Protein 6E9M (pdb70)

Radius of gyration: 12.19 Å; Cα contacts (8 Å, |Δi|>4): 195; chains: 1; bounding box: 35×24×21 Å

Nearest PDB structures (foldseek):
  6e9m-assembly1_A  TM=9.303E-01  e=1.962E-15  Wallemia ichthyophaga EXF-994
  6e98-assembly1_A  TM=4.974E-01  e=2.683E-02  Phanerochaete carnosa HHB-10118-sp
  6uji-assembly2_J  TM=1.851E-01  e=8.227E+00  Bacillus anthracis
  6e9m-assembly1_A  TM=9.319E-01  e=1.995E-15  Wallemia ichthyophaga EXF-994
  7s7s-assembly1_A  TM=5.056E-01  e=4.079E-02  Schizophyllum commune

Organism: Wallemia ichthyophaga (strain EXF-994 / CBS 113033) (NCBI:txid1299270)

Structure (mmCIF, N/CA/C/O backbone):
data_6E9M
#
_entry.id   6E9M
#
loop_
_atom_site.group_PDB
_atom_site.id
_atom_site.type_symbol
_atom_site.label_atom_id
_atom_site.label_alt_id
_atom_site.label_comp_id
_atom_site.label_asym_id
_atom_site.label_entity_id
_atom_site.label_seq_id
_atom_site.pdbx_PDB_ins_code
_atom_site.Cartn_x
_atom_site.Cartn_y
_atom_site.Cartn_z
_atom_site.occupancy
_atom_site.B_iso_or_equiv
_atom_site.auth_seq_id
_atom_site.auth_comp_id
_atom_site.auth_asym_id
_atom_site.auth_atom_id
_atom_site.pdbx_PDB_model_num
ATOM 1 N N . GLY A 1 1 ? 4.068 -13.782 -6.153 1.00 5.75 1 GLY A N 1
ATOM 2 C CA . GLY A 1 1 ? 5.139 -12.862 -5.704 1.00 5.18 1 GLY A CA 1
ATOM 3 C C . GLY A 1 1 ? 5.619 -11.954 -6.819 1.00 4.19 1 GLY A C 1
ATOM 4 O O . GLY A 1 1 ? 6.479 -12.334 -7.614 1.00 4.26 1 GLY A O 1
ATOM 10 N N . SER A 1 2 ? 5.051 -10.761 -6.895 1.00 3.74 2 SER A N 1
ATOM 11 C CA . SER A 1 2 ? 5.451 -9.775 -7.885 1.00 3.26 2 SER A CA 1
ATOM 12 C C . SER A 1 2 ? 5.269 -8.365 -7.334 1.00 2.09 2 SER A C 1
ATOM 13 O O . SER A 1 2 ? 4.582 -8.167 -6.328 1.00 2.28 2 SER A O 1
ATOM 21 N N . GLY A 1 3 ? 5.894 -7.394 -7.984 1.00 1.60 3 GLY A N 1
ATOM 22 C CA . GLY A 1 3 ? 5.763 -6.017 -7.563 1.00 1.30 3 GLY A CA 1
ATOM 23 C C . GLY A 1 3 ? 6.828 -5.622 -6.564 1.00 1.09 3 GLY A C 1
ATOM 24 O O . GLY A 1 3 ? 7.845 -5.032 -6.931 1.00 1.32 3 GLY A O 1
ATOM 28 N N . TRP A 1 4 ? 6.596 -5.953 -5.304 1.00 0.81 4 TRP A N 1
ATOM 29 C CA . TRP A 1 4 ? 7.535 -5.632 -4.242 1.00 0.60 4 TRP A CA 1
ATOM 30 C C . TRP A 1 4 ? 7.997 -6.887 -3.524 1.00 0.62 4 TRP A C 1
ATOM 31 O O . TRP A 1 4 ? 7.225 -7.833 -3.339 1.00 0.74 4 TRP A O 1
ATOM 52 N N . GLU A 1 5 ? 9.261 -6.884 -3.118 1.00 0.66 5 GLU A N 1
ATOM 53 C CA . GLU A 1 5 ? 9.836 -8.002 -2.390 1.00 0.73 5 GLU A CA 1
ATOM 54 C C . GLU A 1 5 ? 9.186 -8.136 -1.021 1.00 0.67 5 GLU A C 1
ATOM 55 O O . GLU A 1 5 ? 9.409 -7.318 -0.127 1.00 0.78 5 GLU A O 1
ATOM 67 N N . SER A 1 6 ? 8.387 -9.177 -0.866 1.00 0.74 6 SER A N 1
ATOM 68 C CA . SER A 1 6 ? 7.670 -9.418 0.370 1.00 0.87 6 SER A CA 1
ATOM 69 C C . SER A 1 6 ? 8.258 -10.618 1.101 1.00 0.88 6 SER A C 1
ATOM 70 O O . SER A 1 6 ? 7.578 -11.270 1.890 1.00 0.90 6 SER A O 1
ATOM 78 N N . LYS A 1 7 ? 9.538 -10.884 0.847 1.00 0.95 7 LYS A N 1
ATOM 79 C CA . LYS A 1 7 ? 10.231 -12.031 1.435 1.00 1.09 7 LYS A CA 1
ATOM 80 C C . LYS A 1 7 ? 10.266 -11.940 2.958 1.00 1.03 7 LYS A C 1
ATOM 81 O O . LYS A 1 7 ? 10.461 -12.941 3.643 1.00 1.09 7 LYS A O 1
ATOM 100 N N . THR A 1 8 ? 10.075 -10.736 3.476 1.00 1.01 8 THR A N 1
ATOM 101 C CA . THR A 1 8 ? 10.039 -10.517 4.909 1.00 1.08 8 THR A CA 1
ATOM 102 C C . THR A 1 8 ? 8.783 -11.144 5.521 1.00 0.93 8 THR A C 1
ATOM 103 O O . THR A 1 8 ? 8.728 -11.418 6.721 1.00 1.03 8 THR A O 1
ATOM 114 N N . GLY A 1 9 ? 7.781 -11.379 4.676 1.00 0.79 9 GLY A N 1
ATOM 115 C CA . GLY A 1 9 ? 6.536 -11.976 5.126 1.00 0.79 9 GLY A CA 1
ATOM 116 C C . GLY A 1 9 ? 5.639 -10.986 5.838 1.00 0.69 9 GLY A C 1
ATOM 117 O O . GLY A 1 9 ? 4.600 -11.356 6.384 1.00 0.88 9 GLY A O 1
ATOM 121 N N . SER A 1 10 ? 6.036 -9.723 5.819 1.00 0.61 10 SER A N 1
ATOM 122 C CA . SER A 1 10 ? 5.318 -8.676 6.530 1.00 0.73 10 SER A CA 1
ATOM 123 C C . SER A 1 10 ? 3.979 -8.360 5.871 1.00 0.64 10 SER A C 1
ATOM 124 O O . SER A 1 10 ? 3.042 -7.921 6.535 1.00 0.73 10 SER A O 1
ATOM 132 N N . CYS A 1 11 ? 3.889 -8.586 4.571 1.00 0.52 11 CYS A N 1
ATOM 133 C CA . CYS A 1 11 ? 2.678 -8.253 3.836 1.00 0.44 11 CYS A CA 1
ATOM 134 C C . CYS A 1 11 ? 1.935 -9.522 3.434 1.00 0.41 11 CYS A C 1
ATOM 135 O O . CYS A 1 11 ? 2.554 -10.527 3.081 1.00 0.43 11 CYS A O 1
ATOM 142 N N . ASN A 1 12 ? 0.608 -9.472 3.502 1.00 0.46 12 ASN A N 1
ATOM 143 C CA . ASN A 1 12 ? -0.223 -10.631 3.189 1.00 0.53 12 ASN A CA 1
ATOM 144 C C . ASN A 1 12 ? -0.670 -10.641 1.728 1.00 0.47 12 ASN A C 1
ATOM 145 O O . ASN A 1 12 ? -1.077 -11.679 1.209 1.00 0.57 12 ASN A O 1
ATOM 156 N N . THR A 1 13 ? -0.624 -9.487 1.077 1.00 0.38 13 THR A N 1
ATOM 157 C CA . THR A 1 13 ? -1.098 -9.374 -0.298 1.00 0.37 13 THR A CA 1
ATOM 158 C C . THR A 1 13 ? 0.050 -9.187 -1.283 1.00 0.35 13 THR A C 1
ATOM 159 O O . THR A 1 13 ? -0.026 -9.621 -2.433 1.00 0.44 13 THR A O 1
ATOM 170 N N . GLY A 1 14 ? 1.110 -8.542 -0.827 1.00 0.29 14 GLY A N 1
ATOM 171 C CA . GLY A 1 14 ? 2.235 -8.264 -1.692 1.00 0.31 14 GLY A CA 1
ATOM 172 C C . GLY A 1 14 ? 2.202 -6.846 -2.226 1.00 0.30 14 GLY A C 1
ATOM 173 O O . GLY A 1 14 ? 3.067 -6.449 -3.009 1.00 0.43 14 GLY A O 1
ATOM 177 N N . LYS A 1 15 ? 1.203 -6.078 -1.801 1.00 0.24 15 LYS A N 1
ATOM 178 C CA . LYS A 1 15 ? 1.082 -4.689 -2.221 1.00 0.25 15 LYS A CA 1
ATOM 179 C C . LYS A 1 15 ? 1.722 -3.766 -1.195 1.00 0.24 15 LYS A C 1
ATOM 180 O O . LYS A 1 15 ? 1.069 -3.307 -0.256 1.00 0.25 15 LYS A O 1
ATOM 199 N N . LEU A 1 16 ? 3.007 -3.515 -1.375 1.00 0.26 16 LEU A N 1
ATOM 200 C CA . LEU A 1 16 ? 3.747 -2.628 -0.502 1.00 0.30 16 LEU A CA 1
ATOM 201 C C . LEU A 1 16 ? 3.754 -1.220 -1.076 1.00 0.33 16 LEU A C 1
ATOM 202 O O . LEU A 1 16 ? 4.082 -1.020 -2.241 1.00 0.55 16 LEU A O 1
ATOM 218 N N . ALA A 1 17 ? 3.381 -0.253 -0.265 1.00 0.27 17 ALA A N 1
ATOM 219 C CA . ALA A 1 17 ? 3.335 1.130 -0.706 1.00 0.27 17 ALA A CA 1
ATOM 220 C C . ALA A 1 17 ? 3.911 2.043 0.362 1.00 0.24 17 ALA A C 1
ATOM 221 O O . ALA A 1 17 ? 3.987 1.672 1.532 1.00 0.28 17 ALA A O 1
ATOM 228 N N . CYS A 1 18 ? 4.367 3.209 -0.053 1.00 0.26 18 CYS A N 1
ATOM 229 C CA . CYS A 1 18 ? 4.802 4.224 0.890 1.00 0.26 18 CYS A CA 1
ATOM 230 C C . CYS A 1 18 ? 3.634 5.137 1.218 1.00 0.24 18 CYS A C 1
ATOM 231 O O . CYS A 1 18 ? 3.342 6.077 0.476 1.00 0.32 18 CYS A O 1
ATOM 238 N N . CYS A 1 19 ? 2.978 4.872 2.333 1.00 0.21 19 CYS A N 1
ATOM 239 C CA . CYS A 1 19 ? 1.741 5.560 2.659 1.00 0.21 19 CYS A CA 1
ATOM 240 C C . CYS A 1 19 ? 1.927 6.482 3.852 1.00 0.23 19 CYS A C 1
ATOM 241 O O . CYS A 1 19 ? 2.829 6.287 4.670 1.00 0.30 19 CYS A O 1
ATOM 248 N N . ASP A 1 20 ? 1.079 7.495 3.933 1.00 0.23 20 ASP A N 1
ATOM 249 C CA . ASP A 1 20 ? 1.027 8.352 5.101 1.00 0.28 20 ASP A CA 1
ATOM 250 C C . ASP A 1 20 ? -0.112 7.879 5.979 1.00 0.28 20 ASP A C 1
ATOM 251 O O . ASP A 1 20 ? -1.232 7.725 5.503 1.00 0.34 20 ASP A O 1
ATOM 260 N N . THR A 1 21 ? 0.156 7.640 7.242 1.00 0.31 21 THR A N 1
ATOM 261 C CA . THR A 1 21 ? -0.889 7.203 8.145 1.00 0.36 21 THR A CA 1
ATOM 262 C C . THR A 1 21 ? -1.523 8.400 8.848 1.00 0.42 21 THR A C 1
ATOM 263 O O . THR A 1 21 ? -2.419 8.254 9.679 1.00 0.52 21 THR A O 1
ATOM 274 N N . ASN A 1 22 ? -1.052 9.589 8.493 1.00 0.43 22 ASN A N 1
ATOM 275 C CA . ASN A 1 22 ? -1.587 10.831 9.024 1.00 0.56 22 ASN A CA 1
ATOM 276 C C . ASN A 1 22 ? -2.428 11.503 7.955 1.00 0.50 22 ASN A C 1
ATOM 277 O O . ASN A 1 22 ? -3.325 12.295 8.248 1.00 0.63 22 ASN A O 1
ATOM 288 N N . LYS A 1 23 ? -2.115 11.185 6.709 1.00 0.40 23 LYS A N 1
ATOM 289 C CA . LYS A 1 23 ? -2.869 11.674 5.576 1.00 0.39 23 LYS A CA 1
ATOM 290 C C . LYS A 1 23 ? -3.784 10.593 5.057 1.00 0.32 23 LYS A C 1
ATOM 291 O O . LYS A 1 23 ? -3.388 9.442 4.907 1.00 0.39 23 LYS A O 1
ATOM 310 N N . LYS A 1 24 ? -5.000 10.974 4.769 1.00 0.49 24 LYS A N 1
ATOM 311 C CA . LYS A 1 24 ? -5.998 10.016 4.339 1.00 0.49 24 LYS A CA 1
ATOM 312 C C . LYS A 1 24 ? -6.871 10.567 3.220 1.00 0.45 24 LYS A C 1
ATOM 313 O O . LYS A 1 24 ? -6.885 11.770 2.962 1.00 0.48 24 LYS A O 1
ATOM 332 N N . VAL A 1 25 ? -7.583 9.670 2.555 1.00 0.46 25 VAL A N 1
ATOM 333 C CA . VAL A 1 25 ? -8.378 10.018 1.387 1.00 0.50 25 VAL A CA 1
ATOM 334 C C . VAL A 1 25 ? -9.853 9.741 1.655 1.00 0.56 25 VAL A C 1
ATOM 335 O O . VAL A 1 25 ? -10.193 8.826 2.407 1.00 0.57 25 VAL A O 1
ATOM 348 N N . GLN A 1 26 ? -10.723 10.539 1.044 1.00 0.66 26 GLN A N 1
ATOM 349 C CA . GLN A 1 26 ? -12.158 10.384 1.212 1.00 0.78 26 GLN A CA 1
ATOM 350 C C . GLN A 1 26 ? -12.712 9.327 0.266 1.00 0.75 26 GLN A C 1
ATOM 351 O O . GLN A 1 26 ? -13.790 8.785 0.496 1.00 0.87 26 GLN A O 1
ATOM 365 N N . LYS A 1 27 ? -11.984 9.050 -0.803 1.00 0.96 27 LYS A N 1
ATOM 366 C CA . LYS A 1 27 ? -12.380 8.008 -1.736 1.00 1.06 27 LYS A CA 1
ATOM 367 C C . LYS A 1 27 ? -11.689 6.707 -1.361 1.00 0.94 27 LYS A C 1
ATOM 368 O O . LYS A 1 27 ? -10.503 6.703 -1.039 1.00 1.56 27 LYS A O 1
ATOM 387 N N . SER A 1 28 ? -12.432 5.609 -1.384 1.00 0.83 28 SER A N 1
ATOM 388 C CA . SER A 1 28 ? -11.911 4.334 -0.921 1.00 1.35 28 SER A CA 1
ATOM 389 C C . SER A 1 28 ? -12.669 3.160 -1.535 1.00 1.17 28 SER A C 1
ATOM 390 O O . SER A 1 28 ? -13.740 2.780 -1.056 1.00 1.46 28 SER A O 1
ATOM 398 N N . THR A 1 29 ? -12.130 2.598 -2.603 1.00 1.02 29 THR A N 1
ATOM 399 C CA . THR A 1 29 ? -12.721 1.412 -3.196 1.00 1.07 29 THR A CA 1
ATOM 400 C C . THR A 1 29 ? -11.727 0.257 -3.243 1.00 1.17 29 THR A C 1
ATOM 401 O O . THR A 1 29 ? -11.873 -0.725 -2.513 1.00 2.00 29 THR A O 1
ATOM 412 N N . GLY A 1 30 ? -10.715 0.389 -4.080 1.00 0.96 30 GLY A N 1
ATOM 413 C CA . GLY A 1 30 ? -9.765 -0.690 -4.271 1.00 1.02 30 GLY A CA 1
ATOM 414 C C . GLY A 1 30 ? -10.393 -1.836 -5.036 1.00 1.05 30 GLY A C 1
ATOM 415 O O . GLY A 1 30 ? -10.809 -2.835 -4.450 1.00 1.39 30 GLY A O 1
ATOM 419 N N . GLU A 1 31 ? -10.504 -1.667 -6.343 1.00 1.00 31 GLU A N 1
ATOM 420 C CA . GLU A 1 31 ? -11.190 -2.638 -7.180 1.00 1.18 31 GLU A CA 1
ATOM 421 C C . GLU A 1 31 ? -10.220 -3.518 -7.968 1.00 0.94 31 GLU A C 1
ATOM 422 O O . GLU A 1 31 ? -10.608 -4.119 -8.971 1.00 1.04 31 GLU A O 1
ATOM 434 N N . GLU A 1 32 ? -8.967 -3.615 -7.527 1.00 0.85 32 GLU A N 1
ATOM 435 C CA . GLU A 1 32 ? -7.998 -4.423 -8.253 1.00 1.01 32 GLU A CA 1
ATOM 436 C C . GLU A 1 32 ? -8.071 -5.865 -7.784 1.00 1.08 32 GLU A C 1
ATOM 437 O O . GLU A 1 32 ? -8.356 -6.773 -8.565 1.00 1.36 32 GLU A O 1
ATOM 449 N N . SER A 1 33 ? -7.804 -6.065 -6.510 1.00 1.06 33 SER A N 1
ATOM 450 C CA . SER A 1 33 ? -7.981 -7.361 -5.885 1.00 1.37 33 SER A CA 1
ATOM 451 C C . SER A 1 33 ? -9.379 -7.440 -5.282 1.00 1.43 33 SER A C 1
ATOM 452 O O . SER A 1 33 ? -10.000 -8.503 -5.229 1.00 1.79 33 SER A O 1
ATOM 460 N N . GLY A 1 34 ? -9.867 -6.287 -4.854 1.00 1.39 34 GLY A N 1
ATOM 461 C CA . GLY A 1 34 ? -11.164 -6.195 -4.225 1.00 1.87 34 GLY A CA 1
ATOM 462 C C . GLY A 1 34 ? -12.256 -5.801 -5.193 1.00 2.00 34 GLY A C 1
ATOM 463 O O . GLY A 1 34 ? -13.051 -4.915 -4.884 1.00 2.54 34 GLY A O 1
ATOM 467 N N . LEU A 1 35 ? -12.264 -6.426 -6.380 1.00 1.81 35 LEU A N 1
ATOM 468 C CA . LEU A 1 35 ? -13.283 -6.156 -7.403 1.00 2.31 35 LEU A CA 1
ATOM 469 C C . LEU A 1 35 ? -14.653 -6.008 -6.756 1.00 2.77 35 LEU A C 1
ATOM 470 O O . LEU A 1 35 ? -15.338 -5.002 -6.940 1.00 3.49 35 LEU A O 1
ATOM 486 N N . LEU A 1 36 ? -15.036 -7.009 -5.982 1.00 2.50 36 LEU A N 1
ATOM 487 C CA . LEU A 1 36 ? -16.216 -6.914 -5.147 1.00 3.01 36 LEU A CA 1
ATOM 488 C C . LEU A 1 36 ? -15.791 -6.815 -3.688 1.00 2.81 36 LEU A C 1
ATOM 489 O O . LEU A 1 36 ? -15.499 -7.818 -3.041 1.00 2.34 36 LEU A O 1
ATOM 505 N N . HIS A 1 37 ? -15.738 -5.597 -3.182 1.00 3.51 37 HIS A N 1
ATOM 506 C CA . HIS A 1 37 ? -15.305 -5.352 -1.811 1.00 3.61 37 HIS A CA 1
ATOM 507 C C . HIS A 1 37 ? -16.461 -4.858 -0.950 1.00 3.25 37 HIS A C 1
ATOM 508 O O . HIS A 1 37 ? -16.479 -5.063 0.262 1.00 2.95 37 HIS A O 1
ATOM 523 N N . THR A 1 38 ? -17.432 -4.226 -1.596 1.00 3.58 38 THR A N 1
ATOM 524 C CA . THR A 1 38 ? -18.492 -3.508 -0.900 1.00 3.68 38 THR A CA 1
ATOM 525 C C . THR A 1 38 ? -19.365 -4.436 -0.053 1.00 3.15 38 THR A C 1
ATOM 526 O O . THR A 1 38 ? -19.944 -4.015 0.948 1.00 3.20 38 THR A O 1
ATOM 537 N N . GLY A 1 39 ? -19.443 -5.699 -0.437 1.00 2.92 39 GLY A N 1
ATOM 538 C CA . GLY A 1 39 ? -20.272 -6.632 0.298 1.00 3.07 39 GLY A CA 1
ATOM 539 C C . GLY A 1 39 ? -19.491 -7.430 1.318 1.00 2.65 39 GLY A C 1
ATOM 540 O O . GLY A 1 39 ? -20.029 -8.344 1.946 1.00 3.27 39 GLY A O 1
ATOM 544 N N . ASP A 1 40 ? -18.229 -7.083 1.493 1.00 2.12 40 ASP A N 1
ATOM 545 C CA . ASP A 1 40 ? -17.381 -7.779 2.448 1.00 2.43 40 ASP A CA 1
ATOM 546 C C . ASP A 1 40 ? -16.869 -6.816 3.502 1.00 2.44 40 ASP A C 1
ATOM 547 O O . ASP A 1 40 ? -17.013 -7.052 4.703 1.00 3.10 40 ASP A O 1
ATOM 556 N N . VAL A 1 41 ? -16.305 -5.709 3.047 1.00 1.88 41 VAL A N 1
ATOM 557 C CA . VAL A 1 41 ? -15.710 -4.733 3.947 1.00 1.83 41 VAL A CA 1
ATOM 558 C C . VAL A 1 41 ? -16.092 -3.312 3.569 1.00 1.57 41 VAL A C 1
ATOM 559 O O . VAL A 1 41 ? -16.006 -2.914 2.407 1.00 1.47 41 VAL A O 1
ATOM 572 N N . LEU A 1 42 ? -16.531 -2.563 4.561 1.00 1.77 42 LEU A N 1
ATOM 573 C CA . LEU A 1 42 ? -16.879 -1.177 4.388 1.00 1.81 42 LEU A CA 1
ATOM 574 C C . LEU A 1 42 ? -15.990 -0.301 5.260 1.00 1.47 42 LEU A C 1
ATOM 575 O O . LEU A 1 42 ? -15.956 0.922 5.112 1.00 1.56 42 LEU A O 1
ATOM 591 N N . ASP A 1 43 ? -15.256 -0.947 6.157 1.00 1.24 43 ASP A N 1
ATOM 592 C CA . ASP A 1 43 ? -14.405 -0.254 7.117 1.00 1.03 43 ASP A CA 1
ATOM 593 C C . ASP A 1 43 ? -13.036 0.052 6.520 1.00 0.78 43 ASP A C 1
ATOM 594 O O . ASP A 1 43 ? -12.166 0.586 7.209 1.00 0.77 43 ASP A O 1
ATOM 603 N N . GLN A 1 44 ? -12.851 -0.323 5.252 1.00 0.64 44 GLN A N 1
ATOM 604 C CA . GLN A 1 44 ? -11.590 -0.127 4.548 1.00 0.45 44 GLN A CA 1
ATOM 605 C C . GLN A 1 44 ? -11.021 1.261 4.794 1.00 0.42 44 GLN A C 1
ATOM 606 O O . GLN A 1 44 ? -11.718 2.270 4.666 1.00 0.57 44 GLN A O 1
ATOM 620 N N . VAL A 1 45 ? -9.751 1.293 5.129 1.00 0.33 45 VAL A N 1
ATOM 621 C CA . VAL A 1 45 ? -9.063 2.530 5.438 1.00 0.36 45 VAL A CA 1
ATOM 622 C C . VAL A 1 45 ? -8.258 2.978 4.241 1.00 0.27 45 VAL A C 1
ATOM 623 O O . VAL A 1 45 ? -7.423 2.236 3.731 1.00 0.33 45 VAL A O 1
ATOM 636 N N . ALA A 1 46 ? -8.532 4.179 3.790 1.00 0.24 46 ALA A N 1
ATOM 637 C CA . ALA A 1 46 ? -7.848 4.739 2.644 1.00 0.21 46 ALA A CA 1
ATOM 638 C C . ALA A 1 46 ? -6.930 5.866 3.068 1.00 0.20 46 ALA A C 1
ATOM 639 O O . ALA A 1 46 ? -7.375 6.991 3.308 1.00 0.30 46 ALA A O 1
ATOM 646 N N . ILE A 1 47 ? -5.654 5.561 3.170 1.00 0.21 47 ILE A N 1
ATOM 647 C CA . ILE A 1 47 ? -4.673 6.567 3.503 1.00 0.21 47 ILE A CA 1
ATOM 648 C C . ILE A 1 47 ? -3.942 7.032 2.258 1.00 0.20 47 ILE A C 1
ATOM 649 O O . ILE A 1 47 ? -3.783 6.275 1.296 1.00 0.21 47 ILE A O 1
ATOM 665 N N . GLN A 1 48 ? -3.521 8.285 2.280 1.00 0.24 48 GLN A N 1
ATOM 666 C CA . GLN A 1 48 ? -2.875 8.904 1.134 1.00 0.25 48 GLN A CA 1
ATOM 667 C C . GLN A 1 48 ? -1.484 8.312 0.978 1.00 0.22 48 GLN A C 1
ATOM 668 O O . GLN A 1 48 ? -0.693 8.298 1.922 1.00 0.36 48 GLN A O 1
ATOM 682 N N . CYS A 1 49 ? -1.199 7.822 -0.207 1.00 0.26 49 CYS A N 1
ATOM 683 C CA . CYS A 1 49 ? 0.022 7.090 -0.455 1.00 0.25 49 CYS A CA 1
ATOM 684 C C . CYS A 1 49 ? 0.773 7.703 -1.626 1.00 0.28 49 CYS A C 1
ATOM 685 O O . CYS A 1 49 ? 0.186 8.406 -2.451 1.00 0.32 49 CYS A O 1
ATOM 692 N N . THR A 1 50 ? 2.063 7.440 -1.693 1.00 0.28 50 THR A N 1
ATOM 693 C CA . THR A 1 50 ? 2.906 8.011 -2.728 1.00 0.36 50 THR A CA 1
ATOM 694 C C . THR A 1 50 ? 4.186 7.200 -2.867 1.00 0.38 50 THR A C 1
ATOM 695 O O . THR A 1 50 ? 4.881 6.938 -1.883 1.00 0.45 50 THR A O 1
ATOM 706 N N . GLN A 1 51 ? 4.496 6.780 -4.081 1.00 0.39 51 GLN A N 1
ATOM 707 C CA . GLN A 1 51 ? 5.655 5.937 -4.286 1.00 0.42 51 GLN A CA 1
ATOM 708 C C . GLN A 1 51 ? 6.692 6.635 -5.157 1.00 0.42 51 GLN A C 1
ATOM 709 O O . GLN A 1 51 ? 6.509 6.807 -6.361 1.00 0.58 51 GLN A O 1
ATOM 723 N N . ILE A 1 52 ? 7.776 7.042 -4.514 1.00 0.43 52 ILE A N 1
ATOM 724 C CA . ILE A 1 52 ? 8.894 7.702 -5.180 1.00 0.50 52 ILE A CA 1
ATOM 725 C C . ILE A 1 52 ? 9.552 6.732 -6.166 1.00 0.56 52 ILE A C 1
ATOM 726 O O . ILE A 1 52 ? 9.812 5.588 -5.805 1.00 0.65 52 ILE A O 1
ATOM 742 N N . PRO A 1 53 ? 9.846 7.204 -7.410 1.00 0.66 53 PRO A N 1
ATOM 743 C CA . PRO A 1 53 ? 10.283 6.369 -8.542 1.00 0.80 53 PRO A CA 1
ATOM 744 C C . PRO A 1 53 ? 11.112 5.151 -8.140 1.00 0.82 53 PRO A C 1
ATOM 745 O O . PRO A 1 53 ? 12.312 5.245 -7.870 1.00 0.87 53 PRO A O 1
ATOM 756 N N . LEU A 1 54 ? 10.433 4.013 -8.128 1.00 0.90 54 LEU A N 1
ATOM 757 C CA . LEU A 1 54 ? 10.960 2.764 -7.607 1.00 0.96 54 LEU A CA 1
ATOM 758 C C . LEU A 1 54 ? 11.963 2.101 -8.544 1.00 0.90 54 LEU A C 1
ATOM 759 O O . LEU A 1 54 ? 11.832 2.159 -9.770 1.00 1.03 54 LEU A O 1
ATOM 775 N N . LEU A 1 55 ? 12.988 1.514 -7.952 1.00 0.88 55 LEU A N 1
ATOM 776 C CA . LEU A 1 55 ? 13.879 0.616 -8.668 1.00 0.96 55 LEU A CA 1
ATOM 777 C C . LEU A 1 55 ? 13.370 -0.814 -8.530 1.00 0.93 55 LEU A C 1
ATOM 778 O O . LEU A 1 55 ? 12.813 -1.188 -7.495 1.00 0.85 55 LEU A O 1
ATOM 794 N N . ILE A 1 56 ? 13.549 -1.607 -9.576 1.00 1.10 56 ILE A N 1
ATOM 795 C CA . ILE A 1 56 ? 13.082 -2.987 -9.578 1.00 1.16 56 ILE A CA 1
ATOM 796 C C . ILE A 1 56 ? 13.916 -3.841 -8.632 1.00 1.07 56 ILE A C 1
ATOM 797 O O . ILE A 1 56 ? 15.144 -3.732 -8.598 1.00 1.14 56 ILE A O 1
ATOM 813 N N . GLY A 1 57 ? 13.234 -4.675 -7.864 1.00 1.03 57 GLY A N 1
ATOM 814 C CA . GLY A 1 57 ? 13.900 -5.554 -6.920 1.00 1.00 57 GLY A CA 1
ATOM 815 C C . GLY A 1 57 ? 14.202 -4.877 -5.596 1.00 0.86 57 GLY A C 1
ATOM 816 O O . GLY A 1 57 ? 14.618 -5.527 -4.638 1.00 0.90 57 GLY A O 1
ATOM 820 N N . ILE A 1 58 ? 13.974 -3.575 -5.540 1.00 0.77 58 ILE A N 1
ATOM 821 C CA . ILE A 1 58 ? 14.313 -2.781 -4.369 1.00 0.66 58 ILE A CA 1
ATOM 822 C C . ILE A 1 58 ? 13.240 -2.885 -3.283 1.00 0.61 58 ILE A C 1
ATOM 823 O O . ILE A 1 58 ? 12.102 -3.284 -3.541 1.00 0.69 58 ILE A O 1
ATOM 839 N N . ALA A 1 59 ? 13.641 -2.550 -2.064 1.00 0.57 59 ALA A N 1
ATOM 840 C CA . ALA A 1 59 ? 12.773 -2.605 -0.904 1.00 0.59 59 ALA A CA 1
ATOM 841 C C . ALA A 1 59 ? 12.040 -1.278 -0.698 1.00 0.49 59 ALA A C 1
ATOM 842 O O . ALA A 1 59 ? 12.650 -0.212 -0.670 1.00 0.50 59 ALA A O 1
ATOM 849 N N . ILE A 1 60 ? 10.722 -1.383 -0.531 1.00 0.46 60 ILE A N 1
ATOM 850 C CA . ILE A 1 60 ? 9.822 -0.232 -0.366 1.00 0.42 60 ILE A CA 1
ATOM 851 C C . ILE A 1 60 ? 10.264 0.695 0.771 1.00 0.40 60 ILE A C 1
ATOM 852 O O . ILE A 1 60 ? 10.148 1.912 0.662 1.00 0.39 60 ILE A O 1
ATOM 868 N N . GLU A 1 61 ? 10.785 0.114 1.843 1.00 0.49 61 GLU A N 1
ATOM 869 C CA . GLU A 1 61 ? 11.125 0.877 3.035 1.00 0.60 61 GLU A CA 1
ATOM 870 C C . GLU A 1 61 ? 12.442 1.632 2.858 1.00 0.58 61 GLU A C 1
ATOM 871 O O . GLU A 1 61 ? 12.693 2.625 3.537 1.00 0.71 61 GLU A O 1
ATOM 883 N N . ASP A 1 62 ? 13.267 1.167 1.928 1.00 0.54 62 ASP A N 1
ATOM 884 C CA . ASP A 1 62 ? 14.565 1.789 1.674 1.00 0.60 62 ASP A CA 1
ATOM 885 C C . ASP A 1 62 ? 14.487 2.721 0.468 1.00 0.51 62 ASP A C 1
ATOM 886 O O . ASP A 1 62 ? 15.243 3.686 0.361 1.00 0.65 62 ASP A O 1
ATOM 895 N N . GLU A 1 63 ? 13.556 2.428 -0.428 1.00 0.40 63 GLU A N 1
ATOM 896 C CA . GLU A 1 63 ? 13.379 3.208 -1.645 1.00 0.40 63 GLU A CA 1
ATOM 897 C C . GLU A 1 63 ? 12.847 4.602 -1.332 1.00 0.34 63 GLU A C 1
ATOM 898 O O . GLU A 1 63 ? 13.200 5.579 -1.992 1.00 0.42 63 GLU A O 1
ATOM 910 N N . CYS A 1 64 ? 12.002 4.695 -0.322 1.00 0.29 64 CYS A N 1
ATOM 911 C CA . CYS A 1 64 ? 11.340 5.944 -0.022 1.00 0.32 64 CYS A CA 1
ATOM 912 C C . CYS A 1 64 ? 11.535 6.325 1.440 1.00 0.40 64 CYS A C 1
ATOM 913 O O . CYS A 1 64 ? 11.755 5.464 2.294 1.00 0.60 64 CYS A O 1
ATOM 920 N N . LYS A 1 65 ? 11.459 7.618 1.727 1.00 0.43 65 LYS A N 1
ATOM 921 C CA . LYS A 1 65 ? 11.536 8.099 3.098 1.00 0.51 65 LYS A CA 1
ATOM 922 C C . LYS A 1 65 ? 10.126 8.369 3.631 1.00 0.45 65 LYS A C 1
ATOM 923 O O . LYS A 1 65 ? 9.792 9.476 4.055 1.00 0.60 65 LYS A O 1
ATOM 942 N N . ASN A 1 66 ? 9.298 7.342 3.572 1.00 0.35 66 ASN A N 1
ATOM 943 C CA . ASN A 1 66 ? 7.948 7.387 4.122 1.00 0.30 66 ASN A CA 1
ATOM 944 C C . ASN A 1 66 ? 7.670 6.079 4.838 1.00 0.29 66 ASN A C 1
ATOM 945 O O . ASN A 1 66 ? 8.579 5.269 5.016 1.00 0.41 66 ASN A O 1
ATOM 956 N N . THR A 1 67 ? 6.429 5.855 5.234 1.00 0.28 67 THR A N 1
ATOM 957 C CA . THR A 1 67 ? 6.096 4.651 5.959 1.00 0.27 67 THR A CA 1
ATOM 958 C C . THR A 1 67 ? 5.716 3.536 4.998 1.00 0.25 67 THR A C 1
ATOM 959 O O . THR A 1 67 ? 4.850 3.704 4.139 1.00 0.26 67 THR A O 1
ATOM 970 N N . PRO A 1 68 ? 6.382 2.388 5.125 1.00 0.28 68 PRO A N 1
ATOM 971 C CA . PRO A 1 68 ? 6.097 1.224 4.311 1.00 0.30 68 PRO A CA 1
ATOM 972 C C . PRO A 1 68 ? 4.864 0.488 4.820 1.00 0.25 68 PRO A C 1
ATOM 973 O O . PRO A 1 68 ? 4.807 0.057 5.976 1.00 0.28 68 PRO A O 1
ATOM 984 N N . THR A 1 69 ? 3.869 0.375 3.966 1.00 0.23 69 THR A N 1
ATOM 985 C CA . THR A 1 69 ? 2.616 -0.249 4.332 1.00 0.21 69 THR A CA 1
ATOM 986 C C . THR A 1 69 ? 2.309 -1.456 3.445 1.00 0.23 69 THR A C 1
ATOM 987 O O . THR A 1 69 ? 2.837 -1.579 2.338 1.00 0.29 69 THR A O 1
ATOM 998 N N . CYS A 1 70 ? 1.469 -2.349 3.951 1.00 0.23 70 CYS A N 1
ATOM 999 C CA . CYS A 1 70 ? 0.925 -3.446 3.161 1.00 0.27 70 CYS A CA 1
ATOM 1000 C C . CYS A 1 70 ? -0.556 -3.189 2.898 1.00 0.22 70 CYS A C 1
ATOM 1001 O O . CYS A 1 70 ? -1.385 -3.323 3.802 1.00 0.27 70 CYS A O 1
ATOM 1008 N N . CYS A 1 71 ? -0.882 -2.782 1.679 1.00 0.21 71 CYS A N 1
ATOM 1009 C CA . CYS A 1 71 ? -2.263 -2.470 1.327 1.00 0.19 71 CYS A CA 1
ATOM 1010 C C . CYS A 1 71 ? -2.963 -3.735 0.868 1.00 0.21 71 CYS A C 1
ATOM 1011 O O . CYS A 1 71 ? -2.382 -4.547 0.149 1.00 0.28 71 CYS A O 1
ATOM 1018 N N . GLU A 1 72 ? -4.207 -3.901 1.276 1.00 0.22 72 GLU A N 1
ATOM 1019 C CA . GLU A 1 72 ? -5.011 -5.003 0.815 1.00 0.24 72 GLU A CA 1
ATOM 1020 C C . GLU A 1 72 ? -5.387 -4.769 -0.650 1.00 0.25 72 GLU A C 1
ATOM 1021 O O . GLU A 1 72 ? -5.515 -5.705 -1.441 1.00 0.37 72 GLU A O 1
ATOM 1033 N N . ASP A 1 73 ? -5.520 -3.496 -0.997 1.00 0.21 73 ASP A N 1
ATOM 1034 C CA . ASP A 1 73 ? -5.704 -3.062 -2.376 1.00 0.24 73 ASP A CA 1
ATOM 1035 C C . ASP A 1 73 ? -5.237 -1.620 -2.477 1.00 0.22 73 ASP A C 1
ATOM 1036 O O . ASP A 1 73 ? -5.054 -0.969 -1.453 1.00 0.19 73 ASP A O 1
ATOM 1045 N N . VAL A 1 74 ? -5.009 -1.122 -3.681 1.00 0.28 74 VAL A N 1
ATOM 1046 C CA . VAL A 1 74 ? -4.607 0.271 -3.846 1.00 0.30 74 VAL A CA 1
ATOM 1047 C C . VAL A 1 74 ? -5.363 0.898 -5.013 1.00 0.43 74 VAL A C 1
ATOM 1048 O O . VAL A 1 74 ? -5.572 0.258 -6.045 1.00 0.68 74 VAL A O 1
ATOM 1061 N N . GLU A 1 75 ? -5.792 2.135 -4.832 1.00 0.33 75 GLU A N 1
ATOM 1062 C CA . GLU A 1 75 ? -6.542 2.851 -5.850 1.00 0.46 75 GLU A CA 1
ATOM 1063 C C . GLU A 1 75 ? -5.618 3.807 -6.603 1.00 0.50 75 GLU A C 1
ATOM 1064 O O . GLU A 1 75 ? -4.550 4.177 -6.097 1.00 0.45 75 GLU A O 1
ATOM 1076 N N . ASP A 1 76 ? -6.034 4.196 -7.808 1.00 0.61 76 ASP A N 1
ATOM 1077 C CA . ASP A 1 76 ? -5.245 5.078 -8.670 1.00 0.65 76 ASP A CA 1
ATOM 1078 C C . ASP A 1 76 ? -3.922 4.418 -9.023 1.00 0.67 76 ASP A C 1
ATOM 1079 O O . ASP A 1 76 ? -3.826 3.190 -9.070 1.00 0.69 76 ASP A O 1
ATOM 1088 N N . ASP A 1 77 ? -2.900 5.224 -9.263 1.00 0.70 77 ASP A N 1
ATOM 1089 C CA . ASP A 1 77 ? -1.563 4.699 -9.537 1.00 0.77 77 ASP A CA 1
ATOM 1090 C C . ASP A 1 77 ? -0.867 4.302 -8.240 1.00 0.67 77 ASP A C 1
ATOM 1091 O O . ASP A 1 77 ? 0.350 4.123 -8.201 1.00 0.81 77 ASP A O 1
ATOM 1100 N N . GLY A 1 78 ? -1.654 4.159 -7.183 1.00 0.51 78 GLY A N 1
ATOM 1101 C CA . GLY A 1 78 ? -1.118 3.779 -5.897 1.00 0.44 78 GLY A CA 1
ATOM 1102 C C . GLY A 1 78 ? -1.181 4.910 -4.891 1.00 0.33 78 GLY A C 1
ATOM 1103 O O . GLY A 1 78 ? -0.443 4.921 -3.910 1.00 0.35 78 GLY A O 1
ATOM 1107 N N . LEU A 1 79 ? -2.069 5.864 -5.140 1.00 0.27 79 LEU A N 1
ATOM 1108 C CA . LEU A 1 79 ? -2.209 7.032 -4.282 1.00 0.22 79 LEU A CA 1
ATOM 1109 C C . LEU A 1 79 ? -3.106 6.749 -3.086 1.00 0.19 79 LEU A C 1
ATOM 1110 O O . LEU A 1 79 ? -3.049 7.452 -2.081 1.00 0.22 79 LEU A O 1
ATOM 1126 N N . VAL A 1 80 ? -3.952 5.742 -3.197 1.00 0.19 80 VAL A N 1
ATOM 1127 C CA . VAL A 1 80 ? -4.910 5.451 -2.141 1.00 0.20 80 VAL A CA 1
ATOM 1128 C C . VAL A 1 80 ? -4.818 3.992 -1.729 1.00 0.20 80 VAL A C 1
ATOM 1129 O O . VAL A 1 80 ? -5.303 3.112 -2.433 1.00 0.27 80 VAL A O 1
ATOM 1142 N N . GLY A 1 81 ? -4.198 3.736 -0.594 1.00 0.18 81 GLY A N 1
ATOM 1143 C CA . GLY A 1 81 ? -4.018 2.370 -0.160 1.00 0.21 81 GLY A CA 1
ATOM 1144 C C . GLY A 1 81 ? -5.146 1.898 0.728 1.00 0.20 81 GLY A C 1
ATOM 1145 O O . GLY A 1 81 ? -5.430 2.508 1.757 1.00 0.26 81 GLY A O 1
ATOM 1149 N N . ILE A 1 82 ? -5.780 0.807 0.327 1.00 0.18 82 ILE A N 1
ATOM 1150 C CA . ILE A 1 82 ? -6.895 0.246 1.063 1.00 0.17 82 ILE A CA 1
ATOM 1151 C C . ILE A 1 82 ? -6.379 -0.687 2.136 1.00 0.17 82 ILE A C 1
ATOM 1152 O O . ILE A 1 82 ? -5.699 -1.673 1.836 1.00 0.19 82 ILE A O 1
ATOM 1168 N N . ASN A 1 83 ? -6.672 -0.347 3.380 1.00 0.18 83 ASN A N 1
ATOM 1169 C CA . ASN A 1 83 ? -6.350 -1.207 4.514 1.00 0.21 83 ASN A CA 1
ATOM 1170 C C . ASN A 1 83 ? -4.852 -1.451 4.597 1.00 0.22 83 ASN A C 1
ATOM 1171 O O . ASN A 1 83 ? -4.403 -2.570 4.847 1.00 0.29 83 ASN A O 1
ATOM 1182 N N . CYS A 1 84 ? -4.082 -0.400 4.372 1.00 0.22 84 CYS A N 1
ATOM 1183 C CA . CYS A 1 84 ? -2.638 -0.512 4.400 1.00 0.23 84 CYS A CA 1
ATOM 1184 C C . CYS A 1 84 ? -2.130 -0.468 5.830 1.00 0.25 84 CYS A C 1
ATOM 1185 O O . CYS A 1 84 ?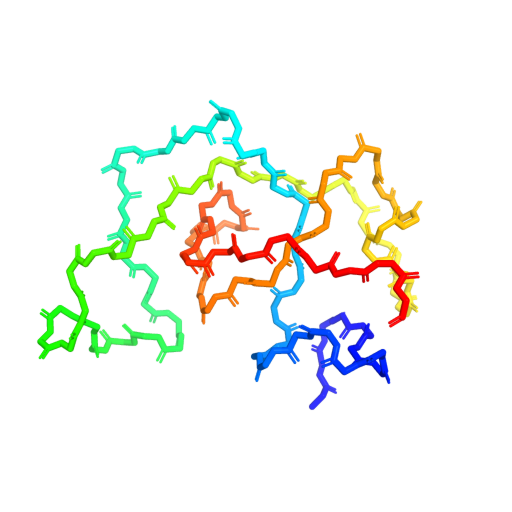 -2.192 0.568 6.495 1.00 0.33 84 CYS A O 1
ATOM 1192 N N . THR A 1 85 ? -1.646 -1.597 6.300 1.00 0.25 85 THR A N 1
ATOM 1193 C CA . THR A 1 85 ? -1.072 -1.685 7.625 1.00 0.28 85 THR A CA 1
ATOM 1194 C C . THR A 1 85 ? 0.438 -1.489 7.545 1.00 0.24 85 THR A C 1
ATOM 1195 O O . THR A 1 85 ? 1.101 -2.100 6.703 1.00 0.23 85 THR A O 1
ATOM 1206 N N . PRO A 1 86 ? 0.994 -0.599 8.383 1.00 0.26 86 PRO A N 1
ATOM 1207 C CA . PRO A 1 86 ? 2.435 -0.345 8.425 1.00 0.28 86 PRO A CA 1
ATOM 1208 C C . PRO A 1 86 ? 3.211 -1.602 8.790 1.00 0.33 86 PRO A C 1
ATOM 1209 O O . PRO A 1 86 ? 3.151 -2.079 9.923 1.00 0.39 86 PRO A O 1
ATOM 1220 N N . ILE A 1 87 ? 3.930 -2.133 7.816 1.00 0.37 87 ILE A N 1
ATOM 1221 C CA . ILE A 1 87 ? 4.647 -3.378 7.982 1.00 0.47 87 ILE A CA 1
ATOM 1222 C C . ILE A 1 87 ? 5.896 -3.187 8.834 1.00 0.57 87 ILE A C 1
ATOM 1223 O O . ILE A 1 87 ? 6.576 -2.163 8.732 1.00 0.56 87 ILE A O 1
ATOM 1239 N N . PRO A 1 88 ? 6.202 -4.168 9.698 1.00 0.73 88 PRO A N 1
ATOM 1240 C CA . PRO A 1 88 ? 7.347 -4.111 10.602 1.00 0.86 88 PRO A CA 1
ATOM 1241 C C . PRO A 1 88 ? 8.674 -4.201 9.863 1.00 0.92 88 PRO A C 1
ATOM 1242 O O . PRO A 1 88 ? 8.761 -4.771 8.774 1.00 0.96 88 PRO A O 1
ATOM 1253 N N . LEU A 1 89 ? 9.709 -3.659 10.479 1.00 1.01 89 LEU A N 1
ATOM 1254 C CA . LEU A 1 89 ? 11.037 -3.642 9.885 1.00 1.13 89 LEU A CA 1
ATOM 1255 C C . LEU A 1 89 ? 11.823 -4.870 10.309 1.00 1.31 89 LEU A C 1
ATOM 1256 O O . LEU A 1 89 ? 13.056 -4.861 10.320 1.00 1.45 89 LEU A O 1
ATOM 1272 N N . ILE A 1 90 ? 11.110 -5.925 10.660 1.00 1.37 90 ILE A N 1
ATOM 1273 C CA . ILE A 1 90 ? 11.739 -7.108 11.204 1.00 1.60 90 ILE A CA 1
ATOM 1274 C C . ILE A 1 90 ? 11.384 -8.349 10.387 1.00 1.73 90 ILE A C 1
ATOM 1275 O O . ILE A 1 90 ? 10.289 -8.918 1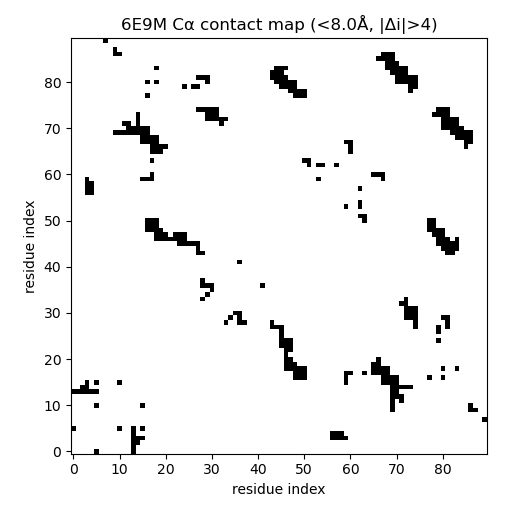0.579 1.00 2.31 90 ILE A O 1
ATOM 1292 N N . GLY A 1 1 ? 7.415 -13.220 -7.192 1.00 5.75 1 GLY A N 2
ATOM 1293 C CA . GLY A 1 1 ? 7.538 -11.935 -6.470 1.00 5.18 1 GLY A CA 2
ATOM 1294 C C . GLY A 1 1 ? 6.272 -11.112 -6.564 1.00 4.19 1 GLY A C 2
ATOM 1295 O O . GLY A 1 1 ? 5.629 -11.065 -7.612 1.00 4.26 1 GLY A O 2
ATOM 1301 N N . SER A 1 2 ? 5.911 -10.464 -5.468 1.00 3.74 2 SER A N 2
ATOM 1302 C CA . SER A 1 2 ? 4.718 -9.633 -5.422 1.00 3.26 2 SER A CA 2
ATOM 1303 C C . SER A 1 2 ? 5.054 -8.191 -5.801 1.00 2.09 2 SER A C 2
ATOM 1304 O O . SER A 1 2 ? 4.515 -7.244 -5.226 1.00 2.28 2 SER A O 2
ATOM 1312 N N . GLY A 1 3 ? 5.953 -8.024 -6.767 1.00 1.60 3 GLY A N 2
ATOM 1313 C CA . GLY A 1 3 ? 6.383 -6.695 -7.160 1.00 1.30 3 GLY A CA 2
ATOM 1314 C C . GLY A 1 3 ? 7.380 -6.116 -6.178 1.00 1.09 3 GLY A C 2
ATOM 1315 O O . GLY A 1 3 ? 8.535 -5.858 -6.525 1.00 1.32 3 GLY A O 2
ATOM 1319 N N . TRP A 1 4 ? 6.932 -5.927 -4.949 1.00 0.81 4 TRP A N 2
ATOM 1320 C CA . TRP A 1 4 ? 7.795 -5.459 -3.882 1.00 0.60 4 TRP A CA 2
ATOM 1321 C C . TRP A 1 4 ? 8.385 -6.636 -3.132 1.00 0.62 4 TRP A C 2
ATOM 1322 O O . TRP A 1 4 ? 7.707 -7.637 -2.898 1.00 0.74 4 TRP A O 2
ATOM 1343 N N . GLU A 1 5 ? 9.654 -6.509 -2.781 1.00 0.66 5 GLU A N 2
ATOM 1344 C CA . GLU A 1 5 ? 10.371 -7.546 -2.073 1.00 0.73 5 GLU A CA 2
ATOM 1345 C C . GLU A 1 5 ? 9.698 -7.858 -0.739 1.00 0.67 5 GLU A C 2
ATOM 1346 O O . GLU A 1 5 ? 9.761 -7.067 0.205 1.00 0.78 5 GLU A O 2
ATOM 1358 N N . SER A 1 6 ? 9.082 -9.027 -0.668 1.00 0.74 6 SER A N 2
ATOM 1359 C CA . SER A 1 6 ? 8.310 -9.437 0.493 1.00 0.87 6 SER A CA 2
ATOM 1360 C C . SER A 1 6 ? 9.171 -10.207 1.492 1.00 0.88 6 SER A C 2
ATOM 1361 O O . SER A 1 6 ? 8.667 -11.034 2.250 1.00 0.90 6 SER A O 2
ATOM 1369 N N . LYS A 1 7 ? 10.470 -9.917 1.490 1.00 0.95 7 LYS A N 2
ATOM 1370 C CA . LYS A 1 7 ? 11.436 -10.630 2.329 1.00 1.09 7 LYS A CA 2
ATOM 1371 C C . LYS A 1 7 ? 11.066 -10.572 3.813 1.00 1.03 7 LYS A C 2
ATOM 1372 O O . LYS A 1 7 ? 11.434 -11.458 4.582 1.00 1.09 7 LYS A O 2
ATOM 1391 N N . THR A 1 8 ? 10.333 -9.540 4.210 1.00 1.01 8 THR A N 2
ATOM 1392 C CA . THR A 1 8 ? 9.930 -9.388 5.600 1.00 1.08 8 THR A CA 2
ATOM 1393 C C . THR A 1 8 ? 8.771 -10.319 5.953 1.00 0.93 8 THR A C 2
ATOM 1394 O O . THR A 1 8 ? 8.643 -10.770 7.091 1.00 1.03 8 THR A O 2
ATOM 1405 N N . GLY A 1 9 ? 7.939 -10.613 4.957 1.00 0.79 9 GLY A N 2
ATOM 1406 C CA . GLY A 1 9 ? 6.785 -11.471 5.168 1.00 0.79 9 GLY A CA 2
ATOM 1407 C C . GLY A 1 9 ? 5.677 -10.761 5.917 1.00 0.69 9 GLY A C 2
ATOM 1408 O O . GLY A 1 9 ? 4.743 -11.389 6.403 1.00 0.88 9 GLY A O 2
ATOM 1412 N N . SER A 1 10 ? 5.780 -9.444 5.984 1.00 0.61 10 SER A N 2
ATOM 1413 C CA . SER A 1 10 ? 4.865 -8.632 6.771 1.00 0.73 10 SER A CA 2
ATOM 1414 C C . SER A 1 10 ? 3.521 -8.441 6.080 1.00 0.64 10 SER A C 2
ATOM 1415 O O . SER A 1 10 ? 2.503 -8.208 6.734 1.00 0.73 10 SER A O 2
ATOM 1423 N N . CYS A 1 11 ? 3.522 -8.544 4.765 1.00 0.52 11 CYS A N 2
ATOM 1424 C CA . CYS A 1 11 ? 2.333 -8.242 3.987 1.00 0.44 11 CYS A CA 2
ATOM 1425 C C . CYS A 1 11 ? 1.642 -9.521 3.530 1.00 0.41 11 CYS A C 2
ATOM 1426 O O . CYS A 1 11 ? 2.298 -10.502 3.181 1.00 0.43 11 CYS A O 2
ATOM 1433 N N . ASN A 1 12 ? 0.314 -9.491 3.527 1.00 0.46 12 ASN A N 2
ATOM 1434 C CA . ASN A 1 12 ? -0.483 -10.660 3.169 1.00 0.53 12 ASN A CA 2
ATOM 1435 C C . ASN A 1 12 ? -0.799 -10.685 1.676 1.00 0.47 12 ASN A C 2
ATOM 1436 O O . ASN A 1 12 ? -0.966 -11.754 1.090 1.00 0.57 12 ASN A O 2
ATOM 1447 N N . THR A 1 13 ? -0.885 -9.511 1.065 1.00 0.38 13 THR A N 2
ATOM 1448 C CA . THR A 1 13 ? -1.230 -9.408 -0.346 1.00 0.37 13 THR A CA 2
ATOM 1449 C C . THR A 1 13 ? 0.003 -9.177 -1.210 1.00 0.35 13 THR A C 2
ATOM 1450 O O . THR A 1 13 ? 0.063 -9.609 -2.360 1.00 0.44 13 THR A O 2
ATOM 1461 N N . GLY A 1 14 ? 0.988 -8.496 -0.645 1.00 0.29 14 GLY A N 2
ATOM 1462 C CA . GLY A 1 14 ? 2.201 -8.202 -1.377 1.00 0.31 14 GLY A CA 2
ATOM 1463 C C . GLY A 1 14 ? 2.230 -6.774 -1.883 1.00 0.30 14 GLY A C 2
ATOM 1464 O O . GLY A 1 14 ? 3.218 -6.337 -2.474 1.00 0.43 14 GLY A O 2
ATOM 1468 N N . LYS A 1 15 ? 1.150 -6.043 -1.643 1.00 0.24 15 LYS A N 2
ATOM 1469 C CA . LYS A 1 15 ? 1.064 -4.653 -2.070 1.00 0.25 15 LYS A CA 2
ATOM 1470 C C . LYS A 1 15 ? 1.666 -3.734 -1.014 1.00 0.24 15 LYS A C 2
ATOM 1471 O O . LYS A 1 15 ? 0.971 -3.260 -0.115 1.00 0.25 15 LYS A O 2
ATOM 1490 N N . LEU A 1 16 ? 2.965 -3.501 -1.123 1.00 0.26 16 LEU A N 2
ATOM 1491 C CA . LEU A 1 16 ? 3.667 -2.620 -0.210 1.00 0.30 16 LEU A CA 2
ATOM 1492 C C . LEU A 1 16 ? 3.704 -1.204 -0.760 1.00 0.33 16 LEU A C 2
ATOM 1493 O O . LEU A 1 16 ? 4.374 -0.934 -1.752 1.00 0.55 16 LEU A O 2
ATOM 1509 N N . ALA A 1 17 ? 2.982 -0.304 -0.125 1.00 0.27 17 ALA A N 2
ATOM 1510 C CA . ALA A 1 17 ? 2.997 1.088 -0.532 1.00 0.27 17 ALA A CA 2
ATOM 1511 C C . ALA A 1 17 ? 3.575 1.956 0.568 1.00 0.24 17 ALA A C 2
ATOM 1512 O O . ALA A 1 17 ? 3.470 1.635 1.753 1.00 0.28 17 ALA A O 2
ATOM 1519 N N . CYS A 1 18 ? 4.214 3.035 0.166 1.00 0.26 18 CYS A N 2
ATOM 1520 C CA . CYS A 1 18 ? 4.679 4.034 1.105 1.00 0.26 18 CYS A CA 2
ATOM 1521 C C . CYS A 1 18 ? 3.565 5.031 1.364 1.00 0.24 18 CYS A C 2
ATOM 1522 O O . CYS A 1 18 ? 3.246 5.859 0.508 1.00 0.32 18 CYS A O 2
ATOM 1529 N N . CYS A 1 19 ? 2.962 4.936 2.533 1.00 0.21 19 CYS A N 2
ATOM 1530 C CA . CYS A 1 19 ? 1.778 5.717 2.833 1.00 0.21 19 CYS A CA 2
ATOM 1531 C C . CYS A 1 19 ? 1.976 6.576 4.068 1.00 0.23 19 CYS A C 2
ATOM 1532 O O . CYS A 1 19 ? 2.796 6.264 4.935 1.00 0.30 19 CYS A O 2
ATOM 1539 N N . ASP A 1 20 ? 1.228 7.666 4.130 1.00 0.23 20 ASP A N 2
ATOM 1540 C CA . ASP A 1 20 ? 1.203 8.510 5.311 1.00 0.28 20 ASP A CA 2
ATOM 1541 C C . ASP A 1 20 ? -0.031 8.191 6.123 1.00 0.28 20 ASP A C 2
ATOM 1542 O O . ASP A 1 20 ? -1.152 8.432 5.681 1.00 0.34 20 ASP A O 2
ATOM 1551 N N . THR A 1 21 ? 0.173 7.664 7.309 1.00 0.31 21 THR A N 2
ATOM 1552 C CA . THR A 1 21 ? -0.932 7.269 8.164 1.00 0.36 21 THR A CA 2
ATOM 1553 C C . THR A 1 21 ? -1.605 8.490 8.786 1.00 0.42 21 THR A C 2
ATOM 1554 O O . THR A 1 21 ? -2.652 8.384 9.421 1.00 0.52 21 THR A O 2
ATOM 1565 N N . ASN A 1 22 ? -1.005 9.658 8.575 1.00 0.43 22 ASN A N 2
ATOM 1566 C CA . ASN A 1 22 ? -1.566 10.907 9.064 1.00 0.56 22 ASN A CA 2
ATOM 1567 C C . ASN A 1 22 ? -2.323 11.582 7.939 1.00 0.50 22 ASN A C 2
ATOM 1568 O O . ASN A 1 22 ? -2.995 12.595 8.131 1.00 0.63 22 ASN A O 2
ATOM 1579 N N . LYS A 1 23 ? -2.206 10.995 6.761 1.00 0.40 23 LYS A N 2
ATOM 1580 C CA . LYS A 1 23 ? -2.872 11.491 5.577 1.00 0.39 23 LYS A CA 2
ATOM 1581 C C . LYS A 1 23 ? -3.948 10.519 5.151 1.00 0.32 23 LYS A C 2
ATOM 1582 O O . LYS A 1 23 ? -3.679 9.514 4.499 1.00 0.39 23 LYS A O 2
ATOM 1601 N N . LYS A 1 24 ? -5.164 10.830 5.528 1.00 0.49 24 LYS A N 2
ATOM 1602 C CA . LYS A 1 24 ? -6.281 9.947 5.297 1.00 0.49 24 LYS A CA 2
ATOM 1603 C C . LYS A 1 24 ? -7.058 10.373 4.067 1.00 0.45 24 LYS A C 2
ATOM 1604 O O . LYS A 1 24 ? -7.006 11.533 3.655 1.00 0.48 24 LYS A O 2
ATOM 1623 N N . VAL A 1 25 ? -7.784 9.434 3.499 1.00 0.46 25 VAL A N 2
ATOM 1624 C CA . VAL A 1 25 ? -8.637 9.706 2.359 1.00 0.50 25 VAL A CA 2
ATOM 1625 C C . VAL A 1 25 ? -10.072 9.366 2.732 1.00 0.56 25 VAL A C 2
ATOM 1626 O O . VAL A 1 25 ? -10.320 8.422 3.482 1.00 0.57 25 VAL A O 2
ATOM 1639 N N . GLN A 1 26 ? -11.011 10.131 2.211 1.00 0.66 26 GLN A N 2
ATOM 1640 C CA . GLN A 1 26 ? -12.409 9.981 2.572 1.00 0.78 26 GLN A CA 2
ATOM 1641 C C . GLN A 1 26 ? -13.148 9.092 1.580 1.00 0.75 26 GLN A C 2
ATOM 1642 O O . GLN A 1 26 ? -14.348 9.251 1.356 1.00 0.87 26 GLN A O 2
ATOM 1656 N N . LYS A 1 27 ? -12.426 8.158 0.989 1.00 0.96 27 LYS A N 2
ATOM 1657 C CA . LYS A 1 27 ? -13.004 7.230 0.033 1.00 1.06 27 LYS A CA 2
ATOM 1658 C C . LYS A 1 27 ? -12.638 5.805 0.412 1.00 0.94 27 LYS A C 2
ATOM 1659 O O . LYS A 1 27 ? -11.710 5.584 1.186 1.00 1.56 27 LYS A O 2
ATOM 1678 N N . SER A 1 28 ? -13.381 4.847 -0.110 1.00 0.83 28 SER A N 2
ATOM 1679 C CA . SER A 1 28 ? -13.102 3.446 0.139 1.00 1.35 28 SER A CA 2
ATOM 1680 C C . SER A 1 28 ? -13.542 2.598 -1.047 1.00 1.17 28 SER A C 2
ATOM 1681 O O . SER A 1 28 ? -14.482 1.808 -0.951 1.00 1.46 28 SER A O 2
ATOM 1689 N N . THR A 1 29 ? -12.874 2.790 -2.168 1.00 1.02 29 THR A N 2
ATOM 1690 C CA . THR A 1 29 ? -13.159 2.030 -3.367 1.00 1.07 29 THR A CA 2
ATOM 1691 C C . THR A 1 29 ? -11.899 1.299 -3.824 1.00 1.17 29 THR A C 2
ATOM 1692 O O . THR A 1 29 ? -10.793 1.821 -3.684 1.00 2.00 29 THR A O 2
ATOM 1703 N N . GLY A 1 30 ? -12.059 0.093 -4.347 1.00 0.96 30 GLY A N 2
ATOM 1704 C CA . GLY A 1 30 ? -10.907 -0.690 -4.737 1.00 1.02 30 GLY A CA 2
ATOM 1705 C C . GLY A 1 30 ? -10.880 -0.998 -6.220 1.00 1.05 30 GLY A C 2
ATOM 1706 O O . GLY A 1 30 ? -11.926 -1.146 -6.849 1.00 1.39 30 GLY A O 2
ATOM 1710 N N . GLU A 1 31 ? -9.679 -1.108 -6.768 1.00 1.00 31 GLU A N 2
ATOM 1711 C CA . GLU A 1 31 ? -9.500 -1.439 -8.174 1.00 1.18 31 GLU A CA 2
ATOM 1712 C C . GLU A 1 31 ? -9.692 -2.933 -8.393 1.00 0.94 31 GLU A C 2
ATOM 1713 O O . GLU A 1 31 ? -10.250 -3.357 -9.404 1.00 1.04 31 GLU A O 2
ATOM 1725 N N . GLU A 1 32 ? -9.213 -3.728 -7.444 1.00 0.85 32 GLU A N 2
ATOM 1726 C CA . GLU A 1 32 ? -9.387 -5.169 -7.493 1.00 1.01 32 GLU A CA 2
ATOM 1727 C C . GLU A 1 32 ? -10.339 -5.620 -6.397 1.00 1.08 32 GLU A C 2
ATOM 1728 O O . GLU A 1 32 ? -11.227 -6.442 -6.624 1.00 1.36 32 GLU A O 2
ATOM 1740 N N . SER A 1 33 ? -10.161 -5.061 -5.207 1.00 1.06 33 SER A N 2
ATOM 1741 C CA . SER A 1 33 ? -11.030 -5.368 -4.080 1.00 1.37 33 SER A CA 2
ATOM 1742 C C . SER A 1 33 ? -12.447 -4.868 -4.360 1.00 1.43 33 SER A C 2
ATOM 1743 O O . SER A 1 33 ? -13.424 -5.410 -3.844 1.00 1.79 33 SER A O 2
ATOM 1751 N N . GLY A 1 34 ? -12.547 -3.854 -5.218 1.00 1.39 34 GLY A N 2
ATOM 1752 C CA . GLY A 1 34 ? -13.835 -3.279 -5.561 1.00 1.87 34 GLY A CA 2
ATOM 1753 C C . GLY A 1 34 ? -14.697 -4.214 -6.387 1.00 2.00 34 GLY A C 2
ATOM 1754 O O . GLY A 1 34 ? -15.896 -3.982 -6.542 1.00 2.54 34 GLY A O 2
ATOM 1758 N N . LEU A 1 35 ? -14.089 -5.258 -6.935 1.00 1.81 35 LEU A N 2
ATOM 1759 C CA . LEU A 1 35 ? -14.836 -6.276 -7.667 1.00 2.31 35 LEU A CA 2
ATOM 1760 C C . LEU A 1 35 ? -15.507 -7.223 -6.685 1.00 2.77 35 LEU A C 2
ATOM 1761 O O . LEU A 1 35 ? -16.570 -7.782 -6.956 1.00 3.49 35 LEU A O 2
ATOM 1777 N N . LEU A 1 36 ? -14.872 -7.392 -5.537 1.00 2.50 36 LEU A N 2
ATOM 1778 C CA . LEU A 1 36 ? -15.402 -8.203 -4.470 1.00 3.01 36 LEU A CA 2
ATOM 1779 C C . LEU A 1 36 ? -16.226 -7.337 -3.527 1.00 2.81 36 LEU A C 2
ATOM 1780 O O . LEU A 1 36 ? -16.245 -6.112 -3.652 1.00 2.34 36 LEU A O 2
ATOM 1796 N N . HIS A 1 37 ? -16.895 -7.968 -2.575 1.00 3.51 37 HIS A N 2
ATOM 1797 C CA . HIS A 1 37 ? -17.648 -7.240 -1.560 1.00 3.61 37 HIS A CA 2
ATOM 1798 C C . HIS A 1 37 ? -16.696 -6.706 -0.500 1.00 3.25 37 HIS A C 2
ATOM 1799 O O . HIS A 1 37 ? -17.095 -5.995 0.421 1.00 2.95 37 HIS A O 2
ATOM 1814 N N . THR A 1 38 ? -15.427 -7.055 -0.653 1.00 3.58 38 THR A N 2
ATOM 1815 C CA . THR A 1 38 ? -14.381 -6.604 0.244 1.00 3.68 38 THR A CA 2
ATOM 1816 C C . THR A 1 38 ? -14.083 -5.122 0.019 1.00 3.15 38 THR A C 2
ATOM 1817 O O . THR A 1 38 ? -13.688 -4.407 0.938 1.00 3.20 38 THR A O 2
ATOM 1828 N N . GLY A 1 39 ? -14.296 -4.670 -1.210 1.00 2.92 39 GLY A N 2
ATOM 1829 C CA . GLY A 1 39 ? -14.074 -3.276 -1.543 1.00 3.07 39 GLY A CA 2
ATOM 1830 C C . GLY A 1 39 ? -15.351 -2.469 -1.480 1.00 2.65 39 GLY A C 2
ATOM 1831 O O . GLY A 1 39 ? -15.383 -1.301 -1.869 1.00 3.27 39 GLY A O 2
ATOM 1835 N N . ASP A 1 40 ? -16.404 -3.102 -0.985 1.00 2.12 40 ASP A N 2
ATOM 1836 C CA . ASP A 1 40 ? -17.704 -2.458 -0.848 1.00 2.43 40 ASP A CA 2
ATOM 1837 C C . ASP A 1 40 ? -17.727 -1.589 0.396 1.00 2.44 40 ASP A C 2
ATOM 1838 O O . ASP A 1 40 ? -18.145 -0.431 0.365 1.00 3.10 40 ASP A O 2
ATOM 1847 N N . VAL A 1 41 ? -17.250 -2.174 1.482 1.00 1.88 41 VAL A N 2
ATOM 1848 C CA . VAL A 1 41 ? -17.291 -1.559 2.802 1.00 1.83 41 VAL A CA 2
ATOM 1849 C C . VAL A 1 41 ? -16.535 -0.239 2.877 1.00 1.57 41 VAL A C 2
ATOM 1850 O O . VAL A 1 41 ? -15.506 -0.044 2.228 1.00 1.47 41 VAL A O 2
ATOM 1863 N N . LEU A 1 42 ? -17.071 0.660 3.692 1.00 1.77 42 LEU A N 2
ATOM 1864 C CA . LEU A 1 42 ? -16.441 1.926 3.985 1.00 1.81 42 LEU A CA 2
ATOM 1865 C C . LEU A 1 42 ? -15.394 1.734 5.073 1.00 1.47 42 LEU A C 2
ATOM 1866 O O . LEU A 1 42 ? -14.622 2.641 5.380 1.00 1.56 42 LEU A O 2
ATOM 1882 N N . ASP A 1 43 ? -15.388 0.535 5.654 1.00 1.24 43 ASP A N 2
ATOM 1883 C CA . ASP A 1 43 ? -14.462 0.186 6.729 1.00 1.03 43 ASP A CA 2
ATOM 1884 C C . ASP A 1 43 ? -13.023 0.200 6.245 1.00 0.78 43 ASP A C 2
ATOM 1885 O O . ASP A 1 43 ? -12.101 0.390 7.040 1.00 0.77 43 ASP A O 2
ATOM 1894 N N . GLN A 1 44 ? -12.836 -0.032 4.948 1.00 0.64 44 GLN A N 2
ATOM 1895 C CA . GLN A 1 44 ? -11.509 -0.008 4.353 1.00 0.45 44 GLN A CA 2
ATOM 1896 C C . GLN A 1 44 ? -10.770 1.273 4.716 1.00 0.42 44 GLN A C 2
ATOM 1897 O O . GLN A 1 44 ? -11.299 2.380 4.577 1.00 0.57 44 GLN A O 2
ATOM 1911 N N . VAL A 1 45 ? -9.542 1.107 5.155 1.00 0.33 45 VAL A N 2
ATOM 1912 C CA . VAL A 1 45 ? -8.726 2.222 5.599 1.00 0.36 45 VAL A CA 2
ATOM 1913 C C . VAL A 1 45 ? -7.948 2.798 4.436 1.00 0.27 45 VAL A C 2
ATOM 1914 O O . VAL A 1 45 ? -6.982 2.205 3.962 1.00 0.33 45 VAL A O 2
ATOM 1927 N N . ALA A 1 46 ? -8.388 3.945 3.969 1.00 0.24 46 ALA A N 2
ATOM 1928 C CA . ALA A 1 46 ? -7.756 4.597 2.845 1.00 0.21 46 ALA A CA 2
ATOM 1929 C C . ALA A 1 46 ? -6.860 5.725 3.314 1.00 0.20 46 ALA A C 2
ATOM 1930 O O . ALA A 1 46 ? -7.326 6.698 3.914 1.00 0.30 46 ALA A O 2
ATOM 1937 N N . ILE A 1 47 ? -5.576 5.579 3.066 1.00 0.21 47 ILE A N 2
ATOM 1938 C CA . ILE A 1 47 ? -4.624 6.630 3.364 1.00 0.21 47 ILE A CA 2
ATOM 1939 C C . ILE A 1 47 ? -3.905 7.052 2.093 1.00 0.20 47 ILE A C 2
ATOM 1940 O O . ILE A 1 47 ? -3.834 6.291 1.125 1.00 0.21 47 ILE A O 2
ATOM 1956 N N . GLN A 1 48 ? -3.417 8.279 2.091 1.00 0.24 48 GLN A N 2
ATOM 1957 C CA . GLN A 1 48 ? -2.765 8.849 0.924 1.00 0.25 48 GLN A CA 2
ATOM 1958 C C . GLN A 1 48 ? -1.351 8.320 0.829 1.00 0.22 48 GLN A C 2
ATOM 1959 O O . GLN A 1 48 ? -0.541 8.452 1.754 1.00 0.36 48 GLN A O 2
ATOM 1973 N N . CYS A 1 49 ? -1.073 7.724 -0.304 1.00 0.26 49 CYS A N 2
ATOM 1974 C CA . CYS A 1 49 ? 0.151 6.996 -0.516 1.00 0.25 49 CYS A CA 2
ATOM 1975 C C . CYS A 1 49 ? 0.909 7.560 -1.705 1.00 0.28 49 CYS A C 2
ATOM 1976 O O . CYS A 1 49 ? 0.324 8.202 -2.579 1.00 0.32 49 CYS A O 2
ATOM 1983 N N . THR A 1 50 ? 2.205 7.325 -1.739 1.00 0.28 50 THR A N 2
ATOM 1984 C CA . THR A 1 50 ? 3.033 7.829 -2.816 1.00 0.36 50 THR A CA 2
ATOM 1985 C C . THR A 1 50 ? 4.344 7.061 -2.880 1.00 0.38 50 THR A C 2
ATOM 1986 O O . THR A 1 50 ? 4.934 6.727 -1.849 1.00 0.45 50 THR A O 2
ATOM 1997 N N . GLN A 1 51 ? 4.779 6.743 -4.084 1.00 0.39 51 GLN A N 2
ATOM 1998 C CA . GLN A 1 51 ? 6.033 6.043 -4.260 1.00 0.42 51 GLN A CA 2
ATOM 1999 C C . GLN A 1 51 ? 6.988 6.840 -5.131 1.00 0.42 51 GLN A C 2
ATOM 2000 O O . GLN A 1 51 ? 6.577 7.639 -5.975 1.00 0.58 51 GLN A O 2
ATOM 2014 N N . ILE A 1 52 ? 8.261 6.620 -4.896 1.00 0.43 52 ILE A N 2
ATOM 2015 C CA . ILE A 1 52 ? 9.325 7.234 -5.661 1.00 0.50 52 ILE A CA 2
ATOM 2016 C C . ILE A 1 52 ? 9.674 6.319 -6.838 1.00 0.56 52 ILE A C 2
ATOM 2017 O O . ILE A 1 52 ? 9.622 5.104 -6.692 1.00 0.65 52 ILE A O 2
ATOM 2033 N N . PRO A 1 53 ? 9.981 6.901 -8.023 1.00 0.66 53 PRO A N 2
ATOM 2034 C CA . PRO A 1 53 ? 10.292 6.158 -9.253 1.00 0.80 53 PRO A CA 2
ATOM 2035 C C . PRO A 1 53 ? 11.021 4.837 -8.997 1.00 0.82 53 PRO A C 2
ATOM 2036 O O . PRO A 1 53 ? 12.202 4.820 -8.654 1.00 0.87 53 PRO A O 2
ATOM 2047 N N . LEU A 1 54 ? 10.293 3.744 -9.209 1.00 0.90 54 LEU A N 2
ATOM 2048 C CA . LEU A 1 54 ? 10.701 2.420 -8.756 1.00 0.96 54 LEU A CA 2
ATOM 2049 C C . LEU A 1 54 ? 11.951 1.907 -9.458 1.00 0.90 54 LEU A C 2
ATOM 2050 O O . LEU A 1 54 ? 12.048 1.935 -10.690 1.00 1.03 54 LEU A O 2
ATOM 2066 N N . LEU A 1 55 ? 12.904 1.448 -8.667 1.00 0.88 55 LEU A N 2
ATOM 2067 C CA . LEU A 1 55 ? 14.020 0.676 -9.171 1.00 0.96 55 LEU A CA 2
ATOM 2068 C C . LEU A 1 55 ? 13.743 -0.802 -8.924 1.00 0.93 55 LEU A C 2
ATOM 2069 O O . LEU A 1 55 ? 13.506 -1.213 -7.789 1.00 0.85 55 LEU A O 2
ATOM 2085 N N . ILE A 1 56 ? 13.745 -1.599 -9.980 1.00 1.10 56 ILE A N 2
ATOM 2086 C CA . ILE A 1 56 ? 13.423 -3.012 -9.850 1.00 1.16 56 ILE A CA 2
ATOM 2087 C C . ILE A 1 56 ? 14.506 -3.739 -9.066 1.00 1.07 56 ILE A C 2
ATOM 2088 O O . ILE A 1 56 ? 15.702 -3.588 -9.340 1.00 1.14 56 ILE A O 2
ATOM 2104 N N . GLY A 1 57 ? 14.074 -4.531 -8.102 1.00 1.03 57 GLY A N 2
ATOM 2105 C CA . GLY A 1 57 ? 14.999 -5.226 -7.228 1.00 1.00 57 GLY A CA 2
ATOM 2106 C C . GLY A 1 57 ? 15.369 -4.396 -6.013 1.00 0.86 57 GLY A C 2
ATOM 2107 O O . GLY A 1 57 ? 16.341 -4.694 -5.316 1.00 0.90 57 GLY A O 2
ATOM 2111 N N . ILE A 1 58 ? 14.601 -3.342 -5.769 1.00 0.77 58 ILE A N 2
ATOM 2112 C CA . ILE A 1 58 ? 14.842 -2.459 -4.642 1.00 0.66 58 ILE A CA 2
ATOM 2113 C C . ILE A 1 58 ? 13.826 -2.676 -3.524 1.00 0.61 58 ILE A C 2
ATOM 2114 O O . ILE A 1 58 ? 12.713 -3.159 -3.743 1.00 0.69 58 ILE A O 2
ATOM 2130 N N . ALA A 1 59 ? 14.252 -2.326 -2.326 1.00 0.57 59 ALA A N 2
ATOM 2131 C CA . ALA A 1 59 ? 13.446 -2.453 -1.132 1.00 0.59 59 ALA A CA 2
ATOM 2132 C C . ALA A 1 59 ? 12.567 -1.224 -0.932 1.00 0.49 59 ALA A C 2
ATOM 2133 O O . ALA A 1 59 ? 13.026 -0.088 -1.066 1.00 0.50 59 ALA A O 2
ATOM 2140 N N . ILE A 1 60 ? 11.304 -1.478 -0.586 1.00 0.46 60 ILE A N 2
ATOM 2141 C CA . ILE A 1 60 ? 10.317 -0.429 -0.303 1.00 0.42 60 ILE A CA 2
ATOM 2142 C C . ILE A 1 60 ? 10.850 0.564 0.728 1.00 0.40 60 ILE A C 2
ATOM 2143 O O . ILE A 1 60 ? 10.553 1.757 0.680 1.00 0.39 60 ILE A O 2
ATOM 2159 N N . GLU A 1 61 ? 11.657 0.045 1.639 1.00 0.49 61 GLU A N 2
ATOM 2160 C CA . GLU A 1 61 ? 12.160 0.792 2.774 1.00 0.60 61 GLU A CA 2
ATOM 2161 C C . GLU A 1 61 ? 13.240 1.790 2.366 1.00 0.58 61 GLU A C 2
ATOM 2162 O O . GLU A 1 61 ? 13.418 2.820 3.013 1.00 0.71 61 GLU A O 2
ATOM 2174 N N . ASP A 1 62 ? 13.957 1.490 1.294 1.00 0.54 62 ASP A N 2
ATOM 2175 C CA . ASP A 1 62 ? 15.074 2.333 0.880 1.00 0.60 62 ASP A CA 2
ATOM 2176 C C . ASP A 1 62 ? 14.741 3.132 -0.368 1.00 0.51 62 ASP A C 2
ATOM 2177 O O . ASP A 1 62 ? 15.476 4.046 -0.739 1.00 0.65 62 ASP A O 2
ATOM 2186 N N . GLU A 1 63 ? 13.641 2.788 -1.017 1.00 0.40 63 GLU A N 2
ATOM 2187 C CA . GLU A 1 63 ? 13.228 3.488 -2.222 1.00 0.40 63 GLU A CA 2
ATOM 2188 C C . GLU A 1 63 ? 12.552 4.804 -1.866 1.00 0.34 63 GLU A C 2
ATOM 2189 O O . GLU A 1 63 ? 12.699 5.808 -2.562 1.00 0.42 63 GLU A O 2
ATOM 2201 N N . CYS A 1 64 ? 11.824 4.801 -0.767 1.00 0.29 64 CYS A N 2
ATOM 2202 C CA . CYS A 1 64 ? 11.038 5.955 -0.386 1.00 0.32 64 CYS A CA 2
ATOM 2203 C C . CYS A 1 64 ? 11.407 6.399 1.024 1.00 0.40 64 CYS A C 2
ATOM 2204 O O . CYS A 1 64 ? 12.155 5.710 1.720 1.00 0.60 64 CYS A O 2
ATOM 2211 N N . LYS A 1 65 ? 10.893 7.547 1.445 1.00 0.43 65 LYS A N 2
ATOM 2212 C CA . LYS A 1 65 ? 11.163 8.051 2.782 1.00 0.51 65 LYS A CA 2
ATOM 2213 C C . LYS A 1 65 ? 9.851 8.251 3.540 1.00 0.45 65 LYS A C 2
ATOM 2214 O O . LYS A 1 65 ? 9.597 9.311 4.113 1.00 0.60 65 LYS A O 2
ATOM 2233 N N . ASN A 1 66 ? 9.008 7.230 3.519 1.00 0.35 66 ASN A N 2
ATOM 2234 C CA . ASN A 1 66 ? 7.742 7.258 4.245 1.00 0.30 66 ASN A CA 2
ATOM 2235 C C . ASN A 1 66 ? 7.493 5.909 4.906 1.00 0.29 66 ASN A C 2
ATOM 2236 O O . ASN A 1 66 ? 8.394 5.073 4.956 1.00 0.41 66 ASN A O 2
ATOM 2247 N N . THR A 1 67 ? 6.287 5.692 5.418 1.00 0.28 67 THR A N 2
ATOM 2248 C CA . THR A 1 67 ? 5.986 4.465 6.128 1.00 0.27 67 THR A CA 2
ATOM 2249 C C . THR A 1 67 ? 5.606 3.334 5.176 1.00 0.25 67 THR A C 2
ATOM 2250 O O . THR A 1 67 ? 4.714 3.474 4.335 1.00 0.26 67 THR A O 2
ATOM 2261 N N . PRO A 1 68 ? 6.316 2.210 5.303 1.00 0.28 68 PRO A N 2
ATOM 2262 C CA . PRO A 1 68 ? 5.983 0.968 4.617 1.00 0.30 68 PRO A CA 2
ATOM 2263 C C . PRO A 1 68 ? 4.649 0.409 5.103 1.00 0.25 68 PRO A C 2
ATOM 2264 O O . PRO A 1 68 ? 4.466 0.175 6.300 1.00 0.28 68 PRO A O 2
ATOM 2275 N N . THR A 1 69 ? 3.716 0.198 4.191 1.00 0.23 69 THR A N 2
ATOM 2276 C CA . THR A 1 69 ? 2.424 -0.347 4.563 1.00 0.21 69 THR A CA 2
ATOM 2277 C C . THR A 1 69 ? 2.023 -1.495 3.638 1.00 0.23 69 THR A C 2
ATOM 2278 O O . THR A 1 69 ? 2.461 -1.560 2.488 1.00 0.29 69 THR A O 2
ATOM 2289 N N . CYS A 1 70 ? 1.211 -2.404 4.158 1.00 0.23 70 CYS A N 2
ATOM 2290 C CA . CYS A 1 70 ? 0.667 -3.501 3.371 1.00 0.27 70 CYS A CA 2
ATOM 2291 C C . CYS A 1 70 ? -0.786 -3.211 3.023 1.00 0.22 70 CYS A C 2
ATOM 2292 O O . CYS A 1 70 ? -1.655 -3.239 3.895 1.00 0.27 70 CYS A O 2
ATOM 2299 N N . CYS A 1 71 ? -1.042 -2.918 1.761 1.00 0.21 71 CYS A N 2
ATOM 2300 C CA . CYS A 1 71 ? -2.384 -2.582 1.312 1.00 0.19 71 CYS A CA 2
ATOM 2301 C C . CYS A 1 71 ? -3.080 -3.808 0.741 1.00 0.21 71 CYS A C 2
ATOM 2302 O O . CYS A 1 71 ? -2.496 -4.565 -0.034 1.00 0.28 71 CYS A O 2
ATOM 2309 N N . GLU A 1 72 ? -4.332 -3.996 1.126 1.00 0.22 72 GLU A N 2
ATOM 2310 C CA . GLU A 1 72 ? -5.134 -5.087 0.622 1.00 0.24 72 GLU A CA 2
ATOM 2311 C C . GLU A 1 72 ? -5.509 -4.814 -0.836 1.00 0.25 72 GLU A C 2
ATOM 2312 O O . GLU A 1 72 ? -5.665 -5.734 -1.643 1.00 0.37 72 GLU A O 2
ATOM 2324 N N . ASP A 1 73 ? -5.615 -3.534 -1.165 1.00 0.21 73 ASP A N 2
ATOM 2325 C CA . ASP A 1 73 ? -5.806 -3.083 -2.539 1.00 0.24 73 ASP A CA 2
ATOM 2326 C C . ASP A 1 73 ? -5.239 -1.677 -2.661 1.00 0.22 73 ASP A C 2
ATOM 2327 O O . ASP A 1 73 ? -5.059 -1.007 -1.647 1.00 0.19 73 ASP A O 2
ATOM 2336 N N . VAL A 1 74 ? -4.923 -1.230 -3.871 1.00 0.28 74 VAL A N 2
ATOM 2337 C CA . VAL A 1 74 ? -4.461 0.146 -4.061 1.00 0.30 74 VAL A CA 2
ATOM 2338 C C . VAL A 1 74 ? -5.087 0.752 -5.314 1.00 0.43 74 VAL A C 2
ATOM 2339 O O . VAL A 1 74 ? -5.190 0.094 -6.349 1.00 0.68 74 VAL A O 2
ATOM 2352 N N . GLU A 1 75 ? -5.513 2.003 -5.202 1.00 0.33 75 GLU A N 2
ATOM 2353 C CA . GLU A 1 75 ? -6.146 2.714 -6.304 1.00 0.46 75 GLU A CA 2
ATOM 2354 C C . GLU A 1 75 ? -5.178 3.727 -6.919 1.00 0.50 75 GLU A C 2
ATOM 2355 O O . GLU A 1 75 ? -4.216 4.154 -6.265 1.00 0.45 75 GLU A O 2
ATOM 2367 N N . ASP A 1 76 ? -5.436 4.095 -8.176 1.00 0.61 76 ASP A N 2
ATOM 2368 C CA . ASP A 1 76 ? -4.647 5.101 -8.893 1.00 0.65 76 ASP A CA 2
ATOM 2369 C C . ASP A 1 76 ? -3.239 4.573 -9.143 1.00 0.67 76 ASP A C 2
ATOM 2370 O O . ASP A 1 76 ? -3.041 3.365 -9.276 1.00 0.69 76 ASP A O 2
ATOM 2379 N N . ASP A 1 77 ? -2.262 5.467 -9.196 1.00 0.70 77 ASP A N 2
ATOM 2380 C CA . ASP A 1 77 ? -0.858 5.069 -9.283 1.00 0.77 77 ASP A CA 2
ATOM 2381 C C . ASP A 1 77 ? -0.372 4.584 -7.913 1.00 0.67 77 ASP A C 2
ATOM 2382 O O . ASP A 1 77 ? 0.825 4.457 -7.654 1.00 0.81 77 ASP A O 2
ATOM 2391 N N . GLY A 1 78 ? -1.323 4.296 -7.039 1.00 0.51 78 GLY A N 2
ATOM 2392 C CA . GLY A 1 78 ? -1.001 3.896 -5.695 1.00 0.44 78 GLY A CA 2
ATOM 2393 C C . GLY A 1 78 ? -1.128 5.048 -4.728 1.00 0.33 78 GLY A C 2
ATOM 2394 O O . GLY A 1 78 ? -0.500 5.054 -3.676 1.00 0.35 78 GLY A O 2
ATOM 2398 N N . LEU A 1 79 ? -1.930 6.041 -5.100 1.00 0.27 79 LEU A N 2
ATOM 2399 C CA . LEU A 1 79 ? -2.098 7.233 -4.276 1.00 0.22 79 LEU A CA 2
ATOM 2400 C C . LEU A 1 79 ? -3.091 6.983 -3.156 1.00 0.19 79 LEU A C 2
ATOM 2401 O O . LEU A 1 79 ? -3.054 7.641 -2.121 1.00 0.22 79 LEU A O 2
ATOM 2417 N N . VAL A 1 80 ? -3.991 6.045 -3.369 1.00 0.19 80 VAL A N 2
ATOM 2418 C CA . VAL A 1 80 ? -4.996 5.730 -2.372 1.00 0.20 80 VAL A CA 2
ATOM 2419 C C . VAL A 1 80 ? -4.978 4.242 -2.084 1.00 0.20 80 VAL A C 2
ATOM 2420 O O . VAL A 1 80 ? -5.421 3.436 -2.902 1.00 0.27 80 VAL A O 2
ATOM 2433 N N . GLY A 1 81 ? -4.435 3.878 -0.938 1.00 0.18 81 GLY A N 2
ATOM 2434 C CA . GLY A 1 81 ? -4.334 2.483 -0.592 1.00 0.21 81 GLY A CA 2
ATOM 2435 C C . GLY A 1 81 ? -5.480 2.031 0.279 1.00 0.20 81 GLY A C 2
ATOM 2436 O O . GLY A 1 81 ? -5.964 2.785 1.123 1.00 0.26 81 GLY A O 2
ATOM 2440 N N . ILE A 1 82 ? -5.921 0.805 0.067 1.00 0.18 82 ILE A N 2
ATOM 2441 C CA . ILE A 1 82 ? -7.004 0.239 0.838 1.00 0.17 82 ILE A CA 2
ATOM 2442 C C . ILE A 1 82 ? -6.450 -0.691 1.895 1.00 0.17 82 ILE A C 2
ATOM 2443 O O . ILE A 1 82 ? -5.787 -1.684 1.576 1.00 0.19 82 ILE A O 2
ATOM 2459 N N . ASN A 1 83 ? -6.693 -0.338 3.146 1.00 0.18 83 ASN A N 2
ATOM 2460 C CA . ASN A 1 83 ? -6.328 -1.182 4.273 1.00 0.21 83 ASN A CA 2
ATOM 2461 C C . ASN A 1 83 ? -4.822 -1.374 4.329 1.00 0.22 83 ASN A C 2
ATOM 2462 O O . ASN A 1 83 ? -4.324 -2.493 4.445 1.00 0.29 83 ASN A O 2
ATOM 2473 N N . CYS A 1 84 ? -4.107 -0.264 4.227 1.00 0.22 84 CYS A N 2
ATOM 2474 C CA . CYS A 1 84 ? -2.654 -0.278 4.253 1.00 0.23 84 CYS A CA 2
ATOM 2475 C C . CYS A 1 84 ? -2.142 -0.294 5.685 1.00 0.25 84 CYS A C 2
ATOM 2476 O O . CYS A 1 84 ? -1.967 0.753 6.308 1.00 0.33 84 CYS A O 2
ATOM 2483 N N . THR A 1 85 ? -1.913 -1.486 6.200 1.00 0.25 85 THR A N 2
ATOM 2484 C CA . THR A 1 85 ? -1.427 -1.650 7.556 1.00 0.28 85 THR A CA 2
ATOM 2485 C C . THR A 1 85 ? 0.078 -1.400 7.615 1.00 0.24 85 THR A C 2
ATOM 2486 O O . THR A 1 85 ? 0.836 -1.968 6.826 1.00 0.23 85 THR A O 2
ATOM 2497 N N . PRO A 1 86 ? 0.526 -0.528 8.532 1.00 0.26 86 PRO A N 2
ATOM 2498 C CA . PRO A 1 86 ? 1.949 -0.247 8.722 1.00 0.28 86 PRO A CA 2
ATOM 2499 C C . PRO A 1 86 ? 2.687 -1.491 9.194 1.00 0.33 86 PRO A C 2
ATOM 2500 O O . PRO A 1 86 ? 2.416 -2.014 10.278 1.00 0.39 86 PRO A O 2
ATOM 2511 N N . ILE A 1 87 ? 3.601 -1.972 8.371 1.00 0.37 87 ILE A N 2
ATOM 2512 C CA . ILE A 1 87 ? 4.271 -3.229 8.627 1.00 0.47 87 ILE A CA 2
ATOM 2513 C C . ILE A 1 87 ? 5.560 -3.031 9.414 1.00 0.57 87 ILE A C 2
ATOM 2514 O O . ILE A 1 87 ? 6.196 -1.977 9.333 1.00 0.56 87 ILE A O 2
ATOM 2530 N N . PRO A 1 88 ? 5.949 -4.046 10.206 1.00 0.73 88 PRO A N 2
ATOM 2531 C CA . PRO A 1 88 ? 7.189 -4.031 10.975 1.00 0.86 88 PRO A CA 2
ATOM 2532 C C . PRO A 1 88 ? 8.411 -4.168 10.080 1.00 0.92 88 PRO A C 2
ATOM 2533 O O . PRO A 1 88 ? 8.329 -4.697 8.970 1.00 0.96 88 PRO A O 2
ATOM 2544 N N . LEU A 1 89 ? 9.546 -3.716 10.582 1.00 1.01 89 LEU A N 2
ATOM 2545 C CA . LEU A 1 89 ? 10.786 -3.724 9.818 1.00 1.13 89 LEU A CA 2
ATOM 2546 C C . LEU A 1 89 ? 11.576 -4.994 10.098 1.00 1.31 89 LEU A C 2
ATOM 2547 O O . LEU A 1 89 ? 12.808 -4.997 10.057 1.00 1.45 89 LEU A O 2
ATOM 2563 N N . ILE A 1 90 ? 10.868 -6.069 10.392 1.00 1.37 90 ILE A N 2
ATOM 2564 C CA . ILE A 1 90 ? 11.503 -7.301 10.807 1.00 1.60 90 ILE A CA 2
ATOM 2565 C C . ILE A 1 90 ? 10.969 -8.490 10.018 1.00 1.73 90 ILE A C 2
ATOM 2566 O O . ILE A 1 90 ? 11.783 -9.192 9.382 1.00 2.31 90 ILE A O 2
ATOM 2583 N N . GLY A 1 1 ? 1.851 -7.510 -11.896 1.00 5.75 1 GLY A N 3
ATOM 2584 C CA . GLY A 1 1 ? 3.259 -7.558 -12.355 1.00 5.18 1 GLY A CA 3
ATOM 2585 C C . GLY A 1 1 ? 4.208 -7.893 -11.225 1.00 4.19 1 GLY A C 3
ATOM 2586 O O . GLY A 1 1 ? 3.994 -8.860 -10.494 1.00 4.26 1 GLY A O 3
ATOM 2592 N N . SER A 1 2 ? 5.254 -7.095 -11.074 1.00 3.74 2 SER A N 3
ATOM 2593 C CA . SER A 1 2 ? 6.231 -7.309 -10.024 1.00 3.26 2 SER A CA 3
ATOM 2594 C C . SER A 1 2 ? 5.703 -6.803 -8.685 1.00 2.09 2 SER A C 3
ATOM 2595 O O . SER A 1 2 ? 5.398 -5.617 -8.535 1.00 2.28 2 SER A O 3
ATOM 2603 N N . GLY A 1 3 ? 5.581 -7.708 -7.726 1.00 1.60 3 GLY A N 3
ATOM 2604 C CA . GLY A 1 3 ? 5.107 -7.338 -6.411 1.00 1.30 3 GLY A CA 3
ATOM 2605 C C . GLY A 1 3 ? 6.233 -6.862 -5.518 1.00 1.09 3 GLY A C 3
ATOM 2606 O O . GLY A 1 3 ? 7.410 -7.050 -5.841 1.00 1.32 3 GLY A O 3
ATOM 2610 N N . TRP A 1 4 ? 5.883 -6.246 -4.401 1.00 0.81 4 TRP A N 3
ATOM 2611 C CA . TRP A 1 4 ? 6.879 -5.751 -3.467 1.00 0.60 4 TRP A CA 3
ATOM 2612 C C . TRP A 1 4 ? 7.369 -6.865 -2.562 1.00 0.62 4 TRP A C 3
ATOM 2613 O O . TRP A 1 4 ? 6.639 -7.819 -2.285 1.00 0.74 4 TRP A O 3
ATOM 2634 N N . GLU A 1 5 ? 8.610 -6.726 -2.107 1.00 0.66 5 GLU A N 3
ATOM 2635 C CA . GLU A 1 5 ? 9.263 -7.752 -1.312 1.00 0.73 5 GLU A CA 3
ATOM 2636 C C . GLU A 1 5 ? 8.493 -8.027 -0.027 1.00 0.67 5 GLU A C 3
ATOM 2637 O O . GLU A 1 5 ? 8.516 -7.228 0.909 1.00 0.78 5 GLU A O 3
ATOM 2649 N N . SER A 1 6 ? 7.817 -9.163 0.006 1.00 0.74 6 SER A N 3
ATOM 2650 C CA . SER A 1 6 ? 7.055 -9.573 1.172 1.00 0.87 6 SER A CA 3
ATOM 2651 C C . SER A 1 6 ? 7.670 -10.816 1.808 1.00 0.88 6 SER A C 3
ATOM 2652 O O . SER A 1 6 ? 7.054 -11.457 2.660 1.00 0.90 6 SER A O 3
ATOM 2660 N N . LYS A 1 7 ? 8.895 -11.137 1.398 1.00 0.95 7 LYS A N 3
ATOM 2661 C CA . LYS A 1 7 ? 9.559 -12.377 1.806 1.00 1.09 7 LYS A CA 3
ATOM 2662 C C . LYS A 1 7 ? 9.788 -12.454 3.311 1.00 1.03 7 LYS A C 3
ATOM 2663 O O . LYS A 1 7 ? 10.001 -13.539 3.848 1.00 1.09 7 LYS A O 3
ATOM 2682 N N . THR A 1 8 ? 9.754 -11.321 3.995 1.00 1.01 8 THR A N 3
ATOM 2683 C CA . THR A 1 8 ? 9.961 -11.327 5.431 1.00 1.08 8 THR A CA 3
ATOM 2684 C C . THR A 1 8 ? 8.665 -11.698 6.161 1.00 0.93 8 THR A C 3
ATOM 2685 O O . THR A 1 8 ? 8.666 -11.946 7.367 1.00 1.03 8 THR A O 3
ATOM 2696 N N . GLY A 1 9 ? 7.562 -11.753 5.416 1.00 0.79 9 GLY A N 3
ATOM 2697 C CA . GLY A 1 9 ? 6.290 -12.156 5.993 1.00 0.79 9 GLY A CA 3
ATOM 2698 C C . GLY A 1 9 ? 5.508 -10.990 6.563 1.00 0.69 9 GLY A C 3
ATOM 2699 O O . GLY A 1 9 ? 4.556 -11.183 7.322 1.00 0.88 9 GLY A O 3
ATOM 2703 N N . SER A 1 10 ? 5.896 -9.779 6.193 1.00 0.61 10 SER A N 3
ATOM 2704 C CA . SER A 1 10 ? 5.252 -8.581 6.712 1.00 0.73 10 SER A CA 3
ATOM 2705 C C . SER A 1 10 ? 3.929 -8.309 6.006 1.00 0.64 10 SER A C 3
ATOM 2706 O O . SER A 1 10 ? 3.005 -7.745 6.592 1.00 0.73 10 SER A O 3
ATOM 2714 N N . CYS A 1 11 ? 3.837 -8.716 4.752 1.00 0.52 11 CYS A N 3
ATOM 2715 C CA . CYS A 1 11 ? 2.636 -8.476 3.972 1.00 0.44 11 CYS A CA 3
ATOM 2716 C C . CYS A 1 11 ? 2.144 -9.768 3.332 1.00 0.41 11 CYS A C 3
ATOM 2717 O O . CYS A 1 11 ? 2.939 -10.592 2.873 1.00 0.43 11 CYS A O 3
ATOM 2724 N N . ASN A 1 12 ? 0.828 -9.931 3.297 1.00 0.46 12 ASN A N 3
ATOM 2725 C CA . ASN A 1 12 ? 0.217 -11.139 2.756 1.00 0.53 12 ASN A CA 3
ATOM 2726 C C . ASN A 1 12 ? -0.119 -10.991 1.276 1.00 0.47 12 ASN A C 3
ATOM 2727 O O . ASN A 1 12 ? -0.217 -11.981 0.555 1.00 0.57 12 ASN A O 3
ATOM 2738 N N . THR A 1 13 ? -0.303 -9.758 0.823 1.00 0.38 13 THR A N 3
ATOM 2739 C CA . THR A 1 13 ? -0.746 -9.517 -0.543 1.00 0.37 13 THR A CA 3
ATOM 2740 C C . THR A 1 13 ? 0.415 -9.196 -1.474 1.00 0.35 13 THR A C 3
ATOM 2741 O O . THR A 1 13 ? 0.378 -9.518 -2.662 1.00 0.44 13 THR A O 3
ATOM 2752 N N . GLY A 1 14 ? 1.450 -8.573 -0.934 1.00 0.29 14 GLY A N 3
ATOM 2753 C CA . GLY A 1 14 ? 2.571 -8.162 -1.754 1.00 0.31 14 GLY A CA 3
ATOM 2754 C C . GLY A 1 14 ? 2.442 -6.720 -2.197 1.00 0.30 14 GLY A C 3
ATOM 2755 O O . GLY A 1 14 ? 3.306 -6.194 -2.902 1.00 0.43 14 GLY A O 3
ATOM 2759 N N . LYS A 1 15 ? 1.357 -6.081 -1.781 1.00 0.24 15 LYS A N 3
ATOM 2760 C CA . LYS A 1 15 ? 1.118 -4.682 -2.107 1.00 0.25 15 LYS A CA 3
ATOM 2761 C C . LYS A 1 15 ? 1.665 -3.780 -1.006 1.00 0.24 15 LYS A C 3
ATOM 2762 O O . LYS A 1 15 ? 0.953 -3.437 -0.062 1.00 0.25 15 LYS A O 3
ATOM 2781 N N . LEU A 1 16 ? 2.931 -3.409 -1.124 1.00 0.26 16 LEU A N 3
ATOM 2782 C CA . LEU A 1 16 ? 3.556 -2.527 -0.161 1.00 0.30 16 LEU A CA 3
ATOM 2783 C C . LEU A 1 16 ? 3.660 -1.116 -0.719 1.00 0.33 16 LEU A C 3
ATOM 2784 O O . LEU A 1 16 ? 4.553 -0.816 -1.512 1.00 0.55 16 LEU A O 3
ATOM 2800 N N . ALA A 1 17 ? 2.744 -0.257 -0.317 1.00 0.27 17 ALA A N 3
ATOM 2801 C CA . ALA A 1 17 ? 2.762 1.121 -0.772 1.00 0.27 17 ALA A CA 3
ATOM 2802 C C . ALA A 1 17 ? 3.401 2.019 0.270 1.00 0.24 17 ALA A C 3
ATOM 2803 O O . ALA A 1 17 ? 3.371 1.727 1.471 1.00 0.28 17 ALA A O 3
ATOM 2810 N N . CYS A 1 18 ? 4.006 3.093 -0.204 1.00 0.26 18 CYS A N 3
ATOM 2811 C CA . CYS A 1 18 ? 4.574 4.095 0.668 1.00 0.26 18 CYS A CA 3
ATOM 2812 C C . CYS A 1 18 ? 3.477 5.060 1.081 1.00 0.24 18 CYS A C 3
ATOM 2813 O O . CYS A 1 18 ? 3.101 5.948 0.314 1.00 0.32 18 CYS A O 3
ATOM 2820 N N . CYS A 1 19 ? 2.955 4.886 2.282 1.00 0.21 19 CYS A N 3
ATOM 2821 C CA . CYS A 1 19 ? 1.762 5.604 2.686 1.00 0.21 19 CYS A CA 3
ATOM 2822 C C . CYS A 1 19 ? 1.973 6.358 3.984 1.00 0.23 19 CYS A C 3
ATOM 2823 O O . CYS A 1 19 ? 2.772 5.957 4.832 1.00 0.30 19 CYS A O 3
ATOM 2830 N N . ASP A 1 20 ? 1.255 7.462 4.125 1.00 0.23 20 ASP A N 3
ATOM 2831 C CA . ASP A 1 20 ? 1.235 8.197 5.372 1.00 0.28 20 ASP A CA 3
ATOM 2832 C C . ASP A 1 20 ? 0.061 7.702 6.196 1.00 0.28 20 ASP A C 3
ATOM 2833 O O . ASP A 1 20 ? -1.053 7.620 5.689 1.00 0.34 20 ASP A O 3
ATOM 2842 N N . THR A 1 21 ? 0.297 7.373 7.447 1.00 0.31 21 THR A N 3
ATOM 2843 C CA . THR A 1 21 ? -0.756 6.825 8.282 1.00 0.36 21 THR A CA 3
ATOM 2844 C C . THR A 1 21 ? -1.580 7.928 8.936 1.00 0.42 21 THR A C 3
ATOM 2845 O O . THR A 1 21 ? -2.572 7.657 9.616 1.00 0.52 21 THR A O 3
ATOM 2856 N N . ASN A 1 22 ? -1.177 9.173 8.720 1.00 0.43 22 ASN A N 3
ATOM 2857 C CA . ASN A 1 22 ? -1.879 10.310 9.285 1.00 0.56 22 ASN A CA 3
ATOM 2858 C C . ASN A 1 22 ? -2.659 11.027 8.193 1.00 0.50 22 ASN A C 3
ATOM 2859 O O . ASN A 1 22 ? -3.781 11.485 8.409 1.00 0.63 22 ASN A O 3
ATOM 2870 N N . LYS A 1 23 ? -2.050 11.123 7.017 1.00 0.40 23 LYS A N 3
ATOM 2871 C CA . LYS A 1 23 ? -2.723 11.643 5.844 1.00 0.39 23 LYS A CA 3
ATOM 2872 C C . LYS A 1 23 ? -3.700 10.624 5.310 1.00 0.32 23 LYS A C 3
ATOM 2873 O O . LYS A 1 23 ? -3.380 9.451 5.127 1.00 0.39 23 LYS A O 3
ATOM 2892 N N . LYS A 1 24 ? -4.884 11.100 5.046 1.00 0.49 24 LYS A N 3
ATOM 2893 C CA . LYS A 1 24 ? -5.997 10.237 4.700 1.00 0.49 24 LYS A CA 3
ATOM 2894 C C . LYS A 1 24 ? -6.596 10.638 3.361 1.00 0.45 24 LYS A C 3
ATOM 2895 O O . LYS A 1 24 ? -6.464 11.785 2.932 1.00 0.48 24 LYS A O 3
ATOM 2914 N N . VAL A 1 25 ? -7.264 9.697 2.712 1.00 0.46 25 VAL A N 3
ATOM 2915 C CA . VAL A 1 25 ? -7.961 9.980 1.466 1.00 0.50 25 VAL A CA 3
ATOM 2916 C C . VAL A 1 25 ? -9.446 9.684 1.639 1.00 0.56 25 VAL A C 3
ATOM 2917 O O . VAL A 1 25 ? -9.823 8.748 2.344 1.00 0.57 25 VAL A O 3
ATOM 2930 N N . GLN A 1 26 ? -10.282 10.488 0.999 1.00 0.66 26 GLN A N 3
ATOM 2931 C CA . GLN A 1 26 ? -11.724 10.307 1.061 1.00 0.78 26 GLN A CA 3
ATOM 2932 C C . GLN A 1 26 ? -12.167 9.225 0.087 1.00 0.75 26 GLN A C 3
ATOM 2933 O O . GLN A 1 26 ? -13.257 8.669 0.204 1.00 0.87 26 GLN A O 3
ATOM 2947 N N . LYS A 1 27 ? -11.308 8.946 -0.877 1.00 0.96 27 LYS A N 3
ATOM 2948 C CA . LYS A 1 27 ? -11.580 7.945 -1.891 1.00 1.06 27 LYS A CA 3
ATOM 2949 C C . LYS A 1 27 ? -11.304 6.550 -1.345 1.00 0.94 27 LYS A C 3
ATOM 2950 O O . LYS A 1 27 ? -10.182 6.243 -0.957 1.00 1.56 27 LYS A O 3
ATOM 2969 N N . SER A 1 28 ? -12.329 5.719 -1.310 1.00 0.83 28 SER A N 3
ATOM 2970 C CA . SER A 1 28 ? -12.193 4.360 -0.816 1.00 1.35 28 SER A CA 3
ATOM 2971 C C . SER A 1 28 ? -13.092 3.434 -1.623 1.00 1.17 28 SER A C 3
ATOM 2972 O O . SER A 1 28 ? -14.315 3.568 -1.598 1.00 1.46 28 SER A O 3
ATOM 2980 N N . THR A 1 29 ? -12.483 2.530 -2.377 1.00 1.02 29 THR A N 3
ATOM 2981 C CA . THR A 1 29 ? -13.233 1.586 -3.194 1.00 1.07 29 THR A CA 3
ATOM 2982 C C . THR A 1 29 ? -12.437 0.299 -3.390 1.00 1.17 29 THR A C 3
ATOM 2983 O O . THR A 1 29 ? -12.668 -0.693 -2.697 1.00 2.00 29 THR A O 3
ATOM 2994 N N . GLY A 1 30 ? -11.494 0.325 -4.316 1.00 0.96 30 GLY A N 3
ATOM 2995 C CA . GLY A 1 30 ? -10.677 -0.845 -4.578 1.00 1.02 30 GLY A CA 3
ATOM 2996 C C . GLY A 1 30 ? -11.172 -1.636 -5.772 1.00 1.05 30 GLY A C 3
ATOM 2997 O O . GLY A 1 30 ? -12.380 -1.766 -5.979 1.00 1.39 30 GLY A O 3
ATOM 3001 N N . GLU A 1 31 ? -10.248 -2.155 -6.569 1.00 1.00 31 GLU A N 3
ATOM 3002 C CA . GLU A 1 31 ? -10.611 -2.940 -7.743 1.00 1.18 31 GLU A CA 3
ATOM 3003 C C . GLU A 1 31 ? -10.581 -4.430 -7.437 1.00 0.94 31 GLU A C 3
ATOM 3004 O O . GLU A 1 31 ? -11.517 -5.157 -7.768 1.00 1.04 31 GLU A O 3
ATOM 3016 N N . GLU A 1 32 ? -9.513 -4.885 -6.797 1.00 0.85 32 GLU A N 3
ATOM 3017 C CA . GLU A 1 32 ? -9.384 -6.292 -6.460 1.00 1.01 32 GLU A CA 3
ATOM 3018 C C . GLU A 1 32 ? -10.149 -6.581 -5.180 1.00 1.08 32 GLU A C 3
ATOM 3019 O O . GLU A 1 32 ? -10.826 -7.601 -5.060 1.00 1.36 32 GLU A O 3
ATOM 3031 N N . SER A 1 33 ? -10.066 -5.657 -4.237 1.00 1.06 33 SER A N 3
ATOM 3032 C CA . SER A 1 33 ? -10.869 -5.745 -3.029 1.00 1.37 33 SER A CA 3
ATOM 3033 C C . SER A 1 33 ? -12.333 -5.475 -3.373 1.00 1.43 33 SER A C 3
ATOM 3034 O O . SER A 1 33 ? -13.243 -6.005 -2.737 1.00 1.79 33 SER A O 3
ATOM 3042 N N . GLY A 1 34 ? -12.545 -4.680 -4.420 1.00 1.39 34 GLY A N 3
ATOM 3043 C CA . GLY A 1 34 ? -13.890 -4.336 -4.845 1.00 1.87 34 GLY A CA 3
ATOM 3044 C C . GLY A 1 34 ? -14.612 -5.501 -5.495 1.00 2.00 34 GLY A C 3
ATOM 3045 O O . GLY A 1 34 ? -15.821 -5.439 -5.726 1.00 2.54 34 GLY A O 3
ATOM 3049 N N . LEU A 1 35 ? -13.871 -6.561 -5.789 1.00 1.81 35 LEU A N 3
ATOM 3050 C CA . LEU A 1 35 ? -14.446 -7.762 -6.360 1.00 2.31 35 LEU A CA 3
ATOM 3051 C C . LEU A 1 35 ? -15.083 -8.607 -5.257 1.00 2.77 35 LEU A C 3
ATOM 3052 O O . LEU A 1 35 ? -15.955 -9.441 -5.509 1.00 3.49 35 LEU A O 3
ATOM 3068 N N . LEU A 1 36 ? -14.639 -8.375 -4.031 1.00 2.50 36 LEU A N 3
ATOM 3069 C CA . LEU A 1 36 ? -15.169 -9.071 -2.871 1.00 3.01 36 LEU A CA 3
ATOM 3070 C C . LEU A 1 36 ? -15.967 -8.088 -2.008 1.00 2.81 36 LEU A C 3
ATOM 3071 O O . LEU A 1 36 ? -16.040 -6.901 -2.331 1.00 2.34 36 LEU A O 3
ATOM 3087 N N . HIS A 1 37 ? -16.563 -8.562 -0.919 1.00 3.51 37 HIS A N 3
ATOM 3088 C CA . HIS A 1 37 ? -17.295 -7.678 -0.012 1.00 3.61 37 HIS A CA 3
ATOM 3089 C C . HIS A 1 37 ? -16.327 -6.768 0.749 1.00 3.25 37 HIS A C 3
ATOM 3090 O O . HIS A 1 37 ? -16.739 -5.789 1.368 1.00 2.95 37 HIS A O 3
ATOM 3105 N N . THR A 1 38 ? -15.041 -7.080 0.679 1.00 3.58 38 THR A N 3
ATOM 3106 C CA . THR A 1 38 ? -14.029 -6.292 1.364 1.00 3.68 38 THR A CA 3
ATOM 3107 C C . THR A 1 38 ? -13.993 -4.859 0.840 1.00 3.15 38 THR A C 3
ATOM 3108 O O . THR A 1 38 ? -13.732 -3.923 1.590 1.00 3.20 38 THR A O 3
ATOM 3119 N N . GLY A 1 39 ? -14.283 -4.696 -0.443 1.00 2.92 39 GLY A N 3
ATOM 3120 C CA . GLY A 1 39 ? -14.303 -3.373 -1.042 1.00 3.07 39 GLY A CA 3
ATOM 3121 C C . GLY A 1 39 ? -15.684 -2.753 -1.020 1.00 2.65 39 GLY A C 3
ATOM 3122 O O . GLY A 1 39 ? -15.923 -1.722 -1.650 1.00 3.27 39 GLY A O 3
ATOM 3126 N N . ASP A 1 40 ? -16.595 -3.385 -0.292 1.00 2.12 40 ASP A N 3
ATOM 3127 C CA . ASP A 1 40 ? -17.964 -2.894 -0.169 1.00 2.43 40 ASP A CA 3
ATOM 3128 C C . ASP A 1 40 ? -18.038 -1.846 0.925 1.00 2.44 40 ASP A C 3
ATOM 3129 O O . ASP A 1 40 ? -18.751 -0.851 0.818 1.00 3.10 40 ASP A O 3
ATOM 3138 N N . VAL A 1 41 ? -17.278 -2.091 1.973 1.00 1.88 41 VAL A N 3
ATOM 3139 C CA . VAL A 1 41 ? -17.249 -1.215 3.133 1.00 1.83 41 VAL A CA 3
ATOM 3140 C C . VAL A 1 41 ? -16.434 0.044 2.875 1.00 1.57 41 VAL A C 3
ATOM 3141 O O . VAL A 1 41 ? -15.455 0.031 2.129 1.00 1.47 41 VAL A O 3
ATOM 3154 N N . LEU A 1 42 ? -16.860 1.137 3.489 1.00 1.77 42 LEU A N 3
ATOM 3155 C CA . LEU A 1 42 ? -16.091 2.361 3.507 1.00 1.81 42 LEU A CA 3
ATOM 3156 C C . LEU A 1 42 ? -15.167 2.353 4.713 1.00 1.47 42 LEU A C 3
ATOM 3157 O O . LEU A 1 42 ? -14.417 3.299 4.952 1.00 1.56 42 LEU A O 3
ATOM 3173 N N . ASP A 1 43 ? -15.241 1.260 5.468 1.00 1.24 43 ASP A N 3
ATOM 3174 C CA . ASP A 1 43 ? -14.399 1.059 6.638 1.00 1.03 43 ASP A CA 3
ATOM 3175 C C . ASP A 1 43 ? -12.942 0.910 6.230 1.00 0.78 43 ASP A C 3
ATOM 3176 O O . ASP A 1 43 ? -12.039 1.195 7.021 1.00 0.77 43 ASP A O 3
ATOM 3185 N N . GLN A 1 44 ? -12.726 0.451 4.994 1.00 0.64 44 GLN A N 3
ATOM 3186 C CA . GLN A 1 44 ? -11.383 0.322 4.442 1.00 0.45 44 GLN A CA 3
ATOM 3187 C C . GLN A 1 44 ? -10.573 1.579 4.718 1.00 0.42 44 GLN A C 3
ATOM 3188 O O . GLN A 1 44 ? -11.033 2.696 4.480 1.00 0.57 44 GLN A O 3
ATOM 3202 N N . VAL A 1 45 ? -9.371 1.385 5.207 1.00 0.33 45 VAL A N 3
ATOM 3203 C CA . VAL A 1 45 ? -8.525 2.499 5.597 1.00 0.36 45 VAL A CA 3
ATOM 3204 C C . VAL A 1 45 ? -7.783 3.047 4.396 1.00 0.27 45 VAL A C 3
ATOM 3205 O O . VAL A 1 45 ? -6.829 2.442 3.908 1.00 0.33 45 VAL A O 3
ATOM 3218 N N . ALA A 1 46 ? -8.249 4.182 3.917 1.00 0.24 46 ALA A N 3
ATOM 3219 C CA . ALA A 1 46 ? -7.649 4.841 2.778 1.00 0.21 46 ALA A CA 3
ATOM 3220 C C . ALA A 1 46 ? -6.699 5.929 3.235 1.00 0.20 46 ALA A C 3
ATOM 3221 O O . ALA A 1 46 ? -7.120 7.022 3.622 1.00 0.30 46 ALA A O 3
ATOM 3228 N N . ILE A 1 47 ? -5.422 5.620 3.211 1.00 0.21 47 ILE A N 3
ATOM 3229 C CA . ILE A 1 47 ? -4.413 6.598 3.547 1.00 0.21 47 ILE A CA 3
ATOM 3230 C C . ILE A 1 47 ? -3.692 7.052 2.293 1.00 0.20 47 ILE A C 3
ATOM 3231 O O . ILE A 1 47 ? -3.632 6.326 1.301 1.00 0.21 47 ILE A O 3
ATOM 3247 N N . GLN A 1 48 ? -3.183 8.271 2.334 1.00 0.24 48 GLN A N 3
ATOM 3248 C CA . GLN A 1 48 ? -2.568 8.879 1.171 1.00 0.25 48 GLN A CA 3
ATOM 3249 C C . GLN A 1 48 ? -1.189 8.306 0.954 1.00 0.22 48 GLN A C 3
ATOM 3250 O O . GLN A 1 48 ? -0.299 8.417 1.802 1.00 0.36 48 GLN A O 3
ATOM 3264 N N . CYS A 1 49 ? -1.040 7.689 -0.192 1.00 0.26 49 CYS A N 3
ATOM 3265 C CA . CYS A 1 49 ? 0.167 6.995 -0.542 1.00 0.25 49 CYS A CA 3
ATOM 3266 C C . CYS A 1 49 ? 0.853 7.686 -1.707 1.00 0.28 49 CYS A C 3
ATOM 3267 O O . CYS A 1 49 ? 0.237 8.478 -2.422 1.00 0.32 49 CYS A O 3
ATOM 3274 N N . THR A 1 50 ? 2.132 7.409 -1.873 1.00 0.28 50 THR A N 3
ATOM 3275 C CA . THR A 1 50 ? 2.895 7.967 -2.971 1.00 0.36 50 THR A CA 3
ATOM 3276 C C . THR A 1 50 ? 4.174 7.166 -3.156 1.00 0.38 50 THR A C 3
ATOM 3277 O O . THR A 1 50 ? 4.829 6.797 -2.180 1.00 0.45 50 THR A O 3
ATOM 3288 N N . GLN A 1 51 ? 4.526 6.869 -4.393 1.00 0.39 51 GLN A N 3
ATOM 3289 C CA . GLN A 1 51 ? 5.676 6.039 -4.645 1.00 0.42 51 GLN A CA 3
ATOM 3290 C C . GLN A 1 51 ? 6.732 6.801 -5.430 1.00 0.42 51 GLN A C 3
ATOM 3291 O O . GLN A 1 51 ? 6.564 7.090 -6.614 1.00 0.58 51 GLN A O 3
ATOM 3305 N N . ILE A 1 52 ? 7.804 7.145 -4.736 1.00 0.43 52 ILE A N 3
ATOM 3306 C CA . ILE A 1 52 ? 8.955 7.803 -5.338 1.00 0.50 52 ILE A CA 3
ATOM 3307 C C . ILE A 1 52 ? 9.514 6.943 -6.476 1.00 0.56 52 ILE A C 3
ATOM 3308 O O . ILE A 1 52 ? 9.544 5.716 -6.355 1.00 0.65 52 ILE A O 3
ATOM 3324 N N . PRO A 1 53 ? 9.922 7.584 -7.600 1.00 0.66 53 PRO A N 3
ATOM 3325 C CA . PRO A 1 53 ? 10.471 6.910 -8.783 1.00 0.80 53 PRO A CA 3
ATOM 3326 C C . PRO A 1 53 ? 11.304 5.682 -8.440 1.00 0.82 53 PRO A C 3
ATOM 3327 O O . PRO A 1 53 ? 12.324 5.777 -7.757 1.00 0.87 53 PRO A O 3
ATOM 3338 N N . LEU A 1 54 ? 10.858 4.537 -8.932 1.00 0.90 54 LEU A N 3
ATOM 3339 C CA . LEU A 1 54 ? 11.393 3.252 -8.519 1.00 0.96 54 LEU A CA 3
ATOM 3340 C C . LEU A 1 54 ? 12.825 3.026 -8.985 1.00 0.90 54 LEU A C 3
ATOM 3341 O O . LEU A 1 54 ? 13.185 3.329 -10.127 1.00 1.03 54 LEU A O 3
ATOM 3357 N N . LEU A 1 55 ? 13.631 2.502 -8.078 1.00 0.88 55 LEU A N 3
ATOM 3358 C CA . LEU A 1 55 ? 14.936 1.976 -8.403 1.00 0.96 55 LEU A CA 3
ATOM 3359 C C . LEU A 1 55 ? 14.827 0.461 -8.439 1.00 0.93 55 LEU A C 3
ATOM 3360 O O . LEU A 1 55 ? 14.661 -0.180 -7.401 1.00 0.85 55 LEU A O 3
ATOM 3376 N N . ILE A 1 56 ? 14.910 -0.104 -9.634 1.00 1.10 56 ILE A N 3
ATOM 3377 C CA . ILE A 1 56 ? 14.615 -1.517 -9.832 1.00 1.16 56 ILE A CA 3
ATOM 3378 C C . ILE A 1 56 ? 15.470 -2.395 -8.931 1.00 1.07 56 ILE A C 3
ATOM 3379 O O . ILE A 1 56 ? 16.700 -2.293 -8.918 1.00 1.14 56 ILE A O 3
ATOM 3395 N N . GLY A 1 57 ? 14.805 -3.250 -8.185 1.00 1.03 57 GLY A N 3
ATOM 3396 C CA . GLY A 1 57 ? 15.493 -4.172 -7.309 1.00 1.00 57 GLY A CA 3
ATOM 3397 C C . GLY A 1 57 ? 15.519 -3.712 -5.863 1.00 0.86 57 GLY A C 3
ATOM 3398 O O . GLY A 1 57 ? 16.000 -4.436 -4.991 1.00 0.90 57 GLY A O 3
ATOM 3402 N N . ILE A 1 58 ? 15.012 -2.516 -5.597 1.00 0.77 58 ILE A N 3
ATOM 3403 C CA . ILE A 1 58 ? 15.011 -1.985 -4.241 1.00 0.66 58 ILE A CA 3
ATOM 3404 C C . ILE A 1 58 ? 13.668 -2.186 -3.550 1.00 0.61 58 ILE A C 3
ATOM 3405 O O . ILE A 1 58 ? 12.614 -2.241 -4.186 1.00 0.69 58 ILE A O 3
ATOM 3421 N N . ALA A 1 59 ? 13.741 -2.301 -2.235 1.00 0.57 59 ALA A N 3
ATOM 3422 C CA . ALA A 1 59 ? 12.590 -2.570 -1.397 1.00 0.59 59 ALA A CA 3
ATOM 3423 C C . ALA A 1 59 ? 11.890 -1.283 -0.965 1.00 0.49 59 ALA A C 3
ATOM 3424 O O . ALA A 1 59 ? 12.549 -0.269 -0.738 1.00 0.50 59 ALA A O 3
ATOM 3431 N N . ILE A 1 60 ? 10.565 -1.341 -0.853 1.00 0.46 60 ILE A N 3
ATOM 3432 C CA . ILE A 1 60 ? 9.724 -0.181 -0.515 1.00 0.42 60 ILE A CA 3
ATOM 3433 C C . ILE A 1 60 ? 10.339 0.710 0.577 1.00 0.40 60 ILE A C 3
ATOM 3434 O O . ILE A 1 60 ? 10.419 1.932 0.421 1.00 0.39 60 ILE A O 3
ATOM 3450 N N . GLU A 1 61 ? 10.820 0.085 1.646 1.00 0.49 61 GLU A N 3
ATOM 3451 C CA . GLU A 1 61 ? 11.217 0.810 2.846 1.00 0.60 61 GLU A CA 3
ATOM 3452 C C . GLU A 1 61 ? 12.495 1.626 2.650 1.00 0.58 61 GLU A C 3
ATOM 3453 O O . GLU A 1 61 ? 12.733 2.591 3.372 1.00 0.71 61 GLU A O 3
ATOM 3465 N N . ASP A 1 62 ? 13.315 1.248 1.685 1.00 0.54 62 ASP A N 3
ATOM 3466 C CA . ASP A 1 62 ? 14.511 2.022 1.375 1.00 0.60 62 ASP A CA 3
ATOM 3467 C C . ASP A 1 62 ? 14.315 2.776 0.067 1.00 0.51 62 ASP A C 3
ATOM 3468 O O . ASP A 1 62 ? 15.133 3.610 -0.322 1.00 0.65 62 ASP A O 3
ATOM 3477 N N . GLU A 1 63 ? 13.213 2.482 -0.602 1.00 0.40 63 GLU A N 3
ATOM 3478 C CA . GLU A 1 63 ? 12.854 3.176 -1.823 1.00 0.40 63 GLU A CA 3
ATOM 3479 C C . GLU A 1 63 ? 12.350 4.572 -1.492 1.00 0.34 63 GLU A C 3
ATOM 3480 O O . GLU A 1 63 ? 12.660 5.548 -2.178 1.00 0.42 63 GLU A O 3
ATOM 3492 N N . CYS A 1 64 ? 11.593 4.662 -0.412 1.00 0.29 64 CYS A N 3
ATOM 3493 C CA . CYS A 1 64 ? 10.938 5.902 -0.048 1.00 0.32 64 CYS A CA 3
ATOM 3494 C C . CYS A 1 64 ? 11.162 6.209 1.431 1.00 0.40 64 CYS A C 3
ATOM 3495 O O . CYS A 1 64 ? 11.531 5.324 2.203 1.00 0.60 64 CYS A O 3
ATOM 3502 N N . LYS A 1 65 ? 10.931 7.459 1.828 1.00 0.43 65 LYS A N 3
ATOM 3503 C CA . LYS A 1 65 ? 11.158 7.873 3.211 1.00 0.51 65 LYS A CA 3
ATOM 3504 C C . LYS A 1 65 ? 9.845 8.117 3.955 1.00 0.45 65 LYS A C 3
ATOM 3505 O O . LYS A 1 65 ? 9.764 9.002 4.808 1.00 0.60 65 LYS A O 3
ATOM 3524 N N . ASN A 1 66 ? 8.817 7.346 3.627 1.00 0.35 66 ASN A N 3
ATOM 3525 C CA . ASN A 1 66 ? 7.565 7.395 4.378 1.00 0.30 66 ASN A CA 3
ATOM 3526 C C . ASN A 1 66 ? 7.349 6.052 5.061 1.00 0.29 66 ASN A C 3
ATOM 3527 O O . ASN A 1 66 ? 8.287 5.262 5.179 1.00 0.41 66 ASN A O 3
ATOM 3538 N N . THR A 1 67 ? 6.134 5.780 5.499 1.00 0.28 67 THR A N 3
ATOM 3539 C CA . THR A 1 67 ? 5.849 4.525 6.165 1.00 0.27 67 THR A CA 3
ATOM 3540 C C . THR A 1 67 ? 5.497 3.434 5.154 1.00 0.25 67 THR A C 3
ATOM 3541 O O . THR A 1 67 ? 4.684 3.639 4.249 1.00 0.26 67 THR A O 3
ATOM 3552 N N . PRO A 1 68 ? 6.129 2.264 5.293 1.00 0.28 68 PRO A N 3
ATOM 3553 C CA . PRO A 1 68 ? 5.839 1.109 4.463 1.00 0.30 68 PRO A CA 3
ATOM 3554 C C . PRO A 1 68 ? 4.583 0.409 4.952 1.00 0.25 68 PRO A C 3
ATOM 3555 O O . PRO A 1 68 ? 4.468 0.086 6.134 1.00 0.28 68 PRO A O 3
ATOM 3566 N N . THR A 1 69 ? 3.631 0.193 4.066 1.00 0.23 69 THR A N 3
ATOM 3567 C CA . THR A 1 69 ? 2.364 -0.375 4.476 1.00 0.21 69 THR A CA 3
ATOM 3568 C C . THR A 1 69 ? 1.952 -1.538 3.578 1.00 0.23 69 THR A C 3
ATOM 3569 O O . THR A 1 69 ? 2.241 -1.543 2.383 1.00 0.29 69 THR A O 3
ATOM 3580 N N . CYS A 1 70 ? 1.299 -2.527 4.171 1.00 0.23 70 CYS A N 3
ATOM 3581 C CA . CYS A 1 70 ? 0.734 -3.635 3.417 1.00 0.27 70 CYS A CA 3
ATOM 3582 C C . CYS A 1 70 ? -0.730 -3.348 3.117 1.00 0.22 70 CYS A C 3
ATOM 3583 O O . CYS A 1 70 ? -1.565 -3.300 4.027 1.00 0.27 70 CYS A O 3
ATOM 3590 N N . CYS A 1 71 ? -1.031 -3.128 1.850 1.00 0.21 71 CYS A N 3
ATOM 3591 C CA . CYS A 1 71 ? -2.379 -2.784 1.433 1.00 0.19 71 CYS A CA 3
ATOM 3592 C C . CYS A 1 71 ? -3.127 -4.016 0.951 1.00 0.21 71 CYS A C 3
ATOM 3593 O O . CYS A 1 71 ? -2.550 -4.914 0.335 1.00 0.28 71 CYS A O 3
ATOM 3600 N N . GLU A 1 72 ? -4.417 -4.048 1.243 1.00 0.22 72 GLU A N 3
ATOM 3601 C CA . GLU A 1 72 ? -5.286 -5.100 0.777 1.00 0.24 72 GLU A CA 3
ATOM 3602 C C . GLU A 1 72 ? -5.724 -4.796 -0.658 1.00 0.25 72 GLU A C 3
ATOM 3603 O O . GLU A 1 72 ? -6.089 -5.690 -1.423 1.00 0.37 72 GLU A O 3
ATOM 3615 N N . ASP A 1 73 ? -5.638 -3.521 -1.013 1.00 0.21 73 ASP A N 3
ATOM 3616 C CA . ASP A 1 73 ? -5.881 -3.051 -2.375 1.00 0.24 73 ASP A CA 3
ATOM 3617 C C . ASP A 1 73 ? -5.263 -1.668 -2.512 1.00 0.22 73 ASP A C 3
ATOM 3618 O O . ASP A 1 73 ? -5.092 -0.982 -1.510 1.00 0.19 73 ASP A O 3
ATOM 3627 N N . VAL A 1 74 ? -4.878 -1.270 -3.715 1.00 0.28 74 VAL A N 3
ATOM 3628 C CA . VAL A 1 74 ? -4.401 0.094 -3.926 1.00 0.30 74 VAL A CA 3
ATOM 3629 C C . VAL A 1 74 ? -5.022 0.668 -5.186 1.00 0.43 74 VAL A C 3
ATOM 3630 O O . VAL A 1 74 ? -4.970 0.053 -6.251 1.00 0.68 74 VAL A O 3
ATOM 3643 N N . GLU A 1 75 ? -5.599 1.845 -5.055 1.00 0.33 75 GLU A N 3
ATOM 3644 C CA . GLU A 1 75 ? -6.258 2.516 -6.162 1.00 0.46 75 GLU A CA 3
ATOM 3645 C C . GLU A 1 75 ? -5.311 3.483 -6.848 1.00 0.50 75 GLU A C 3
ATOM 3646 O O . GLU A 1 75 ? -4.225 3.784 -6.337 1.00 0.45 75 GLU A O 3
ATOM 3658 N N . ASP A 1 76 ? -5.750 3.978 -7.997 1.00 0.61 76 ASP A N 3
ATOM 3659 C CA . ASP A 1 76 ? -5.000 4.965 -8.771 1.00 0.65 76 ASP A CA 3
ATOM 3660 C C . ASP A 1 76 ? -3.603 4.458 -9.109 1.00 0.67 76 ASP A C 3
ATOM 3661 O O . ASP A 1 76 ? -3.392 3.259 -9.282 1.00 0.69 76 ASP A O 3
ATOM 3670 N N . ASP A 1 77 ? -2.649 5.370 -9.210 1.00 0.70 77 ASP A N 3
ATOM 3671 C CA . ASP A 1 77 ? -1.255 4.998 -9.439 1.00 0.77 77 ASP A CA 3
ATOM 3672 C C . ASP A 1 77 ? -0.600 4.567 -8.120 1.00 0.67 77 ASP A C 3
ATOM 3673 O O . ASP A 1 77 ? 0.621 4.602 -7.962 1.00 0.81 77 ASP A O 3
ATOM 3682 N N . GLY A 1 78 ? -1.429 4.147 -7.173 1.00 0.51 78 GLY A N 3
ATOM 3683 C CA . GLY A 1 78 ? -0.932 3.738 -5.880 1.00 0.44 78 GLY A CA 3
ATOM 3684 C C . GLY A 1 78 ? -0.915 4.880 -4.885 1.00 0.33 78 GLY A C 3
ATOM 3685 O O . GLY A 1 78 ? -0.151 4.860 -3.923 1.00 0.35 78 GLY A O 3
ATOM 3689 N N . LEU A 1 79 ? -1.747 5.887 -5.127 1.00 0.27 79 LEU A N 3
ATOM 3690 C CA . LEU A 1 79 ? -1.814 7.045 -4.241 1.00 0.22 79 LEU A CA 3
ATOM 3691 C C . LEU A 1 79 ? -2.859 6.846 -3.159 1.00 0.19 79 LEU A C 3
ATOM 3692 O O . LEU A 1 79 ? -2.852 7.533 -2.142 1.00 0.22 79 LEU A O 3
ATOM 3708 N N . VAL A 1 80 ? -3.772 5.922 -3.391 1.00 0.19 80 VAL A N 3
ATOM 3709 C CA . VAL A 1 80 ? -4.833 5.662 -2.440 1.00 0.20 80 VAL A CA 3
ATOM 3710 C C . VAL A 1 80 ? -4.858 4.190 -2.083 1.00 0.20 80 VAL A C 3
ATOM 3711 O O . VAL A 1 80 ? -5.343 3.361 -2.852 1.00 0.27 80 VAL A O 3
ATOM 3724 N N . GLY A 1 81 ? -4.312 3.867 -0.929 1.00 0.18 81 GLY A N 3
ATOM 3725 C CA . GLY A 1 81 ? -4.230 2.489 -0.520 1.00 0.21 81 GLY A CA 3
ATOM 3726 C C . GLY A 1 81 ? -5.380 2.081 0.370 1.00 0.20 81 GLY A C 3
ATOM 3727 O O . GLY A 1 81 ? -5.863 2.872 1.179 1.00 0.26 81 GLY A O 3
ATOM 3731 N N . ILE A 1 82 ? -5.812 0.845 0.215 1.00 0.18 82 ILE A N 3
ATOM 3732 C CA . ILE A 1 82 ? -6.905 0.305 0.995 1.00 0.17 82 ILE A CA 3
ATOM 3733 C C . ILE A 1 82 ? -6.364 -0.597 2.088 1.00 0.17 82 ILE A C 3
ATOM 3734 O O . ILE A 1 82 ? -5.684 -1.592 1.808 1.00 0.19 82 ILE A O 3
ATOM 3750 N N . ASN A 1 83 ? -6.639 -0.221 3.329 1.00 0.18 83 ASN A N 3
ATOM 3751 C CA . ASN A 1 83 ? -6.290 -1.040 4.484 1.00 0.21 83 ASN A CA 3
ATOM 3752 C C . ASN A 1 83 ? -4.782 -1.224 4.584 1.00 0.22 83 ASN A C 3
ATOM 3753 O O . ASN A 1 83 ? -4.294 -2.275 4.996 1.00 0.29 83 ASN A O 3
ATOM 3764 N N . CYS A 1 84 ? -4.052 -0.186 4.204 1.00 0.22 84 CYS A N 3
ATOM 3765 C CA . CYS A 1 84 ? -2.598 -0.218 4.223 1.00 0.23 84 CYS A CA 3
ATOM 3766 C C . CYS A 1 84 ? -2.073 -0.112 5.646 1.00 0.25 84 CYS A C 3
ATOM 3767 O O . CYS A 1 84 ? -1.942 0.980 6.193 1.00 0.33 84 CYS A O 3
ATOM 3774 N N . THR A 1 85 ? -1.787 -1.252 6.245 1.00 0.25 85 THR A N 3
ATOM 3775 C CA . THR A 1 85 ? -1.246 -1.285 7.588 1.00 0.28 85 THR A CA 3
ATOM 3776 C C . THR A 1 85 ? 0.269 -1.238 7.544 1.00 0.24 85 THR A C 3
ATOM 3777 O O . THR A 1 85 ? 0.911 -2.006 6.827 1.00 0.23 85 THR A O 3
ATOM 3788 N N . PRO A 1 86 ? 0.843 -0.309 8.304 1.00 0.26 86 PRO A N 3
ATOM 3789 C CA . PRO A 1 86 ? 2.273 -0.066 8.321 1.00 0.28 86 PRO A CA 3
ATOM 3790 C C . PRO A 1 86 ? 3.051 -1.195 8.979 1.00 0.33 86 PRO A C 3
ATOM 3791 O O . PRO A 1 86 ? 2.685 -1.686 10.048 1.00 0.39 86 PRO A O 3
ATOM 3802 N N . ILE A 1 87 ? 4.116 -1.599 8.317 1.00 0.37 87 ILE A N 3
ATOM 3803 C CA . ILE A 1 87 ? 4.909 -2.734 8.732 1.00 0.47 87 ILE A CA 3
ATOM 3804 C C . ILE A 1 87 ? 6.247 -2.292 9.314 1.00 0.57 87 ILE A C 3
ATOM 3805 O O . ILE A 1 87 ? 6.750 -1.212 8.987 1.00 0.56 87 ILE A O 3
ATOM 3821 N N . PRO A 1 88 ? 6.826 -3.111 10.205 1.00 0.73 88 PRO A N 3
ATOM 3822 C CA . PRO A 1 88 ? 8.173 -2.899 10.729 1.00 0.86 88 PRO A CA 3
ATOM 3823 C C . PRO A 1 88 ? 9.233 -3.188 9.675 1.00 0.92 88 PRO A C 3
ATOM 3824 O O . PRO A 1 88 ? 8.970 -3.862 8.679 1.00 0.96 88 PRO A O 3
ATOM 3835 N N . LEU A 1 89 ? 10.436 -2.692 9.911 1.00 1.01 89 LEU A N 3
ATOM 3836 C CA . LEU A 1 89 ? 11.545 -2.875 8.980 1.00 1.13 89 LEU A CA 3
ATOM 3837 C C . LEU A 1 89 ? 12.277 -4.180 9.268 1.00 1.31 89 LEU A C 3
ATOM 3838 O O . LEU A 1 89 ? 13.458 -4.326 8.950 1.00 1.45 89 LEU A O 3
ATOM 3854 N N . ILE A 1 90 ? 11.569 -5.119 9.876 1.00 1.37 90 ILE A N 3
ATOM 3855 C CA . ILE A 1 90 ? 12.162 -6.366 10.309 1.00 1.60 90 ILE A CA 3
ATOM 3856 C C . ILE A 1 90 ? 11.308 -7.560 9.878 1.00 1.73 90 ILE A C 3
ATOM 3857 O O . ILE A 1 90 ? 11.691 -8.232 8.899 1.00 2.31 90 ILE A O 3
ATOM 3874 N N . GLY A 1 1 ? 1.032 -9.395 -11.123 1.00 5.75 1 GLY A N 4
ATOM 3875 C CA . GLY A 1 1 ? 1.942 -8.250 -10.889 1.00 5.18 1 GLY A CA 4
ATOM 3876 C C . GLY A 1 1 ? 2.581 -8.306 -9.519 1.00 4.19 1 GLY A C 4
ATOM 3877 O O . GLY A 1 1 ? 1.905 -8.123 -8.505 1.00 4.26 1 GLY A O 4
ATOM 3883 N N . SER A 1 2 ? 3.879 -8.569 -9.494 1.00 3.74 2 SER A N 4
ATOM 3884 C CA . SER A 1 2 ? 4.631 -8.658 -8.253 1.00 3.26 2 SER A CA 4
ATOM 3885 C C . SER A 1 2 ? 4.650 -7.314 -7.533 1.00 2.09 2 SER A C 4
ATOM 3886 O O . SER A 1 2 ? 4.755 -6.258 -8.165 1.00 2.28 2 SER A O 4
ATOM 3894 N N . GLY A 1 3 ? 4.535 -7.358 -6.215 1.00 1.60 3 GLY A N 4
ATOM 3895 C CA . GLY A 1 3 ? 4.538 -6.145 -5.433 1.00 1.30 3 GLY A CA 4
ATOM 3896 C C . GLY A 1 3 ? 5.904 -5.850 -4.859 1.00 1.09 3 GLY A C 4
ATOM 3897 O O . GLY A 1 3 ? 6.840 -5.533 -5.593 1.00 1.32 3 GLY A O 4
ATOM 3901 N N . TRP A 1 4 ? 6.033 -5.974 -3.550 1.00 0.81 4 TRP A N 4
ATOM 3902 C CA . TRP A 1 4 ? 7.291 -5.685 -2.879 1.00 0.60 4 TRP A CA 4
ATOM 3903 C C . TRP A 1 4 ? 7.676 -6.819 -1.942 1.00 0.62 4 TRP A C 4
ATOM 3904 O O . TRP A 1 4 ? 6.984 -7.840 -1.878 1.00 0.74 4 TRP A O 4
ATOM 3925 N N . GLU A 1 5 ? 8.769 -6.628 -1.209 1.00 0.66 5 GLU A N 4
ATOM 3926 C CA . GLU A 1 5 ? 9.262 -7.638 -0.284 1.00 0.73 5 GLU A CA 4
ATOM 3927 C C . GLU A 1 5 ? 8.219 -7.970 0.775 1.00 0.67 5 GLU A C 4
ATOM 3928 O O . GLU A 1 5 ? 7.960 -7.183 1.686 1.00 0.78 5 GLU A O 4
ATOM 3940 N N . SER A 1 6 ? 7.624 -9.143 0.642 1.00 0.74 6 SER A N 4
ATOM 3941 C CA . SER A 1 6 ? 6.642 -9.617 1.596 1.00 0.87 6 SER A CA 4
ATOM 3942 C C . SER A 1 6 ? 7.175 -10.822 2.367 1.00 0.88 6 SER A C 4
ATOM 3943 O O . SER A 1 6 ? 6.482 -11.388 3.212 1.00 0.90 6 SER A O 4
ATOM 3951 N N . LYS A 1 7 ? 8.423 -11.190 2.084 1.00 0.95 7 LYS A N 4
ATOM 3952 C CA . LYS A 1 7 ? 9.035 -12.380 2.678 1.00 1.09 7 LYS A CA 4
ATOM 3953 C C . LYS A 1 7 ? 9.197 -12.239 4.190 1.00 1.03 7 LYS A C 4
ATOM 3954 O O . LYS A 1 7 ? 9.405 -13.223 4.894 1.00 1.09 7 LYS A O 4
ATOM 3973 N N . THR A 1 8 ? 9.092 -11.016 4.686 1.00 1.01 8 THR A N 4
ATOM 3974 C CA . THR A 1 8 ? 9.254 -10.751 6.105 1.00 1.08 8 THR A CA 4
ATOM 3975 C C . THR A 1 8 ? 7.929 -10.933 6.849 1.00 0.93 8 THR A C 4
ATOM 3976 O O . THR A 1 8 ? 7.836 -10.671 8.047 1.00 1.03 8 THR A O 4
ATOM 3987 N N . GLY A 1 9 ? 6.903 -11.389 6.131 1.00 0.79 9 GLY A N 4
ATOM 3988 C CA . GLY A 1 9 ? 5.567 -11.432 6.699 1.00 0.79 9 GLY A CA 4
ATOM 3989 C C . GLY A 1 9 ? 4.958 -10.049 6.707 1.00 0.69 9 GLY A C 4
ATOM 3990 O O . GLY A 1 9 ? 3.972 -9.777 7.396 1.00 0.88 9 GLY A O 4
ATOM 3994 N N . SER A 1 10 ? 5.574 -9.175 5.923 1.00 0.61 10 SER A N 4
ATOM 3995 C CA . SER A 1 10 ? 5.219 -7.772 5.868 1.00 0.73 10 SER A CA 4
ATOM 3996 C C . SER A 1 10 ? 3.886 -7.552 5.169 1.00 0.64 10 SER A C 4
ATOM 3997 O O . SER A 1 10 ? 3.156 -6.614 5.484 1.00 0.73 10 SER A O 4
ATOM 4005 N N . CYS A 1 11 ? 3.559 -8.423 4.233 1.00 0.52 11 CYS A N 4
ATOM 4006 C CA . CYS A 1 11 ? 2.315 -8.290 3.497 1.00 0.44 11 CYS A CA 4
ATOM 4007 C C . CYS A 1 11 ? 1.865 -9.635 2.941 1.00 0.41 11 CYS A C 4
ATOM 4008 O O . CYS A 1 11 ? 2.689 -10.456 2.546 1.00 0.43 11 CYS A O 4
ATOM 4015 N N . ASN A 1 12 ? 0.554 -9.861 2.930 1.00 0.46 12 ASN A N 4
ATOM 4016 C CA . ASN A 1 12 ? -0.003 -11.107 2.403 1.00 0.53 12 ASN A CA 4
ATOM 4017 C C . ASN A 1 12 ? -0.334 -10.951 0.930 1.00 0.47 12 ASN A C 4
ATOM 4018 O O . ASN A 1 12 ? -0.277 -11.907 0.159 1.00 0.57 12 ASN A O 4
ATOM 4029 N N . THR A 1 13 ? -0.685 -9.734 0.550 1.00 0.38 13 THR A N 4
ATOM 4030 C CA . THR A 1 13 ? -1.101 -9.443 -0.811 1.00 0.37 13 THR A CA 4
ATOM 4031 C C . THR A 1 13 ? 0.081 -9.001 -1.664 1.00 0.35 13 THR A C 4
ATOM 4032 O O . THR A 1 13 ? 0.001 -8.977 -2.889 1.00 0.44 13 THR A O 4
ATOM 4043 N N . GLY A 1 14 ? 1.175 -8.646 -1.002 1.00 0.29 14 GLY A N 4
ATOM 4044 C CA . GLY A 1 14 ? 2.374 -8.240 -1.708 1.00 0.31 14 GLY A CA 4
ATOM 4045 C C . GLY A 1 14 ? 2.374 -6.764 -2.049 1.00 0.30 14 GLY A C 4
ATOM 4046 O O . GLY A 1 14 ? 3.386 -6.221 -2.491 1.00 0.43 14 GLY A O 4
ATOM 4050 N N . LYS A 1 15 ? 1.244 -6.107 -1.822 1.00 0.24 15 LYS A N 4
ATOM 4051 C CA . LYS A 1 15 ? 1.100 -4.704 -2.171 1.00 0.25 15 LYS A CA 4
ATOM 4052 C C . LYS A 1 15 ? 1.565 -3.809 -1.034 1.00 0.24 15 LYS A C 4
ATOM 4053 O O . LYS A 1 15 ? 0.784 -3.438 -0.161 1.00 0.25 15 LYS A O 4
ATOM 4072 N N . LEU A 1 16 ? 2.844 -3.481 -1.039 1.00 0.26 16 LEU A N 4
ATOM 4073 C CA . LEU A 1 16 ? 3.373 -2.513 -0.105 1.00 0.30 16 LEU A CA 4
ATOM 4074 C C . LEU A 1 16 ? 3.286 -1.127 -0.716 1.00 0.33 16 LEU A C 4
ATOM 4075 O O . LEU A 1 16 ? 3.487 -0.960 -1.921 1.00 0.55 16 LEU A O 4
ATOM 4091 N N . ALA A 1 17 ? 2.969 -0.142 0.097 1.00 0.27 17 ALA A N 4
ATOM 4092 C CA . ALA A 1 17 ? 2.916 1.228 -0.373 1.00 0.27 17 ALA A CA 4
ATOM 4093 C C . ALA A 1 17 ? 3.476 2.175 0.672 1.00 0.24 17 ALA A C 4
ATOM 4094 O O . ALA A 1 17 ? 3.354 1.935 1.878 1.00 0.28 17 ALA A O 4
ATOM 4101 N N . CYS A 1 18 ? 4.125 3.230 0.202 1.00 0.26 18 CYS A N 4
ATOM 4102 C CA . CYS A 1 18 ? 4.608 4.282 1.078 1.00 0.26 18 CYS A CA 4
ATOM 4103 C C . CYS A 1 18 ? 3.448 5.199 1.420 1.00 0.24 18 CYS A C 4
ATOM 4104 O O . CYS A 1 18 ? 3.051 6.036 0.608 1.00 0.32 18 CYS A O 4
ATOM 4111 N N . CYS A 1 19 ? 2.902 5.034 2.608 1.00 0.21 19 CYS A N 4
ATOM 4112 C CA . CYS A 1 19 ? 1.663 5.701 2.957 1.00 0.21 19 CYS A CA 4
ATOM 4113 C C . CYS A 1 19 ? 1.817 6.525 4.217 1.00 0.23 19 CYS A C 4
ATOM 4114 O O . CYS A 1 19 ? 2.573 6.165 5.121 1.00 0.30 19 CYS A O 4
ATOM 4121 N N . ASP A 1 20 ? 1.098 7.631 4.267 1.00 0.23 20 ASP A N 4
ATOM 4122 C CA . ASP A 1 20 ? 1.061 8.454 5.457 1.00 0.28 20 ASP A CA 4
ATOM 4123 C C . ASP A 1 20 ? -0.133 8.062 6.287 1.00 0.28 20 ASP A C 4
ATOM 4124 O O . ASP A 1 20 ? -1.269 8.191 5.851 1.00 0.34 20 ASP A O 4
ATOM 4133 N N . THR A 1 21 ? 0.121 7.584 7.481 1.00 0.31 21 THR A N 4
ATOM 4134 C CA . THR A 1 21 ? -0.941 7.124 8.355 1.00 0.36 21 THR A CA 4
ATOM 4135 C C . THR A 1 21 ? -1.626 8.302 9.037 1.00 0.42 21 THR A C 4
ATOM 4136 O O . THR A 1 21 ? -2.569 8.131 9.811 1.00 0.52 21 THR A O 4
ATOM 4147 N N . ASN A 1 22 ? -1.146 9.501 8.732 1.00 0.43 22 ASN A N 4
ATOM 4148 C CA . ASN A 1 22 ? -1.705 10.718 9.285 1.00 0.56 22 ASN A CA 4
ATOM 4149 C C . ASN A 1 22 ? -2.545 11.414 8.230 1.00 0.50 22 ASN A C 4
ATOM 4150 O O . ASN A 1 22 ? -3.383 12.261 8.537 1.00 0.63 22 ASN A O 4
ATOM 4161 N N . LYS A 1 23 ? -2.323 11.030 6.981 1.00 0.40 23 LYS A N 4
ATOM 4162 C CA . LYS A 1 23 ? -3.010 11.632 5.854 1.00 0.39 23 LYS A CA 4
ATOM 4163 C C . LYS A 1 23 ? -3.809 10.590 5.105 1.00 0.32 23 LYS A C 4
ATOM 4164 O O . LYS A 1 23 ? -3.340 9.484 4.863 1.00 0.39 23 LYS A O 4
ATOM 4183 N N . LYS A 1 24 ? -5.007 10.949 4.719 1.00 0.49 24 LYS A N 4
ATOM 4184 C CA . LYS A 1 24 ? -5.928 9.975 4.184 1.00 0.49 24 LYS A CA 4
ATOM 4185 C C . LYS A 1 24 ? -6.730 10.509 3.006 1.00 0.45 24 LYS A C 4
ATOM 4186 O O . LYS A 1 24 ? -6.833 11.719 2.797 1.00 0.48 24 LYS A O 4
ATOM 4205 N N . VAL A 1 25 ? -7.314 9.582 2.259 1.00 0.46 25 VAL A N 4
ATOM 4206 C CA . VAL A 1 25 ? -8.011 9.903 1.022 1.00 0.50 25 VAL A CA 4
ATOM 4207 C C . VAL A 1 25 ? -9.507 9.674 1.177 1.00 0.56 25 VAL A C 4
ATOM 4208 O O . VAL A 1 25 ? -9.936 8.812 1.942 1.00 0.57 25 VAL A O 4
ATOM 4221 N N . GLN A 1 26 ? -10.292 10.442 0.433 1.00 0.66 26 GLN A N 4
ATOM 4222 C CA . GLN A 1 26 ? -11.743 10.347 0.474 1.00 0.78 26 GLN A CA 4
ATOM 4223 C C . GLN A 1 26 ? -12.261 9.123 -0.279 1.00 0.75 26 GLN A C 4
ATOM 4224 O O . GLN A 1 26 ? -13.460 8.855 -0.287 1.00 0.87 26 GLN A O 4
ATOM 4238 N N . LYS A 1 27 ? -11.363 8.394 -0.920 1.00 0.96 27 LYS A N 4
ATOM 4239 C CA . LYS A 1 27 ? -11.754 7.260 -1.740 1.00 1.06 27 LYS A CA 4
ATOM 4240 C C . LYS A 1 27 ? -11.442 5.951 -1.036 1.00 0.94 27 LYS A C 4
ATOM 4241 O O . LYS A 1 27 ? -10.295 5.673 -0.717 1.00 1.56 27 LYS A O 4
ATOM 4260 N N . SER A 1 28 ? -12.471 5.158 -0.788 1.00 0.83 28 SER A N 4
ATOM 4261 C CA . SER A 1 28 ? -12.295 3.857 -0.159 1.00 1.35 28 SER A CA 4
ATOM 4262 C C . SER A 1 28 ? -12.381 2.747 -1.202 1.00 1.17 28 SER A C 4
ATOM 4263 O O . SER A 1 28 ? -12.413 1.563 -0.867 1.00 1.46 28 SER A O 4
ATOM 4271 N N . THR A 1 29 ? -12.412 3.143 -2.464 1.00 1.02 29 THR A N 4
ATOM 4272 C CA . THR A 1 29 ? -12.502 2.202 -3.563 1.00 1.07 29 THR A CA 4
ATOM 4273 C C . THR A 1 29 ? -11.117 1.729 -3.999 1.00 1.17 29 THR A C 4
ATOM 4274 O O . THR A 1 29 ? -10.107 2.340 -3.655 1.00 2.00 29 THR A O 4
ATOM 4285 N N . GLY A 1 30 ? -11.084 0.652 -4.767 1.00 0.96 30 GLY A N 4
ATOM 4286 C CA . GLY A 1 30 ? -9.829 0.069 -5.196 1.00 1.02 30 GLY A CA 4
ATOM 4287 C C . GLY A 1 30 ? -9.987 -0.659 -6.512 1.00 1.05 30 GLY A C 4
ATOM 4288 O O . GLY A 1 30 ? -11.065 -0.624 -7.105 1.00 1.39 30 GLY A O 4
ATOM 4292 N N . GLU A 1 31 ? -8.938 -1.331 -6.962 1.00 1.00 31 GLU A N 4
ATOM 4293 C CA . GLU A 1 31 ? -8.963 -1.988 -8.263 1.00 1.18 31 GLU A CA 4
ATOM 4294 C C . GLU A 1 31 ? -9.216 -3.488 -8.131 1.00 0.94 31 GLU A C 4
ATOM 4295 O O . GLU A 1 31 ? -9.709 -4.122 -9.061 1.00 1.04 31 GLU A O 4
ATOM 4307 N N . GLU A 1 32 ? -8.890 -4.051 -6.977 1.00 0.85 32 GLU A N 4
ATOM 4308 C CA . GLU A 1 32 ? -9.047 -5.482 -6.757 1.00 1.01 32 GLU A CA 4
ATOM 4309 C C . GLU A 1 32 ? -10.307 -5.781 -5.957 1.00 1.08 32 GLU A C 4
ATOM 4310 O O . GLU A 1 32 ? -11.276 -6.333 -6.481 1.00 1.36 32 GLU A O 4
ATOM 4322 N N . SER A 1 33 ? -10.297 -5.399 -4.696 1.00 1.06 33 SER A N 4
ATOM 4323 C CA . SER A 1 33 ? -11.423 -5.646 -3.816 1.00 1.37 33 SER A CA 4
ATOM 4324 C C . SER A 1 33 ? -12.386 -4.466 -3.875 1.00 1.43 33 SER A C 4
ATOM 4325 O O . SER A 1 33 ? -13.592 -4.618 -3.683 1.00 1.79 33 SER A O 4
ATOM 4333 N N . GLY A 1 34 ? -11.836 -3.293 -4.175 1.00 1.39 34 GLY A N 4
ATOM 4334 C CA . GLY A 1 34 ? -12.624 -2.075 -4.226 1.00 1.87 34 GLY A CA 4
ATOM 4335 C C . GLY A 1 34 ? -13.692 -2.091 -5.304 1.00 2.00 34 GLY A C 4
ATOM 4336 O O . GLY A 1 34 ? -14.727 -1.441 -5.164 1.00 2.54 34 GLY A O 4
ATOM 4340 N N . LEU A 1 35 ? -13.441 -2.818 -6.385 1.00 1.81 35 LEU A N 4
ATOM 4341 C CA . LEU A 1 35 ? -14.419 -2.942 -7.462 1.00 2.31 35 LEU A CA 4
ATOM 4342 C C . LEU A 1 35 ? -15.509 -3.932 -7.075 1.00 2.77 35 LEU A C 4
ATOM 4343 O O . LEU A 1 35 ? -16.617 -3.898 -7.612 1.00 3.49 35 LEU A O 4
ATOM 4359 N N . LEU A 1 36 ? -15.181 -4.808 -6.137 1.00 2.50 36 LEU A N 4
ATOM 4360 C CA . LEU A 1 36 ? -16.111 -5.797 -5.635 1.00 3.01 36 LEU A CA 4
ATOM 4361 C C . LEU A 1 36 ? -16.985 -5.201 -4.536 1.00 2.81 36 LEU A C 4
ATOM 4362 O O . LEU A 1 36 ? -16.757 -4.076 -4.085 1.00 2.34 36 LEU A O 4
ATOM 4378 N N . HIS A 1 37 ? -17.972 -5.968 -4.092 1.00 3.51 37 HIS A N 4
ATOM 4379 C CA . HIS A 1 37 ? -18.836 -5.545 -2.997 1.00 3.61 37 HIS A CA 4
ATOM 4380 C C . HIS A 1 37 ? -18.110 -5.698 -1.668 1.00 3.25 37 HIS A C 4
ATOM 4381 O O . HIS A 1 37 ? -18.565 -5.212 -0.632 1.00 2.95 37 HIS A O 4
ATOM 4396 N N . THR A 1 38 ? -16.973 -6.377 -1.709 1.00 3.58 38 THR A N 4
ATOM 4397 C CA . THR A 1 38 ? -16.122 -6.531 -0.542 1.00 3.68 38 THR A CA 4
ATOM 4398 C C . THR A 1 38 ? -15.422 -5.215 -0.218 1.00 3.15 38 THR A C 4
ATOM 4399 O O . THR A 1 38 ? -15.059 -4.956 0.929 1.00 3.20 38 THR A O 4
ATOM 4410 N N . GLY A 1 39 ? -15.254 -4.381 -1.236 1.00 2.92 39 GLY A N 4
ATOM 4411 C CA . GLY A 1 39 ? -14.650 -3.078 -1.046 1.00 3.07 39 GLY A CA 4
ATOM 4412 C C . GLY A 1 39 ? -15.692 -1.992 -0.899 1.00 2.65 39 GLY A C 4
ATOM 4413 O O . GLY A 1 39 ? -15.390 -0.802 -0.998 1.00 3.27 39 GLY A O 4
ATOM 4417 N N . ASP A 1 40 ? -16.931 -2.413 -0.679 1.00 2.12 40 ASP A N 4
ATOM 4418 C CA . ASP A 1 40 ? -18.039 -1.489 -0.468 1.00 2.43 40 ASP A CA 4
ATOM 4419 C C . ASP A 1 40 ? -17.921 -0.858 0.902 1.00 2.44 40 ASP A C 4
ATOM 4420 O O . ASP A 1 40 ? -18.258 0.308 1.106 1.00 3.10 40 ASP A O 4
ATOM 4429 N N . VAL A 1 41 ? -17.451 -1.665 1.832 1.00 1.88 41 VAL A N 4
ATOM 4430 C CA . VAL A 1 41 ? -17.297 -1.255 3.217 1.00 1.83 41 VAL A CA 4
ATOM 4431 C C . VAL A 1 41 ? -16.328 -0.090 3.374 1.00 1.57 41 VAL A C 4
ATOM 4432 O O . VAL A 1 41 ? -15.231 -0.086 2.813 1.00 1.47 41 VAL A O 4
ATOM 4445 N N . LEU A 1 42 ? -16.744 0.890 4.161 1.00 1.77 42 LEU A N 4
ATOM 4446 C CA . LEU A 1 42 ? -15.906 2.026 4.486 1.00 1.81 42 LEU A CA 4
ATOM 4447 C C . LEU A 1 42 ? -15.060 1.706 5.709 1.00 1.47 42 LEU A C 4
ATOM 4448 O O . LEU A 1 42 ? -14.317 2.549 6.212 1.00 1.56 42 LEU A O 4
ATOM 4464 N N . ASP A 1 43 ? -15.203 0.475 6.191 1.00 1.24 43 ASP A N 4
ATOM 4465 C CA . ASP A 1 43 ? -14.366 -0.043 7.265 1.00 1.03 43 ASP A CA 4
ATOM 4466 C C . ASP A 1 43 ? -12.913 -0.054 6.814 1.00 0.78 43 ASP A C 4
ATOM 4467 O O . ASP A 1 43 ? -11.995 0.156 7.612 1.00 0.77 43 ASP A O 4
ATOM 4476 N N . GLN A 1 44 ? -12.724 -0.311 5.522 1.00 0.64 44 GLN A N 4
ATOM 4477 C CA . GLN A 1 44 ? -11.417 -0.225 4.894 1.00 0.45 44 GLN A CA 4
ATOM 4478 C C . GLN A 1 44 ? -10.783 1.130 5.166 1.00 0.42 44 GLN A C 4
ATOM 4479 O O . GLN A 1 44 ? -11.465 2.153 5.186 1.00 0.57 44 GLN A O 4
ATOM 4493 N N . VAL A 1 45 ? -9.482 1.131 5.355 1.00 0.33 45 VAL A N 4
ATOM 4494 C CA . VAL A 1 45 ? -8.769 2.353 5.660 1.00 0.36 45 VAL A CA 4
ATOM 4495 C C . VAL A 1 45 ? -8.029 2.861 4.434 1.00 0.27 45 VAL A C 4
ATOM 4496 O O . VAL A 1 45 ? -7.178 2.174 3.874 1.00 0.33 45 VAL A O 4
ATOM 4509 N N . ALA A 1 46 ? -8.398 4.048 4.002 1.00 0.24 46 ALA A N 4
ATOM 4510 C CA . ALA A 1 46 ? -7.788 4.661 2.837 1.00 0.21 46 ALA A CA 4
ATOM 4511 C C . ALA A 1 46 ? -6.885 5.808 3.233 1.00 0.20 46 ALA A C 4
ATOM 4512 O O . ALA A 1 46 ? -7.350 6.919 3.499 1.00 0.30 46 ALA A O 4
ATOM 4519 N N . ILE A 1 47 ? -5.595 5.543 3.270 1.00 0.21 47 ILE A N 4
ATOM 4520 C CA . ILE A 1 47 ? -4.630 6.577 3.561 1.00 0.21 47 ILE A CA 4
ATOM 4521 C C . ILE A 1 47 ? -3.888 6.976 2.295 1.00 0.20 47 ILE A C 4
ATOM 4522 O O . ILE A 1 47 ? -3.818 6.207 1.336 1.00 0.21 47 ILE A O 4
ATOM 4538 N N . GLN A 1 48 ? -3.371 8.195 2.285 1.00 0.24 48 GLN A N 4
ATOM 4539 C CA . GLN A 1 48 ? -2.721 8.743 1.107 1.00 0.25 48 GLN A CA 4
ATOM 4540 C C . GLN A 1 48 ? -1.333 8.163 0.963 1.00 0.22 48 GLN A C 4
ATOM 4541 O O . GLN A 1 48 ? -0.509 8.226 1.882 1.00 0.36 48 GLN A O 4
ATOM 4555 N N . CYS A 1 49 ? -1.086 7.612 -0.201 1.00 0.26 49 CYS A N 4
ATOM 4556 C CA . CYS A 1 49 ? 0.141 6.916 -0.476 1.00 0.25 49 CYS A CA 4
ATOM 4557 C C . CYS A 1 49 ? 0.825 7.512 -1.696 1.00 0.28 49 CYS A C 4
ATOM 4558 O O . CYS A 1 49 ? 0.205 8.242 -2.470 1.00 0.32 49 CYS A O 4
ATOM 4565 N N . THR A 1 50 ? 2.101 7.213 -1.856 1.00 0.28 50 THR A N 4
ATOM 4566 C CA . THR A 1 50 ? 2.861 7.692 -2.995 1.00 0.36 50 THR A CA 4
ATOM 4567 C C . THR A 1 50 ? 4.102 6.828 -3.189 1.00 0.38 50 THR A C 4
ATOM 4568 O O . THR A 1 50 ? 4.706 6.368 -2.219 1.00 0.45 50 THR A O 4
ATOM 4579 N N . GLN A 1 51 ? 4.466 6.576 -4.437 1.00 0.39 51 GLN A N 4
ATOM 4580 C CA . GLN A 1 51 ? 5.636 5.770 -4.722 1.00 0.42 51 GLN A CA 4
ATOM 4581 C C . GLN A 1 51 ? 6.646 6.571 -5.541 1.00 0.42 51 GLN A C 4
ATOM 4582 O O . GLN A 1 51 ? 6.358 7.009 -6.656 1.00 0.58 51 GLN A O 4
ATOM 4596 N N . ILE A 1 52 ? 7.818 6.768 -4.960 1.00 0.43 52 ILE A N 4
ATOM 4597 C CA . ILE A 1 52 ? 8.896 7.512 -5.598 1.00 0.50 52 ILE A CA 4
ATOM 4598 C C . ILE A 1 52 ? 9.700 6.574 -6.503 1.00 0.56 52 ILE A C 4
ATOM 4599 O O . ILE A 1 52 ? 9.992 5.450 -6.097 1.00 0.65 52 ILE A O 4
ATOM 4615 N N . PRO A 1 53 ? 10.069 7.037 -7.729 1.00 0.66 53 PRO A N 4
ATOM 4616 C CA . PRO A 1 53 ? 10.702 6.227 -8.781 1.00 0.80 53 PRO A CA 4
ATOM 4617 C C . PRO A 1 53 ? 11.611 5.127 -8.247 1.00 0.82 53 PRO A C 4
ATOM 4618 O O . PRO A 1 53 ? 12.627 5.393 -7.603 1.00 0.87 53 PRO A O 4
ATOM 4629 N N . LEU A 1 54 ? 11.229 3.893 -8.546 1.00 0.90 54 LEU A N 4
ATOM 4630 C CA . LEU A 1 54 ? 11.829 2.719 -7.950 1.00 0.96 54 LEU A CA 4
ATOM 4631 C C . LEU A 1 54 ? 12.822 2.038 -8.884 1.00 0.90 54 LEU A C 4
ATOM 4632 O O . LEU A 1 54 ? 12.634 2.010 -10.104 1.00 1.03 54 LEU A O 4
ATOM 4648 N N . LEU A 1 55 ? 13.898 1.534 -8.309 1.00 0.88 55 LEU A N 4
ATOM 4649 C CA . LEU A 1 55 ? 14.782 0.623 -9.011 1.00 0.96 55 LEU A CA 4
ATOM 4650 C C . LEU A 1 55 ? 14.341 -0.807 -8.724 1.00 0.93 55 LEU A C 4
ATOM 4651 O O . LEU A 1 55 ? 14.080 -1.159 -7.575 1.00 0.85 55 LEU A O 4
ATOM 4667 N N . ILE A 1 56 ? 14.240 -1.623 -9.766 1.00 1.10 56 ILE A N 4
ATOM 4668 C CA . ILE A 1 56 ? 13.753 -2.988 -9.610 1.00 1.16 56 ILE A CA 4
ATOM 4669 C C . ILE A 1 56 ? 14.704 -3.796 -8.740 1.00 1.07 56 ILE A C 4
ATOM 4670 O O . ILE A 1 56 ? 15.924 -3.739 -8.910 1.00 1.14 56 ILE A O 4
ATOM 4686 N N . GLY A 1 57 ? 14.138 -4.544 -7.815 1.00 1.03 57 GLY A N 4
ATOM 4687 C CA . GLY A 1 57 ? 14.938 -5.337 -6.907 1.00 1.00 57 GLY A CA 4
ATOM 4688 C C . GLY A 1 57 ? 15.282 -4.584 -5.639 1.00 0.86 57 GLY A C 4
ATOM 4689 O O . GLY A 1 57 ? 16.147 -5.007 -4.874 1.00 0.90 57 GLY A O 4
ATOM 4693 N N . ILE A 1 58 ? 14.624 -3.454 -5.424 1.00 0.77 58 ILE A N 4
ATOM 4694 C CA . ILE A 1 58 ? 14.864 -2.645 -4.243 1.00 0.66 58 ILE A CA 4
ATOM 4695 C C . ILE A 1 58 ? 13.695 -2.698 -3.274 1.00 0.61 58 ILE A C 4
ATOM 4696 O O . ILE A 1 58 ? 12.540 -2.849 -3.665 1.00 0.69 58 ILE A O 4
ATOM 4712 N N . ALA A 1 59 ? 14.039 -2.595 -2.008 1.00 0.57 59 ALA A N 4
ATOM 4713 C CA . ALA A 1 59 ? 13.076 -2.554 -0.925 1.00 0.59 59 ALA A CA 4
ATOM 4714 C C . ALA A 1 59 ? 12.373 -1.203 -0.902 1.00 0.49 59 ALA A C 4
ATOM 4715 O O . ALA A 1 59 ? 13.019 -0.157 -0.892 1.00 0.50 59 ALA A O 4
ATOM 4722 N N . ILE A 1 60 ? 11.045 -1.238 -0.886 1.00 0.46 60 ILE A N 4
ATOM 4723 C CA . ILE A 1 60 ? 10.226 -0.026 -0.930 1.00 0.42 60 ILE A CA 4
ATOM 4724 C C . ILE A 1 60 ? 10.555 0.926 0.216 1.00 0.40 60 ILE A C 4
ATOM 4725 O O . ILE A 1 60 ? 10.499 2.142 0.055 1.00 0.39 60 ILE A O 4
ATOM 4741 N N . GLU A 1 61 ? 10.922 0.368 1.361 1.00 0.49 61 GLU A N 4
ATOM 4742 C CA . GLU A 1 61 ? 11.199 1.168 2.543 1.00 0.60 61 GLU A CA 4
ATOM 4743 C C . GLU A 1 61 ? 12.586 1.796 2.443 1.00 0.58 61 GLU A C 4
ATOM 4744 O O . GLU A 1 61 ? 12.959 2.656 3.240 1.00 0.71 61 GLU A O 4
ATOM 4756 N N . ASP A 1 62 ? 13.339 1.352 1.450 1.00 0.54 62 ASP A N 4
ATOM 4757 C CA . ASP A 1 62 ? 14.653 1.903 1.165 1.00 0.60 62 ASP A CA 4
ATOM 4758 C C . ASP A 1 62 ? 14.536 2.898 0.024 1.00 0.51 62 ASP A C 4
ATOM 4759 O O . ASP A 1 62 ? 15.218 3.922 -0.012 1.00 0.65 62 ASP A O 4
ATOM 4768 N N . GLU A 1 63 ? 13.642 2.573 -0.901 1.00 0.40 63 GLU A N 4
ATOM 4769 C CA . GLU A 1 63 ? 13.386 3.391 -2.069 1.00 0.40 63 GLU A CA 4
ATOM 4770 C C . GLU A 1 63 ? 12.713 4.703 -1.669 1.00 0.34 63 GLU A C 4
ATOM 4771 O O . GLU A 1 63 ? 13.026 5.765 -2.205 1.00 0.42 63 GLU A O 4
ATOM 4783 N N . CYS A 1 64 ? 11.798 4.627 -0.714 1.00 0.29 64 CYS A N 4
ATOM 4784 C CA . CYS A 1 64 ? 11.088 5.811 -0.260 1.00 0.32 64 CYS A CA 4
ATOM 4785 C C . CYS A 1 64 ? 11.348 6.044 1.225 1.00 0.40 64 CYS A C 4
ATOM 4786 O O . CYS A 1 64 ? 11.518 5.096 1.991 1.00 0.60 64 CYS A O 4
ATOM 4793 N N . LYS A 1 65 ? 11.382 7.307 1.634 1.00 0.43 65 LYS A N 4
ATOM 4794 C CA . LYS A 1 65 ? 11.623 7.645 3.030 1.00 0.51 65 LYS A CA 4
ATOM 4795 C C . LYS A 1 65 ? 10.311 7.953 3.748 1.00 0.45 65 LYS A C 4
ATOM 4796 O O . LYS A 1 65 ? 10.186 8.963 4.440 1.00 0.60 65 LYS A O 4
ATOM 4815 N N . ASN A 1 66 ? 9.335 7.075 3.571 1.00 0.35 66 ASN A N 4
ATOM 4816 C CA . ASN A 1 66 ? 8.050 7.202 4.249 1.00 0.30 66 ASN A CA 4
ATOM 4817 C C . ASN A 1 66 ? 7.715 5.896 4.950 1.00 0.29 66 ASN A C 4
ATOM 4818 O O . ASN A 1 66 ? 8.540 4.983 4.991 1.00 0.41 66 ASN A O 4
ATOM 4829 N N . THR A 1 67 ? 6.509 5.798 5.489 1.00 0.28 67 THR A N 4
ATOM 4830 C CA . THR A 1 67 ? 6.114 4.613 6.218 1.00 0.27 67 THR A CA 4
ATOM 4831 C C . THR A 1 67 ? 5.632 3.526 5.265 1.00 0.25 67 THR A C 4
ATOM 4832 O O . THR A 1 67 ? 4.780 3.763 4.406 1.00 0.26 67 THR A O 4
ATOM 4843 N N . PRO A 1 68 ? 6.198 2.323 5.401 1.00 0.28 68 PRO A N 4
ATOM 4844 C CA . PRO A 1 68 ? 5.824 1.179 4.590 1.00 0.30 68 PRO A CA 4
ATOM 4845 C C . PRO A 1 68 ? 4.573 0.502 5.133 1.00 0.25 68 PRO A C 4
ATOM 4846 O O . PRO A 1 68 ? 4.461 0.245 6.335 1.00 0.28 68 PRO A O 4
ATOM 4857 N N . THR A 1 69 ? 3.624 0.234 4.258 1.00 0.23 69 THR A N 4
ATOM 4858 C CA . THR A 1 69 ? 2.376 -0.371 4.672 1.00 0.21 69 THR A CA 4
ATOM 4859 C C . THR A 1 69 ? 1.999 -1.526 3.748 1.00 0.23 69 THR A C 4
ATOM 4860 O O . THR A 1 69 ? 2.414 -1.560 2.589 1.00 0.29 69 THR A O 4
ATOM 4871 N N . CYS A 1 70 ? 1.241 -2.477 4.272 1.00 0.23 70 CYS A N 4
ATOM 4872 C CA . CYS A 1 70 ? 0.701 -3.563 3.466 1.00 0.27 70 CYS A CA 4
ATOM 4873 C C . CYS A 1 70 ? -0.748 -3.268 3.108 1.00 0.22 70 CYS A C 4
ATOM 4874 O O . CYS A 1 70 ? -1.620 -3.276 3.976 1.00 0.27 70 CYS A O 4
ATOM 4881 N N . CYS A 1 71 ? -1.002 -3.007 1.837 1.00 0.21 71 CYS A N 4
ATOM 4882 C CA . CYS A 1 71 ? -2.333 -2.639 1.387 1.00 0.19 71 CYS A CA 4
ATOM 4883 C C . CYS A 1 71 ? -3.034 -3.827 0.750 1.00 0.21 71 CYS A C 4
ATOM 4884 O O . CYS A 1 71 ? -2.433 -4.595 -0.006 1.00 0.28 71 CYS A O 4
ATOM 4891 N N . GLU A 1 72 ? -4.308 -3.977 1.068 1.00 0.22 72 GLU A N 4
ATOM 4892 C CA . GLU A 1 72 ? -5.121 -5.025 0.498 1.00 0.24 72 GLU A CA 4
ATOM 4893 C C . GLU A 1 72 ? -5.544 -4.641 -0.920 1.00 0.25 72 GLU A C 4
ATOM 4894 O O . GLU A 1 72 ? -5.757 -5.501 -1.777 1.00 0.37 72 GLU A O 4
ATOM 4906 N N . ASP A 1 73 ? -5.626 -3.340 -1.164 1.00 0.21 73 ASP A N 4
ATOM 4907 C CA . ASP A 1 73 ? -5.961 -2.811 -2.482 1.00 0.24 73 ASP A CA 4
ATOM 4908 C C . ASP A 1 73 ? -5.371 -1.412 -2.606 1.00 0.22 73 ASP A C 4
ATOM 4909 O O . ASP A 1 73 ? -5.175 -0.743 -1.596 1.00 0.19 73 ASP A O 4
ATOM 4918 N N . VAL A 1 74 ? -5.047 -0.982 -3.820 1.00 0.28 74 VAL A N 4
ATOM 4919 C CA . VAL A 1 74 ? -4.545 0.374 -4.034 1.00 0.30 74 VAL A CA 4
ATOM 4920 C C . VAL A 1 74 ? -5.137 0.950 -5.319 1.00 0.43 74 VAL A C 4
ATOM 4921 O O . VAL A 1 74 ? -5.139 0.286 -6.358 1.00 0.68 74 VAL A O 4
ATOM 4934 N N . GLU A 1 75 ? -5.637 2.175 -5.242 1.00 0.33 75 GLU A N 4
ATOM 4935 C CA . GLU A 1 75 ? -6.257 2.834 -6.388 1.00 0.46 75 GLU A CA 4
ATOM 4936 C C . GLU A 1 75 ? -5.285 3.843 -7.008 1.00 0.50 75 GLU A C 4
ATOM 4937 O O . GLU A 1 75 ? -4.321 4.264 -6.356 1.00 0.45 75 GLU A O 4
ATOM 4949 N N .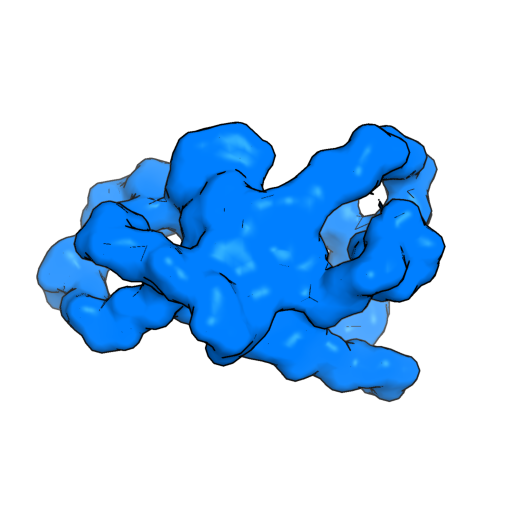 ASP A 1 76 ? -5.544 4.221 -8.266 1.00 0.61 76 ASP A N 4
ATOM 4950 C CA . ASP A 1 76 ? -4.641 5.081 -9.037 1.00 0.65 76 ASP A CA 4
ATOM 4951 C C . ASP A 1 76 ? -3.276 4.421 -9.176 1.00 0.67 76 ASP A C 4
ATOM 4952 O O . ASP A 1 76 ? -3.171 3.194 -9.126 1.00 0.69 76 ASP A O 4
ATOM 4961 N N . ASP A 1 77 ? -2.234 5.219 -9.353 1.00 0.70 77 ASP A N 4
ATOM 4962 C CA . ASP A 1 77 ? -0.869 4.696 -9.421 1.00 0.77 77 ASP A CA 4
ATOM 4963 C C . ASP A 1 77 ? -0.332 4.403 -8.021 1.00 0.67 77 ASP A C 4
ATOM 4964 O O . ASP A 1 77 ? 0.879 4.401 -7.793 1.00 0.81 77 ASP A O 4
ATOM 4973 N N . GLY A 1 78 ? -1.241 4.177 -7.083 1.00 0.51 78 GLY A N 4
ATOM 4974 C CA . GLY A 1 78 ? -0.849 3.846 -5.730 1.00 0.44 78 GLY A CA 4
ATOM 4975 C C . GLY A 1 78 ? -0.982 5.019 -4.781 1.00 0.33 78 GLY A C 4
ATOM 4976 O O . GLY A 1 78 ? -0.321 5.064 -3.749 1.00 0.35 78 GLY A O 4
ATOM 4980 N N . LEU A 1 79 ? -1.826 5.980 -5.140 1.00 0.27 79 LEU A N 4
ATOM 4981 C CA . LEU A 1 79 ? -2.055 7.151 -4.307 1.00 0.22 79 LEU A CA 4
ATOM 4982 C C . LEU A 1 79 ? -2.987 6.831 -3.151 1.00 0.19 79 LEU A C 4
ATOM 4983 O O . LEU A 1 79 ? -2.942 7.477 -2.108 1.00 0.22 79 LEU A O 4
ATOM 4999 N N . VAL A 1 80 ? -3.853 5.855 -3.350 1.00 0.19 80 VAL A N 4
ATOM 5000 C CA . VAL A 1 80 ? -4.867 5.533 -2.361 1.00 0.20 80 VAL A CA 4
ATOM 5001 C C . VAL A 1 80 ? -4.792 4.070 -1.973 1.00 0.20 80 VAL A C 4
ATOM 5002 O O . VAL A 1 80 ? -5.155 3.198 -2.760 1.00 0.27 80 VAL A O 4
ATOM 5015 N N . GLY A 1 81 ? -4.315 3.805 -0.771 1.00 0.18 81 GLY A N 4
ATOM 5016 C CA . GLY A 1 81 ? -4.194 2.439 -0.326 1.00 0.21 81 GLY A CA 4
ATOM 5017 C C . GLY A 1 81 ? -5.320 2.038 0.599 1.00 0.20 81 GLY A C 4
ATOM 5018 O O . GLY A 1 81 ? -5.735 2.813 1.462 1.00 0.26 81 GLY A O 4
ATOM 5022 N N . ILE A 1 82 ? -5.812 0.826 0.411 1.00 0.18 82 ILE A N 4
ATOM 5023 C CA . ILE A 1 82 ? -6.902 0.296 1.204 1.00 0.17 82 ILE A CA 4
ATOM 5024 C C . ILE A 1 82 ? -6.376 -0.714 2.206 1.00 0.17 82 ILE A C 4
ATOM 5025 O O . ILE A 1 82 ? -5.711 -1.684 1.828 1.00 0.19 82 ILE A O 4
ATOM 5041 N N . ASN A 1 83 ? -6.659 -0.468 3.481 1.00 0.18 83 ASN A N 4
ATOM 5042 C CA . ASN A 1 83 ? -6.307 -1.403 4.543 1.00 0.21 83 ASN A CA 4
ATOM 5043 C C . ASN A 1 83 ? -4.800 -1.576 4.629 1.00 0.22 83 ASN A C 4
ATOM 5044 O O . ASN A 1 83 ? -4.294 -2.685 4.788 1.00 0.29 83 ASN A O 4
ATOM 5055 N N . CYS A 1 84 ? -4.094 -0.461 4.523 1.00 0.22 84 CYS A N 4
ATOM 5056 C CA . CYS A 1 84 ? -2.642 -0.464 4.543 1.00 0.23 84 CYS A CA 4
ATOM 5057 C C . CYS A 1 84 ? -2.114 -0.489 5.973 1.00 0.25 84 CYS A C 4
ATOM 5058 O O . CYS A 1 84 ? -2.022 0.548 6.631 1.00 0.33 84 CYS A O 4
ATOM 5065 N N . THR A 1 85 ? -1.785 -1.676 6.454 1.00 0.25 85 THR A N 4
ATOM 5066 C CA . THR A 1 85 ? -1.229 -1.833 7.788 1.00 0.28 85 THR A CA 4
ATOM 5067 C C . THR A 1 85 ? 0.259 -1.476 7.795 1.00 0.24 85 THR A C 4
ATOM 5068 O O . THR A 1 85 ? 1.034 -2.019 7.005 1.00 0.23 85 THR A O 4
ATOM 5079 N N . PRO A 1 86 ? 0.668 -0.542 8.669 1.00 0.26 86 PRO A N 4
ATOM 5080 C CA . PRO A 1 86 ? 2.065 -0.118 8.789 1.00 0.28 86 PRO A CA 4
ATOM 5081 C C . PRO A 1 86 ? 2.953 -1.230 9.329 1.00 0.33 86 PRO A C 4
ATOM 5082 O O . PRO A 1 86 ? 2.653 -1.831 10.361 1.00 0.39 86 PRO A O 4
ATOM 5093 N N . ILE A 1 87 ? 4.038 -1.507 8.625 1.00 0.37 87 ILE A N 4
ATOM 5094 C CA . ILE A 1 87 ? 4.957 -2.553 9.013 1.00 0.47 87 ILE A CA 4
ATOM 5095 C C . ILE A 1 87 ? 6.253 -1.964 9.561 1.00 0.57 87 ILE A C 4
ATOM 5096 O O . ILE A 1 87 ? 6.721 -0.927 9.085 1.00 0.56 87 ILE A O 4
ATOM 5112 N N . PRO A 1 88 ? 6.838 -2.605 10.585 1.00 0.73 88 PRO A N 4
ATOM 5113 C CA . PRO A 1 88 ? 8.085 -2.160 11.204 1.00 0.86 88 PRO A CA 4
ATOM 5114 C C . PRO A 1 88 ? 9.291 -2.383 10.302 1.00 0.92 88 PRO A C 4
ATOM 5115 O O . PRO A 1 88 ? 9.280 -3.252 9.426 1.00 0.96 88 PRO A O 4
ATOM 5126 N N . LEU A 1 89 ? 10.334 -1.606 10.542 1.00 1.01 89 LEU A N 4
ATOM 5127 C CA . LEU A 1 89 ? 11.581 -1.732 9.800 1.00 1.13 89 LEU A CA 4
ATOM 5128 C C . LEU A 1 89 ? 12.500 -2.715 10.508 1.00 1.31 89 LEU A C 4
ATOM 5129 O O . LEU A 1 89 ? 13.697 -2.786 10.232 1.00 1.45 89 LEU A O 4
ATOM 5145 N N . ILE A 1 90 ? 11.917 -3.477 11.414 1.00 1.37 90 ILE A N 4
ATOM 5146 C CA . ILE A 1 90 ? 12.671 -4.367 12.273 1.00 1.60 90 ILE A CA 4
ATOM 5147 C C . ILE A 1 90 ? 12.117 -5.788 12.205 1.00 1.73 90 ILE A C 4
ATOM 5148 O O . ILE A 1 90 ? 11.191 -6.120 12.974 1.00 2.31 90 ILE A O 4
ATOM 5165 N N . GLY A 1 1 ? 5.459 -11.410 -4.115 1.00 5.75 1 GLY A N 5
ATOM 5166 C CA . GLY A 1 1 ? 4.684 -10.160 -3.942 1.00 5.18 1 GLY A CA 5
ATOM 5167 C C . GLY A 1 1 ? 4.393 -9.498 -5.268 1.00 4.19 1 GLY A C 5
ATOM 5168 O O . GLY A 1 1 ? 4.688 -10.065 -6.320 1.00 4.26 1 GLY A O 5
ATOM 5174 N N . SER A 1 2 ? 3.828 -8.299 -5.228 1.00 3.74 2 SER A N 5
ATOM 5175 C CA . SER A 1 2 ? 3.515 -7.568 -6.445 1.00 3.26 2 SER A CA 5
ATOM 5176 C C . SER A 1 2 ? 4.635 -6.586 -6.783 1.00 2.09 2 SER A C 5
ATOM 5177 O O . SER A 1 2 ? 4.505 -5.379 -6.576 1.00 2.28 2 SER A O 5
ATOM 5185 N N . GLY A 1 3 ? 5.749 -7.112 -7.276 1.00 1.60 3 GLY A N 5
ATOM 5186 C CA . GLY A 1 3 ? 6.872 -6.269 -7.649 1.00 1.30 3 GLY A CA 5
ATOM 5187 C C . GLY A 1 3 ? 7.785 -5.972 -6.478 1.00 1.09 3 GLY A C 5
ATOM 5188 O O . GLY A 1 3 ? 9.009 -5.943 -6.623 1.00 1.32 3 GLY A O 5
ATOM 5192 N N . TRP A 1 4 ? 7.187 -5.750 -5.319 1.00 0.81 4 TRP A N 5
ATOM 5193 C CA . TRP A 1 4 ? 7.939 -5.494 -4.104 1.00 0.60 4 TRP A CA 5
ATOM 5194 C C . TRP A 1 4 ? 8.288 -6.802 -3.412 1.00 0.62 4 TRP A C 5
ATOM 5195 O O . TRP A 1 4 ? 7.475 -7.730 -3.378 1.00 0.74 4 TRP A O 5
ATOM 5216 N N . GLU A 1 5 ? 9.501 -6.883 -2.885 1.00 0.66 5 GLU A N 5
ATOM 5217 C CA . GLU A 1 5 ? 9.916 -8.043 -2.119 1.00 0.73 5 GLU A CA 5
ATOM 5218 C C . GLU A 1 5 ? 9.089 -8.162 -0.846 1.00 0.67 5 GLU A C 5
ATOM 5219 O O . GLU A 1 5 ? 9.242 -7.375 0.084 1.00 0.78 5 GLU A O 5
ATOM 5231 N N . SER A 1 6 ? 8.218 -9.156 -0.812 1.00 0.74 6 SER A N 5
ATOM 5232 C CA . SER A 1 6 ? 7.382 -9.409 0.348 1.00 0.87 6 SER A CA 5
ATOM 5233 C C . SER A 1 6 ? 8.026 -10.483 1.220 1.00 0.88 6 SER A C 5
ATOM 5234 O O . SER A 1 6 ? 7.351 -11.210 1.946 1.00 0.90 6 SER A O 5
ATOM 5242 N N . LYS A 1 7 ? 9.345 -10.566 1.136 1.00 0.95 7 LYS A N 5
ATOM 5243 C CA . LYS A 1 7 ? 10.108 -11.584 1.843 1.00 1.09 7 LYS A CA 5
ATOM 5244 C C . LYS A 1 7 ? 10.268 -11.240 3.322 1.00 1.03 7 LYS A C 5
ATOM 5245 O O . LYS A 1 7 ? 10.809 -12.029 4.092 1.00 1.09 7 LYS A O 5
ATOM 5264 N N . THR A 1 8 ? 9.800 -10.060 3.711 1.00 1.01 8 THR A N 5
ATOM 5265 C CA . THR A 1 8 ? 9.931 -9.603 5.086 1.00 1.08 8 THR A CA 5
ATOM 5266 C C . THR A 1 8 ? 9.078 -10.447 6.038 1.00 0.93 8 THR A C 5
ATOM 5267 O O . THR A 1 8 ? 9.433 -10.649 7.201 1.00 1.03 8 THR A O 5
ATOM 5278 N N . GLY A 1 9 ? 7.961 -10.957 5.524 1.00 0.79 9 GLY A N 5
ATOM 5279 C CA . GLY A 1 9 ? 7.085 -11.786 6.328 1.00 0.79 9 GLY A CA 5
ATOM 5280 C C . GLY A 1 9 ? 6.054 -10.974 7.083 1.00 0.69 9 GLY A C 5
ATOM 5281 O O . GLY A 1 9 ? 5.439 -11.465 8.029 1.00 0.88 9 GLY A O 5
ATOM 5285 N N . SER A 1 10 ? 5.865 -9.731 6.664 1.00 0.61 10 SER A N 5
ATOM 5286 C CA . SER A 1 10 ? 4.967 -8.820 7.357 1.00 0.73 10 SER A CA 5
ATOM 5287 C C . SER A 1 10 ? 3.630 -8.675 6.629 1.00 0.64 10 SER A C 5
ATOM 5288 O O . SER A 1 10 ? 2.648 -8.219 7.212 1.00 0.73 10 SER A O 5
ATOM 5296 N N . CYS A 1 11 ? 3.584 -9.072 5.364 1.00 0.52 11 CYS A N 5
ATOM 5297 C CA . CYS A 1 11 ? 2.415 -8.801 4.538 1.00 0.44 11 CYS A CA 5
ATOM 5298 C C . CYS A 1 11 ? 1.944 -10.055 3.808 1.00 0.41 11 CYS A C 5
ATOM 5299 O O . CYS A 1 11 ? 2.757 -10.865 3.363 1.00 0.43 11 CYS A O 5
ATOM 5306 N N . ASN A 1 12 ? 0.627 -10.214 3.706 1.00 0.46 12 ASN A N 5
ATOM 5307 C CA . ASN A 1 12 ? 0.038 -11.354 3.004 1.00 0.53 12 ASN A CA 5
ATOM 5308 C C . ASN A 1 12 ? -0.294 -11.027 1.551 1.00 0.47 12 ASN A C 5
ATOM 5309 O O . ASN A 1 12 ? -0.309 -11.912 0.700 1.00 0.57 12 ASN A O 5
ATOM 5320 N N . THR A 1 13 ? -0.576 -9.762 1.269 1.00 0.38 13 THR A N 5
ATOM 5321 C CA . THR A 1 13 ? -1.083 -9.378 -0.042 1.00 0.37 13 THR A CA 5
ATOM 5322 C C . THR A 1 13 ? 0.035 -9.104 -1.042 1.00 0.35 13 THR A C 5
ATOM 5323 O O . THR A 1 13 ? -0.117 -9.336 -2.241 1.00 0.44 13 THR A O 5
ATOM 5334 N N . GLY A 1 14 ? 1.164 -8.623 -0.545 1.00 0.29 14 GLY A N 5
ATOM 5335 C CA . GLY A 1 14 ? 2.282 -8.328 -1.414 1.00 0.31 14 GLY A CA 5
ATOM 5336 C C . GLY A 1 14 ? 2.206 -6.936 -2.013 1.00 0.30 14 GLY A C 5
ATOM 5337 O O . GLY A 1 14 ? 3.029 -6.575 -2.857 1.00 0.43 14 GLY A O 5
ATOM 5341 N N . LYS A 1 15 ? 1.220 -6.153 -1.583 1.00 0.24 15 LYS A N 5
ATOM 5342 C CA . LYS A 1 15 ? 1.089 -4.771 -2.033 1.00 0.25 15 LYS A CA 5
ATOM 5343 C C . LYS A 1 15 ? 1.769 -3.834 -1.046 1.00 0.24 15 LYS A C 5
ATOM 5344 O O . LYS A 1 15 ? 1.137 -3.334 -0.118 1.00 0.25 15 LYS A O 5
ATOM 5363 N N . LEU A 1 16 ? 3.052 -3.600 -1.246 1.00 0.26 16 LEU A N 5
ATOM 5364 C CA . LEU A 1 16 ? 3.810 -2.729 -0.370 1.00 0.30 16 LEU A CA 5
ATOM 5365 C C . LEU A 1 16 ? 3.840 -1.315 -0.929 1.00 0.33 16 LEU A C 5
ATOM 5366 O O . LEU A 1 16 ? 4.246 -1.095 -2.066 1.00 0.55 16 LEU A O 5
ATOM 5382 N N . ALA A 1 17 ? 3.390 -0.365 -0.136 1.00 0.27 17 ALA A N 5
ATOM 5383 C CA . ALA A 1 17 ? 3.409 1.030 -0.532 1.00 0.27 17 ALA A CA 5
ATOM 5384 C C . ALA A 1 17 ? 3.823 1.891 0.641 1.00 0.24 17 ALA A C 5
ATOM 5385 O O . ALA A 1 17 ? 3.480 1.603 1.785 1.00 0.28 17 ALA A O 5
ATOM 5392 N N . CYS A 1 18 ? 4.589 2.925 0.368 1.00 0.26 18 CYS A N 5
ATOM 5393 C CA . CYS A 1 18 ? 4.904 3.901 1.391 1.00 0.26 18 CYS A CA 5
ATOM 5394 C C . CYS A 1 18 ? 3.745 4.874 1.530 1.00 0.24 18 CYS A C 5
ATOM 5395 O O . CYS A 1 18 ? 3.384 5.562 0.576 1.00 0.32 18 CYS A O 5
ATOM 5402 N N . CYS A 1 19 ? 3.143 4.914 2.708 1.00 0.21 19 CYS A N 5
ATOM 5403 C CA . CYS A 1 19 ? 1.940 5.703 2.904 1.00 0.21 19 CYS A CA 5
ATOM 5404 C C . CYS A 1 19 ? 2.082 6.630 4.094 1.00 0.23 19 CYS A C 5
ATOM 5405 O O . CYS A 1 19 ? 2.972 6.458 4.931 1.00 0.30 19 CYS A O 5
ATOM 5412 N N . ASP A 1 20 ? 1.209 7.622 4.155 1.00 0.23 20 ASP A N 5
ATOM 5413 C CA . ASP A 1 20 ? 1.111 8.475 5.318 1.00 0.28 20 ASP A CA 5
ATOM 5414 C C . ASP A 1 20 ? -0.141 8.110 6.070 1.00 0.28 20 ASP A C 5
ATOM 5415 O O . ASP A 1 20 ? -1.251 8.430 5.651 1.00 0.34 20 ASP A O 5
ATOM 5424 N N . THR A 1 21 ? 0.042 7.436 7.181 1.00 0.31 21 THR A N 5
ATOM 5425 C CA . THR A 1 21 ? -1.068 6.901 7.942 1.00 0.36 21 THR A CA 5
ATOM 5426 C C . THR A 1 21 ? -1.781 8.002 8.721 1.00 0.42 21 THR A C 5
ATOM 5427 O O . THR A 1 21 ? -2.730 7.750 9.462 1.00 0.52 21 THR A O 5
ATOM 5438 N N . ASN A 1 22 ? -1.315 9.231 8.535 1.00 0.43 22 ASN A N 5
ATOM 5439 C CA . ASN A 1 22 ? -1.953 10.398 9.110 1.00 0.56 22 ASN A CA 5
ATOM 5440 C C . ASN A 1 22 ? -2.705 11.141 8.018 1.00 0.50 22 ASN A C 5
ATOM 5441 O O . ASN A 1 22 ? -3.389 12.132 8.271 1.00 0.63 22 ASN A O 5
ATOM 5452 N N . LYS A 1 23 ? -2.575 10.640 6.797 1.00 0.40 23 LYS A N 5
ATOM 5453 C CA . LYS A 1 23 ? -3.201 11.248 5.637 1.00 0.39 23 LYS A CA 5
ATOM 5454 C C . LYS A 1 23 ? -4.271 10.339 5.073 1.00 0.32 23 LYS A C 5
ATOM 5455 O O . LYS A 1 23 ? -3.979 9.369 4.381 1.00 0.39 23 LYS A O 5
ATOM 5474 N N . LYS A 1 24 ? -5.509 10.671 5.366 1.00 0.49 24 LYS A N 5
ATOM 5475 C CA . LYS A 1 24 ? -6.635 9.844 4.985 1.00 0.49 24 LYS A CA 5
ATOM 5476 C C . LYS A 1 24 ? -7.258 10.343 3.689 1.00 0.45 24 LYS A C 5
ATOM 5477 O O . LYS A 1 24 ? -7.066 11.493 3.296 1.00 0.48 24 LYS A O 5
ATOM 5496 N N . VAL A 1 25 ? -7.999 9.467 3.035 1.00 0.46 25 VAL A N 5
ATOM 5497 C CA . VAL A 1 25 ? -8.700 9.804 1.808 1.00 0.50 25 VAL A CA 5
ATOM 5498 C C . VAL A 1 25 ? -10.199 9.603 2.022 1.00 0.56 25 VAL A C 5
ATOM 5499 O O . VAL A 1 25 ? -10.611 8.753 2.812 1.00 0.57 25 VAL A O 5
ATOM 5512 N N . GLN A 1 26 ? -11.008 10.389 1.326 1.00 0.66 26 GLN A N 5
ATOM 5513 C CA . GLN A 1 26 ? -12.443 10.416 1.562 1.00 0.78 26 GLN A CA 5
ATOM 5514 C C . GLN A 1 26 ? -13.172 9.309 0.802 1.00 0.75 26 GLN A C 5
ATOM 5515 O O . GLN A 1 26 ? -14.351 9.060 1.044 1.00 0.87 26 GLN A O 5
ATOM 5529 N N . LYS A 1 27 ? -12.480 8.654 -0.121 1.00 0.96 27 LYS A N 5
ATOM 5530 C CA . LYS A 1 27 ? -13.087 7.584 -0.903 1.00 1.06 27 LYS A CA 5
ATOM 5531 C C . LYS A 1 27 ? -12.334 6.278 -0.696 1.00 0.94 27 LYS A C 5
ATOM 5532 O O . LYS A 1 27 ? -11.109 6.236 -0.802 1.00 1.56 27 LYS A O 5
ATOM 5551 N N . SER A 1 28 ? -13.073 5.220 -0.401 1.00 0.83 28 SER A N 5
ATOM 5552 C CA . SER A 1 28 ? -12.480 3.914 -0.152 1.00 1.35 28 SER A CA 5
ATOM 5553 C C . SER A 1 28 ? -12.616 3.004 -1.371 1.00 1.17 28 SER A C 5
ATOM 5554 O O . SER A 1 28 ? -12.763 1.787 -1.243 1.00 1.46 28 SER A O 5
ATOM 5562 N N . THR A 1 29 ? -12.577 3.598 -2.552 1.00 1.02 29 THR A N 5
ATOM 5563 C CA . THR A 1 29 ? -12.655 2.835 -3.784 1.00 1.07 29 THR A CA 5
ATOM 5564 C C . THR A 1 29 ? -11.270 2.354 -4.194 1.00 1.17 29 THR A C 5
ATOM 5565 O O . THR A 1 29 ? -10.269 3.005 -3.887 1.00 2.00 29 THR A O 5
ATOM 5576 N N . GLY A 1 30 ? -11.215 1.217 -4.868 1.00 0.96 30 GLY A N 5
ATOM 5577 C CA . GLY A 1 30 ? -9.942 0.654 -5.269 1.00 1.02 30 GLY A CA 5
ATOM 5578 C C . GLY A 1 30 ? -10.054 -0.161 -6.539 1.00 1.05 30 GLY A C 5
ATOM 5579 O O . GLY A 1 30 ? -11.119 -0.203 -7.162 1.00 1.39 30 GLY A O 5
ATOM 5583 N N . GLU A 1 31 ? -8.969 -0.818 -6.918 1.00 1.00 31 GLU A N 5
ATOM 5584 C CA . GLU A 1 31 ? -8.938 -1.579 -8.157 1.00 1.18 31 GLU A CA 5
ATOM 5585 C C . GLU A 1 31 ? -9.355 -3.026 -7.931 1.00 0.94 31 GLU A C 5
ATOM 5586 O O . GLU A 1 31 ? -10.232 -3.538 -8.626 1.00 1.04 31 GLU A O 5
ATOM 5598 N N . GLU A 1 32 ? -8.748 -3.685 -6.952 1.00 0.85 32 GLU A N 5
ATOM 5599 C CA . GLU A 1 32 ? -9.014 -5.095 -6.729 1.00 1.01 32 GLU A CA 5
ATOM 5600 C C . GLU A 1 32 ? -10.084 -5.318 -5.667 1.00 1.08 32 GLU A C 5
ATOM 5601 O O . GLU A 1 32 ? -10.569 -6.435 -5.514 1.00 1.36 32 GLU A O 5
ATOM 5613 N N . SER A 1 33 ? -10.447 -4.269 -4.929 1.00 1.06 33 SER A N 5
ATOM 5614 C CA . SER A 1 33 ? -11.604 -4.338 -4.026 1.00 1.37 33 SER A CA 5
ATOM 5615 C C . SER A 1 33 ? -12.845 -4.874 -4.747 1.00 1.43 33 SER A C 5
ATOM 5616 O O . SER A 1 33 ? -13.653 -5.594 -4.156 1.00 1.79 33 SER A O 5
ATOM 5624 N N . GLY A 1 34 ? -12.994 -4.518 -6.020 1.00 1.39 34 GLY A N 5
ATOM 5625 C CA . GLY A 1 34 ? -14.124 -4.994 -6.798 1.00 1.87 34 GLY A CA 5
ATOM 5626 C C . GLY A 1 34 ? -14.006 -6.465 -7.140 1.00 2.00 34 GLY A C 5
ATOM 5627 O O . GLY A 1 34 ? -14.992 -7.202 -7.106 1.00 2.54 34 GLY A O 5
ATOM 5631 N N . LEU A 1 35 ? -12.792 -6.885 -7.474 1.00 1.81 35 LEU A N 5
ATOM 5632 C CA . LEU A 1 35 ? -12.507 -8.275 -7.789 1.00 2.31 35 LEU A CA 5
ATOM 5633 C C . LEU A 1 35 ? -12.681 -9.134 -6.538 1.00 2.77 35 LEU A C 5
ATOM 5634 O O . LEU A 1 35 ? -13.397 -10.137 -6.548 1.00 3.49 35 LEU A O 5
ATOM 5650 N N . LEU A 1 36 ? -12.031 -8.711 -5.464 1.00 2.50 36 LEU A N 5
ATOM 5651 C CA . LEU A 1 36 ? -12.078 -9.408 -4.192 1.00 3.01 36 LEU A CA 5
ATOM 5652 C C . LEU A 1 36 ? -13.394 -9.136 -3.475 1.00 2.81 36 LEU A C 5
ATOM 5653 O O . LEU A 1 36 ? -14.250 -8.404 -3.973 1.00 2.34 36 LEU A O 5
ATOM 5669 N N . HIS A 1 37 ? -13.544 -9.723 -2.298 1.00 3.51 37 HIS A N 5
ATOM 5670 C CA . HIS A 1 37 ? -14.724 -9.494 -1.478 1.00 3.61 37 HIS A CA 5
ATOM 5671 C C . HIS A 1 37 ? -14.465 -8.333 -0.521 1.00 3.25 37 HIS A C 5
ATOM 5672 O O . HIS A 1 37 ? -15.319 -7.958 0.278 1.00 2.95 37 HIS A O 5
ATOM 5687 N N . THR A 1 38 ? -13.277 -7.761 -0.629 1.00 3.58 38 THR A N 5
ATOM 5688 C CA . THR A 1 38 ? -12.864 -6.676 0.244 1.00 3.68 38 THR A CA 5
ATOM 5689 C C . THR A 1 38 ? -13.714 -5.432 0.012 1.00 3.15 38 THR A C 5
ATOM 5690 O O . THR A 1 38 ? -14.024 -4.695 0.948 1.00 3.20 38 THR A O 5
ATOM 5701 N N . GLY A 1 39 ? -14.129 -5.236 -1.233 1.00 2.92 39 GLY A N 5
ATOM 5702 C CA . GLY A 1 39 ? -14.908 -4.064 -1.591 1.00 3.07 39 GLY A CA 5
ATOM 5703 C C . GLY A 1 39 ? -16.333 -4.112 -1.073 1.00 2.65 39 GLY A C 5
ATOM 5704 O O . GLY A 1 39 ? -17.098 -3.167 -1.270 1.00 3.27 39 GLY A O 5
ATOM 5708 N N . ASP A 1 40 ? -16.693 -5.215 -0.424 1.00 2.12 40 ASP A N 5
ATOM 5709 C CA . ASP A 1 40 ? -18.016 -5.360 0.177 1.00 2.43 40 ASP A CA 5
ATOM 5710 C C . ASP A 1 40 ? -18.193 -4.345 1.292 1.00 2.44 40 ASP A C 5
ATOM 5711 O O . ASP A 1 40 ? -19.230 -3.694 1.408 1.00 3.10 40 ASP A O 5
ATOM 5720 N N . VAL A 1 41 ? -17.156 -4.212 2.096 1.00 1.88 41 VAL A N 5
ATOM 5721 C CA . VAL A 1 41 ? -17.173 -3.301 3.227 1.00 1.83 41 VAL A CA 5
ATOM 5722 C C . VAL A 1 41 ? -16.714 -1.905 2.833 1.00 1.57 41 VAL A C 5
ATOM 5723 O O . VAL A 1 41 ? -15.825 -1.734 1.997 1.00 1.47 41 VAL A O 5
ATOM 5736 N N . LEU A 1 42 ? -17.340 -0.911 3.437 1.00 1.77 42 LEU A N 5
ATOM 5737 C CA . LEU A 1 42 ? -16.921 0.464 3.309 1.00 1.81 42 LEU A CA 5
ATOM 5738 C C . LEU A 1 42 ? -15.990 0.793 4.471 1.00 1.47 42 LEU A C 5
ATOM 5739 O O . LEU A 1 42 ? -15.423 1.884 4.564 1.00 1.56 42 LEU A O 5
ATOM 5755 N N . ASP A 1 43 ? -15.844 -0.193 5.352 1.00 1.24 43 ASP A N 5
ATOM 5756 C CA . ASP A 1 43 ? -14.988 -0.094 6.531 1.00 1.03 43 ASP A CA 5
ATOM 5757 C C . ASP A 1 43 ? -13.522 0.079 6.142 1.00 0.78 43 ASP A C 5
ATOM 5758 O O . ASP A 1 43 ? -12.719 0.571 6.937 1.00 0.77 43 ASP A O 5
ATOM 5767 N N . GLN A 1 44 ? -13.180 -0.338 4.921 1.00 0.64 44 GLN A N 5
ATOM 5768 C CA . GLN A 1 44 ? -11.819 -0.210 4.408 1.00 0.45 44 GLN A CA 5
ATOM 5769 C C . GLN A 1 44 ? -11.278 1.201 4.619 1.00 0.42 44 GLN A C 5
ATOM 5770 O O . GLN A 1 44 ? -11.961 2.193 4.344 1.00 0.57 44 GLN A O 5
ATOM 5784 N N . VAL A 1 45 ? -10.049 1.278 5.087 1.00 0.33 45 VAL A N 5
ATOM 5785 C CA . VAL A 1 45 ? -9.427 2.550 5.415 1.00 0.36 45 VAL A CA 5
ATOM 5786 C C . VAL A 1 45 ? -8.474 2.973 4.313 1.00 0.27 45 VAL A C 5
ATOM 5787 O O . VAL A 1 45 ? -7.475 2.310 4.050 1.00 0.33 45 VAL A O 5
ATOM 5800 N N . ALA A 1 46 ? -8.804 4.072 3.669 1.00 0.24 46 ALA A N 5
ATOM 5801 C CA . ALA A 1 46 ? -8.005 4.585 2.572 1.00 0.21 46 ALA A CA 5
ATOM 5802 C C . ALA A 1 46 ? -7.114 5.722 3.036 1.00 0.20 46 ALA A C 5
ATOM 5803 O O . ALA A 1 46 ? -7.600 6.753 3.506 1.00 0.30 46 ALA A O 5
ATOM 5810 N N . ILE A 1 47 ? -5.811 5.524 2.919 1.00 0.21 47 ILE A N 5
ATOM 5811 C CA . ILE A 1 47 ? -4.860 6.580 3.202 1.00 0.21 47 ILE A CA 5
ATOM 5812 C C . ILE A 1 47 ? -4.095 6.943 1.940 1.00 0.20 47 ILE A C 5
ATOM 5813 O O . ILE A 1 47 ? -3.964 6.131 1.019 1.00 0.21 47 ILE A O 5
ATOM 5829 N N . GLN A 1 48 ? -3.629 8.177 1.889 1.00 0.24 48 GLN A N 5
ATOM 5830 C CA . GLN A 1 48 ? -2.964 8.702 0.710 1.00 0.25 48 GLN A CA 5
ATOM 5831 C C . GLN A 1 48 ? -1.507 8.302 0.715 1.00 0.22 48 GLN A C 5
ATOM 5832 O O . GLN A 1 48 ? -0.697 8.804 1.500 1.00 0.36 48 GLN A O 5
ATOM 5846 N N . CYS A 1 49 ? -1.197 7.394 -0.180 1.00 0.26 49 CYS A N 5
ATOM 5847 C CA . CYS A 1 49 ? 0.117 6.818 -0.276 1.00 0.25 49 CYS A CA 5
ATOM 5848 C C . CYS A 1 49 ? 0.990 7.635 -1.208 1.00 0.28 49 CYS A C 5
ATOM 5849 O O . CYS A 1 49 ? 0.494 8.471 -1.965 1.00 0.32 49 CYS A O 5
ATOM 5856 N N . THR A 1 50 ? 2.286 7.391 -1.156 1.00 0.28 50 THR A N 5
ATOM 5857 C CA . THR A 1 50 ? 3.218 8.107 -1.998 1.00 0.36 50 THR A CA 5
ATOM 5858 C C . THR A 1 50 ? 4.524 7.344 -2.123 1.00 0.38 50 THR A C 5
ATOM 5859 O O . THR A 1 50 ? 5.238 7.107 -1.145 1.00 0.45 50 THR A O 5
ATOM 5870 N N . GLN A 1 51 ? 4.820 6.947 -3.340 1.00 0.39 51 GLN A N 5
ATOM 5871 C CA . GLN A 1 51 ? 5.959 6.109 -3.605 1.00 0.42 51 GLN A CA 5
ATOM 5872 C C . GLN A 1 51 ? 6.923 6.799 -4.551 1.00 0.42 51 GLN A C 5
ATOM 5873 O O . GLN A 1 51 ? 6.518 7.356 -5.572 1.00 0.58 51 GLN A O 5
ATOM 5887 N N . ILE A 1 52 ? 8.189 6.788 -4.187 1.00 0.43 52 ILE A N 5
ATOM 5888 C CA . ILE A 1 52 ? 9.238 7.254 -5.069 1.00 0.50 52 ILE A CA 5
ATOM 5889 C C . ILE A 1 52 ? 9.402 6.257 -6.217 1.00 0.56 52 ILE A C 5
ATOM 5890 O O . ILE A 1 52 ? 9.403 5.048 -5.982 1.00 0.65 52 ILE A O 5
ATOM 5906 N N . PRO A 1 53 ? 9.491 6.765 -7.466 1.00 0.66 53 PRO A N 5
ATOM 5907 C CA . PRO A 1 53 ? 9.595 5.946 -8.683 1.00 0.80 53 PRO A CA 5
ATOM 5908 C C . PRO A 1 53 ? 10.562 4.779 -8.525 1.00 0.82 53 PRO A C 5
ATOM 5909 O O . PRO A 1 53 ? 11.783 4.959 -8.514 1.00 0.87 53 PRO A O 5
ATOM 5920 N N . LEU A 1 54 ? 9.995 3.586 -8.425 1.00 0.90 54 LEU A N 5
ATOM 5921 C CA . LEU A 1 54 ? 10.739 2.395 -8.049 1.00 0.96 54 LEU A CA 5
ATOM 5922 C C . LEU A 1 54 ? 11.765 1.981 -9.099 1.00 0.90 54 LEU A C 5
ATOM 5923 O O . LEU A 1 54 ? 11.535 2.099 -10.306 1.00 1.03 54 LEU A O 5
ATOM 5939 N N . LEU A 1 55 ? 12.915 1.549 -8.612 1.00 0.88 55 LEU A N 5
ATOM 5940 C CA . LEU A 1 55 ? 13.910 0.885 -9.433 1.00 0.96 55 LEU A CA 5
ATOM 5941 C C . LEU A 1 55 ? 13.634 -0.613 -9.422 1.00 0.93 55 LEU A C 5
ATOM 5942 O O . LEU A 1 55 ? 13.067 -1.136 -8.459 1.00 0.85 55 LEU A O 5
ATOM 5958 N N . ILE A 1 56 ? 14.029 -1.309 -10.479 1.00 1.10 56 ILE A N 5
ATOM 5959 C CA . ILE A 1 56 ? 13.719 -2.726 -10.596 1.00 1.16 56 ILE A CA 5
ATOM 5960 C C . ILE A 1 56 ? 14.529 -3.536 -9.596 1.00 1.07 56 ILE A C 5
ATOM 5961 O O . ILE A 1 56 ? 15.759 -3.468 -9.569 1.00 1.14 56 ILE A O 5
ATOM 5977 N N . GLY A 1 57 ? 13.826 -4.300 -8.783 1.00 1.03 57 GLY A N 5
ATOM 5978 C CA . GLY A 1 57 ? 14.468 -5.136 -7.789 1.00 1.00 57 GLY A CA 5
ATOM 5979 C C . GLY A 1 57 ? 14.855 -4.374 -6.536 1.00 0.86 57 GLY A C 5
ATOM 5980 O O . GLY A 1 57 ? 15.676 -4.844 -5.749 1.00 0.90 57 GLY A O 5
ATOM 5984 N N . ILE A 1 58 ? 14.276 -3.199 -6.347 1.00 0.77 58 ILE A N 5
ATOM 5985 C CA . ILE A 1 58 ? 14.582 -2.389 -5.178 1.00 0.66 58 ILE A CA 5
ATOM 5986 C C . ILE A 1 58 ? 13.549 -2.583 -4.077 1.00 0.61 58 ILE A C 5
ATOM 5987 O O . ILE A 1 58 ? 12.377 -2.863 -4.331 1.00 0.69 58 ILE A O 5
ATOM 6003 N N . ALA A 1 59 ? 14.026 -2.445 -2.855 1.00 0.57 59 ALA A N 5
ATOM 6004 C CA . ALA A 1 59 ? 13.215 -2.596 -1.663 1.00 0.59 59 ALA A CA 5
ATOM 6005 C C . ALA A 1 59 ? 12.368 -1.355 -1.407 1.00 0.49 59 ALA A C 5
ATOM 6006 O O . ALA A 1 59 ? 12.808 -0.232 -1.641 1.00 0.50 59 ALA A O 5
ATOM 6013 N N . ILE A 1 60 ? 11.164 -1.578 -0.894 1.00 0.46 60 ILE A N 5
ATOM 6014 C CA . ILE A 1 60 ? 10.219 -0.505 -0.578 1.00 0.42 60 ILE A CA 5
ATOM 6015 C C . ILE A 1 60 ? 10.857 0.557 0.327 1.00 0.40 60 ILE A C 5
ATOM 6016 O O . ILE A 1 60 ? 10.715 1.758 0.093 1.00 0.39 60 ILE A O 5
ATOM 6032 N N . GLU A 1 61 ? 11.589 0.093 1.330 1.00 0.49 61 GLU A N 5
ATOM 6033 C CA . GLU A 1 61 ? 12.169 0.960 2.342 1.00 0.60 61 GLU A CA 5
ATOM 6034 C C . GLU A 1 61 ? 13.317 1.785 1.778 1.00 0.58 61 GLU A C 5
ATOM 6035 O O . GLU A 1 61 ? 13.444 2.973 2.066 1.00 0.71 61 GLU A O 5
ATOM 6047 N N . ASP A 1 62 ? 14.147 1.148 0.966 1.00 0.54 62 ASP A N 5
ATOM 6048 C CA . ASP A 1 62 ? 15.334 1.797 0.422 1.00 0.60 62 ASP A CA 5
ATOM 6049 C C . ASP A 1 62 ? 14.976 2.693 -0.753 1.00 0.51 62 ASP A C 5
ATOM 6050 O O . ASP A 1 62 ? 15.812 3.447 -1.251 1.00 0.65 62 ASP A O 5
ATOM 6059 N N . GLU A 1 63 ? 13.730 2.612 -1.194 1.00 0.40 63 GLU A N 5
ATOM 6060 C CA . GLU A 1 63 ? 13.278 3.409 -2.314 1.00 0.40 63 GLU A CA 5
ATOM 6061 C C . GLU A 1 63 ? 12.676 4.721 -1.835 1.00 0.34 63 GLU A C 5
ATOM 6062 O O . GLU A 1 63 ? 12.927 5.779 -2.409 1.00 0.42 63 GLU A O 5
ATOM 6074 N N . CYS A 1 64 ? 11.906 4.657 -0.762 1.00 0.29 64 CYS A N 5
ATOM 6075 C CA . CYS A 1 64 ? 11.150 5.811 -0.320 1.00 0.32 64 CYS A CA 5
ATOM 6076 C C . CYS A 1 64 ? 11.652 6.315 1.027 1.00 0.40 64 CYS A C 5
ATOM 6077 O O . CYS A 1 64 ? 12.497 5.685 1.663 1.00 0.60 64 CYS A O 5
ATOM 6084 N N . LYS A 1 65 ? 11.124 7.452 1.458 1.00 0.43 65 LYS A N 5
ATOM 6085 C CA . LYS A 1 65 ? 11.474 8.014 2.752 1.00 0.51 65 LYS A CA 5
ATOM 6086 C C . LYS A 1 65 ? 10.202 8.248 3.570 1.00 0.45 65 LYS A C 5
ATOM 6087 O O . LYS A 1 65 ? 9.972 9.337 4.098 1.00 0.60 65 LYS A O 5
ATOM 6106 N N . ASN A 1 66 ? 9.365 7.219 3.646 1.00 0.35 66 ASN A N 5
ATOM 6107 C CA . ASN A 1 66 ? 8.109 7.298 4.385 1.00 0.30 66 ASN A CA 5
ATOM 6108 C C . ASN A 1 66 ? 7.814 5.972 5.076 1.00 0.29 66 ASN A C 5
ATOM 6109 O O . ASN A 1 66 ? 8.667 5.086 5.113 1.00 0.41 66 ASN A O 5
ATOM 6120 N N . THR A 1 67 ? 6.610 5.839 5.618 1.00 0.28 67 THR A N 5
ATOM 6121 C CA . THR A 1 67 ? 6.232 4.639 6.346 1.00 0.27 67 THR A CA 5
ATOM 6122 C C . THR A 1 67 ? 5.850 3.514 5.391 1.00 0.25 67 THR A C 5
ATOM 6123 O O . THR A 1 67 ? 5.055 3.709 4.469 1.00 0.26 67 THR A O 5
ATOM 6134 N N . PRO A 1 68 ? 6.417 2.324 5.607 1.00 0.28 68 PRO A N 5
ATOM 6135 C CA . PRO A 1 68 ? 6.114 1.153 4.804 1.00 0.30 68 PRO A CA 5
ATOM 6136 C C . PRO A 1 68 ? 4.793 0.520 5.226 1.00 0.25 68 PRO A C 5
ATOM 6137 O O . PRO A 1 68 ? 4.615 0.127 6.380 1.00 0.28 68 PRO A O 5
ATOM 6148 N N . THR A 1 69 ? 3.858 0.450 4.298 1.00 0.23 69 THR A N 5
ATOM 6149 C CA . THR A 1 69 ? 2.559 -0.125 4.577 1.00 0.21 69 THR A CA 5
ATOM 6150 C C . THR A 1 69 ? 2.214 -1.162 3.518 1.00 0.23 69 THR A C 5
ATOM 6151 O O . THR A 1 69 ? 2.638 -1.047 2.370 1.00 0.29 69 THR A O 5
ATOM 6162 N N . CYS A 1 70 ? 1.472 -2.178 3.904 1.00 0.23 70 CYS A N 5
ATOM 6163 C CA . CYS A 1 70 ? 1.041 -3.194 2.963 1.00 0.27 70 CYS A CA 5
ATOM 6164 C C . CYS A 1 70 ? -0.467 -3.141 2.791 1.00 0.22 70 CYS A C 5
ATOM 6165 O O . CYS A 1 70 ? -1.231 -3.438 3.713 1.00 0.27 70 CYS A O 5
ATOM 6172 N N . CYS A 1 71 ? -0.878 -2.731 1.607 1.00 0.21 71 CYS A N 5
ATOM 6173 C CA . CYS A 1 71 ? -2.273 -2.462 1.316 1.00 0.19 71 CYS A CA 5
ATOM 6174 C C . CYS A 1 71 ? -2.992 -3.725 0.882 1.00 0.21 71 CYS A C 5
ATOM 6175 O O . CYS A 1 71 ? -2.389 -4.656 0.347 1.00 0.28 71 CYS A O 5
ATOM 6182 N N . GLU A 1 72 ? -4.287 -3.750 1.133 1.00 0.22 72 GLU A N 5
ATOM 6183 C CA . GLU A 1 72 ? -5.124 -4.857 0.760 1.00 0.24 72 GLU A CA 5
ATOM 6184 C C . GLU A 1 72 ? -5.714 -4.610 -0.634 1.00 0.25 72 GLU A C 5
ATOM 6185 O O . GLU A 1 72 ? -6.089 -5.540 -1.347 1.00 0.37 72 GLU A O 5
ATOM 6197 N N . ASP A 1 73 ? -5.753 -3.338 -1.008 1.00 0.21 73 ASP A N 5
ATOM 6198 C CA . ASP A 1 73 ? -6.090 -2.904 -2.362 1.00 0.24 73 ASP A CA 5
ATOM 6199 C C . ASP A 1 73 ? -5.536 -1.500 -2.550 1.00 0.22 73 ASP A C 5
ATOM 6200 O O . ASP A 1 73 ? -5.206 -0.845 -1.565 1.00 0.19 73 ASP A O 5
ATOM 6209 N N . VAL A 1 74 ? -5.382 -1.044 -3.785 1.00 0.28 74 VAL A N 5
ATOM 6210 C CA . VAL A 1 74 ? -4.921 0.322 -4.024 1.00 0.30 74 VAL A CA 5
ATOM 6211 C C . VAL A 1 74 ? -5.692 0.961 -5.182 1.00 0.43 74 VAL A C 5
ATOM 6212 O O . VAL A 1 74 ? -6.150 0.274 -6.093 1.00 0.68 74 VAL A O 5
ATOM 6225 N N . GLU A 1 75 ? -5.851 2.275 -5.104 1.00 0.33 75 GLU A N 5
ATOM 6226 C CA . GLU A 1 75 ? -6.535 3.066 -6.118 1.00 0.46 75 GLU A CA 5
ATOM 6227 C C . GLU A 1 75 ? -5.526 3.962 -6.844 1.00 0.50 75 GLU A C 5
ATOM 6228 O O . GLU A 1 75 ? -4.436 4.231 -6.320 1.00 0.45 75 GLU A O 5
ATOM 6240 N N . ASP A 1 76 ? -5.901 4.427 -8.037 1.00 0.61 76 ASP A N 5
ATOM 6241 C CA . ASP A 1 76 ? -5.022 5.234 -8.884 1.00 0.65 76 ASP A CA 5
ATOM 6242 C C . ASP A 1 76 ? -3.774 4.444 -9.236 1.00 0.67 76 ASP A C 5
ATOM 6243 O O . ASP A 1 76 ? -3.803 3.217 -9.280 1.00 0.69 76 ASP A O 5
ATOM 6252 N N . ASP A 1 77 ? -2.677 5.142 -9.475 1.00 0.70 77 ASP A N 5
ATOM 6253 C CA . ASP A 1 77 ? -1.394 4.487 -9.690 1.00 0.77 77 ASP A CA 5
ATOM 6254 C C . ASP A 1 77 ? -0.798 4.041 -8.359 1.00 0.67 77 ASP A C 5
ATOM 6255 O O . ASP A 1 77 ? 0.358 3.624 -8.290 1.00 0.81 77 ASP A O 5
ATOM 6264 N N . GLY A 1 78 ? -1.600 4.117 -7.305 1.00 0.51 78 GLY A N 5
ATOM 6265 C CA . GLY A 1 78 ? -1.135 3.739 -5.990 1.00 0.44 78 GLY A CA 5
ATOM 6266 C C . GLY A 1 78 ? -1.055 4.919 -5.042 1.00 0.33 78 GLY A C 5
ATOM 6267 O O . GLY A 1 78 ? -0.284 4.904 -4.082 1.00 0.35 78 GLY A O 5
ATOM 6271 N N . LEU A 1 79 ? -1.835 5.956 -5.322 1.00 0.27 79 LEU A N 5
ATOM 6272 C CA . LEU A 1 79 ? -1.843 7.156 -4.490 1.00 0.22 79 LEU A CA 5
ATOM 6273 C C . LEU A 1 79 ? -2.830 7.029 -3.342 1.00 0.19 79 LEU A C 5
ATOM 6274 O O . LEU A 1 79 ? -2.723 7.726 -2.340 1.00 0.22 79 LEU A O 5
ATOM 6290 N N . VAL A 1 80 ? -3.799 6.151 -3.499 1.00 0.19 80 VAL A N 5
ATOM 6291 C CA . VAL A 1 80 ? -4.800 5.929 -2.467 1.00 0.20 80 VAL A CA 5
ATOM 6292 C C . VAL A 1 80 ? -4.866 4.450 -2.144 1.00 0.20 80 VAL A C 5
ATOM 6293 O O . VAL A 1 80 ? -5.264 3.652 -2.981 1.00 0.27 80 VAL A O 5
ATOM 6306 N N . GLY A 1 81 ? -4.465 4.080 -0.944 1.00 0.18 81 GLY A N 5
ATOM 6307 C CA . GLY A 1 81 ? -4.380 2.677 -0.620 1.00 0.21 81 GLY A CA 5
ATOM 6308 C C . GLY A 1 81 ? -5.460 2.229 0.331 1.00 0.20 81 GLY A C 5
ATOM 6309 O O . GLY A 1 81 ? -5.838 2.955 1.251 1.00 0.26 81 GLY A O 5
ATOM 6313 N N . ILE A 1 82 ? -5.949 1.022 0.110 1.00 0.18 82 ILE A N 5
ATOM 6314 C CA . ILE A 1 82 ? -6.984 0.447 0.938 1.00 0.17 82 ILE A CA 5
ATOM 6315 C C . ILE A 1 82 ? -6.358 -0.431 2.001 1.00 0.17 82 ILE A C 5
ATOM 6316 O O . ILE A 1 82 ? -5.668 -1.408 1.690 1.00 0.19 82 ILE A O 5
ATOM 6332 N N . ASN A 1 83 ? -6.578 -0.052 3.247 1.00 0.18 83 ASN A N 5
ATOM 6333 C CA . ASN A 1 83 ? -6.147 -0.847 4.387 1.00 0.21 83 ASN A CA 5
ATOM 6334 C C . ASN A 1 83 ? -4.637 -1.027 4.380 1.00 0.22 83 ASN A C 5
ATOM 6335 O O . ASN A 1 83 ? -4.125 -2.118 4.625 1.00 0.29 83 ASN A O 5
ATOM 6346 N N . CYS A 1 84 ? -3.930 0.057 4.084 1.00 0.22 84 CYS A N 5
ATOM 6347 C CA . CYS A 1 84 ? -2.477 0.043 4.087 1.00 0.23 84 CYS A CA 5
ATOM 6348 C C . CYS A 1 84 ? -1.962 0.119 5.513 1.00 0.25 84 CYS A C 5
ATOM 6349 O O . CYS A 1 84 ? -1.713 1.197 6.048 1.00 0.33 84 CYS A O 5
ATOM 6356 N N . THR A 1 85 ? -1.827 -1.037 6.126 1.00 0.25 85 THR A N 5
ATOM 6357 C CA . THR A 1 85 ? -1.376 -1.124 7.498 1.00 0.28 85 THR A CA 5
ATOM 6358 C C . THR A 1 85 ? 0.145 -1.064 7.558 1.00 0.24 85 THR A C 5
ATOM 6359 O O . THR A 1 85 ? 0.836 -1.714 6.770 1.00 0.23 85 THR A O 5
ATOM 6370 N N . PRO A 1 86 ? 0.672 -0.250 8.481 1.00 0.26 86 PRO A N 5
ATOM 6371 C CA . PRO A 1 86 ? 2.093 -0.058 8.639 1.00 0.28 86 PRO A CA 5
ATOM 6372 C C . PRO A 1 86 ? 2.763 -1.293 9.213 1.00 0.33 86 PRO A C 5
ATOM 6373 O O . PRO A 1 86 ? 2.452 -1.733 10.323 1.00 0.39 86 PRO A O 5
ATOM 6384 N N . ILE A 1 87 ? 3.671 -1.851 8.442 1.00 0.37 87 ILE A N 5
ATOM 6385 C CA . ILE A 1 87 ? 4.292 -3.109 8.777 1.00 0.47 87 ILE A CA 5
ATOM 6386 C C . ILE A 1 87 ? 5.525 -2.913 9.645 1.00 0.57 87 ILE A C 5
ATOM 6387 O O . ILE A 1 87 ? 6.295 -1.968 9.448 1.00 0.56 87 ILE A O 5
ATOM 6403 N N . PRO A 1 88 ? 5.714 -3.796 10.634 1.00 0.73 88 PRO A N 5
ATOM 6404 C CA . PRO A 1 88 ? 6.877 -3.782 11.508 1.00 0.86 88 PRO A CA 5
ATOM 6405 C C . PRO A 1 88 ? 8.115 -4.309 10.804 1.00 0.92 88 PRO A C 5
ATOM 6406 O O . PRO A 1 88 ? 8.027 -5.144 9.902 1.00 0.96 88 PRO A O 5
ATOM 6417 N N . LEU A 1 89 ? 9.264 -3.831 11.237 1.00 1.01 89 LEU A N 5
ATOM 6418 C CA . LEU A 1 89 ? 10.535 -4.268 10.681 1.00 1.13 89 LEU A CA 5
ATOM 6419 C C . LEU A 1 89 ? 11.113 -5.381 11.541 1.00 1.31 89 LEU A C 5
ATOM 6420 O O . LEU A 1 89 ? 12.330 -5.562 11.623 1.00 1.45 89 LEU A O 5
ATOM 6436 N N . ILE A 1 90 ? 10.227 -6.119 12.188 1.00 1.37 90 ILE A N 5
ATOM 6437 C CA . ILE A 1 90 ? 10.625 -7.128 13.143 1.00 1.60 90 ILE A CA 5
ATOM 6438 C C . ILE A 1 90 ? 9.866 -8.429 12.902 1.00 1.73 90 ILE A C 5
ATOM 6439 O O . ILE A 1 90 ? 8.637 -8.454 13.102 1.00 2.31 90 ILE A O 5
ATOM 6456 N N . GLY A 1 1 ? 1.738 -7.382 -10.843 1.00 5.75 1 GLY A N 6
ATOM 6457 C CA . GLY A 1 1 ? 2.600 -6.514 -11.677 1.00 5.18 1 GLY A CA 6
ATOM 6458 C C . GLY A 1 1 ? 3.619 -5.764 -10.848 1.00 4.19 1 GLY A C 6
ATOM 6459 O O . GLY A 1 1 ? 4.755 -6.212 -10.698 1.00 4.26 1 GLY A O 6
ATOM 6465 N N . SER A 1 2 ? 3.220 -4.628 -10.297 1.00 3.74 2 SER A N 6
ATOM 6466 C CA . SER A 1 2 ? 4.108 -3.828 -9.465 1.00 3.26 2 SER A CA 6
ATOM 6467 C C . SER A 1 2 ? 4.121 -4.356 -8.029 1.00 2.09 2 SER A C 6
ATOM 6468 O O . SER A 1 2 ? 3.843 -3.621 -7.081 1.00 2.28 2 SER A O 6
ATOM 6476 N N . GLY A 1 3 ? 4.435 -5.635 -7.881 1.00 1.60 3 GLY A N 6
ATOM 6477 C CA . GLY A 1 3 ? 4.460 -6.244 -6.569 1.00 1.30 3 GLY A CA 6
ATOM 6478 C C . GLY A 1 3 ? 5.810 -6.101 -5.906 1.00 1.09 3 GLY A C 6
ATOM 6479 O O . GLY A 1 3 ? 6.846 -6.318 -6.537 1.00 1.32 3 GLY A O 6
ATOM 6483 N N . TRP A 1 4 ? 5.805 -5.733 -4.638 1.00 0.81 4 TRP A N 6
ATOM 6484 C CA . TRP A 1 4 ? 7.040 -5.548 -3.895 1.00 0.60 4 TRP A CA 6
ATOM 6485 C C . TRP A 1 4 ? 7.493 -6.848 -3.257 1.00 0.62 4 TRP A C 6
ATOM 6486 O O . TRP A 1 4 ? 6.782 -7.854 -3.291 1.00 0.74 4 TRP A O 6
ATOM 6507 N N . GLU A 1 5 ? 8.683 -6.821 -2.682 1.00 0.66 5 GLU A N 6
ATOM 6508 C CA . GLU A 1 5 ? 9.235 -7.989 -2.032 1.00 0.73 5 GLU A CA 6
ATOM 6509 C C . GLU A 1 5 ? 8.737 -8.084 -0.596 1.00 0.67 5 GLU A C 6
ATOM 6510 O O . GLU A 1 5 ? 9.137 -7.300 0.266 1.00 0.78 5 GLU A O 6
ATOM 6522 N N . SER A 1 6 ? 7.879 -9.063 -0.345 1.00 0.74 6 SER A N 6
ATOM 6523 C CA . SER A 1 6 ? 7.296 -9.272 0.974 1.00 0.87 6 SER A CA 6
ATOM 6524 C C . SER A 1 6 ? 8.269 -10.016 1.893 1.00 0.88 6 SER A C 6
ATOM 6525 O O . SER A 1 6 ? 7.854 -10.705 2.827 1.00 0.90 6 SER A O 6
ATOM 6533 N N . LYS A 1 7 ? 9.565 -9.849 1.622 1.00 0.95 7 LYS A N 6
ATOM 6534 C CA . LYS A 1 7 ? 10.635 -10.523 2.361 1.00 1.09 7 LYS A CA 6
ATOM 6535 C C . LYS A 1 7 ? 10.528 -10.292 3.865 1.00 1.03 7 LYS A C 6
ATOM 6536 O O . LYS A 1 7 ? 11.044 -11.075 4.659 1.00 1.09 7 LYS A O 6
ATOM 6555 N N . THR A 1 8 ? 9.853 -9.217 4.247 1.00 1.01 8 THR A N 6
ATOM 6556 C CA . THR A 1 8 ? 9.734 -8.855 5.645 1.00 1.08 8 THR A CA 6
ATOM 6557 C C . THR A 1 8 ? 8.770 -9.794 6.382 1.00 0.93 8 THR A C 6
ATOM 6558 O O . THR A 1 8 ? 8.731 -9.819 7.612 1.00 1.03 8 THR A O 6
ATOM 6569 N N . GLY A 1 9 ? 8.008 -10.583 5.617 1.00 0.79 9 GLY A N 6
ATOM 6570 C CA . GLY A 1 9 ? 7.109 -11.559 6.213 1.00 0.79 9 GLY A CA 6
ATOM 6571 C C . GLY A 1 9 ? 5.921 -10.912 6.891 1.00 0.69 9 GLY A C 6
ATOM 6572 O O . GLY A 1 9 ? 5.246 -11.533 7.708 1.00 0.88 9 GLY A O 6
ATOM 6576 N N . SER A 1 10 ? 5.675 -9.660 6.553 1.00 0.61 10 SER A N 6
ATOM 6577 C CA . SER A 1 10 ? 4.668 -8.864 7.232 1.00 0.73 10 SER A CA 6
ATOM 6578 C C . SER A 1 10 ? 3.388 -8.743 6.409 1.00 0.64 10 SER A C 6
ATOM 6579 O O . SER A 1 10 ? 2.371 -8.257 6.905 1.00 0.73 10 SER A O 6
ATOM 6587 N N . CYS A 1 11 ? 3.427 -9.178 5.154 1.00 0.52 11 CYS A N 6
ATOM 6588 C CA . CYS A 1 11 ? 2.308 -8.928 4.255 1.00 0.44 11 CYS A CA 6
ATOM 6589 C C . CYS A 1 11 ? 2.014 -10.141 3.380 1.00 0.41 11 CYS A C 6
ATOM 6590 O O . CYS A 1 11 ? 2.928 -10.816 2.905 1.00 0.43 11 CYS A O 6
ATOM 6597 N N . ASN A 1 12 ? 0.727 -10.405 3.176 1.00 0.46 12 ASN A N 6
ATOM 6598 C CA . ASN A 1 12 ? 0.280 -11.507 2.330 1.00 0.53 12 ASN A CA 6
ATOM 6599 C C . ASN A 1 12 ? -0.018 -11.046 0.907 1.00 0.47 12 ASN A C 6
ATOM 6600 O O . ASN A 1 12 ? 0.145 -11.805 -0.048 1.00 0.57 12 ASN A O 6
ATOM 6611 N N . THR A 1 13 ? -0.448 -9.801 0.775 1.00 0.38 13 THR A N 6
ATOM 6612 C CA . THR A 1 13 ? -0.980 -9.308 -0.488 1.00 0.37 13 THR A CA 6
ATOM 6613 C C . THR A 1 13 ? 0.115 -8.917 -1.474 1.00 0.35 13 THR A C 6
ATOM 6614 O O . THR A 1 13 ? -0.072 -9.004 -2.686 1.00 0.44 13 THR A O 6
ATOM 6625 N N . GLY A 1 14 ? 1.253 -8.481 -0.957 1.00 0.29 14 GLY A N 6
ATOM 6626 C CA . GLY A 1 14 ? 2.350 -8.085 -1.820 1.00 0.31 14 GLY A CA 6
ATOM 6627 C C . GLY A 1 14 ? 2.234 -6.643 -2.273 1.00 0.30 14 GLY A C 6
ATOM 6628 O O . GLY A 1 14 ? 3.127 -6.118 -2.943 1.00 0.43 14 GLY A O 6
ATOM 6632 N N . LYS A 1 15 ? 1.135 -5.996 -1.902 1.00 0.24 15 LYS A N 6
ATOM 6633 C CA . LYS A 1 15 ? 0.926 -4.601 -2.249 1.00 0.25 15 LYS A CA 6
ATOM 6634 C C . LYS A 1 15 ? 1.479 -3.705 -1.154 1.00 0.24 15 LYS A C 6
ATOM 6635 O O . LYS A 1 15 ? 0.771 -3.337 -0.220 1.00 0.25 15 LYS A O 6
ATOM 6654 N N . LEU A 1 16 ? 2.754 -3.382 -1.268 1.00 0.26 16 LEU A N 6
ATOM 6655 C CA . LEU A 1 16 ? 3.408 -2.499 -0.326 1.00 0.30 16 LEU A CA 6
ATOM 6656 C C . LEU A 1 16 ? 3.415 -1.080 -0.873 1.00 0.33 16 LEU A C 6
ATOM 6657 O O . LEU A 1 16 ? 3.622 -0.872 -2.068 1.00 0.55 16 LEU A O 6
ATOM 6673 N N . ALA A 1 17 ? 3.175 -0.115 -0.008 1.00 0.27 17 ALA A N 6
ATOM 6674 C CA . ALA A 1 17 ? 3.190 1.281 -0.404 1.00 0.27 17 ALA A CA 6
ATOM 6675 C C . ALA A 1 17 ? 3.657 2.154 0.750 1.00 0.24 17 ALA A C 6
ATOM 6676 O O . ALA A 1 17 ? 3.386 1.860 1.916 1.00 0.28 17 ALA A O 6
ATOM 6683 N N . CYS A 1 18 ? 4.384 3.208 0.426 1.00 0.26 18 CYS A N 6
ATOM 6684 C CA . CYS A 1 18 ? 4.843 4.156 1.427 1.00 0.26 18 CYS A CA 6
ATOM 6685 C C . CYS A 1 18 ? 3.808 5.259 1.602 1.00 0.24 18 CYS A C 6
ATOM 6686 O O . CYS A 1 18 ? 3.749 6.207 0.818 1.00 0.32 18 CYS A O 6
ATOM 6693 N N . CYS A 1 19 ? 2.999 5.136 2.643 1.00 0.21 19 CYS A N 6
ATOM 6694 C CA . CYS A 1 19 ? 1.786 5.932 2.759 1.00 0.21 19 CYS A CA 6
ATOM 6695 C C . CYS A 1 19 ? 1.848 6.901 3.935 1.00 0.23 19 CYS A C 6
ATOM 6696 O O . CYS A 1 19 ? 2.696 6.767 4.823 1.00 0.30 19 CYS A O 6
ATOM 6703 N N . ASP A 1 20 ? 0.941 7.874 3.933 1.00 0.23 20 ASP A N 6
ATOM 6704 C CA . ASP A 1 20 ? 0.807 8.807 5.041 1.00 0.28 20 ASP A CA 6
ATOM 6705 C C . ASP A 1 20 ? -0.382 8.415 5.891 1.00 0.28 20 ASP A C 6
ATOM 6706 O O . ASP A 1 20 ? -1.529 8.592 5.488 1.00 0.34 20 ASP A O 6
ATOM 6715 N N . THR A 1 21 ? -0.110 7.900 7.074 1.00 0.31 21 THR A N 6
ATOM 6716 C CA . THR A 1 21 ? -1.165 7.432 7.955 1.00 0.36 21 THR A CA 6
ATOM 6717 C C . THR A 1 21 ? -1.857 8.599 8.656 1.00 0.42 21 THR A C 6
ATOM 6718 O O . THR A 1 21 ? -2.780 8.404 9.448 1.00 0.52 21 THR A O 6
ATOM 6729 N N . ASN A 1 22 ? -1.412 9.812 8.352 1.00 0.43 22 ASN A N 6
ATOM 6730 C CA . ASN A 1 22 ? -2.038 11.013 8.877 1.00 0.56 22 ASN A CA 6
ATOM 6731 C C . ASN A 1 22 ? -2.929 11.617 7.810 1.00 0.50 22 ASN A C 6
ATOM 6732 O O . ASN A 1 22 ? -3.672 12.566 8.057 1.00 0.63 22 ASN A O 6
ATOM 6743 N N . LYS A 1 23 ? -2.845 11.050 6.616 1.00 0.40 23 LYS A N 6
ATOM 6744 C CA . LYS A 1 23 ? -3.592 11.534 5.474 1.00 0.39 23 LYS A CA 6
ATOM 6745 C C . LYS A 1 23 ? -4.623 10.512 5.049 1.00 0.32 23 LYS A C 6
ATOM 6746 O O . LYS A 1 23 ? -4.289 9.483 4.475 1.00 0.39 23 LYS A O 6
ATOM 6765 N N . LYS A 1 24 ? -5.874 10.811 5.325 1.00 0.49 24 LYS A N 6
ATOM 6766 C CA . LYS A 1 24 ? -6.952 9.881 5.074 1.00 0.49 24 LYS A CA 6
ATOM 6767 C C . LYS A 1 24 ? -7.680 10.233 3.784 1.00 0.45 24 LYS A C 6
ATOM 6768 O O . LYS A 1 24 ? -7.681 11.387 3.349 1.00 0.48 24 LYS A O 6
ATOM 6787 N N . VAL A 1 25 ? -8.299 9.232 3.187 1.00 0.46 25 VAL A N 6
ATOM 6788 C CA . VAL A 1 25 ? -9.039 9.403 1.947 1.00 0.50 25 VAL A CA 6
ATOM 6789 C C . VAL A 1 25 ? -10.492 8.998 2.154 1.00 0.56 25 VAL A C 6
ATOM 6790 O O . VAL A 1 25 ? -10.797 8.128 2.969 1.00 0.57 25 VAL A O 6
ATOM 6803 N N . GLN A 1 26 ? -11.380 9.624 1.402 1.00 0.66 26 GLN A N 6
ATOM 6804 C CA . GLN A 1 26 ? -12.808 9.373 1.492 1.00 0.78 26 GLN A CA 6
ATOM 6805 C C . GLN A 1 26 ? -13.208 8.108 0.733 1.00 0.75 26 GLN A C 6
ATOM 6806 O O . GLN A 1 26 ? -14.305 8.047 0.188 1.00 0.87 26 GLN A O 6
ATOM 6820 N N . LYS A 1 27 ? -12.288 7.127 0.723 1.00 0.96 27 LYS A N 6
ATOM 6821 C CA . LYS A 1 27 ? -12.478 5.768 0.162 1.00 1.06 27 LYS A CA 6
ATOM 6822 C C . LYS A 1 27 ? -13.435 5.695 -1.032 1.00 0.94 27 LYS A C 6
ATOM 6823 O O . LYS A 1 27 ? -14.652 5.856 -0.899 1.00 1.56 27 LYS A O 6
ATOM 6842 N N . SER A 1 28 ? -12.887 5.328 -2.179 1.00 0.83 28 SER A N 6
ATOM 6843 C CA . SER A 1 28 ? -13.661 5.284 -3.403 1.00 1.35 28 SER A CA 6
ATOM 6844 C C . SER A 1 28 ? -13.600 3.905 -4.042 1.00 1.17 28 SER A C 6
ATOM 6845 O O . SER A 1 28 ? -14.533 3.109 -3.935 1.00 1.46 28 SER A O 6
ATOM 6853 N N . THR A 1 29 ? -12.486 3.630 -4.678 1.00 1.02 29 THR A N 6
ATOM 6854 C CA . THR A 1 29 ? -12.311 2.403 -5.436 1.00 1.07 29 THR A CA 6
ATOM 6855 C C . THR A 1 29 ? -10.892 1.860 -5.288 1.00 1.17 29 THR A C 6
ATOM 6856 O O . THR A 1 29 ? -10.117 2.334 -4.453 1.00 2.00 29 THR A O 6
ATOM 6867 N N . GLY A 1 30 ? -10.571 0.868 -6.104 1.00 0.96 30 GLY A N 6
ATOM 6868 C CA . GLY A 1 30 ? -9.261 0.257 -6.095 1.00 1.02 30 GLY A CA 6
ATOM 6869 C C . GLY A 1 30 ? -9.125 -0.704 -7.252 1.00 1.05 30 GLY A C 6
ATOM 6870 O O . GLY A 1 30 ? -9.903 -0.634 -8.206 1.00 1.39 30 GLY A O 6
ATOM 6874 N N . GLU A 1 31 ? -8.173 -1.613 -7.185 1.00 1.00 31 GLU A N 6
ATOM 6875 C CA . GLU A 1 31 ? -8.002 -2.586 -8.251 1.00 1.18 31 GLU A CA 6
ATOM 6876 C C . GLU A 1 31 ? -8.638 -3.918 -7.872 1.00 0.94 31 GLU A C 6
ATOM 6877 O O . GLU A 1 31 ? -9.375 -4.509 -8.660 1.00 1.04 31 GLU A O 6
ATOM 6889 N N . GLU A 1 32 ? -8.378 -4.375 -6.657 1.00 0.85 32 GLU A N 6
ATOM 6890 C CA . GLU A 1 32 ? -8.916 -5.645 -6.193 1.00 1.01 32 GLU A CA 6
ATOM 6891 C C . GLU A 1 32 ? -10.304 -5.458 -5.588 1.00 1.08 32 GLU A C 6
ATOM 6892 O O . GLU A 1 32 ? -11.252 -6.161 -5.941 1.00 1.36 32 GLU A O 6
ATOM 6904 N N . SER A 1 33 ? -10.415 -4.497 -4.687 1.00 1.06 33 SER A N 6
ATOM 6905 C CA . SER A 1 33 ? -11.677 -4.193 -4.031 1.00 1.37 33 SER A CA 6
ATOM 6906 C C . SER A 1 33 ? -12.435 -3.126 -4.814 1.00 1.43 33 SER A C 6
ATOM 6907 O O . SER A 1 33 ? -13.483 -2.651 -4.384 1.00 1.79 33 SER A O 6
ATOM 6915 N N . GLY A 1 34 ? -11.879 -2.744 -5.959 1.00 1.39 34 GLY A N 6
ATOM 6916 C CA . GLY A 1 34 ? -12.484 -1.720 -6.789 1.00 1.87 34 GLY A CA 6
ATOM 6917 C C . GLY A 1 34 ? -13.942 -1.986 -7.097 1.00 2.00 34 GLY A C 6
ATOM 6918 O O . GLY A 1 34 ? -14.780 -1.097 -6.942 1.00 2.54 34 GLY A O 6
ATOM 6922 N N . LEU A 1 35 ? -14.250 -3.210 -7.506 1.00 1.81 35 LEU A N 6
ATOM 6923 C CA . LEU A 1 35 ? -15.616 -3.570 -7.863 1.00 2.31 35 LEU A CA 6
ATOM 6924 C C . LEU A 1 35 ? -16.497 -3.592 -6.620 1.00 2.77 35 LEU A C 6
ATOM 6925 O O . LEU A 1 35 ? -17.439 -2.810 -6.494 1.00 3.49 35 LEU A O 6
ATOM 6941 N N . LEU A 1 36 ? -16.164 -4.470 -5.687 1.00 2.50 36 LEU A N 6
ATOM 6942 C CA . LEU A 1 36 ? -16.886 -4.570 -4.440 1.00 3.01 36 LEU A CA 6
ATOM 6943 C C . LEU A 1 36 ? -16.026 -4.043 -3.303 1.00 2.81 36 LEU A C 6
ATOM 6944 O O . LEU A 1 36 ? -15.142 -4.743 -2.801 1.00 2.34 36 LEU A O 6
ATOM 6960 N N . HIS A 1 37 ? -16.282 -2.806 -2.903 1.00 3.51 37 HIS A N 6
ATOM 6961 C CA . HIS A 1 37 ? -15.481 -2.169 -1.869 1.00 3.61 37 HIS A CA 6
ATOM 6962 C C . HIS A 1 37 ? -16.264 -2.014 -0.568 1.00 3.25 37 HIS A C 6
ATOM 6963 O O . HIS A 1 37 ? -16.027 -2.751 0.386 1.00 2.95 37 HIS A O 6
ATOM 6978 N N . THR A 1 38 ? -17.237 -1.115 -0.550 1.00 3.58 38 THR A N 6
ATOM 6979 C CA . THR A 1 38 ? -17.979 -0.824 0.665 1.00 3.68 38 THR A CA 6
ATOM 6980 C C . THR A 1 38 ? -19.053 -1.874 0.910 1.00 3.15 38 THR A C 6
ATOM 6981 O O . THR A 1 38 ? -19.621 -1.962 2.001 1.00 3.20 38 THR A O 6
ATOM 6992 N N . GLY A 1 39 ? -19.331 -2.667 -0.116 1.00 2.92 39 GLY A N 6
ATOM 6993 C CA . GLY A 1 39 ? -20.251 -3.773 0.036 1.00 3.07 39 GLY A CA 6
ATOM 6994 C C . GLY A 1 39 ? -19.555 -4.989 0.594 1.00 2.65 39 GLY A C 6
ATOM 6995 O O . GLY A 1 39 ? -20.170 -5.834 1.244 1.00 3.27 39 GLY A O 6
ATOM 6999 N N . ASP A 1 40 ? -18.257 -5.058 0.357 1.00 2.12 40 ASP A N 6
ATOM 7000 C CA . ASP A 1 40 ? -17.447 -6.163 0.841 1.00 2.43 40 ASP A CA 6
ATOM 7001 C C . ASP A 1 40 ? -17.012 -5.899 2.269 1.00 2.44 40 ASP A C 6
ATOM 7002 O O . ASP A 1 40 ? -17.190 -6.735 3.152 1.00 3.10 40 ASP A O 6
ATOM 7011 N N . VAL A 1 41 ? -16.458 -4.717 2.484 1.00 1.88 41 VAL A N 6
ATOM 7012 C CA . VAL A 1 41 ? -16.008 -4.300 3.804 1.00 1.83 41 VAL A CA 6
ATOM 7013 C C . VAL A 1 41 ? -16.196 -2.801 3.990 1.00 1.57 41 VAL A C 6
ATOM 7014 O O . VAL A 1 41 ? -15.872 -2.008 3.111 1.00 1.47 41 VAL A O 6
ATOM 7027 N N . LEU A 1 42 ? -16.731 -2.418 5.134 1.00 1.77 42 LEU A N 6
ATOM 7028 C CA . LEU A 1 42 ? -16.978 -1.029 5.440 1.00 1.81 42 LEU A CA 6
ATOM 7029 C C . LEU A 1 42 ? -15.849 -0.470 6.305 1.00 1.47 42 LEU A C 6
ATOM 7030 O O . LEU A 1 42 ? -15.766 0.734 6.554 1.00 1.56 42 LEU A O 6
ATOM 7046 N N . ASP A 1 43 ? -14.967 -1.356 6.745 1.00 1.24 43 ASP A N 6
ATOM 7047 C CA . ASP A 1 43 ? -13.895 -0.983 7.660 1.00 1.03 43 ASP A CA 6
ATOM 7048 C C . ASP A 1 43 ? -12.637 -0.555 6.915 1.00 0.78 43 ASP A C 6
ATOM 7049 O O . ASP A 1 43 ? -11.633 -0.223 7.546 1.00 0.77 43 ASP A O 6
ATOM 7058 N N . GLN A 1 44 ? -12.688 -0.569 5.583 1.00 0.64 44 GLN A N 6
ATOM 7059 C CA . GLN A 1 44 ? -11.527 -0.218 4.773 1.00 0.45 44 GLN A CA 6
ATOM 7060 C C . GLN A 1 44 ? -10.941 1.118 5.194 1.00 0.42 44 GLN A C 6
ATOM 7061 O O . GLN A 1 44 ? -11.655 2.115 5.338 1.00 0.57 44 GLN A O 6
ATOM 7075 N N . VAL A 1 45 ? -9.641 1.124 5.377 1.00 0.33 45 VAL A N 6
ATOM 7076 C CA . VAL A 1 45 ? -8.919 2.329 5.745 1.00 0.36 45 VAL A CA 6
ATOM 7077 C C . VAL A 1 45 ? -8.144 2.848 4.548 1.00 0.27 45 VAL A C 6
ATOM 7078 O O . VAL A 1 45 ? -7.170 2.236 4.113 1.00 0.33 45 VAL A O 6
ATOM 7091 N N . ALA A 1 46 ? -8.601 3.961 4.011 1.00 0.24 46 ALA A N 6
ATOM 7092 C CA . ALA A 1 46 ? -7.976 4.565 2.853 1.00 0.21 46 ALA A CA 6
ATOM 7093 C C . ALA A 1 46 ? -7.124 5.751 3.267 1.00 0.20 46 ALA A C 6
ATOM 7094 O O . ALA A 1 46 ? -7.614 6.688 3.901 1.00 0.30 46 ALA A O 6
ATOM 7101 N N . ILE A 1 47 ? -5.849 5.696 2.924 1.00 0.21 47 ILE A N 6
ATOM 7102 C CA . ILE A 1 47 ? -4.924 6.778 3.222 1.00 0.21 47 ILE A CA 6
ATOM 7103 C C . ILE A 1 47 ? -4.166 7.196 1.970 1.00 0.20 47 ILE A C 6
ATOM 7104 O O . ILE A 1 47 ? -4.013 6.406 1.034 1.00 0.21 47 ILE A O 6
ATOM 7120 N N . GLN A 1 48 ? -3.726 8.450 1.951 1.00 0.24 48 GLN A N 6
ATOM 7121 C CA . GLN A 1 48 ? -2.927 8.966 0.844 1.00 0.25 48 GLN A CA 6
ATOM 7122 C C . GLN A 1 48 ? -1.553 8.332 0.874 1.00 0.22 48 GLN A C 6
ATOM 7123 O O . GLN A 1 48 ? -0.976 8.119 1.944 1.00 0.36 48 GLN A O 6
ATOM 7137 N N . CYS A 1 49 ? -1.031 8.031 -0.292 1.00 0.26 49 CYS A N 6
ATOM 7138 C CA . CYS A 1 49 ? 0.220 7.324 -0.387 1.00 0.25 49 CYS A CA 6
ATOM 7139 C C . CYS A 1 49 ? 1.090 7.926 -1.479 1.00 0.28 49 CYS A C 6
ATOM 7140 O O . CYS A 1 49 ? 0.604 8.685 -2.319 1.00 0.32 49 CYS A O 6
ATOM 7147 N N . THR A 1 50 ? 2.371 7.589 -1.465 1.00 0.28 50 THR A N 6
ATOM 7148 C CA . THR A 1 50 ? 3.301 8.122 -2.442 1.00 0.36 50 THR A CA 6
ATOM 7149 C C . THR A 1 50 ? 4.548 7.260 -2.520 1.00 0.38 50 THR A C 6
ATOM 7150 O O . THR A 1 50 ? 5.176 6.943 -1.509 1.00 0.45 50 THR A O 6
ATOM 7161 N N . GLN A 1 51 ? 4.890 6.860 -3.726 1.00 0.39 51 GLN A N 6
ATOM 7162 C CA . GLN A 1 51 ? 5.998 5.961 -3.932 1.00 0.42 51 GLN A CA 6
ATOM 7163 C C . GLN A 1 51 ? 7.046 6.588 -4.832 1.00 0.42 51 GLN A C 6
ATOM 7164 O O . GLN A 1 51 ? 6.742 7.060 -5.927 1.00 0.58 51 GLN A O 6
ATOM 7178 N N . ILE A 1 52 ? 8.273 6.613 -4.341 1.00 0.43 52 ILE A N 6
ATOM 7179 C CA . ILE A 1 52 ? 9.413 7.063 -5.121 1.00 0.50 52 ILE A CA 6
ATOM 7180 C C . ILE A 1 52 ? 9.631 6.124 -6.313 1.00 0.56 52 ILE A C 6
ATOM 7181 O O . ILE A 1 52 ? 9.467 4.909 -6.176 1.00 0.65 52 ILE A O 6
ATOM 7197 N N . PRO A 1 53 ? 9.958 6.700 -7.499 1.00 0.66 53 PRO A N 6
ATOM 7198 C CA . PRO A 1 53 ? 10.151 5.971 -8.760 1.00 0.80 53 PRO A CA 6
ATOM 7199 C C . PRO A 1 53 ? 10.760 4.587 -8.586 1.00 0.82 53 PRO A C 6
ATOM 7200 O O . PRO A 1 53 ? 11.867 4.440 -8.070 1.00 0.87 53 PRO A O 6
ATOM 7211 N N . LEU A 1 54 ? 10.021 3.586 -9.048 1.00 0.90 54 LEU A N 6
ATOM 7212 C CA . LEU A 1 54 ? 10.353 2.188 -8.817 1.00 0.96 54 LEU A CA 6
ATOM 7213 C C . LEU A 1 54 ? 11.653 1.782 -9.503 1.00 0.90 54 LEU A C 6
ATOM 7214 O O . LEU A 1 54 ? 11.778 1.882 -10.725 1.00 1.03 54 LEU A O 6
ATOM 7230 N N . LEU A 1 55 ? 12.620 1.345 -8.714 1.00 0.88 55 LEU A N 6
ATOM 7231 C CA . LEU A 1 55 ? 13.785 0.667 -9.245 1.00 0.96 55 LEU A CA 6
ATOM 7232 C C . LEU A 1 55 ? 13.605 -0.834 -9.074 1.00 0.93 55 LEU A C 6
ATOM 7233 O O . LEU A 1 55 ? 13.396 -1.322 -7.964 1.00 0.85 55 LEU A O 6
ATOM 7249 N N . ILE A 1 56 ? 13.672 -1.569 -10.172 1.00 1.10 56 ILE A N 6
ATOM 7250 C CA . ILE A 1 56 ? 13.416 -2.999 -10.134 1.00 1.16 56 ILE A CA 6
ATOM 7251 C C . ILE A 1 56 ? 14.576 -3.722 -9.472 1.00 1.07 56 ILE A C 6
ATOM 7252 O O . ILE A 1 56 ? 15.737 -3.522 -9.830 1.00 1.14 56 ILE A O 6
ATOM 7268 N N . GLY A 1 57 ? 14.254 -4.568 -8.519 1.00 1.03 57 GLY A N 6
ATOM 7269 C CA . GLY A 1 57 ? 15.274 -5.251 -7.756 1.00 1.00 57 GLY A CA 6
ATOM 7270 C C . GLY A 1 57 ? 15.571 -4.542 -6.452 1.00 0.86 57 GLY A C 6
ATOM 7271 O O . GLY A 1 57 ? 16.459 -4.948 -5.701 1.00 0.90 57 GLY A O 6
ATOM 7275 N N . ILE A 1 58 ? 14.830 -3.473 -6.188 1.00 0.77 58 ILE A N 6
ATOM 7276 C CA . ILE A 1 58 ? 15.009 -2.690 -4.978 1.00 0.66 58 ILE A CA 6
ATOM 7277 C C . ILE A 1 58 ? 13.925 -2.985 -3.950 1.00 0.61 58 ILE A C 6
ATOM 7278 O O . ILE A 1 58 ? 12.821 -3.419 -4.278 1.00 0.69 58 ILE A O 6
ATOM 7294 N N . ALA A 1 59 ? 14.286 -2.764 -2.703 1.00 0.57 59 ALA A N 6
ATOM 7295 C CA . ALA A 1 59 ? 13.383 -2.900 -1.582 1.00 0.59 59 ALA A CA 6
ATOM 7296 C C . ALA A 1 59 ? 12.688 -1.570 -1.314 1.00 0.49 59 ALA A C 6
ATOM 7297 O O . ALA A 1 59 ? 13.336 -0.529 -1.208 1.00 0.50 59 ALA A O 6
ATOM 7304 N N . ILE A 1 60 ? 11.365 -1.636 -1.191 1.00 0.46 60 ILE A N 6
ATOM 7305 C CA . ILE A 1 60 ? 10.515 -0.461 -0.968 1.00 0.42 60 ILE A CA 6
ATOM 7306 C C . ILE A 1 60 ? 11.015 0.396 0.194 1.00 0.40 60 ILE A C 6
ATOM 7307 O O . ILE A 1 60 ? 10.960 1.624 0.149 1.00 0.39 60 ILE A O 6
ATOM 7323 N N . GLU A 1 61 ? 11.499 -0.280 1.221 1.00 0.49 61 GLU A N 6
ATOM 7324 C CA . GLU A 1 61 ? 11.932 0.348 2.453 1.00 0.60 61 GLU A CA 6
ATOM 7325 C C . GLU A 1 61 ? 13.104 1.292 2.204 1.00 0.58 61 GLU A C 6
ATOM 7326 O O . GLU A 1 61 ? 13.220 2.341 2.838 1.00 0.71 61 GLU A O 6
ATOM 7338 N N . ASP A 1 62 ? 13.964 0.913 1.271 1.00 0.54 62 ASP A N 6
ATOM 7339 C CA . ASP A 1 62 ? 15.137 1.711 0.949 1.00 0.60 62 ASP A CA 6
ATOM 7340 C C . ASP A 1 62 ? 14.822 2.660 -0.199 1.00 0.51 62 ASP A C 6
ATOM 7341 O O . ASP A 1 62 ? 15.475 3.689 -0.370 1.00 0.65 62 ASP A O 6
ATOM 7350 N N . GLU A 1 63 ? 13.801 2.306 -0.971 1.00 0.40 63 GLU A N 6
ATOM 7351 C CA . GLU A 1 63 ? 13.379 3.099 -2.115 1.00 0.40 63 GLU A CA 6
ATOM 7352 C C . GLU A 1 63 ? 12.767 4.421 -1.666 1.00 0.34 63 GLU A C 6
ATOM 7353 O O . GLU A 1 63 ? 13.029 5.472 -2.250 1.00 0.42 63 GLU A O 6
ATOM 7365 N N . CYS A 1 64 ? 11.968 4.373 -0.615 1.00 0.29 64 CYS A N 6
ATOM 7366 C CA . CYS A 1 64 ? 11.231 5.545 -0.189 1.00 0.32 64 CYS A CA 6
ATOM 7367 C C . CYS A 1 64 ? 11.695 6.023 1.181 1.00 0.40 64 CYS A C 6
ATOM 7368 O O . CYS A 1 64 ? 12.427 5.323 1.883 1.00 0.60 64 CYS A O 6
ATOM 7375 N N . LYS A 1 65 ? 11.266 7.224 1.551 1.00 0.43 65 LYS A N 6
ATOM 7376 C CA . LYS A 1 65 ? 11.585 7.790 2.853 1.00 0.51 65 LYS A CA 6
ATOM 7377 C C . LYS A 1 65 ? 10.307 8.117 3.614 1.00 0.45 65 LYS A C 6
ATOM 7378 O O . LYS A 1 65 ? 10.194 9.164 4.255 1.00 0.60 65 LYS A O 6
ATOM 7397 N N . ASN A 1 66 ? 9.344 7.214 3.524 1.00 0.35 66 ASN A N 6
ATOM 7398 C CA . ASN A 1 66 ? 8.063 7.375 4.201 1.00 0.30 66 ASN A CA 6
ATOM 7399 C C . ASN A 1 66 ? 7.714 6.097 4.946 1.00 0.29 66 ASN A C 6
ATOM 7400 O O . ASN A 1 66 ? 8.551 5.202 5.062 1.00 0.41 66 ASN A O 6
ATOM 7411 N N . THR A 1 67 ? 6.490 6.000 5.444 1.00 0.28 67 THR A N 6
ATOM 7412 C CA . THR A 1 67 ? 6.096 4.852 6.235 1.00 0.27 67 THR A CA 6
ATOM 7413 C C . THR A 1 67 ? 5.678 3.693 5.339 1.00 0.25 67 THR A C 6
ATOM 7414 O O . THR A 1 67 ? 4.831 3.847 4.459 1.00 0.26 67 THR A O 6
ATOM 7425 N N . PRO A 1 68 ? 6.277 2.521 5.558 1.00 0.28 68 PRO A N 6
ATOM 7426 C CA . PRO A 1 68 ? 5.991 1.334 4.772 1.00 0.30 68 PRO A CA 6
ATOM 7427 C C . PRO A 1 68 ? 4.698 0.671 5.223 1.00 0.25 68 PRO A C 6
ATOM 7428 O O . PRO A 1 68 ? 4.553 0.282 6.382 1.00 0.28 68 PRO A O 6
ATOM 7439 N N . THR A 1 69 ? 3.747 0.572 4.319 1.00 0.23 69 THR A N 6
ATOM 7440 C CA . THR A 1 69 ? 2.474 -0.033 4.636 1.00 0.21 69 THR A CA 6
ATOM 7441 C C . THR A 1 69 ? 2.139 -1.105 3.609 1.00 0.23 69 THR A C 6
ATOM 7442 O O . THR A 1 69 ? 2.581 -1.032 2.464 1.00 0.29 69 THR A O 6
ATOM 7453 N N . CYS A 1 70 ? 1.388 -2.108 4.020 1.00 0.23 70 CYS A N 6
ATOM 7454 C CA . CYS A 1 70 ? 0.934 -3.135 3.098 1.00 0.27 70 CYS A CA 6
ATOM 7455 C C . CYS A 1 70 ? -0.573 -3.069 2.943 1.00 0.22 70 CYS A C 6
ATOM 7456 O O . CYS A 1 70 ? -1.322 -3.213 3.910 1.00 0.27 70 CYS A O 6
ATOM 7463 N N . CYS A 1 71 ? -0.999 -2.830 1.717 1.00 0.21 71 CYS A N 6
ATOM 7464 C CA . CYS A 1 71 ? -2.391 -2.558 1.409 1.00 0.19 71 CYS A CA 6
ATOM 7465 C C . CYS A 1 71 ? -3.101 -3.805 0.924 1.00 0.21 71 CYS A C 6
ATOM 7466 O O . CYS A 1 71 ? -2.503 -4.696 0.317 1.00 0.28 71 CYS A O 6
ATOM 7473 N N . GLU A 1 72 ? -4.384 -3.854 1.217 1.00 0.22 72 GLU A N 6
ATOM 7474 C CA . GLU A 1 72 ? -5.244 -4.921 0.762 1.00 0.24 72 GLU A CA 6
ATOM 7475 C C . GLU A 1 72 ? -5.753 -4.609 -0.640 1.00 0.25 72 GLU A C 6
ATOM 7476 O O . GLU A 1 72 ? -6.248 -5.483 -1.353 1.00 0.37 72 GLU A O 6
ATOM 7488 N N . ASP A 1 73 ? -5.621 -3.342 -1.014 1.00 0.21 73 ASP A N 6
ATOM 7489 C CA . ASP A 1 73 ? -5.929 -2.867 -2.359 1.00 0.24 73 ASP A CA 6
ATOM 7490 C C . ASP A 1 73 ? -5.379 -1.459 -2.505 1.00 0.22 73 ASP A C 6
ATOM 7491 O O . ASP A 1 73 ? -5.168 -0.782 -1.503 1.00 0.19 73 ASP A O 6
ATOM 7500 N N . VAL A 1 74 ? -5.109 -1.021 -3.728 1.00 0.28 74 VAL A N 6
ATOM 7501 C CA . VAL A 1 74 ? -4.604 0.332 -3.946 1.00 0.30 74 VAL A CA 6
ATOM 7502 C C . VAL A 1 74 ? -5.181 0.919 -5.231 1.00 0.43 74 VAL A C 6
ATOM 7503 O O . VAL A 1 74 ? -5.250 0.241 -6.257 1.00 0.68 74 VAL A O 6
ATOM 7516 N N . GLU A 1 75 ? -5.604 2.174 -5.162 1.00 0.33 75 GLU A N 6
ATOM 7517 C CA . GLU A 1 75 ? -6.145 2.884 -6.309 1.00 0.46 75 GLU A CA 6
ATOM 7518 C C . GLU A 1 75 ? -5.063 3.764 -6.938 1.00 0.50 75 GLU A C 6
ATOM 7519 O O . GLU A 1 75 ? -4.083 4.129 -6.273 1.00 0.45 75 GLU A O 6
ATOM 7531 N N . ASP A 1 76 ? -5.250 4.098 -8.216 1.00 0.61 76 ASP A N 6
ATOM 7532 C CA . ASP A 1 76 ? -4.279 4.870 -8.990 1.00 0.65 76 ASP A CA 6
ATOM 7533 C C . ASP A 1 76 ? -2.965 4.112 -9.076 1.00 0.67 76 ASP A C 6
ATOM 7534 O O . ASP A 1 76 ? -2.945 2.883 -9.021 1.00 0.69 76 ASP A O 6
ATOM 7543 N N . ASP A 1 77 ? -1.866 4.837 -9.207 1.00 0.70 77 ASP A N 6
ATOM 7544 C CA . ASP A 1 77 ? -0.547 4.219 -9.186 1.00 0.77 77 ASP A CA 6
ATOM 7545 C C . ASP A 1 77 ? -0.090 3.992 -7.750 1.00 0.67 77 ASP A C 6
ATOM 7546 O O . ASP A 1 77 ? 1.102 3.865 -7.475 1.00 0.81 77 ASP A O 6
ATOM 7555 N N . GLY A 1 78 ? -1.049 3.942 -6.836 1.00 0.51 78 GLY A N 6
ATOM 7556 C CA . GLY A 1 78 ? -0.735 3.707 -5.447 1.00 0.44 78 GLY A CA 6
ATOM 7557 C C . GLY A 1 78 ? -0.877 4.948 -4.594 1.00 0.33 78 GLY A C 6
ATOM 7558 O O . GLY A 1 78 ? -0.264 5.050 -3.539 1.00 0.35 78 GLY A O 6
ATOM 7562 N N . LEU A 1 79 ? -1.672 5.904 -5.057 1.00 0.27 79 LEU A N 6
ATOM 7563 C CA . LEU A 1 79 ? -1.882 7.144 -4.325 1.00 0.22 79 LEU A CA 6
ATOM 7564 C C . LEU A 1 79 ? -2.894 6.964 -3.203 1.00 0.19 79 LEU A C 6
ATOM 7565 O O . LEU A 1 79 ? -2.868 7.691 -2.215 1.00 0.22 79 LEU A O 6
ATOM 7581 N N . VAL A 1 80 ? -3.791 6.007 -3.367 1.00 0.19 80 VAL A N 6
ATOM 7582 C CA . VAL A 1 80 ? -4.820 5.750 -2.368 1.00 0.20 80 VAL A CA 6
ATOM 7583 C C . VAL A 1 80 ? -4.864 4.271 -2.040 1.00 0.20 80 VAL A C 6
ATOM 7584 O O . VAL A 1 80 ? -5.232 3.457 -2.882 1.00 0.27 80 VAL A O 6
ATOM 7597 N N . GLY A 1 81 ? -4.487 3.923 -0.826 1.00 0.18 81 GLY A N 6
ATOM 7598 C CA . GLY A 1 81 ? -4.429 2.529 -0.457 1.00 0.21 81 GLY A CA 6
ATOM 7599 C C . GLY A 1 81 ? -5.545 2.128 0.479 1.00 0.20 81 GLY A C 6
ATOM 7600 O O . GLY A 1 81 ? -5.956 2.902 1.343 1.00 0.26 81 GLY A O 6
ATOM 7604 N N . ILE A 1 82 ? -6.035 0.913 0.294 1.00 0.18 82 ILE A N 6
ATOM 7605 C CA . ILE A 1 82 ? -7.070 0.355 1.137 1.00 0.17 82 ILE A CA 6
ATOM 7606 C C . ILE A 1 82 ? -6.447 -0.610 2.123 1.00 0.17 82 ILE A C 6
ATOM 7607 O O . ILE A 1 82 ? -5.794 -1.579 1.726 1.00 0.19 82 ILE A O 6
ATOM 7623 N N . ASN A 1 83 ? -6.628 -0.321 3.398 1.00 0.18 83 ASN A N 6
ATOM 7624 C CA . ASN A 1 83 ? -6.173 -1.200 4.467 1.00 0.21 83 ASN A CA 6
ATOM 7625 C C . ASN A 1 83 ? -4.662 -1.351 4.428 1.00 0.22 83 ASN A C 6
ATOM 7626 O O . ASN A 1 83 ? -4.131 -2.460 4.478 1.00 0.29 83 ASN A O 6
ATOM 7637 N N . CYS A 1 84 ? -3.978 -0.224 4.319 1.00 0.22 84 CYS A N 6
ATOM 7638 C CA . CYS A 1 84 ? -2.526 -0.207 4.299 1.00 0.23 84 CYS A CA 6
ATOM 7639 C C . CYS A 1 84 ? -1.981 -0.184 5.718 1.00 0.25 84 CYS A C 6
ATOM 7640 O O . CYS A 1 84 ? -1.844 0.877 6.329 1.00 0.33 84 CYS A O 6
ATOM 7647 N N . THR A 1 85 ? -1.688 -1.358 6.244 1.00 0.25 85 THR A N 6
ATOM 7648 C CA . THR A 1 85 ? -1.173 -1.479 7.595 1.00 0.28 85 THR A CA 6
ATOM 7649 C C . THR A 1 85 ? 0.330 -1.219 7.614 1.00 0.24 85 THR A C 6
ATOM 7650 O O . THR A 1 85 ? 1.073 -1.809 6.828 1.00 0.23 85 THR A O 6
ATOM 7661 N N . PRO A 1 86 ? 0.789 -0.307 8.488 1.00 0.26 86 PRO A N 6
ATOM 7662 C CA . PRO A 1 86 ? 2.213 0.007 8.633 1.00 0.28 86 PRO A CA 6
ATOM 7663 C C . PRO A 1 86 ? 3.003 -1.194 9.135 1.00 0.33 86 PRO A C 6
ATOM 7664 O O . PRO A 1 86 ? 2.816 -1.651 10.262 1.00 0.39 86 PRO A O 6
ATOM 7675 N N . ILE A 1 87 ? 3.877 -1.699 8.287 1.00 0.37 87 ILE A N 6
ATOM 7676 C CA . ILE A 1 87 ? 4.636 -2.891 8.584 1.00 0.47 87 ILE A CA 6
ATOM 7677 C C . ILE A 1 87 ? 5.945 -2.549 9.286 1.00 0.57 87 ILE A C 6
ATOM 7678 O O . ILE A 1 87 ? 6.531 -1.490 9.044 1.00 0.56 87 ILE A O 6
ATOM 7694 N N . PRO A 1 88 ? 6.399 -3.429 10.189 1.00 0.73 88 PRO A N 6
ATOM 7695 C CA . PRO A 1 88 ? 7.652 -3.253 10.918 1.00 0.86 88 PRO A CA 6
ATOM 7696 C C . PRO A 1 88 ? 8.869 -3.499 10.039 1.00 0.92 88 PRO A C 6
ATOM 7697 O O . PRO A 1 88 ? 8.841 -4.335 9.136 1.00 0.96 88 PRO A O 6
ATOM 7708 N N . LEU A 1 89 ? 9.942 -2.786 10.332 1.00 1.01 89 LEU A N 6
ATOM 7709 C CA . LEU A 1 89 ? 11.191 -2.919 9.588 1.00 1.13 89 LEU A CA 6
ATOM 7710 C C . LEU A 1 89 ? 12.035 -4.050 10.156 1.00 1.31 89 LEU A C 6
ATOM 7711 O O . LEU A 1 89 ? 13.252 -4.094 9.961 1.00 1.45 89 LEU A O 6
ATOM 7727 N N . ILE A 1 90 ? 11.392 -4.962 10.858 1.00 1.37 90 ILE A N 6
ATOM 7728 C CA . ILE A 1 90 ? 12.106 -6.003 11.565 1.00 1.60 90 ILE A CA 6
ATOM 7729 C C . ILE A 1 90 ? 11.656 -7.388 11.106 1.00 1.73 90 ILE A C 6
ATOM 7730 O O . ILE A 1 90 ? 12.257 -7.905 10.139 1.00 2.31 90 ILE A O 6
ATOM 7747 N N . GLY A 1 1 ? 0.154 -1.708 -9.308 1.00 5.75 1 GLY A N 7
ATOM 7748 C CA . GLY A 1 1 ? 1.009 -1.652 -8.099 1.00 5.18 1 GLY A CA 7
ATOM 7749 C C . GLY A 1 1 ? 1.448 -3.032 -7.662 1.00 4.19 1 GLY A C 7
ATOM 7750 O O . GLY A 1 1 ? 1.492 -3.953 -8.479 1.00 4.26 1 GLY A O 7
ATOM 7756 N N . SER A 1 2 ? 1.766 -3.172 -6.376 1.00 3.74 2 SER A N 7
ATOM 7757 C CA . SER A 1 2 ? 2.177 -4.452 -5.801 1.00 3.26 2 SER A CA 7
ATOM 7758 C C . SER A 1 2 ? 3.533 -4.891 -6.359 1.00 2.09 2 SER A C 7
ATOM 7759 O O . SER A 1 2 ? 4.203 -4.134 -7.069 1.00 2.28 2 SER A O 7
ATOM 7767 N N . GLY A 1 3 ? 3.937 -6.109 -6.023 1.00 1.60 3 GLY A N 7
ATOM 7768 C CA . GLY A 1 3 ? 5.202 -6.634 -6.495 1.00 1.30 3 GLY A CA 7
ATOM 7769 C C . GLY A 1 3 ? 6.366 -6.162 -5.654 1.00 1.09 3 GLY A C 7
ATOM 7770 O O . GLY A 1 3 ? 7.495 -6.069 -6.133 1.00 1.32 3 GLY A O 7
ATOM 7774 N N . TRP A 1 4 ? 6.090 -5.860 -4.395 1.00 0.81 4 TRP A N 7
ATOM 7775 C CA . TRP A 1 4 ? 7.114 -5.367 -3.488 1.00 0.60 4 TRP A CA 7
ATOM 7776 C C . TRP A 1 4 ? 7.675 -6.488 -2.630 1.00 0.62 4 TRP A C 7
ATOM 7777 O O . TRP A 1 4 ? 7.086 -7.568 -2.526 1.00 0.74 4 TRP A O 7
ATOM 7798 N N . GLU A 1 5 ? 8.818 -6.217 -2.018 1.00 0.66 5 GLU A N 7
ATOM 7799 C CA . GLU A 1 5 ? 9.526 -7.202 -1.222 1.00 0.73 5 GLU A CA 7
ATOM 7800 C C . GLU A 1 5 ? 8.785 -7.492 0.076 1.00 0.67 5 GLU A C 7
ATOM 7801 O O . GLU A 1 5 ? 8.768 -6.672 0.996 1.00 0.78 5 GLU A O 7
ATOM 7813 N N . SER A 1 6 ? 8.183 -8.664 0.139 1.00 0.74 6 SER A N 7
ATOM 7814 C CA . SER A 1 6 ? 7.535 -9.135 1.347 1.00 0.87 6 SER A CA 7
ATOM 7815 C C . SER A 1 6 ? 8.322 -10.315 1.905 1.00 0.88 6 SER A C 7
ATOM 7816 O O . SER A 1 6 ? 7.782 -11.175 2.600 1.00 0.90 6 SER A O 7
ATOM 7824 N N . LYS A 1 7 ? 9.609 -10.332 1.582 1.00 0.95 7 LYS A N 7
ATOM 7825 C CA . LYS A 1 7 ? 10.513 -11.411 1.961 1.00 1.09 7 LYS A CA 7
ATOM 7826 C C . LYS A 1 7 ? 10.503 -11.647 3.470 1.00 1.03 7 LYS A C 7
ATOM 7827 O O . LYS A 1 7 ? 10.632 -12.781 3.929 1.00 1.09 7 LYS A O 7
ATOM 7846 N N . THR A 1 8 ? 10.332 -10.581 4.237 1.00 1.01 8 THR A N 7
ATOM 7847 C CA . THR A 1 8 ? 10.353 -10.689 5.685 1.00 1.08 8 THR A CA 7
ATOM 7848 C C . THR A 1 8 ? 8.976 -11.080 6.239 1.00 0.93 8 THR A C 7
ATOM 7849 O O . THR A 1 8 ? 8.783 -11.158 7.455 1.00 1.03 8 THR A O 7
ATOM 7860 N N . GLY A 1 9 ? 8.021 -11.333 5.347 1.00 0.79 9 GLY A N 7
ATOM 7861 C CA . GLY A 1 9 ? 6.702 -11.757 5.783 1.00 0.79 9 GLY A CA 7
ATOM 7862 C C . GLY A 1 9 ? 5.833 -10.596 6.218 1.00 0.69 9 GLY A C 7
ATOM 7863 O O . GLY A 1 9 ? 4.849 -10.783 6.934 1.00 0.88 9 GLY A O 7
ATOM 7867 N N . SER A 1 10 ? 6.207 -9.396 5.804 1.00 0.61 10 SER A N 7
ATOM 7868 C CA . SER A 1 10 ? 5.540 -8.187 6.257 1.00 0.73 10 SER A CA 7
ATOM 7869 C C . SER A 1 10 ? 4.128 -8.044 5.692 1.00 0.64 10 SER A C 7
ATOM 7870 O O . SER A 1 10 ? 3.237 -7.516 6.357 1.00 0.73 10 SER A O 7
ATOM 7878 N N . CYS A 1 11 ? 3.914 -8.538 4.489 1.00 0.52 11 CYS A N 7
ATOM 7879 C CA . CYS A 1 11 ? 2.638 -8.333 3.816 1.00 0.44 11 CYS A CA 7
ATOM 7880 C C . CYS A 1 11 ? 2.070 -9.646 3.291 1.00 0.41 11 CYS A C 7
ATOM 7881 O O . CYS A 1 11 ? 2.806 -10.524 2.850 1.00 0.43 11 CYS A O 7
ATOM 7888 N N . ASN A 1 12 ? 0.751 -9.772 3.348 1.00 0.46 12 ASN A N 7
ATOM 7889 C CA . ASN A 1 12 ? 0.078 -10.989 2.907 1.00 0.53 12 ASN A CA 7
ATOM 7890 C C . ASN A 1 12 ? -0.313 -10.905 1.432 1.00 0.47 12 ASN A C 7
ATOM 7891 O O . ASN A 1 12 ? -0.455 -11.927 0.762 1.00 0.57 12 ASN A O 7
ATOM 7902 N N . THR A 1 13 ? -0.481 -9.691 0.928 1.00 0.38 13 THR A N 7
ATOM 7903 C CA . THR A 1 13 ? -0.913 -9.495 -0.450 1.00 0.37 13 THR A CA 7
ATOM 7904 C C . THR A 1 13 ? 0.269 -9.208 -1.366 1.00 0.35 13 THR A C 7
ATOM 7905 O O . THR A 1 13 ? 0.256 -9.554 -2.548 1.00 0.44 13 THR A O 7
ATOM 7916 N N . GLY A 1 14 ? 1.293 -8.578 -0.810 1.00 0.29 14 GLY A N 7
ATOM 7917 C CA . GLY A 1 14 ? 2.433 -8.172 -1.603 1.00 0.31 14 GLY A CA 7
ATOM 7918 C C . GLY A 1 14 ? 2.328 -6.721 -2.018 1.00 0.30 14 GLY A C 7
ATOM 7919 O O . GLY A 1 14 ? 3.212 -6.188 -2.692 1.00 0.43 14 GLY A O 7
ATOM 7923 N N . LYS A 1 15 ? 1.243 -6.079 -1.599 1.00 0.24 15 LYS A N 7
ATOM 7924 C CA . LYS A 1 15 ? 1.011 -4.679 -1.917 1.00 0.25 15 LYS A CA 7
ATOM 7925 C C . LYS A 1 15 ? 1.578 -3.786 -0.824 1.00 0.24 15 LYS A C 7
ATOM 7926 O O . LYS A 1 15 ? 0.884 -3.443 0.130 1.00 0.25 15 LYS A O 7
ATOM 7945 N N . LEU A 1 16 ? 2.840 -3.425 -0.956 1.00 0.26 16 LEU A N 7
ATOM 7946 C CA . LEU A 1 16 ? 3.460 -2.502 -0.029 1.00 0.30 16 LEU A CA 7
ATOM 7947 C C . LEU A 1 16 ? 3.428 -1.099 -0.606 1.00 0.33 16 LEU A C 7
ATOM 7948 O O . LEU A 1 16 ? 3.413 -0.926 -1.822 1.00 0.55 16 LEU A O 7
ATOM 7964 N N . ALA A 1 17 ? 3.394 -0.103 0.254 1.00 0.27 17 ALA A N 7
ATOM 7965 C CA . ALA A 1 17 ? 3.406 1.276 -0.196 1.00 0.27 17 ALA A CA 7
ATOM 7966 C C . ALA A 1 17 ? 3.843 2.207 0.924 1.00 0.24 17 ALA A C 7
ATOM 7967 O O . ALA A 1 17 ? 3.552 1.961 2.100 1.00 0.28 17 ALA A O 7
ATOM 7974 N N . CYS A 1 18 ? 4.568 3.253 0.556 1.00 0.26 18 CYS A N 7
ATOM 7975 C CA . CYS A 1 18 ? 4.933 4.299 1.501 1.00 0.26 18 CYS A CA 7
ATOM 7976 C C . CYS A 1 18 ? 3.768 5.253 1.692 1.00 0.24 18 CYS A C 7
ATOM 7977 O O . CYS A 1 18 ? 3.569 6.179 0.904 1.00 0.32 18 CYS A O 7
ATOM 7984 N N . CYS A 1 19 ? 3.012 5.041 2.751 1.00 0.21 19 CYS A N 7
ATOM 7985 C CA . CYS A 1 19 ? 1.776 5.774 2.954 1.00 0.21 19 CYS A CA 7
ATOM 7986 C C . CYS A 1 19 ? 1.885 6.693 4.158 1.00 0.23 19 CYS A C 7
ATOM 7987 O O . CYS A 1 19 ? 2.753 6.509 5.014 1.00 0.30 19 CYS A O 7
ATOM 7994 N N . ASP A 1 20 ? 1.009 7.685 4.220 1.00 0.23 20 ASP A N 7
ATOM 7995 C CA . ASP A 1 20 ? 0.931 8.547 5.385 1.00 0.28 20 ASP A CA 7
ATOM 7996 C C . ASP A 1 20 ? -0.329 8.241 6.162 1.00 0.28 20 ASP A C 7
ATOM 7997 O O . ASP A 1 20 ? -1.433 8.434 5.665 1.00 0.34 20 ASP A O 7
ATOM 8006 N N . THR A 1 21 ? -0.162 7.768 7.382 1.00 0.31 21 THR A N 7
ATOM 8007 C CA . THR A 1 21 ? -1.286 7.357 8.198 1.00 0.36 21 THR A CA 7
ATOM 8008 C C . THR A 1 21 ? -2.022 8.564 8.773 1.00 0.42 21 THR A C 7
ATOM 8009 O O . THR A 1 21 ? -3.098 8.434 9.354 1.00 0.52 21 THR A O 7
ATOM 8020 N N . ASN A 1 22 ? -1.436 9.740 8.597 1.00 0.43 22 ASN A N 7
ATOM 8021 C CA . ASN A 1 22 ? -2.064 10.985 9.015 1.00 0.56 22 ASN A CA 7
ATOM 8022 C C . ASN A 1 22 ? -2.818 11.567 7.840 1.00 0.50 22 ASN A C 7
ATOM 8023 O O . ASN A 1 22 ? -3.670 12.443 7.981 1.00 0.63 22 ASN A O 7
ATOM 8034 N N . LYS A 1 23 ? -2.483 11.047 6.678 1.00 0.40 23 LYS A N 7
ATOM 8035 C CA . LYS A 1 23 ? -3.069 11.479 5.426 1.00 0.39 23 LYS A CA 7
ATOM 8036 C C . LYS A 1 23 ? -4.111 10.483 4.949 1.00 0.32 23 LYS A C 7
ATOM 8037 O O . LYS A 1 23 ? -3.786 9.372 4.552 1.00 0.39 23 LYS A O 7
ATOM 8056 N N . LYS A 1 24 ? -5.365 10.885 4.992 1.00 0.49 24 LYS A N 7
ATOM 8057 C CA . LYS A 1 24 ? -6.455 10.015 4.601 1.00 0.49 24 LYS A CA 7
ATOM 8058 C C . LYS A 1 24 ? -6.975 10.380 3.214 1.00 0.45 24 LYS A C 7
ATOM 8059 O O . LYS A 1 24 ? -6.688 11.462 2.699 1.00 0.48 24 LYS A O 7
ATOM 8078 N N . VAL A 1 25 ? -7.727 9.466 2.618 1.00 0.46 25 VAL A N 7
ATOM 8079 C CA . VAL A 1 25 ? -8.379 9.703 1.333 1.00 0.50 25 VAL A CA 7
ATOM 8080 C C . VAL A 1 25 ? -9.893 9.659 1.528 1.00 0.56 25 VAL A C 7
ATOM 8081 O O . VAL A 1 25 ? -10.391 8.964 2.412 1.00 0.57 25 VAL A O 7
ATOM 8094 N N . GLN A 1 26 ? -10.614 10.411 0.710 1.00 0.66 26 GLN A N 7
ATOM 8095 C CA . GLN A 1 26 ? -12.046 10.602 0.891 1.00 0.78 26 GLN A CA 7
ATOM 8096 C C . GLN A 1 26 ? -12.866 9.467 0.281 1.00 0.75 26 GLN A C 7
ATOM 8097 O O . GLN A 1 26 ? -14.045 9.305 0.598 1.00 0.87 26 GLN A O 7
ATOM 8111 N N . LYS A 1 27 ? -12.250 8.688 -0.595 1.00 0.96 27 LYS A N 7
ATOM 8112 C CA . LYS A 1 27 ? -12.931 7.563 -1.221 1.00 1.06 27 LYS A CA 7
ATOM 8113 C C . LYS A 1 27 ? -12.300 6.250 -0.776 1.00 0.94 27 LYS A C 7
ATOM 8114 O O . LYS A 1 27 ? -11.147 6.226 -0.351 1.00 1.56 27 LYS A O 7
ATOM 8133 N N . SER A 1 28 ? -13.061 5.169 -0.859 1.00 0.83 28 SER A N 7
ATOM 8134 C CA . SER A 1 28 ? -12.580 3.864 -0.432 1.00 1.35 28 SER A CA 7
ATOM 8135 C C . SER A 1 28 ? -12.625 2.852 -1.575 1.00 1.17 28 SER A C 7
ATOM 8136 O O . SER A 1 28 ? -12.490 1.646 -1.356 1.00 1.46 28 SER A O 7
ATOM 8144 N N . THR A 1 29 ? -12.825 3.343 -2.792 1.00 1.02 29 THR A N 7
ATOM 8145 C CA . THR A 1 29 ? -12.862 2.481 -3.963 1.00 1.07 29 THR A CA 7
ATOM 8146 C C . THR A 1 29 ? -11.463 1.983 -4.315 1.00 1.17 29 THR A C 7
ATOM 8147 O O . THR A 1 29 ? -10.482 2.718 -4.178 1.00 2.00 29 THR A O 7
ATOM 8158 N N . GLY A 1 30 ? -11.372 0.738 -4.758 1.00 0.96 30 GLY A N 7
ATOM 8159 C CA . GLY A 1 30 ? -10.084 0.164 -5.081 1.00 1.02 30 GLY A CA 7
ATOM 8160 C C . GLY A 1 30 ? -10.104 -0.638 -6.368 1.00 1.05 30 GLY A C 7
ATOM 8161 O O . GLY A 1 30 ? -11.169 -1.005 -6.870 1.00 1.39 30 GLY A O 7
ATOM 8165 N N . GLU A 1 31 ? -8.920 -0.932 -6.881 1.00 1.00 31 GLU A N 7
ATOM 8166 C CA . GLU A 1 31 ? -8.775 -1.616 -8.158 1.00 1.18 31 GLU A CA 7
ATOM 8167 C C . GLU A 1 31 ? -8.943 -3.123 -8.005 1.00 0.94 31 GLU A C 7
ATOM 8168 O O . GLU A 1 31 ? -9.656 -3.759 -8.782 1.00 1.04 31 GLU A O 7
ATOM 8180 N N . GLU A 1 32 ? -8.290 -3.689 -7.002 1.00 0.85 32 GLU A N 7
ATOM 8181 C CA . GLU A 1 32 ? -8.330 -5.125 -6.779 1.00 1.01 32 GLU A CA 7
ATOM 8182 C C . GLU A 1 32 ? -9.392 -5.496 -5.755 1.00 1.08 32 GLU A C 7
ATOM 8183 O O . GLU A 1 32 ? -9.982 -6.575 -5.828 1.00 1.36 32 GLU A O 7
ATOM 8195 N N . SER A 1 33 ? -9.637 -4.598 -4.808 1.00 1.06 33 SER A N 7
ATOM 8196 C CA . SER A 1 33 ? -10.627 -4.831 -3.761 1.00 1.37 33 SER A CA 7
ATOM 8197 C C . SER A 1 33 ? -12.029 -4.983 -4.347 1.00 1.43 33 SER A C 7
ATOM 8198 O O . SER A 1 33 ? -12.905 -5.586 -3.732 1.00 1.79 33 SER A O 7
ATOM 8206 N N . GLY A 1 34 ? -12.232 -4.436 -5.541 1.00 1.39 34 GLY A N 7
ATOM 8207 C CA . GLY A 1 34 ? -13.499 -4.596 -6.224 1.00 1.87 34 GLY A CA 7
ATOM 8208 C C . GLY A 1 34 ? -13.824 -6.055 -6.478 1.00 2.00 34 GLY A C 7
ATOM 8209 O O . GLY A 1 34 ? -14.957 -6.493 -6.279 1.00 2.54 34 GLY A O 7
ATOM 8213 N N . LEU A 1 35 ? -12.815 -6.812 -6.891 1.00 1.81 35 LEU A N 7
ATOM 8214 C CA . LEU A 1 35 ? -12.992 -8.226 -7.198 1.00 2.31 35 LEU A CA 7
ATOM 8215 C C . LEU A 1 35 ? -12.743 -9.077 -5.957 1.00 2.77 35 LEU A C 7
ATOM 8216 O O . LEU A 1 35 ? -13.315 -10.157 -5.803 1.00 3.49 35 LEU A O 7
ATOM 8232 N N . LEU A 1 36 ? -11.885 -8.583 -5.076 1.00 2.50 36 LEU A N 7
ATOM 8233 C CA . LEU A 1 36 ? -11.531 -9.298 -3.857 1.00 3.01 36 LEU A CA 7
ATOM 8234 C C . LEU A 1 36 ? -12.714 -9.317 -2.892 1.00 2.81 36 LEU A C 7
ATOM 8235 O O . LEU A 1 36 ? -13.307 -8.280 -2.605 1.00 2.34 36 LEU A O 7
ATOM 8251 N N . HIS A 1 37 ? -13.043 -10.500 -2.385 1.00 3.51 37 HIS A N 7
ATOM 8252 C CA . HIS A 1 37 ? -14.214 -10.670 -1.527 1.00 3.61 37 HIS A CA 7
ATOM 8253 C C . HIS A 1 37 ? -13.994 -10.016 -0.163 1.00 3.25 37 HIS A C 7
ATOM 8254 O O . HIS A 1 37 ? -14.949 -9.645 0.516 1.00 2.95 37 HIS A O 7
ATOM 8269 N N . THR A 1 38 ? -12.738 -9.880 0.232 1.00 3.58 38 THR A N 7
ATOM 8270 C CA . THR A 1 38 ? -12.402 -9.210 1.482 1.00 3.68 38 THR A CA 7
ATOM 8271 C C . THR A 1 38 ? -12.430 -7.695 1.294 1.00 3.15 38 THR A C 7
ATOM 8272 O O . THR A 1 38 ? -12.564 -6.938 2.253 1.00 3.20 38 THR A O 7
ATOM 8283 N N . GLY A 1 39 ? -12.340 -7.264 0.043 1.00 2.92 39 GLY A N 7
ATOM 8284 C CA . GLY A 1 39 ? -12.424 -5.851 -0.266 1.00 3.07 39 GLY A CA 7
ATOM 8285 C C . GLY A 1 39 ? -13.843 -5.447 -0.595 1.00 2.65 39 GLY A C 7
ATOM 8286 O O . GLY A 1 39 ? -14.091 -4.364 -1.127 1.00 3.27 39 GLY A O 7
ATOM 8290 N N . ASP A 1 40 ? -14.775 -6.335 -0.274 1.00 2.12 40 ASP A N 7
ATOM 8291 C CA . ASP A 1 40 ? -16.191 -6.114 -0.537 1.00 2.43 40 ASP A CA 7
ATOM 8292 C C . ASP A 1 40 ? -16.750 -5.097 0.446 1.00 2.44 40 ASP A C 7
ATOM 8293 O O . ASP A 1 40 ? -17.718 -4.394 0.159 1.00 3.10 40 ASP A O 7
ATOM 8302 N N . VAL A 1 41 ? -16.123 -5.040 1.613 1.00 1.88 41 VAL A N 7
ATOM 8303 C CA . VAL A 1 41 ? -16.513 -4.108 2.667 1.00 1.83 41 VAL A CA 7
ATOM 8304 C C . VAL A 1 41 ? -16.381 -2.655 2.225 1.00 1.57 41 VAL A C 7
ATOM 8305 O O . VAL A 1 41 ? -15.535 -2.314 1.402 1.00 1.47 41 VAL A O 7
ATOM 8318 N N . LEU A 1 42 ? -17.232 -1.804 2.780 1.00 1.77 42 LEU A N 7
ATOM 8319 C CA . LEU A 1 42 ? -17.198 -0.386 2.500 1.00 1.81 42 LEU A CA 7
ATOM 8320 C C . LEU A 1 42 ? -16.470 0.363 3.611 1.00 1.47 42 LEU A C 7
ATOM 8321 O O . LEU A 1 42 ? -16.213 1.561 3.504 1.00 1.56 42 LEU A O 7
ATOM 8337 N N . ASP A 1 43 ? -16.144 -0.355 4.678 1.00 1.24 43 ASP A N 7
ATOM 8338 C CA . ASP A 1 43 ? -15.495 0.249 5.836 1.00 1.03 43 ASP A CA 7
ATOM 8339 C C . ASP A 1 43 ? -13.980 0.279 5.669 1.00 0.78 43 ASP A C 7
ATOM 8340 O O . ASP A 1 43 ? -13.264 0.718 6.572 1.00 0.77 43 ASP A O 7
ATOM 8349 N N . GLN A 1 44 ? -13.499 -0.214 4.525 1.00 0.64 44 GLN A N 7
ATOM 8350 C CA . GLN A 1 44 ? -12.081 -0.133 4.175 1.00 0.45 44 GLN A CA 7
ATOM 8351 C C . GLN A 1 44 ? -11.535 1.268 4.441 1.00 0.42 44 GLN A C 7
ATOM 8352 O O . GLN A 1 44 ? -12.198 2.269 4.166 1.00 0.57 44 GLN A O 7
ATOM 8366 N N . VAL A 1 45 ? -10.324 1.334 4.962 1.00 0.33 45 VAL A N 7
ATOM 8367 C CA . VAL A 1 45 ? -9.703 2.606 5.294 1.00 0.36 45 VAL A CA 7
ATOM 8368 C C . VAL A 1 45 ? -8.634 2.948 4.271 1.00 0.27 45 VAL A C 7
ATOM 8369 O O . VAL A 1 45 ? -7.647 2.231 4.126 1.00 0.33 45 VAL A O 7
ATOM 8382 N N . ALA A 1 46 ? -8.849 4.032 3.558 1.00 0.24 46 ALA A N 7
ATOM 8383 C CA . ALA A 1 46 ? -7.928 4.460 2.523 1.00 0.21 46 ALA A CA 7
ATOM 8384 C C . ALA A 1 46 ? -7.116 5.662 2.975 1.00 0.20 46 ALA A C 7
ATOM 8385 O O . ALA A 1 46 ? -7.668 6.727 3.258 1.00 0.30 46 ALA A O 7
ATOM 8392 N N . ILE A 1 47 ? -5.807 5.483 3.055 1.00 0.21 47 ILE A N 7
ATOM 8393 C CA . ILE A 1 47 ? -4.914 6.580 3.378 1.00 0.21 47 ILE A CA 7
ATOM 8394 C C . ILE A 1 47 ? -4.154 7.022 2.138 1.00 0.20 47 ILE A C 7
ATOM 8395 O O . ILE A 1 47 ? -3.905 6.227 1.225 1.00 0.21 47 ILE A O 7
ATOM 8411 N N . GLN A 1 48 ? -3.810 8.301 2.103 1.00 0.24 48 GLN A N 7
ATOM 8412 C CA . GLN A 1 48 ? -3.158 8.891 0.953 1.00 0.25 48 GLN A CA 7
ATOM 8413 C C . GLN A 1 48 ? -1.698 8.484 0.940 1.00 0.22 48 GLN A C 7
ATOM 8414 O O . GLN A 1 48 ? -0.927 8.835 1.835 1.00 0.36 48 GLN A O 7
ATOM 8428 N N . CYS A 1 49 ? -1.331 7.747 -0.081 1.00 0.26 49 CYS A N 7
ATOM 8429 C CA . CYS A 1 49 ? -0.023 7.145 -0.161 1.00 0.25 49 CYS A CA 7
ATOM 8430 C C . CYS A 1 49 ? 0.803 7.822 -1.247 1.00 0.28 49 CYS A C 7
ATOM 8431 O O . CYS A 1 49 ? 0.272 8.612 -2.033 1.00 0.32 49 CYS A O 7
ATOM 8438 N N . THR A 1 50 ? 2.093 7.522 -1.290 1.00 0.28 50 THR A N 7
ATOM 8439 C CA . THR A 1 50 ? 2.975 8.104 -2.288 1.00 0.36 50 THR A CA 7
ATOM 8440 C C . THR A 1 50 ? 4.237 7.271 -2.445 1.00 0.38 50 THR A C 7
ATOM 8441 O O . THR A 1 50 ? 4.917 6.937 -1.472 1.00 0.45 50 THR A O 7
ATOM 8452 N N . GLN A 1 51 ? 4.535 6.918 -3.681 1.00 0.39 51 GLN A N 7
ATOM 8453 C CA . GLN A 1 51 ? 5.664 6.071 -3.962 1.00 0.42 51 GLN A CA 7
ATOM 8454 C C . GLN A 1 51 ? 6.648 6.763 -4.888 1.00 0.42 51 GLN A C 7
ATOM 8455 O O . GLN A 1 51 ? 6.331 7.060 -6.042 1.00 0.58 51 GLN A O 7
ATOM 8469 N N . ILE A 1 52 ? 7.829 7.040 -4.357 1.00 0.43 52 ILE A N 7
ATOM 8470 C CA . ILE A 1 52 ? 8.930 7.566 -5.147 1.00 0.50 52 ILE A CA 7
ATOM 8471 C C . ILE A 1 52 ? 9.212 6.624 -6.319 1.00 0.56 52 ILE A C 7
ATOM 8472 O O . ILE A 1 52 ? 9.256 5.409 -6.124 1.00 0.65 52 ILE A O 7
ATOM 8488 N N . PRO A 1 53 ? 9.366 7.186 -7.545 1.00 0.66 53 PRO A N 7
ATOM 8489 C CA . PRO A 1 53 ? 9.558 6.429 -8.793 1.00 0.80 53 PRO A CA 7
ATOM 8490 C C . PRO A 1 53 ? 10.446 5.205 -8.616 1.00 0.82 53 PRO A C 7
ATOM 8491 O O . PRO A 1 53 ? 11.670 5.315 -8.551 1.00 0.87 53 PRO A O 7
ATOM 8502 N N . LEU A 1 54 ? 9.809 4.045 -8.552 1.00 0.90 54 LEU A N 7
ATOM 8503 C CA . LEU A 1 54 ? 10.486 2.808 -8.217 1.00 0.96 54 LEU A CA 7
ATOM 8504 C C . LEU A 1 54 ? 11.452 2.365 -9.306 1.00 0.90 54 LEU A C 7
ATOM 8505 O O . LEU A 1 54 ? 11.147 2.432 -10.502 1.00 1.03 54 LEU A O 7
ATOM 8521 N N . LEU A 1 55 ? 12.632 1.959 -8.878 1.00 0.88 55 LEU A N 7
ATOM 8522 C CA . LEU A 1 55 ? 13.604 1.341 -9.754 1.00 0.96 55 LEU A CA 7
ATOM 8523 C C . LEU A 1 55 ? 13.456 -0.170 -9.685 1.00 0.93 55 LEU A C 7
ATOM 8524 O O . LEU A 1 55 ? 13.319 -0.735 -8.599 1.00 0.85 55 LEU A O 7
ATOM 8540 N N . ILE A 1 56 ? 13.471 -0.824 -10.834 1.00 1.10 56 ILE A N 7
ATOM 8541 C CA . ILE A 1 56 ? 13.278 -2.262 -10.875 1.00 1.16 56 ILE A CA 7
ATOM 8542 C C . ILE A 1 56 ? 14.446 -2.970 -10.209 1.00 1.07 56 ILE A C 7
ATOM 8543 O O . ILE A 1 56 ? 15.613 -2.696 -10.504 1.00 1.14 56 ILE A O 7
ATOM 8559 N N . GLY A 1 57 ? 14.116 -3.867 -9.304 1.00 1.03 57 GLY A N 7
ATOM 8560 C CA . GLY A 1 57 ? 15.119 -4.561 -8.531 1.00 1.00 57 GLY A CA 7
ATOM 8561 C C . GLY A 1 57 ? 15.275 -3.965 -7.144 1.00 0.86 57 GLY A C 7
ATOM 8562 O O . GLY A 1 57 ? 15.848 -4.590 -6.252 1.00 0.90 57 GLY A O 7
ATOM 8566 N N . ILE A 1 58 ? 14.751 -2.761 -6.958 1.00 0.77 58 ILE A N 7
ATOM 8567 C CA . ILE A 1 58 ? 14.887 -2.056 -5.692 1.00 0.66 58 ILE A CA 7
ATOM 8568 C C . ILE A 1 58 ? 13.743 -2.383 -4.741 1.00 0.61 58 ILE A C 7
ATOM 8569 O O . ILE A 1 58 ? 12.635 -2.728 -5.158 1.00 0.69 58 ILE A O 7
ATOM 8585 N N . ALA A 1 59 ? 14.048 -2.275 -3.462 1.00 0.57 59 ALA A N 7
ATOM 8586 C CA . ALA A 1 59 ? 13.110 -2.562 -2.397 1.00 0.59 59 ALA A CA 7
ATOM 8587 C C . ALA A 1 59 ? 12.319 -1.324 -2.003 1.00 0.49 59 ALA A C 7
ATOM 8588 O O . ALA A 1 59 ? 12.840 -0.211 -2.031 1.00 0.50 59 ALA A O 7
ATOM 8595 N N . ILE A 1 60 ? 11.070 -1.541 -1.616 1.00 0.46 60 ILE A N 7
ATOM 8596 C CA . ILE A 1 60 ? 10.207 -0.485 -1.078 1.00 0.42 60 ILE A CA 7
ATOM 8597 C C . ILE A 1 60 ? 10.925 0.289 0.031 1.00 0.40 60 ILE A C 7
ATOM 8598 O O . ILE A 1 60 ? 10.923 1.519 0.054 1.00 0.39 60 ILE A O 7
ATOM 8614 N N . GLU A 1 61 ? 11.587 -0.454 0.907 1.00 0.49 61 GLU A N 7
ATOM 8615 C CA . GLU A 1 61 ? 12.256 0.101 2.073 1.00 0.60 61 GLU A CA 7
ATOM 8616 C C . GLU A 1 61 ? 13.473 0.938 1.689 1.00 0.58 61 GLU A C 7
ATOM 8617 O O . GLU A 1 61 ? 13.980 1.723 2.493 1.00 0.71 61 GLU A O 7
ATOM 8629 N N . ASP A 1 62 ? 13.942 0.764 0.463 1.00 0.54 62 ASP A N 7
ATOM 8630 C CA . ASP A 1 62 ? 15.129 1.467 -0.007 1.00 0.60 62 ASP A CA 7
ATOM 8631 C C . ASP A 1 62 ? 14.775 2.507 -1.058 1.00 0.51 62 ASP A C 7
ATOM 8632 O O . ASP A 1 62 ? 15.606 3.336 -1.431 1.00 0.65 62 ASP A O 7
ATOM 8641 N N . GLU A 1 63 ? 13.543 2.461 -1.533 1.00 0.40 63 GLU A N 7
ATOM 8642 C CA . GLU A 1 63 ? 13.100 3.361 -2.581 1.00 0.40 63 GLU A CA 7
ATOM 8643 C C . GLU A 1 63 ? 12.442 4.594 -1.984 1.00 0.34 63 GLU A C 7
ATOM 8644 O O . GLU A 1 63 ? 12.624 5.711 -2.468 1.00 0.42 63 GLU A O 7
ATOM 8656 N N . CYS A 1 64 ? 11.688 4.388 -0.928 1.00 0.29 64 CYS A N 7
ATOM 8657 C CA . CYS A 1 64 ? 10.896 5.452 -0.356 1.00 0.32 64 CYS A CA 7
ATOM 8658 C C . CYS A 1 64 ? 11.107 5.513 1.152 1.00 0.40 64 CYS A C 7
ATOM 8659 O O . CYS A 1 64 ? 11.333 4.485 1.792 1.00 0.60 64 CYS A O 7
ATOM 8666 N N . LYS A 1 65 ? 11.051 6.712 1.718 1.00 0.43 65 LYS A N 7
ATOM 8667 C CA . LYS A 1 65 ? 11.272 6.872 3.145 1.00 0.51 65 LYS A CA 7
ATOM 8668 C C . LYS A 1 65 ? 10.067 7.526 3.817 1.00 0.45 65 LYS A C 7
ATOM 8669 O O . LYS A 1 65 ? 10.139 8.645 4.327 1.00 0.60 65 LYS A O 7
ATOM 8688 N N . ASN A 1 66 ? 8.953 6.819 3.788 1.00 0.35 66 ASN A N 7
ATOM 8689 C CA . ASN A 1 66 ? 7.764 7.208 4.533 1.00 0.30 66 ASN A CA 7
ATOM 8690 C C . ASN A 1 66 ? 7.399 6.045 5.436 1.00 0.29 66 ASN A C 7
ATOM 8691 O O . ASN A 1 66 ? 8.267 5.239 5.770 1.00 0.41 66 ASN A O 7
ATOM 8702 N N . THR A 1 67 ? 6.146 5.927 5.831 1.00 0.28 67 THR A N 7
ATOM 8703 C CA . THR A 1 67 ? 5.743 4.754 6.572 1.00 0.27 67 THR A CA 7
ATOM 8704 C C . THR A 1 67 ? 5.366 3.633 5.611 1.00 0.25 67 THR A C 7
ATOM 8705 O O . THR A 1 67 ? 4.474 3.786 4.775 1.00 0.26 67 THR A O 7
ATOM 8716 N N . PRO A 1 68 ? 6.055 2.498 5.717 1.00 0.28 68 PRO A N 7
ATOM 8717 C CA . PRO A 1 68 ? 5.806 1.350 4.868 1.00 0.30 68 PRO A CA 7
ATOM 8718 C C . PRO A 1 68 ? 4.589 0.582 5.349 1.00 0.25 68 PRO A C 7
ATOM 8719 O O . PRO A 1 68 ? 4.455 0.285 6.539 1.00 0.28 68 PRO A O 7
ATOM 8730 N N . THR A 1 69 ? 3.685 0.291 4.441 1.00 0.23 69 THR A N 7
ATOM 8731 C CA . THR A 1 69 ? 2.444 -0.350 4.809 1.00 0.21 69 THR A CA 7
ATOM 8732 C C . THR A 1 69 ? 2.144 -1.540 3.905 1.00 0.23 69 THR A C 7
ATOM 8733 O O . THR A 1 69 ? 2.638 -1.614 2.779 1.00 0.29 69 THR A O 7
ATOM 8744 N N . CYS A 1 70 ? 1.365 -2.479 4.421 1.00 0.23 70 CYS A N 7
ATOM 8745 C CA . CYS A 1 70 ? 0.829 -3.566 3.617 1.00 0.27 70 CYS A CA 7
ATOM 8746 C C . CYS A 1 70 ? -0.635 -3.276 3.319 1.00 0.22 70 CYS A C 7
ATOM 8747 O O . CYS A 1 70 ? -1.482 -3.293 4.220 1.00 0.27 70 CYS A O 7
ATOM 8754 N N . CYS A 1 71 ? -0.924 -2.981 2.067 1.00 0.21 71 CYS A N 7
ATOM 8755 C CA . CYS A 1 71 ? -2.265 -2.606 1.665 1.00 0.19 71 CYS A CA 7
ATOM 8756 C C . CYS A 1 71 ? -3.029 -3.815 1.153 1.00 0.21 71 CYS A C 7
ATOM 8757 O O . CYS A 1 71 ? -2.462 -4.719 0.536 1.00 0.28 71 CYS A O 7
ATOM 8764 N N . GLU A 1 72 ? -4.320 -3.824 1.426 1.00 0.22 72 GLU A N 7
ATOM 8765 C CA . GLU A 1 72 ? -5.204 -4.855 0.944 1.00 0.24 72 GLU A CA 7
ATOM 8766 C C . GLU A 1 72 ? -5.565 -4.568 -0.515 1.00 0.25 72 GLU A C 7
ATOM 8767 O O . GLU A 1 72 ? -5.994 -5.453 -1.256 1.00 0.37 72 GLU A O 7
ATOM 8779 N N . ASP A 1 73 ? -5.354 -3.315 -0.914 1.00 0.21 73 ASP A N 7
ATOM 8780 C CA . ASP A 1 73 ? -5.530 -2.881 -2.296 1.00 0.24 73 ASP A CA 7
ATOM 8781 C C . ASP A 1 73 ? -4.976 -1.471 -2.452 1.00 0.22 73 ASP A C 7
ATOM 8782 O O . ASP A 1 73 ? -4.867 -0.747 -1.467 1.00 0.19 73 ASP A O 7
ATOM 8791 N N . VAL A 1 74 ? -4.601 -1.085 -3.668 1.00 0.28 74 VAL A N 7
ATOM 8792 C CA . VAL A 1 74 ? -4.095 0.265 -3.916 1.00 0.30 74 VAL A CA 7
ATOM 8793 C C . VAL A 1 74 ? -4.576 0.771 -5.276 1.00 0.43 74 VAL A C 7
ATOM 8794 O O . VAL A 1 74 ? -4.523 0.042 -6.270 1.00 0.68 74 VAL A O 7
ATOM 8807 N N . GLU A 1 75 ? -5.047 2.012 -5.313 1.00 0.33 75 GLU A N 7
ATOM 8808 C CA . GLU A 1 75 ? -5.545 2.622 -6.542 1.00 0.46 75 GLU A CA 7
ATOM 8809 C C . GLU A 1 75 ? -4.526 3.619 -7.103 1.00 0.50 75 GLU A C 7
ATOM 8810 O O . GLU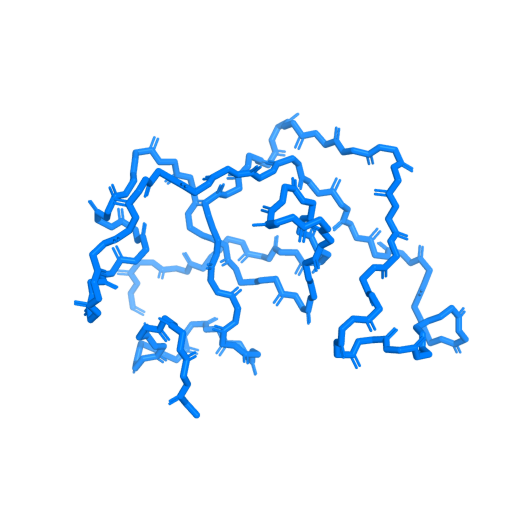 A 1 75 ? -3.656 4.106 -6.368 1.00 0.45 75 GLU A O 7
ATOM 8822 N N . ASP A 1 76 ? -4.641 3.909 -8.404 1.00 0.61 76 ASP A N 7
ATOM 8823 C CA . ASP A 1 76 ? -3.763 4.857 -9.095 1.00 0.65 76 ASP A CA 7
ATOM 8824 C C . ASP A 1 76 ? -2.342 4.301 -9.142 1.00 0.67 76 ASP A C 7
ATOM 8825 O O . ASP A 1 76 ? -2.151 3.084 -9.208 1.00 0.69 76 ASP A O 7
ATOM 8834 N N . ASP A 1 77 ? -1.351 5.176 -9.110 1.00 0.70 77 ASP A N 7
ATOM 8835 C CA . ASP A 1 77 ? 0.041 4.746 -9.011 1.00 0.77 77 ASP A CA 7
ATOM 8836 C C . ASP A 1 77 ? 0.374 4.348 -7.580 1.00 0.67 77 ASP A C 7
ATOM 8837 O O . ASP A 1 77 ? 1.538 4.151 -7.231 1.00 0.81 77 ASP A O 7
ATOM 8846 N N . GLY A 1 78 ? -0.656 4.219 -6.758 1.00 0.51 78 GLY A N 7
ATOM 8847 C CA . GLY A 1 78 ? -0.460 3.861 -5.376 1.00 0.44 78 GLY A CA 7
ATOM 8848 C C . GLY A 1 78 ? -0.732 5.019 -4.443 1.00 0.33 78 GLY A C 7
ATOM 8849 O O . GLY A 1 78 ? -0.208 5.061 -3.336 1.00 0.35 78 GLY A O 7
ATOM 8853 N N . LEU A 1 79 ? -1.539 5.971 -4.894 1.00 0.27 79 LEU A N 7
ATOM 8854 C CA . LEU A 1 79 ? -1.830 7.159 -4.096 1.00 0.22 79 LEU A CA 7
ATOM 8855 C C . LEU A 1 79 ? -2.935 6.888 -3.091 1.00 0.19 79 LEU A C 7
ATOM 8856 O O . LEU A 1 79 ? -3.049 7.576 -2.081 1.00 0.22 79 LEU A O 7
ATOM 8872 N N . VAL A 1 80 ? -3.757 5.900 -3.378 1.00 0.19 80 VAL A N 7
ATOM 8873 C CA . VAL A 1 80 ? -4.856 5.557 -2.493 1.00 0.20 80 VAL A CA 7
ATOM 8874 C C . VAL A 1 80 ? -4.740 4.106 -2.074 1.00 0.20 80 VAL A C 7
ATOM 8875 O O . VAL A 1 80 ? -4.984 3.201 -2.871 1.00 0.27 80 VAL A O 7
ATOM 8888 N N . GLY A 1 81 ? -4.347 3.887 -0.833 1.00 0.18 81 GLY A N 7
ATOM 8889 C CA . GLY A 1 81 ? -4.151 2.541 -0.359 1.00 0.21 81 GLY A CA 7
ATOM 8890 C C . GLY A 1 81 ? -5.248 2.109 0.581 1.00 0.20 81 GLY A C 7
ATOM 8891 O O . GLY A 1 81 ? -5.620 2.844 1.495 1.00 0.26 81 GLY A O 7
ATOM 8895 N N . ILE A 1 82 ? -5.757 0.912 0.363 1.00 0.18 82 ILE A N 7
ATOM 8896 C CA . ILE A 1 82 ? -6.846 0.389 1.157 1.00 0.17 82 ILE A CA 7
ATOM 8897 C C . ILE A 1 82 ? -6.307 -0.501 2.260 1.00 0.17 82 ILE A C 7
ATOM 8898 O O . ILE A 1 82 ? -5.606 -1.482 1.994 1.00 0.19 82 ILE A O 7
ATOM 8914 N N . ASN A 1 83 ? -6.615 -0.132 3.493 1.00 0.18 83 ASN A N 7
ATOM 8915 C CA . ASN A 1 83 ? -6.281 -0.943 4.658 1.00 0.21 83 ASN A CA 7
ATOM 8916 C C . ASN A 1 83 ? -4.775 -1.139 4.777 1.00 0.22 83 ASN A C 7
ATOM 8917 O O . ASN A 1 83 ? -4.302 -2.196 5.197 1.00 0.29 83 ASN A O 7
ATOM 8928 N N . CYS A 1 84 ? -4.031 -0.107 4.401 1.00 0.22 84 CYS A N 7
ATOM 8929 C CA . CYS A 1 84 ? -2.577 -0.141 4.459 1.00 0.23 84 CYS A CA 7
ATOM 8930 C C . CYS A 1 84 ? -2.096 -0.130 5.902 1.00 0.25 84 CYS A C 7
ATOM 8931 O O . CYS A 1 84 ? -1.972 0.924 6.523 1.00 0.33 84 CYS A O 7
ATOM 8938 N N . THR A 1 85 ? -1.837 -1.311 6.434 1.00 0.25 85 THR A N 7
ATOM 8939 C CA . THR A 1 85 ? -1.383 -1.444 7.803 1.00 0.28 85 THR A CA 7
ATOM 8940 C C . THR A 1 85 ? 0.138 -1.332 7.862 1.00 0.24 85 THR A C 7
ATOM 8941 O O . THR A 1 85 ? 0.844 -2.026 7.127 1.00 0.23 85 THR A O 7
ATOM 8952 N N . PRO A 1 86 ? 0.655 -0.429 8.715 1.00 0.26 86 PRO A N 7
ATOM 8953 C CA . PRO A 1 86 ? 2.096 -0.181 8.839 1.00 0.28 86 PRO A CA 7
ATOM 8954 C C . PRO A 1 86 ? 2.865 -1.431 9.237 1.00 0.33 86 PRO A C 7
ATOM 8955 O O . PRO A 1 86 ? 2.515 -2.109 10.205 1.00 0.39 86 PRO A O 7
ATOM 8966 N N . ILE A 1 87 ? 3.908 -1.733 8.487 1.00 0.37 87 ILE A N 7
ATOM 8967 C CA . ILE A 1 87 ? 4.717 -2.905 8.738 1.00 0.47 87 ILE A CA 7
ATOM 8968 C C . ILE A 1 87 ? 6.001 -2.530 9.466 1.00 0.57 87 ILE A C 7
ATOM 8969 O O . ILE A 1 87 ? 6.529 -1.431 9.279 1.00 0.56 87 ILE A O 7
ATOM 8985 N N . PRO A 1 88 ? 6.509 -3.430 10.321 1.00 0.73 88 PRO A N 7
ATOM 8986 C CA . PRO A 1 88 ? 7.745 -3.207 11.072 1.00 0.86 88 PRO A CA 7
ATOM 8987 C C . PRO A 1 88 ? 8.969 -3.177 10.165 1.00 0.92 88 PRO A C 7
ATOM 8988 O O . PRO A 1 88 ? 8.968 -3.759 9.076 1.00 0.96 88 PRO A O 7
ATOM 8999 N N . LEU A 1 89 ? 10.024 -2.522 10.637 1.00 1.01 89 LEU A N 7
ATOM 9000 C CA . LEU A 1 89 ? 11.266 -2.392 9.879 1.00 1.13 89 LEU A CA 7
ATOM 9001 C C . LEU A 1 89 ? 12.093 -3.661 9.973 1.00 1.31 89 LEU A C 7
ATOM 9002 O O . LEU A 1 89 ? 13.260 -3.695 9.582 1.00 1.45 89 LEU A O 7
ATOM 9018 N N . ILE A 1 90 ? 11.475 -4.695 10.496 1.00 1.37 90 ILE A N 7
ATOM 9019 C CA . ILE A 1 90 ? 12.144 -5.951 10.738 1.00 1.60 90 ILE A CA 7
ATOM 9020 C C . ILE A 1 90 ? 11.494 -7.066 9.930 1.00 1.73 90 ILE A C 7
ATOM 9021 O O . ILE A 1 90 ? 12.097 -7.497 8.927 1.00 2.31 90 ILE A O 7
ATOM 9038 N N . GLY A 1 1 ? 10.531 -4.986 -11.396 1.00 5.75 1 GLY A N 8
ATOM 9039 C CA . GLY A 1 1 ? 9.154 -5.115 -11.931 1.00 5.18 1 GLY A CA 8
ATOM 9040 C C . GLY A 1 1 ? 8.217 -4.079 -11.349 1.00 4.19 1 GLY A C 8
ATOM 9041 O O . GLY A 1 1 ? 8.631 -2.960 -11.035 1.00 4.26 1 GLY A O 8
ATOM 9047 N N . SER A 1 2 ? 6.954 -4.448 -11.201 1.00 3.74 2 SER A N 8
ATOM 9048 C CA . SER A 1 2 ? 5.954 -3.549 -10.649 1.00 3.26 2 SER A CA 8
ATOM 9049 C C . SER A 1 2 ? 5.565 -3.970 -9.233 1.00 2.09 2 SER A C 8
ATOM 9050 O O . SER A 1 2 ? 4.900 -3.225 -8.514 1.00 2.28 2 SER A O 8
ATOM 9058 N N . GLY A 1 3 ? 5.986 -5.168 -8.844 1.00 1.60 3 GLY A N 8
ATOM 9059 C CA . GLY A 1 3 ? 5.683 -5.675 -7.519 1.00 1.30 3 GLY A CA 8
ATOM 9060 C C . GLY A 1 3 ? 6.770 -5.342 -6.520 1.00 1.09 3 GLY A C 8
ATOM 9061 O O . GLY A 1 3 ? 7.702 -4.601 -6.837 1.00 1.32 3 GLY A O 8
ATOM 9065 N N . TRP A 1 4 ? 6.664 -5.893 -5.320 1.00 0.81 4 TRP A N 8
ATOM 9066 C CA . TRP A 1 4 ? 7.626 -5.609 -4.268 1.00 0.60 4 TRP A CA 8
ATOM 9067 C C . TRP A 1 4 ? 8.161 -6.880 -3.626 1.00 0.62 4 TRP A C 8
ATOM 9068 O O . TRP A 1 4 ? 7.518 -7.932 -3.654 1.00 0.74 4 TRP A O 8
ATOM 9089 N N . GLU A 1 5 ? 9.355 -6.759 -3.053 1.00 0.66 5 GLU A N 8
ATOM 9090 C CA . GLU A 1 5 ? 10.028 -7.869 -2.391 1.00 0.73 5 GLU A CA 8
ATOM 9091 C C . GLU A 1 5 ?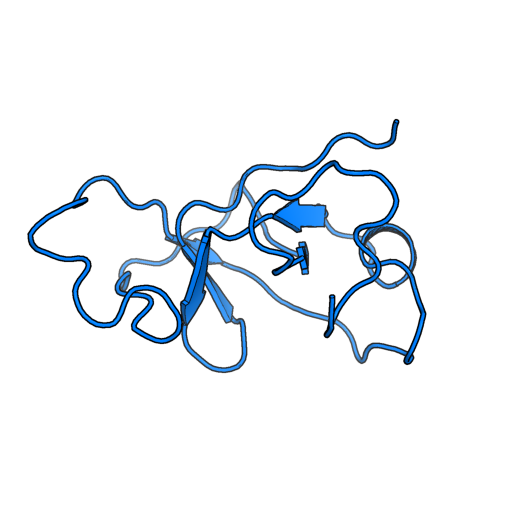 9.253 -8.318 -1.160 1.00 0.67 5 GLU A C 8
ATOM 9092 O O . GLU A 1 5 ? 9.150 -7.583 -0.176 1.00 0.78 5 GLU A O 8
ATOM 9104 N N . SER A 1 6 ? 8.729 -9.530 -1.218 1.00 0.74 6 SER A N 8
ATOM 9105 C CA . SER A 1 6 ? 7.968 -10.100 -0.115 1.00 0.87 6 SER A CA 8
ATOM 9106 C C . SER A 1 6 ? 8.899 -10.825 0.858 1.00 0.88 6 SER A C 8
ATOM 9107 O O . SER A 1 6 ? 8.489 -11.753 1.555 1.00 0.90 6 SER A O 8
ATOM 9115 N N . LYS A 1 7 ? 10.150 -10.380 0.891 1.00 0.95 7 LYS A N 8
ATOM 9116 C CA . LYS A 1 7 ? 11.194 -11.009 1.693 1.00 1.09 7 LYS A CA 8
ATOM 9117 C C . LYS A 1 7 ? 10.799 -11.149 3.159 1.00 1.03 7 LYS A C 8
ATOM 9118 O O . LYS A 1 7 ? 10.853 -12.241 3.724 1.00 1.09 7 LYS A O 8
ATOM 9137 N N . THR A 1 8 ? 10.383 -10.049 3.758 1.00 1.01 8 THR A N 8
ATOM 9138 C CA . THR A 1 8 ? 10.132 -10.017 5.187 1.00 1.08 8 THR A CA 8
ATOM 9139 C C . THR A 1 8 ? 8.904 -10.842 5.567 1.00 0.93 8 THR A C 8
ATOM 9140 O O . THR A 1 8 ? 8.784 -11.317 6.699 1.00 1.03 8 THR A O 8
ATOM 9151 N N . GLY A 1 9 ? 7.996 -11.023 4.610 1.00 0.79 9 GLY A N 8
ATOM 9152 C CA . GLY A 1 9 ? 6.776 -11.762 4.871 1.00 0.79 9 GLY A CA 8
ATOM 9153 C C . GLY A 1 9 ? 5.755 -10.918 5.599 1.00 0.69 9 GLY A C 8
ATOM 9154 O O . GLY A 1 9 ? 4.782 -11.430 6.152 1.00 0.88 9 GLY A O 8
ATOM 9158 N N . SER A 1 10 ? 5.979 -9.615 5.582 1.00 0.61 10 SER A N 8
ATOM 9159 C CA . SER A 1 10 ? 5.177 -8.677 6.344 1.00 0.73 10 SER A CA 8
ATOM 9160 C C . SER A 1 10 ? 3.801 -8.457 5.726 1.00 0.64 10 SER A C 8
ATOM 9161 O O . SER A 1 10 ? 2.825 -8.196 6.432 1.00 0.73 10 SER A O 8
ATOM 9169 N N . CYS A 1 11 ? 3.719 -8.570 4.415 1.00 0.52 11 CYS A N 8
ATOM 9170 C CA . CYS A 1 11 ? 2.477 -8.277 3.718 1.00 0.44 11 CYS A CA 8
ATOM 9171 C C . CYS A 1 11 ? 1.784 -9.557 3.266 1.00 0.41 11 CYS A C 8
ATOM 9172 O O . CYS A 1 11 ? 2.433 -10.516 2.849 1.00 0.43 11 CYS A O 8
ATOM 9179 N N . ASN A 1 12 ? 0.458 -9.557 3.352 1.00 0.46 12 ASN A N 8
ATOM 9180 C CA . ASN A 1 12 ? -0.340 -10.725 2.988 1.00 0.53 12 ASN A CA 8
ATOM 9181 C C . ASN A 1 12 ? -0.781 -10.677 1.527 1.00 0.47 12 ASN A C 8
ATOM 9182 O O . ASN A 1 12 ? -1.008 -11.715 0.905 1.00 0.57 12 ASN A O 8
ATOM 9193 N N . THR A 1 13 ? -0.908 -9.475 0.984 1.00 0.38 13 THR A N 8
ATOM 9194 C CA . THR A 1 13 ? -1.423 -9.300 -0.367 1.00 0.37 13 THR A CA 8
ATOM 9195 C C . THR A 1 13 ? -0.308 -9.072 -1.376 1.00 0.35 13 THR A C 8
ATOM 9196 O O . THR A 1 13 ? -0.426 -9.445 -2.542 1.00 0.44 13 THR A O 8
ATOM 9207 N N . GLY A 1 14 ? 0.772 -8.455 -0.924 1.00 0.29 14 GLY A N 8
ATOM 9208 C CA . GLY A 1 14 ? 1.876 -8.162 -1.811 1.00 0.31 14 GLY A CA 8
ATOM 9209 C C . GLY A 1 14 ? 1.894 -6.710 -2.245 1.00 0.30 14 GLY A C 8
ATOM 9210 O O . GLY A 1 14 ? 2.838 -6.264 -2.898 1.00 0.43 14 GLY A O 8
ATOM 9214 N N . LYS A 1 15 ? 0.860 -5.963 -1.877 1.00 0.24 15 LYS A N 8
ATOM 9215 C CA . LYS A 1 15 ? 0.788 -4.553 -2.235 1.00 0.25 15 LYS A CA 8
ATOM 9216 C C . LYS A 1 15 ? 1.475 -3.698 -1.176 1.00 0.24 15 LYS A C 8
ATOM 9217 O O . LYS A 1 15 ? 0.850 -3.253 -0.212 1.00 0.25 15 LYS A O 8
ATOM 9236 N N . LEU A 1 16 ? 2.772 -3.498 -1.359 1.00 0.26 16 LEU A N 8
ATOM 9237 C CA . LEU A 1 16 ? 3.556 -2.652 -0.478 1.00 0.30 16 LEU A CA 8
ATOM 9238 C C . LEU A 1 16 ? 3.610 -1.234 -1.024 1.00 0.33 16 LEU A C 8
ATOM 9239 O O . LEU A 1 16 ? 3.959 -1.021 -2.182 1.00 0.55 16 LEU A O 8
ATOM 9255 N N . ALA A 1 17 ? 3.253 -0.270 -0.201 1.00 0.27 17 ALA A N 8
ATOM 9256 C CA . ALA A 1 17 ? 3.311 1.123 -0.605 1.00 0.27 17 ALA A CA 8
ATOM 9257 C C . ALA A 1 17 ? 3.760 1.992 0.556 1.00 0.24 17 ALA A C 8
ATOM 9258 O O . ALA A 1 17 ? 3.583 1.629 1.722 1.00 0.28 17 ALA A O 8
ATOM 9265 N N . CYS A 1 18 ? 4.373 3.119 0.236 1.00 0.26 18 CYS A N 8
ATOM 9266 C CA . CYS A 1 18 ? 4.772 4.077 1.251 1.00 0.26 18 CYS A CA 8
ATOM 9267 C C . CYS A 1 18 ? 3.636 5.056 1.487 1.00 0.24 18 CYS A C 8
ATOM 9268 O O . CYS A 1 18 ? 3.481 6.033 0.754 1.00 0.32 18 CYS A O 8
ATOM 9275 N N . CYS A 1 19 ? 2.854 4.806 2.518 1.00 0.21 19 CYS A N 8
ATOM 9276 C CA . CYS A 1 19 ? 1.608 5.530 2.704 1.00 0.21 19 CYS A CA 8
ATOM 9277 C C . CYS A 1 19 ? 1.664 6.411 3.941 1.00 0.23 19 CYS A C 8
ATOM 9278 O O . CYS A 1 19 ? 2.410 6.131 4.881 1.00 0.30 19 CYS A O 8
ATOM 9285 N N . ASP A 1 20 ? 0.879 7.481 3.932 1.00 0.23 20 ASP A N 8
ATOM 9286 C CA . ASP A 1 20 ? 0.776 8.357 5.087 1.00 0.28 20 ASP A CA 8
ATOM 9287 C C . ASP A 1 20 ? -0.382 7.902 5.952 1.00 0.28 20 ASP A C 8
ATOM 9288 O O . ASP A 1 20 ? -1.523 7.897 5.500 1.00 0.34 20 ASP A O 8
ATOM 9297 N N . THR A 1 21 ? -0.107 7.534 7.186 1.00 0.31 21 THR A N 8
ATOM 9298 C CA . THR A 1 21 ? -1.148 7.033 8.064 1.00 0.36 21 THR A CA 8
ATOM 9299 C C . THR A 1 21 ? -1.966 8.171 8.679 1.00 0.42 21 THR A C 8
ATOM 9300 O O . THR A 1 21 ? -2.989 7.935 9.324 1.00 0.52 21 THR A O 8
ATOM 9311 N N . ASN A 1 22 ? -1.528 9.408 8.467 1.00 0.43 22 ASN A N 8
ATOM 9312 C CA . ASN A 1 22 ? -2.218 10.564 9.017 1.00 0.56 22 ASN A CA 8
ATOM 9313 C C . ASN A 1 22 ? -2.999 11.277 7.923 1.00 0.50 22 ASN A C 8
ATOM 9314 O O . ASN A 1 22 ? -3.876 12.096 8.201 1.00 0.63 22 ASN A O 8
ATOM 9325 N N . LYS A 1 23 ? -2.669 10.959 6.682 1.00 0.40 23 LYS A N 8
ATOM 9326 C CA . LYS A 1 23 ? -3.369 11.503 5.531 1.00 0.39 23 LYS A CA 8
ATOM 9327 C C . LYS A 1 23 ? -4.312 10.479 4.944 1.00 0.32 23 LYS A C 8
ATOM 9328 O O . LYS A 1 23 ? -3.932 9.350 4.655 1.00 0.39 23 LYS A O 8
ATOM 9347 N N . LYS A 1 24 ? -5.537 10.900 4.759 1.00 0.49 24 LYS A N 8
ATOM 9348 C CA . LYS A 1 24 ? -6.596 10.020 4.303 1.00 0.49 24 LYS A CA 8
ATOM 9349 C C . LYS A 1 24 ? -7.128 10.455 2.946 1.00 0.45 24 LYS A C 8
ATOM 9350 O O . LYS A 1 24 ? -6.922 11.593 2.520 1.00 0.48 24 LYS A O 8
ATOM 9369 N N . VAL A 1 25 ? -7.821 9.544 2.278 1.00 0.46 25 VAL A N 8
ATOM 9370 C CA . VAL A 1 25 ? -8.427 9.822 0.986 1.00 0.50 25 VAL A CA 8
ATOM 9371 C C . VAL A 1 25 ? -9.947 9.787 1.110 1.00 0.56 25 VAL A C 8
ATOM 9372 O O . VAL A 1 25 ? -10.500 9.054 1.931 1.00 0.57 25 VAL A O 8
ATOM 9385 N N . GLN A 1 26 ? -10.615 10.573 0.281 1.00 0.66 26 GLN A N 8
ATOM 9386 C CA . GLN A 1 26 ? -12.062 10.702 0.327 1.00 0.78 26 GLN A CA 8
ATOM 9387 C C . GLN A 1 26 ? -12.743 9.591 -0.468 1.00 0.75 26 GLN A C 8
ATOM 9388 O O . GLN A 1 26 ? -13.963 9.594 -0.633 1.00 0.87 26 GLN A O 8
ATOM 9402 N N . LYS A 1 27 ? -11.952 8.652 -0.966 1.00 0.96 27 LYS A N 8
ATOM 9403 C CA . LYS A 1 27 ? -12.478 7.529 -1.732 1.00 1.06 27 LYS A CA 8
ATOM 9404 C C . LYS A 1 27 ? -11.880 6.222 -1.228 1.00 0.94 27 LYS A C 8
ATOM 9405 O O . LYS A 1 27 ? -10.665 6.041 -1.250 1.00 1.56 27 LYS A O 8
ATOM 9424 N N . SER A 1 28 ? -12.737 5.327 -0.763 1.00 0.83 28 SER A N 8
ATOM 9425 C CA . SER A 1 28 ? -12.302 4.034 -0.256 1.00 1.35 28 SER A CA 8
ATOM 9426 C C . SER A 1 28 ? -13.053 2.911 -0.963 1.00 1.17 28 SER A C 8
ATOM 9427 O O . SER A 1 28 ? -14.028 2.372 -0.433 1.00 1.46 28 SER A O 8
ATOM 9435 N N . THR A 1 29 ? -12.615 2.568 -2.163 1.00 1.02 29 THR A N 8
ATOM 9436 C CA . THR A 1 29 ? -13.289 1.539 -2.934 1.00 1.07 29 THR A CA 8
ATOM 9437 C C . THR A 1 29 ? -12.367 0.360 -3.208 1.00 1.17 29 THR A C 8
ATOM 9438 O O . THR A 1 29 ? -12.678 -0.782 -2.867 1.00 2.00 29 THR A O 8
ATOM 9449 N N . GLY A 1 30 ? -11.222 0.657 -3.794 1.00 0.96 30 GLY A N 8
ATOM 9450 C CA . GLY A 1 30 ? -10.303 -0.377 -4.218 1.00 1.02 30 GLY A CA 8
ATOM 9451 C C . GLY A 1 30 ? -10.548 -0.793 -5.657 1.00 1.05 30 GLY A C 8
ATOM 9452 O O . GLY A 1 30 ? -11.649 -0.609 -6.180 1.00 1.39 30 GLY A O 8
ATOM 9456 N N . GLU A 1 31 ? -9.524 -1.320 -6.314 1.00 1.00 31 GLU A N 8
ATOM 9457 C CA . GLU A 1 31 ? -9.675 -1.837 -7.668 1.00 1.18 31 GLU A CA 8
ATOM 9458 C C . GLU A 1 31 ? -9.779 -3.355 -7.642 1.00 0.94 31 GLU A C 8
ATOM 9459 O O . GLU A 1 31 ? -10.697 -3.937 -8.214 1.00 1.04 31 GLU A O 8
ATOM 9471 N N . GLU A 1 32 ? -8.838 -3.986 -6.950 1.00 0.85 32 GLU A N 8
ATOM 9472 C CA . GLU A 1 32 ? -8.754 -5.427 -6.896 1.00 1.01 32 GLU A CA 8
ATOM 9473 C C . GLU A 1 32 ? -9.784 -5.970 -5.913 1.00 1.08 32 GLU A C 8
ATOM 9474 O O . GLU A 1 32 ? -10.716 -6.678 -6.291 1.00 1.36 32 GLU A O 8
ATOM 9486 N N . SER A 1 33 ? -9.627 -5.592 -4.658 1.00 1.06 33 SER A N 8
ATOM 9487 C CA . SER A 1 33 ? -10.564 -5.972 -3.619 1.00 1.37 33 SER A CA 8
ATOM 9488 C C . SER A 1 33 ? -11.853 -5.175 -3.791 1.00 1.43 33 SER A C 8
ATOM 9489 O O . SER A 1 33 ? -12.918 -5.571 -3.312 1.00 1.79 33 SER A O 8
ATOM 9497 N N . GLY A 1 34 ? -11.738 -4.050 -4.494 1.00 1.39 34 GLY A N 8
ATOM 9498 C CA . GLY A 1 34 ? -12.898 -3.245 -4.824 1.00 1.87 34 GLY A CA 8
ATOM 9499 C C . GLY A 1 34 ? -13.773 -3.899 -5.875 1.00 2.00 34 GLY A C 8
ATOM 9500 O O . GLY A 1 34 ? -14.948 -3.556 -6.013 1.00 2.54 34 GLY A O 8
ATOM 9504 N N . LEU A 1 35 ? -13.199 -4.825 -6.634 1.00 1.81 35 LEU A N 8
ATOM 9505 C CA . LEU A 1 35 ? -13.963 -5.614 -7.587 1.00 2.31 35 LEU A CA 8
ATOM 9506 C C . LEU A 1 35 ? -14.720 -6.698 -6.829 1.00 2.77 35 LEU A C 8
ATOM 9507 O O . LEU A 1 35 ? -15.855 -7.037 -7.158 1.00 3.49 35 LEU A O 8
ATOM 9523 N N . LEU A 1 36 ? -14.077 -7.221 -5.796 1.00 2.50 36 LEU A N 8
ATOM 9524 C CA . LEU A 1 36 ? -14.671 -8.223 -4.933 1.00 3.01 36 LEU A CA 8
ATOM 9525 C C . LEU A 1 36 ? -15.636 -7.569 -3.945 1.00 2.81 36 LEU A C 8
ATOM 9526 O O . LEU A 1 36 ? -15.820 -6.350 -3.954 1.00 2.34 36 LEU A O 8
ATOM 9542 N N . HIS A 1 37 ? -16.244 -8.377 -3.083 1.00 3.51 37 HIS A N 8
ATOM 9543 C CA . HIS A 1 37 ? -17.177 -7.858 -2.085 1.00 3.61 37 HIS A CA 8
ATOM 9544 C C . HIS A 1 37 ? -16.424 -7.255 -0.900 1.00 3.25 37 HIS A C 8
ATOM 9545 O O . HIS A 1 37 ? -17.020 -6.884 0.109 1.00 2.95 37 HIS A O 8
ATOM 9560 N N . THR A 1 38 ? -15.107 -7.187 -1.020 1.00 3.58 38 THR A N 8
ATOM 9561 C CA . THR A 1 38 ? -14.275 -6.535 -0.024 1.00 3.68 38 THR A CA 8
ATOM 9562 C C . THR A 1 38 ? -14.527 -5.029 -0.029 1.00 3.15 38 THR A C 8
ATOM 9563 O O . THR A 1 38 ? -14.577 -4.390 1.022 1.00 3.20 38 THR A O 8
ATOM 9574 N N . GLY A 1 39 ? -14.736 -4.486 -1.223 1.00 2.92 39 GLY A N 8
ATOM 9575 C CA . GLY A 1 39 ? -14.993 -3.063 -1.371 1.00 3.07 39 GLY A CA 8
ATOM 9576 C C . GLY A 1 39 ? -16.398 -2.670 -0.948 1.00 2.65 39 GLY A C 8
ATOM 9577 O O . GLY A 1 39 ? -16.862 -1.570 -1.252 1.00 3.27 39 GLY A O 8
ATOM 9581 N N . ASP A 1 40 ? -17.074 -3.577 -0.256 1.00 2.12 40 ASP A N 8
ATOM 9582 C CA . ASP A 1 40 ? -18.408 -3.322 0.270 1.00 2.43 40 ASP A CA 8
ATOM 9583 C C . ASP A 1 40 ? -18.340 -2.348 1.432 1.00 2.44 40 ASP A C 8
ATOM 9584 O O . ASP A 1 40 ? -19.059 -1.348 1.475 1.00 3.10 40 ASP A O 8
ATOM 9593 N N . VAL A 1 41 ? -17.459 -2.654 2.364 1.00 1.88 41 VAL A N 8
ATOM 9594 C CA . VAL A 1 41 ? -17.331 -1.876 3.587 1.00 1.83 41 VAL A CA 8
ATOM 9595 C C . VAL A 1 41 ? -16.635 -0.542 3.353 1.00 1.57 41 VAL A C 8
ATOM 9596 O O . VAL A 1 41 ? -15.692 -0.443 2.568 1.00 1.47 41 VAL A O 8
ATOM 9609 N N . LEU A 1 42 ? -17.122 0.484 4.036 1.00 1.77 42 LEU A N 8
ATOM 9610 C CA . LEU A 1 42 ? -16.473 1.779 4.049 1.00 1.81 42 LEU A CA 8
ATOM 9611 C C . LEU A 1 42 ? -15.451 1.795 5.182 1.00 1.47 42 LEU A C 8
ATOM 9612 O O . LEU A 1 42 ? -14.722 2.768 5.390 1.00 1.56 42 LEU A O 8
ATOM 9628 N N . ASP A 1 43 ? -15.421 0.683 5.910 1.00 1.24 43 ASP A N 8
ATOM 9629 C CA . ASP A 1 43 ? -14.465 0.466 6.988 1.00 1.03 43 ASP A CA 8
ATOM 9630 C C . ASP A 1 43 ? -13.040 0.504 6.463 1.00 0.78 43 ASP A C 8
ATOM 9631 O O . ASP A 1 43 ? -12.118 0.880 7.188 1.00 0.77 43 ASP A O 8
ATOM 9640 N N . GLN A 1 44 ? -12.867 0.101 5.204 1.00 0.64 44 GLN A N 8
ATOM 9641 C CA . GLN A 1 44 ? -11.559 0.135 4.561 1.00 0.45 44 GLN A CA 8
ATOM 9642 C C . GLN A 1 44 ? -10.893 1.479 4.790 1.00 0.42 44 GLN A C 8
ATOM 9643 O O . GLN A 1 44 ? -11.499 2.531 4.584 1.00 0.57 44 GLN A O 8
ATOM 9657 N N . VAL A 1 45 ? -9.649 1.439 5.208 1.00 0.33 45 VAL A N 8
ATOM 9658 C CA . VAL A 1 45 ? -8.916 2.655 5.499 1.00 0.36 45 VAL A CA 8
ATOM 9659 C C . VAL A 1 45 ? -8.090 3.087 4.301 1.00 0.27 45 VAL A C 8
ATOM 9660 O O . VAL A 1 45 ? -7.078 2.478 3.961 1.00 0.33 45 VAL A O 8
ATOM 9673 N N . ALA A 1 46 ? -8.563 4.123 3.639 1.00 0.24 46 ALA A N 8
ATOM 9674 C CA . ALA A 1 46 ? -7.891 4.658 2.478 1.00 0.21 46 ALA A CA 8
ATOM 9675 C C . ALA A 1 46 ? -7.022 5.834 2.871 1.00 0.20 46 ALA A C 8
ATOM 9676 O O . ALA A 1 46 ? -7.517 6.939 3.096 1.00 0.30 46 ALA A O 8
ATOM 9683 N N . ILE A 1 47 ? -5.733 5.588 2.975 1.00 0.21 47 ILE A N 8
ATOM 9684 C CA . ILE A 1 47 ? -4.794 6.643 3.293 1.00 0.21 47 ILE A CA 8
ATOM 9685 C C . ILE A 1 47 ? -4.033 7.062 2.051 1.00 0.20 47 ILE A C 8
ATOM 9686 O O . ILE A 1 47 ? -3.831 6.265 1.131 1.00 0.21 47 ILE A O 8
ATOM 9702 N N . GLN A 1 48 ? -3.641 8.326 2.018 1.00 0.24 48 GLN A N 8
ATOM 9703 C CA . GLN A 1 48 ? -2.963 8.879 0.859 1.00 0.25 48 GLN A CA 8
ATOM 9704 C C . GLN A 1 48 ? -1.536 8.370 0.831 1.00 0.22 48 GLN A C 8
ATOM 9705 O O . GLN A 1 48 ? -0.795 8.485 1.810 1.00 0.36 48 GLN A O 8
ATOM 9719 N N . CYS A 1 49 ? -1.165 7.800 -0.291 1.00 0.26 49 CYS A N 8
ATOM 9720 C CA . CYS A 1 49 ? 0.094 7.111 -0.408 1.00 0.25 49 CYS A CA 8
ATOM 9721 C C . CYS A 1 49 ? 0.984 7.797 -1.433 1.00 0.28 49 CYS A C 8
ATOM 9722 O O . CYS A 1 49 ? 0.502 8.554 -2.279 1.00 0.32 49 CYS A O 8
ATOM 9729 N N . THR A 1 50 ? 2.274 7.526 -1.359 1.00 0.28 50 THR A N 8
ATOM 9730 C CA . THR A 1 50 ? 3.243 8.194 -2.205 1.00 0.36 50 THR A CA 8
ATOM 9731 C C . THR A 1 50 ? 4.435 7.283 -2.470 1.00 0.38 50 THR A C 8
ATOM 9732 O O . THR A 1 50 ? 5.106 6.818 -1.544 1.00 0.45 50 THR A O 8
ATOM 9743 N N . GLN A 1 51 ? 4.687 7.009 -3.734 1.00 0.39 51 GLN A N 8
ATOM 9744 C CA . GLN A 1 51 ? 5.759 6.110 -4.096 1.00 0.42 51 GLN A CA 8
ATOM 9745 C C . GLN A 1 51 ? 6.794 6.831 -4.946 1.00 0.42 51 GLN A C 8
ATOM 9746 O O . GLN A 1 51 ? 6.534 7.218 -6.085 1.00 0.58 51 GLN A O 8
ATOM 9760 N N . ILE A 1 52 ? 7.962 7.021 -4.357 1.00 0.43 52 ILE A N 8
ATOM 9761 C CA . ILE A 1 52 ? 9.077 7.683 -5.014 1.00 0.50 52 ILE A CA 8
ATOM 9762 C C . ILE A 1 52 ? 9.652 6.779 -6.105 1.00 0.56 52 ILE A C 8
ATOM 9763 O O . ILE A 1 52 ? 9.866 5.593 -5.864 1.00 0.65 52 ILE A O 8
ATOM 9779 N N . PRO A 1 53 ? 9.902 7.352 -7.310 1.00 0.66 53 PRO A N 8
ATOM 9780 C CA . PRO A 1 53 ? 10.332 6.620 -8.513 1.00 0.80 53 PRO A CA 8
ATOM 9781 C C . PRO A 1 53 ? 11.238 5.429 -8.227 1.00 0.82 53 PRO A C 8
ATOM 9782 O O . PRO A 1 53 ? 12.246 5.545 -7.530 1.00 0.87 53 PRO A O 8
ATOM 9793 N N . LEU A 1 54 ? 10.878 4.302 -8.821 1.00 0.90 54 LEU A N 8
ATOM 9794 C CA . LEU A 1 54 ? 11.426 3.014 -8.451 1.00 0.96 54 LEU A CA 8
ATOM 9795 C C . LEU A 1 54 ? 12.752 2.722 -9.142 1.00 0.90 54 LEU A C 8
ATOM 9796 O O . LEU A 1 54 ? 12.900 2.928 -10.349 1.00 1.03 54 LEU A O 8
ATOM 9812 N N . LEU A 1 55 ? 13.718 2.269 -8.362 1.00 0.88 55 LEU A N 8
ATOM 9813 C CA . LEU A 1 55 ? 14.919 1.654 -8.892 1.00 0.96 55 LEU A CA 8
ATOM 9814 C C . LEU A 1 55 ? 14.734 0.140 -8.873 1.00 0.93 55 LEU A C 8
ATOM 9815 O O . LEU A 1 55 ? 14.284 -0.420 -7.873 1.00 0.85 55 LEU A O 8
ATOM 9831 N N . ILE A 1 56 ? 15.069 -0.519 -9.972 1.00 1.10 56 ILE A N 8
ATOM 9832 C CA . ILE A 1 56 ? 14.791 -1.941 -10.118 1.00 1.16 56 ILE A CA 8
ATOM 9833 C C . ILE A 1 56 ? 15.607 -2.758 -9.127 1.00 1.07 56 ILE A C 8
ATOM 9834 O O . ILE A 1 56 ? 16.816 -2.566 -8.985 1.00 1.14 56 ILE A O 8
ATOM 9850 N N . GLY A 1 57 ? 14.931 -3.670 -8.454 1.00 1.03 57 GLY A N 8
ATOM 9851 C CA . GLY A 1 57 ? 15.578 -4.535 -7.487 1.00 1.00 57 GLY A CA 8
ATOM 9852 C C . GLY A 1 57 ? 15.669 -3.918 -6.103 1.00 0.86 57 GLY A C 8
ATOM 9853 O O . GLY A 1 57 ? 16.260 -4.507 -5.196 1.00 0.90 57 GLY A O 8
ATOM 9857 N N . ILE A 1 58 ? 15.085 -2.740 -5.933 1.00 0.77 58 ILE A N 8
ATOM 9858 C CA . ILE A 1 58 ? 15.160 -2.040 -4.662 1.00 0.66 58 ILE A CA 8
ATOM 9859 C C . ILE A 1 58 ? 13.929 -2.294 -3.801 1.00 0.61 58 ILE A C 8
ATOM 9860 O O . ILE A 1 58 ? 12.838 -2.575 -4.298 1.00 0.69 58 ILE A O 8
ATOM 9876 N N . ALA A 1 59 ? 14.147 -2.210 -2.502 1.00 0.57 59 ALA A N 8
ATOM 9877 C CA . ALA A 1 59 ? 13.125 -2.451 -1.507 1.00 0.59 59 ALA A CA 8
ATOM 9878 C C . ALA A 1 59 ? 12.342 -1.178 -1.202 1.00 0.49 59 ALA A C 8
ATOM 9879 O O . ALA A 1 59 ? 12.899 -0.082 -1.152 1.00 0.50 59 ALA A O 8
ATOM 9886 N N . ILE A 1 60 ? 11.041 -1.358 -0.972 1.00 0.46 60 ILE A N 8
ATOM 9887 C CA . ILE A 1 60 ? 10.106 -0.263 -0.701 1.00 0.42 60 ILE A CA 8
ATOM 9888 C C . ILE A 1 60 ? 10.560 0.593 0.484 1.00 0.40 60 ILE A C 8
ATOM 9889 O O . ILE A 1 60 ? 10.334 1.800 0.508 1.00 0.39 60 ILE A O 8
ATOM 9905 N N . GLU A 1 61 ? 11.220 -0.034 1.450 1.00 0.49 61 GLU A N 8
ATOM 9906 C CA . GLU A 1 61 ? 11.590 0.648 2.683 1.00 0.60 61 GLU A CA 8
ATOM 9907 C C . GLU A 1 61 ? 12.940 1.349 2.553 1.00 0.58 61 GLU A C 8
ATOM 9908 O O . GLU A 1 61 ? 13.343 2.115 3.432 1.00 0.71 61 GLU A O 8
ATOM 9920 N N . ASP A 1 62 ? 13.625 1.090 1.452 1.00 0.54 62 ASP A N 8
ATOM 9921 C CA . ASP A 1 62 ? 14.909 1.722 1.181 1.00 0.60 62 ASP A CA 8
ATOM 9922 C C . ASP A 1 62 ? 14.737 2.789 0.110 1.00 0.51 62 ASP A C 8
ATOM 9923 O O . ASP A 1 62 ? 15.474 3.775 0.062 1.00 0.65 62 ASP A O 8
ATOM 9932 N N . GLU A 1 63 ? 13.732 2.587 -0.733 1.00 0.40 63 GLU A N 8
ATOM 9933 C CA . GLU A 1 63 ? 13.451 3.486 -1.839 1.00 0.40 63 GLU A CA 8
ATOM 9934 C C . GLU A 1 63 ? 12.855 4.800 -1.345 1.00 0.34 63 GLU A C 8
ATOM 9935 O O . GLU A 1 63 ? 13.199 5.875 -1.832 1.00 0.42 63 GLU A O 8
ATOM 9947 N N . CYS A 1 64 ? 11.969 4.714 -0.368 1.00 0.29 64 CYS A N 8
ATOM 9948 C CA . CYS A 1 64 ? 11.249 5.888 0.083 1.00 0.32 64 CYS A CA 8
ATOM 9949 C C . CYS A 1 64 ? 11.586 6.210 1.533 1.00 0.40 64 CYS A C 8
ATOM 9950 O O . CYS A 1 64 ? 11.954 5.327 2.307 1.00 0.60 64 CYS A O 8
ATOM 9957 N N . LYS A 1 65 ? 11.461 7.478 1.898 1.00 0.43 65 LYS A N 8
ATOM 9958 C CA . LYS A 1 65 ? 11.690 7.904 3.269 1.00 0.51 65 LYS A CA 8
ATOM 9959 C C . LYS A 1 65 ? 10.350 8.063 3.990 1.00 0.45 65 LYS A C 8
ATOM 9960 O O . LYS A 1 65 ? 10.182 8.917 4.861 1.00 0.60 65 LYS A O 8
ATOM 9979 N N . ASN A 1 66 ? 9.398 7.223 3.615 1.00 0.35 66 ASN A N 8
ATOM 9980 C CA . ASN A 1 66 ? 8.059 7.256 4.190 1.00 0.30 66 ASN A CA 8
ATOM 9981 C C . ASN A 1 66 ? 7.776 5.936 4.897 1.00 0.29 66 ASN A C 8
ATOM 9982 O O . ASN A 1 66 ? 8.702 5.166 5.153 1.00 0.41 66 ASN A O 8
ATOM 9993 N N . THR A 1 67 ? 6.517 5.665 5.220 1.00 0.28 67 THR A N 8
ATOM 9994 C CA . THR A 1 67 ? 6.187 4.467 5.960 1.00 0.27 67 THR A CA 8
ATOM 9995 C C . THR A 1 67 ? 5.808 3.314 5.040 1.00 0.25 67 THR A C 8
ATOM 9996 O O . THR A 1 67 ? 4.880 3.415 4.234 1.00 0.26 67 THR A O 8
ATOM 10007 N N . PRO A 1 68 ? 6.545 2.211 5.166 1.00 0.28 68 PRO A N 8
ATOM 10008 C CA . PRO A 1 68 ? 6.237 0.957 4.491 1.00 0.30 68 PRO A CA 8
ATOM 10009 C C . PRO A 1 68 ? 4.926 0.369 4.997 1.00 0.25 68 PRO A C 8
ATOM 10010 O O . PRO A 1 68 ? 4.803 0.038 6.177 1.00 0.28 68 PRO A O 8
ATOM 10021 N N . THR A 1 69 ? 3.941 0.243 4.127 1.00 0.23 69 THR A N 8
ATOM 10022 C CA . THR A 1 69 ? 2.661 -0.305 4.536 1.00 0.21 69 THR A CA 8
ATOM 10023 C C . THR A 1 69 ? 2.210 -1.426 3.601 1.00 0.23 69 THR A C 8
ATOM 10024 O O . THR A 1 69 ? 2.516 -1.415 2.407 1.00 0.29 69 THR A O 8
ATOM 10035 N N . CYS A 1 70 ? 1.513 -2.403 4.164 1.00 0.23 70 CYS A N 8
ATOM 10036 C CA . CYS A 1 70 ? 0.896 -3.465 3.381 1.00 0.27 70 CYS A CA 8
ATOM 10037 C C . CYS A 1 70 ? -0.578 -3.149 3.175 1.00 0.22 70 CYS A C 8
ATOM 10038 O O . CYS A 1 70 ? -1.365 -3.164 4.127 1.00 0.27 70 CYS A O 8
ATOM 10045 N N . CYS A 1 71 ? -0.944 -2.848 1.944 1.00 0.21 71 CYS A N 8
ATOM 10046 C CA . CYS A 1 71 ? -2.312 -2.481 1.617 1.00 0.19 71 CYS A CA 8
ATOM 10047 C C . CYS A 1 71 ? -3.078 -3.684 1.091 1.00 0.21 71 CYS A C 8
ATOM 10048 O O . CYS A 1 71 ? -2.578 -4.441 0.258 1.00 0.28 71 CYS A O 8
ATOM 10055 N N . GLU A 1 72 ? -4.300 -3.852 1.583 1.00 0.22 72 GLU A N 8
ATOM 10056 C CA . GLU A 1 72 ? -5.155 -4.934 1.167 1.00 0.24 72 GLU A CA 8
ATOM 10057 C C . GLU A 1 72 ? -5.656 -4.671 -0.253 1.00 0.25 72 GLU A C 8
ATOM 10058 O O . GLU A 1 72 ? -6.050 -5.588 -0.976 1.00 0.37 72 GLU A O 8
ATOM 10070 N N . ASP A 1 73 ? -5.604 -3.406 -0.651 1.00 0.21 73 ASP A N 8
ATOM 10071 C CA . ASP A 1 73 ? -5.878 -3.012 -2.027 1.00 0.24 73 ASP A CA 8
ATOM 10072 C C . ASP A 1 73 ? -5.342 -1.608 -2.259 1.00 0.22 73 ASP A C 8
ATOM 10073 O O . ASP A 1 73 ? -4.995 -0.917 -1.306 1.00 0.19 73 ASP A O 8
ATOM 10082 N N . VAL A 1 74 ? -5.254 -1.194 -3.516 1.00 0.28 74 VAL A N 8
ATOM 10083 C CA . VAL A 1 74 ? -4.807 0.150 -3.849 1.00 0.30 74 VAL A CA 8
ATOM 10084 C C . VAL A 1 74 ? -5.661 0.721 -4.979 1.00 0.43 74 VAL A C 8
ATOM 10085 O O . VAL A 1 74 ? -6.290 -0.028 -5.729 1.00 0.68 74 VAL A O 8
ATOM 10098 N N . GLU A 1 75 ? -5.698 2.040 -5.080 1.00 0.33 75 GLU A N 8
ATOM 10099 C CA . GLU A 1 75 ? -6.333 2.712 -6.205 1.00 0.46 75 GLU A CA 8
ATOM 10100 C C . GLU A 1 75 ? -5.359 3.681 -6.850 1.00 0.50 75 GLU A C 8
ATOM 10101 O O . GLU A 1 75 ? -4.323 4.023 -6.264 1.00 0.45 75 GLU A O 8
ATOM 10113 N N . ASP A 1 76 ? -5.701 4.119 -8.056 1.00 0.61 76 ASP A N 8
ATOM 10114 C CA . ASP A 1 76 ? -4.803 4.929 -8.884 1.00 0.65 76 ASP A CA 8
ATOM 10115 C C . ASP A 1 76 ? -3.504 4.168 -9.115 1.00 0.67 76 ASP A C 8
ATOM 10116 O O . ASP A 1 76 ? -3.505 2.937 -9.143 1.00 0.69 76 ASP A O 8
ATOM 10125 N N . ASP A 1 77 ? -2.403 4.876 -9.282 1.00 0.70 77 ASP A N 8
ATOM 10126 C CA . ASP A 1 77 ? -1.100 4.221 -9.389 1.00 0.77 77 ASP A CA 8
ATOM 10127 C C . ASP A 1 77 ? -0.542 3.883 -8.007 1.00 0.67 77 ASP A C 8
ATOM 10128 O O . ASP A 1 77 ? 0.665 3.715 -7.832 1.00 0.81 77 ASP A O 8
ATOM 10137 N N . GLY A 1 78 ? -1.431 3.774 -7.028 1.00 0.51 78 GLY A N 8
ATOM 10138 C CA . GLY A 1 78 ? -1.014 3.474 -5.676 1.00 0.44 78 GLY A CA 8
ATOM 10139 C C . GLY A 1 78 ? -0.992 4.707 -4.800 1.00 0.33 78 GLY A C 8
ATOM 10140 O O . GLY A 1 78 ? -0.288 4.746 -3.795 1.00 0.35 78 GLY A O 8
ATOM 10144 N N . LEU A 1 79 ? -1.742 5.728 -5.200 1.00 0.27 79 LEU A N 8
ATOM 10145 C CA . LEU A 1 79 ? -1.873 6.945 -4.414 1.00 0.22 79 LEU A CA 8
ATOM 10146 C C . LEU A 1 79 ? -2.857 6.734 -3.280 1.00 0.19 79 LEU A C 8
ATOM 10147 O O . LEU A 1 79 ? -2.849 7.453 -2.287 1.00 0.22 79 LEU A O 8
ATOM 10163 N N . VAL A 1 80 ? -3.724 5.758 -3.453 1.00 0.19 80 VAL A N 8
ATOM 10164 C CA . VAL A 1 80 ? -4.736 5.453 -2.467 1.00 0.20 80 VAL A CA 8
ATOM 10165 C C . VAL A 1 80 ? -4.594 4.009 -2.027 1.00 0.20 80 VAL A C 8
ATOM 10166 O O . VAL A 1 80 ? -4.702 3.096 -2.842 1.00 0.27 80 VAL A O 8
ATOM 10179 N N . GLY A 1 81 ? -4.317 3.805 -0.756 1.00 0.18 81 GLY A N 8
ATOM 10180 C CA . GLY A 1 81 ? -4.172 2.461 -0.253 1.00 0.21 81 GLY A CA 8
ATOM 10181 C C . GLY A 1 81 ? -5.308 2.076 0.662 1.00 0.20 81 GLY A C 8
ATOM 10182 O O . GLY A 1 81 ? -5.704 2.854 1.527 1.00 0.26 81 GLY A O 8
ATOM 10186 N N . ILE A 1 82 ? -5.835 0.880 0.465 1.00 0.18 82 ILE A N 8
ATOM 10187 C CA . ILE A 1 82 ? -6.919 0.368 1.278 1.00 0.17 82 ILE A CA 8
ATOM 10188 C C . ILE A 1 82 ? -6.375 -0.548 2.361 1.00 0.17 82 ILE A C 8
ATOM 10189 O O . ILE A 1 82 ? -5.698 -1.536 2.063 1.00 0.19 82 ILE A O 8
ATOM 10205 N N . ASN A 1 83 ? -6.656 -0.198 3.611 1.00 0.18 83 ASN A N 8
ATOM 10206 C CA . ASN A 1 83 ? -6.307 -1.042 4.752 1.00 0.21 83 ASN A CA 8
ATOM 10207 C C . ASN A 1 83 ? -4.809 -1.300 4.798 1.00 0.22 83 ASN A C 8
ATOM 10208 O O . ASN A 1 83 ? -4.357 -2.447 4.829 1.00 0.29 83 ASN A O 8
ATOM 10219 N N . CYS A 1 84 ? -4.050 -0.219 4.802 1.00 0.22 84 CYS A N 8
ATOM 10220 C CA . CYS A 1 84 ? -2.599 -0.300 4.772 1.00 0.23 84 CYS A CA 8
ATOM 10221 C C . CYS A 1 84 ? -2.026 -0.315 6.181 1.00 0.25 84 CYS A C 8
ATOM 10222 O O . CYS A 1 84 ? -2.086 0.682 6.903 1.00 0.33 84 CYS A O 8
ATOM 10229 N N . THR A 1 85 ? -1.481 -1.453 6.572 1.00 0.25 85 THR A N 8
ATOM 10230 C CA . THR A 1 85 ? -0.847 -1.585 7.870 1.00 0.28 85 THR A CA 8
ATOM 10231 C C . THR A 1 85 ? 0.659 -1.379 7.743 1.00 0.24 85 THR A C 8
ATOM 10232 O O . THR A 1 85 ? 1.299 -1.994 6.887 1.00 0.23 85 THR A O 8
ATOM 10243 N N . PRO A 1 86 ? 1.235 -0.495 8.572 1.00 0.26 86 PRO A N 8
ATOM 10244 C CA . PRO A 1 86 ? 2.679 -0.247 8.590 1.00 0.28 86 PRO A CA 8
ATOM 10245 C C . PRO A 1 86 ? 3.441 -1.502 8.983 1.00 0.33 86 PRO A C 8
ATOM 10246 O O . PRO A 1 86 ? 3.233 -2.053 10.064 1.00 0.39 86 PRO A O 8
ATOM 10257 N N . ILE A 1 87 ? 4.303 -1.964 8.098 1.00 0.37 87 ILE A N 8
ATOM 10258 C CA . ILE A 1 87 ? 4.983 -3.220 8.293 1.00 0.47 87 ILE A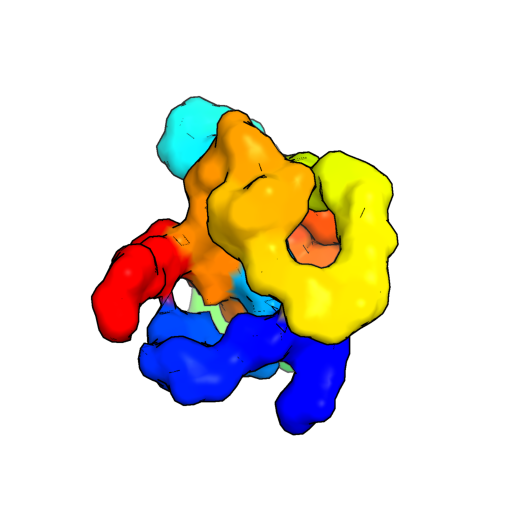 CA 8
ATOM 10259 C C . ILE A 1 87 ? 6.398 -3.019 8.821 1.00 0.57 87 ILE A C 8
ATOM 10260 O O . ILE A 1 87 ? 7.102 -2.096 8.405 1.00 0.56 87 ILE A O 8
ATOM 10276 N N . PRO A 1 88 ? 6.818 -3.877 9.763 1.00 0.73 88 PRO A N 8
ATOM 10277 C CA . PRO A 1 88 ? 8.151 -3.820 10.363 1.00 0.86 88 PRO A CA 8
ATOM 10278 C C . PRO A 1 88 ? 9.241 -4.259 9.392 1.00 0.92 88 PRO A C 8
ATOM 10279 O O . PRO A 1 88 ? 8.982 -4.978 8.426 1.00 0.96 88 PRO A O 8
ATOM 10290 N N . LEU A 1 89 ? 10.466 -3.849 9.683 1.00 1.01 89 LEU A N 8
ATOM 10291 C CA . LEU A 1 89 ? 11.616 -4.172 8.846 1.00 1.13 89 LEU A CA 8
ATOM 10292 C C . LEU A 1 89 ? 12.219 -5.505 9.263 1.00 1.31 89 LEU A C 8
ATOM 10293 O O . LEU A 1 89 ? 13.399 -5.764 9.034 1.00 1.45 89 LEU A O 8
ATOM 10309 N N . ILE A 1 90 ? 11.407 -6.344 9.878 1.00 1.37 90 ILE A N 8
ATOM 10310 C CA . ILE A 1 90 ? 11.881 -7.585 10.448 1.00 1.60 90 ILE A CA 8
ATOM 10311 C C . ILE A 1 90 ? 10.998 -8.755 10.020 1.00 1.73 90 ILE A C 8
ATOM 10312 O O . ILE A 1 90 ? 9.919 -8.951 10.616 1.00 2.31 90 ILE A O 8
ATOM 10329 N N . GLY A 1 1 ? 8.480 -11.119 -6.815 1.00 5.75 1 GLY A N 9
ATOM 10330 C CA . GLY A 1 1 ? 7.488 -10.938 -5.729 1.00 5.18 1 GLY A CA 9
ATOM 10331 C C . GLY A 1 1 ? 6.151 -10.474 -6.264 1.00 4.19 1 GLY A C 9
ATOM 10332 O O . GLY A 1 1 ? 6.056 -10.055 -7.420 1.00 4.26 1 GLY A O 9
ATOM 10338 N N . SER A 1 2 ? 5.117 -10.548 -5.436 1.00 3.74 2 SER A N 9
ATOM 10339 C CA . SER A 1 2 ? 3.782 -10.123 -5.838 1.00 3.26 2 SER A CA 9
ATOM 10340 C C . SER A 1 2 ? 3.682 -8.597 -5.839 1.00 2.09 2 SER A C 9
ATOM 10341 O O . SER A 1 2 ? 3.063 -8.001 -4.961 1.00 2.28 2 SER A O 9
ATOM 10349 N N . GLY A 1 3 ? 4.300 -7.971 -6.831 1.00 1.60 3 GLY A N 9
ATOM 10350 C CA . GLY A 1 3 ? 4.331 -6.524 -6.897 1.00 1.30 3 GLY A CA 9
ATOM 10351 C C . GLY A 1 3 ? 5.538 -5.968 -6.179 1.00 1.09 3 GLY A C 9
ATOM 10352 O O . GLY A 1 3 ? 6.421 -5.374 -6.797 1.00 1.32 3 GLY A O 9
ATOM 10356 N N . TRP A 1 4 ? 5.574 -6.163 -4.872 1.00 0.81 4 TRP A N 9
ATOM 10357 C CA . TRP A 1 4 ? 6.726 -5.792 -4.070 1.00 0.60 4 TRP A CA 9
ATOM 10358 C C . TRP A 1 4 ? 7.269 -7.006 -3.343 1.00 0.62 4 TRP A C 9
ATOM 10359 O O . TRP A 1 4 ? 6.518 -7.927 -3.007 1.00 0.74 4 TRP A O 9
ATOM 10380 N N . GLU A 1 5 ? 8.574 -7.005 -3.108 1.00 0.66 5 GLU A N 9
ATOM 10381 C CA . GLU A 1 5 ? 9.214 -8.089 -2.388 1.00 0.73 5 GLU A CA 9
ATOM 10382 C C . GLU A 1 5 ? 8.696 -8.141 -0.959 1.00 0.67 5 GLU A C 9
ATOM 10383 O O . GLU A 1 5 ? 8.974 -7.254 -0.153 1.00 0.78 5 GLU A O 9
ATOM 10395 N N . SER A 1 6 ? 7.928 -9.174 -0.661 1.00 0.74 6 SER A N 9
ATOM 10396 C CA . SER A 1 6 ? 7.325 -9.329 0.649 1.00 0.87 6 SER A CA 9
ATOM 10397 C C . SER A 1 6 ? 8.088 -10.361 1.471 1.00 0.88 6 SER A C 9
ATOM 10398 O O . SER A 1 6 ? 7.536 -10.981 2.382 1.00 0.90 6 SER A O 9
ATOM 10406 N N . LYS A 1 7 ? 9.369 -10.519 1.152 1.00 0.95 7 LYS A N 9
ATOM 10407 C CA . LYS A 1 7 ? 10.226 -11.494 1.822 1.00 1.09 7 LYS A CA 9
ATOM 10408 C C . LYS A 1 7 ? 10.410 -11.142 3.293 1.00 1.03 7 LYS A C 9
ATOM 10409 O O . LYS A 1 7 ? 10.844 -11.971 4.091 1.00 1.09 7 LYS A O 9
ATOM 10428 N N . THR A 1 8 ? 10.082 -9.903 3.643 1.00 1.01 8 THR A N 9
ATOM 10429 C CA . THR A 1 8 ? 10.130 -9.461 5.024 1.00 1.08 8 THR A CA 9
ATOM 10430 C C . THR A 1 8 ? 9.027 -10.139 5.849 1.00 0.93 8 THR A C 9
ATOM 10431 O O . THR A 1 8 ? 9.064 -10.138 7.080 1.00 1.03 8 THR A O 9
ATOM 10442 N N . GLY A 1 9 ? 8.061 -10.745 5.156 1.00 0.79 9 GLY A N 9
ATOM 10443 C CA . GLY A 1 9 ? 7.002 -11.477 5.827 1.00 0.79 9 GLY A CA 9
ATOM 10444 C C . GLY A 1 9 ? 5.988 -10.564 6.482 1.00 0.69 9 GLY A C 9
ATOM 10445 O O . GLY A 1 9 ? 5.203 -10.993 7.324 1.00 0.88 9 GLY A O 9
ATOM 10449 N N . SER A 1 10 ? 6.002 -9.304 6.086 1.00 0.61 10 SER A N 9
ATOM 10450 C CA . SER A 1 10 ? 5.187 -8.292 6.734 1.00 0.73 10 SER A CA 9
ATOM 10451 C C . SER A 1 10 ? 3.876 -8.051 5.986 1.00 0.64 10 SER A C 9
ATOM 10452 O O . SER A 1 10 ? 2.984 -7.374 6.496 1.00 0.73 10 SER A O 9
ATOM 10460 N N . CYS A 1 11 ? 3.750 -8.604 4.785 1.00 0.52 11 CYS A N 9
ATOM 10461 C CA . CYS A 1 11 ? 2.555 -8.374 3.984 1.00 0.44 11 CYS A CA 9
ATOM 10462 C C . CYS A 1 11 ? 2.117 -9.654 3.285 1.00 0.41 11 CYS A C 9
ATOM 10463 O O . CYS A 1 11 ? 2.950 -10.439 2.832 1.00 0.43 11 CYS A O 9
ATOM 10470 N N . ASN A 1 12 ? 0.805 -9.860 3.207 1.00 0.46 12 ASN A N 9
ATOM 10471 C CA . ASN A 1 12 ? 0.246 -11.061 2.587 1.00 0.53 12 ASN A CA 9
ATOM 10472 C C . ASN A 1 12 ? -0.081 -10.848 1.110 1.00 0.47 12 ASN A C 9
ATOM 10473 O O . ASN A 1 12 ? -0.016 -11.782 0.312 1.00 0.57 12 ASN A O 9
ATOM 10484 N N . THR A 1 13 ? -0.424 -9.620 0.749 1.00 0.38 13 THR A N 9
ATOM 10485 C CA . THR A 1 13 ? -0.926 -9.331 -0.588 1.00 0.37 13 THR A CA 9
ATOM 10486 C C . THR A 1 13 ? 0.194 -8.980 -1.558 1.00 0.35 13 THR A C 9
ATOM 10487 O O . THR A 1 13 ? 0.097 -9.241 -2.759 1.00 0.44 13 THR A O 9
ATOM 10498 N N . GLY A 1 14 ? 1.252 -8.384 -1.035 1.00 0.29 14 GLY A N 9
ATOM 10499 C CA . GLY A 1 14 ? 2.354 -7.973 -1.876 1.00 0.31 14 GLY A CA 9
ATOM 10500 C C . GLY A 1 14 ? 2.250 -6.516 -2.279 1.00 0.30 14 GLY A C 9
ATOM 10501 O O . GLY A 1 14 ? 3.172 -5.963 -2.879 1.00 0.43 14 GLY A O 9
ATOM 10505 N N . LYS A 1 15 ? 1.127 -5.888 -1.948 1.00 0.24 15 LYS A N 9
ATOM 10506 C CA . LYS A 1 15 ? 0.948 -4.475 -2.235 1.00 0.25 15 LYS A CA 9
ATOM 10507 C C . LYS A 1 15 ? 1.502 -3.638 -1.095 1.00 0.24 15 LYS A C 9
ATOM 10508 O O . LYS A 1 15 ? 0.794 -3.300 -0.145 1.00 0.25 15 LYS A O 9
ATOM 10527 N N . LEU A 1 16 ? 2.782 -3.329 -1.191 1.00 0.26 16 LEU A N 9
ATOM 10528 C CA . LEU A 1 16 ? 3.449 -2.488 -0.223 1.00 0.30 16 LEU A CA 9
ATOM 10529 C C . LEU A 1 16 ? 3.515 -1.062 -0.743 1.00 0.33 16 LEU A C 9
ATOM 10530 O O . LEU A 1 16 ? 4.038 -0.817 -1.828 1.00 0.55 16 LEU A O 9
ATOM 10546 N N . ALA A 1 17 ? 2.970 -0.125 0.009 1.00 0.27 17 ALA A N 9
ATOM 10547 C CA . ALA A 1 17 ? 2.977 1.265 -0.410 1.00 0.27 17 ALA A CA 9
ATOM 10548 C C . ALA A 1 17 ? 3.526 2.165 0.683 1.00 0.24 17 ALA A C 9
ATOM 10549 O O . ALA A 1 17 ? 3.362 1.891 1.875 1.00 0.28 17 ALA A O 9
ATOM 10556 N N . CYS A 1 18 ? 4.205 3.221 0.267 1.00 0.26 18 CYS A N 9
ATOM 10557 C CA . CYS A 1 18 ? 4.651 4.253 1.186 1.00 0.26 18 CYS A CA 9
ATOM 10558 C C . CYS A 1 18 ? 3.491 5.198 1.459 1.00 0.24 18 CYS A C 9
ATOM 10559 O O . CYS A 1 18 ? 3.092 5.967 0.583 1.00 0.32 18 CYS A O 9
ATOM 10566 N N . CYS A 1 19 ? 2.950 5.143 2.662 1.00 0.21 19 CYS A N 9
ATOM 10567 C CA . CYS A 1 19 ? 1.707 5.834 2.951 1.00 0.21 19 CYS A CA 9
ATOM 10568 C C . CYS A 1 19 ? 1.828 6.747 4.157 1.00 0.23 19 CYS A C 9
ATOM 10569 O O . CYS A 1 19 ? 2.651 6.524 5.047 1.00 0.30 19 CYS A O 9
ATOM 10576 N N . ASP A 1 20 ? 0.999 7.780 4.172 1.00 0.23 20 ASP A N 9
ATOM 10577 C CA . ASP A 1 20 ? 0.920 8.686 5.299 1.00 0.28 20 ASP A CA 9
ATOM 10578 C C . ASP A 1 20 ? -0.284 8.291 6.139 1.00 0.28 20 ASP A C 9
ATOM 10579 O O . ASP A 1 20 ? -1.422 8.414 5.691 1.00 0.34 20 ASP A O 9
ATOM 10588 N N . THR A 1 21 ? -0.042 7.814 7.344 1.00 0.31 21 THR A N 9
ATOM 10589 C CA . THR A 1 21 ? -1.098 7.198 8.131 1.00 0.36 21 THR A CA 9
ATOM 10590 C C . THR A 1 21 ? -2.050 8.214 8.771 1.00 0.42 21 THR A C 9
ATOM 10591 O O . THR A 1 21 ? -3.095 7.834 9.300 1.00 0.52 21 THR A O 9
ATOM 10602 N N . ASN A 1 22 ? -1.714 9.499 8.726 1.00 0.43 22 ASN A N 9
ATOM 10603 C CA . ASN A 1 22 ? -2.614 10.514 9.249 1.00 0.56 22 ASN A CA 9
ATOM 10604 C C . ASN A 1 22 ? -3.246 11.261 8.093 1.00 0.50 22 ASN A C 9
ATOM 10605 O O . ASN A 1 22 ? -4.104 12.125 8.269 1.00 0.63 22 ASN A O 9
ATOM 10616 N N . LYS A 1 23 ? -2.796 10.896 6.911 1.00 0.40 23 LYS A N 9
ATOM 10617 C CA . LYS A 1 23 ? -3.330 11.406 5.660 1.00 0.39 23 LYS A CA 9
ATOM 10618 C C . LYS A 1 23 ? -4.414 10.480 5.146 1.00 0.32 23 LYS A C 9
ATOM 10619 O O . LYS A 1 23 ? -4.123 9.413 4.619 1.00 0.39 23 LYS A O 9
ATOM 10638 N N . LYS A 1 24 ? -5.653 10.888 5.281 1.00 0.49 24 LYS A N 9
ATOM 10639 C CA . LYS A 1 24 ? -6.762 10.037 4.913 1.00 0.49 24 LYS A CA 9
ATOM 10640 C C . LYS A 1 24 ? -7.333 10.413 3.553 1.00 0.45 24 LYS A C 9
ATOM 10641 O O . LYS A 1 24 ? -7.086 11.505 3.034 1.00 0.48 24 LYS A O 9
ATOM 10660 N N . VAL A 1 25 ? -8.087 9.488 2.983 1.00 0.46 25 VAL A N 9
ATOM 10661 C CA . VAL A 1 25 ? -8.800 9.710 1.733 1.00 0.50 25 VAL A CA 9
ATOM 10662 C C . VAL A 1 25 ? -10.279 9.440 1.959 1.00 0.56 25 VAL A C 9
ATOM 10663 O O . VAL A 1 25 ? -10.647 8.526 2.700 1.00 0.57 25 VAL A O 9
ATOM 10676 N N . GLN A 1 26 ? -11.121 10.225 1.315 1.00 0.66 26 GLN A N 9
ATOM 10677 C CA . GLN A 1 26 ? -12.555 10.132 1.513 1.00 0.78 26 GLN A CA 9
ATOM 10678 C C . GLN A 1 26 ? -13.165 9.087 0.593 1.00 0.75 26 GLN A C 9
ATOM 10679 O O . GLN A 1 26 ? -14.153 8.440 0.939 1.00 0.87 26 GLN A O 9
ATOM 10693 N N . LYS A 1 27 ? -12.571 8.920 -0.577 1.00 0.96 27 LYS A N 9
ATOM 10694 C CA . LYS A 1 27 ? -13.047 7.933 -1.528 1.00 1.06 27 LYS A CA 9
ATOM 10695 C C . LYS A 1 27 ? -12.397 6.581 -1.261 1.00 0.94 27 LYS A C 9
ATOM 10696 O O . LYS A 1 27 ? -11.176 6.447 -1.316 1.00 1.56 27 LYS A O 9
ATOM 10715 N N . SER A 1 28 ? -13.218 5.589 -0.969 1.00 0.83 28 SER A N 9
ATOM 10716 C CA . SER A 1 28 ? -12.736 4.244 -0.713 1.00 1.35 28 SER A CA 9
ATOM 10717 C C . SER A 1 28 ? -12.774 3.433 -2.004 1.00 1.17 28 SER A C 9
ATOM 10718 O O . SER A 1 28 ? -13.393 2.370 -2.078 1.00 1.46 28 SER A O 9
ATOM 10726 N N . THR A 1 29 ? -12.125 3.964 -3.026 1.00 1.02 29 THR A N 9
ATOM 10727 C CA . THR A 1 29 ? -12.105 3.335 -4.331 1.00 1.07 29 THR A CA 9
ATOM 10728 C C . THR A 1 29 ? -10.894 2.420 -4.455 1.00 1.17 29 THR A C 9
ATOM 10729 O O . THR A 1 29 ? -9.781 2.805 -4.099 1.00 2.00 29 THR A O 9
ATOM 10740 N N . GLY A 1 30 ? -11.116 1.211 -4.941 1.00 0.96 30 GLY A N 9
ATOM 10741 C CA . GLY A 1 30 ? -10.031 0.269 -5.087 1.00 1.02 30 GLY A CA 9
ATOM 10742 C C . GLY A 1 30 ? -9.890 -0.237 -6.506 1.00 1.05 30 GLY A C 9
ATOM 10743 O O . GLY A 1 30 ? -10.797 -0.075 -7.328 1.00 1.39 30 GLY A O 9
ATOM 10747 N N . GLU A 1 31 ? -8.752 -0.848 -6.789 1.00 1.00 31 GLU A N 9
ATOM 10748 C CA . GLU A 1 31 ? -8.465 -1.389 -8.099 1.00 1.18 31 GLU A CA 9
ATOM 10749 C C . GLU A 1 31 ? -8.690 -2.900 -8.105 1.00 0.94 31 GLU A C 9
ATOM 10750 O O . GLU A 1 31 ? -9.353 -3.432 -8.992 1.00 1.04 31 GLU A O 9
ATOM 10762 N N . GLU A 1 32 ? -8.152 -3.587 -7.107 1.00 0.85 32 GLU A N 9
ATOM 10763 C CA . GLU A 1 32 ? -8.351 -5.024 -6.978 1.00 1.01 32 GLU A CA 9
ATOM 10764 C C . GLU A 1 32 ? -9.518 -5.315 -6.047 1.00 1.08 32 GLU A C 9
ATOM 10765 O O . GLU A 1 32 ? -10.267 -6.267 -6.259 1.00 1.36 32 GLU A O 9
ATOM 10777 N N . SER A 1 33 ? -9.682 -4.472 -5.032 1.00 1.06 33 SER A N 9
ATOM 10778 C CA . SER A 1 33 ? -10.751 -4.642 -4.050 1.00 1.37 33 SER A CA 9
ATOM 10779 C C . SER A 1 33 ? -12.135 -4.473 -4.680 1.00 1.43 33 SER A C 9
ATOM 10780 O O . SER A 1 33 ? -13.151 -4.704 -4.029 1.00 1.79 33 SER A O 9
ATOM 10788 N N . GLY A 1 34 ? -12.171 -4.069 -5.945 1.00 1.39 34 GLY A N 9
ATOM 10789 C CA . GLY A 1 34 ? -13.429 -3.969 -6.654 1.00 1.87 34 GLY A CA 9
ATOM 10790 C C . GLY A 1 34 ? -14.072 -5.328 -6.848 1.00 2.00 34 GLY A C 9
ATOM 10791 O O . GLY A 1 34 ? -15.232 -5.532 -6.495 1.00 2.54 34 GLY A O 9
ATOM 10795 N N . LEU A 1 35 ? -13.315 -6.259 -7.413 1.00 1.81 35 LEU A N 9
ATOM 10796 C CA . LEU A 1 35 ? -13.796 -7.621 -7.612 1.00 2.31 35 LEU A CA 9
ATOM 10797 C C . LEU A 1 35 ? -13.437 -8.505 -6.420 1.00 2.77 35 LEU A C 9
ATOM 10798 O O . LEU A 1 35 ? -14.065 -9.540 -6.188 1.00 3.49 35 LEU A O 9
ATOM 10814 N N . LEU A 1 36 ? -12.420 -8.095 -5.674 1.00 2.50 36 LEU A N 9
ATOM 10815 C CA . LEU A 1 36 ? -11.959 -8.844 -4.509 1.00 3.01 36 LEU A CA 9
ATOM 10816 C C . LEU A 1 36 ? -12.821 -8.498 -3.293 1.00 2.81 36 LEU A C 9
ATOM 10817 O O . LEU A 1 36 ? -13.315 -7.378 -3.171 1.00 2.34 36 LEU A O 9
ATOM 10833 N N . HIS A 1 37 ? -13.000 -9.464 -2.395 1.00 3.51 37 HIS A N 9
ATOM 10834 C CA . HIS A 1 37 ? -13.857 -9.284 -1.219 1.00 3.61 37 HIS A CA 9
ATOM 10835 C C . HIS A 1 37 ? -13.260 -8.315 -0.199 1.00 3.25 37 HIS A C 9
ATOM 10836 O O . HIS A 1 37 ? -13.836 -8.099 0.869 1.00 2.95 37 HIS A O 9
ATOM 10851 N N . THR A 1 38 ? -12.123 -7.724 -0.526 1.00 3.58 38 THR A N 9
ATOM 10852 C CA . THR A 1 38 ? -11.508 -6.726 0.333 1.00 3.68 38 THR A CA 9
ATOM 10853 C C . THR A 1 38 ? -12.206 -5.377 0.182 1.00 3.15 38 THR A C 9
ATOM 10854 O O . THR A 1 38 ? -11.984 -4.453 0.968 1.00 3.20 38 THR A O 9
ATOM 10865 N N . GLY A 1 39 ? -13.051 -5.271 -0.837 1.00 2.92 39 GLY A N 9
ATOM 10866 C CA . GLY A 1 39 ? -13.810 -4.059 -1.052 1.00 3.07 39 GLY A CA 9
ATOM 10867 C C . GLY A 1 39 ? -15.236 -4.175 -0.554 1.00 2.65 39 GLY A C 9
ATOM 10868 O O . GLY A 1 39 ? -16.015 -3.228 -0.658 1.00 3.27 39 GLY A O 9
ATOM 10872 N N . ASP A 1 40 ? -15.582 -5.343 -0.015 1.00 2.12 40 ASP A N 9
ATOM 10873 C CA . ASP A 1 40 ? -16.922 -5.567 0.522 1.00 2.43 40 ASP A CA 9
ATOM 10874 C C . ASP A 1 40 ? -17.155 -4.709 1.753 1.00 2.44 40 ASP A C 9
ATOM 10875 O O . ASP A 1 40 ? -18.282 -4.300 2.038 1.00 3.10 40 ASP A O 9
ATOM 10884 N N . VAL A 1 41 ? -16.085 -4.436 2.478 1.00 1.88 41 VAL A N 9
ATOM 10885 C CA . VAL A 1 41 ? -16.156 -3.565 3.634 1.00 1.83 41 VAL A CA 9
ATOM 10886 C C . VAL A 1 41 ? -16.116 -2.106 3.207 1.00 1.57 41 VAL A C 9
ATOM 10887 O O . VAL A 1 41 ? -15.373 -1.733 2.305 1.00 1.47 41 VAL A O 9
ATOM 10900 N N . LEU A 1 42 ? -16.934 -1.291 3.842 1.00 1.77 42 LEU A N 9
ATOM 10901 C CA . LEU A 1 42 ? -16.897 0.136 3.634 1.00 1.81 42 LEU A CA 9
ATOM 10902 C C . LEU A 1 42 ? -16.011 0.776 4.691 1.00 1.47 42 LEU A C 9
ATOM 10903 O O . LEU A 1 42 ? -15.824 1.990 4.725 1.00 1.56 42 LEU A O 9
ATOM 10919 N N . ASP A 1 43 ? -15.459 -0.076 5.547 1.00 1.24 43 ASP A N 9
ATOM 10920 C CA . ASP A 1 43 ? -14.581 0.355 6.629 1.00 1.03 43 ASP A CA 9
ATOM 10921 C C . ASP A 1 43 ? -13.127 0.385 6.189 1.00 0.78 43 ASP A C 9
ATOM 10922 O O . ASP A 1 43 ? -12.241 0.650 7.004 1.00 0.77 43 ASP A O 9
ATOM 10931 N N . GLN A 1 44 ? -12.883 0.062 4.915 1.00 0.64 44 GLN A N 9
ATOM 10932 C CA . GLN A 1 44 ? -11.539 0.116 4.339 1.00 0.45 44 GLN A CA 9
ATOM 10933 C C . GLN A 1 44 ? -10.807 1.373 4.786 1.00 0.42 44 GLN A C 9
ATOM 10934 O O . GLN A 1 44 ? -11.364 2.474 4.763 1.00 0.57 44 GLN A O 9
ATOM 10948 N N . VAL A 1 45 ? -9.568 1.202 5.177 1.00 0.33 45 VAL A N 9
ATOM 10949 C CA . VAL A 1 45 ? -8.750 2.315 5.623 1.00 0.36 45 VAL A CA 9
ATOM 10950 C C . VAL A 1 45 ? -8.010 2.907 4.443 1.00 0.27 45 VAL A C 9
ATOM 10951 O O . VAL A 1 45 ? -7.002 2.367 3.991 1.00 0.33 45 VAL A O 9
ATOM 10964 N N . ALA A 1 46 ? -8.540 4.001 3.933 1.00 0.24 46 ALA A N 9
ATOM 10965 C CA . ALA A 1 46 ? -7.976 4.653 2.775 1.00 0.21 46 ALA A CA 9
ATOM 10966 C C . ALA A 1 46 ? -7.124 5.834 3.194 1.00 0.20 46 ALA A C 9
ATOM 10967 O O . ALA A 1 46 ? -7.640 6.856 3.650 1.00 0.30 46 ALA A O 9
ATOM 10974 N N . ILE A 1 47 ? -5.823 5.679 3.061 1.00 0.21 47 ILE A N 9
ATOM 10975 C CA . ILE A 1 47 ? -4.892 6.749 3.362 1.00 0.21 47 ILE A CA 9
ATOM 10976 C C . ILE A 1 47 ? -4.110 7.126 2.114 1.00 0.20 47 ILE A C 9
ATOM 10977 O O . ILE A 1 47 ? -4.048 6.357 1.153 1.00 0.21 47 ILE A O 9
ATOM 10993 N N . GLN A 1 48 ? -3.551 8.327 2.121 1.00 0.24 48 GLN A N 9
ATOM 10994 C CA . GLN A 1 48 ? -2.768 8.806 0.997 1.00 0.25 48 GLN A CA 9
ATOM 10995 C C . GLN A 1 48 ? -1.402 8.194 1.000 1.00 0.22 48 GLN A C 9
ATOM 10996 O O . GLN A 1 48 ? -0.766 8.014 2.042 1.00 0.36 48 GLN A O 9
ATOM 11010 N N . CYS A 1 49 ? -0.961 7.905 -0.187 1.00 0.26 49 CYS A N 9
ATOM 11011 C CA . CYS A 1 49 ? 0.268 7.185 -0.393 1.00 0.25 49 CYS A CA 9
ATOM 11012 C C . CYS A 1 49 ? 1.011 7.761 -1.585 1.00 0.28 49 CYS A C 9
ATOM 11013 O O . CYS A 1 49 ? 0.445 8.522 -2.373 1.00 0.32 49 CYS A O 9
ATOM 11020 N N . THR A 1 50 ? 2.278 7.418 -1.701 1.00 0.28 50 THR A N 9
ATOM 11021 C CA . THR A 1 50 ? 3.096 7.889 -2.799 1.00 0.36 50 THR A CA 9
ATOM 11022 C C . THR A 1 50 ? 4.321 6.999 -2.948 1.00 0.38 50 THR A C 9
ATOM 11023 O O . THR A 1 50 ? 4.943 6.612 -1.957 1.00 0.45 50 THR A O 9
ATOM 11034 N N . GLN A 1 51 ? 4.648 6.643 -4.176 1.00 0.39 51 GLN A N 9
ATOM 11035 C CA . GLN A 1 51 ? 5.777 5.777 -4.418 1.00 0.42 51 GLN A CA 9
ATOM 11036 C C . GLN A 1 51 ? 6.801 6.473 -5.306 1.00 0.42 51 GLN A C 9
ATOM 11037 O O . GLN A 1 51 ? 6.550 6.733 -6.484 1.00 0.58 51 GLN A O 9
ATOM 11051 N N . ILE A 1 52 ? 7.939 6.809 -4.711 1.00 0.43 52 ILE A N 9
ATOM 11052 C CA . ILE A 1 52 ? 9.058 7.392 -5.438 1.00 0.50 52 ILE A CA 9
ATOM 11053 C C . ILE A 1 52 ? 9.581 6.387 -6.460 1.00 0.56 52 ILE A C 9
ATOM 11054 O O . ILE A 1 52 ? 9.837 5.239 -6.105 1.00 0.65 52 ILE A O 9
ATOM 11070 N N . PRO A 1 53 ? 9.767 6.836 -7.727 1.00 0.66 53 PRO A N 9
ATOM 11071 C CA . PRO A 1 53 ? 10.094 5.982 -8.881 1.00 0.80 53 PRO A CA 9
ATOM 11072 C C . PRO A 1 53 ? 10.952 4.774 -8.530 1.00 0.82 53 PRO A C 9
ATOM 11073 O O . PRO A 1 53 ? 12.163 4.886 -8.341 1.00 0.87 53 PRO A O 9
ATOM 11084 N N . LEU A 1 54 ? 10.299 3.621 -8.460 1.00 0.90 54 LEU A N 9
ATOM 11085 C CA . LEU A 1 54 ? 10.915 2.405 -7.960 1.00 0.96 54 LEU A CA 9
ATOM 11086 C C . LEU A 1 54 ? 11.973 1.852 -8.906 1.00 0.90 54 LEU A C 9
ATOM 11087 O O . LEU A 1 54 ? 11.787 1.814 -10.126 1.00 1.03 54 LEU A O 9
ATOM 11103 N N . LEU A 1 55 ? 13.095 1.457 -8.331 1.00 0.88 55 LEU A N 9
ATOM 11104 C CA . LEU A 1 55 ? 14.119 0.731 -9.052 1.00 0.96 55 LEU A CA 9
ATOM 11105 C C . LEU A 1 55 ? 13.899 -0.763 -8.871 1.00 0.93 55 LEU A C 9
ATOM 11106 O O . LEU A 1 55 ? 13.588 -1.222 -7.769 1.00 0.85 55 LEU A O 9
ATOM 11122 N N . ILE A 1 56 ? 14.050 -1.522 -9.942 1.00 1.10 56 ILE A N 9
ATOM 11123 C CA . ILE A 1 56 ? 13.880 -2.960 -9.866 1.00 1.16 56 ILE A CA 9
ATOM 11124 C C . ILE A 1 56 ? 15.048 -3.567 -9.107 1.00 1.07 56 ILE A C 9
ATOM 11125 O O . ILE A 1 56 ? 16.211 -3.257 -9.373 1.00 1.14 56 ILE A O 9
ATOM 11141 N N . GLY A 1 57 ? 14.728 -4.421 -8.161 1.00 1.03 57 GLY A N 9
ATOM 11142 C CA . GLY A 1 57 ? 15.739 -4.985 -7.295 1.00 1.00 57 GLY A CA 9
ATOM 11143 C C . GLY A 1 57 ? 15.787 -4.278 -5.956 1.00 0.86 57 GLY A C 9
ATOM 11144 O O . GLY A 1 57 ? 16.499 -4.703 -5.045 1.00 0.90 57 GLY A O 9
ATOM 11148 N N . ILE A 1 58 ? 15.029 -3.196 -5.834 1.00 0.77 58 ILE A N 9
ATOM 11149 C CA . ILE A 1 58 ? 14.978 -2.435 -4.600 1.00 0.66 58 ILE A CA 9
ATOM 11150 C C . ILE A 1 58 ? 13.662 -2.644 -3.860 1.00 0.61 58 ILE A C 9
ATOM 11151 O O . ILE A 1 58 ? 12.631 -2.965 -4.453 1.00 0.69 58 ILE A O 9
ATOM 11167 N N . ALA A 1 59 ? 13.739 -2.483 -2.551 1.00 0.57 59 ALA A N 9
ATOM 11168 C CA . ALA A 1 59 ? 12.612 -2.658 -1.658 1.00 0.59 59 ALA A CA 9
ATOM 11169 C C . ALA A 1 59 ? 11.866 -1.340 -1.437 1.00 0.49 59 ALA A C 9
ATOM 11170 O O . ALA A 1 59 ? 12.457 -0.265 -1.504 1.00 0.50 59 ALA A O 9
ATOM 11177 N N . ILE A 1 60 ? 10.575 -1.447 -1.139 1.00 0.46 60 ILE A N 9
ATOM 11178 C CA . ILE A 1 60 ? 9.699 -0.287 -0.927 1.00 0.42 60 ILE A CA 9
ATOM 11179 C C . ILE A 1 60 ? 10.222 0.636 0.179 1.00 0.40 60 ILE A C 9
ATOM 11180 O O . ILE A 1 60 ? 10.200 1.858 0.041 1.00 0.39 60 ILE A O 9
ATOM 11196 N N . GLU A 1 61 ? 10.725 0.042 1.255 1.00 0.49 61 GLU A N 9
ATOM 11197 C CA . GLU A 1 61 ? 11.097 0.803 2.440 1.00 0.60 61 GLU A CA 9
ATOM 11198 C C . GLU A 1 61 ? 12.508 1.370 2.323 1.00 0.58 61 GLU A C 9
ATOM 11199 O O . GLU A 1 61 ? 12.918 2.213 3.123 1.00 0.71 61 GLU A O 9
ATOM 11211 N N . ASP A 1 62 ? 13.239 0.913 1.321 1.00 0.54 62 ASP A N 9
ATOM 11212 C CA . ASP A 1 62 ? 14.557 1.454 1.028 1.00 0.60 62 ASP A CA 9
ATOM 11213 C C . ASP A 1 62 ? 14.437 2.519 -0.051 1.00 0.51 62 ASP A C 9
ATOM 11214 O O . ASP A 1 62 ? 15.147 3.523 -0.039 1.00 0.65 62 ASP A O 9
ATOM 11223 N N . GLU A 1 63 ? 13.499 2.294 -0.964 1.00 0.40 63 GLU A N 9
ATOM 11224 C CA . GLU A 1 63 ? 13.281 3.181 -2.096 1.00 0.40 63 GLU A CA 9
ATOM 11225 C C . GLU A 1 63 ? 12.743 4.529 -1.629 1.00 0.34 63 GLU A C 9
ATOM 11226 O O . GLU A 1 63 ? 13.153 5.583 -2.122 1.00 0.42 63 GLU A O 9
ATOM 11238 N N . CYS A 1 64 ? 11.845 4.497 -0.660 1.00 0.29 64 CYS A N 9
ATOM 11239 C CA . CYS A 1 64 ? 11.239 5.716 -0.164 1.00 0.32 64 CYS A CA 9
ATOM 11240 C C . CYS A 1 64 ? 11.589 5.910 1.308 1.00 0.40 64 CYS A C 9
ATOM 11241 O O . CYS A 1 64 ? 11.767 4.939 2.043 1.00 0.60 64 CYS A O 9
ATOM 11248 N N . LYS A 1 65 ? 11.702 7.159 1.739 1.00 0.43 65 LYS A N 9
ATOM 11249 C CA . LYS A 1 65 ? 11.969 7.451 3.139 1.00 0.51 65 LYS A CA 9
ATOM 11250 C C . LYS A 1 65 ? 10.666 7.831 3.843 1.00 0.45 65 LYS A C 9
ATOM 11251 O O . LYS A 1 65 ? 10.589 8.812 4.583 1.00 0.60 65 LYS A O 9
ATOM 11270 N N . ASN A 1 66 ? 9.635 7.042 3.581 1.00 0.35 66 ASN A N 9
ATOM 11271 C CA . ASN A 1 66 ? 8.331 7.229 4.205 1.00 0.30 66 ASN A CA 9
ATOM 11272 C C . ASN A 1 66 ? 7.949 5.957 4.942 1.00 0.29 66 ASN A C 9
ATOM 11273 O O . ASN A 1 66 ? 8.762 5.034 5.046 1.00 0.41 66 ASN A O 9
ATOM 11284 N N . THR A 1 67 ? 6.723 5.891 5.440 1.00 0.28 67 THR A N 9
ATOM 11285 C CA . THR A 1 67 ? 6.279 4.717 6.159 1.00 0.27 67 THR A CA 9
ATOM 11286 C C . THR A 1 67 ? 5.741 3.669 5.192 1.00 0.25 67 THR A C 9
ATOM 11287 O O . THR A 1 67 ? 4.863 3.947 4.375 1.00 0.26 67 THR A O 9
ATOM 11298 N N . PRO A 1 68 ? 6.277 2.450 5.279 1.00 0.28 68 PRO A N 9
ATOM 11299 C CA . PRO A 1 68 ? 5.856 1.338 4.446 1.00 0.30 68 PRO A CA 9
ATOM 11300 C C . PRO A 1 68 ? 4.617 0.664 5.017 1.00 0.25 68 PRO A C 9
ATOM 11301 O O . PRO A 1 68 ? 4.520 0.442 6.226 1.00 0.28 68 PRO A O 9
ATOM 11312 N N . THR A 1 69 ? 3.661 0.353 4.165 1.00 0.23 69 THR A N 9
ATOM 11313 C CA . THR A 1 69 ? 2.430 -0.259 4.620 1.00 0.21 69 THR A CA 9
ATOM 11314 C C . THR A 1 69 ? 2.046 -1.444 3.739 1.00 0.23 69 THR A C 9
ATOM 11315 O O . THR A 1 69 ? 2.394 -1.491 2.559 1.00 0.29 69 THR A O 9
ATOM 11326 N N . CYS A 1 70 ? 1.355 -2.408 4.332 1.00 0.23 70 CYS A N 9
ATOM 11327 C CA . CYS A 1 70 ? 0.776 -3.510 3.583 1.00 0.27 70 CYS A CA 9
ATOM 11328 C C . CYS A 1 70 ? -0.671 -3.178 3.268 1.00 0.22 70 CYS A C 9
ATOM 11329 O O . CYS A 1 70 ? -1.492 -3.025 4.175 1.00 0.27 70 CYS A O 9
ATOM 11336 N N . CYS A 1 71 ? -0.974 -3.034 1.994 1.00 0.21 71 CYS A N 9
ATOM 11337 C CA . CYS A 1 71 ? -2.308 -2.664 1.567 1.00 0.19 71 CYS A CA 9
ATOM 11338 C C . CYS A 1 71 ? -3.048 -3.862 1.017 1.00 0.21 71 CYS A C 9
ATOM 11339 O O . CYS A 1 71 ? -2.504 -4.657 0.250 1.00 0.28 71 CYS A O 9
ATOM 11346 N N . GLU A 1 72 ? -4.296 -3.982 1.428 1.00 0.22 72 GLU A N 9
ATOM 11347 C CA . GLU A 1 72 ? -5.180 -5.008 0.922 1.00 0.24 72 GLU A CA 9
ATOM 11348 C C . GLU A 1 72 ? -5.543 -4.709 -0.529 1.00 0.25 72 GLU A C 9
ATOM 11349 O O . GLU A 1 72 ? -5.984 -5.583 -1.274 1.00 0.37 72 GLU A O 9
ATOM 11361 N N . ASP A 1 73 ? -5.352 -3.451 -0.905 1.00 0.21 73 ASP A N 9
ATOM 11362 C CA . ASP A 1 73 ? -5.498 -2.998 -2.282 1.00 0.24 73 ASP A CA 9
ATOM 11363 C C . ASP A 1 73 ? -4.960 -1.579 -2.386 1.00 0.22 73 ASP A C 9
ATOM 11364 O O . ASP A 1 73 ? -4.800 -0.914 -1.369 1.00 0.19 73 ASP A O 9
ATOM 11373 N N . VAL A 1 74 ? -4.652 -1.121 -3.594 1.00 0.28 74 VAL A N 9
ATOM 11374 C CA . VAL A 1 74 ? -4.172 0.244 -3.794 1.00 0.30 74 VAL A CA 9
ATOM 11375 C C . VAL A 1 74 ? -4.691 0.780 -5.124 1.00 0.43 74 VAL A C 9
ATOM 11376 O O . VAL A 1 74 ? -4.690 0.068 -6.128 1.00 0.68 74 VAL A O 9
ATOM 11389 N N . GLU A 1 75 ? -5.144 2.025 -5.120 1.00 0.33 75 GLU A N 9
ATOM 11390 C CA . GLU A 1 75 ? -5.660 2.668 -6.320 1.00 0.46 75 GLU A CA 9
ATOM 11391 C C . GLU A 1 75 ? -4.602 3.596 -6.915 1.00 0.50 75 GLU A C 9
ATOM 11392 O O . GLU A 1 75 ? -3.655 3.998 -6.224 1.00 0.45 75 GLU A O 9
ATOM 11404 N N . ASP A 1 76 ? -4.776 3.933 -8.191 1.00 0.61 76 ASP A N 9
ATOM 11405 C CA . ASP A 1 76 ? -3.828 4.763 -8.934 1.00 0.65 76 ASP A CA 9
ATOM 11406 C C . ASP A 1 76 ? -2.481 4.048 -9.010 1.00 0.67 76 ASP A C 9
ATOM 11407 O O . ASP A 1 76 ? -2.422 2.819 -8.944 1.00 0.69 76 ASP A O 9
ATOM 11416 N N . ASP A 1 77 ? -1.401 4.802 -9.138 1.00 0.70 77 ASP A N 9
ATOM 11417 C CA . ASP A 1 77 ? -0.059 4.229 -9.076 1.00 0.77 77 ASP A CA 9
ATOM 11418 C C . ASP A 1 77 ? 0.359 3.992 -7.631 1.00 0.67 77 ASP A C 9
ATOM 11419 O O . ASP A 1 77 ? 1.548 3.940 -7.313 1.00 0.81 77 ASP A O 9
ATOM 11428 N N . GLY A 1 78 ? -0.625 3.857 -6.755 1.00 0.51 78 GLY A N 9
ATOM 11429 C CA . GLY A 1 78 ? -0.347 3.622 -5.360 1.00 0.44 78 GLY A CA 9
ATOM 11430 C C . GLY A 1 78 ? -0.585 4.849 -4.510 1.00 0.33 78 GLY A C 9
ATOM 11431 O O . GLY A 1 78 ? 0.005 4.992 -3.448 1.00 0.35 78 GLY A O 9
ATOM 11435 N N . LEU A 1 79 ? -1.427 5.750 -4.999 1.00 0.27 79 LEU A N 9
ATOM 11436 C CA . LEU A 1 79 ? -1.736 6.979 -4.281 1.00 0.22 79 LEU A CA 9
ATOM 11437 C C . LEU A 1 79 ? -2.736 6.728 -3.165 1.00 0.19 79 LEU A C 9
ATOM 11438 O O . LEU A 1 79 ? -2.706 7.388 -2.135 1.00 0.22 79 LEU A O 9
ATOM 11454 N N . VAL A 1 80 ? -3.634 5.787 -3.385 1.00 0.19 80 VAL A N 9
ATOM 11455 C CA . VAL A 1 80 ? -4.719 5.546 -2.443 1.00 0.20 80 VAL A CA 9
ATOM 11456 C C . VAL A 1 80 ? -4.702 4.102 -1.991 1.00 0.20 80 VAL A C 9
ATOM 11457 O O . VAL A 1 80 ? -5.028 3.202 -2.760 1.00 0.27 80 VAL A O 9
ATOM 11470 N N . GLY A 1 81 ? -4.314 3.880 -0.753 1.00 0.18 81 GLY A N 9
ATOM 11471 C CA . GLY A 1 81 ? -4.198 2.532 -0.265 1.00 0.21 81 GLY A CA 9
ATOM 11472 C C . GLY A 1 81 ? -5.418 2.089 0.506 1.00 0.20 81 GLY A C 9
ATOM 11473 O O . GLY A 1 81 ? -5.998 2.859 1.270 1.00 0.26 81 GLY A O 9
ATOM 11477 N N . ILE A 1 82 ? -5.808 0.845 0.293 1.00 0.18 82 ILE A N 9
ATOM 11478 C CA . ILE A 1 82 ? -6.931 0.258 0.984 1.00 0.17 82 ILE A CA 9
ATOM 11479 C C . ILE A 1 82 ? -6.428 -0.662 2.077 1.00 0.17 82 ILE A C 9
ATOM 11480 O O . ILE A 1 82 ? -5.737 -1.645 1.804 1.00 0.19 82 ILE A O 9
ATOM 11496 N N . ASN A 1 83 ? -6.750 -0.309 3.308 1.00 0.18 83 ASN A N 9
ATOM 11497 C CA . ASN A 1 83 ? -6.432 -1.145 4.463 1.00 0.21 83 ASN A CA 9
ATOM 11498 C C . ASN A 1 83 ? -4.924 -1.306 4.615 1.00 0.22 83 ASN A C 9
ATOM 11499 O O . ASN A 1 83 ? -4.423 -2.391 4.910 1.00 0.29 83 ASN A O 9
ATOM 11510 N N . CYS A 1 84 ? -4.209 -0.206 4.410 1.00 0.22 84 CYS A N 9
ATOM 11511 C CA . CYS A 1 84 ? -2.755 -0.202 4.501 1.00 0.23 84 CYS A CA 9
ATOM 11512 C C . CYS A 1 84 ? -2.298 -0.121 5.948 1.00 0.25 84 CYS A C 9
ATOM 11513 O O . CYS A 1 84 ? -2.475 0.901 6.610 1.00 0.33 84 CYS A O 9
ATOM 11520 N N . THR A 1 85 ? -1.721 -1.202 6.437 1.00 0.25 85 THR A N 9
ATOM 11521 C CA . THR A 1 85 ? -1.179 -1.237 7.783 1.00 0.28 85 THR A CA 9
ATOM 11522 C C . THR A 1 85 ? 0.342 -1.138 7.739 1.00 0.24 85 THR A C 9
ATOM 11523 O O . THR A 1 85 ? 0.997 -1.829 6.958 1.00 0.23 85 THR A O 9
ATOM 11534 N N . PRO A 1 86 ? 0.912 -0.255 8.570 1.00 0.26 86 PRO A N 9
ATOM 11535 C CA . PRO A 1 86 ? 2.332 0.017 8.578 1.00 0.28 86 PRO A CA 9
ATOM 11536 C C . PRO A 1 86 ? 3.143 -1.191 9.016 1.00 0.33 86 PRO A C 9
ATOM 11537 O O . PRO A 1 86 ? 2.856 -1.806 10.044 1.00 0.39 86 PRO A O 9
ATOM 11548 N N . ILE A 1 87 ? 4.141 -1.534 8.223 1.00 0.37 87 ILE A N 9
ATOM 11549 C CA . ILE A 1 87 ? 4.907 -2.737 8.437 1.00 0.47 87 ILE A CA 9
ATOM 11550 C C . ILE A 1 87 ? 6.289 -2.434 9.005 1.00 0.57 87 ILE A C 9
ATOM 11551 O O . ILE A 1 87 ? 6.881 -1.394 8.705 1.00 0.56 87 ILE A O 9
ATOM 11567 N N . PRO A 1 88 ? 6.804 -3.338 9.853 1.00 0.73 88 PRO A N 9
ATOM 11568 C CA . PRO A 1 88 ? 8.148 -3.234 10.417 1.00 0.86 88 PRO A CA 9
ATOM 11569 C C . PRO A 1 88 ? 9.223 -3.572 9.396 1.00 0.92 88 PRO A C 9
ATOM 11570 O O . PRO A 1 88 ? 8.950 -4.186 8.365 1.00 0.96 88 PRO A O 9
ATOM 11581 N N . LEU A 1 89 ? 10.448 -3.184 9.705 1.00 1.01 89 LEU A N 9
ATOM 11582 C CA . LEU A 1 89 ? 11.584 -3.446 8.833 1.00 1.13 89 LEU A CA 9
ATOM 11583 C C . LEU A 1 89 ? 12.300 -4.717 9.272 1.00 1.31 89 LEU A C 9
ATOM 11584 O O . LEU A 1 89 ? 13.473 -4.924 8.962 1.00 1.45 89 LEU A O 9
ATOM 11600 N N . ILE A 1 90 ? 11.584 -5.565 9.991 1.00 1.37 90 ILE A N 9
ATOM 11601 C CA . ILE A 1 90 ? 12.181 -6.727 10.620 1.00 1.60 90 ILE A CA 9
ATOM 11602 C C . ILE A 1 90 ? 11.371 -7.995 10.358 1.00 1.73 90 ILE A C 9
ATOM 11603 O O . ILE A 1 90 ? 11.844 -8.844 9.573 1.00 2.31 90 ILE A O 9
ATOM 11620 N N . GLY A 1 1 ? 10.757 -10.022 -8.449 1.00 5.75 1 GLY A N 10
ATOM 11621 C CA . GLY A 1 1 ? 9.296 -10.019 -8.216 1.00 5.18 1 GLY A CA 10
ATOM 11622 C C . GLY A 1 1 ? 8.582 -9.104 -9.182 1.00 4.19 1 GLY A C 10
ATOM 11623 O O . GLY A 1 1 ? 9.219 -8.461 -10.016 1.00 4.26 1 GLY A O 10
ATOM 11629 N N . SER A 1 2 ? 7.263 -9.039 -9.073 1.00 3.74 2 SER A N 10
ATOM 11630 C CA . SER A 1 2 ? 6.465 -8.207 -9.961 1.00 3.26 2 SER A CA 10
ATOM 11631 C C . SER A 1 2 ? 6.379 -6.777 -9.436 1.00 2.09 2 SER A C 10
ATOM 11632 O O . SER A 1 2 ? 6.092 -5.842 -10.187 1.00 2.28 2 SER A O 10
ATOM 11640 N N . GLY A 1 3 ? 6.635 -6.609 -8.147 1.00 1.60 3 GLY A N 10
ATOM 11641 C CA . GLY A 1 3 ? 6.581 -5.291 -7.553 1.00 1.30 3 GLY A CA 10
ATOM 11642 C C . GLY A 1 3 ? 7.547 -5.136 -6.402 1.00 1.09 3 GLY A C 10
ATOM 11643 O O . GLY A 1 3 ? 8.638 -4.585 -6.564 1.00 1.32 3 GLY A O 10
ATOM 11647 N N . TRP A 1 4 ? 7.156 -5.634 -5.239 1.00 0.81 4 TRP A N 10
ATOM 11648 C CA . TRP A 1 4 ? 7.957 -5.481 -4.039 1.00 0.60 4 TRP A CA 10
ATOM 11649 C C . TRP A 1 4 ? 8.349 -6.823 -3.449 1.00 0.62 4 TRP A C 10
ATOM 11650 O O . TRP A 1 4 ? 7.686 -7.837 -3.673 1.00 0.74 4 TRP A O 10
ATOM 11671 N N . GLU A 1 5 ? 9.438 -6.813 -2.694 1.00 0.66 5 GLU A N 10
ATOM 11672 C CA . GLU A 1 5 ? 9.944 -8.016 -2.064 1.00 0.73 5 GLU A CA 10
ATOM 11673 C C . GLU A 1 5 ? 9.167 -8.308 -0.789 1.00 0.67 5 GLU A C 10
ATOM 11674 O O . GLU A 1 5 ? 9.217 -7.537 0.171 1.00 0.78 5 GLU A O 10
ATOM 11686 N N . SER A 1 6 ? 8.459 -9.428 -0.778 1.00 0.74 6 SER A N 10
ATOM 11687 C CA . SER A 1 6 ? 7.653 -9.818 0.370 1.00 0.87 6 SER A CA 10
ATOM 11688 C C . SER A 1 6 ? 8.482 -10.626 1.368 1.00 0.88 6 SER A C 10
ATOM 11689 O O . SER A 1 6 ? 7.938 -11.383 2.172 1.00 0.90 6 SER A O 10
ATOM 11697 N N . LYS A 1 7 ? 9.800 -10.430 1.313 1.00 0.95 7 LYS A N 10
ATOM 11698 C CA . LYS A 1 7 ? 10.753 -11.116 2.187 1.00 1.09 7 LYS A CA 10
ATOM 11699 C C . LYS A 1 7 ? 10.318 -11.091 3.647 1.00 1.03 7 LYS A C 10
ATOM 11700 O O . LYS A 1 7 ? 10.311 -12.121 4.328 1.00 1.09 7 LYS A O 10
ATOM 11719 N N . THR A 1 8 ? 9.961 -9.911 4.117 1.00 1.01 8 THR A N 10
ATOM 11720 C CA . THR A 1 8 ? 9.656 -9.702 5.520 1.00 1.08 8 THR A CA 10
ATOM 11721 C C . THR A 1 8 ? 8.441 -10.528 5.974 1.00 0.93 8 THR A C 10
ATOM 11722 O O . THR A 1 8 ? 8.272 -10.799 7.162 1.00 1.03 8 THR A O 10
ATOM 11733 N N . GLY A 1 9 ? 7.604 -10.933 5.013 1.00 0.79 9 GLY A N 10
ATOM 11734 C CA . GLY A 1 9 ? 6.468 -11.793 5.313 1.00 0.79 9 GLY A CA 10
ATOM 11735 C C . GLY A 1 9 ? 5.356 -11.081 6.060 1.00 0.69 9 GLY A C 10
ATOM 11736 O O . GLY A 1 9 ? 4.474 -11.720 6.629 1.00 0.88 9 GLY A O 10
ATOM 11740 N N . SER A 1 10 ? 5.392 -9.761 6.047 1.00 0.61 10 SER A N 10
ATOM 11741 C CA . SER A 1 10 ? 4.445 -8.960 6.809 1.00 0.73 10 SER A CA 10
ATOM 11742 C C . SER A 1 10 ? 3.139 -8.725 6.043 1.00 0.64 10 SER A C 10
ATOM 11743 O O . SER A 1 10 ? 2.171 -8.211 6.603 1.00 0.73 10 SER A O 10
ATOM 11751 N N . CYS A 1 11 ? 3.103 -9.099 4.767 1.00 0.52 11 CYS A N 10
ATOM 11752 C CA . CYS A 1 11 ? 1.974 -8.731 3.919 1.00 0.44 11 CYS A CA 10
ATOM 11753 C C . CYS A 1 11 ? 1.455 -9.932 3.131 1.00 0.41 11 CYS A C 10
ATOM 11754 O O . CYS A 1 11 ? 2.238 -10.752 2.646 1.00 0.43 11 CYS A O 10
ATOM 11761 N N . ASN A 1 12 ? 0.134 -10.023 2.993 1.00 0.46 12 ASN A N 10
ATOM 11762 C CA . ASN A 1 12 ? -0.492 -11.175 2.348 1.00 0.53 12 ASN A CA 10
ATOM 11763 C C . ASN A 1 12 ? -0.715 -10.948 0.857 1.00 0.47 12 ASN A C 10
ATOM 11764 O O . ASN A 1 12 ? -0.692 -11.893 0.073 1.00 0.57 12 ASN A O 10
ATOM 11775 N N . THR A 1 13 ? -0.933 -9.704 0.464 1.00 0.38 13 THR A N 10
ATOM 11776 C CA . THR A 1 13 ? -1.268 -9.408 -0.919 1.00 0.37 13 THR A CA 10
ATOM 11777 C C . THR A 1 13 ? -0.024 -9.098 -1.736 1.00 0.35 13 THR A C 10
ATOM 11778 O O . THR A 1 13 ? 0.051 -9.408 -2.923 1.00 0.44 13 THR A O 10
ATOM 11789 N N . GLY A 1 14 ? 0.962 -8.510 -1.080 1.00 0.29 14 GLY A N 10
ATOM 11790 C CA . GLY A 1 14 ? 2.166 -8.108 -1.769 1.00 0.31 14 GLY A CA 10
ATOM 11791 C C . GLY A 1 14 ? 2.084 -6.681 -2.268 1.00 0.30 14 GLY A C 10
ATOM 11792 O O . GLY A 1 14 ? 2.994 -6.201 -2.942 1.00 0.43 14 GLY A O 10
ATOM 11796 N N . LYS A 1 15 ? 0.997 -5.997 -1.932 1.00 0.24 15 LYS A N 10
ATOM 11797 C CA . LYS A 1 15 ? 0.840 -4.601 -2.309 1.00 0.25 15 LYS A CA 10
ATOM 11798 C C . LYS A 1 15 ? 1.473 -3.705 -1.252 1.00 0.24 15 LYS A C 10
ATOM 11799 O O . LYS A 1 15 ? 0.816 -3.278 -0.308 1.00 0.25 15 LYS A O 10
ATOM 11818 N N . LEU A 1 16 ? 2.759 -3.444 -1.412 1.00 0.26 16 LEU A N 10
ATOM 11819 C CA . LEU A 1 16 ? 3.493 -2.589 -0.497 1.00 0.30 16 LEU A CA 10
ATOM 11820 C C . LEU A 1 16 ? 3.511 -1.162 -1.021 1.00 0.33 16 LEU A C 10
ATOM 11821 O O . LEU A 1 16 ? 3.743 -0.934 -2.208 1.00 0.55 16 LEU A O 10
ATOM 11837 N N . ALA A 1 17 ? 3.257 -0.210 -0.145 1.00 0.27 17 ALA A N 10
ATOM 11838 C CA . ALA A 1 17 ? 3.275 1.192 -0.521 1.00 0.27 17 ALA A CA 10
ATOM 11839 C C . ALA A 1 17 ? 3.710 2.049 0.658 1.00 0.24 17 ALA A C 10
ATOM 11840 O O . ALA A 1 17 ? 3.452 1.712 1.815 1.00 0.28 17 ALA A O 10
ATOM 11847 N N . CYS A 1 18 ? 4.408 3.132 0.367 1.00 0.26 18 CYS A N 10
ATOM 11848 C CA . CYS A 1 18 ? 4.818 4.070 1.396 1.00 0.26 18 CYS A CA 10
ATOM 11849 C C . CYS A 1 18 ? 3.742 5.122 1.599 1.00 0.24 18 CYS A C 10
ATOM 11850 O O . CYS A 1 18 ? 3.624 6.074 0.828 1.00 0.32 18 CYS A O 10
ATOM 11857 N N . CYS A 1 19 ? 2.959 4.945 2.644 1.00 0.21 19 CYS A N 10
ATOM 11858 C CA . CYS A 1 19 ? 1.745 5.718 2.816 1.00 0.21 19 CYS A CA 10
ATOM 11859 C C . CYS A 1 19 ? 1.863 6.688 3.980 1.00 0.23 19 CYS A C 10
ATOM 11860 O O . CYS A 1 19 ? 2.697 6.509 4.869 1.00 0.30 19 CYS A O 10
ATOM 11867 N N . ASP A 1 20 ? 1.025 7.718 3.966 1.00 0.23 20 ASP A N 10
ATOM 11868 C CA . ASP A 1 20 ? 0.945 8.648 5.076 1.00 0.28 20 ASP A CA 10
ATOM 11869 C C . ASP A 1 20 ? -0.233 8.282 5.945 1.00 0.28 20 ASP A C 10
ATOM 11870 O O . ASP A 1 20 ? -1.383 8.491 5.569 1.00 0.34 20 ASP A O 10
ATOM 11879 N N . THR A 1 21 ? 0.059 7.745 7.105 1.00 0.31 21 THR A N 10
ATOM 11880 C CA . THR A 1 21 ? -0.971 7.288 8.021 1.00 0.36 21 THR A CA 10
ATOM 11881 C C . THR A 1 21 ? -1.726 8.466 8.634 1.00 0.42 21 THR A C 10
ATOM 11882 O O . THR A 1 21 ? -2.801 8.299 9.215 1.00 0.52 21 THR A O 10
ATOM 11893 N N . ASN A 1 22 ? -1.172 9.660 8.466 1.00 0.43 22 ASN A N 10
ATOM 11894 C CA . ASN A 1 22 ? -1.738 10.859 9.056 1.00 0.56 22 ASN A CA 10
ATOM 11895 C C . ASN A 1 22 ? -2.624 11.557 8.043 1.00 0.50 22 ASN A C 10
ATOM 11896 O O . ASN A 1 22 ? -3.373 12.475 8.372 1.00 0.63 22 ASN A O 10
ATOM 11907 N N . LYS A 1 23 ? -2.535 11.099 6.807 1.00 0.40 23 LYS A N 10
ATOM 11908 C CA . LYS A 1 23 ? -3.331 11.641 5.727 1.00 0.39 23 LYS A CA 10
ATOM 11909 C C . LYS A 1 23 ? -4.285 10.593 5.209 1.00 0.32 23 LYS A C 10
ATOM 11910 O O . LYS A 1 23 ? -3.942 9.421 5.085 1.00 0.39 23 LYS A O 10
ATOM 11929 N N . LYS A 1 24 ? -5.480 11.027 4.905 1.00 0.49 24 LYS A N 10
ATOM 11930 C CA . LYS A 1 24 ? -6.547 10.116 4.546 1.00 0.49 24 LYS A CA 10
ATOM 11931 C C . LYS A 1 24 ? -7.136 10.471 3.188 1.00 0.45 24 LYS A C 10
ATOM 11932 O O . LYS A 1 24 ? -7.059 11.620 2.747 1.00 0.48 24 LYS A O 10
ATOM 11951 N N . VAL A 1 25 ? -7.720 9.478 2.536 1.00 0.46 25 VAL A N 10
ATOM 11952 C CA . VAL A 1 25 ? -8.399 9.680 1.264 1.00 0.50 25 VAL A CA 10
ATOM 11953 C C . VAL A 1 25 ? -9.889 9.429 1.449 1.00 0.56 25 VAL A C 10
ATOM 11954 O O . VAL A 1 25 ? -10.285 8.610 2.278 1.00 0.57 25 VAL A O 10
ATOM 11967 N N . GLN A 1 26 ? -10.713 10.120 0.679 1.00 0.66 26 GLN A N 10
ATOM 11968 C CA . GLN A 1 26 ? -12.152 9.943 0.748 1.00 0.78 26 GLN A CA 10
ATOM 11969 C C . GLN A 1 26 ? -12.620 8.928 -0.287 1.00 0.75 26 GLN A C 10
ATOM 11970 O O . GLN A 1 26 ? -13.792 8.902 -0.667 1.00 0.87 26 GLN A O 10
ATOM 11984 N N . LYS A 1 27 ? -11.698 8.093 -0.740 1.00 0.96 27 LYS A N 10
ATOM 11985 C CA . LYS A 1 27 ? -11.999 7.103 -1.758 1.00 1.06 27 LYS A CA 10
ATOM 11986 C C . LYS A 1 27 ? -11.584 5.716 -1.296 1.00 0.94 27 LYS A C 10
ATOM 11987 O O . LYS A 1 27 ? -10.482 5.523 -0.792 1.00 1.56 27 LYS A O 10
ATOM 12006 N N . SER A 1 28 ? -12.481 4.762 -1.466 1.00 0.83 28 SER A N 10
ATOM 12007 C CA . SER A 1 28 ? -12.237 3.386 -1.072 1.00 1.35 28 SER A CA 10
ATOM 12008 C C . SER A 1 28 ? -12.205 2.518 -2.323 1.00 1.17 28 SER A C 10
ATOM 12009 O O . SER A 1 28 ? -12.779 1.430 -2.374 1.00 1.46 28 SER A O 10
ATOM 12017 N N . THR A 1 29 ? -11.542 3.035 -3.337 1.00 1.02 29 THR A N 10
ATOM 12018 C CA . THR A 1 29 ? -11.487 2.398 -4.636 1.00 1.07 29 THR A CA 10
ATOM 12019 C C . THR A 1 29 ? -10.103 1.808 -4.916 1.00 1.17 29 THR A C 10
ATOM 12020 O O . THR A 1 29 ? -9.144 2.092 -4.198 1.00 2.00 29 THR A O 10
ATOM 12031 N N . GLY A 1 30 ? -10.006 0.994 -5.963 1.00 0.96 30 GLY A N 10
ATOM 12032 C CA . GLY A 1 30 ? -8.760 0.319 -6.274 1.00 1.02 30 GLY A CA 10
ATOM 12033 C C . GLY A 1 30 ? -8.928 -0.721 -7.365 1.00 1.05 30 GLY A C 10
ATOM 12034 O O . GLY A 1 30 ? -9.791 -0.581 -8.231 1.00 1.39 30 GLY A O 10
ATOM 12038 N N . GLU A 1 31 ? -8.129 -1.775 -7.311 1.00 1.00 31 GLU A N 10
ATOM 12039 C CA . GLU A 1 31 ? -8.159 -2.811 -8.337 1.00 1.18 31 GLU A CA 10
ATOM 12040 C C . GLU A 1 31 ? -9.226 -3.851 -8.028 1.00 0.94 31 GLU A C 10
ATOM 12041 O O . GLU A 1 31 ? -10.077 -4.157 -8.866 1.00 1.04 31 GLU A O 10
ATOM 12053 N N . GLU A 1 32 ? -9.191 -4.373 -6.815 1.00 0.85 32 GLU A N 10
ATOM 12054 C CA . GLU A 1 32 ? -10.137 -5.385 -6.389 1.00 1.01 32 GLU A CA 10
ATOM 12055 C C . GLU A 1 32 ? -11.167 -4.766 -5.462 1.00 1.08 32 GLU A C 10
ATOM 12056 O O . GLU A 1 32 ? -12.373 -4.966 -5.626 1.00 1.36 32 GLU A O 10
ATOM 12068 N N . SER A 1 33 ? -10.681 -3.988 -4.500 1.00 1.06 33 SER A N 10
ATOM 12069 C CA . SER A 1 33 ? -11.553 -3.286 -3.569 1.00 1.37 33 SER A CA 10
ATOM 12070 C C . SER A 1 33 ? -12.358 -2.225 -4.315 1.00 1.43 33 SER A C 10
ATOM 12071 O O . SER A 1 33 ? -13.408 -1.786 -3.852 1.00 1.79 33 SER A O 10
ATOM 12079 N N . GLY A 1 34 ? -11.869 -1.831 -5.488 1.00 1.39 34 GLY A N 10
ATOM 12080 C CA . GLY A 1 34 ? -12.608 -0.908 -6.329 1.00 1.87 34 GLY A CA 10
ATOM 12081 C C . GLY A 1 34 ? -13.989 -1.437 -6.653 1.00 2.00 34 GLY A C 10
ATOM 12082 O O . GLY A 1 34 ? -14.960 -0.683 -6.691 1.00 2.54 34 GLY A O 10
ATOM 12086 N N . LEU A 1 35 ? -14.073 -2.743 -6.859 1.00 1.81 35 LEU A N 10
ATOM 12087 C CA . LEU A 1 35 ? -15.347 -3.399 -7.091 1.00 2.31 35 LEU A CA 10
ATOM 12088 C C . LEU A 1 35 ? -16.034 -3.663 -5.758 1.00 2.77 35 LEU A C 10
ATOM 12089 O O . LEU A 1 35 ? -17.119 -3.149 -5.487 1.00 3.49 35 LEU A O 10
ATOM 12105 N N . LEU A 1 36 ? -15.379 -4.448 -4.914 1.00 2.50 36 LEU A N 10
ATOM 12106 C CA . LEU A 1 36 ? -15.924 -4.800 -3.628 1.00 3.01 36 LEU A CA 10
ATOM 12107 C C . LEU A 1 36 ? -15.145 -4.136 -2.499 1.00 2.81 36 LEU A C 10
ATOM 12108 O O . LEU A 1 36 ? -14.099 -4.634 -2.082 1.00 2.34 36 LEU A O 10
ATOM 12124 N N . HIS A 1 37 ? -15.648 -3.012 -2.008 1.00 3.51 37 HIS A N 10
ATOM 12125 C CA . HIS A 1 37 ? -15.050 -2.375 -0.842 1.00 3.61 37 HIS A CA 10
ATOM 12126 C C . HIS A 1 37 ? -15.990 -2.447 0.353 1.00 3.25 37 HIS A C 10
ATOM 12127 O O . HIS A 1 37 ? -15.773 -3.230 1.277 1.00 2.95 37 HIS A O 10
ATOM 12142 N N . THR A 1 38 ? -17.066 -1.683 0.297 1.00 3.58 38 THR A N 10
ATOM 12143 C CA . THR A 1 38 ? -18.018 -1.614 1.389 1.00 3.68 38 THR A CA 10
ATOM 12144 C C . THR A 1 38 ? -18.823 -2.905 1.477 1.00 3.15 38 THR A C 10
ATOM 12145 O O . THR A 1 38 ? -19.313 -3.280 2.544 1.00 3.20 38 THR A O 10
ATOM 12156 N N . GLY A 1 39 ? -18.926 -3.602 0.354 1.00 2.92 39 GLY A N 10
ATOM 12157 C CA . GLY A 1 39 ? -19.704 -4.822 0.307 1.00 3.07 39 GLY A CA 10
ATOM 12158 C C . GLY A 1 39 ? -18.983 -5.997 0.924 1.00 2.65 39 GLY A C 10
ATOM 12159 O O . GLY A 1 39 ? -19.536 -7.095 1.017 1.00 3.27 39 GLY A O 10
ATOM 12163 N N . ASP A 1 40 ? -17.751 -5.776 1.343 1.00 2.12 40 ASP A N 10
ATOM 12164 C CA . ASP A 1 40 ? -16.987 -6.806 2.021 1.00 2.43 40 ASP A CA 10
ATOM 12165 C C . ASP A 1 40 ? -16.646 -6.352 3.426 1.00 2.44 40 ASP A C 10
ATOM 12166 O O . ASP A 1 40 ? -16.898 -7.060 4.403 1.00 3.10 40 ASP A O 10
ATOM 12175 N N . VAL A 1 41 ? -16.102 -5.147 3.517 1.00 1.88 41 VAL A N 10
ATOM 12176 C CA . VAL A 1 41 ? -15.634 -4.606 4.787 1.00 1.83 41 VAL A CA 10
ATOM 12177 C C . VAL A 1 41 ? -15.741 -3.086 4.823 1.00 1.57 41 VAL A C 10
ATOM 12178 O O . VAL A 1 41 ? -15.285 -2.395 3.915 1.00 1.47 41 VAL A O 10
ATOM 12191 N N . LEU A 1 42 ? -16.340 -2.575 5.883 1.00 1.77 42 LEU A N 10
ATOM 12192 C CA . LEU A 1 42 ? -16.479 -1.138 6.067 1.00 1.81 42 LEU A CA 10
ATOM 12193 C C . LEU A 1 42 ? -15.307 -0.572 6.857 1.00 1.47 42 LEU A C 10
ATOM 12194 O O . LEU A 1 42 ? -15.132 0.645 6.947 1.00 1.56 42 LEU A O 10
ATOM 12210 N N . ASP A 1 43 ? -14.493 -1.458 7.410 1.00 1.24 43 ASP A N 10
ATOM 12211 C CA . ASP A 1 43 ? -13.400 -1.049 8.284 1.00 1.03 43 ASP A CA 10
ATOM 12212 C C . ASP A 1 43 ? -12.138 -0.716 7.496 1.00 0.78 43 ASP A C 10
ATOM 12213 O O . ASP A 1 43 ? -11.116 -0.365 8.087 1.00 0.77 43 ASP A O 10
ATOM 12222 N N . GLN A 1 44 ? -12.200 -0.831 6.168 1.00 0.64 44 GLN A N 10
ATOM 12223 C CA . GLN A 1 44 ? -11.066 -0.486 5.328 1.00 0.45 44 GLN A CA 10
ATOM 12224 C C . GLN A 1 44 ? -10.596 0.929 5.613 1.00 0.42 44 GLN A C 10
ATOM 12225 O O . GLN A 1 44 ? -11.399 1.823 5.888 1.00 0.57 44 GLN A O 10
ATOM 12239 N N . VAL A 1 45 ? -9.298 1.120 5.543 1.00 0.33 45 VAL A N 10
ATOM 12240 C CA . VAL A 1 45 ? -8.708 2.414 5.793 1.00 0.36 45 VAL A CA 10
ATOM 12241 C C . VAL A 1 45 ? -8.051 2.938 4.527 1.00 0.27 45 VAL A C 10
ATOM 12242 O O . VAL A 1 45 ? -7.228 2.265 3.912 1.00 0.33 45 VAL A O 10
ATOM 12255 N N . ALA A 1 46 ? -8.467 4.114 4.117 1.00 0.24 46 ALA A N 10
ATOM 12256 C CA . ALA A 1 46 ? -7.931 4.737 2.925 1.00 0.21 46 ALA A CA 10
ATOM 12257 C C . ALA A 1 46 ? -7.002 5.872 3.296 1.00 0.20 46 ALA A C 10
ATOM 12258 O O . ALA A 1 46 ? -7.449 6.970 3.634 1.00 0.30 46 ALA A O 10
ATOM 12265 N N . ILE A 1 47 ? -5.711 5.607 3.254 1.00 0.21 47 ILE A N 10
ATOM 12266 C CA . ILE A 1 47 ? -4.733 6.636 3.533 1.00 0.21 47 ILE A CA 10
ATOM 12267 C C . ILE A 1 47 ? -4.039 7.065 2.261 1.00 0.20 47 ILE A C 10
ATOM 12268 O O . ILE A 1 47 ? -3.848 6.269 1.337 1.00 0.21 47 ILE A O 10
ATOM 12284 N N . GLN A 1 48 ? -3.686 8.336 2.212 1.00 0.24 48 GLN A N 10
ATOM 12285 C CA . GLN A 1 48 ? -3.076 8.906 1.030 1.00 0.25 48 GLN A CA 10
ATOM 12286 C C . GLN A 1 48 ? -1.636 8.439 0.945 1.00 0.22 48 GLN A C 10
ATOM 12287 O O . GLN A 1 48 ? -0.821 8.715 1.830 1.00 0.36 48 GLN A O 10
ATOM 12301 N N . CYS A 1 49 ? -1.331 7.730 -0.114 1.00 0.26 49 CYS A N 10
ATOM 12302 C CA . CYS A 1 49 ? -0.060 7.060 -0.245 1.00 0.25 49 CYS A CA 10
ATOM 12303 C C . CYS A 1 49 ? 0.730 7.636 -1.406 1.00 0.28 49 CYS A C 10
ATOM 12304 O O . CYS A 1 49 ? 0.177 8.353 -2.238 1.00 0.32 49 CYS A O 10
ATOM 12311 N N . THR A 1 50 ? 2.023 7.349 -1.447 1.00 0.28 50 THR A N 10
ATOM 12312 C CA . THR A 1 50 ? 2.855 7.773 -2.558 1.00 0.36 50 THR A CA 10
ATOM 12313 C C . THR A 1 50 ? 4.150 6.976 -2.589 1.00 0.38 50 THR A C 10
ATOM 12314 O O . THR A 1 50 ? 4.812 6.795 -1.566 1.00 0.45 50 THR A O 10
ATOM 12325 N N . GLN A 1 51 ? 4.494 6.473 -3.757 1.00 0.39 51 GLN A N 10
ATOM 12326 C CA . GLN A 1 51 ? 5.674 5.656 -3.899 1.00 0.42 51 GLN A CA 10
ATOM 12327 C C . GLN A 1 51 ? 6.647 6.258 -4.901 1.00 0.42 51 GLN A C 10
ATOM 12328 O O . GLN A 1 51 ? 6.294 6.516 -6.052 1.00 0.58 51 GLN A O 10
ATOM 12342 N N . ILE A 1 52 ? 7.864 6.496 -4.439 1.00 0.43 52 ILE A N 10
ATOM 12343 C CA . ILE A 1 52 ? 8.947 6.935 -5.300 1.00 0.50 52 ILE A CA 10
ATOM 12344 C C . ILE A 1 52 ? 9.275 5.838 -6.314 1.00 0.56 52 ILE A C 10
ATOM 12345 O O . ILE A 1 52 ? 9.333 4.661 -5.951 1.00 0.65 52 ILE A O 10
ATOM 12361 N N . PRO A 1 53 ? 9.452 6.221 -7.600 1.00 0.66 53 PRO A N 10
ATOM 12362 C CA . PRO A 1 53 ? 9.746 5.294 -8.702 1.00 0.80 53 PRO A CA 10
ATOM 12363 C C . PRO A 1 53 ? 10.768 4.233 -8.317 1.00 0.82 53 PRO A C 10
ATOM 12364 O O . PRO A 1 53 ? 11.951 4.526 -8.110 1.00 0.87 53 PRO A O 10
ATOM 12375 N N . LEU A 1 54 ? 10.289 3.003 -8.240 1.00 0.90 54 LEU A N 10
ATOM 12376 C CA . LEU A 1 54 ? 11.046 1.899 -7.686 1.00 0.96 54 LEU A CA 10
ATOM 12377 C C . LEU A 1 54 ? 11.989 1.265 -8.698 1.00 0.90 54 LEU A C 10
ATOM 12378 O O . LEU A 1 54 ? 11.672 1.154 -9.885 1.00 1.03 54 LEU A O 10
ATOM 12394 N N . LEU A 1 55 ? 13.160 0.883 -8.222 1.00 0.88 55 LEU A N 10
ATOM 12395 C CA . LEU A 1 55 ? 14.051 0.025 -8.981 1.00 0.96 55 LEU A CA 10
ATOM 12396 C C . LEU A 1 55 ? 13.798 -1.422 -8.576 1.00 0.93 55 LEU A C 10
ATOM 12397 O O . LEU A 1 55 ? 13.718 -1.736 -7.387 1.00 0.85 55 LEU A O 10
ATOM 12413 N N . ILE A 1 56 ? 13.657 -2.299 -9.558 1.00 1.10 56 ILE A N 10
ATOM 12414 C CA . ILE A 1 56 ? 13.331 -3.692 -9.288 1.00 1.16 56 ILE A CA 10
ATOM 12415 C C . ILE A 1 56 ? 14.491 -4.371 -8.574 1.00 1.07 56 ILE A C 10
ATOM 12416 O O . ILE A 1 56 ? 15.647 -4.265 -8.989 1.00 1.14 56 ILE A O 10
ATOM 12432 N N . GLY A 1 57 ? 14.168 -5.070 -7.506 1.00 1.03 57 GLY A N 10
ATOM 12433 C CA . GLY A 1 57 ? 15.185 -5.688 -6.682 1.00 1.00 57 GLY A CA 10
ATOM 12434 C C . GLY A 1 57 ? 15.470 -4.882 -5.432 1.00 0.86 57 GLY A C 10
ATOM 12435 O O . GLY A 1 57 ? 16.238 -5.308 -4.567 1.00 0.90 57 GLY A O 10
ATOM 12439 N N . ILE A 1 58 ? 14.859 -3.708 -5.341 1.00 0.77 58 ILE A N 10
ATOM 12440 C CA . ILE A 1 58 ? 15.037 -2.846 -4.186 1.00 0.66 58 ILE A CA 10
ATOM 12441 C C . ILE A 1 58 ? 13.886 -2.988 -3.203 1.00 0.61 58 ILE A C 10
ATOM 12442 O O . ILE A 1 58 ? 12.753 -3.309 -3.572 1.00 0.69 58 ILE A O 10
ATOM 12458 N N . ALA A 1 59 ? 14.224 -2.765 -1.949 1.00 0.57 59 ALA A N 10
ATOM 12459 C CA . ALA A 1 59 ? 13.281 -2.793 -0.854 1.00 0.59 59 ALA A CA 10
ATOM 12460 C C . ALA A 1 59 ? 12.570 -1.451 -0.741 1.00 0.49 59 ALA A C 10
ATOM 12461 O O . ALA A 1 59 ? 13.205 -0.396 -0.737 1.00 0.50 59 ALA A O 10
ATOM 12468 N N . ILE A 1 60 ? 11.248 -1.519 -0.624 1.00 0.46 60 ILE A N 10
ATOM 12469 C CA . ILE A 1 60 ? 10.382 -0.338 -0.574 1.00 0.42 60 ILE A CA 10
ATOM 12470 C C . ILE A 1 60 ? 10.813 0.638 0.516 1.00 0.40 60 ILE A C 10
ATOM 12471 O O . ILE A 1 60 ? 10.735 1.856 0.354 1.00 0.39 60 ILE A O 10
ATOM 12487 N N . GLU A 1 61 ? 11.296 0.076 1.606 1.00 0.49 61 GLU A N 10
ATOM 12488 C CA . GLU A 1 61 ? 11.627 0.831 2.798 1.00 0.60 61 GLU A CA 10
ATOM 12489 C C . GLU A 1 61 ? 12.908 1.640 2.610 1.00 0.58 61 GLU A C 10
ATOM 12490 O O . GLU A 1 61 ? 13.171 2.581 3.359 1.00 0.71 61 GLU A O 10
ATOM 12502 N N . ASP A 1 62 ? 13.702 1.277 1.613 1.00 0.54 62 ASP A N 10
ATOM 12503 C CA . ASP A 1 62 ? 14.907 2.031 1.287 1.00 0.60 62 ASP A CA 10
ATOM 12504 C C . ASP A 1 62 ? 14.748 2.742 -0.047 1.00 0.51 62 ASP A C 10
ATOM 12505 O O . ASP A 1 62 ? 15.684 3.363 -0.555 1.00 0.65 62 ASP A O 10
ATOM 12514 N N . GLU A 1 63 ? 13.557 2.647 -0.618 1.00 0.40 63 GLU A N 10
ATOM 12515 C CA . GLU A 1 63 ? 13.274 3.288 -1.891 1.00 0.40 63 GLU A CA 10
ATOM 12516 C C . GLU A 1 63 ? 12.618 4.643 -1.666 1.00 0.34 63 GLU A C 10
ATOM 12517 O O . GLU A 1 63 ? 12.931 5.626 -2.335 1.00 0.42 63 GLU A O 10
ATOM 12529 N N . CYS A 1 64 ? 11.720 4.695 -0.699 1.00 0.29 64 CYS A N 10
ATOM 12530 C CA . CYS A 1 64 ? 10.928 5.887 -0.460 1.00 0.32 64 CYS A CA 10
ATOM 12531 C C . CYS A 1 64 ? 11.412 6.613 0.791 1.00 0.40 64 CYS A C 10
ATOM 12532 O O . CYS A 1 64 ? 12.399 6.209 1.408 1.00 0.60 64 CYS A O 10
ATOM 12539 N N . LYS A 1 65 ? 10.717 7.683 1.158 1.00 0.43 65 LYS A N 10
ATOM 12540 C CA . LYS A 1 65 ? 11.036 8.419 2.372 1.00 0.51 65 LYS A CA 10
ATOM 12541 C C . LYS A 1 65 ? 9.777 8.572 3.231 1.00 0.45 65 LYS A C 10
ATOM 12542 O O . LYS A 1 65 ? 9.565 9.597 3.882 1.00 0.60 65 LYS A O 10
ATOM 12561 N N . ASN A 1 66 ? 8.935 7.542 3.219 1.00 0.35 66 ASN A N 10
ATOM 12562 C CA . ASN A 1 66 ? 7.709 7.529 4.015 1.00 0.30 66 ASN A CA 10
ATOM 12563 C C . ASN A 1 66 ? 7.546 6.186 4.714 1.00 0.29 66 ASN A C 10
ATOM 12564 O O . ASN A 1 66 ? 8.462 5.363 4.696 1.00 0.41 66 ASN A O 10
ATOM 12575 N N . THR A 1 67 ? 6.386 5.959 5.321 1.00 0.28 67 THR A N 10
ATOM 12576 C CA . THR A 1 67 ? 6.167 4.760 6.105 1.00 0.27 67 THR A CA 10
ATOM 12577 C C . THR A 1 67 ? 5.822 3.561 5.230 1.00 0.25 67 THR A C 10
ATOM 12578 O O . THR A 1 67 ? 4.889 3.602 4.426 1.00 0.26 67 THR A O 10
ATOM 12589 N N . PRO A 1 68 ? 6.600 2.488 5.385 1.00 0.28 68 PRO A N 10
ATOM 12590 C CA . PRO A 1 68 ? 6.338 1.208 4.741 1.00 0.30 68 PRO A CA 10
ATOM 12591 C C . PRO A 1 68 ? 5.015 0.606 5.206 1.00 0.25 68 PRO A C 10
ATOM 12592 O O . PRO A 1 68 ? 4.853 0.277 6.387 1.00 0.28 68 PRO A O 10
ATOM 12603 N N . THR A 1 69 ? 4.065 0.470 4.295 1.00 0.23 69 THR A N 10
ATOM 12604 C CA . THR A 1 69 ? 2.793 -0.144 4.622 1.00 0.21 69 THR A CA 10
ATOM 12605 C C . THR A 1 69 ? 2.442 -1.179 3.563 1.00 0.23 69 THR A C 10
ATOM 12606 O O . THR A 1 69 ? 2.981 -1.152 2.456 1.00 0.29 69 THR A O 10
ATOM 12617 N N . CYS A 1 70 ? 1.561 -2.095 3.906 1.00 0.23 70 CYS A N 10
ATOM 12618 C CA . CYS A 1 70 ? 1.061 -3.059 2.945 1.00 0.27 70 CYS A CA 10
ATOM 12619 C C . CYS A 1 70 ? -0.446 -2.954 2.843 1.00 0.22 70 CYS A C 10
ATOM 12620 O O . CYS A 1 70 ? -1.164 -3.072 3.837 1.00 0.27 70 CYS A O 10
ATOM 12627 N N . CYS A 1 71 ? -0.908 -2.710 1.636 1.00 0.21 71 CYS A N 10
ATOM 12628 C CA . CYS A 1 71 ? -2.301 -2.421 1.377 1.00 0.19 71 CYS A CA 10
ATOM 12629 C C . CYS A 1 71 ? -3.007 -3.643 0.842 1.00 0.21 71 CYS A C 10
ATOM 12630 O O . CYS A 1 71 ? -2.446 -4.433 0.084 1.00 0.28 71 CYS A O 10
ATOM 12637 N N . GLU A 1 72 ? -4.241 -3.789 1.260 1.00 0.22 72 GLU A N 10
ATOM 12638 C CA . GLU A 1 72 ? -5.089 -4.853 0.790 1.00 0.24 72 GLU A CA 10
ATOM 12639 C C . GLU A 1 72 ? -5.610 -4.515 -0.605 1.00 0.25 72 GLU A C 10
ATOM 12640 O O . GLU A 1 72 ? -6.082 -5.383 -1.340 1.00 0.37 72 GLU A O 10
ATOM 12652 N N . ASP A 1 73 ? -5.508 -3.234 -0.950 1.00 0.21 73 ASP A N 10
ATOM 12653 C CA . ASP A 1 73 ? -5.794 -2.749 -2.295 1.00 0.24 73 ASP A CA 10
ATOM 12654 C C . ASP A 1 73 ? -5.230 -1.340 -2.442 1.00 0.22 73 ASP A C 10
ATOM 12655 O O . ASP A 1 73 ? -5.041 -0.656 -1.440 1.00 0.19 73 ASP A O 10
ATOM 12664 N N . VAL A 1 74 ? -4.937 -0.914 -3.668 1.00 0.28 74 VAL A N 10
ATOM 12665 C CA . VAL A 1 74 ? -4.430 0.440 -3.909 1.00 0.30 74 VAL A CA 10
ATOM 12666 C C . VAL A 1 74 ? -4.867 0.929 -5.287 1.00 0.43 74 VAL A C 10
ATOM 12667 O O . VAL A 1 74 ? -4.697 0.223 -6.283 1.00 0.68 74 VAL A O 10
ATOM 12680 N N . GLU A 1 75 ? -5.422 2.131 -5.344 1.00 0.33 75 GLU A N 10
ATOM 12681 C CA . GLU A 1 75 ? -5.815 2.727 -6.615 1.00 0.46 75 GLU A CA 10
ATOM 12682 C C . GLU A 1 75 ? -4.721 3.673 -7.108 1.00 0.50 75 GLU A C 10
ATOM 12683 O O . GLU A 1 75 ? -3.824 4.046 -6.340 1.00 0.45 75 GLU A O 10
ATOM 12695 N N . ASP A 1 76 ? -4.795 4.048 -8.388 1.00 0.61 76 ASP A N 10
ATOM 12696 C CA . ASP A 1 76 ? -3.784 4.895 -9.022 1.00 0.65 76 ASP A CA 10
ATOM 12697 C C . ASP A 1 76 ? -2.459 4.148 -9.074 1.00 0.67 76 ASP A C 10
ATOM 12698 O O . ASP A 1 76 ? -2.439 2.916 -9.073 1.00 0.69 76 ASP A O 10
ATOM 12707 N N . ASP A 1 77 ? -1.350 4.875 -9.112 1.00 0.70 77 ASP A N 10
ATOM 12708 C CA . ASP A 1 77 ? -0.032 4.248 -9.017 1.00 0.77 77 ASP A CA 10
ATOM 12709 C C . ASP A 1 77 ? 0.213 3.767 -7.583 1.00 0.67 77 ASP A C 10
ATOM 12710 O O . ASP A 1 77 ? 1.262 3.213 -7.261 1.00 0.81 77 ASP A O 10
ATOM 12719 N N . GLY A 1 78 ? -0.791 3.950 -6.737 1.00 0.51 78 GLY A N 10
ATOM 12720 C CA . GLY A 1 78 ? -0.669 3.585 -5.345 1.00 0.44 78 GLY A CA 10
ATOM 12721 C C . GLY A 1 78 ? -0.892 4.765 -4.420 1.00 0.33 78 GLY A C 10
ATOM 12722 O O . GLY A 1 78 ? -0.395 4.781 -3.302 1.00 0.35 78 GLY A O 10
ATOM 12726 N N . LEU A 1 79 ? -1.618 5.768 -4.902 1.00 0.27 79 LEU A N 10
ATOM 12727 C CA . LEU A 1 79 ? -1.891 6.968 -4.120 1.00 0.22 79 LEU A CA 10
ATOM 12728 C C . LEU A 1 79 ? -3.008 6.739 -3.108 1.00 0.19 79 LEU A C 10
ATOM 12729 O O . LEU A 1 79 ? -3.043 7.379 -2.063 1.00 0.22 79 LEU A O 10
ATOM 12745 N N . VAL A 1 80 ? -3.933 5.852 -3.427 1.00 0.19 80 VAL A N 10
ATOM 12746 C CA . VAL A 1 80 ? -5.053 5.586 -2.537 1.00 0.20 80 VAL A CA 10
ATOM 12747 C C . VAL A 1 80 ? -5.032 4.139 -2.088 1.00 0.20 80 VAL A C 10
ATOM 12748 O O . VAL A 1 80 ? -5.394 3.242 -2.847 1.00 0.27 80 VAL A O 10
ATOM 12761 N N . GLY A 1 81 ? -4.591 3.914 -0.862 1.00 0.18 81 GLY A N 10
ATOM 12762 C CA . GLY A 1 81 ? -4.444 2.564 -0.378 1.00 0.21 81 GLY A CA 10
ATOM 12763 C C . GLY A 1 81 ? -5.533 2.161 0.585 1.00 0.20 81 GLY A C 10
ATOM 12764 O O . GLY A 1 81 ? -5.910 2.925 1.474 1.00 0.26 81 GLY A O 10
ATOM 12768 N N . ILE A 1 82 ? -6.034 0.953 0.392 1.00 0.18 82 ILE A N 10
ATOM 12769 C CA . ILE A 1 82 ? -7.045 0.371 1.252 1.00 0.17 82 ILE A CA 10
ATOM 12770 C C . ILE A 1 82 ? -6.389 -0.576 2.242 1.00 0.17 82 ILE A C 10
ATOM 12771 O O . ILE A 1 82 ? -5.682 -1.503 1.840 1.00 0.19 82 ILE A O 10
ATOM 12787 N N . ASN A 1 83 ? -6.600 -0.320 3.530 1.00 0.18 83 ASN A N 10
ATOM 12788 C CA . ASN A 1 83 ? -6.113 -1.210 4.578 1.00 0.21 83 ASN A CA 10
ATOM 12789 C C . ASN A 1 83 ? -4.596 -1.329 4.529 1.00 0.22 83 ASN A C 10
ATOM 12790 O O . ASN A 1 83 ? -4.047 -2.429 4.553 1.00 0.29 83 ASN A O 10
ATOM 12801 N N . CYS A 1 84 ? -3.927 -0.191 4.439 1.00 0.22 84 CYS A N 10
ATOM 12802 C CA . CYS A 1 84 ? -2.475 -0.170 4.390 1.00 0.23 84 CYS A CA 10
ATOM 12803 C C . CYS A 1 84 ? -1.897 -0.213 5.793 1.00 0.25 84 CYS A C 10
ATOM 12804 O O . CYS A 1 84 ? -1.696 0.820 6.432 1.00 0.33 84 CYS A O 10
ATOM 12811 N N . THR A 1 85 ? -1.650 -1.416 6.270 1.00 0.25 85 THR A N 10
ATOM 12812 C CA . THR A 1 85 ? -1.099 -1.612 7.595 1.00 0.28 85 THR A CA 10
ATOM 12813 C C . THR A 1 85 ? 0.404 -1.361 7.583 1.00 0.24 85 THR A C 10
ATOM 12814 O O . THR A 1 85 ? 1.121 -1.913 6.743 1.00 0.23 85 THR A O 10
ATOM 12825 N N . PRO A 1 86 ? 0.897 -0.502 8.488 1.00 0.26 86 PRO A N 10
ATOM 12826 C CA . PRO A 1 86 ? 2.325 -0.230 8.621 1.00 0.28 86 PRO A CA 10
ATOM 12827 C C . PRO A 1 86 ? 3.069 -1.473 9.078 1.00 0.33 86 PRO A C 10
ATOM 12828 O O . PRO A 1 86 ? 2.930 -1.913 10.219 1.00 0.39 86 PRO A O 10
ATOM 12839 N N . ILE A 1 87 ? 3.846 -2.036 8.176 1.00 0.37 87 ILE A N 10
ATOM 12840 C CA . ILE A 1 87 ? 4.481 -3.311 8.408 1.00 0.47 87 ILE A CA 10
ATOM 12841 C C . ILE A 1 87 ? 5.758 -3.168 9.217 1.00 0.57 87 ILE A C 10
ATOM 12842 O O . ILE A 1 87 ? 6.460 -2.160 9.115 1.00 0.56 87 ILE A O 10
ATOM 12858 N N . PRO A 1 88 ? 6.057 -4.174 10.051 1.00 0.73 88 PRO A N 10
ATOM 12859 C CA . PRO A 1 88 ? 7.287 -4.227 10.830 1.00 0.86 88 PRO A CA 10
ATOM 12860 C C . PRO A 1 88 ? 8.478 -4.567 9.953 1.00 0.92 88 PRO A C 10
ATOM 12861 O O . PRO A 1 88 ? 8.356 -5.316 8.980 1.00 0.96 88 PRO A O 10
ATOM 12872 N N . LEU A 1 89 ? 9.623 -4.034 10.316 1.00 1.01 89 LEU A N 10
ATOM 12873 C CA . LEU A 1 89 ? 10.848 -4.239 9.559 1.00 1.13 89 LEU A CA 10
ATOM 12874 C C . LEU A 1 89 ? 11.604 -5.440 10.102 1.00 1.31 89 LEU A C 10
ATOM 12875 O O . LEU A 1 89 ? 12.837 -5.445 10.160 1.00 1.45 89 LEU A O 10
ATOM 12891 N N . ILE A 1 90 ? 10.865 -6.456 10.509 1.00 1.37 90 ILE A N 10
ATOM 12892 C CA . ILE A 1 90 ? 11.455 -7.598 11.169 1.00 1.60 90 ILE A CA 10
ATOM 12893 C C . ILE A 1 90 ? 10.956 -8.906 10.560 1.00 1.73 90 ILE A C 10
ATOM 12894 O O . ILE A 1 90 ? 11.800 -9.689 10.073 1.00 2.31 90 ILE A O 10
ATOM 12911 N N . GLY A 1 1 ? 5.227 -2.512 -10.777 1.00 5.75 1 GLY A N 11
ATOM 12912 C CA . GLY A 1 1 ? 4.015 -3.244 -10.332 1.00 5.18 1 GLY A CA 11
ATOM 12913 C C . GLY A 1 1 ? 3.965 -3.404 -8.828 1.00 4.19 1 GLY A C 11
ATOM 12914 O O . GLY A 1 1 ? 4.519 -2.584 -8.094 1.00 4.26 1 GLY A O 11
ATOM 12920 N N . SER A 1 2 ? 3.317 -4.464 -8.367 1.00 3.74 2 SER A N 11
ATOM 12921 C CA . SER A 1 2 ? 3.177 -4.711 -6.939 1.00 3.26 2 SER A CA 11
ATOM 12922 C C . SER A 1 2 ? 4.103 -5.846 -6.498 1.00 2.09 2 SER A C 11
ATOM 12923 O O . SER A 1 2 ? 3.791 -6.603 -5.578 1.00 2.28 2 SER A O 11
ATOM 12931 N N . GLY A 1 3 ? 5.243 -5.962 -7.160 1.00 1.60 3 GLY A N 11
ATOM 12932 C CA . GLY A 1 3 ? 6.206 -6.980 -6.800 1.00 1.30 3 GLY A CA 11
ATOM 12933 C C . GLY A 1 3 ? 7.245 -6.450 -5.837 1.00 1.09 3 GLY A C 11
ATOM 12934 O O . GLY A 1 3 ? 8.341 -6.062 -6.248 1.00 1.32 3 GLY A O 11
ATOM 12938 N N . TRP A 1 4 ? 6.900 -6.414 -4.561 1.00 0.81 4 TRP A N 11
ATOM 12939 C CA . TRP A 1 4 ? 7.803 -5.898 -3.544 1.00 0.60 4 TRP A CA 11
ATOM 12940 C C . TRP A 1 4 ? 8.453 -7.026 -2.753 1.00 0.62 4 TRP A C 11
ATOM 12941 O O . TRP A 1 4 ? 8.320 -8.199 -3.109 1.00 0.74 4 TRP A O 11
ATOM 12962 N N . GLU A 1 5 ? 9.177 -6.661 -1.701 1.00 0.66 5 GLU A N 11
ATOM 12963 C CA . GLU A 1 5 ? 9.861 -7.629 -0.852 1.00 0.73 5 GLU A CA 11
ATOM 12964 C C . GLU A 1 5 ? 8.877 -8.614 -0.217 1.00 0.67 5 GLU A C 11
ATOM 12965 O O . GLU A 1 5 ? 8.055 -8.252 0.629 1.00 0.78 5 GLU A O 11
ATOM 12977 N N . SER A 1 6 ? 8.961 -9.862 -0.641 1.00 0.74 6 SER A N 11
ATOM 12978 C CA . SER A 1 6 ? 8.064 -10.895 -0.153 1.00 0.87 6 SER A CA 11
ATOM 12979 C C . SER A 1 6 ? 8.733 -11.733 0.934 1.00 0.88 6 SER A C 11
ATOM 12980 O O . SER A 1 6 ? 8.057 -12.377 1.735 1.00 0.90 6 SER A O 11
ATOM 12988 N N . LYS A 1 7 ? 10.065 -11.695 0.975 1.00 0.95 7 LYS A N 11
ATOM 12989 C CA . LYS A 1 7 ? 10.829 -12.494 1.932 1.00 1.09 7 LYS A CA 11
ATOM 12990 C C . LYS A 1 7 ? 10.576 -12.029 3.363 1.00 1.03 7 LYS A C 11
ATOM 12991 O O . LYS A 1 7 ? 10.856 -12.748 4.320 1.00 1.09 7 LYS A O 11
ATOM 13010 N N . THR A 1 8 ? 10.041 -10.825 3.498 1.00 1.01 8 THR A N 11
ATOM 13011 C CA . THR A 1 8 ? 9.778 -10.254 4.803 1.00 1.08 8 THR A CA 11
ATOM 13012 C C . THR A 1 8 ? 8.583 -10.936 5.468 1.00 0.93 8 THR A C 11
ATOM 13013 O O . THR A 1 8 ? 8.521 -11.054 6.692 1.00 1.03 8 THR A O 11
ATOM 13024 N N . GLY A 1 9 ? 7.648 -11.408 4.642 1.00 0.79 9 GLY A N 11
ATOM 13025 C CA . GLY A 1 9 ? 6.477 -12.102 5.151 1.00 0.79 9 GLY A CA 11
ATOM 13026 C C . GLY A 1 9 ? 5.519 -11.169 5.859 1.00 0.69 9 GLY A C 11
ATOM 13027 O O . GLY A 1 9 ? 4.638 -11.609 6.599 1.00 0.88 9 GLY A O 11
ATOM 13031 N N . SER A 1 10 ? 5.682 -9.880 5.618 1.00 0.61 10 SER A N 11
ATOM 13032 C CA . SER A 1 10 ? 4.944 -8.861 6.340 1.00 0.73 10 SER A CA 11
ATOM 13033 C C . SER A 1 10 ? 3.586 -8.589 5.702 1.00 0.64 10 SER A C 11
ATOM 13034 O O . SER A 1 10 ? 2.688 -8.041 6.341 1.00 0.73 10 SER A O 11
ATOM 13042 N N . CYS A 1 11 ? 3.439 -8.974 4.446 1.00 0.52 11 CYS A N 11
ATOM 13043 C CA . CYS A 1 11 ? 2.219 -8.685 3.710 1.00 0.44 11 CYS A CA 11
ATOM 13044 C C . CYS A 1 11 ? 1.681 -9.941 3.025 1.00 0.41 11 CYS A C 11
ATOM 13045 O O . CYS A 1 11 ? 2.448 -10.784 2.554 1.00 0.43 11 CYS A O 11
ATOM 13052 N N . ASN A 1 12 ? 0.353 -10.060 2.980 1.00 0.46 12 ASN A N 11
ATOM 13053 C CA . ASN A 1 12 ? -0.301 -11.224 2.380 1.00 0.53 12 ASN A CA 11
ATOM 13054 C C . ASN A 1 12 ? -0.581 -10.980 0.909 1.00 0.47 12 ASN A C 11
ATOM 13055 O O . ASN A 1 12 ? -0.573 -11.903 0.098 1.00 0.57 12 ASN A O 11
ATOM 13066 N N . THR A 1 13 ? -0.830 -9.729 0.577 1.00 0.38 13 THR A N 11
ATOM 13067 C CA . THR A 1 13 ? -1.244 -9.365 -0.763 1.00 0.37 13 THR A CA 11
ATOM 13068 C C . THR A 1 13 ? -0.041 -9.048 -1.638 1.00 0.35 13 THR A C 11
ATOM 13069 O O . THR A 1 13 ? -0.060 -9.268 -2.848 1.00 0.44 13 THR A O 11
ATOM 13080 N N . GLY A 1 14 ? 1.008 -8.540 -1.008 1.00 0.29 14 GLY A N 11
ATOM 13081 C CA . GLY A 1 14 ? 2.208 -8.184 -1.730 1.00 0.31 14 GLY A CA 11
ATOM 13082 C C . GLY A 1 14 ? 2.232 -6.718 -2.096 1.00 0.30 14 GLY A C 11
ATOM 13083 O O . GLY A 1 14 ? 3.166 -6.245 -2.744 1.00 0.43 14 GLY A O 11
ATOM 13087 N N . LYS A 1 15 ? 1.206 -5.991 -1.674 1.00 0.24 15 LYS A N 11
ATOM 13088 C CA . LYS A 1 15 ? 1.122 -4.571 -1.969 1.00 0.25 15 LYS A CA 11
ATOM 13089 C C . LYS A 1 15 ? 1.761 -3.762 -0.851 1.00 0.24 15 LYS A C 11
ATOM 13090 O O . LYS A 1 15 ? 1.092 -3.350 0.097 1.00 0.25 15 LYS A O 11
ATOM 13109 N N . LEU A 1 16 ? 3.060 -3.552 -0.962 1.00 0.26 16 LEU A N 11
ATOM 13110 C CA . LEU A 1 16 ? 3.784 -2.737 -0.013 1.00 0.30 16 LEU A CA 11
ATOM 13111 C C . LEU A 1 16 ? 3.950 -1.331 -0.562 1.00 0.33 16 LEU A C 11
ATOM 13112 O O . LEU A 1 16 ? 4.810 -1.085 -1.403 1.00 0.55 16 LEU A O 11
ATOM 13128 N N . ALA A 1 17 ? 3.117 -0.419 -0.106 1.00 0.27 17 ALA A N 11
ATOM 13129 C CA . ALA A 1 17 ? 3.184 0.954 -0.569 1.00 0.27 17 ALA A CA 11
ATOM 13130 C C . ALA A 1 17 ? 3.633 1.869 0.552 1.00 0.24 17 ALA A C 11
ATOM 13131 O O . ALA A 1 17 ? 3.334 1.632 1.726 1.00 0.28 17 ALA A O 11
ATOM 13138 N N . CYS A 1 18 ? 4.384 2.892 0.192 1.00 0.26 18 CYS A N 11
ATOM 13139 C CA . CYS A 1 18 ? 4.749 3.927 1.139 1.00 0.26 18 CYS A CA 11
ATOM 13140 C C . CYS A 1 18 ? 3.597 4.910 1.292 1.00 0.24 18 CYS A C 11
ATOM 13141 O O . CYS A 1 18 ? 3.302 5.689 0.385 1.00 0.32 18 CYS A O 11
ATOM 13148 N N . CYS A 1 19 ? 2.939 4.855 2.439 1.00 0.21 19 CYS A N 11
ATOM 13149 C CA . CYS A 1 19 ? 1.724 5.621 2.650 1.00 0.21 19 CYS A CA 11
ATOM 13150 C C . CYS A 1 19 ? 1.813 6.465 3.913 1.00 0.23 19 CYS A C 11
ATOM 13151 O O . CYS A 1 19 ? 2.548 6.137 4.847 1.00 0.30 19 CYS A O 11
ATOM 13158 N N . ASP A 1 20 ? 1.062 7.557 3.923 1.00 0.23 20 ASP A N 11
ATOM 13159 C CA . ASP A 1 20 ? 0.995 8.439 5.075 1.00 0.28 20 ASP A CA 11
ATOM 13160 C C . ASP A 1 20 ? -0.200 8.083 5.924 1.00 0.28 20 ASP A C 11
ATOM 13161 O O . ASP A 1 20 ? -1.340 8.299 5.525 1.00 0.34 20 ASP A O 11
ATOM 13170 N N . THR A 1 21 ? 0.061 7.563 7.100 1.00 0.31 21 THR A N 11
ATOM 13171 C CA . THR A 1 21 ? -0.998 7.145 7.998 1.00 0.36 21 THR A CA 11
ATOM 13172 C C . THR A 1 21 ? -1.661 8.355 8.651 1.00 0.42 21 THR A C 11
ATOM 13173 O O . THR A 1 21 ? -2.728 8.250 9.257 1.00 0.52 21 THR A O 11
ATOM 13184 N N . ASN A 1 22 ? -1.040 9.515 8.485 1.00 0.43 22 ASN A N 11
ATOM 13185 C CA . ASN A 1 22 ? -1.530 10.740 9.090 1.00 0.56 22 ASN A CA 11
ATOM 13186 C C . ASN A 1 22 ? -2.415 11.467 8.099 1.00 0.50 22 ASN A C 11
ATOM 13187 O O . ASN A 1 22 ? -3.087 12.444 8.431 1.00 0.63 22 ASN A O 11
ATOM 13198 N N . LYS A 1 23 ? -2.411 10.968 6.877 1.00 0.40 23 LYS A N 11
ATOM 13199 C CA . LYS A 1 23 ? -3.200 11.542 5.811 1.00 0.39 23 LYS A CA 11
ATOM 13200 C C . LYS A 1 23 ? -4.183 10.534 5.274 1.00 0.32 23 LYS A C 11
ATOM 13201 O O . LYS A 1 23 ? -3.819 9.440 4.857 1.00 0.39 23 LYS A O 11
ATOM 13220 N N . LYS A 1 24 ? -5.426 10.934 5.277 1.00 0.49 24 LYS A N 11
ATOM 13221 C CA . LYS A 1 24 ? -6.526 10.036 4.988 1.00 0.49 24 LYS A CA 11
ATOM 13222 C C . LYS A 1 24 ? -7.209 10.411 3.683 1.00 0.45 24 LYS A C 11
ATOM 13223 O O . LYS A 1 24 ? -7.185 11.567 3.264 1.00 0.48 24 LYS A O 11
ATOM 13242 N N . VAL A 1 25 ? -7.825 9.427 3.058 1.00 0.46 25 VAL A N 11
ATOM 13243 C CA . VAL A 1 25 ? -8.599 9.641 1.848 1.00 0.50 25 VAL A CA 11
ATOM 13244 C C . VAL A 1 25 ? -10.062 9.327 2.137 1.00 0.56 25 VAL A C 11
ATOM 13245 O O . VAL A 1 25 ? -10.365 8.464 2.963 1.00 0.57 25 VAL A O 11
ATOM 13258 N N . GLN A 1 26 ? -10.962 10.015 1.459 1.00 0.66 26 GLN A N 11
ATOM 13259 C CA . GLN A 1 26 ? -12.382 9.880 1.715 1.00 0.78 26 GLN A CA 11
ATOM 13260 C C . GLN A 1 26 ? -13.032 8.934 0.713 1.00 0.75 26 GLN A C 11
ATOM 13261 O O . GLN A 1 26 ? -14.208 9.079 0.377 1.00 0.87 26 GLN A O 11
ATOM 13275 N N . LYS A 1 27 ? -12.262 7.971 0.229 1.00 0.96 27 LYS A N 11
ATOM 13276 C CA . LYS A 1 27 ? -12.752 7.041 -0.775 1.00 1.06 27 LYS A CA 11
ATOM 13277 C C . LYS A 1 27 ? -12.457 5.604 -0.370 1.00 0.94 27 LYS A C 11
ATOM 13278 O O . LYS A 1 27 ? -11.301 5.221 -0.216 1.00 1.56 27 LYS A O 11
ATOM 13297 N N . SER A 1 28 ? -13.503 4.816 -0.201 1.00 0.83 28 SER A N 11
ATOM 13298 C CA . SER A 1 28 ? -13.355 3.409 0.132 1.00 1.35 28 SER A CA 11
ATOM 13299 C C . SER A 1 28 ? -13.814 2.544 -1.035 1.00 1.17 28 SER A C 11
ATOM 13300 O O . SER A 1 28 ? -14.676 1.676 -0.887 1.00 1.46 28 SER A O 11
ATOM 13308 N N . THR A 1 29 ? -13.245 2.806 -2.199 1.00 1.02 29 THR A N 11
ATOM 13309 C CA . THR A 1 29 ? -13.607 2.090 -3.404 1.00 1.07 29 THR A CA 11
ATOM 13310 C C . THR A 1 29 ? -12.603 0.982 -3.725 1.00 1.17 29 THR A C 11
ATOM 13311 O O . THR A 1 29 ? -12.715 -0.131 -3.208 1.00 2.00 29 THR A O 11
ATOM 13322 N N . GLY A 1 30 ? -11.620 1.290 -4.558 1.00 0.96 30 GLY A N 11
ATOM 13323 C CA . GLY A 1 30 ? -10.637 0.296 -4.949 1.00 1.02 30 GLY A CA 11
ATOM 13324 C C . GLY A 1 30 ? -11.145 -0.590 -6.070 1.00 1.05 30 GLY A C 11
ATOM 13325 O O . GLY A 1 30 ? -12.357 -0.754 -6.240 1.00 1.39 30 GLY A O 11
ATOM 13329 N N . GLU A 1 31 ? -10.232 -1.164 -6.840 1.00 1.00 31 GLU A N 11
ATOM 13330 C CA . GLU A 1 31 ? -10.617 -2.020 -7.953 1.00 1.18 31 GLU A CA 11
ATOM 13331 C C . GLU A 1 31 ? -10.559 -3.488 -7.555 1.00 0.94 31 GLU A C 11
ATOM 13332 O O . GLU A 1 31 ? -11.522 -4.233 -7.751 1.00 1.04 31 GLU A O 11
ATOM 13344 N N . GLU A 1 32 ? -9.442 -3.906 -6.973 1.00 0.85 32 GLU A N 11
ATOM 13345 C CA . GLU A 1 32 ? -9.257 -5.305 -6.634 1.00 1.01 32 GLU A CA 11
ATOM 13346 C C . GLU A 1 32 ? -10.037 -5.656 -5.372 1.00 1.08 32 GLU A C 11
ATOM 13347 O O . GLU A 1 32 ? -10.420 -6.808 -5.173 1.00 1.36 32 GLU A O 11
ATOM 13359 N N . SER A 1 33 ? -10.278 -4.654 -4.528 1.00 1.06 33 SER A N 11
ATOM 13360 C CA . SER A 1 33 ? -11.232 -4.792 -3.426 1.00 1.37 33 SER A CA 11
ATOM 13361 C C . SER A 1 33 ? -12.586 -5.304 -3.925 1.00 1.43 33 SER A C 11
ATOM 13362 O O . SER A 1 33 ? -13.270 -6.045 -3.228 1.00 1.79 33 SER A O 11
ATOM 13370 N N . GLY A 1 34 ? -12.968 -4.904 -5.135 1.00 1.39 34 GLY A N 11
ATOM 13371 C CA . GLY A 1 34 ? -14.250 -5.312 -5.681 1.00 1.87 34 GLY A CA 11
ATOM 13372 C C . GLY A 1 34 ? -14.222 -6.721 -6.237 1.00 2.00 34 GLY A C 11
ATOM 13373 O O . GLY A 1 34 ? -15.236 -7.420 -6.243 1.00 2.54 34 GLY A O 11
ATOM 13377 N N . LEU A 1 35 ? -13.052 -7.142 -6.700 1.00 1.81 35 LEU A N 11
ATOM 13378 C CA . LEU A 1 35 ? -12.889 -8.469 -7.278 1.00 2.31 35 LEU A CA 11
ATOM 13379 C C . LEU A 1 35 ? -12.870 -9.531 -6.189 1.00 2.77 35 LEU A C 11
ATOM 13380 O O . LEU A 1 35 ? -13.239 -10.683 -6.418 1.00 3.49 35 LEU A O 11
ATOM 13396 N N . LEU A 1 36 ? -12.439 -9.133 -5.006 1.00 2.50 36 LEU A N 11
ATOM 13397 C CA . LEU A 1 36 ? -12.342 -10.039 -3.878 1.00 3.01 36 LEU A CA 11
ATOM 13398 C C . LEU A 1 36 ? -13.399 -9.673 -2.835 1.00 2.81 36 LEU A C 11
ATOM 13399 O O . LEU A 1 36 ? -14.028 -8.620 -2.926 1.00 2.34 36 LEU A O 11
ATOM 13415 N N . HIS A 1 37 ? -13.597 -10.538 -1.846 1.00 3.51 37 HIS A N 11
ATOM 13416 C CA . HIS A 1 37 ? -14.568 -10.276 -0.782 1.00 3.61 37 HIS A CA 11
ATOM 13417 C C . HIS A 1 37 ? -13.978 -9.351 0.276 1.00 3.25 37 HIS A C 11
ATOM 13418 O O . HIS A 1 37 ? -14.573 -9.132 1.331 1.00 2.95 37 HIS A O 11
ATOM 13433 N N . THR A 1 38 ? -12.791 -8.838 0.004 1.00 3.58 38 THR A N 11
ATOM 13434 C CA . THR A 1 38 ? -12.129 -7.912 0.903 1.00 3.68 38 THR A CA 11
ATOM 13435 C C . THR A 1 38 ? -12.805 -6.544 0.882 1.00 3.15 38 THR A C 11
ATOM 13436 O O . THR A 1 38 ? -12.853 -5.849 1.891 1.00 3.20 38 THR A O 11
ATOM 13447 N N . GLY A 1 39 ? -13.360 -6.182 -0.267 1.00 2.92 39 GLY A N 11
ATOM 13448 C CA . GLY A 1 39 ? -14.041 -4.907 -0.397 1.00 3.07 39 GLY A CA 11
ATOM 13449 C C . GLY A 1 39 ? -15.455 -4.951 0.147 1.00 2.65 39 GLY A C 11
ATOM 13450 O O . GLY A 1 39 ? -16.257 -4.047 -0.098 1.00 3.27 39 GLY A O 11
ATOM 13454 N N . ASP A 1 40 ? -15.760 -6.011 0.881 1.00 2.12 40 ASP A N 11
ATOM 13455 C CA . ASP A 1 40 ? -17.078 -6.190 1.476 1.00 2.43 40 ASP A CA 11
ATOM 13456 C C . ASP A 1 40 ? -17.197 -5.414 2.778 1.00 2.44 40 ASP A C 11
ATOM 13457 O O . ASP A 1 40 ? -18.297 -5.142 3.255 1.00 3.10 40 ASP A O 11
ATOM 13466 N N . VAL A 1 41 ? -16.058 -5.078 3.354 1.00 1.88 41 VAL A N 11
ATOM 13467 C CA . VAL A 1 41 ? -16.021 -4.263 4.562 1.00 1.83 41 VAL A CA 11
ATOM 13468 C C . VAL A 1 41 ? -15.972 -2.780 4.220 1.00 1.57 41 VAL A C 11
ATOM 13469 O O . VAL A 1 41 ? -15.341 -2.375 3.245 1.00 1.47 41 VAL A O 11
ATOM 13482 N N . LEU A 1 42 ? -16.654 -1.975 5.017 1.00 1.77 42 LEU A N 11
ATOM 13483 C CA . LEU A 1 42 ? -16.651 -0.541 4.846 1.00 1.81 42 LEU A CA 11
ATOM 13484 C C . LEU A 1 42 ? -15.598 0.103 5.739 1.00 1.47 42 LEU A C 11
ATOM 13485 O O . LEU A 1 42 ? -15.350 1.305 5.658 1.00 1.56 42 LEU A O 11
ATOM 13501 N N . ASP A 1 43 ? -14.975 -0.708 6.587 1.00 1.24 43 ASP A N 11
ATOM 13502 C CA . ASP A 1 43 ? -13.973 -0.206 7.521 1.00 1.03 43 ASP A CA 11
ATOM 13503 C C . ASP A 1 43 ? -12.607 -0.083 6.859 1.00 0.78 43 ASP A C 11
ATOM 13504 O O . ASP A 1 43 ? -11.656 0.376 7.494 1.00 0.77 43 ASP A O 11
ATOM 13513 N N . GLN A 1 44 ? -12.507 -0.512 5.595 1.00 0.64 44 GLN A N 11
ATOM 13514 C CA . GLN A 1 44 ? -11.281 -0.337 4.821 1.00 0.45 44 GLN A CA 11
ATOM 13515 C C . GLN A 1 44 ? -10.746 1.077 4.986 1.00 0.42 44 GLN A C 11
ATOM 13516 O O . GLN A 1 44 ? -11.479 2.056 4.835 1.00 0.57 44 GLN A O 11
ATOM 13530 N N . VAL A 1 45 ? -9.470 1.176 5.275 1.00 0.33 45 VAL A N 11
ATOM 13531 C CA . VAL A 1 45 ? -8.857 2.454 5.565 1.00 0.36 45 VAL A CA 11
ATOM 13532 C C . VAL A 1 45 ? -8.097 2.972 4.359 1.00 0.27 45 VAL A C 11
ATOM 13533 O O . VAL A 1 45 ? -7.204 2.313 3.834 1.00 0.33 45 VAL A O 11
ATOM 13546 N N . ALA A 1 46 ? -8.494 4.137 3.903 1.00 0.24 46 ALA A N 11
ATOM 13547 C CA . ALA A 1 46 ? -7.853 4.767 2.768 1.00 0.21 46 ALA A CA 11
ATOM 13548 C C . ALA A 1 46 ? -6.932 5.886 3.224 1.00 0.20 46 ALA A C 11
ATOM 13549 O O . ALA A 1 46 ? -7.380 6.862 3.829 1.00 0.30 46 ALA A O 11
ATOM 13556 N N . ILE A 1 47 ? -5.648 5.731 2.956 1.00 0.21 47 ILE A N 11
ATOM 13557 C CA . ILE A 1 47 ? -4.672 6.766 3.258 1.00 0.21 47 ILE A CA 11
ATOM 13558 C C . ILE A 1 47 ? -3.905 7.138 2.001 1.00 0.20 47 ILE A C 11
ATOM 13559 O O . ILE A 1 47 ? -3.894 6.381 1.026 1.00 0.21 47 ILE A O 11
ATOM 13575 N N . GLN A 1 48 ? -3.297 8.316 2.013 1.00 0.24 48 GLN A N 11
ATOM 13576 C CA . GLN A 1 48 ? -2.528 8.784 0.866 1.00 0.25 48 GLN A CA 11
ATOM 13577 C C . GLN A 1 48 ? -1.236 8.019 0.743 1.00 0.22 48 GLN A C 11
ATOM 13578 O O . GLN A 1 48 ? -0.486 7.865 1.705 1.00 0.36 48 GLN A O 11
ATOM 13592 N N . CYS A 1 49 ? -0.991 7.561 -0.459 1.00 0.26 49 CYS A N 11
ATOM 13593 C CA . CYS A 1 49 ? 0.165 6.751 -0.749 1.00 0.25 49 CYS A CA 11
ATOM 13594 C C . CYS A 1 49 ? 0.965 7.371 -1.880 1.00 0.28 49 CYS A C 11
ATOM 13595 O O . CYS A 1 49 ? 0.404 8.048 -2.744 1.00 0.32 49 CYS A O 11
ATOM 13602 N N . THR A 1 50 ? 2.270 7.170 -1.857 1.00 0.28 50 THR A N 11
ATOM 13603 C CA . THR A 1 50 ? 3.141 7.725 -2.878 1.00 0.36 50 THR A CA 11
ATOM 13604 C C . THR A 1 50 ? 4.474 6.993 -2.893 1.00 0.38 50 THR A C 11
ATOM 13605 O O . THR A 1 50 ? 5.074 6.741 -1.846 1.00 0.45 50 THR A O 11
ATOM 13616 N N . GLN A 1 51 ? 4.915 6.625 -4.082 1.00 0.39 51 GLN A N 11
ATOM 13617 C CA . GLN A 1 51 ? 6.132 5.869 -4.225 1.00 0.42 51 GLN A CA 11
ATOM 13618 C C . GLN A 1 51 ? 7.130 6.606 -5.102 1.00 0.42 51 GLN A C 11
ATOM 13619 O O . GLN A 1 51 ? 6.878 6.857 -6.287 1.00 0.58 51 GLN A O 11
ATOM 13633 N N . ILE A 1 52 ? 8.248 6.975 -4.495 1.00 0.43 52 ILE A N 11
ATOM 13634 C CA . ILE A 1 52 ? 9.370 7.567 -5.207 1.00 0.50 52 ILE A CA 11
ATOM 13635 C C . ILE A 1 52 ? 9.840 6.598 -6.298 1.00 0.56 52 ILE A C 11
ATOM 13636 O O . ILE A 1 52 ? 9.870 5.393 -6.061 1.00 0.65 52 ILE A O 11
ATOM 13652 N N . PRO A 1 53 ? 10.186 7.117 -7.507 1.00 0.66 53 PRO A N 11
ATOM 13653 C CA . PRO A 1 53 ? 10.528 6.309 -8.688 1.00 0.80 53 PRO A CA 11
ATOM 13654 C C . PRO A 1 53 ? 11.251 5.005 -8.367 1.00 0.82 53 PRO A C 11
ATOM 13655 O O . PRO A 1 53 ? 12.280 4.990 -7.682 1.00 0.87 53 PRO A O 11
ATOM 13666 N N . LEU A 1 54 ? 10.700 3.925 -8.910 1.00 0.90 54 LEU A N 11
ATOM 13667 C CA . LEU A 1 54 ? 11.097 2.565 -8.573 1.00 0.96 54 LEU A CA 11
ATOM 13668 C C . LEU A 1 54 ? 12.567 2.300 -8.870 1.00 0.90 54 LEU A C 11
ATOM 13669 O O . LEU A 1 54 ? 13.087 2.684 -9.922 1.00 1.03 54 LEU A O 11
ATOM 13685 N N . LEU A 1 55 ? 13.222 1.643 -7.932 1.00 0.88 55 LEU A N 11
ATOM 13686 C CA . LEU A 1 55 ? 14.592 1.207 -8.095 1.00 0.96 55 LEU A CA 11
ATOM 13687 C C . LEU A 1 55 ? 14.632 -0.312 -8.215 1.00 0.93 55 LEU A C 11
ATOM 13688 O O . LEU A 1 55 ? 14.012 -1.022 -7.422 1.00 0.85 55 LEU A O 11
ATOM 13704 N N . ILE A 1 56 ? 15.355 -0.806 -9.209 1.00 1.10 56 ILE A N 11
ATOM 13705 C CA . ILE A 1 56 ? 15.411 -2.236 -9.469 1.00 1.16 56 ILE A CA 11
ATOM 13706 C C . ILE A 1 56 ? 16.154 -2.958 -8.353 1.00 1.07 56 ILE A C 11
ATOM 13707 O O . ILE A 1 56 ? 17.236 -2.538 -7.935 1.00 1.14 56 ILE A O 11
ATOM 13723 N N . GLY A 1 57 ? 15.557 -4.043 -7.881 1.00 1.03 57 GLY A N 11
ATOM 13724 C CA . GLY A 1 57 ? 16.152 -4.838 -6.824 1.00 1.00 57 GLY A CA 11
ATOM 13725 C C . GLY A 1 57 ? 16.246 -4.094 -5.506 1.00 0.86 57 GLY A C 11
ATOM 13726 O O . GLY A 1 57 ? 17.093 -4.409 -4.671 1.00 0.90 57 GLY A O 11
ATOM 13730 N N . ILE A 1 58 ? 15.382 -3.109 -5.314 1.00 0.77 58 ILE A N 11
ATOM 13731 C CA . ILE A 1 58 ? 15.406 -2.309 -4.105 1.00 0.66 58 ILE A CA 11
ATOM 13732 C C . ILE A 1 58 ? 14.163 -2.519 -3.249 1.00 0.61 58 ILE A C 11
ATOM 13733 O O . ILE A 1 58 ? 13.078 -2.836 -3.745 1.00 0.69 58 ILE A O 11
ATOM 13749 N N . ALA A 1 59 ? 14.364 -2.351 -1.956 1.00 0.57 59 ALA A N 11
ATOM 13750 C CA . ALA A 1 59 ? 13.331 -2.528 -0.951 1.00 0.59 59 ALA A CA 11
ATOM 13751 C C . ALA A 1 59 ? 12.432 -1.302 -0.854 1.00 0.49 59 ALA A C 11
ATOM 13752 O O . ALA A 1 59 ? 12.892 -0.171 -0.988 1.00 0.50 59 ALA A O 11
ATOM 13759 N N . ILE A 1 60 ? 11.156 -1.544 -0.575 1.00 0.46 60 ILE A N 11
ATOM 13760 C CA . ILE A 1 60 ? 10.151 -0.482 -0.460 1.00 0.42 60 ILE A CA 11
ATOM 13761 C C . ILE A 1 60 ? 10.547 0.555 0.594 1.00 0.40 60 ILE A C 11
ATOM 13762 O O . ILE A 1 60 ? 10.428 1.759 0.370 1.00 0.39 60 ILE A O 11
ATOM 13778 N N . GLU A 1 61 ? 11.058 0.081 1.723 1.00 0.49 61 GLU A N 11
ATOM 13779 C CA . GLU A 1 61 ? 11.336 0.951 2.856 1.00 0.60 61 GLU A CA 11
ATOM 13780 C C . GLU A 1 61 ? 12.684 1.654 2.710 1.00 0.58 61 GLU A C 11
ATOM 13781 O O . GLU A 1 61 ? 13.041 2.510 3.523 1.00 0.71 61 GLU A O 11
ATOM 13793 N N . ASP A 1 62 ? 13.424 1.299 1.670 1.00 0.54 62 ASP A N 11
ATOM 13794 C CA . ASP A 1 62 ? 14.682 1.970 1.370 1.00 0.60 62 ASP A CA 11
ATOM 13795 C C . ASP A 1 62 ? 14.513 2.869 0.151 1.00 0.51 62 ASP A C 11
ATOM 13796 O O . ASP A 1 62 ? 15.182 3.894 0.018 1.00 0.65 62 ASP A O 11
ATOM 13805 N N . GLU A 1 63 ? 13.588 2.480 -0.719 1.00 0.40 63 GLU A N 11
ATOM 13806 C CA . GLU A 1 63 ? 13.311 3.210 -1.946 1.00 0.40 63 GLU A CA 11
ATOM 13807 C C . GLU A 1 63 ? 12.670 4.559 -1.651 1.00 0.34 63 GLU A C 11
ATOM 13808 O O . GLU A 1 63 ? 12.959 5.558 -2.315 1.00 0.42 63 GLU A O 11
ATOM 13820 N N . CYS A 1 64 ? 11.808 4.586 -0.652 1.00 0.29 64 CYS A N 11
ATOM 13821 C CA . CYS A 1 64 ? 11.088 5.798 -0.310 1.00 0.32 64 CYS A CA 11
ATOM 13822 C C . CYS A 1 64 ? 11.540 6.305 1.057 1.00 0.40 64 CYS A C 11
ATOM 13823 O O . CYS A 1 64 ? 12.384 5.685 1.707 1.00 0.60 64 CYS A O 11
ATOM 13830 N N . LYS A 1 65 ? 10.990 7.433 1.487 1.00 0.43 65 LYS A N 11
ATOM 13831 C CA . LYS A 1 65 ? 11.307 7.981 2.798 1.00 0.51 65 LYS A CA 11
ATOM 13832 C C . LYS A 1 65 ? 10.035 8.257 3.590 1.00 0.45 65 LYS A C 11
ATOM 13833 O O . LYS A 1 65 ? 9.996 9.149 4.440 1.00 0.60 65 LYS A O 11
ATOM 13852 N N . ASN A 1 66 ? 9.003 7.478 3.306 1.00 0.35 66 ASN A N 11
ATOM 13853 C CA . ASN A 1 66 ? 7.732 7.592 4.009 1.00 0.30 66 ASN A CA 11
ATOM 13854 C C . ASN A 1 66 ? 7.587 6.427 4.984 1.00 0.29 66 ASN A C 11
ATOM 13855 O O . ASN A 1 66 ? 8.553 6.026 5.632 1.00 0.41 66 ASN A O 11
ATOM 13866 N N . THR A 1 67 ? 6.384 5.889 5.088 1.00 0.28 67 THR A N 11
ATOM 13867 C CA . THR A 1 67 ? 6.133 4.734 5.928 1.00 0.27 67 THR A CA 11
ATOM 13868 C C . THR A 1 67 ? 5.688 3.544 5.081 1.00 0.25 67 THR A C 11
ATOM 13869 O O . THR A 1 67 ? 4.792 3.666 4.244 1.00 0.26 67 THR A O 11
ATOM 13880 N N . PRO A 1 68 ? 6.319 2.383 5.284 1.00 0.28 68 PRO A N 11
ATOM 13881 C CA . PRO A 1 68 ? 5.998 1.171 4.542 1.00 0.30 68 PRO A CA 11
ATOM 13882 C C . PRO A 1 68 ? 4.735 0.511 5.076 1.00 0.25 68 PRO A C 11
ATOM 13883 O O . PRO A 1 68 ? 4.638 0.191 6.264 1.00 0.28 68 PRO A O 11
ATOM 13894 N N . THR A 1 69 ? 3.756 0.324 4.209 1.00 0.23 69 THR A N 11
ATOM 13895 C CA . THR A 1 69 ? 2.493 -0.249 4.625 1.00 0.21 69 THR A CA 11
ATOM 13896 C C . THR A 1 69 ? 2.083 -1.396 3.705 1.00 0.23 69 THR A C 11
ATOM 13897 O O . THR A 1 69 ? 2.398 -1.397 2.516 1.00 0.29 69 THR A O 11
ATOM 13908 N N . CYS A 1 70 ? 1.402 -2.378 4.271 1.00 0.23 70 CYS A N 11
ATOM 13909 C CA . CYS A 1 70 ? 0.845 -3.476 3.496 1.00 0.27 70 CYS A CA 11
ATOM 13910 C C . CYS A 1 70 ? -0.619 -3.188 3.185 1.00 0.22 70 CYS A C 11
ATOM 13911 O O . CYS A 1 70 ? -1.475 -3.249 4.071 1.00 0.27 70 CYS A O 11
ATOM 13918 N N . CYS A 1 71 ? -0.899 -2.852 1.938 1.00 0.21 71 CYS A N 11
ATOM 13919 C CA . CYS A 1 71 ? -2.246 -2.496 1.523 1.00 0.19 71 CYS A CA 11
ATOM 13920 C C . CYS A 1 71 ? -2.978 -3.710 0.973 1.00 0.21 71 CYS A C 11
ATOM 13921 O O . CYS A 1 71 ? -2.397 -4.546 0.284 1.00 0.28 71 CYS A O 11
ATOM 13928 N N . GLU A 1 72 ? -4.259 -3.792 1.286 1.00 0.22 72 GLU A N 11
ATOM 13929 C CA . GLU A 1 72 ? -5.108 -4.858 0.814 1.00 0.24 72 GLU A CA 11
ATOM 13930 C C . GLU A 1 72 ? -5.531 -4.581 -0.631 1.00 0.25 72 GLU A C 11
ATOM 13931 O O . GLU A 1 72 ? -5.810 -5.498 -1.404 1.00 0.37 72 GLU A O 11
ATOM 13943 N N . ASP A 1 73 ? -5.543 -3.302 -0.984 1.00 0.21 73 ASP A N 11
ATOM 13944 C CA . ASP A 1 73 ? -5.826 -2.855 -2.345 1.00 0.24 73 ASP A CA 11
ATOM 13945 C C . ASP A 1 73 ? -5.283 -1.440 -2.507 1.00 0.22 73 ASP A C 11
ATOM 13946 O O . ASP A 1 73 ? -5.035 -0.769 -1.509 1.00 0.19 73 ASP A O 11
ATOM 13955 N N . VAL A 1 74 ? -5.066 -0.992 -3.739 1.00 0.28 74 VAL A N 11
ATOM 13956 C CA . VAL A 1 74 ? -4.633 0.387 -3.981 1.00 0.30 74 VAL A CA 11
ATOM 13957 C C . VAL A 1 74 ? -5.318 0.931 -5.232 1.00 0.43 74 VAL A C 11
ATOM 13958 O O . VAL A 1 74 ? -5.349 0.268 -6.269 1.00 0.68 74 VAL A O 11
ATOM 13971 N N . GLU A 1 75 ? -5.857 2.134 -5.135 1.00 0.33 75 GLU A N 11
ATOM 13972 C CA . GLU A 1 75 ? -6.580 2.736 -6.246 1.00 0.46 75 GLU A CA 11
ATOM 13973 C C . GLU A 1 75 ? -5.737 3.832 -6.901 1.00 0.50 75 GLU A C 11
ATOM 13974 O O . GLU A 1 75 ? -4.749 4.298 -6.316 1.00 0.45 75 GLU A O 11
ATOM 13986 N N . ASP A 1 76 ? -6.129 4.226 -8.117 1.00 0.61 76 ASP A N 11
ATOM 13987 C CA . ASP A 1 76 ? -5.409 5.233 -8.895 1.00 0.65 76 ASP A CA 11
ATOM 13988 C C . ASP A 1 76 ? -4.044 4.692 -9.290 1.00 0.67 76 ASP A C 11
ATOM 13989 O O . ASP A 1 76 ? -3.866 3.479 -9.408 1.00 0.69 76 ASP A O 11
ATOM 13998 N N . ASP A 1 77 ? -3.082 5.579 -9.491 1.00 0.70 77 ASP A N 11
ATOM 13999 C CA . ASP A 1 77 ? -1.706 5.170 -9.778 1.00 0.77 77 ASP A CA 11
ATOM 14000 C C . ASP A 1 77 ? -1.087 4.481 -8.558 1.00 0.67 77 ASP A C 11
ATOM 14001 O O . ASP A 1 77 ? 0.004 3.911 -8.626 1.00 0.81 77 ASP A O 11
ATOM 14010 N N . GLY A 1 78 ? -1.816 4.507 -7.454 1.00 0.51 78 GLY A N 11
ATOM 14011 C CA . GLY A 1 78 ? -1.311 3.973 -6.211 1.00 0.44 78 GLY A CA 11
ATOM 14012 C C . GLY A 1 78 ? -1.270 5.037 -5.137 1.00 0.33 78 GLY A C 11
ATOM 14013 O O . GLY A 1 78 ? -0.508 4.939 -4.180 1.00 0.35 78 GLY A O 11
ATOM 14017 N N . LEU A 1 79 ? -2.097 6.062 -5.309 1.00 0.27 79 LEU A N 11
ATOM 14018 C CA . LEU A 1 79 ? -2.101 7.205 -4.407 1.00 0.22 79 LEU A CA 11
ATOM 14019 C C . LEU A 1 79 ? -3.105 7.017 -3.275 1.00 0.19 79 LEU A C 11
ATOM 14020 O O . LEU A 1 79 ? -3.089 7.760 -2.294 1.00 0.22 79 LEU A O 11
ATOM 14036 N N . VAL A 1 80 ? -3.986 6.038 -3.421 1.00 0.19 80 VAL A N 11
ATOM 14037 C CA . VAL A 1 80 ? -4.980 5.744 -2.397 1.00 0.20 80 VAL A CA 11
ATOM 14038 C C . VAL A 1 80 ? -4.921 4.275 -2.018 1.00 0.20 80 VAL A C 11
ATOM 14039 O O . VAL A 1 80 ? -5.319 3.408 -2.799 1.00 0.27 80 VAL A O 11
ATOM 14052 N N . GLY A 1 81 ? -4.414 3.998 -0.832 1.00 0.18 81 GLY A N 11
ATOM 14053 C CA . GLY A 1 81 ? -4.282 2.630 -0.393 1.00 0.21 81 GLY A CA 11
ATOM 14054 C C . GLY A 1 81 ? -5.423 2.198 0.498 1.00 0.20 81 GLY A C 11
ATOM 14055 O O . GLY A 1 81 ? -5.937 2.990 1.287 1.00 0.26 81 GLY A O 11
ATOM 14059 N N . ILE A 1 82 ? -5.824 0.944 0.362 1.00 0.18 82 ILE A N 11
ATOM 14060 C CA . ILE A 1 82 ? -6.891 0.380 1.166 1.00 0.17 82 ILE A CA 11
ATOM 14061 C C . ILE A 1 82 ? -6.315 -0.547 2.221 1.00 0.17 82 ILE A C 11
ATOM 14062 O O . ILE A 1 82 ? -5.575 -1.480 1.897 1.00 0.19 82 ILE A O 11
ATOM 14078 N N . ASN A 1 83 ? -6.640 -0.269 3.479 1.00 0.18 83 ASN A N 11
ATOM 14079 C CA . ASN A 1 83 ? -6.242 -1.125 4.589 1.00 0.21 83 ASN A CA 11
ATOM 14080 C C . ASN A 1 83 ? -4.733 -1.281 4.635 1.00 0.22 83 ASN A C 11
ATOM 14081 O O . ASN A 1 83 ? -4.208 -2.381 4.796 1.00 0.29 83 ASN A O 11
ATOM 14092 N N . CYS A 1 84 ? -4.045 -0.160 4.490 1.00 0.22 84 CYS A N 11
ATOM 14093 C CA . CYS A 1 84 ? -2.592 -0.151 4.469 1.00 0.23 84 CYS A CA 11
ATOM 14094 C C . CYS A 1 84 ? -2.036 -0.169 5.883 1.00 0.25 84 CYS A C 11
ATOM 14095 O O . CYS A 1 84 ? -1.863 0.873 6.513 1.00 0.33 84 CYS A O 11
ATOM 14102 N N . THR A 1 85 ? -1.775 -1.362 6.379 1.00 0.25 85 THR A N 11
ATOM 14103 C CA . THR A 1 85 ? -1.242 -1.528 7.716 1.00 0.28 85 THR A CA 11
ATOM 14104 C C . THR A 1 85 ? 0.278 -1.367 7.707 1.00 0.24 85 THR A C 11
ATOM 14105 O O . THR A 1 85 ? 0.975 -2.056 6.960 1.00 0.23 85 THR A O 11
ATOM 14116 N N . PRO A 1 86 ? 0.806 -0.434 8.518 1.00 0.26 86 PRO A N 11
ATOM 14117 C CA . PRO A 1 86 ? 2.242 -0.153 8.586 1.00 0.28 86 PRO A CA 11
ATOM 14118 C C . PRO A 1 86 ? 3.031 -1.343 9.108 1.00 0.33 86 PRO A C 11
ATOM 14119 O O . PRO A 1 86 ? 2.681 -1.942 10.130 1.00 0.39 86 PRO A O 11
ATOM 14130 N N . ILE A 1 87 ? 4.087 -1.689 8.398 1.00 0.37 87 ILE A N 11
ATOM 14131 C CA . ILE A 1 87 ? 4.905 -2.815 8.758 1.00 0.47 87 ILE A CA 11
ATOM 14132 C C . ILE A 1 87 ? 6.200 -2.352 9.414 1.00 0.57 87 ILE A C 11
ATOM 14133 O O . ILE A 1 87 ? 6.814 -1.376 8.974 1.00 0.56 87 ILE A O 11
ATOM 14149 N N . PRO A 1 88 ? 6.611 -3.025 10.496 1.00 0.73 88 PRO A N 11
ATOM 14150 C CA . PRO A 1 88 ? 7.818 -2.688 11.240 1.00 0.86 88 PRO A CA 11
ATOM 14151 C C . PRO A 1 88 ? 9.084 -3.149 10.537 1.00 0.92 88 PRO A C 11
ATOM 14152 O O . PRO A 1 88 ? 9.068 -4.089 9.739 1.00 0.96 88 PRO A O 11
ATOM 14163 N N . LEU A 1 89 ? 10.182 -2.490 10.857 1.00 1.01 89 LEU A N 11
ATOM 14164 C CA . LEU A 1 89 ? 11.480 -2.833 10.298 1.00 1.13 89 LEU A CA 11
ATOM 14165 C C . LEU A 1 89 ? 12.257 -3.696 11.281 1.00 1.31 89 LEU A C 11
ATOM 14166 O O . LEU A 1 89 ? 13.484 -3.787 11.221 1.00 1.45 89 LEU A O 11
ATOM 14182 N N . ILE A 1 90 ? 11.532 -4.333 12.182 1.00 1.37 90 ILE A N 11
ATOM 14183 C CA . ILE A 1 90 ? 12.146 -5.058 13.276 1.00 1.60 90 ILE A CA 11
ATOM 14184 C C . ILE A 1 90 ? 11.691 -6.513 13.287 1.00 1.73 90 ILE A C 11
ATOM 14185 O O . ILE A 1 90 ? 10.486 -6.768 13.479 1.00 2.31 90 ILE A O 11
ATOM 14202 N N . GLY A 1 1 ? 9.648 -7.714 -10.548 1.00 5.75 1 GLY A N 12
ATOM 14203 C CA . GLY A 1 1 ? 8.502 -6.910 -11.039 1.00 5.18 1 GLY A CA 12
ATOM 14204 C C . GLY A 1 1 ? 7.177 -7.520 -10.637 1.00 4.19 1 GLY A C 12
ATOM 14205 O O . GLY A 1 1 ? 7.147 -8.619 -10.081 1.00 4.26 1 GLY A O 12
ATOM 14211 N N . SER A 1 2 ? 6.086 -6.807 -10.921 1.00 3.74 2 SER A N 12
ATOM 14212 C CA . SER A 1 2 ? 4.738 -7.262 -10.585 1.00 3.26 2 SER A CA 12
ATOM 14213 C C . SER A 1 2 ? 4.596 -7.438 -9.073 1.00 2.09 2 SER A C 12
ATOM 14214 O O . SER A 1 2 ? 4.760 -8.538 -8.537 1.00 2.28 2 SER A O 12
ATOM 14222 N N . GLY A 1 3 ? 4.297 -6.344 -8.391 1.00 1.60 3 GLY A N 12
ATOM 14223 C CA . GLY A 1 3 ? 4.205 -6.373 -6.948 1.00 1.30 3 GLY A CA 12
ATOM 14224 C C . GLY A 1 3 ? 5.485 -5.882 -6.310 1.00 1.09 3 GLY A C 12
ATOM 14225 O O . GLY A 1 3 ? 6.369 -5.376 -7.002 1.00 1.32 3 GLY A O 12
ATOM 14229 N N . TRP A 1 4 ? 5.593 -6.024 -5.001 1.00 0.81 4 TRP A N 12
ATOM 14230 C CA . TRP A 1 4 ? 6.792 -5.601 -4.293 1.00 0.60 4 TRP A CA 12
ATOM 14231 C C . TRP A 1 4 ? 7.479 -6.770 -3.617 1.00 0.62 4 TRP A C 12
ATOM 14232 O O . TRP A 1 4 ? 6.927 -7.869 -3.524 1.00 0.74 4 TRP A O 12
ATOM 14253 N N . GLU A 1 5 ? 8.688 -6.511 -3.146 1.00 0.66 5 GLU A N 12
ATOM 14254 C CA . GLU A 1 5 ? 9.462 -7.495 -2.417 1.00 0.73 5 GLU A CA 12
ATOM 14255 C C . GLU A 1 5 ? 8.789 -7.810 -1.087 1.00 0.67 5 GLU A C 12
ATOM 14256 O O . GLU A 1 5 ? 8.627 -6.930 -0.240 1.00 0.78 5 GLU A O 12
ATOM 14268 N N . SER A 1 6 ? 8.387 -9.055 -0.915 1.00 0.74 6 SER A N 12
ATOM 14269 C CA . SER A 1 6 ? 7.792 -9.497 0.333 1.00 0.87 6 SER A CA 12
ATOM 14270 C C . SER A 1 6 ? 8.788 -10.387 1.066 1.00 0.88 6 SER A C 12
ATOM 14271 O O . SER A 1 6 ? 8.415 -11.262 1.849 1.00 0.90 6 SER A O 12
ATOM 14279 N N . LYS A 1 7 ? 10.065 -10.146 0.793 1.00 0.95 7 LYS A N 12
ATOM 14280 C CA . LYS A 1 7 ? 11.149 -10.917 1.381 1.00 1.09 7 LYS A CA 12
ATOM 14281 C C . LYS A 1 7 ? 11.145 -10.790 2.900 1.00 1.03 7 LYS A C 12
ATOM 14282 O O . LYS A 1 7 ? 11.406 -11.753 3.620 1.00 1.09 7 LYS A O 12
ATOM 14301 N N . THR A 1 8 ? 10.840 -9.598 3.373 1.00 1.01 8 THR A N 12
ATOM 14302 C CA . THR A 1 8 ? 10.754 -9.332 4.802 1.00 1.08 8 THR A CA 12
ATOM 14303 C C . THR A 1 8 ? 9.596 -10.113 5.435 1.00 0.93 8 THR A C 12
ATOM 14304 O O . THR A 1 8 ? 9.587 -10.369 6.637 1.00 1.03 8 THR A O 12
ATOM 14315 N N . GLY A 1 9 ? 8.626 -10.500 4.604 1.00 0.79 9 GLY A N 12
ATOM 14316 C CA . GLY A 1 9 ? 7.512 -11.309 5.071 1.00 0.79 9 GLY A CA 12
ATOM 14317 C C . GLY A 1 9 ? 6.517 -10.522 5.899 1.00 0.69 9 GLY A C 12
ATOM 14318 O O . GLY A 1 9 ? 5.690 -11.099 6.599 1.00 0.88 9 GLY A O 12
ATOM 14322 N N . SER A 1 10 ? 6.592 -9.204 5.817 1.00 0.61 10 SER A N 12
ATOM 14323 C CA . SER A 1 10 ? 5.755 -8.344 6.637 1.00 0.73 10 SER A CA 12
ATOM 14324 C C . SER A 1 10 ? 4.361 -8.157 6.034 1.00 0.64 10 SER A C 12
ATOM 14325 O O . SER A 1 10 ? 3.423 -7.770 6.731 1.00 0.73 10 SER A O 12
ATOM 14333 N N . CYS A 1 11 ? 4.218 -8.442 4.747 1.00 0.52 11 CYS A N 12
ATOM 14334 C CA . CYS A 1 11 ? 2.948 -8.215 4.070 1.00 0.44 11 CYS A CA 12
ATOM 14335 C C . CYS A 1 11 ? 2.356 -9.533 3.581 1.00 0.41 11 CYS A C 12
ATOM 14336 O O . CYS A 1 11 ? 3.077 -10.416 3.118 1.00 0.43 11 CYS A O 12
ATOM 14343 N N . ASN A 1 12 ? 1.037 -9.657 3.687 1.00 0.46 12 ASN A N 12
ATOM 14344 C CA . ASN A 1 12 ? 0.346 -10.879 3.284 1.00 0.53 12 ASN A CA 12
ATOM 14345 C C . ASN A 1 12 ? -0.144 -10.804 1.840 1.00 0.47 12 ASN A C 12
ATOM 14346 O O . ASN A 1 12 ? -0.296 -11.827 1.176 1.00 0.57 12 ASN A O 12
ATOM 14357 N N . THR A 1 13 ? -0.384 -9.598 1.353 1.00 0.38 13 THR A N 12
ATOM 14358 C CA . THR A 1 13 ? -0.978 -9.420 0.038 1.00 0.37 13 THR A CA 12
ATOM 14359 C C . THR A 1 13 ? 0.075 -9.206 -1.040 1.00 0.35 13 THR A C 12
ATOM 14360 O O . THR A 1 13 ? -0.113 -9.589 -2.195 1.00 0.44 13 THR A O 12
ATOM 14371 N N . GLY A 1 14 ? 1.186 -8.600 -0.654 1.00 0.29 14 GLY A N 12
ATOM 14372 C CA . GLY A 1 14 ? 2.216 -8.270 -1.614 1.00 0.31 14 GLY A CA 12
ATOM 14373 C C . GLY A 1 14 ? 2.034 -6.873 -2.165 1.00 0.30 14 GLY A C 12
ATOM 14374 O O . GLY A 1 14 ? 2.843 -6.399 -2.966 1.00 0.43 14 GLY A O 12
ATOM 14378 N N . LYS A 1 15 ? 0.972 -6.205 -1.721 1.00 0.24 15 LYS A N 12
ATOM 14379 C CA . LYS A 1 15 ? 0.699 -4.844 -2.145 1.00 0.25 15 LYS A CA 12
ATOM 14380 C C . LYS A 1 15 ? 1.325 -3.876 -1.159 1.00 0.24 15 LYS A C 12
ATOM 14381 O O . LYS A 1 15 ? 0.693 -3.457 -0.188 1.00 0.25 15 LYS A O 12
ATOM 14400 N N . LEU A 1 16 ? 2.577 -3.539 -1.398 1.00 0.26 16 LEU A N 12
ATOM 14401 C CA . LEU A 1 16 ? 3.287 -2.619 -0.542 1.00 0.30 16 LEU A CA 12
ATOM 14402 C C . LEU A 1 16 ? 3.245 -1.218 -1.114 1.00 0.33 16 LEU A C 12
ATOM 14403 O O . LEU A 1 16 ? 3.356 -1.018 -2.322 1.00 0.55 16 LEU A O 12
ATOM 14419 N N . ALA A 1 17 ? 3.068 -0.261 -0.242 1.00 0.27 17 ALA A N 12
ATOM 14420 C CA . ALA A 1 17 ? 3.092 1.133 -0.616 1.00 0.27 17 ALA A CA 12
ATOM 14421 C C . ALA A 1 17 ? 3.652 1.923 0.547 1.00 0.24 17 ALA A C 12
ATOM 14422 O O . ALA A 1 17 ? 3.651 1.434 1.675 1.00 0.28 17 ALA A O 12
ATOM 14429 N N . CYS A 1 18 ? 4.194 3.093 0.284 1.00 0.26 18 CYS A N 12
ATOM 14430 C CA . CYS A 1 18 ? 4.636 3.954 1.364 1.00 0.26 18 CYS A CA 12
ATOM 14431 C C . CYS A 1 18 ? 3.593 5.025 1.624 1.00 0.24 18 CYS A C 12
ATOM 14432 O O . CYS A 1 18 ? 3.560 6.060 0.952 1.00 0.32 18 CYS A O 12
ATOM 14439 N N . CYS A 1 19 ? 2.756 4.780 2.616 1.00 0.21 19 CYS A N 12
ATOM 14440 C CA . CYS A 1 19 ? 1.569 5.587 2.824 1.00 0.21 19 CYS A CA 12
ATOM 14441 C C . CYS A 1 19 ? 1.693 6.430 4.081 1.00 0.23 19 CYS A C 12
ATOM 14442 O O . CYS A 1 19 ? 2.463 6.108 4.989 1.00 0.30 19 CYS A O 12
ATOM 14449 N N . ASP A 1 20 ? 0.941 7.518 4.125 1.00 0.23 20 ASP A N 12
ATOM 14450 C CA . ASP A 1 20 ? 0.893 8.359 5.303 1.00 0.28 20 ASP A CA 12
ATOM 14451 C C . ASP A 1 20 ? -0.353 8.038 6.094 1.00 0.28 20 ASP A C 12
ATOM 14452 O O . ASP A 1 20 ? -1.464 8.347 5.675 1.00 0.34 20 ASP A O 12
ATOM 14461 N N . THR A 1 21 ? -0.161 7.420 7.239 1.00 0.31 21 THR A N 12
ATOM 14462 C CA . THR A 1 21 ? -1.267 6.969 8.065 1.00 0.36 21 THR A CA 12
ATOM 14463 C C . THR A 1 21 ? -1.980 8.144 8.725 1.00 0.42 21 THR A C 12
ATOM 14464 O O . THR A 1 21 ? -3.040 7.983 9.331 1.00 0.52 21 THR A O 12
ATOM 14475 N N . ASN A 1 22 ? -1.400 9.327 8.586 1.00 0.43 22 ASN A N 12
ATOM 14476 C CA . ASN A 1 22 ? -1.972 10.531 9.154 1.00 0.56 22 ASN A CA 12
ATOM 14477 C C . ASN A 1 22 ? -2.688 11.306 8.065 1.00 0.50 22 ASN A C 12
ATOM 14478 O O . ASN A 1 22 ? -3.362 12.302 8.323 1.00 0.63 22 ASN A O 12
ATOM 14489 N N . LYS A 1 23 ? -2.531 10.826 6.843 1.00 0.40 23 LYS A N 12
ATOM 14490 C CA . LYS A 1 23 ? -3.124 11.454 5.685 1.00 0.39 23 LYS A CA 12
ATOM 14491 C C . LYS A 1 23 ? -4.119 10.516 5.048 1.00 0.32 23 LYS A C 12
ATOM 14492 O O . LYS A 1 23 ? -3.756 9.450 4.567 1.00 0.39 23 LYS A O 12
ATOM 14511 N N . LYS A 1 24 ? -5.370 10.915 5.024 1.00 0.49 24 LYS A N 12
ATOM 14512 C CA . LYS A 1 24 ? -6.412 10.016 4.597 1.00 0.49 24 LYS A CA 12
ATOM 14513 C C . LYS A 1 24 ? -7.301 10.621 3.524 1.00 0.45 24 LYS A C 12
ATOM 14514 O O . LYS A 1 24 ? -7.449 11.840 3.429 1.00 0.48 24 LYS A O 12
ATOM 14533 N N . VAL A 1 25 ? -7.870 9.749 2.708 1.00 0.46 25 VAL A N 12
ATOM 14534 C CA . VAL A 1 25 ? -8.658 10.156 1.560 1.00 0.50 25 VAL A CA 12
ATOM 14535 C C . VAL A 1 25 ? -10.145 10.091 1.886 1.00 0.56 25 VAL A C 12
ATOM 14536 O O . VAL A 1 25 ? -10.582 9.281 2.707 1.00 0.57 25 VAL A O 12
ATOM 14549 N N . GLN A 1 26 ? -10.911 10.952 1.238 1.00 0.66 26 GLN A N 12
ATOM 14550 C CA . GLN A 1 26 ? -12.348 11.022 1.430 1.00 0.78 26 GLN A CA 12
ATOM 14551 C C . GLN A 1 26 ? -13.056 10.114 0.427 1.00 0.75 26 GLN A C 12
ATOM 14552 O O . GLN A 1 26 ? -14.269 10.193 0.232 1.00 0.87 26 GLN A O 12
ATOM 14566 N N . LYS A 1 27 ? -12.269 9.259 -0.208 1.00 0.96 27 LYS A N 12
ATOM 14567 C CA . LYS A 1 27 ? -12.770 8.282 -1.161 1.00 1.06 27 LYS A CA 12
ATOM 14568 C C . LYS A 1 27 ? -12.178 6.923 -0.825 1.00 0.94 27 LYS A C 12
ATOM 14569 O O . LYS A 1 27 ? -11.018 6.839 -0.428 1.00 1.56 27 LYS A O 12
ATOM 14588 N N . SER A 1 28 ? -12.965 5.873 -0.974 1.00 0.83 28 SER A N 12
ATOM 14589 C CA . SER A 1 28 ? -12.506 4.534 -0.651 1.00 1.35 28 SER A CA 12
ATOM 14590 C C . SER A 1 28 ? -12.997 3.548 -1.701 1.00 1.17 28 SER A C 12
ATOM 14591 O O . SER A 1 28 ? -14.006 2.860 -1.523 1.00 1.46 28 SER A O 12
ATOM 14599 N N . THR A 1 29 ? -12.290 3.518 -2.813 1.00 1.02 29 THR A N 12
ATOM 14600 C CA . THR A 1 29 ? -12.620 2.630 -3.914 1.00 1.07 29 THR A CA 12
ATOM 14601 C C . THR A 1 29 ? -11.492 1.625 -4.128 1.00 1.17 29 THR A C 12
ATOM 14602 O O . THR A 1 29 ? -10.317 1.959 -3.974 1.00 2.00 29 THR A O 12
ATOM 14613 N N . GLY A 1 30 ? -11.848 0.396 -4.473 1.00 0.96 30 GLY A N 12
ATOM 14614 C CA . GLY A 1 30 ? -10.854 -0.636 -4.652 1.00 1.02 30 GLY A CA 12
ATOM 14615 C C . GLY A 1 30 ? -10.768 -1.106 -6.088 1.00 1.05 30 GLY A C 12
ATOM 14616 O O . GLY A 1 30 ? -11.762 -1.098 -6.813 1.00 1.39 30 GLY A O 12
ATOM 14620 N N . GLU A 1 31 ? -9.580 -1.517 -6.497 1.00 1.00 31 GLU A N 12
ATOM 14621 C CA . GLU A 1 31 ? -9.361 -2.016 -7.833 1.00 1.18 31 GLU A CA 12
ATOM 14622 C C . GLU A 1 31 ? -9.382 -3.540 -7.814 1.00 0.94 31 GLU A C 12
ATOM 14623 O O . GLU A 1 31 ? -10.119 -4.167 -8.570 1.00 1.04 31 GLU A O 12
ATOM 14635 N N . GLU A 1 32 ? -8.600 -4.124 -6.915 1.00 0.85 32 GLU A N 12
ATOM 14636 C CA . GLU A 1 32 ? -8.579 -5.567 -6.746 1.00 1.01 32 GLU A CA 12
ATOM 14637 C C . GLU A 1 32 ? -9.574 -5.977 -5.676 1.00 1.08 32 GLU A C 12
ATOM 14638 O O . GLU A 1 32 ? -10.139 -7.071 -5.717 1.00 1.36 32 GLU A O 12
ATOM 14650 N N . SER A 1 33 ? -9.795 -5.084 -4.720 1.00 1.06 33 SER A N 12
ATOM 14651 C CA . SER A 1 33 ? -10.814 -5.288 -3.702 1.00 1.37 33 SER A CA 12
ATOM 14652 C C . SER A 1 33 ? -12.200 -5.198 -4.340 1.00 1.43 33 SER A C 12
ATOM 14653 O O . SER A 1 33 ? -13.182 -5.700 -3.797 1.00 1.79 33 SER A O 12
ATOM 14661 N N . GLY A 1 34 ? -12.256 -4.572 -5.516 1.00 1.39 34 GLY A N 12
ATOM 14662 C CA . GLY A 1 34 ? -13.508 -4.419 -6.234 1.00 1.87 34 GLY A CA 12
ATOM 14663 C C . GLY A 1 34 ? -14.033 -5.733 -6.783 1.00 2.00 34 GLY A C 12
ATOM 14664 O O . GLY A 1 34 ? -15.228 -5.863 -7.057 1.00 2.54 34 GLY A O 12
ATOM 14668 N N . LEU A 1 35 ? -13.142 -6.708 -6.949 1.00 1.81 35 LEU A N 12
ATOM 14669 C CA . LEU A 1 35 ? -13.528 -8.028 -7.412 1.00 2.31 35 LEU A CA 12
ATOM 14670 C C . LEU A 1 35 ? -14.362 -8.723 -6.345 1.00 2.77 35 LEU A C 12
ATOM 14671 O O . LEU A 1 35 ? -15.285 -9.480 -6.647 1.00 3.49 35 LEU A O 12
ATOM 14687 N N . LEU A 1 36 ? -14.024 -8.455 -5.095 1.00 2.50 36 LEU A N 12
ATOM 14688 C CA . LEU A 1 36 ? -14.757 -8.980 -3.970 1.00 3.01 36 LEU A CA 12
ATOM 14689 C C . LEU A 1 36 ? -15.806 -7.970 -3.531 1.00 2.81 36 LEU A C 12
ATOM 14690 O O . LEU A 1 36 ? -15.858 -6.852 -4.044 1.00 2.34 36 LEU A O 12
ATOM 14706 N N . HIS A 1 37 ? -16.631 -8.354 -2.570 1.00 3.51 37 HIS A N 12
ATOM 14707 C CA . HIS A 1 37 ? -17.651 -7.456 -2.045 1.00 3.61 37 HIS A CA 12
ATOM 14708 C C . HIS A 1 37 ? -17.044 -6.505 -1.023 1.00 3.25 37 HIS A C 12
ATOM 14709 O O . HIS A 1 37 ? -17.742 -5.701 -0.407 1.00 2.95 37 HIS A O 12
ATOM 14724 N N . THR A 1 38 ? -15.730 -6.595 -0.865 1.00 3.58 38 THR A N 12
ATOM 14725 C CA . THR A 1 38 ? -15.003 -5.736 0.048 1.00 3.68 38 THR A CA 12
ATOM 14726 C C . THR A 1 38 ? -14.846 -4.334 -0.530 1.00 3.15 38 THR A C 12
ATOM 14727 O O . THR A 1 38 ? -14.697 -3.366 0.202 1.00 3.20 38 THR A O 12
ATOM 14738 N N . GLY A 1 39 ? -14.900 -4.231 -1.850 1.00 2.92 39 GLY A N 12
ATOM 14739 C CA . GLY A 1 39 ? -14.756 -2.941 -2.497 1.00 3.07 39 GLY A CA 12
ATOM 14740 C C . GLY A 1 39 ? -15.997 -2.081 -2.354 1.00 2.65 39 GLY A C 12
ATOM 14741 O O . GLY A 1 39 ? -15.964 -0.879 -2.631 1.00 3.27 39 GLY A O 12
ATOM 14745 N N . ASP A 1 40 ? -17.089 -2.697 -1.922 1.00 2.12 40 ASP A N 12
ATOM 14746 C CA . ASP A 1 40 ? -18.356 -1.994 -1.762 1.00 2.43 40 ASP A CA 12
ATOM 14747 C C . ASP A 1 40 ? -18.357 -1.141 -0.503 1.00 2.44 40 ASP A C 12
ATOM 14748 O O . ASP A 1 40 ? -18.942 -0.059 -0.479 1.00 3.10 40 ASP A O 12
ATOM 14757 N N . VAL A 1 41 ? -17.707 -1.629 0.544 1.00 1.88 41 VAL A N 12
ATOM 14758 C CA . VAL A 1 41 ? -17.667 -0.907 1.806 1.00 1.83 41 VAL A CA 12
ATOM 14759 C C . VAL A 1 41 ? -16.700 0.264 1.751 1.00 1.57 41 VAL A C 12
ATOM 14760 O O . VAL A 1 41 ? -15.582 0.150 1.249 1.00 1.47 41 VAL A O 12
ATOM 14773 N N . LEU A 1 42 ? -17.153 1.392 2.268 1.00 1.77 42 LEU A N 12
ATOM 14774 C CA . LEU A 1 42 ? -16.330 2.567 2.400 1.00 1.81 42 LEU A CA 12
ATOM 14775 C C . LEU A 1 42 ? -15.610 2.525 3.738 1.00 1.47 42 LEU A C 12
ATOM 14776 O O . LEU A 1 42 ? -14.849 3.429 4.085 1.00 1.56 42 LEU A O 12
ATOM 14792 N N . ASP A 1 43 ? -15.880 1.459 4.485 1.00 1.24 43 ASP A N 12
ATOM 14793 C CA . ASP A 1 43 ? -15.248 1.225 5.777 1.00 1.03 43 ASP A CA 12
ATOM 14794 C C . ASP A 1 43 ? -13.743 1.071 5.617 1.00 0.78 43 ASP A C 12
ATOM 14795 O O . ASP A 1 43 ? -12.977 1.430 6.514 1.00 0.77 43 ASP A O 12
ATOM 14804 N N . GLN A 1 44 ? -13.334 0.528 4.469 1.00 0.64 44 GLN A N 12
ATOM 14805 C CA . GLN A 1 44 ? -11.923 0.376 4.136 1.00 0.45 44 GLN A CA 12
ATOM 14806 C C . GLN A 1 44 ? -11.166 1.675 4.378 1.00 0.42 44 GLN A C 12
ATOM 14807 O O . GLN A 1 44 ? -11.623 2.757 4.000 1.00 0.57 44 GLN A O 12
ATOM 14821 N N . VAL A 1 45 ? -10.006 1.559 4.988 1.00 0.33 45 VAL A N 12
ATOM 14822 C CA . VAL A 1 45 ? -9.206 2.721 5.330 1.00 0.36 45 VAL A CA 12
ATOM 14823 C C . VAL A 1 45 ? -8.377 3.153 4.139 1.00 0.27 45 VAL A C 12
ATOM 14824 O O . VAL A 1 45 ? -7.473 2.444 3.706 1.00 0.33 45 VAL A O 12
ATOM 14837 N N . ALA A 1 46 ? -8.705 4.309 3.614 1.00 0.24 46 ALA A N 12
ATOM 14838 C CA . ALA A 1 46 ? -8.016 4.855 2.464 1.00 0.21 46 ALA A CA 12
ATOM 14839 C C . ALA A 1 46 ? -7.102 5.993 2.881 1.00 0.20 46 ALA A C 12
ATOM 14840 O O . ALA A 1 46 ? -7.563 7.090 3.195 1.00 0.30 46 ALA A O 12
ATOM 14847 N N . ILE A 1 47 ? -5.809 5.727 2.896 1.00 0.21 47 ILE A N 12
ATOM 14848 C CA . ILE A 1 47 ? -4.841 6.746 3.249 1.00 0.21 47 ILE A CA 12
ATOM 14849 C C . ILE A 1 47 ? -4.026 7.165 2.039 1.00 0.20 47 ILE A C 12
ATOM 14850 O O . ILE A 1 47 ? -3.854 6.393 1.091 1.00 0.21 47 ILE A O 12
ATOM 14866 N N . GLN A 1 48 ? -3.546 8.400 2.074 1.00 0.24 48 GLN A N 12
ATOM 14867 C CA . GLN A 1 48 ? -2.754 8.946 0.989 1.00 0.25 48 GLN A CA 12
ATOM 14868 C C . GLN A 1 48 ? -1.388 8.316 0.972 1.00 0.22 48 GLN A C 12
ATOM 14869 O O . GLN A 1 48 ? -0.780 8.063 2.014 1.00 0.36 48 GLN A O 12
ATOM 14883 N N . CYS A 1 49 ? -0.912 8.085 -0.221 1.00 0.26 49 CYS A N 12
ATOM 14884 C CA . CYS A 1 49 ? 0.280 7.299 -0.419 1.00 0.25 49 CYS A CA 12
ATOM 14885 C C . CYS A 1 49 ? 1.075 7.847 -1.594 1.00 0.28 49 CYS A C 12
ATOM 14886 O O . CYS A 1 49 ? 0.563 8.654 -2.373 1.00 0.32 49 CYS A O 12
ATOM 14893 N N . THR A 1 50 ? 2.322 7.424 -1.719 1.00 0.28 50 THR A N 12
ATOM 14894 C CA . THR A 1 50 ? 3.183 7.922 -2.774 1.00 0.36 50 THR A CA 12
ATOM 14895 C C . THR A 1 50 ? 4.341 6.962 -3.006 1.00 0.38 50 THR A C 12
ATOM 14896 O O . THR A 1 50 ? 4.731 6.217 -2.104 1.00 0.45 50 THR A O 12
ATOM 14907 N N . GLN A 1 51 ? 4.862 6.964 -4.219 1.00 0.39 51 GLN A N 12
ATOM 14908 C CA . GLN A 1 51 ? 5.983 6.119 -4.567 1.00 0.42 51 GLN A CA 12
ATOM 14909 C C . GLN A 1 51 ? 7.147 6.987 -5.031 1.00 0.42 51 GLN A C 12
ATOM 14910 O O . GLN A 1 51 ? 7.008 7.775 -5.969 1.00 0.58 51 GLN A O 12
ATOM 14924 N N . ILE A 1 52 ? 8.283 6.849 -4.366 1.00 0.43 52 ILE A N 12
ATOM 14925 C CA . ILE A 1 52 ? 9.459 7.637 -4.693 1.00 0.50 52 ILE A CA 12
ATOM 14926 C C . ILE A 1 52 ? 10.325 6.871 -5.687 1.00 0.56 52 ILE A C 12
ATOM 14927 O O . ILE A 1 52 ? 10.597 5.690 -5.489 1.00 0.65 52 ILE A O 12
ATOM 14943 N N . PRO A 1 53 ? 10.756 7.556 -6.772 1.00 0.66 53 PRO A N 12
ATOM 14944 C CA . PRO A 1 53 ? 11.504 6.964 -7.888 1.00 0.80 53 PRO A CA 12
ATOM 14945 C C . PRO A 1 53 ? 12.442 5.841 -7.463 1.00 0.82 53 PRO A C 12
ATOM 14946 O O . PRO A 1 53 ? 13.551 6.079 -6.972 1.00 0.87 53 PRO A O 12
ATOM 14957 N N . LEU A 1 54 ? 11.974 4.617 -7.658 1.00 0.90 54 LEU A N 12
ATOM 14958 C CA . LEU A 1 54 ? 12.668 3.433 -7.200 1.00 0.96 54 LEU A CA 12
ATOM 14959 C C . LEU A 1 54 ? 13.823 3.075 -8.122 1.00 0.90 54 LEU A C 12
ATOM 14960 O O . LEU A 1 54 ? 13.728 3.211 -9.343 1.00 1.03 54 LEU A O 12
ATOM 14976 N N . LEU A 1 55 ? 14.920 2.648 -7.526 1.00 0.88 55 LEU A N 12
ATOM 14977 C CA . LEU A 1 55 ? 16.030 2.103 -8.281 1.00 0.96 55 LEU A CA 12
ATOM 14978 C C . LEU A 1 55 ? 15.678 0.679 -8.682 1.00 0.93 55 LEU A C 12
ATOM 14979 O O . LEU A 1 55 ? 15.092 -0.058 -7.888 1.00 0.85 55 LEU A O 12
ATOM 14995 N N . ILE A 1 56 ? 16.004 0.298 -9.908 1.00 1.10 56 ILE A N 12
ATOM 14996 C CA . ILE A 1 56 ? 15.623 -1.014 -10.412 1.00 1.16 56 ILE A CA 12
ATOM 14997 C C . ILE A 1 56 ? 16.246 -2.111 -9.561 1.00 1.07 56 ILE A C 12
ATOM 14998 O O . ILE A 1 56 ? 17.452 -2.104 -9.297 1.00 1.14 56 ILE A O 12
ATOM 15014 N N . GLY A 1 57 ? 15.412 -3.038 -9.129 1.00 1.03 57 GLY A N 12
ATOM 15015 C CA . GLY A 1 57 ? 15.867 -4.121 -8.278 1.00 1.00 57 GLY A CA 12
ATOM 15016 C C . GLY A 1 57 ? 15.905 -3.738 -6.810 1.00 0.86 57 GLY A C 12
ATOM 15017 O O . GLY A 1 57 ? 16.323 -4.531 -5.966 1.00 0.90 57 GLY A O 12
ATOM 15021 N N . ILE A 1 58 ? 15.474 -2.524 -6.495 1.00 0.77 58 ILE A N 12
ATOM 15022 C CA . ILE A 1 58 ? 15.487 -2.052 -5.121 1.00 0.66 58 ILE A CA 12
ATOM 15023 C C . ILE A 1 58 ? 14.137 -2.252 -4.447 1.00 0.61 58 ILE A C 12
ATOM 15024 O O . ILE A 1 58 ? 13.090 -2.287 -5.093 1.00 0.69 58 ILE A O 12
ATOM 15040 N N . ALA A 1 59 ? 14.198 -2.396 -3.137 1.00 0.57 59 ALA A N 12
ATOM 15041 C CA . ALA A 1 59 ? 13.032 -2.638 -2.317 1.00 0.59 59 ALA A CA 12
ATOM 15042 C C . ALA A 1 59 ? 12.346 -1.335 -1.928 1.00 0.49 59 ALA A C 12
ATOM 15043 O O . ALA A 1 59 ? 12.995 -0.295 -1.818 1.00 0.50 59 ALA A O 12
ATOM 15050 N N . ILE A 1 60 ? 11.040 -1.411 -1.701 1.00 0.46 60 ILE A N 12
ATOM 15051 C CA . ILE A 1 60 ? 10.240 -0.263 -1.264 1.00 0.42 60 ILE A CA 12
ATOM 15052 C C . ILE A 1 60 ? 10.863 0.398 -0.029 1.00 0.40 60 ILE A C 12
ATOM 15053 O O . ILE A 1 60 ? 10.914 1.621 0.099 1.00 0.39 60 ILE A O 12
ATOM 15069 N N . GLU A 1 61 ? 11.376 -0.444 0.852 1.00 0.49 61 GLU A N 12
ATOM 15070 C CA . GLU A 1 61 ? 11.932 -0.022 2.124 1.00 0.60 61 GLU A CA 12
ATOM 15071 C C . GLU A 1 61 ? 13.169 0.861 1.938 1.00 0.58 61 GLU A C 12
ATOM 15072 O O . GLU A 1 61 ? 13.608 1.538 2.868 1.00 0.71 61 GLU A O 12
ATOM 15084 N N . ASP A 1 62 ? 13.737 0.843 0.738 1.00 0.54 62 ASP A N 12
ATOM 15085 C CA . ASP A 1 62 ? 14.942 1.612 0.456 1.00 0.60 62 ASP A CA 12
ATOM 15086 C C . ASP A 1 62 ? 14.673 2.765 -0.504 1.00 0.51 62 ASP A C 12
ATOM 15087 O O . ASP A 1 62 ? 15.548 3.601 -0.733 1.00 0.65 62 ASP A O 12
ATOM 15096 N N . GLU A 1 63 ? 13.476 2.819 -1.070 1.00 0.40 63 GLU A N 12
ATOM 15097 C CA . GLU A 1 63 ? 13.166 3.858 -2.043 1.00 0.40 63 GLU A CA 12
ATOM 15098 C C . GLU A 1 63 ? 12.489 5.056 -1.388 1.00 0.34 63 GLU A C 12
ATOM 15099 O O . GLU A 1 63 ? 12.718 6.200 -1.788 1.00 0.42 63 GLU A O 12
ATOM 15111 N N . CYS A 1 64 ? 11.689 4.805 -0.365 1.00 0.29 64 CYS A N 12
ATOM 15112 C CA . CYS A 1 64 ? 10.892 5.863 0.228 1.00 0.32 64 CYS A CA 12
ATOM 15113 C C . CYS A 1 64 ? 11.344 6.169 1.651 1.00 0.40 64 CYS A C 12
ATOM 15114 O O . CYS A 1 64 ? 11.952 5.331 2.319 1.00 0.60 64 CYS A O 12
ATOM 15121 N N . LYS A 1 65 ? 11.049 7.380 2.106 1.00 0.43 65 LYS A N 12
ATOM 15122 C CA . LYS A 1 65 ? 11.293 7.761 3.491 1.00 0.51 65 LYS A CA 12
ATOM 15123 C C . LYS A 1 65 ? 9.949 7.934 4.204 1.00 0.45 65 LYS A C 12
ATOM 15124 O O . LYS A 1 65 ? 9.813 8.685 5.168 1.00 0.60 65 LYS A O 12
ATOM 15143 N N . ASN A 1 66 ? 8.949 7.229 3.700 1.00 0.35 66 ASN A N 12
ATOM 15144 C CA . ASN A 1 66 ? 7.618 7.251 4.288 1.00 0.30 66 ASN A CA 12
ATOM 15145 C C . ASN A 1 66 ? 7.377 5.955 5.045 1.00 0.29 66 ASN A C 12
ATOM 15146 O O . ASN A 1 66 ? 8.312 5.181 5.255 1.00 0.41 66 ASN A O 12
ATOM 15157 N N . THR A 1 67 ? 6.140 5.705 5.444 1.00 0.28 67 THR A N 12
ATOM 15158 C CA . THR A 1 67 ? 5.839 4.535 6.239 1.00 0.27 67 THR A CA 12
ATOM 15159 C C . THR A 1 67 ? 5.524 3.333 5.361 1.00 0.25 67 THR A C 12
ATOM 15160 O O . THR A 1 67 ? 4.657 3.386 4.488 1.00 0.26 67 THR A O 12
ATOM 15171 N N . PRO A 1 68 ? 6.265 2.247 5.583 1.00 0.28 68 PRO A N 12
ATOM 15172 C CA . PRO A 1 68 ? 6.010 0.965 4.946 1.00 0.30 68 PRO A CA 12
ATOM 15173 C C . PRO A 1 68 ? 4.620 0.448 5.297 1.00 0.25 68 PRO A C 12
ATOM 15174 O O . PRO A 1 68 ? 4.337 0.141 6.454 1.00 0.28 68 PRO A O 12
ATOM 15185 N N . THR A 1 69 ? 3.751 0.365 4.311 1.00 0.23 69 THR A N 12
ATOM 15186 C CA . THR A 1 69 ? 2.400 -0.105 4.543 1.00 0.21 69 THR A CA 12
ATOM 15187 C C . THR A 1 69 ? 2.053 -1.282 3.628 1.00 0.23 69 THR A C 12
ATOM 15188 O O . THR A 1 69 ? 2.436 -1.309 2.456 1.00 0.29 69 THR A O 12
ATOM 15199 N N . CYS A 1 70 ? 1.356 -2.264 4.188 1.00 0.23 70 CYS A N 12
ATOM 15200 C CA . CYS A 1 70 ? 0.858 -3.405 3.427 1.00 0.27 70 CYS A CA 12
ATOM 15201 C C . CYS A 1 70 ? -0.634 -3.221 3.164 1.00 0.22 70 CYS A C 12
ATOM 15202 O O . CYS A 1 70 ? -1.457 -3.366 4.073 1.00 0.27 70 CYS A O 12
ATOM 15209 N N . CYS A 1 71 ? -0.978 -2.881 1.931 1.00 0.21 71 CYS A N 12
ATOM 15210 C CA . CYS A 1 71 ? -2.357 -2.564 1.579 1.00 0.19 71 CYS A CA 12
ATOM 15211 C C . CYS A 1 71 ? -3.104 -3.835 1.218 1.00 0.21 71 CYS A C 12
ATOM 15212 O O . CYS A 1 71 ? -2.533 -4.761 0.643 1.00 0.28 71 CYS A O 12
ATOM 15219 N N . GLU A 1 72 ? -4.381 -3.879 1.557 1.00 0.22 72 GLU A N 12
ATOM 15220 C CA . GLU A 1 72 ? -5.237 -4.957 1.129 1.00 0.24 72 GLU A CA 12
ATOM 15221 C C . GLU A 1 72 ? -5.597 -4.743 -0.341 1.00 0.25 72 GLU A C 12
ATOM 15222 O O . GLU A 1 72 ? -5.908 -5.686 -1.076 1.00 0.37 72 GLU A O 12
ATOM 15234 N N . ASP A 1 73 ? -5.523 -3.485 -0.755 1.00 0.21 73 ASP A N 12
ATOM 15235 C CA . ASP A 1 73 ? -5.702 -3.095 -2.145 1.00 0.24 73 ASP A CA 12
ATOM 15236 C C . ASP A 1 73 ? -5.151 -1.690 -2.326 1.00 0.22 73 ASP A C 12
ATOM 15237 O O . ASP A 1 73 ? -5.016 -0.961 -1.350 1.00 0.19 73 ASP A O 12
ATOM 15246 N N . VAL A 1 74 ? -4.804 -1.311 -3.548 1.00 0.28 74 VAL A N 12
ATOM 15247 C CA . VAL A 1 74 ? -4.315 0.042 -3.801 1.00 0.30 74 VAL A CA 12
ATOM 15248 C C . VAL A 1 74 ? -4.916 0.583 -5.093 1.00 0.43 74 VAL A C 12
ATOM 15249 O O . VAL A 1 74 ? -5.026 -0.137 -6.086 1.00 0.68 74 VAL A O 12
ATOM 15262 N N . GLU A 1 75 ? -5.310 1.847 -5.072 1.00 0.33 75 GLU A N 12
ATOM 15263 C CA . GLU A 1 75 ? -5.908 2.487 -6.235 1.00 0.46 75 GLU A CA 12
ATOM 15264 C C . GLU A 1 75 ? -4.917 3.461 -6.873 1.00 0.50 75 GLU A C 12
ATOM 15265 O O . GLU A 1 75 ? -4.001 3.953 -6.202 1.00 0.45 75 GLU A O 12
ATOM 15277 N N . ASP A 1 76 ? -5.105 3.718 -8.169 1.00 0.61 76 ASP A N 12
ATOM 15278 C CA . ASP A 1 76 ? -4.241 4.619 -8.937 1.00 0.65 76 ASP A CA 12
ATOM 15279 C C . ASP A 1 76 ? -2.845 4.013 -9.058 1.00 0.67 76 ASP A C 12
ATOM 15280 O O . ASP A 1 76 ? -2.693 2.789 -9.013 1.00 0.69 76 ASP A O 12
ATOM 15289 N N . ASP A 1 77 ? -1.831 4.857 -9.201 1.00 0.70 77 ASP A N 12
ATOM 15290 C CA . ASP A 1 77 ? -0.438 4.402 -9.178 1.00 0.77 77 ASP A CA 12
ATOM 15291 C C . ASP A 1 77 ? -0.042 3.957 -7.775 1.00 0.67 77 ASP A C 12
ATOM 15292 O O . ASP A 1 77 ? 1.095 3.548 -7.534 1.00 0.81 77 ASP A O 12
ATOM 15301 N N . GLY A 1 78 ? -0.989 4.039 -6.853 1.00 0.51 78 GLY A N 12
ATOM 15302 C CA . GLY A 1 78 ? -0.722 3.690 -5.480 1.00 0.44 78 GLY A CA 12
ATOM 15303 C C . GLY A 1 78 ? -0.850 4.882 -4.558 1.00 0.33 78 GLY A C 12
ATOM 15304 O O . GLY A 1 78 ? -0.252 4.913 -3.489 1.00 0.35 78 GLY A O 12
ATOM 15308 N N . LEU A 1 79 ? -1.620 5.880 -4.987 1.00 0.27 79 LEU A N 12
ATOM 15309 C CA . LEU A 1 79 ? -1.810 7.093 -4.197 1.00 0.22 79 LEU A CA 12
ATOM 15310 C C . LEU A 1 79 ? -2.827 6.865 -3.089 1.00 0.19 79 LEU A C 12
ATOM 15311 O O . LEU A 1 79 ? -2.826 7.559 -2.078 1.00 0.22 79 LEU A O 12
ATOM 15327 N N . VAL A 1 80 ? -3.707 5.901 -3.295 1.00 0.19 80 VAL A N 12
ATOM 15328 C CA . VAL A 1 80 ? -4.732 5.585 -2.317 1.00 0.20 80 VAL A CA 12
ATOM 15329 C C . VAL A 1 80 ? -4.640 4.119 -1.934 1.00 0.20 80 VAL A C 12
ATOM 15330 O O . VAL A 1 80 ? -4.957 3.241 -2.738 1.00 0.27 80 VAL A O 12
ATOM 15343 N N . GLY A 1 81 ? -4.187 3.855 -0.720 1.00 0.18 81 GLY A N 12
ATOM 15344 C CA . GLY A 1 81 ? -4.038 2.487 -0.279 1.00 0.21 81 GLY A CA 12
ATOM 15345 C C . GLY A 1 81 ? -5.164 2.066 0.631 1.00 0.20 81 GLY A C 12
ATOM 15346 O O . GLY A 1 81 ? -5.533 2.793 1.555 1.00 0.26 81 GLY A O 12
ATOM 15350 N N . ILE A 1 82 ? -5.711 0.892 0.368 1.00 0.18 82 ILE A N 12
ATOM 15351 C CA . ILE A 1 82 ? -6.842 0.385 1.116 1.00 0.17 82 ILE A CA 12
ATOM 15352 C C . ILE A 1 82 ? -6.366 -0.521 2.229 1.00 0.17 82 ILE A C 12
ATOM 15353 O O . ILE A 1 82 ? -5.719 -1.542 1.977 1.00 0.19 82 ILE A O 12
ATOM 15369 N N . ASN A 1 83 ? -6.669 -0.123 3.452 1.00 0.18 83 ASN A N 12
ATOM 15370 C CA . ASN A 1 83 ? -6.392 -0.942 4.627 1.00 0.21 83 ASN A CA 12
ATOM 15371 C C . ASN A 1 83 ? -4.913 -1.271 4.719 1.00 0.22 83 ASN A C 12
ATOM 15372 O O . ASN A 1 83 ? -4.532 -2.403 5.010 1.00 0.29 83 ASN A O 12
ATOM 15383 N N . CYS A 1 84 ? -4.089 -0.277 4.454 1.00 0.22 84 CYS A N 12
ATOM 15384 C CA . CYS A 1 84 ? -2.656 -0.448 4.501 1.00 0.23 84 CYS A CA 12
ATOM 15385 C C . CYS A 1 84 ? -2.169 -0.428 5.938 1.00 0.25 84 CYS A C 12
ATOM 15386 O O . CYS A 1 84 ? -2.120 0.621 6.584 1.00 0.33 84 CYS A O 12
ATOM 15393 N N . THR A 1 85 ? -1.834 -1.598 6.437 1.00 0.25 85 THR A N 12
ATOM 15394 C CA . THR A 1 85 ? -1.308 -1.732 7.777 1.00 0.28 85 THR A CA 12
ATOM 15395 C C . THR A 1 85 ? 0.188 -1.454 7.772 1.00 0.24 85 THR A C 12
ATOM 15396 O O . THR A 1 85 ? 0.924 -2.019 6.958 1.00 0.23 85 THR A O 12
ATOM 15407 N N . PRO A 1 86 ? 0.653 -0.555 8.653 1.00 0.26 86 PRO A N 12
ATOM 15408 C CA . PRO A 1 86 ? 2.073 -0.228 8.768 1.00 0.28 86 PRO A CA 12
ATOM 15409 C C . PRO A 1 86 ? 2.878 -1.454 9.162 1.00 0.33 86 PRO A C 12
ATOM 15410 O O . PRO A 1 86 ? 2.635 -2.060 10.208 1.00 0.39 86 PRO A O 12
ATOM 15421 N N . ILE A 1 87 ? 3.813 -1.831 8.314 1.00 0.37 87 ILE A N 12
ATOM 15422 C CA . ILE A 1 87 ? 4.563 -3.044 8.506 1.00 0.47 87 ILE A CA 12
ATOM 15423 C C . ILE A 1 87 ? 5.986 -2.753 8.950 1.00 0.57 87 ILE A C 12
ATOM 15424 O O . ILE A 1 87 ? 6.580 -1.748 8.563 1.00 0.56 87 ILE A O 12
ATOM 15440 N N . PRO A 1 88 ? 6.541 -3.642 9.777 1.00 0.73 88 PRO A N 12
ATOM 15441 C CA . PRO A 1 88 ? 7.865 -3.493 10.334 1.00 0.86 88 PRO A CA 12
ATOM 15442 C C . PRO A 1 88 ? 8.944 -4.062 9.421 1.00 0.92 88 PRO A C 12
ATOM 15443 O O . PRO A 1 88 ? 8.673 -4.906 8.562 1.00 0.96 88 PRO A O 12
ATOM 15454 N N . LEU A 1 89 ? 10.168 -3.609 9.630 1.00 1.01 89 LEU A N 12
ATOM 15455 C CA . LEU A 1 89 ? 11.284 -3.953 8.758 1.00 1.13 89 LEU A CA 12
ATOM 15456 C C . LEU A 1 89 ? 11.932 -5.261 9.193 1.00 1.31 89 LEU A C 12
ATOM 15457 O O . LEU A 1 89 ? 13.084 -5.541 8.858 1.00 1.45 89 LEU A O 12
ATOM 15473 N N . ILE A 1 90 ? 11.181 -6.064 9.928 1.00 1.37 90 ILE A N 12
ATOM 15474 C CA . ILE A 1 90 ? 11.707 -7.278 10.518 1.00 1.60 90 ILE A CA 12
ATOM 15475 C C . ILE A 1 90 ? 10.800 -8.470 10.232 1.00 1.73 90 ILE A C 12
ATOM 15476 O O . ILE A 1 90 ? 9.660 -8.501 10.744 1.00 2.31 90 ILE A O 12
ATOM 15493 N N . GLY A 1 1 ? 4.334 -11.283 -10.675 1.00 5.75 1 GLY A N 13
ATOM 15494 C CA . GLY A 1 1 ? 4.899 -11.399 -9.309 1.00 5.18 1 GLY A CA 13
ATOM 15495 C C . GLY A 1 1 ? 3.914 -10.953 -8.253 1.00 4.19 1 GLY A C 13
ATOM 15496 O O . GLY A 1 1 ? 2.712 -10.891 -8.511 1.00 4.26 1 GLY A O 13
ATOM 15502 N N . SER A 1 2 ? 4.419 -10.637 -7.072 1.00 3.74 2 SER A N 13
ATOM 15503 C CA . SER A 1 2 ? 3.581 -10.176 -5.977 1.00 3.26 2 SER A CA 13
ATOM 15504 C C . SER A 1 2 ? 3.466 -8.656 -5.993 1.00 2.09 2 SER A C 13
ATOM 15505 O O . SER A 1 2 ? 2.655 -8.074 -5.274 1.00 2.28 2 SER A O 13
ATOM 15513 N N . GLY A 1 3 ? 4.282 -8.024 -6.826 1.00 1.60 3 GLY A N 13
ATOM 15514 C CA . GLY A 1 3 ? 4.332 -6.577 -6.880 1.00 1.30 3 GLY A CA 13
ATOM 15515 C C . GLY A 1 3 ? 5.569 -6.063 -6.185 1.00 1.09 3 GLY A C 13
ATOM 15516 O O . GLY A 1 3 ? 6.536 -5.653 -6.829 1.00 1.32 3 GLY A O 13
ATOM 15520 N N . TRP A 1 4 ? 5.543 -6.102 -4.866 1.00 0.81 4 TRP A N 13
ATOM 15521 C CA . TRP A 1 4 ? 6.717 -5.797 -4.069 1.00 0.60 4 TRP A CA 13
ATOM 15522 C C . TRP A 1 4 ? 7.213 -7.057 -3.388 1.00 0.62 4 TRP A C 13
ATOM 15523 O O . TRP A 1 4 ? 6.527 -8.082 -3.393 1.00 0.74 4 TRP A O 13
ATOM 15544 N N . GLU A 1 5 ? 8.404 -6.988 -2.814 1.00 0.66 5 GLU A N 13
ATOM 15545 C CA . GLU A 1 5 ? 8.981 -8.143 -2.157 1.00 0.73 5 GLU A CA 13
ATOM 15546 C C . GLU A 1 5 ? 8.337 -8.368 -0.797 1.00 0.67 5 GLU A C 13
ATOM 15547 O O . GLU A 1 5 ? 8.576 -7.617 0.148 1.00 0.78 5 GLU A O 13
ATOM 15559 N N . SER A 1 6 ? 7.532 -9.412 -0.705 1.00 0.74 6 SER A N 13
ATOM 15560 C CA . SER A 1 6 ? 6.937 -9.806 0.559 1.00 0.87 6 SER A CA 13
ATOM 15561 C C . SER A 1 6 ? 7.796 -10.879 1.214 1.00 0.88 6 SER A C 13
ATOM 15562 O O . SER A 1 6 ? 7.382 -11.525 2.174 1.00 0.90 6 SER A O 13
ATOM 15570 N N . LYS A 1 7 ? 9.010 -11.042 0.687 1.00 0.95 7 LYS A N 13
ATOM 15571 C CA . LYS A 1 7 ? 9.959 -12.038 1.181 1.00 1.09 7 LYS A CA 13
ATOM 15572 C C . LYS A 1 7 ? 10.302 -11.797 2.647 1.00 1.03 7 LYS A C 13
ATOM 15573 O O . LYS A 1 7 ? 10.778 -12.694 3.340 1.00 1.09 7 LYS A O 13
ATOM 15592 N N . THR A 1 8 ? 10.057 -10.579 3.107 1.00 1.01 8 THR A N 13
ATOM 15593 C CA . THR A 1 8 ? 10.316 -10.214 4.484 1.00 1.08 8 THR A CA 13
ATOM 15594 C C . THR A 1 8 ? 9.258 -10.814 5.417 1.00 0.93 8 THR A C 13
ATOM 15595 O O . THR A 1 8 ? 9.455 -10.894 6.630 1.00 1.03 8 THR A O 13
ATOM 15606 N N . GLY A 1 9 ? 8.142 -11.246 4.835 1.00 0.79 9 GLY A N 13
ATOM 15607 C CA . GLY A 1 9 ? 7.043 -11.771 5.625 1.00 0.79 9 GLY A CA 13
ATOM 15608 C C . GLY A 1 9 ? 6.163 -10.663 6.161 1.00 0.69 9 GLY A C 13
ATOM 15609 O O . GLY A 1 9 ? 5.367 -10.873 7.078 1.00 0.88 9 GLY A O 13
ATOM 15613 N N . SER A 1 10 ? 6.310 -9.480 5.579 1.00 0.61 10 SER A N 13
ATOM 15614 C CA . SER A 1 10 ? 5.640 -8.286 6.065 1.00 0.73 10 SER A CA 13
ATOM 15615 C C . SER A 1 10 ? 4.242 -8.115 5.474 1.00 0.64 10 SER A C 13
ATOM 15616 O O . SER A 1 10 ? 3.353 -7.547 6.111 1.00 0.73 10 SER A O 13
ATOM 15624 N N . CYS A 1 11 ? 4.045 -8.606 4.267 1.00 0.52 11 CYS A N 13
ATOM 15625 C CA . CYS A 1 11 ? 2.782 -8.397 3.573 1.00 0.44 11 CYS A CA 13
ATOM 15626 C C . CYS A 1 11 ? 2.218 -9.704 3.049 1.00 0.41 11 CYS A C 13
ATOM 15627 O O . CYS A 1 11 ? 2.946 -10.577 2.574 1.00 0.43 11 CYS A O 13
ATOM 15634 N N . ASN A 1 12 ? 0.906 -9.815 3.152 1.00 0.46 12 ASN A N 13
ATOM 15635 C CA . ASN A 1 12 ? 0.180 -10.991 2.705 1.00 0.53 12 ASN A CA 13
ATOM 15636 C C . ASN A 1 12 ? -0.302 -10.843 1.265 1.00 0.47 12 ASN A C 13
ATOM 15637 O O . ASN A 1 12 ? -0.419 -11.827 0.542 1.00 0.57 12 ASN A O 13
ATOM 15648 N N . THR A 1 13 ? -0.584 -9.612 0.855 1.00 0.38 13 THR A N 13
ATOM 15649 C CA . THR A 1 13 ? -1.136 -9.357 -0.471 1.00 0.37 13 THR A CA 13
ATOM 15650 C C . THR A 1 13 ? -0.048 -9.040 -1.494 1.00 0.35 13 THR A C 13
ATOM 15651 O O . THR A 1 13 ? -0.193 -9.334 -2.681 1.00 0.44 13 THR A O 13
ATOM 15662 N N . GLY A 1 14 ? 1.039 -8.437 -1.031 1.00 0.29 14 GLY A N 13
ATOM 15663 C CA . GLY A 1 14 ? 2.138 -8.118 -1.918 1.00 0.31 14 GLY A CA 13
ATOM 15664 C C . GLY A 1 14 ? 2.156 -6.658 -2.322 1.00 0.30 14 GLY A C 13
ATOM 15665 O O . GLY A 1 14 ? 3.124 -6.185 -2.919 1.00 0.43 14 GLY A O 13
ATOM 15669 N N . LYS A 1 15 ? 1.094 -5.932 -1.990 1.00 0.24 15 LYS A N 13
ATOM 15670 C CA . LYS A 1 15 ? 1.015 -4.525 -2.339 1.00 0.25 15 LYS A CA 13
ATOM 15671 C C . LYS A 1 15 ? 1.618 -3.672 -1.235 1.00 0.24 15 LYS A C 13
ATOM 15672 O O . LYS A 1 15 ? 0.921 -3.237 -0.319 1.00 0.25 15 LYS A O 13
ATOM 15691 N N . LEU A 1 16 ? 2.916 -3.449 -1.317 1.00 0.26 16 LEU A N 13
ATOM 15692 C CA . LEU A 1 16 ? 3.597 -2.574 -0.385 1.00 0.30 16 LEU A CA 13
ATOM 15693 C C . LEU A 1 16 ? 3.598 -1.158 -0.933 1.00 0.33 16 LEU A C 13
ATOM 15694 O O . LEU A 1 16 ? 3.799 -0.950 -2.126 1.00 0.55 16 LEU A O 13
ATOM 15710 N N . ALA A 1 17 ? 3.354 -0.191 -0.078 1.00 0.27 17 ALA A N 13
ATOM 15711 C CA . ALA A 1 17 ? 3.302 1.191 -0.510 1.00 0.27 17 ALA A CA 13
ATOM 15712 C C . ALA A 1 17 ? 3.875 2.106 0.552 1.00 0.24 17 ALA A C 13
ATOM 15713 O O . ALA A 1 17 ? 3.965 1.737 1.720 1.00 0.28 17 ALA A O 13
ATOM 15720 N N . CYS A 1 18 ? 4.322 3.270 0.127 1.00 0.26 18 CYS A N 13
ATOM 15721 C CA . CYS A 1 18 ? 4.717 4.311 1.055 1.00 0.26 18 CYS A CA 13
ATOM 15722 C C . CYS A 1 18 ? 3.514 5.195 1.336 1.00 0.24 18 CYS A C 13
ATOM 15723 O O . CYS A 1 18 ? 3.148 6.037 0.514 1.00 0.32 18 CYS A O 13
ATOM 15730 N N . CYS A 1 19 ? 2.893 4.992 2.483 1.00 0.21 19 CYS A N 13
ATOM 15731 C CA . CYS A 1 19 ? 1.636 5.650 2.779 1.00 0.21 19 CYS A CA 13
ATOM 15732 C C . CYS A 1 19 ? 1.738 6.494 4.035 1.00 0.23 19 CYS A C 13
ATOM 15733 O O . CYS A 1 19 ? 2.404 6.121 5.003 1.00 0.30 19 CYS A O 13
ATOM 15740 N N . ASP A 1 20 ? 1.073 7.638 4.006 1.00 0.23 20 ASP A N 13
ATOM 15741 C CA . ASP A 1 20 ? 1.056 8.542 5.136 1.00 0.28 20 ASP A CA 13
ATOM 15742 C C . ASP A 1 20 ? -0.158 8.253 5.986 1.00 0.28 20 ASP A C 13
ATOM 15743 O O . ASP A 1 20 ? -1.282 8.550 5.596 1.00 0.34 20 ASP A O 13
ATOM 15752 N N . THR A 1 21 ? 0.076 7.674 7.143 1.00 0.31 21 THR A N 13
ATOM 15753 C CA . THR A 1 21 ? -0.999 7.269 8.034 1.00 0.36 21 THR A CA 13
ATOM 15754 C C . THR A 1 21 ? -1.630 8.477 8.725 1.00 0.42 21 THR A C 13
ATOM 15755 O O . THR A 1 21 ? -2.649 8.362 9.408 1.00 0.52 21 THR A O 13
ATOM 15766 N N . ASN A 1 22 ? -1.020 9.637 8.520 1.00 0.43 22 ASN A N 13
ATOM 15767 C CA . ASN A 1 22 ? -1.515 10.882 9.082 1.00 0.56 22 ASN A CA 13
ATOM 15768 C C . ASN A 1 22 ? -2.444 11.536 8.079 1.00 0.50 22 ASN A C 13
ATOM 15769 O O . ASN A 1 22 ? -3.279 12.376 8.418 1.00 0.63 22 ASN A O 13
ATOM 15780 N N . LYS A 1 23 ? -2.282 11.126 6.836 1.00 0.40 23 LYS A N 13
ATOM 15781 C CA . LYS A 1 23 ? -3.093 11.620 5.747 1.00 0.39 23 LYS A CA 13
ATOM 15782 C C . LYS A 1 23 ? -4.117 10.591 5.338 1.00 0.32 23 LYS A C 13
ATOM 15783 O O . LYS A 1 23 ? -3.820 9.409 5.182 1.00 0.39 23 LYS A O 13
ATOM 15802 N N . LYS A 1 24 ? -5.317 11.060 5.145 1.00 0.49 24 LYS A N 13
ATOM 15803 C CA . LYS A 1 24 ? -6.436 10.194 4.845 1.00 0.49 24 LYS A CA 13
ATOM 15804 C C . LYS A 1 24 ? -7.031 10.560 3.495 1.00 0.45 24 LYS A C 13
ATOM 15805 O O . LYS A 1 24 ? -6.868 11.687 3.025 1.00 0.48 24 LYS A O 13
ATOM 15824 N N . VAL A 1 25 ? -7.710 9.612 2.871 1.00 0.46 25 VAL A N 13
ATOM 15825 C CA . VAL A 1 25 ? -8.335 9.849 1.580 1.00 0.50 25 VAL A CA 13
ATOM 15826 C C . VAL A 1 25 ? -9.852 9.799 1.710 1.00 0.56 25 VAL A C 13
ATOM 15827 O O . VAL A 1 25 ? -10.393 9.082 2.552 1.00 0.57 25 VAL A O 13
ATOM 15840 N N . GLN A 1 26 ? -10.520 10.554 0.856 1.00 0.66 26 GLN A N 13
ATOM 15841 C CA . GLN A 1 26 ? -11.973 10.677 0.858 1.00 0.78 26 GLN A CA 13
ATOM 15842 C C . GLN A 1 26 ? -12.648 9.466 0.208 1.00 0.75 26 GLN A C 13
ATOM 15843 O O . GLN A 1 26 ? -13.726 9.586 -0.376 1.00 0.87 26 GLN A O 13
ATOM 15857 N N . LYS A 1 27 ? -12.019 8.305 0.308 1.00 0.96 27 LYS A N 13
ATOM 15858 C CA . LYS A 1 27 ? -12.491 7.122 -0.394 1.00 1.06 27 LYS A CA 13
ATOM 15859 C C . LYS A 1 27 ? -12.517 5.907 0.526 1.00 0.94 27 LYS A C 13
ATOM 15860 O O . LYS A 1 27 ? -11.861 5.890 1.566 1.00 1.56 27 LYS A O 13
ATOM 15879 N N . SER A 1 28 ? -13.291 4.906 0.138 1.00 0.83 28 SER A N 13
ATOM 15880 C CA . SER A 1 28 ? -13.365 3.649 0.869 1.00 1.35 28 SER A CA 13
ATOM 15881 C C . SER A 1 28 ? -13.626 2.515 -0.120 1.00 1.17 28 SER A C 13
ATOM 15882 O O . SER A 1 28 ? -14.142 1.451 0.229 1.00 1.46 28 SER A O 13
ATOM 15890 N N . THR A 1 29 ? -13.254 2.765 -1.366 1.00 1.02 29 THR A N 13
ATOM 15891 C CA . THR A 1 29 ? -13.499 1.831 -2.449 1.00 1.07 29 THR A CA 13
ATOM 15892 C C . THR A 1 29 ? -12.238 1.060 -2.823 1.00 1.17 29 THR A C 13
ATOM 15893 O O . THR A 1 29 ? -11.130 1.593 -2.762 1.00 2.00 29 THR A O 13
ATOM 15904 N N . GLY A 1 30 ? -12.417 -0.195 -3.201 1.00 0.96 30 GLY A N 13
ATOM 15905 C CA . GLY A 1 30 ? -11.315 -0.996 -3.687 1.00 1.02 30 GLY A CA 13
ATOM 15906 C C . GLY A 1 30 ? -11.555 -1.438 -5.112 1.00 1.05 30 GLY A C 13
ATOM 15907 O O . GLY A 1 30 ? -12.701 -1.505 -5.557 1.00 1.39 30 GLY A O 13
ATOM 15911 N N . GLU A 1 31 ? -10.487 -1.731 -5.838 1.00 1.00 31 GLU A N 13
ATOM 15912 C CA . GLU A 1 31 ? -10.604 -2.119 -7.236 1.00 1.18 31 GLU A CA 13
ATOM 15913 C C . GLU A 1 31 ? -10.490 -3.631 -7.399 1.00 0.94 31 GLU A C 13
ATOM 15914 O O . GLU A 1 31 ? -11.327 -4.260 -8.045 1.00 1.04 31 GLU A O 13
ATOM 15926 N N . GLU A 1 32 ? -9.456 -4.213 -6.807 1.00 0.85 32 GLU A N 13
ATOM 15927 C CA . GLU A 1 32 ? -9.239 -5.647 -6.895 1.00 1.01 32 GLU A CA 13
ATOM 15928 C C . GLU A 1 32 ? -9.814 -6.347 -5.675 1.00 1.08 32 GLU A C 13
ATOM 15929 O O . GLU A 1 32 ? -10.307 -7.473 -5.765 1.00 1.36 32 GLU A O 13
ATOM 15941 N N . SER A 1 33 ? -9.769 -5.663 -4.536 1.00 1.06 33 SER A N 13
ATOM 15942 C CA . SER A 1 33 ? -10.338 -6.189 -3.300 1.00 1.37 33 SER A CA 13
ATOM 15943 C C . SER A 1 33 ? -11.833 -6.462 -3.459 1.00 1.43 33 SER A C 13
ATOM 15944 O O . SER A 1 33 ? -12.389 -7.322 -2.782 1.00 1.79 33 SER A O 13
ATOM 15952 N N . GLY A 1 34 ? -12.470 -5.733 -4.373 1.00 1.39 34 GLY A N 13
ATOM 15953 C CA . GLY A 1 34 ? -13.883 -5.925 -4.634 1.00 1.87 34 GLY A CA 13
ATOM 15954 C C . GLY A 1 34 ? -14.183 -7.279 -5.251 1.00 2.00 34 GLY A C 13
ATOM 15955 O O . GLY A 1 34 ? -15.270 -7.826 -5.061 1.00 2.54 34 GLY A O 13
ATOM 15959 N N . LEU A 1 35 ? -13.224 -7.823 -5.990 1.00 1.81 35 LEU A N 13
ATOM 15960 C CA . LEU A 1 35 ? -13.385 -9.139 -6.601 1.00 2.31 35 LEU A CA 13
ATOM 15961 C C . LEU A 1 35 ? -13.022 -10.227 -5.603 1.00 2.77 35 LEU A C 13
ATOM 15962 O O . LEU A 1 35 ? -13.507 -11.355 -5.683 1.00 3.49 35 LEU A O 13
ATOM 15978 N N . LEU A 1 36 ? -12.165 -9.873 -4.663 1.00 2.50 36 LEU A N 13
ATOM 15979 C CA . LEU A 1 36 ? -11.772 -10.780 -3.602 1.00 3.01 36 LEU A CA 13
ATOM 15980 C C . LEU A 1 36 ? -12.781 -10.672 -2.459 1.00 2.81 36 LEU A C 13
ATOM 15981 O O . LEU A 1 36 ? -13.612 -9.764 -2.442 1.00 2.34 36 LEU A O 13
ATOM 15997 N N . HIS A 1 37 ? -12.726 -11.593 -1.509 1.00 3.51 37 HIS A N 13
ATOM 15998 C CA . HIS A 1 37 ? -13.684 -11.596 -0.410 1.00 3.61 37 HIS A CA 13
ATOM 15999 C C . HIS A 1 37 ? -13.203 -10.719 0.740 1.00 3.25 37 HIS A C 13
ATOM 16000 O O . HIS A 1 37 ? -13.827 -10.665 1.801 1.00 2.95 37 HIS A O 13
ATOM 16015 N N . THR A 1 38 ? -12.090 -10.033 0.522 1.00 3.58 38 THR A N 13
ATOM 16016 C CA . THR A 1 38 ? -11.564 -9.092 1.496 1.00 3.68 38 THR A CA 13
ATOM 16017 C C . THR A 1 38 ? -12.262 -7.744 1.381 1.00 3.15 38 THR A C 13
ATOM 16018 O O . THR A 1 38 ? -12.481 -7.064 2.381 1.00 3.20 38 THR A O 13
ATOM 16029 N N . GLY A 1 39 ? -12.648 -7.388 0.161 1.00 2.92 39 GLY A N 13
ATOM 16030 C CA . GLY A 1 39 ? -13.300 -6.111 -0.080 1.00 3.07 39 GLY A CA 13
ATOM 16031 C C . GLY A 1 39 ? -14.759 -6.114 0.331 1.00 2.65 39 GLY A C 13
ATOM 16032 O O . GLY A 1 39 ? -15.522 -5.224 -0.043 1.00 3.27 39 GLY A O 13
ATOM 16036 N N . ASP A 1 40 ? -15.148 -7.129 1.089 1.00 2.12 40 ASP A N 13
ATOM 16037 C CA . ASP A 1 40 ? -16.497 -7.217 1.627 1.00 2.43 40 ASP A CA 13
ATOM 16038 C C . ASP A 1 40 ? -16.674 -6.232 2.772 1.00 2.44 40 ASP A C 13
ATOM 16039 O O . ASP A 1 40 ? -17.788 -5.802 3.071 1.00 3.10 40 ASP A O 13
ATOM 16048 N N . VAL A 1 41 ? -15.565 -5.883 3.411 1.00 1.88 41 VAL A N 13
ATOM 16049 C CA . VAL A 1 41 ? -15.587 -4.930 4.513 1.00 1.83 41 VAL A CA 13
ATOM 16050 C C . VAL A 1 41 ? -15.827 -3.508 4.022 1.00 1.57 41 VAL A C 13
ATOM 16051 O O . VAL A 1 41 ? -15.317 -3.098 2.980 1.00 1.47 41 VAL A O 13
ATOM 16064 N N . LEU A 1 42 ? -16.618 -2.768 4.779 1.00 1.77 42 LEU A N 13
ATOM 16065 C CA . LEU A 1 42 ? -16.908 -1.388 4.475 1.00 1.81 42 LEU A CA 13
ATOM 16066 C C . LEU A 1 42 ? -16.003 -0.469 5.288 1.00 1.47 42 LEU A C 13
ATOM 16067 O O . LEU A 1 42 ? -16.008 0.748 5.113 1.00 1.56 42 LEU A O 13
ATOM 16083 N N . ASP A 1 43 ? -15.223 -1.069 6.180 1.00 1.24 43 ASP A N 13
ATOM 16084 C CA . ASP A 1 43 ? -14.368 -0.314 7.089 1.00 1.03 43 ASP A CA 13
ATOM 16085 C C . ASP A 1 43 ? -12.971 -0.108 6.514 1.00 0.78 43 ASP A C 13
ATOM 16086 O O . ASP A 1 43 ? -12.107 0.461 7.184 1.00 0.77 43 ASP A O 13
ATOM 16095 N N . GLN A 1 44 ? -12.746 -0.604 5.290 1.00 0.64 44 GLN A N 13
ATOM 16096 C CA . GLN A 1 44 ? -11.474 -0.408 4.593 1.00 0.45 44 GLN A CA 13
ATOM 16097 C C . GLN A 1 44 ? -10.965 1.016 4.771 1.00 0.42 44 GLN A C 13
ATOM 16098 O O . GLN A 1 44 ? -11.709 1.987 4.627 1.00 0.57 44 GLN A O 13
ATOM 16112 N N . VAL A 1 45 ? -9.695 1.124 5.079 1.00 0.33 45 VAL A N 13
ATOM 16113 C CA . VAL A 1 45 ? -9.079 2.401 5.337 1.00 0.36 45 VAL A CA 13
ATOM 16114 C C . VAL A 1 45 ? -8.337 2.861 4.099 1.00 0.27 45 VAL A C 13
ATOM 16115 O O . VAL A 1 45 ? -7.686 2.067 3.419 1.00 0.33 45 VAL A O 13
ATOM 16128 N N . ALA A 1 46 ? -8.485 4.123 3.787 1.00 0.24 46 ALA A N 13
ATOM 16129 C CA . ALA A 1 46 ? -7.803 4.712 2.652 1.00 0.21 46 ALA A CA 13
ATOM 16130 C C . ALA A 1 46 ? -6.888 5.837 3.104 1.00 0.20 46 ALA A C 13
ATOM 16131 O O . ALA A 1 46 ? -7.348 6.885 3.559 1.00 0.30 46 ALA A O 13
ATOM 16138 N N . ILE A 1 47 ? -5.593 5.603 2.995 1.00 0.21 47 ILE A N 13
ATOM 16139 C CA . ILE A 1 47 ? -4.608 6.612 3.337 1.00 0.21 47 ILE A CA 13
ATOM 16140 C C . ILE A 1 47 ? -3.835 7.036 2.100 1.00 0.20 47 ILE A C 13
ATOM 16141 O O . ILE A 1 47 ? -3.831 6.332 1.086 1.00 0.21 47 ILE A O 13
ATOM 16157 N N . GLN A 1 48 ? -3.208 8.199 2.182 1.00 0.24 48 GLN A N 13
ATOM 16158 C CA . GLN A 1 48 ? -2.524 8.784 1.039 1.00 0.25 48 GLN A CA 13
ATOM 16159 C C . GLN A 1 48 ? -1.167 8.149 0.862 1.00 0.22 48 GLN A C 13
ATOM 16160 O O . GLN A 1 48 ? -0.375 8.063 1.798 1.00 0.36 48 GLN A O 13
ATOM 16174 N N . CYS A 1 49 ? -0.914 7.724 -0.350 1.00 0.26 49 CYS A N 13
ATOM 16175 C CA . CYS A 1 49 ? 0.268 6.966 -0.664 1.00 0.25 49 CYS A CA 13
ATOM 16176 C C . CYS A 1 49 ? 0.996 7.579 -1.851 1.00 0.28 49 CYS A C 13
ATOM 16177 O O . CYS A 1 49 ? 0.394 8.270 -2.676 1.00 0.32 49 CYS A O 13
ATOM 16184 N N . THR A 1 50 ? 2.291 7.330 -1.923 1.00 0.28 50 THR A N 13
ATOM 16185 C CA . THR A 1 50 ? 3.127 7.893 -2.967 1.00 0.36 50 THR A CA 13
ATOM 16186 C C . THR A 1 50 ? 4.373 7.034 -3.139 1.00 0.38 50 THR A C 13
ATOM 16187 O O . THR A 1 50 ? 4.965 6.586 -2.155 1.00 0.45 50 THR A O 13
ATOM 16198 N N . GLN A 1 51 ? 4.751 6.763 -4.378 1.00 0.39 51 GLN A N 13
ATOM 16199 C CA . GLN A 1 51 ? 5.882 5.891 -4.626 1.00 0.42 51 GLN A CA 13
ATOM 16200 C C . GLN A 1 51 ? 6.967 6.606 -5.425 1.00 0.42 51 GLN A C 13
ATOM 16201 O O . GLN A 1 51 ? 6.767 6.981 -6.583 1.00 0.58 51 GLN A O 13
ATOM 16215 N N . ILE A 1 52 ? 8.106 6.797 -4.779 1.00 0.43 52 ILE A N 13
ATOM 16216 C CA . ILE A 1 52 ? 9.273 7.412 -5.398 1.00 0.50 52 ILE A CA 13
ATOM 16217 C C . ILE A 1 52 ? 9.981 6.383 -6.281 1.00 0.56 52 ILE A C 13
ATOM 16218 O O . ILE A 1 52 ? 10.192 5.256 -5.839 1.00 0.65 52 ILE A O 13
ATOM 16234 N N . PRO A 1 53 ? 10.361 6.770 -7.529 1.00 0.66 53 PRO A N 13
ATOM 16235 C CA . PRO A 1 53 ? 10.913 5.868 -8.553 1.00 0.80 53 PRO A CA 13
ATOM 16236 C C . PRO A 1 53 ? 11.768 4.746 -7.979 1.00 0.82 53 PRO A C 13
ATOM 16237 O O . PRO A 1 53 ? 12.817 4.984 -7.374 1.00 0.87 53 PRO A O 13
ATOM 16248 N N . LEU A 1 54 ? 11.302 3.526 -8.191 1.00 0.90 54 LEU A N 13
ATOM 16249 C CA . LEU A 1 54 ? 11.852 2.355 -7.544 1.00 0.96 54 LEU A CA 13
ATOM 16250 C C . LEU A 1 54 ? 12.799 1.592 -8.457 1.00 0.90 54 LEU A C 13
ATOM 16251 O O . LEU A 1 54 ? 12.579 1.495 -9.667 1.00 1.03 54 LEU A O 13
ATOM 16267 N N . LEU A 1 55 ? 13.869 1.081 -7.875 1.00 0.88 55 LEU A N 13
ATOM 16268 C CA . LEU A 1 55 ? 14.707 0.109 -8.549 1.00 0.96 55 LEU A CA 13
ATOM 16269 C C . LEU A 1 55 ? 14.049 -1.256 -8.423 1.00 0.93 55 LEU A C 13
ATOM 16270 O O . LEU A 1 55 ? 13.590 -1.627 -7.341 1.00 0.85 55 LEU A O 13
ATOM 16286 N N . ILE A 1 56 ? 13.975 -1.995 -9.516 1.00 1.10 56 ILE A N 13
ATOM 16287 C CA . ILE A 1 56 ? 13.322 -3.292 -9.487 1.00 1.16 56 ILE A CA 13
ATOM 16288 C C . ILE A 1 56 ? 14.126 -4.265 -8.643 1.00 1.07 56 ILE A C 13
ATOM 16289 O O . ILE A 1 56 ? 15.331 -4.434 -8.839 1.00 1.14 56 ILE A O 13
ATOM 16305 N N . GLY A 1 57 ? 13.448 -4.905 -7.713 1.00 1.03 57 GLY A N 13
ATOM 16306 C CA . GLY A 1 57 ? 14.111 -5.796 -6.789 1.00 1.00 57 GLY A CA 13
ATOM 16307 C C . GLY A 1 57 ? 14.540 -5.077 -5.527 1.00 0.86 57 GLY A C 13
ATOM 16308 O O . GLY A 1 57 ? 15.283 -5.623 -4.710 1.00 0.90 57 GLY A O 13
ATOM 16312 N N . ILE A 1 58 ? 14.089 -3.839 -5.382 1.00 0.77 58 ILE A N 13
ATOM 16313 C CA . ILE A 1 58 ? 14.366 -3.050 -4.197 1.00 0.66 58 ILE A CA 13
ATOM 16314 C C . ILE A 1 58 ? 13.185 -3.088 -3.234 1.00 0.61 58 ILE A C 13
ATOM 16315 O O . ILE A 1 58 ? 12.053 -3.385 -3.621 1.00 0.69 58 ILE A O 13
ATOM 16331 N N . ALA A 1 59 ? 13.481 -2.810 -1.978 1.00 0.57 59 ALA A N 13
ATOM 16332 C CA . ALA A 1 59 ? 12.496 -2.805 -0.917 1.00 0.59 59 ALA A CA 13
ATOM 16333 C C . ALA A 1 59 ? 11.845 -1.430 -0.784 1.00 0.49 59 ALA A C 13
ATOM 16334 O O . ALA A 1 59 ? 12.515 -0.401 -0.834 1.00 0.50 59 ALA A O 13
ATOM 16341 N N . ILE A 1 60 ? 10.527 -1.447 -0.592 1.00 0.46 60 ILE A N 13
ATOM 16342 C CA . ILE A 1 60 ? 9.704 -0.238 -0.453 1.00 0.42 60 ILE A CA 13
ATOM 16343 C C . ILE A 1 60 ? 10.241 0.702 0.631 1.00 0.40 60 ILE A C 13
ATOM 16344 O O . ILE A 1 60 ? 10.234 1.918 0.466 1.00 0.39 60 ILE A O 13
ATOM 16360 N N . GLU A 1 61 ? 10.724 0.126 1.723 1.00 0.49 61 GLU A N 13
ATOM 16361 C CA . GLU A 1 61 ? 11.156 0.900 2.875 1.00 0.60 61 GLU A CA 13
ATOM 16362 C C . GLU A 1 61 ? 12.547 1.489 2.664 1.00 0.58 61 GLU A C 13
ATOM 16363 O O . GLU A 1 61 ? 12.946 2.430 3.353 1.00 0.71 61 GLU A O 13
ATOM 16375 N N . ASP A 1 62 ? 13.279 0.944 1.704 1.00 0.54 62 ASP A N 13
ATOM 16376 C CA . ASP A 1 62 ? 14.623 1.421 1.409 1.00 0.60 62 ASP A CA 13
ATOM 16377 C C . ASP A 1 62 ? 14.613 2.293 0.164 1.00 0.51 62 ASP A C 13
ATOM 16378 O O . ASP A 1 62 ? 15.640 2.845 -0.231 1.00 0.65 62 ASP A O 13
ATOM 16387 N N . GLU A 1 63 ? 13.446 2.413 -0.453 1.00 0.40 63 GLU A N 13
ATOM 16388 C CA . GLU A 1 63 ? 13.315 3.188 -1.670 1.00 0.40 63 GLU A CA 13
ATOM 16389 C C . GLU A 1 63 ? 12.686 4.547 -1.380 1.00 0.34 63 GLU A C 13
ATOM 16390 O O . GLU A 1 63 ? 12.856 5.501 -2.141 1.00 0.42 63 GLU A O 13
ATOM 16402 N N . CYS A 1 64 ? 11.973 4.641 -0.274 1.00 0.29 64 CYS A N 13
ATOM 16403 C CA . CYS A 1 64 ? 11.298 5.874 0.076 1.00 0.32 64 CYS A CA 13
ATOM 16404 C C . CYS A 1 64 ? 11.509 6.190 1.553 1.00 0.40 64 CYS A C 13
ATOM 16405 O O . CYS A 1 64 ? 11.790 5.294 2.353 1.00 0.60 64 CYS A O 13
ATOM 16412 N N . LYS A 1 65 ? 11.383 7.461 1.913 1.00 0.43 65 LYS A N 13
ATOM 16413 C CA . LYS A 1 65 ? 11.579 7.887 3.293 1.00 0.51 65 LYS A CA 13
ATOM 16414 C C . LYS A 1 65 ? 10.245 8.181 3.965 1.00 0.45 65 LYS A C 13
ATOM 16415 O O . LYS A 1 65 ? 10.083 9.192 4.651 1.00 0.60 65 LYS A O 13
ATOM 16434 N N . ASN A 1 66 ? 9.293 7.290 3.753 1.00 0.35 66 ASN A N 13
ATOM 16435 C CA . ASN A 1 66 ? 7.966 7.411 4.346 1.00 0.30 66 ASN A CA 13
ATOM 16436 C C . ASN A 1 66 ? 7.638 6.151 5.131 1.00 0.29 66 ASN A C 13
ATOM 16437 O O . ASN A 1 66 ? 8.528 5.348 5.417 1.00 0.41 66 ASN A O 13
ATOM 16448 N N . THR A 1 67 ? 6.375 5.973 5.485 1.00 0.28 67 THR A N 13
ATOM 16449 C CA . THR A 1 67 ? 5.964 4.794 6.210 1.00 0.27 67 THR A CA 13
ATOM 16450 C C . THR A 1 67 ? 5.615 3.673 5.239 1.00 0.25 67 THR A C 13
ATOM 16451 O O . THR A 1 67 ? 4.841 3.867 4.300 1.00 0.26 67 THR A O 13
ATOM 16462 N N . PRO A 1 68 ? 6.202 2.495 5.449 1.00 0.28 68 PRO A N 13
ATOM 16463 C CA . PRO A 1 68 ? 5.938 1.329 4.627 1.00 0.30 68 PRO A CA 13
ATOM 16464 C C . PRO A 1 68 ? 4.654 0.638 5.061 1.00 0.25 68 PRO A C 13
ATOM 16465 O O . PRO A 1 68 ? 4.474 0.310 6.234 1.00 0.28 68 PRO A O 13
ATOM 16476 N N . THR A 1 69 ? 3.749 0.447 4.131 1.00 0.23 69 THR A N 13
ATOM 16477 C CA . THR A 1 69 ? 2.486 -0.186 4.430 1.00 0.21 69 THR A CA 13
ATOM 16478 C C . THR A 1 69 ? 2.242 -1.398 3.533 1.00 0.23 69 THR A C 13
ATOM 16479 O O . THR A 1 69 ? 2.772 -1.483 2.424 1.00 0.29 69 THR A O 13
ATOM 16490 N N . CYS A 1 70 ? 1.457 -2.338 4.035 1.00 0.23 70 CYS A N 13
ATOM 16491 C CA . CYS A 1 70 ? 0.985 -3.465 3.240 1.00 0.27 70 CYS A CA 13
ATOM 16492 C C . CYS A 1 70 ? -0.498 -3.282 2.939 1.00 0.22 70 CYS A C 13
ATOM 16493 O O . CYS A 1 70 ? -1.349 -3.496 3.806 1.00 0.27 70 CYS A O 13
ATOM 16500 N N . CYS A 1 71 ? -0.807 -2.865 1.718 1.00 0.21 71 CYS A N 13
ATOM 16501 C CA . CYS A 1 71 ? -2.183 -2.580 1.335 1.00 0.19 71 CYS A CA 13
ATOM 16502 C C . CYS A 1 71 ? -2.877 -3.857 0.902 1.00 0.21 71 CYS A C 13
ATOM 16503 O O . CYS A 1 71 ? -2.273 -4.717 0.254 1.00 0.28 71 CYS A O 13
ATOM 16510 N N . GLU A 1 72 ? -4.141 -3.976 1.259 1.00 0.22 72 GLU A N 13
ATOM 16511 C CA . GLU A 1 72 ? -4.974 -5.051 0.790 1.00 0.24 72 GLU A CA 13
ATOM 16512 C C . GLU A 1 72 ? -5.374 -4.763 -0.654 1.00 0.25 72 GLU A C 13
ATOM 16513 O O . GLU A 1 72 ? -5.611 -5.670 -1.452 1.00 0.37 72 GLU A O 13
ATOM 16525 N N . ASP A 1 73 ? -5.412 -3.475 -0.977 1.00 0.21 73 ASP A N 13
ATOM 16526 C CA . ASP A 1 73 ? -5.683 -3.011 -2.329 1.00 0.24 73 ASP A CA 13
ATOM 16527 C C . ASP A 1 73 ? -5.165 -1.586 -2.468 1.00 0.22 73 ASP A C 13
ATOM 16528 O O . ASP A 1 73 ? -4.897 -0.938 -1.461 1.00 0.19 73 ASP A O 13
ATOM 16537 N N . VAL A 1 74 ? -4.994 -1.101 -3.692 1.00 0.28 74 VAL A N 13
ATOM 16538 C CA . VAL A 1 74 ? -4.586 0.288 -3.904 1.00 0.30 74 VAL A CA 13
ATOM 16539 C C . VAL A 1 74 ? -5.344 0.875 -5.091 1.00 0.43 74 VAL A C 13
ATOM 16540 O O . VAL A 1 74 ? -5.461 0.239 -6.138 1.00 0.68 74 VAL A O 13
ATOM 16553 N N . GLU A 1 75 ? -5.851 2.085 -4.926 1.00 0.33 75 GLU A N 13
ATOM 16554 C CA . GLU A 1 75 ? -6.617 2.751 -5.972 1.00 0.46 75 GLU A CA 13
ATOM 16555 C C . GLU A 1 75 ? -5.772 3.865 -6.606 1.00 0.50 75 GLU A C 13
ATOM 16556 O O . GLU A 1 75 ? -4.727 4.241 -6.062 1.00 0.45 75 GLU A O 13
ATOM 16568 N N . ASP A 1 76 ? -6.223 4.366 -7.761 1.00 0.61 76 ASP A N 13
ATOM 16569 C CA . ASP A 1 76 ? -5.516 5.407 -8.517 1.00 0.65 76 ASP A CA 13
ATOM 16570 C C . ASP A 1 76 ? -4.209 4.841 -9.060 1.00 0.67 76 ASP A C 13
ATOM 16571 O O . ASP A 1 76 ? -4.108 3.639 -9.301 1.00 0.69 76 ASP A O 13
ATOM 16580 N N . ASP A 1 77 ? -3.210 5.691 -9.251 1.00 0.70 77 ASP A N 13
ATOM 16581 C CA . ASP A 1 77 ? -1.876 5.225 -9.630 1.00 0.77 77 ASP A CA 13
ATOM 16582 C C . ASP A 1 77 ? -1.126 4.695 -8.409 1.00 0.67 77 ASP A C 13
ATOM 16583 O O . ASP A 1 77 ? 0.104 4.639 -8.396 1.00 0.81 77 ASP A O 13
ATOM 16592 N N . GLY A 1 78 ? -1.874 4.300 -7.389 1.00 0.51 78 GLY A N 13
ATOM 16593 C CA . GLY A 1 78 ? -1.270 3.841 -6.159 1.00 0.44 78 GLY A CA 13
ATOM 16594 C C . GLY A 1 78 ? -1.229 4.929 -5.105 1.00 0.33 78 GLY A C 13
ATOM 16595 O O . GLY A 1 78 ? -0.409 4.889 -4.191 1.00 0.35 78 GLY A O 13
ATOM 16599 N N . LEU A 1 79 ? -2.116 5.910 -5.238 1.00 0.27 79 LEU A N 13
ATOM 16600 C CA . LEU A 1 79 ? -2.137 7.043 -4.319 1.00 0.22 79 LEU A CA 13
ATOM 16601 C C . LEU A 1 79 ? -3.040 6.768 -3.127 1.00 0.19 79 LEU A C 13
ATOM 16602 O O . LEU A 1 79 ? -2.968 7.457 -2.113 1.00 0.22 79 LEU A O 13
ATOM 16618 N N . VAL A 1 80 ? -3.903 5.778 -3.258 1.00 0.19 80 VAL A N 13
ATOM 16619 C CA . VAL A 1 80 ? -4.877 5.483 -2.221 1.00 0.20 80 VAL A CA 13
ATOM 16620 C C . VAL A 1 80 ? -4.799 4.020 -1.818 1.00 0.20 80 VAL A C 13
ATOM 16621 O O . VAL A 1 80 ? -5.267 3.144 -2.544 1.00 0.27 80 VAL A O 13
ATOM 16634 N N . GLY A 1 81 ? -4.198 3.756 -0.673 1.00 0.18 81 GLY A N 13
ATOM 16635 C CA . GLY A 1 81 ? -4.026 2.390 -0.237 1.00 0.21 81 GLY A CA 13
ATOM 16636 C C . GLY A 1 81 ? -5.137 1.935 0.680 1.00 0.20 81 GLY A C 13
ATOM 16637 O O . GLY A 1 81 ? -5.502 2.638 1.623 1.00 0.26 81 GLY A O 13
ATOM 16641 N N . ILE A 1 82 ? -5.665 0.751 0.404 1.00 0.18 82 ILE A N 13
ATOM 16642 C CA . ILE A 1 82 ? -6.769 0.194 1.165 1.00 0.17 82 ILE A CA 13
ATOM 16643 C C . ILE A 1 82 ? -6.251 -0.773 2.209 1.00 0.17 82 ILE A C 13
ATOM 16644 O O . ILE A 1 82 ? -5.495 -1.694 1.887 1.00 0.19 82 ILE A O 13
ATOM 16660 N N . ASN A 1 83 ? -6.652 -0.546 3.456 1.00 0.18 83 ASN A N 13
ATOM 16661 C CA . ASN A 1 83 ? -6.295 -1.435 4.563 1.00 0.21 83 ASN A CA 13
ATOM 16662 C C . ASN A 1 83 ? -4.794 -1.632 4.619 1.00 0.22 83 ASN A C 13
ATOM 16663 O O . ASN A 1 83 ? -4.299 -2.746 4.794 1.00 0.29 83 ASN A O 13
ATOM 16674 N N . CYS A 1 84 ? -4.071 -0.536 4.454 1.00 0.22 84 CYS A N 13
ATOM 16675 C CA . CYS A 1 84 ? -2.624 -0.589 4.422 1.00 0.23 84 CYS A CA 13
ATOM 16676 C C . CYS A 1 84 ? -2.067 -0.483 5.826 1.00 0.25 84 CYS A C 13
ATOM 16677 O O . CYS A 1 84 ? -2.029 0.599 6.413 1.00 0.33 84 CYS A O 13
ATOM 16684 N N . THR A 1 85 ? -1.651 -1.606 6.364 1.00 0.25 85 THR A N 13
ATOM 16685 C CA . THR A 1 85 ? -1.075 -1.639 7.692 1.00 0.28 85 THR A CA 13
ATOM 16686 C C . THR A 1 85 ? 0.398 -1.270 7.632 1.00 0.24 85 THR A C 13
ATOM 16687 O O . THR A 1 85 ? 1.147 -1.798 6.807 1.00 0.23 85 THR A O 13
ATOM 16698 N N . PRO A 1 86 ? 0.819 -0.339 8.495 1.00 0.26 86 PRO A N 13
ATOM 16699 C CA . PRO A 1 86 ? 2.176 0.143 8.528 1.00 0.28 86 PRO A CA 13
ATOM 16700 C C . PRO A 1 86 ? 3.123 -0.872 9.144 1.00 0.33 86 PRO A C 13
ATOM 16701 O O . PRO A 1 86 ? 3.081 -1.138 10.349 1.00 0.39 86 PRO A O 13
ATOM 16712 N N . ILE A 1 87 ? 3.969 -1.442 8.308 1.00 0.37 87 ILE A N 13
ATOM 16713 C CA . ILE A 1 87 ? 4.862 -2.495 8.723 1.00 0.47 87 ILE A CA 13
ATOM 16714 C C . ILE A 1 87 ? 6.124 -1.927 9.361 1.00 0.57 87 ILE A C 13
ATOM 16715 O O . ILE A 1 87 ? 6.685 -0.938 8.885 1.00 0.56 87 ILE A O 13
ATOM 16731 N N . PRO A 1 88 ? 6.569 -2.536 10.467 1.00 0.73 88 PRO A N 13
ATOM 16732 C CA . PRO A 1 88 ? 7.769 -2.116 11.188 1.00 0.86 88 PRO A CA 13
ATOM 16733 C C . PRO A 1 88 ? 9.043 -2.454 10.425 1.00 0.92 88 PRO A C 13
ATOM 16734 O O . PRO A 1 88 ? 9.059 -3.361 9.589 1.00 0.96 88 PRO A O 13
ATOM 16745 N N . LEU A 1 89 ? 10.111 -1.739 10.740 1.00 1.01 89 LEU A N 13
ATOM 16746 C CA . LEU A 1 89 ? 11.393 -1.921 10.070 1.00 1.13 89 LEU A CA 13
ATOM 16747 C C . LEU A 1 89 ? 12.245 -2.947 10.804 1.00 1.31 89 LEU A C 13
ATOM 16748 O O . LEU A 1 89 ? 13.474 -2.921 10.724 1.00 1.45 89 LEU A O 13
ATOM 16764 N N . ILE A 1 90 ? 11.595 -3.837 11.527 1.00 1.37 90 ILE A N 13
ATOM 16765 C CA . ILE A 1 90 ? 12.299 -4.795 12.350 1.00 1.60 90 ILE A CA 13
ATOM 16766 C C . ILE A 1 90 ? 11.899 -6.224 11.989 1.00 1.73 90 ILE A C 13
ATOM 16767 O O . ILE A 1 90 ? 10.763 -6.639 12.300 1.00 2.31 90 ILE A O 13
ATOM 16784 N N . GLY A 1 1 ? 0.312 -8.050 -10.644 1.00 5.75 1 GLY A N 14
ATOM 16785 C CA . GLY A 1 1 ? 1.482 -8.580 -11.380 1.00 5.18 1 GLY A CA 14
ATOM 16786 C C . GLY A 1 1 ? 2.660 -8.839 -10.467 1.00 4.19 1 GLY A C 14
ATOM 16787 O O . GLY A 1 1 ? 2.744 -9.887 -9.825 1.00 4.26 1 GLY A O 14
ATOM 16793 N N . SER A 1 2 ? 3.572 -7.883 -10.401 1.00 3.74 2 SER A N 14
ATOM 16794 C CA . SER A 1 2 ? 4.748 -8.009 -9.561 1.00 3.26 2 SER A CA 14
ATOM 16795 C C . SER A 1 2 ? 4.529 -7.316 -8.221 1.00 2.09 2 SER A C 14
ATOM 16796 O O . SER A 1 2 ? 4.141 -6.149 -8.170 1.00 2.28 2 SER A O 14
ATOM 16804 N N . GLY A 1 3 ? 4.757 -8.046 -7.141 1.00 1.60 3 GLY A N 14
ATOM 16805 C CA . GLY A 1 3 ? 4.618 -7.473 -5.820 1.00 1.30 3 GLY A CA 14
ATOM 16806 C C . GLY A 1 3 ? 5.953 -7.059 -5.241 1.00 1.09 3 GLY A C 14
ATOM 16807 O O . GLY A 1 3 ? 7.001 -7.328 -5.831 1.00 1.32 3 GLY A O 14
ATOM 16811 N N . TRP A 1 4 ? 5.919 -6.410 -4.088 1.00 0.81 4 TRP A N 14
ATOM 16812 C CA . TRP A 1 4 ? 7.136 -5.946 -3.433 1.00 0.60 4 TRP A CA 14
ATOM 16813 C C . TRP A 1 4 ? 7.786 -7.050 -2.611 1.00 0.62 4 TRP A C 14
ATOM 16814 O O . TRP A 1 4 ? 7.307 -8.184 -2.579 1.00 0.74 4 TRP A O 14
ATOM 16835 N N . GLU A 1 5 ? 8.872 -6.697 -1.937 1.00 0.66 5 GLU A N 14
ATOM 16836 C CA . GLU A 1 5 ? 9.599 -7.642 -1.107 1.00 0.73 5 GLU A CA 14
ATOM 16837 C C . GLU A 1 5 ? 8.865 -7.837 0.214 1.00 0.67 5 GLU A C 14
ATOM 16838 O O . GLU A 1 5 ? 8.853 -6.948 1.063 1.00 0.78 5 GLU A O 14
ATOM 16850 N N . SER A 1 6 ? 8.248 -8.995 0.375 1.00 0.74 6 SER A N 14
ATOM 16851 C CA . SER A 1 6 ? 7.521 -9.320 1.595 1.00 0.87 6 SER A CA 14
ATOM 16852 C C . SER A 1 6 ? 8.249 -10.431 2.349 1.00 0.88 6 SER A C 14
ATOM 16853 O O . SER A 1 6 ? 7.644 -11.203 3.093 1.00 0.90 6 SER A O 14
ATOM 16861 N N . LYS A 1 7 ? 9.561 -10.493 2.150 1.00 0.95 7 LYS A N 14
ATOM 16862 C CA . LYS A 1 7 ? 10.391 -11.581 2.664 1.00 1.09 7 LYS A CA 14
ATOM 16863 C C . LYS A 1 7 ? 10.311 -11.717 4.183 1.00 1.03 7 LYS A C 14
ATOM 16864 O O . LYS A 1 7 ? 10.546 -12.796 4.721 1.00 1.09 7 LYS A O 14
ATOM 16883 N N . THR A 1 8 ? 9.979 -10.639 4.877 1.00 1.01 8 THR A N 14
ATOM 16884 C CA . THR A 1 8 ? 9.930 -10.679 6.328 1.00 1.08 8 THR A CA 14
ATOM 16885 C C . THR A 1 8 ? 8.523 -11.043 6.819 1.00 0.93 8 THR A C 14
ATOM 16886 O O . THR A 1 8 ? 8.252 -11.045 8.023 1.00 1.03 8 THR A O 14
ATOM 16897 N N . GLY A 1 9 ? 7.631 -11.361 5.880 1.00 0.79 9 GLY A N 14
ATOM 16898 C CA . GLY A 1 9 ? 6.267 -11.704 6.242 1.00 0.79 9 GLY A CA 14
ATOM 16899 C C . GLY A 1 9 ? 5.435 -10.474 6.530 1.00 0.69 9 GLY A C 14
ATOM 16900 O O . GLY A 1 9 ? 4.381 -10.555 7.159 1.00 0.88 9 GLY A O 14
ATOM 16904 N N . SER A 1 10 ? 5.920 -9.330 6.070 1.00 0.61 10 SER A N 14
ATOM 16905 C CA . SER A 1 10 ? 5.326 -8.044 6.396 1.00 0.73 10 SER A CA 14
ATOM 16906 C C . SER A 1 10 ? 3.963 -7.847 5.747 1.00 0.64 10 SER A C 14
ATOM 16907 O O . SER A 1 10 ? 3.100 -7.163 6.296 1.00 0.73 10 SER A O 14
ATOM 16915 N N . CYS A 1 11 ? 3.763 -8.438 4.586 1.00 0.52 11 CYS A N 14
ATOM 16916 C CA . CYS A 1 11 ? 2.518 -8.236 3.867 1.00 0.44 11 CYS A CA 14
ATOM 16917 C C . CYS A 1 11 ? 1.932 -9.556 3.385 1.00 0.41 11 CYS A C 14
ATOM 16918 O O . CYS A 1 11 ? 2.655 -10.456 2.955 1.00 0.43 11 CYS A O 14
ATOM 16925 N N . ASN A 1 12 ? 0.611 -9.659 3.464 1.00 0.46 12 ASN A N 14
ATOM 16926 C CA . ASN A 1 12 ? -0.099 -10.856 3.025 1.00 0.53 12 ASN A CA 14
ATOM 16927 C C . ASN A 1 12 ? -0.559 -10.736 1.575 1.00 0.47 12 ASN A C 14
ATOM 16928 O O . ASN A 1 12 ? -0.676 -11.738 0.869 1.00 0.57 12 ASN A O 14
ATOM 16939 N N . THR A 1 13 ? -0.826 -9.513 1.136 1.00 0.38 13 THR A N 14
ATOM 16940 C CA . THR A 1 13 ? -1.410 -9.286 -0.178 1.00 0.37 13 THR A CA 14
ATOM 16941 C C . THR A 1 13 ? -0.358 -8.983 -1.241 1.00 0.35 13 THR A C 14
ATOM 16942 O O . THR A 1 13 ? -0.535 -9.320 -2.410 1.00 0.44 13 THR A O 14
ATOM 16953 N N . GLY A 1 14 ? 0.736 -8.350 -0.840 1.00 0.29 14 GLY A N 14
ATOM 16954 C CA . GLY A 1 14 ? 1.821 -8.098 -1.772 1.00 0.31 14 GLY A CA 14
ATOM 16955 C C . GLY A 1 14 ? 1.892 -6.654 -2.233 1.00 0.30 14 GLY A C 14
ATOM 16956 O O . GLY A 1 14 ? 2.929 -6.211 -2.733 1.00 0.43 14 GLY A O 14
ATOM 16960 N N . LYS A 1 15 ? 0.804 -5.908 -2.063 1.00 0.24 15 LYS A N 14
ATOM 16961 C CA . LYS A 1 15 ? 0.787 -4.507 -2.466 1.00 0.25 15 LYS A CA 14
ATOM 16962 C C . LYS A 1 15 ? 1.362 -3.629 -1.364 1.00 0.24 15 LYS A C 14
ATOM 16963 O O . LYS A 1 15 ? 0.640 -3.167 -0.487 1.00 0.25 15 LYS A O 14
ATOM 16982 N N . LEU A 1 16 ? 2.664 -3.422 -1.399 1.00 0.26 16 LEU A N 14
ATOM 16983 C CA . LEU A 1 16 ? 3.314 -2.523 -0.469 1.00 0.30 16 LEU A CA 14
ATOM 16984 C C . LEU A 1 16 ? 3.391 -1.127 -1.066 1.00 0.33 16 LEU A C 14
ATOM 16985 O O . LEU A 1 16 ? 3.685 -0.970 -2.249 1.00 0.55 16 LEU A O 14
ATOM 17001 N N . ALA A 1 17 ? 3.118 -0.121 -0.260 1.00 0.27 17 ALA A N 14
ATOM 17002 C CA . ALA A 1 17 ? 3.216 1.255 -0.714 1.00 0.27 17 ALA A CA 14
ATOM 17003 C C . ALA A 1 17 ? 3.687 2.153 0.417 1.00 0.24 17 ALA A C 14
ATOM 17004 O O . ALA A 1 17 ? 3.486 1.847 1.594 1.00 0.28 17 ALA A O 14
ATOM 17011 N N . CYS A 1 18 ? 4.351 3.239 0.057 1.00 0.26 18 CYS A N 14
ATOM 17012 C CA . CYS A 1 18 ? 4.798 4.218 1.036 1.00 0.26 18 CYS A CA 14
ATOM 17013 C C . CYS A 1 18 ? 3.691 5.235 1.280 1.00 0.24 18 CYS A C 14
ATOM 17014 O O . CYS A 1 18 ? 3.528 6.190 0.515 1.00 0.32 18 CYS A O 14
ATOM 17021 N N . CYS A 1 19 ? 2.945 5.038 2.358 1.00 0.21 19 CYS A N 14
ATOM 17022 C CA . CYS A 1 19 ? 1.697 5.762 2.564 1.00 0.21 19 CYS A CA 14
ATOM 17023 C C . CYS A 1 19 ? 1.759 6.641 3.810 1.00 0.23 19 CYS A C 14
ATOM 17024 O O . CYS A 1 19 ? 2.614 6.448 4.677 1.00 0.30 19 CYS A O 14
ATOM 17031 N N . ASP A 1 20 ? 0.847 7.608 3.891 1.00 0.23 20 ASP A N 14
ATOM 17032 C CA . ASP A 1 20 ? 0.710 8.445 5.073 1.00 0.28 20 ASP A CA 14
ATOM 17033 C C . ASP A 1 20 ? -0.437 7.944 5.932 1.00 0.28 20 ASP A C 14
ATOM 17034 O O . ASP A 1 20 ? -1.599 8.249 5.676 1.00 0.34 20 ASP A O 14
ATOM 17043 N N . THR A 1 21 ? -0.098 7.184 6.960 1.00 0.31 21 THR A N 14
ATOM 17044 C CA . THR A 1 21 ? -1.087 6.516 7.798 1.00 0.36 21 THR A CA 14
ATOM 17045 C C . THR A 1 21 ? -1.869 7.503 8.665 1.00 0.42 21 THR A C 14
ATOM 17046 O O . THR A 1 21 ? -2.855 7.139 9.305 1.00 0.52 21 THR A O 14
ATOM 17057 N N . ASN A 1 22 ? -1.449 8.755 8.657 1.00 0.43 22 ASN A N 14
ATOM 17058 C CA . ASN A 1 22 ? -2.044 9.767 9.511 1.00 0.56 22 ASN A CA 14
ATOM 17059 C C . ASN A 1 22 ? -2.958 10.629 8.678 1.00 0.50 22 ASN A C 14
ATOM 17060 O O . ASN A 1 22 ? -3.739 11.436 9.183 1.00 0.63 22 ASN A O 14
ATOM 17071 N N . LYS A 1 23 ? -2.838 10.422 7.390 1.00 0.40 23 LYS A N 14
ATOM 17072 C CA . LYS A 1 23 ? -3.583 11.160 6.402 1.00 0.39 23 LYS A CA 14
ATOM 17073 C C . LYS A 1 23 ? -4.482 10.221 5.598 1.00 0.32 23 LYS A C 14
ATOM 17074 O O . LYS A 1 23 ? -4.039 9.528 4.680 1.00 0.39 23 LYS A O 14
ATOM 17093 N N . LYS A 1 24 ? -5.748 10.197 5.978 1.00 0.49 24 LYS A N 14
ATOM 17094 C CA . LYS A 1 24 ? -6.742 9.354 5.338 1.00 0.49 24 LYS A CA 14
ATOM 17095 C C . LYS A 1 24 ? -7.337 10.041 4.117 1.00 0.45 24 LYS A C 14
ATOM 17096 O O . LYS A 1 24 ? -7.098 11.223 3.875 1.00 0.48 24 LYS A O 14
ATOM 17115 N N . VAL A 1 25 ? -8.103 9.282 3.351 1.00 0.46 25 VAL A N 14
ATOM 17116 C CA . VAL A 1 25 ? -8.799 9.799 2.184 1.00 0.50 25 VAL A CA 14
ATOM 17117 C C . VAL A 1 25 ? -10.301 9.600 2.367 1.00 0.56 25 VAL A C 14
ATOM 17118 O O . VAL A 1 25 ? -10.728 8.655 3.031 1.00 0.57 25 VAL A O 14
ATOM 17131 N N . GLN A 1 26 ? -11.092 10.482 1.773 1.00 0.66 26 GLN A N 14
ATOM 17132 C CA . GLN A 1 26 ? -12.541 10.510 1.978 1.00 0.78 26 GLN A CA 14
ATOM 17133 C C . GLN A 1 26 ? -13.275 9.379 1.251 1.00 0.75 26 GLN A C 14
ATOM 17134 O O . GLN A 1 26 ? -14.469 9.488 0.971 1.00 0.87 26 GLN A O 14
ATOM 17148 N N . LYS A 1 27 ? -12.585 8.290 0.961 1.00 0.96 27 LYS A N 14
ATOM 17149 C CA . LYS A 1 27 ? -13.170 7.223 0.164 1.00 1.06 27 LYS A CA 14
ATOM 17150 C C . LYS A 1 27 ? -12.847 5.853 0.741 1.00 0.94 27 LYS A C 14
ATOM 17151 O O . LYS A 1 27 ? -11.918 5.704 1.531 1.00 1.56 27 LYS A O 14
ATOM 17170 N N . SER A 1 28 ? -13.638 4.867 0.358 1.00 0.83 28 SER A N 14
ATOM 17171 C CA . SER A 1 28 ? -13.415 3.491 0.765 1.00 1.35 28 SER A CA 14
ATOM 17172 C C . SER A 1 28 ? -13.564 2.571 -0.440 1.00 1.17 28 SER A C 14
ATOM 17173 O O . SER A 1 28 ? -14.118 1.473 -0.350 1.00 1.46 28 SER A O 14
ATOM 17181 N N . THR A 1 29 ? -13.073 3.044 -1.575 1.00 1.02 29 THR A N 14
ATOM 17182 C CA . THR A 1 29 ? -13.173 2.320 -2.830 1.00 1.07 29 THR A CA 14
ATOM 17183 C C . THR A 1 29 ? -11.978 1.394 -3.030 1.00 1.17 29 THR A C 14
ATOM 17184 O O . THR A 1 29 ? -11.168 1.222 -2.127 1.00 2.00 29 THR A O 14
ATOM 17195 N N . GLY A 1 30 ? -11.885 0.787 -4.207 1.00 0.96 30 GLY A N 14
ATOM 17196 C CA . GLY A 1 30 ? -10.768 -0.086 -4.503 1.00 1.02 30 GLY A CA 14
ATOM 17197 C C . GLY A 1 30 ? -10.798 -0.579 -5.933 1.00 1.05 30 GLY A C 14
ATOM 17198 O O . GLY A 1 30 ? -11.871 -0.799 -6.494 1.00 1.39 30 GLY A O 14
ATOM 17202 N N . GLU A 1 31 ? -9.627 -0.768 -6.517 1.00 1.00 31 GLU A N 14
ATOM 17203 C CA . GLU A 1 31 ? -9.521 -1.208 -7.902 1.00 1.18 31 GLU A CA 14
ATOM 17204 C C . GLU A 1 31 ? -9.679 -2.719 -7.993 1.00 0.94 31 GLU A C 14
ATOM 17205 O O . GLU A 1 31 ? -10.486 -3.225 -8.772 1.00 1.04 31 GLU A O 14
ATOM 17217 N N . GLU A 1 32 ? -8.920 -3.430 -7.174 1.00 0.85 32 GLU A N 14
ATOM 17218 C CA . GLU A 1 32 ? -8.983 -4.877 -7.139 1.00 1.01 32 GLU A CA 14
ATOM 17219 C C . GLU A 1 32 ? -9.886 -5.330 -6.003 1.00 1.08 32 GLU A C 14
ATOM 17220 O O . GLU A 1 32 ? -10.647 -6.288 -6.140 1.00 1.36 32 GLU A O 14
ATOM 17232 N N . SER A 1 33 ? -9.810 -4.622 -4.882 1.00 1.06 33 SER A N 14
ATOM 17233 C CA . SER A 1 33 ? -10.675 -4.907 -3.748 1.00 1.37 33 SER A CA 14
ATOM 17234 C C . SER A 1 33 ? -12.123 -4.597 -4.112 1.00 1.43 33 SER A C 14
ATOM 17235 O O . SER A 1 33 ? -13.050 -5.228 -3.611 1.00 1.79 33 SER A O 14
ATOM 17243 N N . GLY A 1 34 ? -12.306 -3.638 -5.017 1.00 1.39 34 GLY A N 14
ATOM 17244 C CA . GLY A 1 34 ? -13.639 -3.269 -5.454 1.00 1.87 34 GLY A CA 14
ATOM 17245 C C . GLY A 1 34 ? -14.278 -4.339 -6.317 1.00 2.00 34 GLY A C 14
ATOM 17246 O O . GLY A 1 34 ? -15.492 -4.351 -6.515 1.00 2.54 34 GLY A O 14
ATOM 17250 N N . LEU A 1 35 ? -13.456 -5.239 -6.836 1.00 1.81 35 LEU A N 14
ATOM 17251 C CA . LEU A 1 35 ? -13.948 -6.357 -7.627 1.00 2.31 35 LEU A CA 14
ATOM 17252 C C . LEU A 1 35 ? -14.338 -7.505 -6.707 1.00 2.77 35 LEU A C 14
ATOM 17253 O O . LEU A 1 35 ? -15.258 -8.273 -6.996 1.00 3.49 35 LEU A O 14
ATOM 17269 N N . LEU A 1 36 ? -13.646 -7.593 -5.583 1.00 2.50 36 LEU A N 14
ATOM 17270 C CA . LEU A 1 36 ? -13.911 -8.616 -4.587 1.00 3.01 36 LEU A CA 14
ATOM 17271 C C . LEU A 1 36 ? -14.954 -8.101 -3.593 1.00 2.81 36 LEU A C 14
ATOM 17272 O O . LEU A 1 36 ? -15.345 -6.935 -3.648 1.00 2.34 36 LEU A O 14
ATOM 17288 N N . HIS A 1 37 ? -15.410 -8.962 -2.691 1.00 3.51 37 HIS A N 14
ATOM 17289 C CA . HIS A 1 37 ? -16.402 -8.566 -1.692 1.00 3.61 37 HIS A CA 14
ATOM 17290 C C . HIS A 1 37 ? -15.760 -7.705 -0.600 1.00 3.25 37 HIS A C 14
ATOM 17291 O O . HIS A 1 37 ? -16.449 -7.143 0.249 1.00 2.95 37 HIS A O 14
ATOM 17306 N N . THR A 1 38 ? -14.441 -7.591 -0.640 1.00 3.58 38 THR A N 14
ATOM 17307 C CA . THR A 1 38 ? -13.710 -6.793 0.331 1.00 3.68 38 THR A CA 14
ATOM 17308 C C . THR A 1 38 ? -13.989 -5.300 0.153 1.00 3.15 38 THR A C 14
ATOM 17309 O O . THR A 1 38 ? -13.850 -4.517 1.089 1.00 3.20 38 THR A O 14
ATOM 17320 N N . GLY A 1 39 ? -14.401 -4.917 -1.050 1.00 2.92 39 GLY A N 14
ATOM 17321 C CA . GLY A 1 39 ? -14.674 -3.521 -1.332 1.00 3.07 39 GLY A CA 14
ATOM 17322 C C . GLY A 1 39 ? -16.061 -3.091 -0.897 1.00 2.65 39 GLY A C 14
ATOM 17323 O O . GLY A 1 39 ? -16.410 -1.916 -0.993 1.00 3.27 39 GLY A O 14
ATOM 17327 N N . ASP A 1 40 ? -16.846 -4.044 -0.407 1.00 2.12 40 ASP A N 14
ATOM 17328 C CA . ASP A 1 40 ? -18.218 -3.774 0.021 1.00 2.43 40 ASP A CA 14
ATOM 17329 C C . ASP A 1 40 ? -18.243 -2.899 1.262 1.00 2.44 40 ASP A C 14
ATOM 17330 O O . ASP A 1 40 ? -19.174 -2.125 1.482 1.00 3.10 40 ASP A O 14
ATOM 17339 N N . VAL A 1 41 ? -17.203 -3.023 2.062 1.00 1.88 41 VAL A N 14
ATOM 17340 C CA . VAL A 1 41 ? -17.167 -2.394 3.370 1.00 1.83 41 VAL A CA 14
ATOM 17341 C C . VAL A 1 41 ? -16.618 -0.976 3.336 1.00 1.57 41 VAL A C 14
ATOM 17342 O O . VAL A 1 41 ? -15.759 -0.633 2.520 1.00 1.47 41 VAL A O 14
ATOM 17355 N N . LEU A 1 42 ? -17.141 -0.157 4.236 1.00 1.77 42 LEU A N 14
ATOM 17356 C CA . LEU A 1 42 ? -16.617 1.168 4.490 1.00 1.81 42 LEU A CA 14
ATOM 17357 C C . LEU A 1 42 ? -15.466 1.054 5.486 1.00 1.47 42 LEU A C 14
ATOM 17358 O O . LEU A 1 42 ? -14.746 2.015 5.750 1.00 1.56 42 LEU A O 14
ATOM 17374 N N . ASP A 1 43 ? -15.300 -0.158 6.021 1.00 1.24 43 ASP A N 14
ATOM 17375 C CA . ASP A 1 43 ? -14.235 -0.456 6.974 1.00 1.03 43 ASP A CA 14
ATOM 17376 C C . ASP A 1 43 ? -12.870 -0.218 6.354 1.00 0.78 43 ASP A C 14
ATOM 17377 O O . ASP A 1 43 ? -11.921 0.120 7.060 1.00 0.77 43 ASP A O 14
ATOM 17386 N N . GLN A 1 44 ? -12.768 -0.418 5.035 1.00 0.64 44 GLN A N 14
ATOM 17387 C CA . GLN A 1 44 ? -11.511 -0.194 4.331 1.00 0.45 44 GLN A CA 14
ATOM 17388 C C . GLN A 1 44 ? -10.946 1.174 4.665 1.00 0.42 44 GLN A C 14
ATOM 17389 O O . GLN A 1 44 ? -11.621 2.196 4.522 1.00 0.57 44 GLN A O 14
ATOM 17403 N N . VAL A 1 45 ? -9.703 1.183 5.080 1.00 0.33 45 VAL A N 14
ATOM 17404 C CA . VAL A 1 45 ? -9.036 2.414 5.467 1.00 0.36 45 VAL A CA 14
ATOM 17405 C C . VAL A 1 45 ? -8.159 2.908 4.335 1.00 0.27 45 VAL A C 14
ATOM 17406 O O . VAL A 1 45 ? -7.118 2.323 4.037 1.00 0.33 45 VAL A O 14
ATOM 17419 N N . ALA A 1 46 ? -8.601 3.974 3.699 1.00 0.24 46 ALA A N 14
ATOM 17420 C CA . ALA A 1 46 ? -7.872 4.564 2.595 1.00 0.21 46 ALA A CA 14
ATOM 17421 C C . ALA A 1 46 ? -7.002 5.702 3.087 1.00 0.20 46 ALA A C 14
ATOM 17422 O O . ALA A 1 46 ? -7.496 6.649 3.700 1.00 0.30 46 ALA A O 14
ATOM 17429 N N . ILE A 1 47 ? -5.711 5.598 2.837 1.00 0.21 47 ILE A N 14
ATOM 17430 C CA . ILE A 1 47 ? -4.784 6.654 3.196 1.00 0.21 47 ILE A CA 14
ATOM 17431 C C . ILE A 1 47 ? -4.028 7.136 1.971 1.00 0.20 47 ILE A C 14
ATOM 17432 O O . ILE A 1 47 ? -3.932 6.427 0.965 1.00 0.21 47 ILE A O 14
ATOM 17448 N N . GLN A 1 48 ? -3.516 8.352 2.059 1.00 0.24 48 GLN A N 14
ATOM 17449 C CA . GLN A 1 48 ? -2.771 8.956 0.967 1.00 0.25 48 GLN A CA 14
ATOM 17450 C C . GLN A 1 48 ? -1.427 8.266 0.839 1.00 0.22 48 GLN A C 14
ATOM 17451 O O . GLN A 1 48 ? -0.785 7.961 1.841 1.00 0.36 48 GLN A O 14
ATOM 17465 N N . CYS A 1 49 ? -1.004 8.019 -0.379 1.00 0.26 49 CYS A N 14
ATOM 17466 C CA . CYS A 1 49 ? 0.197 7.255 -0.605 1.00 0.25 49 CYS A CA 14
ATOM 17467 C C . CYS A 1 49 ? 0.976 7.796 -1.790 1.00 0.28 49 CYS A C 14
ATOM 17468 O O . CYS A 1 49 ? 0.420 8.471 -2.657 1.00 0.32 49 CYS A O 14
ATOM 17475 N N . THR A 1 50 ? 2.267 7.516 -1.799 1.00 0.28 50 THR A N 14
ATOM 17476 C CA . THR A 1 50 ? 3.137 7.912 -2.889 1.00 0.36 50 THR A CA 14
ATOM 17477 C C . THR A 1 50 ? 4.429 7.111 -2.833 1.00 0.38 50 THR A C 14
ATOM 17478 O O . THR A 1 50 ? 5.130 7.102 -1.818 1.00 0.45 50 THR A O 14
ATOM 17489 N N . GLN A 1 51 ? 4.727 6.404 -3.901 1.00 0.39 51 GLN A N 14
ATOM 17490 C CA . GLN A 1 51 ? 5.910 5.575 -3.938 1.00 0.42 51 GLN A CA 14
ATOM 17491 C C . GLN A 1 51 ? 6.827 6.002 -5.079 1.00 0.42 51 GLN A C 14
ATOM 17492 O O . GLN A 1 51 ? 6.450 5.936 -6.251 1.00 0.58 51 GLN A O 14
ATOM 17506 N N . ILE A 1 52 ? 8.011 6.478 -4.706 1.00 0.43 52 ILE A N 14
ATOM 17507 C CA . ILE A 1 52 ? 9.049 6.875 -5.657 1.00 0.50 52 ILE A CA 14
ATOM 17508 C C . ILE A 1 52 ? 9.317 5.741 -6.651 1.00 0.56 52 ILE A C 14
ATOM 17509 O O . ILE A 1 52 ? 9.425 4.594 -6.242 1.00 0.65 52 ILE A O 14
ATOM 17525 N N . PRO A 1 53 ? 9.428 6.070 -7.964 1.00 0.66 53 PRO A N 14
ATOM 17526 C CA . PRO A 1 53 ? 9.567 5.095 -9.060 1.00 0.80 53 PRO A CA 14
ATOM 17527 C C . PRO A 1 53 ? 10.350 3.840 -8.676 1.00 0.82 53 PRO A C 14
ATOM 17528 O O . PRO A 1 53 ? 11.576 3.870 -8.535 1.00 0.87 53 PRO A O 14
ATOM 17539 N N . LEU A 1 54 ? 9.613 2.740 -8.552 1.00 0.90 54 LEU A N 14
ATOM 17540 C CA . LEU A 1 54 ? 10.113 1.500 -7.968 1.00 0.96 54 LEU A CA 14
ATOM 17541 C C . LEU A 1 54 ? 11.320 0.918 -8.697 1.00 0.90 54 LEU A C 14
ATOM 17542 O O . LEU A 1 54 ? 11.424 0.967 -9.927 1.00 1.03 54 LEU A O 14
ATOM 17558 N N . LEU A 1 55 ? 12.244 0.399 -7.907 1.00 0.88 55 LEU A N 14
ATOM 17559 C CA . LEU A 1 55 ? 13.393 -0.328 -8.405 1.00 0.96 55 LEU A CA 14
ATOM 17560 C C . LEU A 1 55 ? 13.265 -1.798 -8.028 1.00 0.93 55 LEU A C 14
ATOM 17561 O O . LEU A 1 55 ? 13.260 -2.146 -6.846 1.00 0.85 55 LEU A O 14
ATOM 17577 N N . ILE A 1 56 ? 13.149 -2.663 -9.025 1.00 1.10 56 ILE A N 14
ATOM 17578 C CA . ILE A 1 56 ? 12.978 -4.084 -8.771 1.00 1.16 56 ILE A CA 14
ATOM 17579 C C . ILE A 1 56 ? 14.195 -4.666 -8.068 1.00 1.07 56 ILE A C 14
ATOM 17580 O O . ILE A 1 56 ? 15.338 -4.335 -8.384 1.00 1.14 56 ILE A O 14
ATOM 17596 N N . GLY A 1 57 ? 13.929 -5.528 -7.111 1.00 1.03 57 GLY A N 14
ATOM 17597 C CA . GLY A 1 57 ? 14.989 -6.144 -6.341 1.00 1.00 57 GLY A CA 14
ATOM 17598 C C . GLY A 1 57 ? 15.253 -5.436 -5.025 1.00 0.86 57 GLY A C 14
ATOM 17599 O O . GLY A 1 57 ? 15.776 -6.037 -4.089 1.00 0.90 57 GLY A O 14
ATOM 17603 N N . ILE A 1 58 ? 14.898 -4.160 -4.945 1.00 0.77 58 ILE A N 14
ATOM 17604 C CA . ILE A 1 58 ? 15.144 -3.376 -3.742 1.00 0.66 58 ILE A CA 14
ATOM 17605 C C . ILE A 1 58 ? 13.917 -3.322 -2.843 1.00 0.61 58 ILE A C 14
ATOM 17606 O O . ILE A 1 58 ? 12.777 -3.440 -3.294 1.00 0.69 58 ILE A O 14
ATOM 17622 N N . ALA A 1 59 ? 14.189 -3.167 -1.561 1.00 0.57 59 ALA A N 14
ATOM 17623 C CA . ALA A 1 59 ? 13.160 -3.065 -0.547 1.00 0.59 59 ALA A CA 14
ATOM 17624 C C . ALA A 1 59 ? 12.548 -1.674 -0.539 1.00 0.49 59 ALA A C 14
ATOM 17625 O O . ALA A 1 59 ? 13.251 -0.672 -0.382 1.00 0.50 59 ALA A O 14
ATOM 17632 N N . ILE A 1 60 ? 11.229 -1.639 -0.694 1.00 0.46 60 ILE A N 14
ATOM 17633 C CA . ILE A 1 60 ? 10.452 -0.402 -0.700 1.00 0.42 60 ILE A CA 14
ATOM 17634 C C . ILE A 1 60 ? 10.733 0.425 0.546 1.00 0.40 60 ILE A C 14
ATOM 17635 O O . ILE A 1 60 ? 10.730 1.657 0.517 1.00 0.39 60 ILE A O 14
ATOM 17651 N N . GLU A 1 61 ? 10.990 -0.288 1.628 1.00 0.49 61 GLU A N 14
ATOM 17652 C CA . GLU A 1 61 ? 11.154 0.287 2.943 1.00 0.60 61 GLU A CA 14
ATOM 17653 C C . GLU A 1 61 ? 12.332 1.256 2.985 1.00 0.58 61 GLU A C 14
ATOM 17654 O O . GLU A 1 61 ? 12.330 2.218 3.754 1.00 0.71 61 GLU A O 14
ATOM 17666 N N . ASP A 1 62 ? 13.329 0.996 2.153 1.00 0.54 62 ASP A N 14
ATOM 17667 C CA . ASP A 1 62 ? 14.505 1.855 2.073 1.00 0.60 62 ASP A CA 14
ATOM 17668 C C . ASP A 1 62 ? 14.480 2.673 0.789 1.00 0.51 62 ASP A C 14
ATOM 17669 O O . ASP A 1 62 ? 15.123 3.720 0.690 1.00 0.65 62 ASP A O 14
ATOM 17678 N N . GLU A 1 63 ? 13.709 2.200 -0.181 1.00 0.40 63 GLU A N 14
ATOM 17679 C CA . GLU A 1 63 ? 13.684 2.802 -1.503 1.00 0.40 63 GLU A CA 14
ATOM 17680 C C . GLU A 1 63 ? 13.079 4.196 -1.459 1.00 0.34 63 GLU A C 14
ATOM 17681 O O . GLU A 1 63 ? 13.567 5.123 -2.109 1.00 0.42 63 GLU A O 14
ATOM 17693 N N . CYS A 1 64 ? 12.022 4.342 -0.687 1.00 0.29 64 CYS A N 14
ATOM 17694 C CA . CYS A 1 64 ? 11.325 5.606 -0.599 1.00 0.32 64 CYS A CA 14
ATOM 17695 C C . CYS A 1 64 ? 11.656 6.284 0.722 1.00 0.40 64 CYS A C 14
ATOM 17696 O O . CYS A 1 64 ? 12.517 5.812 1.464 1.00 0.60 64 CYS A O 14
ATOM 17703 N N . LYS A 1 65 ? 10.992 7.395 1.011 1.00 0.43 65 LYS A N 14
ATOM 17704 C CA . LYS A 1 65 ? 11.243 8.124 2.247 1.00 0.51 65 LYS A CA 14
ATOM 17705 C C . LYS A 1 65 ? 9.934 8.472 2.946 1.00 0.45 65 LYS A C 14
ATOM 17706 O O . LYS A 1 65 ? 9.740 9.593 3.422 1.00 0.60 65 LYS A O 14
ATOM 17725 N N . ASN A 1 66 ? 9.038 7.495 2.984 1.00 0.35 66 ASN A N 14
ATOM 17726 C CA . ASN A 1 66 ? 7.783 7.599 3.723 1.00 0.30 66 ASN A CA 14
ATOM 17727 C C . ASN A 1 66 ? 7.538 6.283 4.445 1.00 0.29 66 ASN A C 14
ATOM 17728 O O . ASN A 1 66 ? 8.417 5.420 4.457 1.00 0.41 66 ASN A O 14
ATOM 17739 N N . THR A 1 67 ? 6.361 6.105 5.031 1.00 0.28 67 THR A N 14
ATOM 17740 C CA . THR A 1 67 ? 6.087 4.898 5.785 1.00 0.27 67 THR A CA 14
ATOM 17741 C C . THR A 1 67 ? 5.693 3.743 4.872 1.00 0.25 67 THR A C 14
ATOM 17742 O O . THR A 1 67 ? 4.732 3.831 4.107 1.00 0.26 67 THR A O 14
ATOM 17753 N N . PRO A 1 68 ? 6.452 2.653 4.952 1.00 0.28 68 PRO A N 14
ATOM 17754 C CA . PRO A 1 68 ? 6.144 1.415 4.257 1.00 0.30 68 PRO A CA 14
ATOM 17755 C C . PRO A 1 68 ? 4.888 0.767 4.825 1.00 0.25 68 PRO A C 14
ATOM 17756 O O . PRO A 1 68 ? 4.803 0.514 6.029 1.00 0.28 68 PRO A O 14
ATOM 17767 N N . THR A 1 69 ? 3.909 0.509 3.980 1.00 0.23 69 THR A N 14
ATOM 17768 C CA . THR A 1 69 ? 2.678 -0.105 4.436 1.00 0.21 69 THR A CA 14
ATOM 17769 C C . THR A 1 69 ? 2.271 -1.265 3.532 1.00 0.23 69 THR A C 14
ATOM 17770 O O . THR A 1 69 ? 2.585 -1.278 2.341 1.00 0.29 69 THR A O 14
ATOM 17781 N N . CYS A 1 70 ? 1.598 -2.246 4.114 1.00 0.23 70 CYS A N 14
ATOM 17782 C CA . CYS A 1 70 ? 1.015 -3.339 3.353 1.00 0.27 70 CYS A CA 14
ATOM 17783 C C . CYS A 1 70 ? -0.438 -3.023 3.045 1.00 0.22 70 CYS A C 14
ATOM 17784 O O . CYS A 1 70 ? -1.272 -2.961 3.950 1.00 0.27 70 CYS A O 14
ATOM 17791 N N . CYS A 1 71 ? -0.735 -2.801 1.779 1.00 0.21 71 CYS A N 14
ATOM 17792 C CA . CYS A 1 71 ? -2.080 -2.462 1.360 1.00 0.19 71 CYS A CA 14
ATOM 17793 C C . CYS A 1 71 ? -2.788 -3.689 0.817 1.00 0.21 71 CYS A C 14
ATOM 17794 O O . CYS A 1 71 ? -2.197 -4.508 0.110 1.00 0.28 71 CYS A O 14
ATOM 17801 N N . GLU A 1 72 ? -4.055 -3.814 1.166 1.00 0.22 72 GLU A N 14
ATOM 17802 C CA . GLU A 1 72 ? -4.878 -4.895 0.691 1.00 0.24 72 GLU A CA 14
ATOM 17803 C C . GLU A 1 72 ? -5.304 -4.614 -0.752 1.00 0.25 72 GLU A C 14
ATOM 17804 O O . GLU A 1 72 ? -5.586 -5.527 -1.529 1.00 0.37 72 GLU A O 14
ATOM 17816 N N . ASP A 1 73 ? -5.299 -3.332 -1.099 1.00 0.21 73 ASP A N 14
ATOM 17817 C CA . ASP A 1 73 ? -5.504 -2.882 -2.471 1.00 0.24 73 ASP A CA 14
ATOM 17818 C C . ASP A 1 73 ? -5.044 -1.436 -2.576 1.00 0.22 73 ASP A C 14
ATOM 17819 O O . ASP A 1 73 ? -4.829 -0.792 -1.554 1.00 0.19 73 ASP A O 14
ATOM 17828 N N . VAL A 1 74 ? -4.860 -0.928 -3.789 1.00 0.28 74 VAL A N 14
ATOM 17829 C CA . VAL A 1 74 ? -4.464 0.466 -3.969 1.00 0.30 74 VAL A CA 14
ATOM 17830 C C . VAL A 1 74 ? -5.167 1.065 -5.187 1.00 0.43 74 VAL A C 14
ATOM 17831 O O . VAL A 1 74 ? -5.260 0.426 -6.235 1.00 0.68 74 VAL A O 14
ATOM 17844 N N . GLU A 1 75 ? -5.664 2.283 -5.038 1.00 0.33 75 GLU A N 14
ATOM 17845 C CA . GLU A 1 75 ? -6.340 2.983 -6.120 1.00 0.46 75 GLU A CA 14
ATOM 17846 C C . GLU A 1 75 ? -5.387 3.997 -6.754 1.00 0.50 75 GLU A C 14
ATOM 17847 O O . GLU A 1 75 ? -4.362 4.352 -6.156 1.00 0.45 75 GLU A O 14
ATOM 17859 N N . ASP A 1 76 ? -5.725 4.452 -7.962 1.00 0.61 76 ASP A N 14
ATOM 17860 C CA . ASP A 1 76 ? -4.852 5.318 -8.759 1.00 0.65 76 ASP A CA 14
ATOM 17861 C C . ASP A 1 76 ? -3.563 4.580 -9.084 1.00 0.67 76 ASP A C 14
ATOM 17862 O O . ASP A 1 76 ? -3.542 3.348 -9.118 1.00 0.69 76 ASP A O 14
ATOM 17871 N N . ASP A 1 77 ? -2.489 5.318 -9.318 1.00 0.70 77 ASP A N 14
ATOM 17872 C CA . ASP A 1 77 ? -1.180 4.710 -9.532 1.00 0.77 77 ASP A CA 14
ATOM 17873 C C . ASP A 1 77 ? -0.572 4.298 -8.188 1.00 0.67 77 ASP A C 14
ATOM 17874 O O . ASP A 1 77 ? 0.577 3.863 -8.105 1.00 0.81 77 ASP A O 14
ATOM 17883 N N . GLY A 1 78 ? -1.378 4.409 -7.138 1.00 0.51 78 GLY A N 14
ATOM 17884 C CA . GLY A 1 78 ? -0.929 4.068 -5.808 1.00 0.44 78 GLY A CA 14
ATOM 17885 C C . GLY A 1 78 ? -1.027 5.234 -4.843 1.00 0.33 78 GLY A C 14
ATOM 17886 O O . GLY A 1 78 ? -0.331 5.271 -3.833 1.00 0.35 78 GLY A O 14
ATOM 17890 N N . LEU A 1 79 ? -1.889 6.191 -5.162 1.00 0.27 79 LEU A N 14
ATOM 17891 C CA . LEU A 1 79 ? -2.060 7.381 -4.341 1.00 0.22 79 LEU A CA 14
ATOM 17892 C C . LEU A 1 79 ? -3.020 7.135 -3.188 1.00 0.19 79 LEU A C 14
ATOM 17893 O O . LEU A 1 79 ? -2.987 7.843 -2.184 1.00 0.22 79 LEU A O 14
ATOM 17909 N N . VAL A 1 80 ? -3.891 6.156 -3.338 1.00 0.19 80 VAL A N 14
ATOM 17910 C CA . VAL A 1 80 ? -4.875 5.859 -2.310 1.00 0.20 80 VAL A CA 14
ATOM 17911 C C . VAL A 1 80 ? -4.844 4.380 -1.975 1.00 0.20 80 VAL A C 14
ATOM 17912 O O . VAL A 1 80 ? -5.289 3.549 -2.761 1.00 0.27 80 VAL A O 14
ATOM 17925 N N . GLY A 1 81 ? -4.306 4.057 -0.816 1.00 0.18 81 GLY A N 14
ATOM 17926 C CA . GLY A 1 81 ? -4.151 2.671 -0.444 1.00 0.21 81 GLY A CA 14
ATOM 17927 C C . GLY A 1 81 ? -5.267 2.187 0.448 1.00 0.20 81 GLY A C 14
ATOM 17928 O O . GLY A 1 81 ? -5.765 2.934 1.288 1.00 0.26 81 GLY A O 14
ATOM 17932 N N . ILE A 1 82 ? -5.658 0.938 0.264 1.00 0.18 82 ILE A N 14
ATOM 17933 C CA . ILE A 1 82 ? -6.725 0.342 1.039 1.00 0.17 82 ILE A CA 14
ATOM 17934 C C . ILE A 1 82 ? -6.146 -0.558 2.112 1.00 0.17 82 ILE A C 14
ATOM 17935 O O . ILE A 1 82 ? -5.431 -1.519 1.809 1.00 0.19 82 ILE A O 14
ATOM 17951 N N . ASN A 1 83 ? -6.434 -0.218 3.356 1.00 0.18 83 ASN A N 14
ATOM 17952 C CA . ASN A 1 83 ? -6.065 -1.054 4.493 1.00 0.21 83 ASN A CA 14
ATOM 17953 C C . ASN A 1 83 ? -4.552 -1.211 4.573 1.00 0.22 83 ASN A C 14
ATOM 17954 O O . ASN A 1 83 ? -4.032 -2.303 4.799 1.00 0.29 83 ASN A O 14
ATOM 17965 N N . CYS A 1 84 ? -3.855 -0.100 4.379 1.00 0.22 84 CYS A N 14
ATOM 17966 C CA . CYS A 1 84 ? -2.400 -0.092 4.375 1.00 0.23 84 CYS A CA 14
ATOM 17967 C C . CYS A 1 84 ? -1.851 -0.024 5.793 1.00 0.25 84 CYS A C 14
ATOM 17968 O O . CYS A 1 84 ? -1.789 1.046 6.397 1.00 0.33 84 CYS A O 14
ATOM 17975 N N . THR A 1 85 ? -1.461 -1.171 6.321 1.00 0.25 85 THR A N 14
ATOM 17976 C CA . THR A 1 85 ? -0.882 -1.242 7.651 1.00 0.28 85 THR A CA 14
ATOM 17977 C C . THR A 1 85 ? 0.632 -1.066 7.583 1.00 0.24 85 THR A C 14
ATOM 17978 O O . THR A 1 85 ? 1.305 -1.692 6.763 1.00 0.23 85 THR A O 14
ATOM 17989 N N . PRO A 1 86 ? 1.172 -0.194 8.441 1.00 0.26 86 PRO A N 14
ATOM 17990 C CA . PRO A 1 86 ? 2.581 0.125 8.459 1.00 0.28 86 PRO A CA 14
ATOM 17991 C C . PRO A 1 86 ? 3.429 -1.045 8.931 1.00 0.33 86 PRO A C 14
ATOM 17992 O O . PRO A 1 86 ? 3.187 -1.617 9.996 1.00 0.39 86 PRO A O 14
ATOM 18003 N N . ILE A 1 87 ? 4.412 -1.402 8.127 1.00 0.37 87 ILE A N 14
ATOM 18004 C CA . ILE A 1 87 ? 5.233 -2.563 8.386 1.00 0.47 87 ILE A CA 14
ATOM 18005 C C . ILE A 1 87 ? 6.617 -2.157 8.881 1.00 0.57 87 ILE A C 14
ATOM 18006 O O . ILE A 1 87 ? 7.094 -1.061 8.579 1.00 0.56 87 ILE A O 14
ATOM 18022 N N . PRO A 1 88 ? 7.268 -3.024 9.673 1.00 0.73 88 PRO A N 14
ATOM 18023 C CA . PRO A 1 88 ? 8.606 -2.772 10.209 1.00 0.86 88 PRO A CA 14
ATOM 18024 C C . PRO A 1 88 ? 9.684 -2.820 9.131 1.00 0.92 88 PRO A C 14
ATOM 18025 O O . PRO A 1 88 ? 9.541 -3.512 8.122 1.00 0.96 88 PRO A O 14
ATOM 18036 N N . LEU A 1 89 ? 10.773 -2.105 9.372 1.00 1.01 89 LEU A N 14
ATOM 18037 C CA . LEU A 1 89 ? 11.884 -2.031 8.426 1.00 1.13 89 LEU A CA 14
ATOM 18038 C C . LEU A 1 89 ? 12.833 -3.210 8.610 1.00 1.31 89 LEU A C 14
ATOM 18039 O O . LEU A 1 89 ? 14.007 -3.135 8.254 1.00 1.45 89 LEU A O 14
ATOM 18055 N N . ILE A 1 90 ? 12.324 -4.292 9.170 1.00 1.37 90 ILE A N 14
ATOM 18056 C CA . ILE A 1 90 ? 13.152 -5.425 9.522 1.00 1.60 90 ILE A CA 14
ATOM 18057 C C . ILE A 1 90 ? 12.587 -6.721 8.955 1.00 1.73 90 ILE A C 14
ATOM 18058 O O . ILE A 1 90 ? 11.437 -7.074 9.284 1.00 2.31 90 ILE A O 14
ATOM 18075 N N . GLY A 1 1 ? 8.169 -10.783 -5.337 1.00 5.75 1 GLY A N 15
ATOM 18076 C CA . GLY A 1 1 ? 6.832 -10.510 -4.759 1.00 5.18 1 GLY A CA 15
ATOM 18077 C C . GLY A 1 1 ? 5.812 -10.195 -5.832 1.00 4.19 1 GLY A C 15
ATOM 18078 O O . GLY A 1 1 ? 6.164 -10.087 -7.009 1.00 4.26 1 GLY A O 15
ATOM 18084 N N . SER A 1 2 ? 4.553 -10.054 -5.438 1.00 3.74 2 SER A N 15
ATOM 18085 C CA . SER A 1 2 ? 3.499 -9.694 -6.376 1.00 3.26 2 SER A CA 15
ATOM 18086 C C . SER A 1 2 ? 3.723 -8.274 -6.883 1.00 2.09 2 SER A C 15
ATOM 18087 O O . SER A 1 2 ? 3.785 -8.028 -8.088 1.00 2.28 2 SER A O 15
ATOM 18095 N N . GLY A 1 3 ? 3.850 -7.348 -5.947 1.00 1.60 3 GLY A N 15
ATOM 18096 C CA . GLY A 1 3 ? 4.215 -5.990 -6.282 1.00 1.30 3 GLY A CA 15
ATOM 18097 C C . GLY A 1 3 ? 5.555 -5.631 -5.684 1.00 1.09 3 GLY A C 15
ATOM 18098 O O . GLY A 1 3 ? 6.401 -5.021 -6.339 1.00 1.32 3 GLY A O 15
ATOM 18102 N N . TRP A 1 4 ? 5.744 -6.022 -4.430 1.00 0.81 4 TRP A N 15
ATOM 18103 C CA . TRP A 1 4 ? 6.992 -5.790 -3.720 1.00 0.60 4 TRP A CA 15
ATOM 18104 C C . TRP A 1 4 ? 7.399 -7.042 -2.954 1.00 0.62 4 TRP A C 15
ATOM 18105 O O . TRP A 1 4 ? 6.569 -7.922 -2.701 1.00 0.74 4 TRP A O 15
ATOM 18126 N N . GLU A 1 5 ? 8.673 -7.115 -2.587 1.00 0.66 5 GLU A N 15
ATOM 18127 C CA . GLU A 1 5 ? 9.194 -8.243 -1.829 1.00 0.73 5 GLU A CA 15
ATOM 18128 C C . GLU A 1 5 ? 8.568 -8.310 -0.442 1.00 0.67 5 GLU A C 15
ATOM 18129 O O . GLU A 1 5 ? 8.862 -7.490 0.428 1.00 0.78 5 GLU A O 15
ATOM 18141 N N . SER A 1 6 ? 7.719 -9.305 -0.240 1.00 0.74 6 SER A N 15
ATOM 18142 C CA . SER A 1 6 ? 7.011 -9.474 1.017 1.00 0.87 6 SER A CA 15
ATOM 18143 C C . SER A 1 6 ? 7.609 -10.629 1.816 1.00 0.88 6 SER A C 15
ATOM 18144 O O . SER A 1 6 ? 6.927 -11.246 2.633 1.00 0.90 6 SER A O 15
ATOM 18152 N N . LYS A 1 7 ? 8.892 -10.902 1.576 1.00 0.95 7 LYS A N 15
ATOM 18153 C CA . LYS A 1 7 ? 9.590 -12.028 2.207 1.00 1.09 7 LYS A CA 15
ATOM 18154 C C . LYS A 1 7 ? 9.588 -11.924 3.734 1.00 1.03 7 LYS A C 15
ATOM 18155 O O . LYS A 1 7 ? 9.876 -12.897 4.428 1.00 1.09 7 LYS A O 15
ATOM 18174 N N . THR A 1 8 ? 9.267 -10.745 4.248 1.00 1.01 8 THR A N 15
ATOM 18175 C CA . THR A 1 8 ? 9.217 -10.521 5.684 1.00 1.08 8 THR A CA 15
ATOM 18176 C C . THR A 1 8 ? 7.995 -11.195 6.299 1.00 0.93 8 THR A C 15
ATOM 18177 O O . THR A 1 8 ? 7.907 -11.364 7.516 1.00 1.03 8 THR A O 15
ATOM 18188 N N . GLY A 1 9 ? 7.047 -11.569 5.443 1.00 0.79 9 GLY A N 15
ATOM 18189 C CA . GLY A 1 9 ? 5.808 -12.156 5.909 1.00 0.79 9 GLY A CA 15
ATOM 18190 C C . GLY A 1 9 ? 4.915 -11.127 6.566 1.00 0.69 9 GLY A C 15
ATOM 18191 O O . GLY A 1 9 ? 3.884 -11.458 7.147 1.00 0.88 9 GLY A O 15
ATOM 18195 N N . SER A 1 10 ? 5.312 -9.866 6.460 1.00 0.61 10 SER A N 15
ATOM 18196 C CA . SER A 1 10 ? 4.599 -8.782 7.107 1.00 0.73 10 SER A CA 15
ATOM 18197 C C . SER A 1 10 ? 3.489 -8.252 6.204 1.00 0.64 10 SER A C 15
ATOM 18198 O O . SER A 1 10 ? 2.648 -7.463 6.634 1.00 0.73 10 SER A O 15
ATOM 18206 N N . CYS A 1 11 ? 3.475 -8.693 4.953 1.00 0.52 11 CYS A N 15
ATOM 18207 C CA . CYS A 1 11 ? 2.421 -8.288 4.041 1.00 0.44 11 CYS A CA 15
ATOM 18208 C C . CYS A 1 11 ? 1.716 -9.511 3.472 1.00 0.41 11 CYS A C 15
ATOM 18209 O O . CYS A 1 11 ? 2.348 -10.516 3.144 1.00 0.43 11 CYS A O 15
ATOM 18216 N N . ASN A 1 12 ? 0.399 -9.405 3.362 1.00 0.46 12 ASN A N 15
ATOM 18217 C CA . ASN A 1 12 ? -0.437 -10.499 2.887 1.00 0.53 12 ASN A CA 15
ATOM 18218 C C . ASN A 1 12 ? -0.714 -10.415 1.388 1.00 0.47 12 ASN A C 15
ATOM 18219 O O . ASN A 1 12 ? -0.858 -11.436 0.722 1.00 0.57 12 ASN A O 15
ATOM 18230 N N . THR A 1 13 ? -0.785 -9.203 0.860 1.00 0.38 13 THR A N 15
ATOM 18231 C CA . THR A 1 13 ? -1.173 -9.002 -0.532 1.00 0.37 13 THR A CA 15
ATOM 18232 C C . THR A 1 13 ? 0.024 -8.715 -1.429 1.00 0.35 13 THR A C 15
ATOM 18233 O O . THR A 1 13 ? -0.047 -8.876 -2.650 1.00 0.44 13 THR A O 15
ATOM 18244 N N . GLY A 1 14 ? 1.115 -8.276 -0.826 1.00 0.29 14 GLY A N 15
ATOM 18245 C CA . GLY A 1 14 ? 2.316 -7.995 -1.583 1.00 0.31 14 GLY A CA 15
ATOM 18246 C C . GLY A 1 14 ? 2.373 -6.566 -2.076 1.00 0.30 14 GLY A C 15
ATOM 18247 O O . GLY A 1 14 ? 3.288 -6.194 -2.810 1.00 0.43 14 GLY A O 15
ATOM 18251 N N . LYS A 1 15 ? 1.397 -5.760 -1.676 1.00 0.24 15 LYS A N 15
ATOM 18252 C CA . LYS A 1 15 ? 1.382 -4.353 -2.045 1.00 0.25 15 LYS A CA 15
ATOM 18253 C C . LYS A 1 15 ? 2.036 -3.512 -0.961 1.00 0.24 15 LYS A C 15
ATOM 18254 O O . LYS A 1 15 ? 1.369 -3.047 -0.037 1.00 0.25 15 LYS A O 15
ATOM 18273 N N . LEU A 1 16 ? 3.340 -3.336 -1.065 1.00 0.26 16 LEU A N 15
ATOM 18274 C CA . LEU A 1 16 ? 4.066 -2.497 -0.137 1.00 0.30 16 LEU A CA 15
ATOM 18275 C C . LEU A 1 16 ? 4.179 -1.091 -0.704 1.00 0.33 16 LEU A C 15
ATOM 18276 O O . LEU A 1 16 ? 4.883 -0.866 -1.683 1.00 0.55 16 LEU A O 15
ATOM 18292 N N . ALA A 1 17 ? 3.467 -0.152 -0.113 1.00 0.27 17 ALA A N 15
ATOM 18293 C CA . ALA A 1 17 ? 3.488 1.219 -0.595 1.00 0.27 17 ALA A CA 15
ATOM 18294 C C . ALA A 1 17 ? 3.890 2.177 0.511 1.00 0.24 17 ALA A C 15
ATOM 18295 O O . ALA A 1 17 ? 3.563 1.965 1.683 1.00 0.28 17 ALA A O 15
ATOM 18302 N N . CYS A 1 18 ? 4.630 3.212 0.140 1.00 0.26 18 CYS A N 15
ATOM 18303 C CA . CYS A 1 18 ? 4.999 4.260 1.078 1.00 0.26 18 CYS A CA 15
ATOM 18304 C C . CYS A 1 18 ? 3.832 5.222 1.249 1.00 0.24 18 CYS A C 15
ATOM 18305 O O . CYS A 1 18 ? 3.634 6.130 0.440 1.00 0.32 18 CYS A O 15
ATOM 18312 N N . CYS A 1 19 ? 3.069 5.033 2.310 1.00 0.21 19 CYS A N 15
ATOM 18313 C CA . CYS A 1 19 ? 1.809 5.739 2.466 1.00 0.21 19 CYS A CA 15
ATOM 18314 C C . CYS A 1 19 ? 1.858 6.714 3.633 1.00 0.23 19 CYS A C 15
ATOM 18315 O O . CYS A 1 19 ? 2.666 6.567 4.553 1.00 0.30 19 CYS A O 15
ATOM 18322 N N . ASP A 1 20 ? 0.988 7.712 3.576 1.00 0.23 20 ASP A N 15
ATOM 18323 C CA . ASP A 1 20 ? 0.825 8.669 4.652 1.00 0.28 20 ASP A CA 15
ATOM 18324 C C . ASP A 1 20 ? -0.268 8.186 5.593 1.00 0.28 20 ASP A C 15
ATOM 18325 O O . ASP A 1 20 ? -1.449 8.462 5.385 1.00 0.34 20 ASP A O 15
ATOM 18334 N N . THR A 1 21 ? 0.136 7.469 6.631 1.00 0.31 21 THR A N 15
ATOM 18335 C CA . THR A 1 21 ? -0.797 6.800 7.530 1.00 0.36 21 THR A CA 15
ATOM 18336 C C . THR A 1 21 ? -1.671 7.780 8.307 1.00 0.42 21 THR A C 15
ATOM 18337 O O . THR A 1 21 ? -2.708 7.404 8.854 1.00 0.52 21 THR A O 15
ATOM 18348 N N . ASN A 1 22 ? -1.279 9.043 8.315 1.00 0.43 22 ASN A N 15
ATOM 18349 C CA . ASN A 1 22 ? -1.918 10.029 9.162 1.00 0.56 22 ASN A CA 15
ATOM 18350 C C . ASN A 1 22 ? -2.771 10.926 8.300 1.00 0.50 22 ASN A C 15
ATOM 18351 O O . ASN A 1 22 ? -3.436 11.843 8.774 1.00 0.63 22 ASN A O 15
ATOM 18362 N N . LYS A 1 23 ? -2.752 10.618 7.022 1.00 0.40 23 LYS A N 15
ATOM 18363 C CA . LYS A 1 23 ? -3.464 11.373 6.029 1.00 0.39 23 LYS A CA 15
ATOM 18364 C C . LYS A 1 23 ? -4.401 10.447 5.259 1.00 0.32 23 LYS A C 15
ATOM 18365 O O . LYS A 1 23 ? -4.001 9.733 4.336 1.00 0.39 23 LYS A O 15
ATOM 18384 N N . LYS A 1 24 ? -5.657 10.477 5.664 1.00 0.49 24 LYS A N 15
ATOM 18385 C CA . LYS A 1 24 ? -6.664 9.547 5.184 1.00 0.49 24 LYS A CA 15
ATOM 18386 C C . LYS A 1 24 ? -7.350 10.082 3.930 1.00 0.45 24 LYS A C 15
ATOM 18387 O O . LYS A 1 24 ? -7.246 11.267 3.606 1.00 0.48 24 LYS A O 15
ATOM 18406 N N . VAL A 1 25 ? -8.050 9.199 3.233 1.00 0.46 25 VAL A N 15
ATOM 18407 C CA . VAL A 1 25 ? -8.743 9.553 1.999 1.00 0.50 25 VAL A CA 15
ATOM 18408 C C . VAL A 1 25 ? -10.246 9.349 2.160 1.00 0.56 25 VAL A C 15
ATOM 18409 O O . VAL A 1 25 ? -10.686 8.484 2.920 1.00 0.57 25 VAL A O 15
ATOM 18422 N N . GLN A 1 26 ? -11.021 10.154 1.443 1.00 0.66 26 GLN A N 15
ATOM 18423 C CA . GLN A 1 26 ? -12.465 10.003 1.403 1.00 0.78 26 GLN A CA 15
ATOM 18424 C C . GLN A 1 26 ? -12.829 8.899 0.423 1.00 0.75 26 GLN A C 15
ATOM 18425 O O . GLN A 1 26 ? -13.731 8.103 0.671 1.00 0.87 26 GLN A O 15
ATOM 18439 N N . LYS A 1 27 ? -12.118 8.869 -0.696 1.00 0.96 27 LYS A N 15
ATOM 18440 C CA . LYS A 1 27 ? -12.233 7.778 -1.652 1.00 1.06 27 LYS A CA 15
ATOM 18441 C C . LYS A 1 27 ? -11.637 6.517 -1.043 1.00 0.94 27 LYS A C 15
ATOM 18442 O O . LYS A 1 27 ? -10.473 6.508 -0.647 1.00 1.56 27 LYS A O 15
ATOM 18461 N N . SER A 1 28 ? -12.431 5.467 -0.927 1.00 0.83 28 SER A N 15
ATOM 18462 C CA . SER A 1 28 ? -11.965 4.248 -0.283 1.00 1.35 28 SER A CA 15
ATOM 18463 C C . SER A 1 28 ? -12.646 3.014 -0.860 1.00 1.17 28 SER A C 15
ATOM 18464 O O . SER A 1 28 ? -13.582 2.477 -0.269 1.00 1.46 28 SER A O 15
ATOM 18472 N N . THR A 1 29 ? -12.185 2.564 -2.016 1.00 1.02 29 THR A N 15
ATOM 18473 C CA . THR A 1 29 ? -12.710 1.344 -2.596 1.00 1.07 29 THR A CA 15
ATOM 18474 C C . THR A 1 29 ? -11.596 0.466 -3.147 1.00 1.17 29 THR A C 15
ATOM 18475 O O . THR A 1 29 ? -11.393 -0.656 -2.681 1.00 2.00 29 THR A O 15
ATOM 18486 N N . GLY A 1 30 ? -10.867 0.997 -4.111 1.00 0.96 30 GLY A N 15
ATOM 18487 C CA . GLY A 1 30 ? -9.803 0.242 -4.747 1.00 1.02 30 GLY A CA 15
ATOM 18488 C C . GLY A 1 30 ? -10.109 -0.058 -6.199 1.00 1.05 30 GLY A C 15
ATOM 18489 O O . GLY A 1 30 ? -11.250 0.094 -6.638 1.00 1.39 30 GLY A O 15
ATOM 18493 N N . GLU A 1 31 ? -9.095 -0.447 -6.957 1.00 1.00 31 GLU A N 15
ATOM 18494 C CA . GLU A 1 31 ? -9.289 -0.787 -8.360 1.00 1.18 31 GLU A CA 15
ATOM 18495 C C . GLU A 1 31 ? -9.332 -2.295 -8.588 1.00 0.94 31 GLU A C 15
ATOM 18496 O O . GLU A 1 31 ? -10.162 -2.785 -9.351 1.00 1.04 31 GLU A O 15
ATOM 18508 N N . GLU A 1 32 ? -8.446 -3.031 -7.929 1.00 0.85 32 GLU A N 15
ATOM 18509 C CA . GLU A 1 32 ? -8.342 -4.465 -8.165 1.00 1.01 32 GLU A CA 15
ATOM 18510 C C . GLU A 1 32 ? -9.384 -5.236 -7.370 1.00 1.08 32 GLU A C 15
ATOM 18511 O O . GLU A 1 32 ? -10.170 -5.998 -7.934 1.00 1.36 32 GLU A O 15
ATOM 18523 N N . SER A 1 33 ? -9.395 -5.033 -6.068 1.00 1.06 33 SER A N 15
ATOM 18524 C CA . SER A 1 33 ? -10.348 -5.706 -5.202 1.00 1.37 33 SER A CA 15
ATOM 18525 C C . SER A 1 33 ? -11.611 -4.867 -5.061 1.00 1.43 33 SER A C 15
ATOM 18526 O O . SER A 1 33 ? -12.709 -5.395 -4.887 1.00 1.79 33 SER A O 15
ATOM 18534 N N . GLY A 1 34 ? -11.444 -3.557 -5.166 1.00 1.39 34 GLY A N 15
ATOM 18535 C CA . GLY A 1 34 ? -12.555 -2.634 -5.014 1.00 1.87 34 GLY A CA 15
ATOM 18536 C C . GLY A 1 34 ? -13.445 -2.536 -6.243 1.00 2.00 34 GLY A C 15
ATOM 18537 O O . GLY A 1 34 ? -13.838 -1.438 -6.639 1.00 2.54 34 GLY A O 15
ATOM 18541 N N . LEU A 1 35 ? -13.751 -3.670 -6.861 1.00 1.81 35 LEU A N 15
ATOM 18542 C CA . LEU A 1 35 ? -14.671 -3.693 -7.993 1.00 2.31 35 LEU A CA 15
ATOM 18543 C C . LEU A 1 35 ? -16.040 -3.180 -7.560 1.00 2.77 35 LEU A C 15
ATOM 18544 O O . LEU A 1 35 ? -16.603 -2.274 -8.174 1.00 3.49 35 LEU A O 15
ATOM 18560 N N . LEU A 1 36 ? -16.562 -3.760 -6.490 1.00 2.50 36 LEU A N 15
ATOM 18561 C CA . LEU A 1 36 ? -17.784 -3.295 -5.879 1.00 3.01 36 LEU A CA 15
ATOM 18562 C C . LEU A 1 36 ? -17.452 -2.295 -4.780 1.00 2.81 36 LEU A C 15
ATOM 18563 O O . LEU A 1 36 ? -16.417 -2.402 -4.127 1.00 2.34 36 LEU A O 15
ATOM 18579 N N . HIS A 1 37 ? -18.325 -1.319 -4.581 1.00 3.51 37 HIS A N 15
ATOM 18580 C CA . HIS A 1 37 ? -18.064 -0.263 -3.614 1.00 3.61 37 HIS A CA 15
ATOM 18581 C C . HIS A 1 37 ? -18.824 -0.507 -2.318 1.00 3.25 37 HIS A C 15
ATOM 18582 O O . HIS A 1 37 ? -18.236 -0.902 -1.315 1.00 2.95 37 HIS A O 15
ATOM 18597 N N . THR A 1 38 ? -20.135 -0.329 -2.355 1.00 3.58 38 THR A N 15
ATOM 18598 C CA . THR A 1 38 ? -20.950 -0.436 -1.153 1.00 3.68 38 THR A CA 15
ATOM 18599 C C . THR A 1 38 ? -21.121 -1.897 -0.736 1.00 3.15 38 THR A C 15
ATOM 18600 O O . THR A 1 38 ? -21.424 -2.200 0.422 1.00 3.20 38 THR A O 15
ATOM 18611 N N . GLY A 1 39 ? -20.900 -2.802 -1.675 1.00 2.92 39 GLY A N 15
ATOM 18612 C CA . GLY A 1 39 ? -21.077 -4.210 -1.389 1.00 3.07 39 GLY A CA 15
ATOM 18613 C C . GLY A 1 39 ? -19.779 -4.913 -1.066 1.00 2.65 39 GLY A C 15
ATOM 18614 O O . GLY A 1 39 ? -19.767 -6.119 -0.809 1.00 3.27 39 GLY A O 15
ATOM 18618 N N . ASP A 1 40 ? -18.679 -4.179 -1.079 1.00 2.12 40 ASP A N 15
ATOM 18619 C CA . ASP A 1 40 ? -17.390 -4.779 -0.771 1.00 2.43 40 ASP A CA 15
ATOM 18620 C C . ASP A 1 40 ? -16.741 -4.099 0.421 1.00 2.44 40 ASP A C 15
ATOM 18621 O O . ASP A 1 40 ? -16.209 -4.762 1.313 1.00 3.10 40 ASP A O 15
ATOM 18630 N N . VAL A 1 41 ? -16.790 -2.776 0.444 1.00 1.88 41 VAL A N 15
ATOM 18631 C CA . VAL A 1 41 ? -16.144 -2.032 1.510 1.00 1.83 41 VAL A CA 15
ATOM 18632 C C . VAL A 1 41 ? -17.087 -1.881 2.699 1.00 1.57 41 VAL A C 15
ATOM 18633 O O . VAL A 1 41 ? -18.234 -1.449 2.564 1.00 1.47 41 VAL A O 15
ATOM 18646 N N . LEU A 1 42 ? -16.620 -2.318 3.848 1.00 1.77 42 LEU A N 15
ATOM 18647 C CA . LEU A 1 42 ? -17.358 -2.186 5.074 1.00 1.81 42 LEU A CA 15
ATOM 18648 C C . LEU A 1 42 ? -16.558 -1.395 6.097 1.00 1.47 42 LEU A C 15
ATOM 18649 O O . LEU A 1 42 ? -17.113 -0.616 6.873 1.00 1.56 42 LEU A O 15
ATOM 18665 N N . ASP A 1 43 ? -15.246 -1.593 6.084 1.00 1.24 43 ASP A N 15
ATOM 18666 C CA . ASP A 1 43 ? -14.380 -1.001 7.094 1.00 1.03 43 ASP A CA 15
ATOM 18667 C C . ASP A 1 43 ? -13.051 -0.540 6.505 1.00 0.78 43 ASP A C 15
ATOM 18668 O O . ASP A 1 43 ? -12.195 -0.047 7.240 1.00 0.77 43 ASP A O 15
ATOM 18677 N N . GLN A 1 44 ? -12.866 -0.706 5.192 1.00 0.64 44 GLN A N 15
ATOM 18678 C CA . GLN A 1 44 ? -11.594 -0.390 4.564 1.00 0.45 44 GLN A CA 15
ATOM 18679 C C . GLN A 1 44 ? -11.160 1.034 4.875 1.00 0.42 44 GLN A C 15
ATOM 18680 O O . GLN A 1 44 ? -11.939 1.978 4.761 1.00 0.57 44 GLN A O 15
ATOM 18694 N N . VAL A 1 45 ? -9.908 1.171 5.246 1.00 0.33 45 VAL A N 15
ATOM 18695 C CA . VAL A 1 45 ? -9.338 2.462 5.579 1.00 0.36 45 VAL A CA 15
ATOM 18696 C C . VAL A 1 45 ? -8.328 2.853 4.519 1.00 0.27 45 VAL A C 15
ATOM 18697 O O . VAL A 1 45 ? -7.372 2.124 4.255 1.00 0.33 45 VAL A O 15
ATOM 18710 N N . ALA A 1 46 ? -8.566 3.987 3.897 1.00 0.24 46 ALA A N 15
ATOM 18711 C CA . ALA A 1 46 ? -7.717 4.458 2.823 1.00 0.21 46 ALA A CA 15
ATOM 18712 C C . ALA A 1 46 ? -6.878 5.642 3.265 1.00 0.20 46 ALA A C 15
ATOM 18713 O O . ALA A 1 46 ? -7.379 6.581 3.887 1.00 0.30 46 ALA A O 15
ATOM 18720 N N . ILE A 1 47 ? -5.597 5.582 2.948 1.00 0.21 47 ILE A N 15
ATOM 18721 C CA . ILE A 1 47 ? -4.681 6.675 3.221 1.00 0.21 47 ILE A CA 15
ATOM 18722 C C . ILE A 1 47 ? -3.967 7.085 1.944 1.00 0.20 47 ILE A C 15
ATOM 18723 O O . ILE A 1 47 ? -3.831 6.283 1.015 1.00 0.21 47 ILE A O 15
ATOM 18739 N N . GLN A 1 48 ? -3.541 8.341 1.891 1.00 0.24 48 GLN A N 15
ATOM 18740 C CA . GLN A 1 48 ? -2.820 8.845 0.732 1.00 0.25 48 GLN A CA 15
ATOM 18741 C C . GLN A 1 48 ? -1.471 8.170 0.648 1.00 0.22 48 GLN A C 15
ATOM 18742 O O . GLN A 1 48 ? -0.814 7.953 1.662 1.00 0.36 48 GLN A O 15
ATOM 18756 N N . CYS A 1 49 ? -1.065 7.834 -0.551 1.00 0.26 49 CYS A N 15
ATOM 18757 C CA . CYS A 1 49 ? 0.166 7.102 -0.742 1.00 0.25 49 CYS A CA 15
ATOM 18758 C C . CYS A 1 49 ? 0.931 7.639 -1.937 1.00 0.28 49 CYS A C 15
ATOM 18759 O O . CYS A 1 49 ? 0.352 8.257 -2.833 1.00 0.32 49 CYS A O 15
ATOM 18766 N N . THR A 1 50 ? 2.232 7.415 -1.939 1.00 0.28 50 THR A N 15
ATOM 18767 C CA . THR A 1 50 ? 3.088 7.896 -3.004 1.00 0.36 50 THR A CA 15
ATOM 18768 C C . THR A 1 50 ? 4.399 7.130 -2.996 1.00 0.38 50 THR A C 15
ATOM 18769 O O . THR A 1 50 ? 4.946 6.820 -1.937 1.00 0.45 50 THR A O 15
ATOM 18780 N N . GLN A 1 51 ? 4.899 6.807 -4.170 1.00 0.39 51 GLN A N 15
ATOM 18781 C CA . GLN A 1 51 ? 6.105 6.032 -4.266 1.00 0.42 51 GLN A CA 15
ATOM 18782 C C . GLN A 1 51 ? 7.216 6.855 -4.894 1.00 0.42 51 GLN A C 15
ATOM 18783 O O . GLN A 1 51 ? 6.961 7.827 -5.607 1.00 0.58 51 GLN A O 15
ATOM 18797 N N . ILE A 1 52 ? 8.438 6.477 -4.584 1.00 0.43 52 ILE A N 15
ATOM 18798 C CA . ILE A 1 52 ? 9.619 7.094 -5.147 1.00 0.50 52 ILE A CA 15
ATOM 18799 C C . ILE A 1 52 ? 9.959 6.403 -6.468 1.00 0.56 52 ILE A C 15
ATOM 18800 O O . ILE A 1 52 ? 9.578 5.250 -6.652 1.00 0.65 52 ILE A O 15
ATOM 18816 N N . PRO A 1 53 ? 10.585 7.120 -7.434 1.00 0.66 53 PRO A N 15
ATOM 18817 C CA . PRO A 1 53 ? 11.111 6.521 -8.660 1.00 0.80 53 PRO A CA 15
ATOM 18818 C C . PRO A 1 53 ? 11.665 5.118 -8.415 1.00 0.82 53 PRO A C 15
ATOM 18819 O O . PRO A 1 53 ? 12.686 4.948 -7.741 1.00 0.87 53 PRO A O 15
ATOM 18830 N N . LEU A 1 54 ? 10.974 4.131 -8.977 1.00 0.90 54 LEU A N 15
ATOM 18831 C CA . LEU A 1 54 ? 11.191 2.726 -8.648 1.00 0.96 54 LEU A CA 15
ATOM 18832 C C . LEU A 1 54 ? 12.614 2.262 -8.935 1.00 0.90 54 LEU A C 15
ATOM 18833 O O . LEU A 1 54 ? 13.179 2.535 -9.998 1.00 1.03 54 LEU A O 15
ATOM 18849 N N . LEU A 1 55 ? 13.183 1.567 -7.966 1.00 0.88 55 LEU A N 15
ATOM 18850 C CA . LEU A 1 55 ? 14.473 0.929 -8.124 1.00 0.96 55 LEU A CA 15
ATOM 18851 C C . LEU A 1 55 ? 14.278 -0.578 -8.234 1.00 0.93 55 LEU A C 15
ATOM 18852 O O . LEU A 1 55 ? 13.669 -1.201 -7.361 1.00 0.85 55 LEU A O 15
ATOM 18868 N N . ILE A 1 56 ? 14.789 -1.157 -9.308 1.00 1.10 56 ILE A N 15
ATOM 18869 C CA . ILE A 1 56 ? 14.570 -2.570 -9.598 1.00 1.16 56 ILE A CA 15
ATOM 18870 C C . ILE A 1 56 ? 15.204 -3.448 -8.527 1.00 1.07 56 ILE A C 15
ATOM 18871 O O . ILE A 1 56 ? 16.370 -3.269 -8.170 1.00 1.14 56 ILE A O 15
ATOM 18887 N N . GLY A 1 57 ? 14.417 -4.387 -8.022 1.00 1.03 57 GLY A N 15
ATOM 18888 C CA . GLY A 1 57 ? 14.890 -5.310 -7.005 1.00 1.00 57 GLY A CA 15
ATOM 18889 C C . GLY A 1 57 ? 15.126 -4.648 -5.659 1.00 0.86 57 GLY A C 15
ATOM 18890 O O . GLY A 1 57 ? 15.784 -5.219 -4.788 1.00 0.90 57 GLY A O 15
ATOM 18894 N N . ILE A 1 58 ? 14.599 -3.446 -5.482 1.00 0.77 58 ILE A N 15
ATOM 18895 C CA . ILE A 1 58 ? 14.772 -2.727 -4.234 1.00 0.66 58 ILE A CA 15
ATOM 18896 C C . ILE A 1 58 ? 13.540 -2.840 -3.345 1.00 0.61 58 ILE A C 15
ATOM 18897 O O . ILE A 1 58 ? 12.419 -3.031 -3.815 1.00 0.69 58 ILE A O 15
ATOM 18913 N N . ALA A 1 59 ? 13.789 -2.734 -2.054 1.00 0.57 59 ALA A N 15
ATOM 18914 C CA . ALA A 1 59 ? 12.767 -2.846 -1.034 1.00 0.59 59 ALA A CA 15
ATOM 18915 C C . ALA A 1 59 ? 12.140 -1.485 -0.726 1.00 0.49 59 ALA A C 15
ATOM 18916 O O . ALA A 1 59 ? 12.805 -0.448 -0.749 1.00 0.50 59 ALA A O 15
ATOM 18923 N N . ILE A 1 60 ? 10.846 -1.534 -0.416 1.00 0.46 60 ILE A N 15
ATOM 18924 C CA . ILE A 1 60 ? 10.009 -0.357 -0.164 1.00 0.42 60 ILE A CA 15
ATOM 18925 C C . ILE A 1 60 ? 10.593 0.569 0.904 1.00 0.40 60 ILE A C 15
ATOM 18926 O O . ILE A 1 60 ? 10.460 1.787 0.813 1.00 0.39 60 ILE A O 15
ATOM 18942 N N . GLU A 1 61 ? 11.255 -0.008 1.899 1.00 0.49 61 GLU A N 15
ATOM 18943 C CA . GLU A 1 61 ? 11.715 0.763 3.045 1.00 0.60 61 GLU A CA 15
ATOM 18944 C C . GLU A 1 61 ? 13.093 1.365 2.801 1.00 0.58 61 GLU A C 15
ATOM 18945 O O . GLU A 1 61 ? 13.602 2.125 3.624 1.00 0.71 61 GLU A O 15
ATOM 18957 N N . ASP A 1 62 ? 13.690 1.028 1.669 1.00 0.54 62 ASP A N 15
ATOM 18958 C CA . ASP A 1 62 ? 14.990 1.571 1.311 1.00 0.60 62 ASP A CA 15
ATOM 18959 C C . ASP A 1 62 ? 14.851 2.535 0.143 1.00 0.51 62 ASP A C 15
ATOM 18960 O O . ASP A 1 62 ? 15.643 3.464 -0.012 1.00 0.65 62 ASP A O 15
ATOM 18969 N N . GLU A 1 63 ? 13.824 2.312 -0.672 1.00 0.40 63 GLU A N 15
ATOM 18970 C CA . GLU A 1 63 ? 13.578 3.134 -1.846 1.00 0.40 63 GLU A CA 15
ATOM 18971 C C . GLU A 1 63 ? 13.084 4.519 -1.447 1.00 0.34 63 GLU A C 15
ATOM 18972 O O . GLU A 1 63 ? 13.472 5.526 -2.041 1.00 0.42 63 GLU A O 15
ATOM 18984 N N . CYS A 1 64 ? 12.234 4.567 -0.434 1.00 0.29 64 CYS A N 15
ATOM 18985 C CA . CYS A 1 64 ? 11.614 5.817 -0.036 1.00 0.32 64 CYS A CA 15
ATOM 18986 C C . CYS A 1 64 ? 11.951 6.142 1.419 1.00 0.40 64 CYS A C 15
ATOM 18987 O O . CYS A 1 64 ? 12.495 5.305 2.138 1.00 0.60 64 CYS A O 15
ATOM 18994 N N . LYS A 1 65 ? 11.637 7.361 1.843 1.00 0.43 65 LYS A N 15
ATOM 18995 C CA . LYS A 1 65 ? 11.890 7.795 3.212 1.00 0.51 65 LYS A CA 15
ATOM 18996 C C . LYS A 1 65 ? 10.575 8.047 3.943 1.00 0.45 65 LYS A C 15
ATOM 18997 O O . LYS A 1 65 ? 10.509 8.850 4.875 1.00 0.60 65 LYS A O 15
ATOM 19016 N N . ASN A 1 66 ? 9.534 7.356 3.505 1.00 0.35 66 ASN A N 15
ATOM 19017 C CA . ASN A 1 66 ? 8.211 7.471 4.108 1.00 0.30 66 ASN A CA 15
ATOM 19018 C C . ASN A 1 66 ? 7.893 6.219 4.918 1.00 0.29 66 ASN A C 15
ATOM 19019 O O . ASN A 1 66 ? 8.797 5.471 5.293 1.00 0.41 66 ASN A O 15
ATOM 19030 N N . THR A 1 67 ? 6.617 5.995 5.197 1.00 0.28 67 THR A N 15
ATOM 19031 C CA . THR A 1 67 ? 6.214 4.826 5.950 1.00 0.27 67 THR A CA 15
ATOM 19032 C C . THR A 1 67 ? 5.772 3.711 5.009 1.00 0.25 67 THR A C 15
ATOM 19033 O O . THR A 1 67 ? 4.915 3.911 4.148 1.00 0.26 67 THR A O 15
ATOM 19044 N N . PRO A 1 68 ? 6.360 2.526 5.168 1.00 0.28 68 PRO A N 15
ATOM 19045 C CA . PRO A 1 68 ? 6.031 1.366 4.360 1.00 0.30 68 PRO A CA 15
ATOM 19046 C C . PRO A 1 68 ? 4.784 0.671 4.885 1.00 0.25 68 PRO A C 15
ATOM 19047 O O . PRO A 1 68 ? 4.671 0.389 6.079 1.00 0.28 68 PRO A O 15
ATOM 19058 N N . THR A 1 69 ? 3.835 0.417 4.007 1.00 0.23 69 THR A N 15
ATOM 19059 C CA . THR A 1 69 ? 2.593 -0.200 4.418 1.00 0.21 69 THR A CA 15
ATOM 19060 C C . THR A 1 69 ? 2.229 -1.359 3.496 1.00 0.23 69 THR A C 15
ATOM 19061 O O . THR A 1 69 ? 2.699 -1.429 2.361 1.00 0.29 69 THR A O 15
ATOM 19072 N N . CYS A 1 70 ? 1.414 -2.270 4.002 1.00 0.23 70 CYS A N 15
ATOM 19073 C CA . CYS A 1 70 ? 0.884 -3.363 3.202 1.00 0.27 70 CYS A CA 15
ATOM 19074 C C . CYS A 1 70 ? -0.584 -3.106 2.893 1.00 0.22 70 CYS A C 15
ATOM 19075 O O . CYS A 1 70 ? -1.447 -3.290 3.754 1.00 0.27 70 CYS A O 15
ATOM 19082 N N . CYS A 1 71 ? -0.861 -2.662 1.679 1.00 0.21 71 CYS A N 15
ATOM 19083 C CA . CYS A 1 71 ? -2.223 -2.352 1.270 1.00 0.19 71 CYS A CA 15
ATOM 19084 C C . CYS A 1 71 ? -2.908 -3.590 0.712 1.00 0.21 71 CYS A C 15
ATOM 19085 O O . CYS A 1 71 ? -2.338 -4.317 -0.101 1.00 0.28 71 CYS A O 15
ATOM 19092 N N . GLU A 1 72 ? -4.136 -3.821 1.155 1.00 0.22 72 GLU A N 15
ATOM 19093 C CA . GLU A 1 72 ? -4.914 -4.953 0.718 1.00 0.24 72 GLU A CA 15
ATOM 19094 C C . GLU A 1 72 ? -5.462 -4.703 -0.688 1.00 0.25 72 GLU A C 15
ATOM 19095 O O . GLU A 1 72 ? -5.752 -5.640 -1.435 1.00 0.37 72 GLU A O 15
ATOM 19107 N N . ASP A 1 73 ? -5.573 -3.429 -1.039 1.00 0.21 73 ASP A N 15
ATOM 19108 C CA . ASP A 1 73 ? -5.886 -3.013 -2.405 1.00 0.24 73 ASP A CA 15
ATOM 19109 C C . ASP A 1 73 ? -5.432 -1.579 -2.591 1.00 0.22 73 ASP A C 15
ATOM 19110 O O . ASP A 1 73 ? -5.060 -0.918 -1.621 1.00 0.19 73 ASP A O 15
ATOM 19119 N N . VAL A 1 74 ? -5.434 -1.105 -3.823 1.00 0.28 74 VAL A N 15
ATOM 19120 C CA . VAL A 1 74 ? -5.069 0.271 -4.104 1.00 0.30 74 VAL A CA 15
ATOM 19121 C C . VAL A 1 74 ? -6.042 0.890 -5.098 1.00 0.43 74 VAL A C 15
ATOM 19122 O O . VAL A 1 74 ? -6.570 0.203 -5.975 1.00 0.68 74 VAL A O 15
ATOM 19135 N N . GLU A 1 75 ? -6.297 2.176 -4.941 1.00 0.33 75 GLU A N 15
ATOM 19136 C CA . GLU A 1 75 ? -7.094 2.913 -5.899 1.00 0.46 75 GLU A CA 15
ATOM 19137 C C . GLU A 1 75 ? -6.190 3.914 -6.605 1.00 0.50 75 GLU A C 15
ATOM 19138 O O . GLU A 1 75 ? -5.197 4.372 -6.021 1.00 0.45 75 GLU A O 15
ATOM 19150 N N . ASP A 1 76 ? -6.512 4.233 -7.857 1.00 0.61 76 ASP A N 15
ATOM 19151 C CA . ASP A 1 76 ? -5.618 5.012 -8.712 1.00 0.65 76 ASP A CA 15
ATOM 19152 C C . ASP A 1 76 ? -4.332 4.222 -8.925 1.00 0.67 76 ASP A C 15
ATOM 19153 O O . ASP A 1 76 ? -4.329 2.997 -8.789 1.00 0.69 76 ASP A O 15
ATOM 19162 N N . ASP A 1 77 ? -3.237 4.894 -9.242 1.00 0.70 77 ASP A N 15
ATOM 19163 C CA . ASP A 1 77 ? -1.967 4.195 -9.422 1.00 0.77 77 ASP A CA 15
ATOM 19164 C C . ASP A 1 77 ? -1.280 3.960 -8.072 1.00 0.67 77 ASP A C 15
ATOM 19165 O O . ASP A 1 77 ? -0.064 3.778 -7.991 1.00 0.81 77 ASP A O 15
ATOM 19174 N N . GLY A 1 78 ? -2.071 3.956 -7.008 1.00 0.51 78 GLY A N 15
ATOM 19175 C CA . GLY A 1 78 ? -1.530 3.706 -5.689 1.00 0.44 78 GLY A CA 15
ATOM 19176 C C . GLY A 1 78 ? -1.409 4.963 -4.852 1.00 0.33 78 GLY A C 15
ATOM 19177 O O . GLY A 1 78 ? -0.627 5.008 -3.910 1.00 0.35 78 GLY A O 15
ATOM 19181 N N . LEU A 1 79 ? -2.177 5.990 -5.195 1.00 0.27 79 LEU A N 15
ATOM 19182 C CA . LEU A 1 79 ? -2.185 7.218 -4.406 1.00 0.22 79 LEU A CA 15
ATOM 19183 C C . LEU A 1 79 ? -3.160 7.086 -3.251 1.00 0.19 79 LEU A C 15
ATOM 19184 O O . LEU A 1 79 ? -3.118 7.856 -2.295 1.00 0.22 79 LEU A O 15
ATOM 19200 N N . VAL A 1 80 ? -4.042 6.109 -3.360 1.00 0.19 80 VAL A N 15
ATOM 19201 C CA . VAL A 1 80 ? -4.998 5.809 -2.314 1.00 0.20 80 VAL A CA 15
ATOM 19202 C C . VAL A 1 80 ? -4.947 4.321 -2.003 1.00 0.20 80 VAL A C 15
ATOM 19203 O O . VAL A 1 80 ? -5.329 3.494 -2.829 1.00 0.27 80 VAL A O 15
ATOM 19216 N N . GLY A 1 81 ? -4.450 3.979 -0.830 1.00 0.18 81 GLY A N 15
ATOM 19217 C CA . GLY A 1 81 ? -4.291 2.584 -0.487 1.00 0.21 81 GLY A CA 15
ATOM 19218 C C . GLY A 1 81 ? -5.383 2.091 0.434 1.00 0.20 81 GLY A C 15
ATOM 19219 O O . GLY A 1 81 ? -5.805 2.802 1.344 1.00 0.26 81 GLY A O 15
ATOM 19223 N N . ILE A 1 82 ? -5.838 0.872 0.197 1.00 0.18 82 ILE A N 15
ATOM 19224 C CA . ILE A 1 82 ? -6.880 0.269 1.001 1.00 0.17 82 ILE A CA 15
ATOM 19225 C C . ILE A 1 82 ? -6.268 -0.635 2.052 1.00 0.17 82 ILE A C 15
ATOM 19226 O O . ILE A 1 82 ? -5.562 -1.591 1.723 1.00 0.19 82 ILE A O 15
ATOM 19242 N N . ASN A 1 83 ? -6.524 -0.308 3.310 1.00 0.18 83 ASN A N 15
ATOM 19243 C CA . ASN A 1 83 ? -6.120 -1.151 4.431 1.00 0.21 83 ASN A CA 15
ATOM 19244 C C . ASN A 1 83 ? -4.609 -1.335 4.453 1.00 0.22 83 ASN A C 15
ATOM 19245 O O . ASN A 1 83 ? -4.102 -2.455 4.532 1.00 0.29 83 ASN A O 15
ATOM 19256 N N . CYS A 1 84 ? -3.900 -0.219 4.374 1.00 0.22 84 CYS A N 15
ATOM 19257 C CA . CYS A 1 84 ? -2.448 -0.233 4.339 1.00 0.23 84 CYS A CA 15
ATOM 19258 C C . CYS A 1 84 ? -1.871 -0.284 5.746 1.00 0.25 84 CYS A C 15
ATOM 19259 O O . CYS A 1 84 ? -1.647 0.747 6.379 1.00 0.33 84 CYS A O 15
ATOM 19266 N N . THR A 1 85 ? -1.641 -1.491 6.226 1.00 0.25 85 THR A N 15
ATOM 19267 C CA . THR A 1 85 ? -1.062 -1.697 7.543 1.00 0.28 85 THR A CA 15
ATOM 19268 C C . THR A 1 85 ? 0.432 -1.383 7.522 1.00 0.24 85 THR A C 15
ATOM 19269 O O . THR A 1 85 ? 1.167 -1.919 6.690 1.00 0.23 85 THR A O 15
ATOM 19280 N N . PRO A 1 86 ? 0.900 -0.500 8.419 1.00 0.26 86 PRO A N 15
ATOM 19281 C CA . PRO A 1 86 ? 2.310 -0.110 8.489 1.00 0.28 86 PRO A CA 15
ATOM 19282 C C . PRO A 1 86 ? 3.202 -1.279 8.893 1.00 0.33 86 PRO A C 15
ATOM 19283 O O . PRO A 1 86 ? 3.019 -1.884 9.955 1.00 0.39 86 PRO A O 15
ATOM 19294 N N . ILE A 1 87 ? 4.157 -1.597 8.036 1.00 0.37 87 ILE A N 15
ATOM 19295 C CA . ILE A 1 87 ? 5.039 -2.725 8.245 1.00 0.47 87 ILE A CA 15
ATOM 19296 C C . ILE A 1 87 ? 6.394 -2.264 8.778 1.00 0.57 87 ILE A C 15
ATOM 19297 O O . ILE A 1 87 ? 6.797 -1.120 8.560 1.00 0.56 87 ILE A O 15
ATOM 19313 N N . PRO A 1 88 ? 7.107 -3.146 9.497 1.00 0.73 88 PRO A N 15
ATOM 19314 C CA . PRO A 1 88 ? 8.417 -2.838 10.073 1.00 0.86 88 PRO A CA 15
ATOM 19315 C C . PRO A 1 88 ? 9.511 -2.706 9.017 1.00 0.92 88 PRO A C 15
ATOM 19316 O O . PRO A 1 88 ? 9.364 -3.168 7.883 1.00 0.96 88 PRO A O 15
ATOM 19327 N N . LEU A 1 89 ? 10.614 -2.087 9.414 1.00 1.01 89 LEU A N 15
ATOM 19328 C CA . LEU A 1 89 ? 11.747 -1.854 8.522 1.00 1.13 89 LEU A CA 15
ATOM 19329 C C . LEU A 1 89 ? 12.758 -2.989 8.634 1.00 1.31 89 LEU A C 15
ATOM 19330 O O . LEU A 1 89 ? 13.937 -2.817 8.323 1.00 1.45 89 LEU A O 15
ATOM 19346 N N . ILE A 1 90 ? 12.298 -4.142 9.085 1.00 1.37 90 ILE A N 15
ATOM 19347 C CA . ILE A 1 90 ? 13.187 -5.245 9.394 1.00 1.60 90 ILE A CA 15
ATOM 19348 C C . ILE A 1 90 ? 12.749 -6.532 8.700 1.00 1.73 90 ILE A C 15
ATOM 19349 O O . ILE A 1 90 ? 13.274 -6.825 7.606 1.00 2.31 90 ILE A O 15
ATOM 19366 N N . GLY A 1 1 ? 2.130 -4.786 -12.559 1.00 5.75 1 GLY A N 16
ATOM 19367 C CA . GLY A 1 1 ? 2.246 -3.969 -11.328 1.00 5.18 1 GLY A CA 16
ATOM 19368 C C . GLY A 1 1 ? 3.633 -4.051 -10.733 1.00 4.19 1 GLY A C 16
ATOM 19369 O O . GLY A 1 1 ? 4.468 -4.821 -11.207 1.00 4.26 1 GLY A O 16
ATOM 19375 N N . SER A 1 2 ? 3.880 -3.263 -9.700 1.00 3.74 2 SER A N 16
ATOM 19376 C CA . SER A 1 2 ? 5.177 -3.238 -9.050 1.00 3.26 2 SER A CA 16
ATOM 19377 C C . SER A 1 2 ? 5.318 -4.413 -8.090 1.00 2.09 2 SER A C 16
ATOM 19378 O O . SER A 1 2 ? 4.809 -4.377 -6.969 1.00 2.28 2 SER A O 16
ATOM 19386 N N . GLY A 1 3 ? 5.987 -5.463 -8.548 1.00 1.60 3 GLY A N 16
ATOM 19387 C CA . GLY A 1 3 ? 6.256 -6.598 -7.691 1.00 1.30 3 GLY A CA 16
ATOM 19388 C C . GLY A 1 3 ? 7.305 -6.268 -6.653 1.00 1.09 3 GLY A C 16
ATOM 19389 O O . GLY A 1 3 ? 8.495 -6.195 -6.965 1.00 1.32 3 GLY A O 16
ATOM 19393 N N . TRP A 1 4 ? 6.871 -6.060 -5.423 1.00 0.81 4 TRP A N 16
ATOM 19394 C CA . TRP A 1 4 ? 7.769 -5.642 -4.361 1.00 0.60 4 TRP A CA 16
ATOM 19395 C C . TRP A 1 4 ? 8.368 -6.823 -3.622 1.00 0.62 4 TRP A C 16
ATOM 19396 O O . TRP A 1 4 ? 8.123 -7.979 -3.966 1.00 0.74 4 TRP A O 16
ATOM 19417 N N . GLU A 1 5 ? 9.154 -6.512 -2.601 1.00 0.66 5 GLU A N 16
ATOM 19418 C CA . GLU A 1 5 ? 9.827 -7.525 -1.815 1.00 0.73 5 GLU A CA 16
ATOM 19419 C C . GLU A 1 5 ? 8.831 -8.415 -1.096 1.00 0.67 5 GLU A C 16
ATOM 19420 O O . GLU A 1 5 ? 8.174 -8.004 -0.137 1.00 0.78 5 GLU A O 16
ATOM 19432 N N . SER A 1 6 ? 8.731 -9.642 -1.570 1.00 0.74 6 SER A N 16
ATOM 19433 C CA . SER A 1 6 ? 7.844 -10.618 -0.978 1.00 0.87 6 SER A CA 16
ATOM 19434 C C . SER A 1 6 ? 8.650 -11.564 -0.096 1.00 0.88 6 SER A C 16
ATOM 19435 O O . SER A 1 6 ? 8.106 -12.240 0.775 1.00 0.90 6 SER A O 16
ATOM 19443 N N . LYS A 1 7 ? 9.968 -11.575 -0.305 1.00 0.95 7 LYS A N 16
ATOM 19444 C CA . LYS A 1 7 ? 10.859 -12.440 0.461 1.00 1.09 7 LYS A CA 16
ATOM 19445 C C . LYS A 1 7 ? 10.951 -11.973 1.911 1.00 1.03 7 LYS A C 16
ATOM 19446 O O . LYS A 1 7 ? 11.369 -12.720 2.787 1.00 1.09 7 LYS A O 16
ATOM 19465 N N . THR A 1 8 ? 10.555 -10.730 2.149 1.00 1.01 8 THR A N 16
ATOM 19466 C CA . THR A 1 8 ? 10.643 -10.141 3.474 1.00 1.08 8 THR A CA 16
ATOM 19467 C C . THR A 1 8 ? 9.587 -10.732 4.413 1.00 0.93 8 THR A C 16
ATOM 19468 O O . THR A 1 8 ? 9.773 -10.775 5.630 1.00 1.03 8 THR A O 16
ATOM 19479 N N . GLY A 1 9 ? 8.482 -11.195 3.832 1.00 0.79 9 GLY A N 16
ATOM 19480 C CA . GLY A 1 9 ? 7.447 -11.854 4.611 1.00 0.79 9 GLY A CA 16
ATOM 19481 C C . GLY A 1 9 ? 6.675 -10.891 5.488 1.00 0.69 9 GLY A C 16
ATOM 19482 O O . GLY A 1 9 ? 5.974 -11.305 6.410 1.00 0.88 9 GLY A O 16
ATOM 19486 N N . SER A 1 10 ? 6.795 -9.606 5.196 1.00 0.61 10 SER A N 16
ATOM 19487 C CA . SER A 1 10 ? 6.196 -8.578 6.027 1.00 0.73 10 SER A CA 16
ATOM 19488 C C . SER A 1 10 ? 4.755 -8.307 5.599 1.00 0.64 10 SER A C 16
ATOM 19489 O O . SER A 1 10 ? 3.908 -7.944 6.418 1.00 0.73 10 SER A O 16
ATOM 19497 N N . CYS A 1 11 ? 4.470 -8.515 4.323 1.00 0.52 11 CYS A N 16
ATOM 19498 C CA . CYS A 1 11 ? 3.137 -8.261 3.792 1.00 0.44 11 CYS A CA 16
ATOM 19499 C C . CYS A 1 11 ? 2.490 -9.559 3.314 1.00 0.41 11 CYS A C 16
ATOM 19500 O O . CYS A 1 11 ? 3.149 -10.413 2.724 1.00 0.43 11 CYS A O 16
ATOM 19507 N N . ASN A 1 12 ? 1.193 -9.691 3.564 1.00 0.46 12 ASN A N 16
ATOM 19508 C CA . ASN A 1 12 ? 0.460 -10.903 3.208 1.00 0.53 12 ASN A CA 16
ATOM 19509 C C . ASN A 1 12 ? -0.191 -10.795 1.833 1.00 0.47 12 ASN A C 16
ATOM 19510 O O . ASN A 1 12 ? -0.434 -11.805 1.176 1.00 0.57 12 ASN A O 16
ATOM 19521 N N . THR A 1 13 ? -0.481 -9.576 1.400 1.00 0.38 13 THR A N 16
ATOM 19522 C CA . THR A 1 13 ? -1.208 -9.367 0.154 1.00 0.37 13 THR A CA 16
ATOM 19523 C C . THR A 1 13 ? -0.262 -9.174 -1.024 1.00 0.35 13 THR A C 16
ATOM 19524 O O . THR A 1 13 ? -0.585 -9.526 -2.157 1.00 0.44 13 THR A O 16
ATOM 19535 N N . GLY A 1 14 ? 0.903 -8.613 -0.750 1.00 0.29 14 GLY A N 16
ATOM 19536 C CA . GLY A 1 14 ? 1.870 -8.366 -1.798 1.00 0.31 14 GLY A CA 16
ATOM 19537 C C . GLY A 1 14 ? 1.834 -6.930 -2.277 1.00 0.30 14 GLY A C 16
ATOM 19538 O O . GLY A 1 14 ? 2.651 -6.521 -3.104 1.00 0.43 14 GLY A O 16
ATOM 19542 N N . LYS A 1 15 ? 0.892 -6.158 -1.752 1.00 0.24 15 LYS A N 16
ATOM 19543 C CA . LYS A 1 15 ? 0.761 -4.758 -2.130 1.00 0.25 15 LYS A CA 16
ATOM 19544 C C . LYS A 1 15 ? 1.517 -3.865 -1.155 1.00 0.24 15 LYS A C 16
ATOM 19545 O O . LYS A 1 15 ? 0.969 -3.430 -0.142 1.00 0.25 15 LYS A O 16
ATOM 19564 N N . LEU A 1 16 ? 2.782 -3.613 -1.452 1.00 0.26 16 LEU A N 16
ATOM 19565 C CA . LEU A 1 16 ? 3.602 -2.755 -0.620 1.00 0.30 16 LEU A CA 16
ATOM 19566 C C . LEU A 1 16 ? 3.621 -1.337 -1.168 1.00 0.33 16 LEU A C 16
ATOM 19567 O O . LEU A 1 16 ? 4.139 -1.086 -2.254 1.00 0.55 16 LEU A O 16
ATOM 19583 N N . ALA A 1 17 ? 3.041 -0.413 -0.425 1.00 0.27 17 ALA A N 16
ATOM 19584 C CA . ALA A 1 17 ? 3.058 0.985 -0.813 1.00 0.27 17 ALA A CA 16
ATOM 19585 C C . ALA A 1 17 ? 3.563 1.842 0.330 1.00 0.24 17 ALA A C 16
ATOM 19586 O O . ALA A 1 17 ? 3.426 1.480 1.501 1.00 0.28 17 ALA A O 16
ATOM 19593 N N . CYS A 1 18 ? 4.178 2.960 -0.011 1.00 0.26 18 CYS A N 16
ATOM 19594 C CA . CYS A 1 18 ? 4.573 3.934 0.986 1.00 0.26 18 CYS A CA 16
ATOM 19595 C C . CYS A 1 18 ? 3.397 4.843 1.281 1.00 0.24 18 CYS A C 16
ATOM 19596 O O . CYS A 1 18 ? 3.069 5.728 0.490 1.00 0.32 18 CYS A O 16
ATOM 19603 N N . CYS A 1 19 ? 2.756 4.612 2.404 1.00 0.21 19 CYS A N 16
ATOM 19604 C CA . CYS A 1 19 ? 1.548 5.334 2.732 1.00 0.21 19 CYS A CA 16
ATOM 19605 C C . CYS A 1 19 ? 1.765 6.239 3.924 1.00 0.23 19 CYS A C 16
ATOM 19606 O O . CYS A 1 19 ? 2.484 5.894 4.865 1.00 0.30 19 CYS A O 16
ATOM 19613 N N . ASP A 1 20 ? 1.142 7.399 3.876 1.00 0.23 20 ASP A N 16
ATOM 19614 C CA . ASP A 1 20 ? 1.269 8.376 4.931 1.00 0.28 20 ASP A CA 16
ATOM 19615 C C . ASP A 1 20 ? 0.086 8.261 5.860 1.00 0.28 20 ASP A C 16
ATOM 19616 O O . ASP A 1 20 ? -1.029 8.625 5.501 1.00 0.34 20 ASP A O 16
ATOM 19625 N N . THR A 1 21 ? 0.331 7.765 7.052 1.00 0.31 21 THR A N 16
ATOM 19626 C CA . THR A 1 21 ? -0.730 7.575 8.026 1.00 0.36 21 THR A CA 16
ATOM 19627 C C . THR A 1 21 ? -1.129 8.916 8.632 1.00 0.42 21 THR A C 16
ATOM 19628 O O . THR A 1 21 ? -2.091 9.015 9.394 1.00 0.52 21 THR A O 16
ATOM 19639 N N . ASN A 1 22 ? -0.378 9.949 8.266 1.00 0.43 22 ASN A N 16
ATOM 19640 C CA . ASN A 1 22 ? -0.652 11.306 8.709 1.00 0.56 22 ASN A CA 16
ATOM 19641 C C . ASN A 1 22 ? -1.596 11.969 7.721 1.00 0.50 22 ASN A C 16
ATOM 19642 O O . ASN A 1 22 ? -2.108 13.063 7.956 1.00 0.63 22 ASN A O 16
ATOM 19653 N N . LYS A 1 23 ? -1.818 11.277 6.615 1.00 0.40 23 LYS A N 16
ATOM 19654 C CA . LYS A 1 23 ? -2.681 11.750 5.553 1.00 0.39 23 LYS A CA 16
ATOM 19655 C C . LYS A 1 23 ? -3.799 10.761 5.311 1.00 0.32 23 LYS A C 16
ATOM 19656 O O . LYS A 1 23 ? -3.603 9.551 5.377 1.00 0.39 23 LYS A O 16
ATOM 19675 N N . LYS A 1 24 ? -4.964 11.283 5.022 1.00 0.49 24 LYS A N 16
ATOM 19676 C CA . LYS A 1 24 ? -6.144 10.462 4.870 1.00 0.49 24 LYS A CA 16
ATOM 19677 C C . LYS A 1 24 ? -6.851 10.758 3.556 1.00 0.45 24 LYS A C 16
ATOM 19678 O O . LYS A 1 24 ? -6.663 11.817 2.954 1.00 0.48 24 LYS A O 16
ATOM 19697 N N . VAL A 1 25 ? -7.653 9.803 3.118 1.00 0.46 25 VAL A N 16
ATOM 19698 C CA . VAL A 1 25 ? -8.513 9.977 1.959 1.00 0.50 25 VAL A CA 16
ATOM 19699 C C . VAL A 1 25 ? -9.942 9.685 2.384 1.00 0.56 25 VAL A C 16
ATOM 19700 O O . VAL A 1 25 ? -10.163 8.873 3.283 1.00 0.57 25 VAL A O 16
ATOM 19713 N N . GLN A 1 26 ? -10.907 10.329 1.743 1.00 0.66 26 GLN A N 16
ATOM 19714 C CA . GLN A 1 26 ? -12.312 10.149 2.083 1.00 0.78 26 GLN A CA 16
ATOM 19715 C C . GLN A 1 26 ? -12.866 8.836 1.550 1.00 0.75 26 GLN A C 16
ATOM 19716 O O . GLN A 1 26 ? -14.062 8.731 1.296 1.00 0.87 26 GLN A O 16
ATOM 19730 N N . LYS A 1 27 ? -11.997 7.836 1.485 1.00 0.96 27 LYS A N 16
ATOM 19731 C CA . LYS A 1 27 ? -12.241 6.555 0.825 1.00 1.06 27 LYS A CA 16
ATOM 19732 C C . LYS A 1 27 ? -13.048 6.681 -0.472 1.00 0.94 27 LYS A C 16
ATOM 19733 O O . LYS A 1 27 ? -14.241 6.979 -0.475 1.00 1.56 27 LYS A O 16
ATOM 19752 N N . SER A 1 28 ? -12.404 6.352 -1.571 1.00 0.83 28 SER A N 16
ATOM 19753 C CA . SER A 1 28 ? -13.033 6.443 -2.869 1.00 1.35 28 SER A CA 16
ATOM 19754 C C . SER A 1 28 ? -13.480 5.067 -3.327 1.00 1.17 28 SER A C 16
ATOM 19755 O O . SER A 1 28 ? -14.642 4.687 -3.177 1.00 1.46 28 SER A O 16
ATOM 19763 N N . THR A 1 29 ? -12.530 4.330 -3.853 1.00 1.02 29 THR A N 16
ATOM 19764 C CA . THR A 1 29 ? -12.731 2.964 -4.299 1.00 1.07 29 THR A CA 16
ATOM 19765 C C . THR A 1 29 ? -11.382 2.267 -4.397 1.00 1.17 29 THR A C 16
ATOM 19766 O O . THR A 1 29 ? -10.363 2.817 -3.972 1.00 2.00 29 THR A O 16
ATOM 19777 N N . GLY A 1 30 ? -11.374 1.065 -4.940 1.00 0.96 30 GLY A N 16
ATOM 19778 C CA . GLY A 1 30 ? -10.134 0.351 -5.139 1.00 1.02 30 GLY A CA 16
ATOM 19779 C C . GLY A 1 30 ? -10.140 -0.397 -6.448 1.00 1.05 30 GLY A C 16
ATOM 19780 O O . GLY A 1 30 ? -10.961 -1.293 -6.647 1.00 1.39 30 GLY A O 16
ATOM 19784 N N . GLU A 1 31 ? -9.244 -0.028 -7.354 1.00 1.00 31 GLU A N 16
ATOM 19785 C CA . GLU A 1 31 ? -9.187 -0.668 -8.661 1.00 1.18 31 GLU A CA 16
ATOM 19786 C C . GLU A 1 31 ? -8.797 -2.134 -8.522 1.00 0.94 31 GLU A C 16
ATOM 19787 O O . GLU A 1 31 ? -9.233 -2.979 -9.304 1.00 1.04 31 GLU A O 16
ATOM 19799 N N . GLU A 1 32 ? -7.989 -2.435 -7.511 1.00 0.85 32 GLU A N 16
ATOM 19800 C CA . GLU A 1 32 ? -7.656 -3.814 -7.193 1.00 1.01 32 GLU A CA 16
ATOM 19801 C C . GLU A 1 32 ? -8.841 -4.484 -6.500 1.00 1.08 32 GLU A C 16
ATOM 19802 O O . GLU A 1 32 ? -9.187 -5.625 -6.804 1.00 1.36 32 GLU A O 16
ATOM 19814 N N . SER A 1 33 ? -9.470 -3.746 -5.585 1.00 1.06 33 SER A N 16
ATOM 19815 C CA . SER A 1 33 ? -10.665 -4.211 -4.874 1.00 1.37 33 SER A CA 16
ATOM 19816 C C . SER A 1 33 ? -11.772 -4.641 -5.836 1.00 1.43 33 SER A C 16
ATOM 19817 O O . SER A 1 33 ? -12.614 -5.469 -5.496 1.00 1.79 33 SER A O 16
ATOM 19825 N N . GLY A 1 34 ? -11.774 -4.055 -7.027 1.00 1.39 34 GLY A N 16
ATOM 19826 C CA . GLY A 1 34 ? -12.781 -4.380 -8.014 1.00 1.87 34 GLY A CA 16
ATOM 19827 C C . GLY A 1 34 ? -12.558 -5.737 -8.651 1.00 2.00 34 GLY A C 16
ATOM 19828 O O . GLY A 1 34 ? -13.506 -6.383 -9.093 1.00 2.54 34 GLY A O 16
ATOM 19832 N N . LEU A 1 35 ? -11.306 -6.164 -8.712 1.00 1.81 35 LEU A N 16
ATOM 19833 C CA . LEU A 1 35 ? -10.970 -7.467 -9.273 1.00 2.31 35 LEU A CA 16
ATOM 19834 C C . LEU A 1 35 ? -10.966 -8.527 -8.177 1.00 2.77 35 LEU A C 16
ATOM 19835 O O . LEU A 1 35 ? -11.237 -9.703 -8.422 1.00 3.49 35 LEU A O 16
ATOM 19851 N N . LEU A 1 36 ? -10.650 -8.095 -6.968 1.00 2.50 36 LEU A N 16
ATOM 19852 C CA . LEU A 1 36 ? -10.633 -8.969 -5.814 1.00 3.01 36 LEU A CA 16
ATOM 19853 C C . LEU A 1 36 ? -11.980 -8.933 -5.103 1.00 2.81 36 LEU A C 16
ATOM 19854 O O . LEU A 1 36 ? -12.901 -8.237 -5.529 1.00 2.34 36 LEU A O 16
ATOM 19870 N N . HIS A 1 37 ? -12.100 -9.696 -4.026 1.00 3.51 37 HIS A N 16
ATOM 19871 C CA . HIS A 1 37 ? -13.333 -9.724 -3.251 1.00 3.61 37 HIS A CA 16
ATOM 19872 C C . HIS A 1 37 ? -13.173 -8.939 -1.959 1.00 3.25 37 HIS A C 16
ATOM 19873 O O . HIS A 1 37 ? -14.098 -8.849 -1.155 1.00 2.95 37 HIS A O 16
ATOM 19888 N N . THR A 1 38 ? -11.999 -8.356 -1.777 1.00 3.58 38 THR A N 16
ATOM 19889 C CA . THR A 1 38 ? -11.702 -7.568 -0.593 1.00 3.68 38 THR A CA 16
ATOM 19890 C C . THR A 1 38 ? -12.428 -6.224 -0.618 1.00 3.15 38 THR A C 16
ATOM 19891 O O . THR A 1 38 ? -12.541 -5.547 0.406 1.00 3.20 38 THR A O 16
ATOM 19902 N N . GLY A 1 39 ? -12.948 -5.864 -1.789 1.00 2.92 39 GLY A N 16
ATOM 19903 C CA . GLY A 1 39 ? -13.671 -4.616 -1.941 1.00 3.07 39 GLY A CA 16
ATOM 19904 C C . GLY A 1 39 ? -15.124 -4.730 -1.533 1.00 2.65 39 GLY A C 16
ATOM 19905 O O . GLY A 1 39 ? -15.935 -3.858 -1.848 1.00 3.27 39 GLY A O 16
ATOM 19909 N N . ASP A 1 40 ? -15.456 -5.811 -0.846 1.00 2.12 40 ASP A N 16
ATOM 19910 C CA . ASP A 1 40 ? -16.821 -6.047 -0.396 1.00 2.43 40 ASP A CA 16
ATOM 19911 C C . ASP A 1 40 ? -17.144 -5.166 0.800 1.00 2.44 40 ASP A C 16
ATOM 19912 O O . ASP A 1 40 ? -18.231 -4.598 0.900 1.00 3.10 40 ASP A O 16
ATOM 19921 N N . VAL A 1 41 ? -16.177 -5.046 1.694 1.00 1.88 41 VAL A N 16
ATOM 19922 C CA . VAL A 1 41 ? -16.356 -4.282 2.923 1.00 1.83 41 VAL A CA 16
ATOM 19923 C C . VAL A 1 41 ? -16.194 -2.782 2.707 1.00 1.57 41 VAL A C 16
ATOM 19924 O O . VAL A 1 41 ? -15.354 -2.336 1.928 1.00 1.47 41 VAL A O 16
ATOM 19937 N N . LEU A 1 42 ? -17.017 -2.016 3.411 1.00 1.77 42 LEU A N 16
ATOM 19938 C CA . LEU A 1 42 ? -16.862 -0.580 3.501 1.00 1.81 42 LEU A CA 16
ATOM 19939 C C . LEU A 1 42 ? -15.917 -0.251 4.647 1.00 1.47 42 LEU A C 16
ATOM 19940 O O . LEU A 1 42 ? -15.504 0.894 4.835 1.00 1.56 42 LEU A O 16
ATOM 19956 N N . ASP A 1 43 ? -15.588 -1.292 5.408 1.00 1.24 43 ASP A N 16
ATOM 19957 C CA . ASP A 1 43 ? -14.715 -1.199 6.576 1.00 1.03 43 ASP A CA 16
ATOM 19958 C C . ASP A 1 43 ? -13.301 -0.771 6.187 1.00 0.78 43 ASP A C 16
ATOM 19959 O O . ASP A 1 43 ? -12.495 -0.400 7.044 1.00 0.77 43 ASP A O 16
ATOM 19968 N N . GLN A 1 44 ? -13.005 -0.838 4.893 1.00 0.64 44 GLN A N 16
ATOM 19969 C CA . GLN A 1 44 ? -11.716 -0.409 4.365 1.00 0.45 44 GLN A CA 16
ATOM 19970 C C . GLN A 1 44 ? -11.335 0.989 4.853 1.00 0.42 44 GLN A C 16
ATOM 19971 O O . GLN A 1 44 ? -12.189 1.859 5.028 1.00 0.57 44 GLN A O 16
ATOM 19985 N N . VAL A 1 45 ? -10.043 1.188 5.046 1.00 0.33 45 VAL A N 16
ATOM 19986 C CA . VAL A 1 45 ? -9.501 2.473 5.460 1.00 0.36 45 VAL A CA 16
ATOM 19987 C C . VAL A 1 45 ? -8.555 2.981 4.385 1.00 0.27 45 VAL A C 16
ATOM 19988 O O . VAL A 1 45 ? -7.646 2.266 3.964 1.00 0.33 45 VAL A O 16
ATOM 20001 N N . ALA A 1 46 ? -8.783 4.200 3.934 1.00 0.24 46 ALA A N 16
ATOM 20002 C CA . ALA A 1 46 ? -8.006 4.761 2.840 1.00 0.21 46 ALA A CA 16
ATOM 20003 C C . ALA A 1 46 ? -7.101 5.887 3.310 1.00 0.20 46 ALA A C 16
ATOM 20004 O O . ALA A 1 46 ? -7.574 6.942 3.743 1.00 0.30 46 ALA A O 16
ATOM 20011 N N . ILE A 1 47 ? -5.803 5.655 3.224 1.00 0.21 47 ILE A N 16
ATOM 20012 C CA . ILE A 1 47 ? -4.825 6.695 3.481 1.00 0.21 47 ILE A CA 16
ATOM 20013 C C . ILE A 1 47 ? -4.125 7.070 2.185 1.00 0.20 47 ILE A C 16
ATOM 20014 O O . ILE A 1 47 ? -4.210 6.343 1.192 1.00 0.21 47 ILE A O 16
ATOM 20030 N N . GLN A 1 48 ? -3.460 8.213 2.191 1.00 0.24 48 GLN A N 16
ATOM 20031 C CA . GLN A 1 48 ? -2.821 8.722 0.989 1.00 0.25 48 GLN A CA 16
ATOM 20032 C C . GLN A 1 48 ? -1.412 8.180 0.894 1.00 0.22 48 GLN A C 16
ATOM 20033 O O . GLN A 1 48 ? -0.619 8.278 1.835 1.00 0.36 48 GLN A O 16
ATOM 20047 N N . CYS A 1 49 ? -1.122 7.602 -0.249 1.00 0.26 49 CYS A N 16
ATOM 20048 C CA . CYS A 1 49 ? 0.115 6.898 -0.464 1.00 0.25 49 CYS A CA 16
ATOM 20049 C C . CYS A 1 49 ? 0.871 7.489 -1.644 1.00 0.28 49 CYS A C 16
ATOM 20050 O O . CYS A 1 49 ? 0.292 8.182 -2.479 1.00 0.32 49 CYS A O 16
ATOM 20057 N N . THR A 1 50 ? 2.162 7.217 -1.705 1.00 0.28 50 THR A N 16
ATOM 20058 C CA . THR A 1 50 ? 2.999 7.729 -2.772 1.00 0.36 50 THR A CA 16
ATOM 20059 C C . THR A 1 50 ? 4.279 6.904 -2.865 1.00 0.38 50 THR A C 16
ATOM 20060 O O . THR A 1 50 ? 4.812 6.458 -1.848 1.00 0.45 50 THR A O 16
ATOM 20071 N N . GLN A 1 51 ? 4.757 6.666 -4.074 1.00 0.39 51 GLN A N 16
ATOM 20072 C CA . GLN A 1 51 ? 5.949 5.864 -4.250 1.00 0.42 51 GLN A CA 16
ATOM 20073 C C . GLN A 1 51 ? 7.043 6.665 -4.949 1.00 0.42 51 GLN A C 16
ATOM 20074 O O . GLN A 1 51 ? 6.891 7.090 -6.096 1.00 0.58 51 GLN A O 16
ATOM 20088 N N . ILE A 1 52 ? 8.133 6.882 -4.227 1.00 0.43 52 ILE A N 16
ATOM 20089 C CA . ILE A 1 52 ? 9.303 7.576 -4.751 1.00 0.50 52 ILE A CA 16
ATOM 20090 C C . ILE A 1 52 ? 10.059 6.662 -5.719 1.00 0.56 52 ILE A C 16
ATOM 20091 O O . ILE A 1 52 ? 10.308 5.502 -5.395 1.00 0.65 52 ILE A O 16
ATOM 20107 N N . PRO A 1 53 ? 10.438 7.200 -6.906 1.00 0.66 53 PRO A N 16
ATOM 20108 C CA . PRO A 1 53 ? 11.031 6.443 -8.021 1.00 0.80 53 PRO A CA 16
ATOM 20109 C C . PRO A 1 53 ? 11.916 5.279 -7.583 1.00 0.82 53 PRO A C 16
ATOM 20110 O O . PRO A 1 53 ? 13.010 5.472 -7.043 1.00 0.87 53 PRO A O 16
ATOM 20121 N N . LEU A 1 54 ? 11.423 4.077 -7.851 1.00 0.90 54 LEU A N 16
ATOM 20122 C CA . LEU A 1 54 ? 12.010 2.851 -7.345 1.00 0.96 54 LEU A CA 16
ATOM 20123 C C . LEU A 1 54 ? 13.090 2.298 -8.265 1.00 0.90 54 LEU A C 16
ATOM 20124 O O . LEU A 1 54 ? 13.000 2.404 -9.492 1.00 1.03 54 LEU A O 16
ATOM 20140 N N . LEU A 1 55 ? 14.135 1.761 -7.657 1.00 0.88 55 LEU A N 16
ATOM 20141 C CA . LEU A 1 55 ? 15.130 0.986 -8.374 1.00 0.96 55 LEU A CA 16
ATOM 20142 C C . LEU A 1 55 ? 14.765 -0.495 -8.293 1.00 0.93 55 LEU A C 16
ATOM 20143 O O . LEU A 1 55 ? 14.249 -0.959 -7.274 1.00 0.85 55 LEU A O 16
ATOM 20159 N N . ILE A 1 56 ? 15.029 -1.234 -9.361 1.00 1.10 56 ILE A N 16
ATOM 20160 C CA . ILE A 1 56 ? 14.649 -2.640 -9.427 1.00 1.16 56 ILE A CA 16
ATOM 20161 C C . ILE A 1 56 ? 15.477 -3.467 -8.453 1.00 1.07 56 ILE A C 16
ATOM 20162 O O . ILE A 1 56 ? 16.708 -3.365 -8.420 1.00 1.14 56 ILE A O 16
ATOM 20178 N N . GLY A 1 57 ? 14.792 -4.281 -7.672 1.00 1.03 57 GLY A N 16
ATOM 20179 C CA . GLY A 1 57 ? 15.450 -5.104 -6.677 1.00 1.00 57 GLY A CA 16
ATOM 20180 C C . GLY A 1 57 ? 15.583 -4.402 -5.338 1.00 0.86 57 GLY A C 16
ATOM 20181 O O . GLY A 1 57 ? 16.113 -4.968 -4.381 1.00 0.90 57 GLY A O 16
ATOM 20185 N N . ILE A 1 58 ? 15.106 -3.169 -5.267 1.00 0.77 58 ILE A N 16
ATOM 20186 C CA . ILE A 1 58 ? 15.209 -2.381 -4.050 1.00 0.66 58 ILE A CA 16
ATOM 20187 C C . ILE A 1 58 ? 13.958 -2.517 -3.189 1.00 0.61 58 ILE A C 16
ATOM 20188 O O . ILE A 1 58 ? 12.867 -2.812 -3.678 1.00 0.69 58 ILE A O 16
ATOM 20204 N N . ALA A 1 59 ? 14.149 -2.310 -1.901 1.00 0.57 59 ALA A N 16
ATOM 20205 C CA . ALA A 1 59 ? 13.090 -2.425 -0.921 1.00 0.59 59 ALA A CA 16
ATOM 20206 C C . ALA A 1 59 ? 12.278 -1.137 -0.826 1.00 0.49 59 ALA A C 16
ATOM 20207 O O . ALA A 1 59 ? 12.829 -0.043 -0.715 1.00 0.50 59 ALA A O 16
ATOM 20214 N N . ILE A 1 60 ? 10.956 -1.307 -0.854 1.00 0.46 60 ILE A N 16
ATOM 20215 C CA . ILE A 1 60 ? 9.983 -0.213 -0.729 1.00 0.42 60 ILE A CA 16
ATOM 20216 C C . ILE A 1 60 ? 10.293 0.678 0.474 1.00 0.40 60 ILE A C 16
ATOM 20217 O O . ILE A 1 60 ? 10.184 1.898 0.404 1.00 0.39 60 ILE A O 16
ATOM 20233 N N . GLU A 1 61 ? 10.700 0.041 1.558 1.00 0.49 61 GLU A N 16
ATOM 20234 C CA . GLU A 1 61 ? 10.927 0.706 2.830 1.00 0.60 61 GLU A CA 16
ATOM 20235 C C . GLU A 1 61 ? 12.168 1.598 2.792 1.00 0.58 61 GLU A C 16
ATOM 20236 O O . GLU A 1 61 ? 12.205 2.652 3.426 1.00 0.71 61 GLU A O 16
ATOM 20248 N N . ASP A 1 62 ? 13.177 1.174 2.040 1.00 0.54 62 ASP A N 16
ATOM 20249 C CA . ASP A 1 62 ? 14.431 1.915 1.963 1.00 0.60 62 ASP A CA 16
ATOM 20250 C C . ASP A 1 62 ? 14.404 2.905 0.811 1.00 0.51 62 ASP A C 16
ATOM 20251 O O . ASP A 1 62 ? 15.139 3.894 0.808 1.00 0.65 62 ASP A O 16
ATOM 20260 N N . GLU A 1 63 ? 13.556 2.635 -0.170 1.00 0.40 63 GLU A N 16
ATOM 20261 C CA . GLU A 1 63 ? 13.488 3.461 -1.360 1.00 0.40 63 GLU A CA 16
ATOM 20262 C C . GLU A 1 63 ? 12.822 4.797 -1.063 1.00 0.34 63 GLU A C 16
ATOM 20263 O O . GLU A 1 63 ? 13.270 5.847 -1.531 1.00 0.42 63 GLU A O 16
ATOM 20275 N N . CYS A 1 64 ? 11.772 4.769 -0.265 1.00 0.29 64 CYS A N 16
ATOM 20276 C CA . CYS A 1 64 ? 11.008 5.971 0.002 1.00 0.32 64 CYS A CA 16
ATOM 20277 C C . CYS A 1 64 ? 11.268 6.475 1.418 1.00 0.40 64 CYS A C 16
ATOM 20278 O O . CYS A 1 64 ? 11.680 5.715 2.294 1.00 0.60 64 CYS A O 16
ATOM 20285 N N . LYS A 1 65 ? 11.040 7.764 1.634 1.00 0.43 65 LYS A N 16
ATOM 20286 C CA . LYS A 1 65 ? 11.188 8.355 2.955 1.00 0.51 65 LYS A CA 16
ATOM 20287 C C . LYS A 1 65 ? 9.810 8.452 3.589 1.00 0.45 65 LYS A C 16
ATOM 20288 O O . LYS A 1 65 ? 9.347 9.517 3.994 1.00 0.60 65 LYS A O 16
ATOM 20307 N N . ASN A 1 66 ? 9.164 7.306 3.651 1.00 0.35 66 ASN A N 16
ATOM 20308 C CA . ASN A 1 66 ? 7.777 7.199 4.063 1.00 0.30 66 ASN A CA 16
ATOM 20309 C C . ASN A 1 66 ? 7.618 5.984 4.959 1.00 0.29 66 ASN A C 16
ATOM 20310 O O . ASN A 1 66 ? 8.608 5.391 5.391 1.00 0.41 66 ASN A O 16
ATOM 20321 N N . THR A 1 67 ? 6.382 5.608 5.235 1.00 0.28 67 THR A N 16
ATOM 20322 C CA . THR A 1 67 ? 6.120 4.391 5.963 1.00 0.27 67 THR A CA 16
ATOM 20323 C C . THR A 1 67 ? 5.621 3.309 5.013 1.00 0.25 67 THR A C 16
ATOM 20324 O O . THR A 1 67 ? 4.661 3.515 4.267 1.00 0.26 67 THR A O 16
ATOM 20335 N N . PRO A 1 68 ? 6.280 2.148 5.025 1.00 0.28 68 PRO A N 16
ATOM 20336 C CA . PRO A 1 68 ? 5.916 1.033 4.171 1.00 0.30 68 PRO A CA 16
ATOM 20337 C C . PRO A 1 68 ? 4.703 0.301 4.719 1.00 0.25 68 PRO A C 16
ATOM 20338 O O . PRO A 1 68 ? 4.652 -0.049 5.901 1.00 0.28 68 PRO A O 16
ATOM 20349 N N . THR A 1 69 ? 3.714 0.089 3.877 1.00 0.23 69 THR A N 16
ATOM 20350 C CA . THR A 1 69 ? 2.482 -0.524 4.321 1.00 0.21 69 THR A CA 16
ATOM 20351 C C . THR A 1 69 ? 2.083 -1.689 3.426 1.00 0.23 69 THR A C 16
ATOM 20352 O O . THR A 1 69 ? 2.413 -1.722 2.240 1.00 0.29 69 THR A O 16
ATOM 20363 N N . CYS A 1 70 ? 1.395 -2.649 4.020 1.00 0.23 70 CYS A N 16
ATOM 20364 C CA . CYS A 1 70 ? 0.825 -3.766 3.286 1.00 0.27 70 CYS A CA 16
ATOM 20365 C C . CYS A 1 70 ? -0.651 -3.484 3.037 1.00 0.22 70 CYS A C 16
ATOM 20366 O O . CYS A 1 70 ? -1.486 -3.664 3.927 1.00 0.27 70 CYS A O 16
ATOM 20373 N N . CYS A 1 71 ? -0.966 -3.014 1.843 1.00 0.21 71 CYS A N 16
ATOM 20374 C CA . CYS A 1 71 ? -2.330 -2.641 1.512 1.00 0.19 71 CYS A CA 16
ATOM 20375 C C . CYS A 1 71 ? -3.108 -3.845 1.014 1.00 0.21 71 CYS A C 16
ATOM 20376 O O . CYS A 1 71 ? -2.576 -4.693 0.299 1.00 0.28 71 CYS A O 16
ATOM 20383 N N . GLU A 1 72 ? -4.366 -3.919 1.413 1.00 0.22 72 GLU A N 16
ATOM 20384 C CA . GLU A 1 72 ? -5.273 -4.928 0.912 1.00 0.24 72 GLU A CA 16
ATOM 20385 C C . GLU A 1 72 ? -5.478 -4.716 -0.580 1.00 0.25 72 GLU A C 16
ATOM 20386 O O . GLU A 1 72 ? -5.403 -5.653 -1.374 1.00 0.37 72 GLU A O 16
ATOM 20398 N N . ASP A 1 73 ? -5.693 -3.455 -0.936 1.00 0.21 73 ASP A N 16
ATOM 20399 C CA . ASP A 1 73 ? -5.877 -3.029 -2.321 1.00 0.24 73 ASP A CA 16
ATOM 20400 C C . ASP A 1 73 ? -5.404 -1.595 -2.456 1.00 0.22 73 ASP A C 16
ATOM 20401 O O . ASP A 1 73 ? -5.149 -0.938 -1.453 1.00 0.19 73 ASP A O 16
ATOM 20410 N N . VAL A 1 74 ? -5.260 -1.115 -3.683 1.00 0.28 74 VAL A N 16
ATOM 20411 C CA . VAL A 1 74 ? -4.866 0.272 -3.913 1.00 0.30 74 VAL A CA 16
ATOM 20412 C C . VAL A 1 74 ? -5.606 0.816 -5.135 1.00 0.43 74 VAL A C 16
ATOM 20413 O O . VAL A 1 74 ? -6.111 0.045 -5.956 1.00 0.68 74 VAL A O 16
ATOM 20426 N N . GLU A 1 75 ? -5.712 2.136 -5.226 1.00 0.33 75 GLU A N 16
ATOM 20427 C CA . GLU A 1 75 ? -6.311 2.786 -6.383 1.00 0.46 75 GLU A CA 16
ATOM 20428 C C . GLU A 1 75 ? -5.302 3.736 -7.029 1.00 0.50 75 GLU A C 16
ATOM 20429 O O . GLU A 1 75 ? -4.362 4.193 -6.367 1.00 0.45 75 GLU A O 16
ATOM 20441 N N . ASP A 1 76 ? -5.500 4.014 -8.319 1.00 0.61 76 ASP A N 16
ATOM 20442 C CA . ASP A 1 76 ? -4.596 4.867 -9.093 1.00 0.65 76 ASP A CA 16
ATOM 20443 C C . ASP A 1 76 ? -3.257 4.172 -9.262 1.00 0.67 76 ASP A C 16
ATOM 20444 O O . ASP A 1 76 ? -3.193 2.944 -9.308 1.00 0.69 76 ASP A O 16
ATOM 20453 N N . ASP A 1 77 ? -2.192 4.945 -9.364 1.00 0.70 77 ASP A N 16
ATOM 20454 C CA . ASP A 1 77 ? -0.847 4.382 -9.409 1.00 0.77 77 ASP A CA 16
ATOM 20455 C C . ASP A 1 77 ? -0.420 3.956 -8.007 1.00 0.67 77 ASP A C 16
ATOM 20456 O O . ASP A 1 77 ? 0.686 3.453 -7.800 1.00 0.81 77 ASP A O 16
ATOM 20465 N N . GLY A 1 78 ? -1.321 4.149 -7.052 1.00 0.51 78 GLY A N 16
ATOM 20466 C CA . GLY A 1 78 ? -1.049 3.781 -5.684 1.00 0.44 78 GLY A CA 16
ATOM 20467 C C . GLY A 1 78 ? -1.140 4.956 -4.732 1.00 0.33 78 GLY A C 16
ATOM 20468 O O . GLY A 1 78 ? -0.519 4.949 -3.674 1.00 0.35 78 GLY A O 16
ATOM 20472 N N . LEU A 1 79 ? -1.898 5.981 -5.114 1.00 0.27 79 LEU A N 16
ATOM 20473 C CA . LEU A 1 79 ? -2.053 7.165 -4.273 1.00 0.22 79 LEU A CA 16
ATOM 20474 C C . LEU A 1 79 ? -3.062 6.935 -3.154 1.00 0.19 79 LEU A C 16
ATOM 20475 O O . LEU A 1 79 ? -3.011 7.596 -2.121 1.00 0.22 79 LEU A O 16
ATOM 20491 N N . VAL A 1 80 ? -3.987 6.020 -3.368 1.00 0.19 80 VAL A N 16
ATOM 20492 C CA . VAL A 1 80 ? -5.027 5.758 -2.386 1.00 0.20 80 VAL A CA 16
ATOM 20493 C C . VAL A 1 80 ? -5.050 4.282 -2.033 1.00 0.20 80 VAL A C 16
ATOM 20494 O O . VAL A 1 80 ? -5.466 3.450 -2.839 1.00 0.27 80 VAL A O 16
ATOM 20507 N N . GLY A 1 81 ? -4.588 3.961 -0.836 1.00 0.18 81 GLY A N 16
ATOM 20508 C CA . GLY A 1 81 ? -4.459 2.575 -0.450 1.00 0.21 81 GLY A CA 16
ATOM 20509 C C . GLY A 1 81 ? -5.570 2.113 0.462 1.00 0.20 81 GLY A C 16
ATOM 20510 O O . GLY A 1 81 ? -6.059 2.869 1.305 1.00 0.26 81 GLY A O 16
ATOM 20514 N N . ILE A 1 82 ? -5.964 0.863 0.289 1.00 0.18 82 ILE A N 16
ATOM 20515 C CA . ILE A 1 82 ? -7.021 0.265 1.073 1.00 0.17 82 ILE A CA 16
ATOM 20516 C C . ILE A 1 82 ? -6.429 -0.600 2.172 1.00 0.17 82 ILE A C 16
ATOM 20517 O O . ILE A 1 82 ? -5.711 -1.563 1.895 1.00 0.19 82 ILE A O 16
ATOM 20533 N N . ASN A 1 83 ? -6.714 -0.229 3.414 1.00 0.18 83 ASN A N 16
ATOM 20534 C CA . ASN A 1 83 ? -6.319 -1.023 4.576 1.00 0.21 83 ASN A CA 16
ATOM 20535 C C . ASN A 1 83 ? -4.807 -1.204 4.630 1.00 0.22 83 ASN A C 16
ATOM 20536 O O . ASN A 1 83 ? -4.308 -2.298 4.886 1.00 0.29 83 ASN A O 16
ATOM 20547 N N . CYS A 1 84 ? -4.088 -0.123 4.381 1.00 0.22 84 CYS A N 16
ATOM 20548 C CA . CYS A 1 84 ? -2.635 -0.158 4.372 1.00 0.23 84 CYS A CA 16
ATOM 20549 C C . CYS A 1 84 ? -2.081 -0.151 5.791 1.00 0.25 84 CYS A C 16
ATOM 20550 O O . CYS A 1 84 ? -1.965 0.898 6.425 1.00 0.33 84 CYS A O 16
ATOM 20557 N N . THR A 1 85 ? -1.762 -1.335 6.289 1.00 0.25 85 THR A N 16
ATOM 20558 C CA . THR A 1 85 ? -1.183 -1.480 7.614 1.00 0.28 85 THR A CA 16
ATOM 20559 C C . THR A 1 85 ? 0.340 -1.375 7.539 1.00 0.24 85 THR A C 16
ATOM 20560 O O . THR A 1 85 ? 0.969 -2.028 6.704 1.00 0.23 85 THR A O 16
ATOM 20571 N N . PRO A 1 86 ? 0.946 -0.529 8.393 1.00 0.26 86 PRO A N 16
ATOM 20572 C CA . PRO A 1 86 ? 2.402 -0.344 8.437 1.00 0.28 86 PRO A CA 16
ATOM 20573 C C . PRO A 1 86 ? 3.133 -1.633 8.785 1.00 0.33 86 PRO A C 16
ATOM 20574 O O . PRO A 1 86 ? 3.005 -2.154 9.897 1.00 0.39 86 PRO A O 16
ATOM 20585 N N . ILE A 1 87 ? 3.896 -2.142 7.829 1.00 0.37 87 ILE A N 16
ATOM 20586 C CA . ILE A 1 87 ? 4.621 -3.380 8.005 1.00 0.47 87 ILE A CA 16
ATOM 20587 C C . ILE A 1 87 ? 5.927 -3.141 8.742 1.00 0.57 87 ILE A C 16
ATOM 20588 O O . ILE A 1 87 ? 6.620 -2.154 8.485 1.00 0.56 87 ILE A O 16
ATOM 20604 N N . PRO A 1 88 ? 6.278 -4.038 9.673 1.00 0.73 88 PRO A N 16
ATOM 20605 C CA . PRO A 1 88 ? 7.493 -3.927 10.464 1.00 0.86 88 PRO A CA 16
ATOM 20606 C C . PRO A 1 88 ? 8.727 -4.184 9.626 1.00 0.92 88 PRO A C 16
ATOM 20607 O O . PRO A 1 88 ? 8.728 -5.036 8.735 1.00 0.96 88 PRO A O 16
ATOM 20618 N N . LEU A 1 89 ? 9.775 -3.457 9.936 1.00 1.01 89 LEU A N 16
ATOM 20619 C CA . LEU A 1 89 ? 11.030 -3.570 9.222 1.00 1.13 89 LEU A CA 16
ATOM 20620 C C . LEU A 1 89 ? 11.920 -4.585 9.919 1.00 1.31 89 LEU A C 16
ATOM 20621 O O . LEU A 1 89 ? 13.147 -4.447 9.942 1.00 1.45 89 LEU A O 16
ATOM 20637 N N . ILE A 1 90 ? 11.293 -5.594 10.506 1.00 1.37 90 ILE A N 16
ATOM 20638 C CA . ILE A 1 90 ? 12.000 -6.561 11.317 1.00 1.60 90 ILE A CA 16
ATOM 20639 C C . ILE A 1 90 ? 11.549 -7.981 10.993 1.00 1.73 90 ILE A C 16
ATOM 20640 O O . ILE A 1 90 ? 10.383 -8.326 11.274 1.00 2.31 90 ILE A O 16
ATOM 20657 N N . GLY A 1 1 ? 2.828 0.367 -6.384 1.00 5.75 1 GLY A N 17
ATOM 20658 C CA . GLY A 1 1 ? 2.622 -0.195 -5.028 1.00 5.18 1 GLY A CA 17
ATOM 20659 C C . GLY A 1 1 ? 1.991 -1.571 -5.074 1.00 4.19 1 GLY A C 17
ATOM 20660 O O . GLY A 1 1 ? 1.043 -1.852 -4.341 1.00 4.26 1 GLY A O 17
ATOM 20666 N N . SER A 1 2 ? 2.514 -2.433 -5.932 1.00 3.74 2 SER A N 17
ATOM 20667 C CA . SER A 1 2 ? 1.959 -3.762 -6.109 1.00 3.26 2 SER A CA 17
ATOM 20668 C C . SER A 1 2 ? 3.038 -4.727 -6.588 1.00 2.09 2 SER A C 17
ATOM 20669 O O . SER A 1 2 ? 3.749 -4.442 -7.552 1.00 2.28 2 SER A O 17
ATOM 20677 N N . GLY A 1 3 ? 3.170 -5.854 -5.898 1.00 1.60 3 GLY A N 17
ATOM 20678 C CA . GLY A 1 3 ? 4.141 -6.858 -6.291 1.00 1.30 3 GLY A CA 17
ATOM 20679 C C . GLY A 1 3 ? 5.504 -6.614 -5.676 1.00 1.09 3 GLY A C 17
ATOM 20680 O O . GLY A 1 3 ? 6.527 -7.017 -6.228 1.00 1.32 3 GLY A O 17
ATOM 20684 N N . TRP A 1 4 ? 5.517 -5.962 -4.525 1.00 0.81 4 TRP A N 17
ATOM 20685 C CA . TRP A 1 4 ? 6.761 -5.631 -3.849 1.00 0.60 4 TRP A CA 17
ATOM 20686 C C . TRP A 1 4 ? 7.345 -6.835 -3.133 1.00 0.62 4 TRP A C 17
ATOM 20687 O O . TRP A 1 4 ? 6.649 -7.819 -2.870 1.00 0.74 4 TRP A O 17
ATOM 20708 N N . GLU A 1 5 ? 8.628 -6.740 -2.817 1.00 0.66 5 GLU A N 17
ATOM 20709 C CA . GLU A 1 5 ? 9.342 -7.817 -2.157 1.00 0.73 5 GLU A CA 17
ATOM 20710 C C . GLU A 1 5 ? 8.809 -8.021 -0.747 1.00 0.67 5 GLU A C 17
ATOM 20711 O O . GLU A 1 5 ? 9.018 -7.192 0.140 1.00 0.78 5 GLU A O 17
ATOM 20723 N N . SER A 1 6 ? 8.121 -9.133 -0.555 1.00 0.74 6 SER A N 17
ATOM 20724 C CA . SER A 1 6 ? 7.532 -9.472 0.729 1.00 0.87 6 SER A CA 17
ATOM 20725 C C . SER A 1 6 ? 8.481 -10.359 1.534 1.00 0.88 6 SER A C 17
ATOM 20726 O O . SER A 1 6 ? 8.048 -11.178 2.343 1.00 0.90 6 SER A O 17
ATOM 20734 N N . LYS A 1 7 ? 9.776 -10.196 1.270 1.00 0.95 7 LYS A N 17
ATOM 20735 C CA . LYS A 1 7 ? 10.843 -10.929 1.953 1.00 1.09 7 LYS A CA 17
ATOM 20736 C C . LYS A 1 7 ? 10.644 -10.974 3.472 1.00 1.03 7 LYS A C 17
ATOM 20737 O O . LYS A 1 7 ? 10.763 -12.031 4.093 1.00 1.09 7 LYS A O 17
ATOM 20756 N N . THR A 1 8 ? 10.336 -9.829 4.054 1.00 1.01 8 THR A N 17
ATOM 20757 C CA . THR A 1 8 ? 10.131 -9.720 5.494 1.00 1.08 8 THR A CA 17
ATOM 20758 C C . THR A 1 8 ? 8.943 -10.554 5.972 1.00 0.93 8 THR A C 17
ATOM 20759 O O . THR A 1 8 ? 8.876 -10.951 7.134 1.00 1.03 8 THR A O 17
ATOM 20770 N N . GLY A 1 9 ? 8.015 -10.826 5.062 1.00 0.79 9 GLY A N 17
ATOM 20771 C CA . GLY A 1 9 ? 6.805 -11.543 5.417 1.00 0.79 9 GLY A CA 17
ATOM 20772 C C . GLY A 1 9 ? 5.793 -10.637 6.084 1.00 0.69 9 GLY A C 17
ATOM 20773 O O . GLY A 1 9 ? 4.733 -11.085 6.525 1.00 0.88 9 GLY A O 17
ATOM 20777 N N . SER A 1 10 ? 6.121 -9.353 6.136 1.00 0.61 10 SER A N 17
ATOM 20778 C CA . SER A 1 10 ? 5.284 -8.365 6.798 1.00 0.73 10 SER A CA 17
ATOM 20779 C C . SER A 1 10 ? 3.992 -8.109 6.021 1.00 0.64 10 SER A C 17
ATOM 20780 O O . SER A 1 10 ? 3.059 -7.508 6.547 1.00 0.73 10 SER A O 17
ATOM 20788 N N . CYS A 1 11 ? 3.933 -8.562 4.776 1.00 0.52 11 CYS A N 17
ATOM 20789 C CA . CYS A 1 11 ? 2.743 -8.355 3.968 1.00 0.44 11 CYS A CA 17
ATOM 20790 C C . CYS A 1 11 ? 2.320 -9.655 3.299 1.00 0.41 11 CYS A C 17
ATOM 20791 O O . CYS A 1 11 ? 3.156 -10.445 2.864 1.00 0.43 11 CYS A O 17
ATOM 20798 N N . ASN A 1 12 ? 1.014 -9.866 3.242 1.00 0.46 12 ASN A N 17
ATOM 20799 C CA . ASN A 1 12 ? 0.439 -11.079 2.674 1.00 0.53 12 ASN A CA 17
ATOM 20800 C C . ASN A 1 12 ? 0.061 -10.913 1.204 1.00 0.47 12 ASN A C 17
ATOM 20801 O O . ASN A 1 12 ? 0.088 -11.874 0.437 1.00 0.57 12 ASN A O 17
ATOM 20812 N N . THR A 1 13 ? -0.300 -9.698 0.815 1.00 0.38 13 THR A N 17
ATOM 20813 C CA . THR A 1 13 ? -0.783 -9.443 -0.535 1.00 0.37 13 THR A CA 17
ATOM 20814 C C . THR A 1 13 ? 0.351 -9.098 -1.489 1.00 0.35 13 THR A C 17
ATOM 20815 O O . THR A 1 13 ? 0.279 -9.376 -2.685 1.00 0.44 13 THR A O 17
ATOM 20826 N N . GLY A 1 14 ? 1.397 -8.490 -0.954 1.00 0.29 14 GLY A N 17
ATOM 20827 C CA . GLY A 1 14 ? 2.498 -8.053 -1.784 1.00 0.31 14 GLY A CA 17
ATOM 20828 C C . GLY A 1 14 ? 2.297 -6.635 -2.273 1.00 0.30 14 GLY A C 17
ATOM 20829 O O . GLY A 1 14 ? 3.104 -6.108 -3.038 1.00 0.43 14 GLY A O 17
ATOM 20833 N N . LYS A 1 15 ? 1.216 -6.013 -1.829 1.00 0.24 15 LYS A N 17
ATOM 20834 C CA . LYS A 1 15 ? 0.937 -4.634 -2.183 1.00 0.25 15 LYS A CA 17
ATOM 20835 C C . LYS A 1 15 ? 1.437 -3.704 -1.094 1.00 0.24 15 LYS A C 17
ATOM 20836 O O . LYS A 1 15 ? 0.711 -3.362 -0.161 1.00 0.25 15 LYS A O 17
ATOM 20855 N N . LEU A 1 16 ? 2.694 -3.317 -1.214 1.00 0.26 16 LEU A N 17
ATOM 20856 C CA . LEU A 1 16 ? 3.307 -2.400 -0.284 1.00 0.30 16 LEU A CA 17
ATOM 20857 C C . LEU A 1 16 ? 3.269 -0.992 -0.851 1.00 0.33 16 LEU A C 17
ATOM 20858 O O . LEU A 1 16 ? 3.508 -0.791 -2.042 1.00 0.55 16 LEU A O 17
ATOM 20874 N N . ALA A 1 17 ? 2.957 -0.027 -0.011 1.00 0.27 17 ALA A N 17
ATOM 20875 C CA . ALA A 1 17 ? 2.986 1.364 -0.422 1.00 0.27 17 ALA A CA 17
ATOM 20876 C C . ALA A 1 17 ? 3.536 2.237 0.689 1.00 0.24 17 ALA A C 17
ATOM 20877 O O . ALA A 1 17 ? 3.338 1.958 1.874 1.00 0.28 17 ALA A O 17
ATOM 20884 N N . CYS A 1 18 ? 4.260 3.271 0.299 1.00 0.26 18 CYS A N 17
ATOM 20885 C CA . CYS A 1 18 ? 4.734 4.269 1.237 1.00 0.26 18 CYS A CA 17
ATOM 20886 C C . CYS A 1 18 ? 3.610 5.258 1.493 1.00 0.24 18 CYS A C 17
ATOM 20887 O O . CYS A 1 18 ? 3.325 6.116 0.657 1.00 0.32 18 CYS A O 17
ATOM 20894 N N . CYS A 1 19 ? 2.958 5.128 2.633 1.00 0.21 19 CYS A N 17
ATOM 20895 C CA . CYS A 1 19 ? 1.739 5.872 2.879 1.00 0.21 19 CYS A CA 17
ATOM 20896 C C . CYS A 1 19 ? 1.852 6.730 4.124 1.00 0.23 19 CYS A C 17
ATOM 20897 O O . CYS A 1 19 ? 2.664 6.461 5.012 1.00 0.30 19 CYS A O 17
ATOM 20904 N N . ASP A 1 20 ? 1.037 7.770 4.173 1.00 0.23 20 ASP A N 17
ATOM 20905 C CA . ASP A 1 20 ? 0.999 8.666 5.312 1.00 0.28 20 ASP A CA 17
ATOM 20906 C C . ASP A 1 20 ? -0.217 8.353 6.154 1.00 0.28 20 ASP A C 17
ATOM 20907 O O . ASP A 1 20 ? -1.344 8.475 5.690 1.00 0.34 20 ASP A O 17
ATOM 20916 N N . THR A 1 21 ? 0.012 7.953 7.389 1.00 0.31 21 THR A N 17
ATOM 20917 C CA . THR A 1 21 ? -1.067 7.505 8.254 1.00 0.36 21 THR A CA 17
ATOM 20918 C C . THR A 1 21 ? -1.805 8.686 8.880 1.00 0.42 21 THR A C 17
ATOM 20919 O O . THR A 1 21 ? -2.814 8.512 9.565 1.00 0.52 21 THR A O 17
ATOM 20930 N N . ASN A 1 22 ? -1.302 9.888 8.638 1.00 0.43 22 ASN A N 17
ATOM 20931 C CA . ASN A 1 22 ? -1.929 11.097 9.145 1.00 0.56 22 ASN A CA 17
ATOM 20932 C C . ASN A 1 22 ? -2.796 11.710 8.065 1.00 0.50 22 ASN A C 17
ATOM 20933 O O . ASN A 1 22 ? -3.691 12.510 8.332 1.00 0.63 22 ASN A O 17
ATOM 20944 N N . LYS A 1 23 ? -2.508 11.320 6.842 1.00 0.40 23 LYS A N 17
ATOM 20945 C CA . LYS A 1 23 ? -3.247 11.779 5.687 1.00 0.39 23 LYS A CA 17
ATOM 20946 C C . LYS A 1 23 ? -4.179 10.699 5.188 1.00 0.32 23 LYS A C 17
ATOM 20947 O O . LYS A 1 23 ? -3.821 9.528 5.101 1.00 0.39 23 LYS A O 17
ATOM 20966 N N . LYS A 1 24 ? -5.368 11.118 4.842 1.00 0.49 24 LYS A N 17
ATOM 20967 C CA . LYS A 1 24 ? -6.433 10.201 4.495 1.00 0.49 24 LYS A CA 17
ATOM 20968 C C . LYS A 1 24 ? -7.026 10.565 3.144 1.00 0.45 24 LYS A C 17
ATOM 20969 O O . LYS A 1 24 ? -6.952 11.717 2.715 1.00 0.48 24 LYS A O 17
ATOM 20988 N N . VAL A 1 25 ? -7.611 9.584 2.479 1.00 0.46 25 VAL A N 17
ATOM 20989 C CA . VAL A 1 25 ? -8.256 9.811 1.193 1.00 0.50 25 VAL A CA 17
ATOM 20990 C C . VAL A 1 25 ? -9.764 9.647 1.349 1.00 0.56 25 VAL A C 17
ATOM 20991 O O . VAL A 1 25 ? -10.228 8.812 2.125 1.00 0.57 25 VAL A O 17
ATOM 21004 N N . GLN A 1 26 ? -10.522 10.442 0.603 1.00 0.66 26 GLN A N 17
ATOM 21005 C CA . GLN A 1 26 ? -11.963 10.512 0.774 1.00 0.78 26 GLN A CA 17
ATOM 21006 C C . GLN A 1 26 ? -12.668 9.407 -0.000 1.00 0.75 26 GLN A C 17
ATOM 21007 O O . GLN A 1 26 ? -13.625 8.806 0.490 1.00 0.87 26 GLN A O 17
ATOM 21021 N N . LYS A 1 27 ? -12.199 9.141 -1.208 1.00 0.96 27 LYS A N 17
ATOM 21022 C CA . LYS A 1 27 ? -12.775 8.090 -2.031 1.00 1.06 27 LYS A CA 17
ATOM 21023 C C . LYS A 1 27 ? -11.985 6.801 -1.870 1.00 0.94 27 LYS A C 17
ATOM 21024 O O . LYS A 1 27 ? -10.766 6.785 -2.042 1.00 1.56 27 LYS A O 17
ATOM 21043 N N . SER A 1 28 ? -12.681 5.728 -1.533 1.00 0.83 28 SER A N 17
ATOM 21044 C CA . SER A 1 28 ? -12.037 4.451 -1.285 1.00 1.35 28 SER A CA 17
ATOM 21045 C C . SER A 1 28 ? -12.883 3.307 -1.826 1.00 1.17 28 SER A C 17
ATOM 21046 O O . SER A 1 28 ? -13.998 3.075 -1.356 1.00 1.46 28 SER A O 17
ATOM 21054 N N . THR A 1 29 ? -12.375 2.622 -2.832 1.00 1.02 29 THR A N 17
ATOM 21055 C CA . THR A 1 29 ? -13.041 1.440 -3.350 1.00 1.07 29 THR A CA 17
ATOM 21056 C C . THR A 1 29 ? -12.019 0.364 -3.691 1.00 1.17 29 THR A C 17
ATOM 21057 O O . THR A 1 29 ? -12.148 -0.790 -3.283 1.00 2.00 29 THR A O 17
ATOM 21068 N N . GLY A 1 30 ? -10.990 0.769 -4.412 1.00 0.96 30 GLY A N 17
ATOM 21069 C CA . GLY A 1 30 ? -9.945 -0.146 -4.810 1.00 1.02 30 GLY A CA 17
ATOM 21070 C C . GLY A 1 30 ? -10.145 -0.651 -6.220 1.00 1.05 30 GLY A C 17
ATOM 21071 O O . GLY A 1 30 ? -11.185 -0.404 -6.830 1.00 1.39 30 GLY A O 17
ATOM 21075 N N . GLU A 1 31 ? -9.155 -1.351 -6.748 1.00 1.00 31 GLU A N 17
ATOM 21076 C CA . GLU A 1 31 ? -9.263 -1.926 -8.077 1.00 1.18 31 GLU A CA 17
ATOM 21077 C C . GLU A 1 31 ? -9.590 -3.408 -7.970 1.00 0.94 31 GLU A C 17
ATOM 21078 O O . GLU A 1 31 ? -10.554 -3.889 -8.565 1.00 1.04 31 GLU A O 17
ATOM 21090 N N . GLU A 1 32 ? -8.804 -4.116 -7.169 1.00 0.85 32 GLU A N 17
ATOM 21091 C CA . GLU A 1 32 ? -8.995 -5.542 -6.975 1.00 1.01 32 GLU A CA 17
ATOM 21092 C C . GLU A 1 32 ? -10.049 -5.784 -5.908 1.00 1.08 32 GLU A C 17
ATOM 21093 O O . GLU A 1 32 ? -10.945 -6.613 -6.075 1.00 1.36 32 GLU A O 17
ATOM 21105 N N . SER A 1 33 ? -9.951 -5.041 -4.817 1.00 1.06 33 SER A N 17
ATOM 21106 C CA . SER A 1 33 ? -10.943 -5.126 -3.762 1.00 1.37 33 SER A CA 17
ATOM 21107 C C . SER A 1 33 ? -12.213 -4.404 -4.194 1.00 1.43 33 SER A C 17
ATOM 21108 O O . SER A 1 33 ? -13.309 -4.722 -3.733 1.00 1.79 33 SER A O 17
ATOM 21116 N N . GLY A 1 34 ? -12.048 -3.451 -5.107 1.00 1.39 34 GLY A N 17
ATOM 21117 C CA . GLY A 1 34 ? -13.162 -2.653 -5.579 1.00 1.87 34 GLY A CA 17
ATOM 21118 C C . GLY A 1 34 ? -14.139 -3.443 -6.422 1.00 2.00 34 GLY A C 17
ATOM 21119 O O . GLY A 1 34 ? -15.342 -3.186 -6.390 1.00 2.54 34 GLY A O 17
ATOM 21123 N N . LEU A 1 35 ? -13.625 -4.401 -7.183 1.00 1.81 35 LEU A N 17
ATOM 21124 C CA . LEU A 1 35 ? -14.464 -5.253 -7.999 1.00 2.31 35 LEU A CA 17
ATOM 21125 C C . LEU A 1 35 ? -15.190 -6.266 -7.117 1.00 2.77 35 LEU A C 17
ATOM 21126 O O . LEU A 1 35 ? -16.258 -6.771 -7.463 1.00 3.49 35 LEU A O 17
ATOM 21142 N N . LEU A 1 36 ? -14.604 -6.539 -5.964 1.00 2.50 36 LEU A N 17
ATOM 21143 C CA . LEU A 1 36 ? -15.172 -7.478 -5.016 1.00 3.01 36 LEU A CA 17
ATOM 21144 C C . LEU A 1 36 ? -16.075 -6.736 -4.029 1.00 2.81 36 LEU A C 17
ATOM 21145 O O . LEU A 1 36 ? -16.076 -5.505 -3.982 1.00 2.34 36 LEU A O 17
ATOM 21161 N N . HIS A 1 37 ? -16.843 -7.485 -3.244 1.00 3.51 37 HIS A N 17
ATOM 21162 C CA . HIS A 1 37 ? -17.721 -6.898 -2.227 1.00 3.61 37 HIS A CA 17
ATOM 21163 C C . HIS A 1 37 ? -16.924 -6.134 -1.168 1.00 3.25 37 HIS A C 17
ATOM 21164 O O . HIS A 1 37 ? -17.480 -5.345 -0.410 1.00 2.95 37 HIS A O 17
ATOM 21179 N N . THR A 1 38 ? -15.616 -6.362 -1.135 1.00 3.58 38 THR A N 17
ATOM 21180 C CA . THR A 1 38 ? -14.740 -5.688 -0.188 1.00 3.68 38 THR A CA 17
ATOM 21181 C C . THR A 1 38 ? -14.677 -4.185 -0.453 1.00 3.15 38 THR A C 17
ATOM 21182 O O . THR A 1 38 ? -14.327 -3.408 0.427 1.00 3.20 38 THR A O 17
ATOM 21193 N N . GLY A 1 39 ? -15.028 -3.783 -1.668 1.00 2.92 39 GLY A N 17
ATOM 21194 C CA . GLY A 1 39 ? -15.003 -2.378 -2.021 1.00 3.07 39 GLY A CA 17
ATOM 21195 C C . GLY A 1 39 ? -16.344 -1.709 -1.813 1.00 2.65 39 GLY A C 17
ATOM 21196 O O . GLY A 1 39 ? -16.553 -0.574 -2.239 1.00 3.27 39 GLY A O 17
ATOM 21200 N N . ASP A 1 40 ? -17.264 -2.417 -1.170 1.00 2.12 40 ASP A N 17
ATOM 21201 C CA . ASP A 1 40 ? -18.583 -1.870 -0.877 1.00 2.43 40 ASP A CA 17
ATOM 21202 C C . ASP A 1 40 ? -18.612 -1.257 0.512 1.00 2.44 40 ASP A C 17
ATOM 21203 O O . ASP A 1 40 ? -19.504 -0.472 0.842 1.00 3.10 40 ASP A O 17
ATOM 21212 N N . VAL A 1 41 ? -17.628 -1.612 1.322 1.00 1.88 41 VAL A N 17
ATOM 21213 C CA . VAL A 1 41 ? -17.541 -1.099 2.677 1.00 1.83 41 VAL A CA 17
ATOM 21214 C C . VAL A 1 41 ? -16.667 0.138 2.738 1.00 1.57 41 VAL A C 17
ATOM 21215 O O . VAL A 1 41 ? -15.605 0.195 2.127 1.00 1.47 41 VAL A O 17
ATOM 21228 N N . LEU A 1 42 ? -17.121 1.131 3.485 1.00 1.77 42 LEU A N 17
ATOM 21229 C CA . LEU A 1 42 ? -16.328 2.309 3.753 1.00 1.81 42 LEU A CA 17
ATOM 21230 C C . LEU A 1 42 ? -15.405 2.026 4.925 1.00 1.47 42 LEU A C 17
ATOM 21231 O O . LEU A 1 42 ? -14.640 2.885 5.363 1.00 1.56 42 LEU A O 17
ATOM 21247 N N . ASP A 1 43 ? -15.506 0.800 5.426 1.00 1.24 43 ASP A N 17
ATOM 21248 C CA . ASP A 1 43 ? -14.651 0.314 6.497 1.00 1.03 43 ASP A CA 17
ATOM 21249 C C . ASP A 1 43 ? -13.201 0.283 6.042 1.00 0.78 43 ASP A C 17
ATOM 21250 O O . ASP A 1 43 ? -12.285 0.415 6.857 1.00 0.77 43 ASP A O 17
ATOM 21259 N N . GLN A 1 44 ? -13.001 0.098 4.733 1.00 0.64 44 GLN A N 17
ATOM 21260 C CA . GLN A 1 44 ? -11.670 0.150 4.142 1.00 0.45 44 GLN A CA 17
ATOM 21261 C C . GLN A 1 44 ? -10.935 1.394 4.621 1.00 0.42 44 GLN A C 17
ATOM 21262 O O . GLN A 1 44 ? -11.498 2.490 4.651 1.00 0.57 44 GLN A O 17
ATOM 21276 N N . VAL A 1 45 ? -9.688 1.221 4.990 1.00 0.33 45 VAL A N 17
ATOM 21277 C CA . VAL A 1 45 ? -8.877 2.333 5.454 1.00 0.36 45 VAL A CA 17
ATOM 21278 C C . VAL A 1 45 ? -8.038 2.870 4.312 1.00 0.27 45 VAL A C 17
ATOM 21279 O O . VAL A 1 45 ? -7.063 2.245 3.897 1.00 0.33 45 VAL A O 17
ATOM 21292 N N . ALA A 1 46 ? -8.444 4.014 3.798 1.00 0.24 46 ALA A N 17
ATOM 21293 C CA . ALA A 1 46 ? -7.773 4.628 2.671 1.00 0.21 46 ALA A CA 17
ATOM 21294 C C . ALA A 1 46 ? -6.900 5.778 3.125 1.00 0.20 46 ALA A C 17
ATOM 21295 O O . ALA A 1 46 ? -7.381 6.888 3.371 1.00 0.30 46 ALA A O 17
ATOM 21302 N N . ILE A 1 47 ? -5.617 5.509 3.242 1.00 0.21 47 ILE A N 17
ATOM 21303 C CA . ILE A 1 47 ? -4.666 6.548 3.561 1.00 0.21 47 ILE A CA 17
ATOM 21304 C C . ILE A 1 47 ? -3.934 6.975 2.309 1.00 0.20 47 ILE A C 17
ATOM 21305 O O . ILE A 1 47 ? -3.789 6.199 1.362 1.00 0.21 47 ILE A O 17
ATOM 21321 N N . GLN A 1 48 ? -3.506 8.222 2.297 1.00 0.24 48 GLN A N 17
ATOM 21322 C CA . GLN A 1 48 ? -2.873 8.794 1.128 1.00 0.25 48 GLN A CA 17
ATOM 21323 C C . GLN A 1 48 ? -1.449 8.298 1.017 1.00 0.22 48 GLN A C 17
ATOM 21324 O O . GLN A 1 48 ? -0.656 8.406 1.955 1.00 0.36 48 GLN A O 17
ATOM 21338 N N . CYS A 1 49 ? -1.146 7.749 -0.136 1.00 0.26 49 CYS A N 17
ATOM 21339 C CA . CYS A 1 49 ? 0.118 7.102 -0.367 1.00 0.25 49 CYS A CA 17
ATOM 21340 C C . CYS A 1 49 ? 0.928 7.834 -1.429 1.00 0.28 49 CYS A C 17
ATOM 21341 O O . CYS A 1 49 ? 0.378 8.546 -2.272 1.00 0.32 49 CYS A O 17
ATOM 21348 N N . THR A 1 50 ? 2.237 7.650 -1.375 1.00 0.28 50 THR A N 17
ATOM 21349 C CA . THR A 1 50 ? 3.155 8.321 -2.278 1.00 0.36 50 THR A CA 17
ATOM 21350 C C . THR A 1 50 ? 4.482 7.573 -2.314 1.00 0.38 50 THR A C 17
ATOM 21351 O O . THR A 1 50 ? 5.199 7.492 -1.315 1.00 0.45 50 THR A O 17
ATOM 21362 N N . GLN A 1 51 ? 4.795 7.007 -3.462 1.00 0.39 51 GLN A N 17
ATOM 21363 C CA . GLN A 1 51 ? 5.954 6.153 -3.588 1.00 0.42 51 GLN A CA 17
ATOM 21364 C C . GLN A 1 51 ? 6.932 6.703 -4.629 1.00 0.42 51 GLN A C 17
ATOM 21365 O O . GLN A 1 51 ? 6.538 7.087 -5.733 1.00 0.58 51 GLN A O 17
ATOM 21379 N N . ILE A 1 52 ? 8.204 6.758 -4.244 1.00 0.43 52 ILE A N 17
ATOM 21380 C CA . ILE A 1 52 ? 9.278 7.267 -5.096 1.00 0.50 52 ILE A CA 17
ATOM 21381 C C . ILE A 1 52 ? 9.448 6.393 -6.345 1.00 0.56 52 ILE A C 17
ATOM 21382 O O . ILE A 1 52 ? 9.269 5.183 -6.272 1.00 0.65 52 ILE A O 17
ATOM 21398 N N . PRO A 1 53 ? 9.750 7.014 -7.513 1.00 0.66 53 PRO A N 17
ATOM 21399 C CA . PRO A 1 53 ? 10.006 6.315 -8.778 1.00 0.80 53 PRO A CA 17
ATOM 21400 C C . PRO A 1 53 ? 10.767 5.001 -8.601 1.00 0.82 53 PRO A C 17
ATOM 21401 O O . PRO A 1 53 ? 11.826 4.962 -7.965 1.00 0.87 53 PRO A O 17
ATOM 21412 N N . LEU A 1 54 ? 10.221 3.948 -9.204 1.00 0.90 54 LEU A N 17
ATOM 21413 C CA . LEU A 1 54 ? 10.690 2.582 -8.999 1.00 0.96 54 LEU A CA 17
ATOM 21414 C C . LEU A 1 54 ? 12.150 2.397 -9.389 1.00 0.90 54 LEU A C 17
ATOM 21415 O O . LEU A 1 54 ? 12.562 2.747 -10.499 1.00 1.03 54 LEU A O 17
ATOM 21431 N N . LEU A 1 55 ? 12.923 1.858 -8.462 1.00 0.88 55 LEU A N 17
ATOM 21432 C CA . LEU A 1 55 ? 14.276 1.426 -8.733 1.00 0.96 55 LEU A CA 17
ATOM 21433 C C . LEU A 1 55 ? 14.322 -0.095 -8.675 1.00 0.93 55 LEU A C 17
ATOM 21434 O O . LEU A 1 55 ? 14.249 -0.687 -7.597 1.00 0.85 55 LEU A O 17
ATOM 21450 N N . ILE A 1 56 ? 14.459 -0.726 -9.831 1.00 1.10 56 ILE A N 17
ATOM 21451 C CA . ILE A 1 56 ? 14.316 -2.171 -9.923 1.00 1.16 56 ILE A CA 17
ATOM 21452 C C . ILE A 1 56 ? 15.427 -2.882 -9.162 1.00 1.07 56 ILE A C 17
ATOM 21453 O O . ILE A 1 56 ? 16.602 -2.523 -9.263 1.00 1.14 56 ILE A O 17
ATOM 21469 N N . GLY A 1 57 ? 15.035 -3.884 -8.397 1.00 1.03 57 GLY A N 17
ATOM 21470 C CA . GLY A 1 57 ? 15.981 -4.636 -7.603 1.00 1.00 57 GLY A CA 17
ATOM 21471 C C . GLY A 1 57 ? 16.017 -4.165 -6.166 1.00 0.86 57 GLY A C 17
ATOM 21472 O O . GLY A 1 57 ? 16.577 -4.834 -5.297 1.00 0.90 57 GLY A O 17
ATOM 21476 N N . ILE A 1 58 ? 15.413 -3.014 -5.910 1.00 0.77 58 ILE A N 17
ATOM 21477 C CA . ILE A 1 58 ? 15.427 -2.426 -4.583 1.00 0.66 58 ILE A CA 17
ATOM 21478 C C . ILE A 1 58 ? 14.091 -2.602 -3.868 1.00 0.61 58 ILE A C 17
ATOM 21479 O O . ILE A 1 58 ? 13.036 -2.730 -4.489 1.00 0.69 58 ILE A O 17
ATOM 21495 N N . ALA A 1 59 ? 14.185 -2.640 -2.553 1.00 0.57 59 ALA A N 17
ATOM 21496 C CA . ALA A 1 59 ? 13.042 -2.784 -1.670 1.00 0.59 59 ALA A CA 17
ATOM 21497 C C . ALA A 1 59 ? 12.383 -1.431 -1.421 1.00 0.49 59 ALA A C 17
ATOM 21498 O O . ALA A 1 59 ? 13.062 -0.434 -1.185 1.00 0.50 59 ALA A O 17
ATOM 21505 N N . ILE A 1 60 ? 11.049 -1.428 -1.443 1.00 0.46 60 ILE A N 17
ATOM 21506 C CA . ILE A 1 60 ? 10.245 -0.208 -1.322 1.00 0.42 60 ILE A CA 17
ATOM 21507 C C . ILE A 1 60 ? 10.570 0.573 -0.057 1.00 0.40 60 ILE A C 17
ATOM 21508 O O . ILE A 1 60 ? 10.633 1.804 -0.070 1.00 0.39 60 ILE A O 17
ATOM 21524 N N . GLU A 1 61 ? 10.782 -0.153 1.025 1.00 0.49 61 GLU A N 17
ATOM 21525 C CA . GLU A 1 61 ? 10.975 0.441 2.331 1.00 0.60 61 GLU A CA 17
ATOM 21526 C C . GLU A 1 61 ? 12.346 1.102 2.431 1.00 0.58 61 GLU A C 17
ATOM 21527 O O . GLU A 1 61 ? 12.618 1.859 3.364 1.00 0.71 61 GLU A O 17
ATOM 21539 N N . ASP A 1 62 ? 13.203 0.811 1.463 1.00 0.54 62 ASP A N 17
ATOM 21540 C CA . ASP A 1 62 ? 14.508 1.452 1.374 1.00 0.60 62 ASP A CA 17
ATOM 21541 C C . ASP A 1 62 ? 14.533 2.391 0.173 1.00 0.51 62 ASP A C 17
ATOM 21542 O O . ASP A 1 62 ? 15.382 3.277 0.068 1.00 0.65 62 ASP A O 17
ATOM 21551 N N . GLU A 1 63 ? 13.582 2.194 -0.733 1.00 0.40 63 GLU A N 17
ATOM 21552 C CA . GLU A 1 63 ? 13.466 3.011 -1.928 1.00 0.40 63 GLU A CA 17
ATOM 21553 C C . GLU A 1 63 ? 12.889 4.375 -1.575 1.00 0.34 63 GLU A C 17
ATOM 21554 O O . GLU A 1 63 ? 13.349 5.408 -2.069 1.00 0.42 63 GLU A O 17
ATOM 21566 N N . CYS A 1 64 ? 11.900 4.377 -0.694 1.00 0.29 64 CYS A N 17
ATOM 21567 C CA . CYS A 1 64 ? 11.261 5.612 -0.275 1.00 0.32 64 CYS A CA 17
ATOM 21568 C C . CYS A 1 64 ? 11.647 5.937 1.164 1.00 0.40 64 CYS A C 17
ATOM 21569 O O . CYS A 1 64 ? 12.342 5.158 1.818 1.00 0.60 64 CYS A O 17
ATOM 21576 N N . LYS A 1 65 ? 11.208 7.089 1.652 1.00 0.43 65 LYS A N 17
ATOM 21577 C CA . LYS A 1 65 ? 11.558 7.532 2.995 1.00 0.51 65 LYS A CA 17
ATOM 21578 C C . LYS A 1 65 ? 10.312 7.813 3.826 1.00 0.45 65 LYS A C 17
ATOM 21579 O O . LYS A 1 65 ? 10.346 8.612 4.761 1.00 0.60 65 LYS A O 17
ATOM 21598 N N . ASN A 1 66 ? 9.213 7.163 3.481 1.00 0.35 66 ASN A N 17
ATOM 21599 C CA . ASN A 1 66 ? 7.977 7.305 4.243 1.00 0.30 66 ASN A CA 17
ATOM 21600 C C . ASN A 1 66 ? 7.634 5.992 4.927 1.00 0.29 66 ASN A C 17
ATOM 21601 O O . ASN A 1 66 ? 8.454 5.072 4.953 1.00 0.41 66 ASN A O 17
ATOM 21612 N N . THR A 1 67 ? 6.437 5.898 5.481 1.00 0.28 67 THR A N 17
ATOM 21613 C CA . THR A 1 67 ? 6.041 4.705 6.200 1.00 0.27 67 THR A CA 17
ATOM 21614 C C . THR A 1 67 ? 5.617 3.606 5.234 1.00 0.25 67 THR A C 17
ATOM 21615 O O . THR A 1 67 ? 4.772 3.818 4.363 1.00 0.26 67 THR A O 17
ATOM 21626 N N . PRO A 1 68 ? 6.213 2.421 5.377 1.00 0.28 68 PRO A N 17
ATOM 21627 C CA . PRO A 1 68 ? 5.882 1.269 4.559 1.00 0.30 68 PRO A CA 17
ATOM 21628 C C . PRO A 1 68 ? 4.636 0.574 5.084 1.00 0.25 68 PRO A C 17
ATOM 21629 O O . PRO A 1 68 ? 4.542 0.257 6.271 1.00 0.28 68 PRO A O 17
ATOM 21640 N N . THR A 1 69 ? 3.668 0.362 4.218 1.00 0.23 69 THR A N 17
ATOM 21641 C CA . THR A 1 69 ? 2.422 -0.244 4.635 1.00 0.21 69 THR A CA 17
ATOM 21642 C C . THR A 1 69 ? 2.046 -1.409 3.725 1.00 0.23 69 THR A C 17
ATOM 21643 O O . THR A 1 69 ? 2.388 -1.419 2.542 1.00 0.29 69 THR A O 17
ATOM 21654 N N . CYS A 1 70 ? 1.377 -2.402 4.294 1.00 0.23 70 CYS A N 17
ATOM 21655 C CA . CYS A 1 70 ? 0.832 -3.506 3.520 1.00 0.27 70 CYS A CA 17
ATOM 21656 C C . CYS A 1 70 ? -0.636 -3.241 3.234 1.00 0.22 70 CYS A C 17
ATOM 21657 O O . CYS A 1 70 ? -1.468 -3.251 4.145 1.00 0.27 70 CYS A O 17
ATOM 21664 N N . CYS A 1 71 ? -0.941 -2.982 1.981 1.00 0.21 71 CYS A N 17
ATOM 21665 C CA . CYS A 1 71 ? -2.297 -2.672 1.572 1.00 0.19 71 CYS A CA 17
ATOM 21666 C C . CYS A 1 71 ? -2.969 -3.914 1.015 1.00 0.21 71 CYS A C 17
ATOM 21667 O O . CYS A 1 71 ? -2.340 -4.722 0.329 1.00 0.28 71 CYS A O 17
ATOM 21674 N N . GLU A 1 72 ? -4.243 -4.072 1.332 1.00 0.22 72 GLU A N 17
ATOM 21675 C CA . GLU A 1 72 ? -5.029 -5.165 0.805 1.00 0.24 72 GLU A CA 17
ATOM 21676 C C . GLU A 1 72 ? -5.355 -4.893 -0.659 1.00 0.25 72 GLU A C 17
ATOM 21677 O O . GLU A 1 72 ? -5.575 -5.811 -1.449 1.00 0.37 72 GLU A O 17
ATOM 21689 N N . ASP A 1 73 ? -5.345 -3.616 -1.009 1.00 0.21 73 ASP A N 17
ATOM 21690 C CA . ASP A 1 73 ? -5.547 -3.178 -2.378 1.00 0.24 73 ASP A CA 17
ATOM 21691 C C . ASP A 1 73 ? -5.073 -1.743 -2.504 1.00 0.22 73 ASP A C 17
ATOM 21692 O O . ASP A 1 73 ? -4.868 -1.076 -1.495 1.00 0.19 73 ASP A O 17
ATOM 21701 N N . VAL A 1 74 ? -4.879 -1.271 -3.725 1.00 0.28 74 VAL A N 17
ATOM 21702 C CA . VAL A 1 74 ? -4.490 0.114 -3.944 1.00 0.30 74 VAL A CA 17
ATOM 21703 C C . VAL A 1 74 ? -5.256 0.677 -5.135 1.00 0.43 74 VAL A C 17
ATOM 21704 O O . VAL A 1 74 ? -5.448 -0.007 -6.140 1.00 0.68 74 VAL A O 17
ATOM 21717 N N . GLU A 1 75 ? -5.707 1.914 -5.001 1.00 0.33 75 GLU A N 17
ATOM 21718 C CA . GLU A 1 75 ? -6.494 2.574 -6.031 1.00 0.46 75 GLU A CA 17
ATOM 21719 C C . GLU A 1 75 ? -5.659 3.668 -6.704 1.00 0.50 75 GLU A C 17
ATOM 21720 O O . GLU A 1 75 ? -4.641 4.106 -6.151 1.00 0.45 75 GLU A O 17
ATOM 21732 N N . ASP A 1 76 ? -6.095 4.101 -7.890 1.00 0.61 76 ASP A N 17
ATOM 21733 C CA . ASP A 1 76 ? -5.357 5.076 -8.704 1.00 0.65 76 ASP A CA 17
ATOM 21734 C C . ASP A 1 76 ? -4.035 4.468 -9.157 1.00 0.67 76 ASP A C 17
ATOM 21735 O O . ASP A 1 76 ? -3.923 3.250 -9.292 1.00 0.69 76 ASP A O 17
ATOM 21744 N N . ASP A 1 77 ? -3.035 5.307 -9.383 1.00 0.70 77 ASP A N 17
ATOM 21745 C CA . ASP A 1 77 ? -1.690 4.831 -9.696 1.00 0.77 77 ASP A CA 17
ATOM 21746 C C . ASP A 1 77 ? -1.055 4.200 -8.455 1.00 0.67 77 ASP A C 17
ATOM 21747 O O . ASP A 1 77 ? 0.013 3.589 -8.516 1.00 0.81 77 ASP A O 17
ATOM 21756 N N . GLY A 1 78 ? -1.758 4.304 -7.337 1.00 0.51 78 GLY A N 17
ATOM 21757 C CA . GLY A 1 78 ? -1.234 3.829 -6.079 1.00 0.44 78 GLY A CA 17
ATOM 21758 C C . GLY A 1 78 ? -1.177 4.922 -5.032 1.00 0.33 78 GLY A C 17
ATOM 21759 O O . GLY A 1 78 ? -0.384 4.855 -4.092 1.00 0.35 78 GLY A O 17
ATOM 21763 N N . LEU A 1 79 ? -2.013 5.943 -5.200 1.00 0.27 79 LEU A N 17
ATOM 21764 C CA . LEU A 1 79 ? -2.057 7.059 -4.258 1.00 0.22 79 LEU A CA 17
ATOM 21765 C C . LEU A 1 79 ? -3.003 6.761 -3.110 1.00 0.19 79 LEU A C 17
ATOM 21766 O O . LEU A 1 79 ? -2.940 7.393 -2.060 1.00 0.22 79 LEU A O 17
ATOM 21782 N N . VAL A 1 80 ? -3.896 5.816 -3.325 1.00 0.19 80 VAL A N 17
ATOM 21783 C CA . VAL A 1 80 ? -4.925 5.512 -2.349 1.00 0.20 80 VAL A CA 17
ATOM 21784 C C . VAL A 1 80 ? -4.869 4.045 -1.971 1.00 0.20 80 VAL A C 17
ATOM 21785 O O . VAL A 1 80 ? -5.338 3.190 -2.717 1.00 0.27 80 VAL A O 17
ATOM 21798 N N . GLY A 1 81 ? -4.285 3.753 -0.827 1.00 0.18 81 GLY A N 17
ATOM 21799 C CA . GLY A 1 81 ? -4.167 2.379 -0.406 1.00 0.21 81 GLY A CA 17
ATOM 21800 C C . GLY A 1 81 ? -5.347 1.941 0.429 1.00 0.20 81 GLY A C 17
ATOM 21801 O O . GLY A 1 81 ? -5.832 2.692 1.273 1.00 0.26 81 GLY A O 17
ATOM 21805 N N . ILE A 1 82 ? -5.819 0.732 0.184 1.00 0.18 82 ILE A N 17
ATOM 21806 C CA . ILE A 1 82 ? -6.928 0.180 0.927 1.00 0.17 82 ILE A CA 17
ATOM 21807 C C . ILE A 1 82 ? -6.411 -0.739 2.014 1.00 0.17 82 ILE A C 17
ATOM 21808 O O . ILE A 1 82 ? -5.752 -1.744 1.730 1.00 0.19 82 ILE A O 17
ATOM 21824 N N . ASN A 1 83 ? -6.690 -0.365 3.252 1.00 0.18 83 ASN A N 17
ATOM 21825 C CA . ASN A 1 83 ? -6.356 -1.195 4.403 1.00 0.21 83 ASN A CA 17
ATOM 21826 C C . ASN A 1 83 ? -4.850 -1.384 4.507 1.00 0.22 83 ASN A C 17
ATOM 21827 O O . ASN A 1 83 ? -4.349 -2.505 4.579 1.00 0.29 83 ASN A O 17
ATOM 21838 N N . CYS A 1 84 ? -4.135 -0.270 4.501 1.00 0.22 84 CYS A N 17
ATOM 21839 C CA . CYS A 1 84 ? -2.683 -0.289 4.547 1.00 0.23 84 CYS A CA 17
ATOM 21840 C C . CYS A 1 84 ? -2.179 -0.261 5.984 1.00 0.25 84 CYS A C 17
ATOM 21841 O O . CYS A 1 84 ? -2.232 0.769 6.655 1.00 0.33 84 CYS A O 17
ATOM 21848 N N . THR A 1 85 ? -1.698 -1.401 6.449 1.00 0.25 85 THR A N 17
ATOM 21849 C CA . THR A 1 85 ? -1.148 -1.513 7.791 1.00 0.28 85 THR A CA 17
ATOM 21850 C C . THR A 1 85 ? 0.365 -1.303 7.764 1.00 0.24 85 THR A C 17
ATOM 21851 O O . THR A 1 85 ? 1.063 -1.917 6.955 1.00 0.23 85 THR A O 17
ATOM 21862 N N . PRO A 1 86 ? 0.887 -0.413 8.628 1.00 0.26 86 PRO A N 17
ATOM 21863 C CA . PRO A 1 86 ? 2.325 -0.131 8.710 1.00 0.28 86 PRO A CA 17
ATOM 21864 C C . PRO A 1 86 ? 3.119 -1.379 9.073 1.00 0.33 86 PRO A C 17
ATOM 21865 O O . PRO A 1 86 ? 2.911 -1.979 10.129 1.00 0.39 86 PRO A O 17
ATOM 21876 N N . ILE A 1 87 ? 4.018 -1.768 8.188 1.00 0.37 87 ILE A N 17
ATOM 21877 C CA . ILE A 1 87 ? 4.737 -3.011 8.326 1.00 0.47 87 ILE A CA 17
ATOM 21878 C C . ILE A 1 87 ? 6.117 -2.805 8.934 1.00 0.57 87 ILE A C 17
ATOM 21879 O O . ILE A 1 87 ? 6.765 -1.783 8.700 1.00 0.56 87 ILE A O 17
ATOM 21895 N N . PRO A 1 88 ? 6.572 -3.775 9.739 1.00 0.73 88 PRO A N 17
ATOM 21896 C CA . PRO A 1 88 ? 7.909 -3.771 10.321 1.00 0.86 88 PRO A CA 17
ATOM 21897 C C . PRO A 1 88 ? 8.969 -4.101 9.284 1.00 0.92 88 PRO A C 17
ATOM 21898 O O . PRO A 1 88 ? 8.712 -4.828 8.322 1.00 0.96 88 PRO A O 17
ATOM 21909 N N . LEU A 1 89 ? 10.164 -3.587 9.501 1.00 1.01 89 LEU A N 17
ATOM 21910 C CA . LEU A 1 89 ? 11.275 -3.812 8.589 1.00 1.13 89 LEU A CA 17
ATOM 21911 C C . LEU A 1 89 ? 12.046 -5.056 9.001 1.00 1.31 89 LEU A C 17
ATOM 21912 O O . LEU A 1 89 ? 13.198 -5.252 8.607 1.00 1.45 89 LEU A O 17
ATOM 21928 N N . ILE A 1 90 ? 11.398 -5.892 9.789 1.00 1.37 90 ILE A N 17
ATOM 21929 C CA . ILE A 1 90 ? 12.045 -7.043 10.378 1.00 1.60 90 ILE A CA 17
ATOM 21930 C C . ILE A 1 90 ? 11.317 -8.330 10.002 1.00 1.73 90 ILE A C 17
ATOM 21931 O O . ILE A 1 90 ? 10.195 -8.558 10.495 1.00 2.31 90 ILE A O 17
ATOM 21948 N N . GLY A 1 1 ? -0.784 -6.914 -7.960 1.00 5.75 1 GLY A N 18
ATOM 21949 C CA . GLY A 1 1 ? 0.130 -6.831 -6.797 1.00 5.18 1 GLY A CA 18
ATOM 21950 C C . GLY A 1 1 ? 1.113 -5.696 -6.945 1.00 4.19 1 GLY A C 18
ATOM 21951 O O . GLY A 1 1 ? 0.749 -4.614 -7.406 1.00 4.26 1 GLY A O 18
ATOM 21957 N N . SER A 1 2 ? 2.354 -5.930 -6.553 1.00 3.74 2 SER A N 18
ATOM 21958 C CA . SER A 1 2 ? 3.397 -4.934 -6.702 1.00 3.26 2 SER A CA 18
ATOM 21959 C C . SER A 1 2 ? 4.763 -5.608 -6.709 1.00 2.09 2 SER A C 18
ATOM 21960 O O . SER A 1 2 ? 4.940 -6.676 -6.112 1.00 2.28 2 SER A O 18
ATOM 21968 N N . GLY A 1 3 ? 5.716 -5.001 -7.403 1.00 1.60 3 GLY A N 18
ATOM 21969 C CA . GLY A 1 3 ? 7.048 -5.563 -7.494 1.00 1.30 3 GLY A CA 18
ATOM 21970 C C . GLY A 1 3 ? 7.882 -5.252 -6.270 1.00 1.09 3 GLY A C 18
ATOM 21971 O O . GLY A 1 3 ? 8.877 -4.532 -6.353 1.00 1.32 3 GLY A O 18
ATOM 21975 N N . TRP A 1 4 ? 7.466 -5.788 -5.131 1.00 0.81 4 TRP A N 18
ATOM 21976 C CA . TRP A 1 4 ? 8.154 -5.548 -3.875 1.00 0.60 4 TRP A CA 18
ATOM 21977 C C . TRP A 1 4 ? 8.453 -6.854 -3.164 1.00 0.62 4 TRP A C 18
ATOM 21978 O O . TRP A 1 4 ? 7.742 -7.848 -3.336 1.00 0.74 4 TRP A O 18
ATOM 21999 N N . GLU A 1 5 ? 9.511 -6.845 -2.372 1.00 0.66 5 GLU A N 18
ATOM 22000 C CA . GLU A 1 5 ? 9.916 -8.020 -1.625 1.00 0.73 5 GLU A CA 18
ATOM 22001 C C . GLU A 1 5 ? 8.957 -8.282 -0.468 1.00 0.67 5 GLU A C 18
ATOM 22002 O O . GLU A 1 5 ? 8.936 -7.540 0.515 1.00 0.78 5 GLU A O 18
ATOM 22014 N N . SER A 1 6 ? 8.156 -9.327 -0.612 1.00 0.74 6 SER A N 18
ATOM 22015 C CA . SER A 1 6 ? 7.262 -9.773 0.447 1.00 0.87 6 SER A CA 18
ATOM 22016 C C . SER A 1 6 ? 7.735 -11.120 0.982 1.00 0.88 6 SER A C 18
ATOM 22017 O O . SER A 1 6 ? 7.007 -11.818 1.689 1.00 0.90 6 SER A O 18
ATOM 22025 N N . LYS A 1 7 ? 8.973 -11.461 0.643 1.00 0.95 7 LYS A N 18
ATOM 22026 C CA . LYS A 1 7 ? 9.556 -12.758 0.970 1.00 1.09 7 LYS A CA 18
ATOM 22027 C C . LYS A 1 7 ? 9.656 -12.965 2.481 1.00 1.03 7 LYS A C 18
ATOM 22028 O O . LYS A 1 7 ? 9.508 -14.080 2.984 1.00 1.09 7 LYS A O 18
ATOM 22047 N N . THR A 1 8 ? 9.900 -11.886 3.195 1.00 1.01 8 THR A N 18
ATOM 22048 C CA . THR A 1 8 ? 9.978 -11.925 4.646 1.00 1.08 8 THR A CA 18
ATOM 22049 C C . THR A 1 8 ? 8.626 -12.273 5.268 1.00 0.93 8 THR A C 18
ATOM 22050 O O . THR A 1 8 ? 8.561 -12.802 6.377 1.00 1.03 8 THR A O 18
ATOM 22061 N N . GLY A 1 9 ? 7.553 -11.995 4.537 1.00 0.79 9 GLY A N 18
ATOM 22062 C CA . GLY A 1 9 ? 6.221 -12.246 5.049 1.00 0.79 9 GLY A CA 18
ATOM 22063 C C . GLY A 1 9 ? 5.582 -10.992 5.603 1.00 0.69 9 GLY A C 18
ATOM 22064 O O . GLY A 1 9 ? 4.595 -11.062 6.336 1.00 0.88 9 GLY A O 18
ATOM 22068 N N . SER A 1 10 ? 6.145 -9.843 5.251 1.00 0.61 10 SER A N 18
ATOM 22069 C CA . SER A 1 10 ? 5.673 -8.564 5.758 1.00 0.73 10 SER A CA 18
ATOM 22070 C C . SER A 1 10 ? 4.264 -8.240 5.267 1.00 0.64 10 SER A C 18
ATOM 22071 O O . SER A 1 10 ? 3.472 -7.619 5.980 1.00 0.73 10 SER A O 18
ATOM 22079 N N . CYS A 1 11 ? 3.938 -8.691 4.070 1.00 0.52 11 CYS A N 18
ATOM 22080 C CA . CYS A 1 11 ? 2.651 -8.366 3.475 1.00 0.44 11 CYS A CA 18
ATOM 22081 C C . CYS A 1 11 ? 1.913 -9.629 3.053 1.00 0.41 11 CYS A C 18
ATOM 22082 O O . CYS A 1 11 ? 2.520 -10.578 2.562 1.00 0.43 11 CYS A O 18
ATOM 22089 N N . ASN A 1 12 ? 0.598 -9.627 3.250 1.00 0.46 12 ASN A N 18
ATOM 22090 C CA . ASN A 1 12 ? -0.238 -10.774 2.911 1.00 0.53 12 ASN A CA 18
ATOM 22091 C C . ASN A 1 12 ? -0.823 -10.657 1.507 1.00 0.47 12 ASN A C 18
ATOM 22092 O O . ASN A 1 12 ? -1.096 -11.664 0.855 1.00 0.57 12 ASN A O 18
ATOM 22103 N N . THR A 1 13 ? -1.022 -9.430 1.048 1.00 0.38 13 THR A N 18
ATOM 22104 C CA . THR A 1 13 ? -1.675 -9.193 -0.231 1.00 0.37 13 THR A CA 18
ATOM 22105 C C . THR A 1 13 ? -0.675 -8.939 -1.354 1.00 0.35 13 THR A C 18
ATOM 22106 O O . THR A 1 13 ? -1.000 -9.085 -2.534 1.00 0.44 13 THR A O 18
ATOM 22117 N N . GLY A 1 14 ? 0.539 -8.555 -0.986 1.00 0.29 14 GLY A N 18
ATOM 22118 C CA . GLY A 1 14 ? 1.569 -8.312 -1.976 1.00 0.31 14 GLY A CA 18
ATOM 22119 C C . GLY A 1 14 ? 1.487 -6.920 -2.571 1.00 0.30 14 GLY A C 18
ATOM 22120 O O . GLY A 1 14 ? 1.968 -6.684 -3.678 1.00 0.43 14 GLY A O 18
ATOM 22124 N N . LYS A 1 15 ? 0.865 -6.000 -1.842 1.00 0.24 15 LYS A N 18
ATOM 22125 C CA . LYS A 1 15 ? 0.780 -4.609 -2.273 1.00 0.25 15 LYS A CA 18
ATOM 22126 C C . LYS A 1 15 ? 1.532 -3.712 -1.295 1.00 0.24 15 LYS A C 18
ATOM 22127 O O . LYS A 1 15 ? 0.970 -3.269 -0.295 1.00 0.25 15 LYS A O 18
ATOM 22146 N N . LEU A 1 16 ? 2.803 -3.461 -1.565 1.00 0.26 16 LEU A N 18
ATOM 22147 C CA . LEU A 1 16 ? 3.603 -2.618 -0.697 1.00 0.30 16 LEU A CA 18
ATOM 22148 C C . LEU A 1 16 ? 3.682 -1.200 -1.245 1.00 0.33 16 LEU A C 18
ATOM 22149 O O . LEU A 1 16 ? 3.971 -0.993 -2.422 1.00 0.55 16 LEU A O 18
ATOM 22165 N N . ALA A 1 17 ? 3.412 -0.229 -0.390 1.00 0.27 17 ALA A N 18
ATOM 22166 C CA . ALA A 1 17 ? 3.475 1.170 -0.777 1.00 0.27 17 ALA A CA 18
ATOM 22167 C C . ALA A 1 17 ? 3.857 2.034 0.416 1.00 0.24 17 ALA A C 18
ATOM 22168 O O . ALA A 1 17 ? 3.561 1.691 1.564 1.00 0.28 17 ALA A O 18
ATOM 22175 N N . CYS A 1 18 ? 4.550 3.131 0.146 1.00 0.26 18 CYS A N 18
ATOM 22176 C CA . CYS A 1 18 ? 4.901 4.090 1.181 1.00 0.26 18 CYS A CA 18
ATOM 22177 C C . CYS A 1 18 ? 3.773 5.092 1.376 1.00 0.24 18 CYS A C 18
ATOM 22178 O O . CYS A 1 18 ? 3.631 6.052 0.616 1.00 0.32 18 CYS A O 18
ATOM 22185 N N . CYS A 1 19 ? 2.982 4.868 2.407 1.00 0.21 19 CYS A N 18
ATOM 22186 C CA . CYS A 1 19 ? 1.759 5.622 2.617 1.00 0.21 19 CYS A CA 18
ATOM 22187 C C . CYS A 1 19 ? 1.880 6.460 3.880 1.00 0.23 19 CYS A C 18
ATOM 22188 O O . CYS A 1 19 ? 2.699 6.153 4.749 1.00 0.30 19 CYS A O 18
ATOM 22195 N N . ASP A 1 20 ? 1.082 7.515 3.989 1.00 0.23 20 ASP A N 18
ATOM 22196 C CA . ASP A 1 20 ? 1.058 8.298 5.214 1.00 0.28 20 ASP A CA 18
ATOM 22197 C C . ASP A 1 20 ? -0.137 7.876 6.041 1.00 0.28 20 ASP A C 18
ATOM 22198 O O . ASP A 1 20 ? -1.257 7.841 5.538 1.00 0.34 20 ASP A O 18
ATOM 22207 N N . THR A 1 21 ? 0.086 7.572 7.300 1.00 0.31 21 THR A N 18
ATOM 22208 C CA . THR A 1 21 ? -0.994 7.128 8.156 1.00 0.36 21 THR A CA 18
ATOM 22209 C C . THR A 1 21 ? -1.747 8.315 8.752 1.00 0.42 21 THR A C 18
ATOM 22210 O O . THR A 1 21 ? -2.723 8.143 9.479 1.00 0.52 21 THR A O 18
ATOM 22221 N N . ASN A 1 22 ? -1.293 9.522 8.432 1.00 0.43 22 ASN A N 18
ATOM 22222 C CA . ASN A 1 22 ? -1.962 10.732 8.875 1.00 0.56 22 ASN A CA 18
ATOM 22223 C C . ASN A 1 22 ? -2.691 11.356 7.701 1.00 0.50 22 ASN A C 18
ATOM 22224 O O . ASN A 1 22 ? -3.541 12.230 7.865 1.00 0.63 22 ASN A O 18
ATOM 22235 N N . LYS A 1 23 ? -2.348 10.887 6.511 1.00 0.40 23 LYS A N 18
ATOM 22236 C CA . LYS A 1 23 ? -2.994 11.332 5.291 1.00 0.39 23 LYS A CA 18
ATOM 22237 C C . LYS A 1 23 ? -4.068 10.346 4.892 1.00 0.32 23 LYS A C 18
ATOM 22238 O O . LYS A 1 23 ? -3.774 9.285 4.363 1.00 0.39 23 LYS A O 18
ATOM 22257 N N . LYS A 1 24 ? -5.305 10.689 5.166 1.00 0.49 24 LYS A N 18
ATOM 22258 C CA . LYS A 1 24 ? -6.424 9.861 4.771 1.00 0.49 24 LYS A CA 18
ATOM 22259 C C . LYS A 1 24 ? -7.004 10.362 3.458 1.00 0.45 24 LYS A C 18
ATOM 22260 O O . LYS A 1 24 ? -6.807 11.517 3.086 1.00 0.48 24 LYS A O 18
ATOM 22279 N N . VAL A 1 25 ? -7.713 9.491 2.763 1.00 0.46 25 VAL A N 18
ATOM 22280 C CA . VAL A 1 25 ? -8.339 9.849 1.495 1.00 0.50 25 VAL A CA 18
ATOM 22281 C C . VAL A 1 25 ? -9.855 9.792 1.647 1.00 0.56 25 VAL A C 18
ATOM 22282 O O . VAL A 1 25 ? -10.382 8.980 2.409 1.00 0.57 25 VAL A O 18
ATOM 22295 N N . GLN A 1 26 ? -10.548 10.659 0.923 1.00 0.66 26 GLN A N 18
ATOM 22296 C CA . GLN A 1 26 ? -11.995 10.765 1.020 1.00 0.78 26 GLN A CA 18
ATOM 22297 C C . GLN A 1 26 ? -12.681 9.624 0.282 1.00 0.75 26 GLN A C 18
ATOM 22298 O O . GLN A 1 26 ? -13.800 9.242 0.616 1.00 0.87 26 GLN A O 18
ATOM 22312 N N . LYS A 1 27 ? -12.017 9.095 -0.732 1.00 0.96 27 LYS A N 18
ATOM 22313 C CA . LYS A 1 27 ? -12.540 7.962 -1.470 1.00 1.06 27 LYS A CA 18
ATOM 22314 C C . LYS A 1 27 ? -11.996 6.673 -0.877 1.00 0.94 27 LYS A C 18
ATOM 22315 O O . LYS A 1 27 ? -10.795 6.543 -0.653 1.00 1.56 27 LYS A O 18
ATOM 22334 N N . SER A 1 28 ? -12.884 5.737 -0.591 1.00 0.83 28 SER A N 18
ATOM 22335 C CA . SER A 1 28 ? -12.492 4.472 0.007 1.00 1.35 28 SER A CA 18
ATOM 22336 C C . SER A 1 28 ? -13.148 3.309 -0.726 1.00 1.17 28 SER A C 18
ATOM 22337 O O . SER A 1 28 ? -13.468 2.278 -0.131 1.00 1.46 28 SER A O 18
ATOM 22345 N N . THR A 1 29 ? -13.350 3.495 -2.019 1.00 1.02 29 THR A N 18
ATOM 22346 C CA . THR A 1 29 ? -13.954 2.478 -2.860 1.00 1.07 29 THR A CA 18
ATOM 22347 C C . THR A 1 29 ? -12.952 1.366 -3.149 1.00 1.17 29 THR A C 18
ATOM 22348 O O . THR A 1 29 ? -13.220 0.188 -2.898 1.00 2.00 29 THR A O 18
ATOM 22359 N N . GLY A 1 30 ? -11.803 1.747 -3.675 1.00 0.96 30 GLY A N 18
ATOM 22360 C CA . GLY A 1 30 ? -10.752 0.788 -3.940 1.00 1.02 30 GLY A CA 18
ATOM 22361 C C . GLY A 1 30 ? -10.914 0.108 -5.282 1.00 1.05 30 GLY A C 18
ATOM 22362 O O . GLY A 1 30 ? -11.846 -0.674 -5.485 1.00 1.39 30 GLY A O 18
ATOM 22366 N N . GLU A 1 31 ? -10.007 0.403 -6.201 1.00 1.00 31 GLU A N 18
ATOM 22367 C CA . GLU A 1 31 ? -10.046 -0.198 -7.524 1.00 1.18 31 GLU A CA 18
ATOM 22368 C C . GLU A 1 31 ? -9.684 -1.676 -7.462 1.00 0.94 31 GLU A C 18
ATOM 22369 O O . GLU A 1 31 ? -10.389 -2.514 -8.023 1.00 1.04 31 GLU A O 18
ATOM 22381 N N . GLU A 1 32 ? -8.600 -2.003 -6.764 1.00 0.85 32 GLU A N 18
ATOM 22382 C CA . GLU A 1 32 ? -8.224 -3.397 -6.588 1.00 1.01 32 GLU A CA 18
ATOM 22383 C C . GLU A 1 32 ? -9.207 -4.079 -5.648 1.00 1.08 32 GLU A C 18
ATOM 22384 O O . GLU A 1 32 ? -9.499 -5.265 -5.789 1.00 1.36 32 GLU A O 18
ATOM 22396 N N . SER A 1 33 ? -9.726 -3.304 -4.702 1.00 1.06 33 SER A N 18
ATOM 22397 C CA . SER A 1 33 ? -10.768 -3.767 -3.795 1.00 1.37 33 SER A CA 18
ATOM 22398 C C . SER A 1 33 ? -11.948 -4.355 -4.566 1.00 1.43 33 SER A C 18
ATOM 22399 O O . SER A 1 33 ? -12.551 -5.333 -4.137 1.00 1.79 33 SER A O 18
ATOM 22407 N N . GLY A 1 34 ? -12.264 -3.755 -5.711 1.00 1.39 34 GLY A N 18
ATOM 22408 C CA . GLY A 1 34 ? -13.365 -4.238 -6.527 1.00 1.87 34 GLY A CA 18
ATOM 22409 C C . GLY A 1 34 ? -13.073 -5.592 -7.146 1.00 2.00 34 GLY A C 18
ATOM 22410 O O . GLY A 1 34 ? -13.990 -6.354 -7.458 1.00 2.54 34 GLY A O 18
ATOM 22414 N N . LEU A 1 35 ? -11.793 -5.891 -7.320 1.00 1.81 35 LEU A N 18
ATOM 22415 C CA . LEU A 1 35 ? -11.370 -7.176 -7.858 1.00 2.31 35 LEU A CA 18
ATOM 22416 C C . LEU A 1 35 ? -11.347 -8.217 -6.746 1.00 2.77 35 LEU A C 18
ATOM 22417 O O . LEU A 1 35 ? -11.549 -9.409 -6.980 1.00 3.49 35 LEU A O 18
ATOM 22433 N N . LEU A 1 36 ? -11.083 -7.749 -5.537 1.00 2.50 36 LEU A N 18
ATOM 22434 C CA . LEU A 1 36 ? -11.112 -8.580 -4.351 1.00 3.01 36 LEU A CA 18
ATOM 22435 C C . LEU A 1 36 ? -12.491 -8.521 -3.704 1.00 2.81 36 LEU A C 18
ATOM 22436 O O . LEU A 1 36 ? -13.409 -7.901 -4.240 1.00 2.34 36 LEU A O 18
ATOM 22452 N N . HIS A 1 37 ? -12.649 -9.186 -2.571 1.00 3.51 37 HIS A N 18
ATOM 22453 C CA . HIS A 1 37 ? -13.905 -9.138 -1.830 1.00 3.61 37 HIS A CA 18
ATOM 22454 C C . HIS A 1 37 ? -13.966 -7.881 -0.962 1.00 3.25 37 HIS A C 18
ATOM 22455 O O . HIS A 1 37 ? -15.021 -7.525 -0.441 1.00 2.95 37 HIS A O 18
ATOM 22470 N N . THR A 1 38 ? -12.836 -7.196 -0.838 1.00 3.58 38 THR A N 18
ATOM 22471 C CA . THR A 1 38 ? -12.729 -6.024 0.022 1.00 3.68 38 THR A CA 18
ATOM 22472 C C . THR A 1 38 ? -13.629 -4.886 -0.455 1.00 3.15 38 THR A C 18
ATOM 22473 O O . THR A 1 38 ? -14.073 -4.062 0.340 1.00 3.20 38 THR A O 18
ATOM 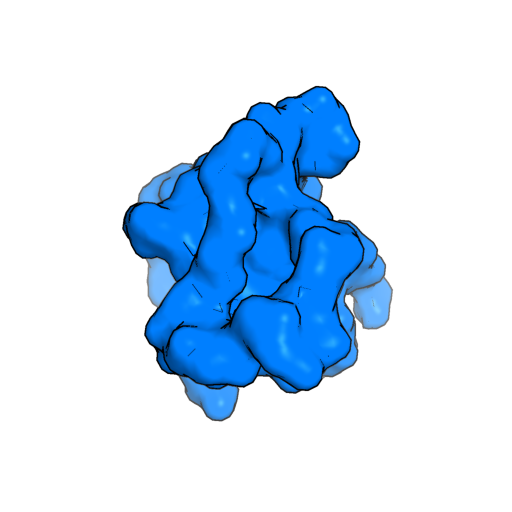22484 N N . GLY A 1 39 ? -13.915 -4.864 -1.752 1.00 2.92 39 GLY A N 18
ATOM 22485 C CA . GLY A 1 39 ? -14.750 -3.820 -2.323 1.00 3.07 39 GLY A CA 18
ATOM 22486 C C . GLY A 1 39 ? -16.182 -3.878 -1.831 1.00 2.65 39 GLY A C 18
ATOM 22487 O O . GLY A 1 39 ? -16.982 -2.990 -2.125 1.00 3.27 39 GLY A O 18
ATOM 22491 N N . ASP A 1 40 ? -16.506 -4.932 -1.094 1.00 2.12 40 ASP A N 18
ATOM 22492 C CA . ASP A 1 40 ? -17.822 -5.077 -0.492 1.00 2.43 40 ASP A CA 18
ATOM 22493 C C . ASP A 1 40 ? -18.027 -4.031 0.594 1.00 2.44 40 ASP A C 18
ATOM 22494 O O . ASP A 1 40 ? -19.142 -3.564 0.825 1.00 3.10 40 ASP A O 18
ATOM 22503 N N . VAL A 1 41 ? -16.937 -3.655 1.246 1.00 1.88 41 VAL A N 18
ATOM 22504 C CA . VAL A 1 41 ? -16.998 -2.720 2.357 1.00 1.83 41 VAL A CA 18
ATOM 22505 C C . VAL A 1 41 ? -16.390 -1.375 2.001 1.00 1.57 41 VAL A C 18
ATOM 22506 O O . VAL A 1 41 ? -15.404 -1.293 1.274 1.00 1.47 41 VAL A O 18
ATOM 22519 N N . LEU A 1 42 ? -16.994 -0.320 2.517 1.00 1.77 42 LEU A N 18
ATOM 22520 C CA . LEU A 1 42 ? -16.439 1.005 2.415 1.00 1.81 42 LEU A CA 18
ATOM 22521 C C . LEU A 1 42 ? -15.772 1.377 3.731 1.00 1.47 42 LEU A C 18
ATOM 22522 O O . LEU A 1 42 ? -15.357 2.517 3.942 1.00 1.56 42 LEU A O 18
ATOM 22538 N N . ASP A 1 43 ? -15.677 0.388 4.617 1.00 1.24 43 ASP A N 18
ATOM 22539 C CA . ASP A 1 43 ? -15.014 0.558 5.905 1.00 1.03 43 ASP A CA 18
ATOM 22540 C C . ASP A 1 43 ? -13.509 0.435 5.751 1.00 0.78 43 ASP A C 18
ATOM 22541 O O . ASP A 1 43 ? -12.759 0.663 6.703 1.00 0.77 43 ASP A O 18
ATOM 22550 N N . GLN A 1 44 ? -13.084 0.037 4.554 1.00 0.64 44 GLN A N 18
ATOM 22551 C CA . GLN A 1 44 ? -11.669 0.007 4.201 1.00 0.45 44 GLN A CA 18
ATOM 22552 C C . GLN A 1 44 ? -10.986 1.311 4.607 1.00 0.42 44 GLN A C 18
ATOM 22553 O O . GLN A 1 44 ? -11.539 2.399 4.425 1.00 0.57 44 GLN A O 18
ATOM 22567 N N . VAL A 1 45 ? -9.787 1.197 5.140 1.00 0.33 45 VAL A N 18
ATOM 22568 C CA . VAL A 1 45 ? -9.035 2.361 5.583 1.00 0.36 45 VAL A CA 18
ATOM 22569 C C . VAL A 1 45 ? -8.179 2.890 4.449 1.00 0.27 45 VAL A C 18
ATOM 22570 O O . VAL A 1 45 ? -7.167 2.293 4.086 1.00 0.33 45 VAL A O 18
ATOM 22583 N N . ALA A 1 46 ? -8.609 4.002 3.883 1.00 0.24 46 ALA A N 18
ATOM 22584 C CA . ALA A 1 46 ? -7.929 4.600 2.750 1.00 0.21 46 ALA A CA 18
ATOM 22585 C C . ALA A 1 46 ? -7.017 5.732 3.189 1.00 0.20 46 ALA A C 18
ATOM 22586 O O . ALA A 1 46 ? -7.482 6.790 3.620 1.00 0.30 46 ALA A O 18
ATOM 22593 N N . ILE A 1 47 ? -5.721 5.504 3.084 1.00 0.21 47 ILE A N 18
ATOM 22594 C CA . ILE A 1 47 ? -4.751 6.546 3.352 1.00 0.21 47 ILE A CA 18
ATOM 22595 C C . ILE A 1 47 ? -4.018 6.925 2.076 1.00 0.20 47 ILE A C 18
ATOM 22596 O O . ILE A 1 47 ? -3.841 6.103 1.173 1.00 0.21 47 ILE A O 18
ATOM 22612 N N . GLN A 1 48 ? -3.628 8.186 2.001 1.00 0.24 48 GLN A N 18
ATOM 22613 C CA . GLN A 1 48 ? -2.976 8.720 0.825 1.00 0.25 48 GLN A CA 18
ATOM 22614 C C . GLN A 1 48 ? -1.542 8.224 0.779 1.00 0.22 48 GLN A C 18
ATOM 22615 O O . GLN A 1 48 ? -0.817 8.274 1.777 1.00 0.36 48 GLN A O 18
ATOM 22629 N N . CYS A 1 49 ? -1.143 7.743 -0.376 1.00 0.26 49 CYS A N 18
ATOM 22630 C CA . CYS A 1 49 ? 0.126 7.073 -0.519 1.00 0.25 49 CYS A CA 18
ATOM 22631 C C . CYS A 1 49 ? 0.937 7.704 -1.640 1.00 0.28 49 CYS A C 18
ATOM 22632 O O . CYS A 1 49 ? 0.399 8.453 -2.456 1.00 0.32 49 CYS A O 18
ATOM 22639 N N . THR A 1 50 ? 2.229 7.416 -1.663 1.00 0.28 50 THR A N 18
ATOM 22640 C CA . THR A 1 50 ? 3.107 7.914 -2.707 1.00 0.36 50 THR A CA 18
ATOM 22641 C C . THR A 1 50 ? 4.378 7.086 -2.759 1.00 0.38 50 THR A C 18
ATOM 22642 O O . THR A 1 50 ? 5.033 6.860 -1.740 1.00 0.45 50 THR A O 18
ATOM 22653 N N . GLN A 1 51 ? 4.710 6.602 -3.939 1.00 0.39 51 GLN A N 18
ATOM 22654 C CA . GLN A 1 51 ? 5.853 5.737 -4.088 1.00 0.42 51 GLN A CA 18
ATOM 22655 C C . GLN A 1 51 ? 6.866 6.317 -5.060 1.00 0.42 51 GLN A C 18
ATOM 22656 O O . GLN A 1 51 ? 6.517 6.748 -6.160 1.00 0.58 51 GLN A O 18
ATOM 22670 N N . ILE A 1 52 ? 8.108 6.356 -4.620 1.00 0.43 52 ILE A N 18
ATOM 22671 C CA . ILE A 1 52 ? 9.224 6.723 -5.470 1.00 0.50 52 ILE A CA 18
ATOM 22672 C C . ILE A 1 52 ? 9.502 5.600 -6.470 1.00 0.56 52 ILE A C 18
ATOM 22673 O O . ILE A 1 52 ? 9.438 4.424 -6.106 1.00 0.65 52 ILE A O 18
ATOM 22689 N N . PRO A 1 53 ? 9.772 5.958 -7.747 1.00 0.66 53 PRO A N 18
ATOM 22690 C CA . PRO A 1 53 ? 10.035 5.001 -8.832 1.00 0.80 53 PRO A CA 18
ATOM 22691 C C . PRO A 1 53 ? 10.959 3.871 -8.397 1.00 0.82 53 PRO A C 18
ATOM 22692 O O . PRO A 1 53 ? 12.158 4.073 -8.198 1.00 0.87 53 PRO A O 18
ATOM 22703 N N . LEU A 1 54 ? 10.386 2.681 -8.276 1.00 0.90 54 LEU A N 18
ATOM 22704 C CA . LEU A 1 54 ? 11.061 1.555 -7.656 1.00 0.96 54 LEU A CA 18
ATOM 22705 C C . LEU A 1 54 ? 12.209 1.017 -8.498 1.00 0.90 54 LEU A C 18
ATOM 22706 O O . LEU A 1 54 ? 12.138 0.966 -9.730 1.00 1.03 54 LEU A O 18
ATOM 22722 N N . LEU A 1 55 ? 13.282 0.664 -7.814 1.00 0.88 55 LEU A N 18
ATOM 22723 C CA . LEU A 1 55 ? 14.358 -0.110 -8.399 1.00 0.96 55 LEU A CA 18
ATOM 22724 C C . LEU A 1 55 ? 14.100 -1.584 -8.122 1.00 0.93 55 LEU A C 18
ATOM 22725 O O . LEU A 1 55 ? 13.519 -1.933 -7.093 1.00 0.85 55 LEU A O 18
ATOM 22741 N N . ILE A 1 56 ? 14.508 -2.447 -9.037 1.00 1.10 56 ILE A N 18
ATOM 22742 C CA . ILE A 1 56 ? 14.266 -3.870 -8.892 1.00 1.16 56 ILE A CA 18
ATOM 22743 C C . ILE A 1 56 ? 15.152 -4.447 -7.796 1.00 1.07 56 ILE A C 18
ATOM 22744 O O . ILE A 1 56 ? 16.331 -4.099 -7.680 1.00 1.14 56 ILE A O 18
ATOM 22760 N N . GLY A 1 57 ? 14.567 -5.315 -6.993 1.00 1.03 57 GLY A N 18
ATOM 22761 C CA . GLY A 1 57 ? 15.277 -5.914 -5.880 1.00 1.00 57 GLY A CA 18
ATOM 22762 C C . GLY A 1 57 ? 15.425 -4.969 -4.703 1.00 0.86 57 GLY A C 18
ATOM 22763 O O . GLY A 1 57 ? 16.096 -5.293 -3.722 1.00 0.90 57 GLY A O 18
ATOM 22767 N N . ILE A 1 58 ? 14.802 -3.802 -4.791 1.00 0.77 58 ILE A N 18
ATOM 22768 C CA . ILE A 1 58 ? 14.917 -2.800 -3.742 1.00 0.66 58 ILE A CA 18
ATOM 22769 C C . ILE A 1 58 ? 13.781 -2.921 -2.732 1.00 0.61 58 ILE A C 18
ATOM 22770 O O . ILE A 1 58 ? 12.699 -3.424 -3.036 1.00 0.69 58 ILE A O 18
ATOM 22786 N N . ALA A 1 59 ? 14.065 -2.461 -1.527 1.00 0.57 59 ALA A N 18
ATOM 22787 C CA . ALA A 1 59 ? 13.132 -2.520 -0.420 1.00 0.59 59 ALA A CA 18
ATOM 22788 C C . ALA A 1 59 ? 12.254 -1.274 -0.378 1.00 0.49 59 ALA A C 18
ATOM 22789 O O . ALA A 1 59 ? 12.745 -0.154 -0.504 1.00 0.50 59 ALA A O 18
ATOM 22796 N N . ILE A 1 60 ? 10.957 -1.497 -0.179 1.00 0.46 60 ILE A N 18
ATOM 22797 C CA . ILE A 1 60 ? 9.951 -0.431 -0.085 1.00 0.42 60 ILE A CA 18
ATOM 22798 C C . ILE A 1 60 ? 10.364 0.650 0.914 1.00 0.40 60 ILE A C 18
ATOM 22799 O O . ILE A 1 60 ? 10.216 1.841 0.653 1.00 0.39 60 ILE A O 18
ATOM 22815 N N . GLU A 1 61 ? 10.909 0.216 2.037 1.00 0.49 61 GLU A N 18
ATOM 22816 C CA . GLU A 1 61 ? 11.258 1.103 3.131 1.00 0.60 61 GLU A CA 18
ATOM 22817 C C . GLU A 1 61 ? 12.514 1.910 2.824 1.00 0.58 61 GLU A C 18
ATOM 22818 O O . GLU A 1 61 ? 12.692 3.017 3.327 1.00 0.71 61 GLU A O 18
ATOM 22830 N N . ASP A 1 62 ? 13.381 1.354 1.992 1.00 0.54 62 ASP A N 18
ATOM 22831 C CA . ASP A 1 62 ? 14.657 1.989 1.698 1.00 0.60 62 ASP A CA 18
ATOM 22832 C C . ASP A 1 62 ? 14.572 2.797 0.410 1.00 0.51 62 ASP A C 18
ATOM 22833 O O . ASP A 1 62 ? 15.352 3.725 0.193 1.00 0.65 62 ASP A O 18
ATOM 22842 N N . GLU A 1 63 ? 13.609 2.448 -0.434 1.00 0.40 63 GLU A N 18
ATOM 22843 C CA . GLU A 1 63 ? 13.375 3.168 -1.678 1.00 0.40 63 GLU A CA 18
ATOM 22844 C C . GLU A 1 63 ? 12.849 4.562 -1.383 1.00 0.34 63 GLU A C 18
ATOM 22845 O O . GLU A 1 63 ? 13.185 5.534 -2.059 1.00 0.42 63 GLU A O 18
ATOM 22857 N N . CYS A 1 64 ? 12.028 4.653 -0.355 1.00 0.29 64 CYS A N 18
ATOM 22858 C CA . CYS A 1 64 ? 11.334 5.882 -0.048 1.00 0.32 64 CYS A CA 18
ATOM 22859 C C . CYS A 1 64 ? 11.733 6.385 1.336 1.00 0.40 64 CYS A C 18
ATOM 22860 O O . CYS A 1 64 ? 12.518 5.738 2.032 1.00 0.60 64 CYS A O 18
ATOM 22867 N N . LYS A 1 65 ? 11.213 7.541 1.728 1.00 0.43 65 LYS A N 18
ATOM 22868 C CA . LYS A 1 65 ? 11.445 8.057 3.068 1.00 0.51 65 LYS A CA 18
ATOM 22869 C C . LYS A 1 65 ? 10.108 8.354 3.748 1.00 0.45 65 LYS A C 18
ATOM 22870 O O . LYS A 1 65 ? 9.935 9.372 4.422 1.00 0.60 65 LYS A O 18
ATOM 22889 N N . ASN A 1 66 ? 9.161 7.453 3.540 1.00 0.35 66 ASN A N 18
ATOM 22890 C CA . ASN A 1 66 ? 7.849 7.533 4.171 1.00 0.30 66 ASN A CA 18
ATOM 22891 C C . ASN A 1 66 ? 7.561 6.218 4.880 1.00 0.29 66 ASN A C 18
ATOM 22892 O O . ASN A 1 66 ? 8.470 5.407 5.067 1.00 0.41 66 ASN A O 18
ATOM 22903 N N . THR A 1 67 ? 6.314 5.984 5.262 1.00 0.28 67 THR A N 18
ATOM 22904 C CA . THR A 1 67 ? 5.985 4.779 5.994 1.00 0.27 67 THR A CA 18
ATOM 22905 C C . THR A 1 67 ? 5.680 3.632 5.040 1.00 0.25 67 THR A C 18
ATOM 22906 O O . THR A 1 67 ? 4.829 3.747 4.161 1.00 0.26 67 THR A O 18
ATOM 22917 N N . PRO A 1 68 ? 6.376 2.509 5.212 1.00 0.28 68 PRO A N 18
ATOM 22918 C CA . PRO A 1 68 ? 6.178 1.331 4.389 1.00 0.30 68 PRO A CA 18
ATOM 22919 C C . PRO A 1 68 ? 4.961 0.553 4.859 1.00 0.25 68 PRO A C 18
ATOM 22920 O O . PRO A 1 68 ? 4.877 0.159 6.022 1.00 0.28 68 PRO A O 18
ATOM 22931 N N . THR A 1 69 ? 3.999 0.355 3.981 1.00 0.23 69 THR A N 18
ATOM 22932 C CA . THR A 1 69 ? 2.770 -0.292 4.384 1.00 0.21 69 THR A CA 18
ATOM 22933 C C . THR A 1 69 ? 2.398 -1.437 3.446 1.00 0.23 69 THR A C 18
ATOM 22934 O O . THR A 1 69 ? 2.767 -1.442 2.269 1.00 0.29 69 THR A O 18
ATOM 22945 N N . CYS A 1 70 ? 1.697 -2.414 3.997 1.00 0.23 70 CYS A N 18
ATOM 22946 C CA . CYS A 1 70 ? 1.099 -3.484 3.217 1.00 0.27 70 CYS A CA 18
ATOM 22947 C C . CYS A 1 70 ? -0.375 -3.178 3.000 1.00 0.22 70 CYS A C 18
ATOM 22948 O O . CYS A 1 70 ? -1.195 -3.343 3.909 1.00 0.27 70 CYS A O 18
ATOM 22955 N N . CYS A 1 71 ? -0.700 -2.696 1.815 1.00 0.21 71 CYS A N 18
ATOM 22956 C CA . CYS A 1 71 ? -2.073 -2.375 1.472 1.00 0.19 71 CYS A CA 18
ATOM 22957 C C . CYS A 1 71 ? -2.786 -3.610 0.979 1.00 0.21 71 CYS A C 18
ATOM 22958 O O . CYS A 1 71 ? -2.264 -4.377 0.172 1.00 0.28 71 CYS A O 18
ATOM 22965 N N . GLU A 1 72 ? -3.974 -3.807 1.505 1.00 0.22 72 GLU A N 18
ATOM 22966 C CA . GLU A 1 72 ? -4.833 -4.882 1.075 1.00 0.24 72 GLU A CA 18
ATOM 22967 C C . GLU A 1 72 ? -5.214 -4.682 -0.385 1.00 0.25 72 GLU A C 18
ATOM 22968 O O . GLU A 1 72 ? -5.217 -5.627 -1.174 1.00 0.37 72 GLU A O 18
ATOM 22980 N N . ASP A 1 73 ? -5.481 -3.428 -0.736 1.00 0.21 73 ASP A N 18
ATOM 22981 C CA . ASP A 1 73 ? -5.874 -3.041 -2.088 1.00 0.24 73 ASP A CA 18
ATOM 22982 C C . ASP A 1 73 ? -5.477 -1.600 -2.323 1.00 0.22 73 ASP A C 18
ATOM 22983 O O . ASP A 1 73 ? -5.120 -0.901 -1.381 1.00 0.19 73 ASP A O 18
ATOM 22992 N N . VAL A 1 74 ? -5.491 -1.157 -3.570 1.00 0.28 74 VAL A N 18
ATOM 22993 C CA . VAL A 1 74 ? -5.131 0.218 -3.879 1.00 0.30 74 VAL A CA 18
ATOM 22994 C C . VAL A 1 74 ? -6.138 0.835 -4.845 1.00 0.43 74 VAL A C 18
ATOM 22995 O O . VAL A 1 74 ? -6.893 0.127 -5.520 1.00 0.68 74 VAL A O 18
ATOM 23008 N N . GLU A 1 75 ? -6.153 2.153 -4.876 1.00 0.33 75 GLU A N 18
ATOM 23009 C CA . GLU A 1 75 ? -6.943 2.910 -5.825 1.00 0.46 75 GLU A CA 18
ATOM 23010 C C . GLU A 1 75 ? -6.024 3.936 -6.484 1.00 0.50 75 GLU A C 18
ATOM 23011 O O . GLU A 1 75 ? -4.996 4.301 -5.899 1.00 0.45 75 GLU A O 18
ATOM 23023 N N . ASP A 1 76 ? -6.371 4.371 -7.697 1.00 0.61 76 ASP A N 18
ATOM 23024 C CA . ASP A 1 76 ? -5.494 5.228 -8.498 1.00 0.65 76 ASP A CA 18
ATOM 23025 C C . ASP A 1 76 ? -4.260 4.441 -8.922 1.00 0.67 76 ASP A C 18
ATOM 23026 O O . ASP A 1 76 ? -4.303 3.211 -8.992 1.00 0.69 76 ASP A O 18
ATOM 23035 N N . ASP A 1 77 ? -3.168 5.135 -9.211 1.00 0.70 77 ASP A N 18
ATOM 23036 C CA . ASP A 1 77 ? -1.895 4.470 -9.499 1.00 0.77 77 ASP A CA 18
ATOM 23037 C C . ASP A 1 77 ? -1.291 3.902 -8.211 1.00 0.67 77 ASP A C 18
ATOM 23038 O O . ASP A 1 77 ? -0.270 3.214 -8.227 1.00 0.81 77 ASP A O 18
ATOM 23047 N N . GLY A 1 78 ? -1.962 4.158 -7.098 1.00 0.51 78 GLY A N 18
ATOM 23048 C CA . GLY A 1 78 ? -1.440 3.768 -5.807 1.00 0.44 78 GLY A CA 18
ATOM 23049 C C . GLY A 1 78 ? -1.269 4.960 -4.892 1.00 0.33 78 GLY A C 18
ATOM 23050 O O . GLY A 1 78 ? -0.461 4.936 -3.965 1.00 0.35 78 GLY A O 18
ATOM 23054 N N . LEU A 1 79 ? -2.016 6.022 -5.176 1.00 0.27 79 LEU A N 18
ATOM 23055 C CA . LEU A 1 79 ? -2.023 7.206 -4.323 1.00 0.22 79 LEU A CA 18
ATOM 23056 C C . LEU A 1 79 ? -3.031 7.032 -3.205 1.00 0.19 79 LEU A C 18
ATOM 23057 O O . LEU A 1 79 ? -3.029 7.770 -2.226 1.00 0.22 79 LEU A O 18
ATOM 23073 N N . VAL A 1 80 ? -3.906 6.064 -3.380 1.00 0.19 80 VAL A N 18
ATOM 23074 C CA . VAL A 1 80 ? -4.905 5.740 -2.385 1.00 0.20 80 VAL A CA 18
ATOM 23075 C C . VAL A 1 80 ? -4.763 4.279 -2.003 1.00 0.20 80 VAL A C 18
ATOM 23076 O O . VAL A 1 80 ? -4.984 3.392 -2.827 1.00 0.27 80 VAL A O 18
ATOM 23089 N N . GLY A 1 81 ? -4.361 4.024 -0.774 1.00 0.18 81 GLY A N 18
ATOM 23090 C CA . GLY A 1 81 ? -4.162 2.662 -0.349 1.00 0.21 81 GLY A CA 18
ATOM 23091 C C . GLY A 1 81 ? -5.245 2.193 0.589 1.00 0.20 81 GLY A C 18
ATOM 23092 O O . GLY A 1 81 ? -5.661 2.923 1.491 1.00 0.26 81 GLY A O 18
ATOM 23096 N N . ILE A 1 82 ? -5.704 0.976 0.368 1.00 0.18 82 ILE A N 18
ATOM 23097 C CA . ILE A 1 82 ? -6.759 0.389 1.163 1.00 0.17 82 ILE A CA 18
ATOM 23098 C C . ILE A 1 82 ? -6.177 -0.546 2.211 1.00 0.17 82 ILE A C 18
ATOM 23099 O O . ILE A 1 82 ? -5.470 -1.501 1.879 1.00 0.19 82 ILE A O 18
ATOM 23115 N N . ASN A 1 83 ? -6.458 -0.238 3.473 1.00 0.18 83 ASN A N 18
ATOM 23116 C CA . ASN A 1 83 ? -6.103 -1.109 4.588 1.00 0.21 83 ASN A CA 18
ATOM 23117 C C . ASN A 1 83 ? -4.601 -1.343 4.640 1.00 0.22 83 ASN A C 18
ATOM 23118 O O . ASN A 1 83 ? -4.133 -2.467 4.837 1.00 0.29 83 ASN A O 18
ATOM 23129 N N . CYS A 1 84 ? -3.852 -0.266 4.459 1.00 0.22 84 CYS A N 18
ATOM 23130 C CA . CYS A 1 84 ? -2.400 -0.326 4.458 1.00 0.23 84 CYS A CA 18
ATOM 23131 C C . CYS A 1 84 ? -1.860 -0.420 5.879 1.00 0.25 84 CYS A C 18
ATOM 23132 O O . CYS A 1 84 ? -1.868 0.558 6.627 1.00 0.33 84 CYS A O 18
ATOM 23139 N N . THR A 1 85 ? -1.413 -1.606 6.251 1.00 0.25 85 THR A N 18
ATOM 23140 C CA . THR A 1 85 ? -0.822 -1.821 7.559 1.00 0.28 85 THR A CA 18
ATOM 23141 C C . THR A 1 85 ? 0.681 -1.563 7.505 1.00 0.24 85 THR A C 18
ATOM 23142 O O . THR A 1 85 ? 1.382 -2.139 6.672 1.00 0.23 85 THR A O 18
ATOM 23153 N N . PRO A 1 86 ? 1.189 -0.678 8.376 1.00 0.26 86 PRO A N 18
ATOM 23154 C CA . PRO A 1 86 ? 2.613 -0.335 8.418 1.00 0.28 86 PRO A CA 18
ATOM 23155 C C . PRO A 1 86 ? 3.472 -1.541 8.770 1.00 0.33 86 PRO A C 18
ATOM 23156 O O . PRO A 1 86 ? 3.282 -2.168 9.812 1.00 0.39 86 PRO A O 18
ATOM 23167 N N . ILE A 1 87 ? 4.400 -1.873 7.890 1.00 0.37 87 ILE A N 18
ATOM 23168 C CA . ILE A 1 87 ? 5.278 -2.998 8.106 1.00 0.47 87 ILE A CA 18
ATOM 23169 C C . ILE A 1 87 ? 6.558 -2.545 8.792 1.00 0.57 87 ILE A C 18
ATOM 23170 O O . ILE A 1 87 ? 7.039 -1.436 8.550 1.00 0.56 87 ILE A O 18
ATOM 23186 N N . PRO A 1 88 ? 7.112 -3.387 9.673 1.00 0.73 88 PRO A N 18
ATOM 23187 C CA . PRO A 1 88 ? 8.339 -3.078 10.408 1.00 0.86 88 PRO A CA 18
ATOM 23188 C C . PRO A 1 88 ? 9.552 -3.008 9.492 1.00 0.92 88 PRO A C 18
ATOM 23189 O O . PRO A 1 88 ? 9.578 -3.636 8.430 1.00 0.96 88 PRO A O 18
ATOM 23200 N N . LEU A 1 89 ? 10.564 -2.262 9.921 1.00 1.01 89 LEU A N 18
ATOM 23201 C CA . LEU A 1 89 ? 11.799 -2.112 9.154 1.00 1.13 89 LEU A CA 18
ATOM 23202 C C . LEU A 1 89 ? 12.708 -3.319 9.349 1.00 1.31 89 LEU A C 18
ATOM 23203 O O . LEU A 1 89 ? 13.913 -3.255 9.109 1.00 1.45 89 LEU A O 18
ATOM 23219 N N . ILE A 1 90 ? 12.121 -4.415 9.788 1.00 1.37 90 ILE A N 18
ATOM 23220 C CA . ILE A 1 90 ? 12.867 -5.615 10.090 1.00 1.60 90 ILE A CA 18
ATOM 23221 C C . ILE A 1 90 ? 12.285 -6.812 9.342 1.00 1.73 90 ILE A C 18
ATOM 23222 O O . ILE A 1 90 ? 12.978 -7.345 8.453 1.00 2.31 90 ILE A O 18
ATOM 23239 N N . GLY A 1 1 ? 2.553 -4.556 -11.817 1.00 5.75 1 GLY A N 19
ATOM 23240 C CA . GLY A 1 1 ? 3.641 -5.481 -11.418 1.00 5.18 1 GLY A CA 19
ATOM 23241 C C . GLY A 1 1 ? 4.224 -5.113 -10.072 1.00 4.19 1 GLY A C 19
ATOM 23242 O O . GLY A 1 1 ? 3.521 -5.162 -9.060 1.00 4.26 1 GLY A O 19
ATOM 23248 N N . SER A 1 2 ? 5.503 -4.732 -10.070 1.00 3.74 2 SER A N 19
ATOM 23249 C CA . SER A 1 2 ? 6.211 -4.281 -8.867 1.00 3.26 2 SER A CA 19
ATOM 23250 C C . SER A 1 2 ? 5.960 -5.193 -7.665 1.00 2.09 2 SER A C 19
ATOM 23251 O O . SER A 1 2 ? 5.345 -4.786 -6.675 1.00 2.28 2 SER A O 19
ATOM 23259 N N . GLY A 1 3 ? 6.429 -6.429 -7.764 1.00 1.60 3 GLY A N 19
ATOM 23260 C CA . GLY A 1 3 ? 6.324 -7.353 -6.656 1.00 1.30 3 GLY A CA 19
ATOM 23261 C C . GLY A 1 3 ? 7.280 -6.984 -5.543 1.00 1.09 3 GLY A C 19
ATOM 23262 O O . GLY A 1 3 ? 8.495 -7.104 -5.698 1.00 1.32 3 GLY A O 19
ATOM 23266 N N . TRP A 1 4 ? 6.739 -6.510 -4.434 1.00 0.81 4 TRP A N 19
ATOM 23267 C CA . TRP A 1 4 ? 7.561 -6.034 -3.333 1.00 0.60 4 TRP A CA 19
ATOM 23268 C C . TRP A 1 4 ? 8.018 -7.171 -2.430 1.00 0.62 4 TRP A C 19
ATOM 23269 O O . TRP A 1 4 ? 7.483 -8.281 -2.477 1.00 0.74 4 TRP A O 19
ATOM 23290 N N . GLU A 1 5 ? 9.016 -6.871 -1.608 1.00 0.66 5 GLU A N 19
ATOM 23291 C CA . GLU A 1 5 ? 9.613 -7.854 -0.720 1.00 0.73 5 GLU A CA 19
ATOM 23292 C C . GLU A 1 5 ? 8.795 -8.010 0.553 1.00 0.67 5 GLU A C 19
ATOM 23293 O O . GLU A 1 5 ? 8.769 -7.122 1.402 1.00 0.78 5 GLU A O 19
ATOM 23305 N N . SER A 1 6 ? 8.138 -9.148 0.676 1.00 0.74 6 SER A N 19
ATOM 23306 C CA . SER A 1 6 ? 7.343 -9.455 1.851 1.00 0.87 6 SER A CA 19
ATOM 23307 C C . SER A 1 6 ? 8.080 -10.486 2.705 1.00 0.88 6 SER A C 19
ATOM 23308 O O . SER A 1 6 ? 7.468 -11.293 3.402 1.00 0.90 6 SER A O 19
ATOM 23316 N N . LYS A 1 7 ? 9.409 -10.458 2.616 1.00 0.95 7 LYS A N 19
ATOM 23317 C CA . LYS A 1 7 ? 10.272 -11.432 3.288 1.00 1.09 7 LYS A CA 19
ATOM 23318 C C . LYS A 1 7 ? 10.010 -11.517 4.793 1.00 1.03 7 LYS A C 19
ATOM 23319 O O . LYS A 1 7 ? 10.255 -12.550 5.411 1.00 1.09 7 LYS A O 19
ATOM 23338 N N . THR A 1 8 ? 9.507 -10.440 5.379 1.00 1.01 8 THR A N 19
ATOM 23339 C CA . THR A 1 8 ? 9.222 -10.423 6.805 1.00 1.08 8 THR A CA 19
ATOM 23340 C C . THR A 1 8 ? 7.912 -11.161 7.113 1.00 0.93 8 THR A C 19
ATOM 23341 O O . THR A 1 8 ? 7.636 -11.519 8.260 1.00 1.03 8 THR A O 19
ATOM 23352 N N . GLY A 1 9 ? 7.127 -11.424 6.071 1.00 0.79 9 GLY A N 19
ATOM 23353 C CA . GLY A 1 9 ? 5.769 -11.894 6.269 1.00 0.79 9 GLY A CA 19
ATOM 23354 C C . GLY A 1 9 ? 4.861 -10.713 6.509 1.00 0.69 9 GLY A C 19
ATOM 23355 O O . GLY A 1 9 ? 3.735 -10.845 6.984 1.00 0.88 9 GLY A O 19
ATOM 23359 N N . SER A 1 10 ? 5.386 -9.553 6.153 1.00 0.61 10 SER A N 19
ATOM 23360 C CA . SER A 1 10 ? 4.803 -8.274 6.496 1.00 0.73 10 SER A CA 19
ATOM 23361 C C . SER A 1 10 ? 3.501 -8.002 5.755 1.00 0.64 10 SER A C 19
ATOM 23362 O O . SER A 1 10 ? 2.616 -7.322 6.273 1.00 0.73 10 SER A O 19
ATOM 23370 N N . CYS A 1 11 ? 3.381 -8.528 4.553 1.00 0.52 11 CYS A N 19
ATOM 23371 C CA . CYS A 1 11 ? 2.209 -8.252 3.740 1.00 0.44 11 CYS A CA 19
ATOM 23372 C C . CYS A 1 11 ? 1.544 -9.540 3.275 1.00 0.41 11 CYS A C 19
ATOM 23373 O O . CYS A 1 11 ? 2.216 -10.526 2.981 1.00 0.43 11 CYS A O 19
ATOM 23380 N N . ASN A 1 12 ? 0.217 -9.524 3.222 1.00 0.46 12 ASN A N 19
ATOM 23381 C CA . ASN A 1 12 ? -0.547 -10.687 2.784 1.00 0.53 12 ASN A CA 19
ATOM 23382 C C . ASN A 1 12 ? -0.823 -10.640 1.283 1.00 0.47 12 ASN A C 19
ATOM 23383 O O . ASN A 1 12 ? -0.948 -11.681 0.637 1.00 0.57 12 ASN A O 19
ATOM 23394 N N . THR A 1 13 ? -0.914 -9.438 0.730 1.00 0.38 13 THR A N 19
ATOM 23395 C CA . THR A 1 13 ? -1.256 -9.271 -0.677 1.00 0.37 13 THR A CA 19
ATOM 23396 C C . THR A 1 13 ? -0.019 -9.075 -1.545 1.00 0.35 13 THR A C 19
ATOM 23397 O O . THR A 1 13 ? 0.007 -9.470 -2.709 1.00 0.44 13 THR A O 19
ATOM 23408 N N . GLY A 1 14 ? 1.005 -8.467 -0.967 1.00 0.29 14 GLY A N 19
ATOM 23409 C CA . GLY A 1 14 ? 2.193 -8.133 -1.724 1.00 0.31 14 GLY A CA 19
ATOM 23410 C C . GLY A 1 14 ? 2.173 -6.691 -2.184 1.00 0.30 14 GLY A C 19
ATOM 23411 O O . GLY A 1 14 ? 3.079 -6.235 -2.886 1.00 0.43 14 GLY A O 19
ATOM 23415 N N . LYS A 1 15 ? 1.132 -5.970 -1.784 1.00 0.24 15 LYS A N 19
ATOM 23416 C CA . LYS A 1 15 ? 1.000 -4.560 -2.117 1.00 0.25 15 LYS A CA 19
ATOM 23417 C C . LYS A 1 15 ? 1.633 -3.697 -1.032 1.00 0.24 15 LYS A C 19
ATOM 23418 O O . LYS A 1 15 ? 0.966 -3.292 -0.082 1.00 0.25 15 LYS A O 19
ATOM 23437 N N . LEU A 1 16 ? 2.920 -3.432 -1.168 1.00 0.26 16 LEU A N 19
ATOM 23438 C CA . LEU A 1 16 ? 3.617 -2.569 -0.237 1.00 0.30 16 LEU A CA 19
ATOM 23439 C C . LEU A 1 16 ? 3.677 -1.150 -0.784 1.00 0.33 16 LEU A C 19
ATOM 23440 O O . LEU A 1 16 ? 4.183 -0.919 -1.880 1.00 0.55 16 LEU A O 19
ATOM 23456 N N . ALA A 1 17 ? 3.146 -0.206 -0.033 1.00 0.27 17 ALA A N 19
ATOM 23457 C CA . ALA A 1 17 ? 3.125 1.181 -0.463 1.00 0.27 17 ALA A CA 19
ATOM 23458 C C . ALA A 1 17 ? 3.631 2.092 0.645 1.00 0.24 17 ALA A C 19
ATOM 23459 O O . ALA A 1 17 ? 3.440 1.809 1.830 1.00 0.28 17 ALA A O 19
ATOM 23466 N N . CYS A 1 18 ? 4.305 3.164 0.258 1.00 0.26 18 CYS A N 19
ATOM 23467 C CA . CYS A 1 18 ? 4.774 4.158 1.219 1.00 0.26 18 CYS A CA 19
ATOM 23468 C C . CYS A 1 18 ? 3.668 5.164 1.505 1.00 0.24 18 CYS A C 19
ATOM 23469 O O . CYS A 1 18 ? 3.477 6.120 0.753 1.00 0.32 18 CYS A O 19
ATOM 23476 N N . CYS A 1 19 ? 2.963 4.966 2.604 1.00 0.21 19 CYS A N 19
ATOM 23477 C CA . CYS A 1 19 ? 1.739 5.711 2.857 1.00 0.21 19 CYS A CA 19
ATOM 23478 C C . CYS A 1 19 ? 1.865 6.585 4.098 1.00 0.23 19 CYS A C 19
ATOM 23479 O O . CYS A 1 19 ? 2.709 6.335 4.962 1.00 0.30 19 CYS A O 19
ATOM 23486 N N . ASP A 1 20 ? 1.032 7.617 4.175 1.00 0.23 20 ASP A N 19
ATOM 23487 C CA . ASP A 1 20 ? 0.966 8.464 5.355 1.00 0.28 20 ASP A CA 19
ATOM 23488 C C . ASP A 1 20 ? -0.264 8.096 6.165 1.00 0.28 20 ASP A C 19
ATOM 23489 O O . ASP A 1 20 ? -1.395 8.315 5.730 1.00 0.34 20 ASP A O 19
ATOM 23498 N N . THR A 1 21 ? -0.042 7.546 7.343 1.00 0.31 21 THR A N 19
ATOM 23499 C CA . THR A 1 21 ? -1.118 6.994 8.150 1.00 0.36 21 THR A CA 19
ATOM 23500 C C . THR A 1 21 ? -1.967 8.081 8.811 1.00 0.42 21 THR A C 19
ATOM 23501 O O . THR A 1 21 ? -3.078 7.817 9.268 1.00 0.52 21 THR A O 19
ATOM 23512 N N . ASN A 1 22 ? -1.452 9.305 8.847 1.00 0.43 22 ASN A N 19
ATOM 23513 C CA . ASN A 1 22 ? -2.180 10.418 9.440 1.00 0.56 22 ASN A CA 19
ATOM 23514 C C . ASN A 1 22 ? -2.857 11.218 8.345 1.00 0.50 22 ASN A C 19
ATOM 23515 O O . ASN A 1 22 ? -3.551 12.205 8.597 1.00 0.63 22 ASN A O 19
ATOM 23526 N N . LYS A 1 23 ? -2.648 10.763 7.124 1.00 0.40 23 LYS A N 19
ATOM 23527 C CA . LYS A 1 23 ? -3.232 11.373 5.951 1.00 0.39 23 LYS A CA 19
ATOM 23528 C C . LYS A 1 23 ? -4.239 10.427 5.332 1.00 0.32 23 LYS A C 19
ATOM 23529 O O . LYS A 1 23 ? -3.880 9.486 4.635 1.00 0.39 23 LYS A O 19
ATOM 23548 N N . LYS A 1 24 ? -5.496 10.683 5.595 1.00 0.49 24 LYS A N 19
ATOM 23549 C CA . LYS A 1 24 ? -6.560 9.794 5.179 1.00 0.49 24 LYS A CA 19
ATOM 23550 C C . LYS A 1 24 ? -7.195 10.254 3.876 1.00 0.45 24 LYS A C 19
ATOM 23551 O O . LYS A 1 24 ? -7.054 11.410 3.468 1.00 0.48 24 LYS A O 19
ATOM 23570 N N . VAL A 1 25 ? -7.892 9.332 3.240 1.00 0.46 25 VAL A N 19
ATOM 23571 C CA . VAL A 1 25 ? -8.677 9.616 2.052 1.00 0.50 25 VAL A CA 19
ATOM 23572 C C . VAL A 1 25 ? -10.086 9.092 2.282 1.00 0.56 25 VAL A C 19
ATOM 23573 O O . VAL A 1 25 ? -10.270 8.039 2.892 1.00 0.57 25 VAL A O 19
ATOM 23586 N N . GLN A 1 26 ? -11.071 9.819 1.803 1.00 0.66 26 GLN A N 19
ATOM 23587 C CA . GLN A 1 26 ? -12.457 9.494 2.070 1.00 0.78 26 GLN A CA 19
ATOM 23588 C C . GLN A 1 26 ? -13.024 8.577 0.996 1.00 0.75 26 GLN A C 19
ATOM 23589 O O . GLN A 1 26 ? -13.990 7.853 1.232 1.00 0.87 26 GLN A O 19
ATOM 23603 N N . LYS A 1 27 ? -12.428 8.610 -0.183 1.00 0.96 27 LYS A N 19
ATOM 23604 C CA . LYS A 1 27 ? -12.885 7.779 -1.285 1.00 1.06 27 LYS A CA 19
ATOM 23605 C C . LYS A 1 27 ? -11.966 6.582 -1.493 1.00 0.94 27 LYS A C 19
ATOM 23606 O O . LYS A 1 27 ? -10.774 6.734 -1.757 1.00 1.56 27 LYS A O 19
ATOM 23625 N N . SER A 1 28 ? -12.535 5.397 -1.364 1.00 0.83 28 SER A N 19
ATOM 23626 C CA . SER A 1 28 ? -11.808 4.159 -1.581 1.00 1.35 28 SER A CA 19
ATOM 23627 C C . SER A 1 28 ? -12.553 3.299 -2.594 1.00 1.17 28 SER A C 19
ATOM 23628 O O . SER A 1 28 ? -13.716 2.948 -2.384 1.00 1.46 28 SER A O 19
ATOM 23636 N N . THR A 1 29 ? -11.894 2.979 -3.697 1.00 1.02 29 THR A N 19
ATOM 23637 C CA . THR A 1 29 ? -12.525 2.220 -4.759 1.00 1.07 29 THR A CA 19
ATOM 23638 C C . THR A 1 29 ? -12.360 0.728 -4.520 1.00 1.17 29 THR A C 19
ATOM 23639 O O . THR A 1 29 ? -13.344 -0.015 -4.470 1.00 2.00 29 THR A O 19
ATOM 23650 N N . GLY A 1 30 ? -11.125 0.301 -4.345 1.00 0.96 30 GLY A N 19
ATOM 23651 C CA . GLY A 1 30 ? -10.849 -1.109 -4.196 1.00 1.02 30 GLY A CA 19
ATOM 23652 C C . GLY A 1 30 ? -11.178 -1.867 -5.463 1.00 1.05 30 GLY A C 19
ATOM 23653 O O . GLY A 1 30 ? -12.147 -2.629 -5.510 1.00 1.39 30 GLY A O 19
ATOM 23657 N N . GLU A 1 31 ? -10.375 -1.653 -6.496 1.00 1.00 31 GLU A N 19
ATOM 23658 C CA . GLU A 1 31 ? -10.651 -2.228 -7.800 1.00 1.18 31 GLU A CA 19
ATOM 23659 C C . GLU A 1 31 ? -10.243 -3.696 -7.865 1.00 0.94 31 GLU A C 19
ATOM 23660 O O . GLU A 1 31 ? -10.824 -4.465 -8.624 1.00 1.04 31 GLU A O 19
ATOM 23672 N N . GLU A 1 32 ? -9.256 -4.094 -7.071 1.00 0.85 32 GLU A N 19
ATOM 23673 C CA . GLU A 1 32 ? -8.834 -5.484 -7.059 1.00 1.01 32 GLU A CA 19
ATOM 23674 C C . GLU A 1 32 ? -9.452 -6.217 -5.882 1.00 1.08 32 GLU A C 19
ATOM 23675 O O . GLU A 1 32 ? -9.849 -7.376 -6.000 1.00 1.36 32 GLU A O 19
ATOM 23687 N N . SER A 1 33 ? -9.551 -5.531 -4.753 1.00 1.06 33 SER A N 19
ATOM 23688 C CA . SER A 1 33 ? -10.213 -6.084 -3.584 1.00 1.37 33 SER A CA 19
ATOM 23689 C C . SER A 1 33 ? -11.693 -6.292 -3.879 1.00 1.43 33 SER A C 19
ATOM 23690 O O . SER A 1 33 ? -12.319 -7.212 -3.355 1.00 1.79 33 SER A O 19
ATOM 23698 N N . GLY A 1 34 ? -12.235 -5.433 -4.739 1.00 1.39 34 GLY A N 19
ATOM 23699 C CA . GLY A 1 34 ? -13.611 -5.566 -5.171 1.00 1.87 34 GLY A CA 19
ATOM 23700 C C . GLY A 1 34 ? -13.823 -6.784 -6.043 1.00 2.00 34 GLY A C 19
ATOM 23701 O O . GLY A 1 34 ? -14.899 -7.380 -6.035 1.00 2.54 34 GLY A O 19
ATOM 23705 N N . LEU A 1 35 ? -12.795 -7.152 -6.802 1.00 1.81 35 LEU A N 19
ATOM 23706 C CA . LEU A 1 35 ? -12.842 -8.362 -7.614 1.00 2.31 35 LEU A CA 19
ATOM 23707 C C . LEU A 1 35 ? -12.766 -9.585 -6.712 1.00 2.77 35 LEU A C 19
ATOM 23708 O O . LEU A 1 35 ? -13.376 -10.621 -6.985 1.00 3.49 35 LEU A O 19
ATOM 23724 N N . LEU A 1 36 ? -12.013 -9.445 -5.631 1.00 2.50 36 LEU A N 19
ATOM 23725 C CA . LEU A 1 36 ? -11.928 -10.460 -4.605 1.00 3.01 36 LEU A CA 19
ATOM 23726 C C . LEU A 1 36 ? -13.184 -10.428 -3.735 1.00 2.81 36 LEU A C 19
ATOM 23727 O O . LEU A 1 36 ? -14.090 -9.629 -3.975 1.00 2.34 36 LEU A O 19
ATOM 23743 N N . HIS A 1 37 ? -13.243 -11.283 -2.720 1.00 3.51 37 HIS A N 19
ATOM 23744 C CA . HIS A 1 37 ? -14.404 -11.307 -1.824 1.00 3.61 37 HIS A CA 19
ATOM 23745 C C . HIS A 1 37 ? -14.424 -10.072 -0.918 1.00 3.25 37 HIS A C 19
ATOM 23746 O O . HIS A 1 37 ? -15.350 -9.879 -0.132 1.00 2.95 37 HIS A O 19
ATOM 23761 N N . THR A 1 38 ? -13.408 -9.234 -1.053 1.00 3.58 38 THR A N 19
ATOM 23762 C CA . THR A 1 38 ? -13.264 -8.046 -0.228 1.00 3.68 38 THR A CA 19
ATOM 23763 C C . THR A 1 38 ? -14.143 -6.899 -0.746 1.00 3.15 38 THR A C 19
ATOM 23764 O O . THR A 1 38 ? -14.208 -5.829 -0.145 1.00 3.20 38 THR A O 19
ATOM 23775 N N . GLY A 1 39 ? -14.837 -7.133 -1.855 1.00 2.92 39 GLY A N 19
ATOM 23776 C CA . GLY A 1 39 ? -15.690 -6.104 -2.427 1.00 3.07 39 GLY A CA 19
ATOM 23777 C C . GLY A 1 39 ? -16.906 -5.812 -1.571 1.00 2.65 39 GLY A C 19
ATOM 23778 O O . GLY A 1 39 ? -17.578 -4.795 -1.755 1.00 3.27 39 GLY A O 19
ATOM 23782 N N . ASP A 1 40 ? -17.183 -6.706 -0.630 1.00 2.12 40 ASP A N 19
ATOM 23783 C CA . ASP A 1 40 ? -18.336 -6.571 0.251 1.00 2.43 40 ASP A CA 19
ATOM 23784 C C . ASP A 1 40 ? -18.097 -5.551 1.357 1.00 2.44 40 ASP A C 19
ATOM 23785 O O . ASP A 1 40 ? -19.034 -4.887 1.800 1.00 3.10 40 ASP A O 19
ATOM 23794 N N . VAL A 1 41 ? -16.855 -5.417 1.803 1.00 1.88 41 VAL A N 19
ATOM 23795 C CA . VAL A 1 41 ? -16.558 -4.544 2.933 1.00 1.83 41 VAL A CA 19
ATOM 23796 C C . VAL A 1 41 ? -16.349 -3.104 2.500 1.00 1.57 41 VAL A C 19
ATOM 23797 O O . VAL A 1 41 ? -15.671 -2.821 1.513 1.00 1.47 41 VAL A O 19
ATOM 23810 N N . LEU A 1 42 ? -16.950 -2.199 3.250 1.00 1.77 42 LEU A N 19
ATOM 23811 C CA . LEU A 1 42 ? -16.778 -0.780 3.040 1.00 1.81 42 LEU A CA 19
ATOM 23812 C C . LEU A 1 42 ? -15.948 -0.205 4.185 1.00 1.47 42 LEU A C 19
ATOM 23813 O O . LEU A 1 42 ? -15.608 0.978 4.206 1.00 1.56 42 LEU A O 19
ATOM 23829 N N . ASP A 1 43 ? -15.603 -1.080 5.128 1.00 1.24 43 ASP A N 19
ATOM 23830 C CA . ASP A 1 43 ? -14.839 -0.691 6.309 1.00 1.03 43 ASP A CA 19
ATOM 23831 C C . ASP A 1 43 ? -13.381 -0.425 5.949 1.00 0.78 43 ASP A C 19
ATOM 23832 O O . ASP A 1 43 ? -12.602 0.046 6.779 1.00 0.77 43 ASP A O 19
ATOM 23841 N N . GLN A 1 44 ? -13.022 -0.747 4.708 1.00 0.64 44 GLN A N 19
ATOM 23842 C CA . GLN A 1 44 ? -11.703 -0.428 4.171 1.00 0.45 44 GLN A CA 19
ATOM 23843 C C . GLN A 1 44 ? -11.283 0.996 4.529 1.00 0.42 44 GLN A C 19
ATOM 23844 O O . GLN A 1 44 ? -12.103 1.916 4.548 1.00 0.57 44 GLN A O 19
ATOM 23858 N N . VAL A 1 45 ? -10.004 1.164 4.790 1.00 0.33 45 VAL A N 19
ATOM 23859 C CA . VAL A 1 45 ? -9.456 2.454 5.184 1.00 0.36 45 VAL A CA 19
ATOM 23860 C C . VAL A 1 45 ? -8.460 2.934 4.146 1.00 0.27 45 VAL A C 19
ATOM 23861 O O . VAL A 1 45 ? -7.462 2.269 3.880 1.00 0.33 45 VAL A O 19
ATOM 23874 N N . ALA A 1 46 ? -8.746 4.076 3.558 1.00 0.24 46 ALA A N 19
ATOM 23875 C CA . ALA A 1 46 ? -7.879 4.646 2.548 1.00 0.21 46 ALA A CA 19
ATOM 23876 C C . ALA A 1 46 ? -7.012 5.745 3.136 1.00 0.20 46 ALA A C 19
ATOM 23877 O O . ALA A 1 46 ? -7.516 6.688 3.745 1.00 0.30 46 ALA A O 19
ATOM 23884 N N . ILE A 1 47 ? -5.708 5.611 2.971 1.00 0.21 47 ILE A N 19
ATOM 23885 C CA . ILE A 1 47 ? -4.788 6.664 3.356 1.00 0.21 47 ILE A CA 19
ATOM 23886 C C . ILE A 1 47 ? -4.015 7.160 2.144 1.00 0.20 47 ILE A C 19
ATOM 23887 O O . ILE A 1 47 ? -3.819 6.428 1.168 1.00 0.21 47 ILE A O 19
ATOM 23903 N N . GLN A 1 48 ? -3.610 8.416 2.210 1.00 0.24 48 GLN A N 19
ATOM 23904 C CA . GLN A 1 48 ? -2.872 9.059 1.138 1.00 0.25 48 GLN A CA 19
ATOM 23905 C C . GLN A 1 48 ? -1.471 8.470 1.094 1.00 0.22 48 GLN A C 19
ATOM 23906 O O . GLN A 1 48 ? -0.771 8.422 2.107 1.00 0.36 48 GLN A O 19
ATOM 23920 N N . CYS A 1 49 ? -1.074 8.023 -0.076 1.00 0.26 49 CYS A N 19
ATOM 23921 C CA . CYS A 1 49 ? 0.140 7.253 -0.224 1.00 0.25 49 CYS A CA 19
ATOM 23922 C C . CYS A 1 49 ? 0.958 7.771 -1.401 1.00 0.28 49 CYS A C 19
ATOM 23923 O O . CYS A 1 49 ? 0.475 8.590 -2.182 1.00 0.32 49 CYS A O 19
ATOM 23930 N N . THR A 1 50 ? 2.194 7.307 -1.517 1.00 0.28 50 THR A N 19
ATOM 23931 C CA . THR A 1 50 ? 3.055 7.699 -2.618 1.00 0.36 50 THR A CA 19
ATOM 23932 C C . THR A 1 50 ? 4.187 6.686 -2.793 1.00 0.38 50 THR A C 19
ATOM 23933 O O . THR A 1 50 ? 4.767 6.206 -1.818 1.00 0.45 50 THR A O 19
ATOM 23944 N N . GLN A 1 51 ? 4.475 6.333 -4.034 1.00 0.39 51 GLN A N 19
ATOM 23945 C CA . GLN A 1 51 ? 5.514 5.358 -4.319 1.00 0.42 51 GLN A CA 19
ATOM 23946 C C . GLN A 1 51 ? 6.584 5.978 -5.215 1.00 0.42 51 GLN A C 19
ATOM 23947 O O . GLN A 1 51 ? 6.275 6.638 -6.210 1.00 0.58 51 GLN A O 19
ATOM 23961 N N . ILE A 1 52 ? 7.834 5.773 -4.837 1.00 0.43 52 ILE A N 19
ATOM 23962 C CA . ILE A 1 52 ? 8.978 6.334 -5.541 1.00 0.50 52 ILE A CA 19
ATOM 23963 C C . ILE A 1 52 ? 9.316 5.488 -6.775 1.00 0.56 52 ILE A C 19
ATOM 23964 O O . ILE A 1 52 ? 9.109 4.283 -6.757 1.00 0.65 52 ILE A O 19
ATOM 23980 N N . PRO A 1 53 ? 9.776 6.124 -7.883 1.00 0.66 53 PRO A N 19
ATOM 23981 C CA . PRO A 1 53 ? 10.195 5.436 -9.112 1.00 0.80 53 PRO A CA 19
ATOM 23982 C C . PRO A 1 53 ? 10.920 4.115 -8.850 1.00 0.82 53 PRO A C 19
ATOM 23983 O O . PRO A 1 53 ? 11.911 4.072 -8.116 1.00 0.87 53 PRO A O 19
ATOM 23994 N N . LEU A 1 54 ? 10.423 3.059 -9.487 1.00 0.90 54 LEU A N 19
ATOM 23995 C CA . LEU A 1 54 ? 10.862 1.690 -9.232 1.00 0.96 54 LEU A CA 19
ATOM 23996 C C . LEU A 1 54 ? 12.351 1.478 -9.499 1.00 0.90 54 LEU A C 19
ATOM 23997 O O . LEU A 1 54 ? 12.849 1.747 -10.598 1.00 1.03 54 LEU A O 19
ATOM 24013 N N . LEU A 1 55 ? 13.046 1.003 -8.478 1.00 0.88 55 LEU A N 19
ATOM 24014 C CA . LEU A 1 55 ? 14.415 0.544 -8.609 1.00 0.96 55 LEU A CA 19
ATOM 24015 C C . LEU A 1 55 ? 14.451 -0.974 -8.484 1.00 0.93 55 LEU A C 19
ATOM 24016 O O . LEU A 1 55 ? 13.897 -1.540 -7.539 1.00 0.85 55 LEU A O 19
ATOM 24032 N N . ILE A 1 56 ? 15.098 -1.632 -9.433 1.00 1.10 56 ILE A N 19
ATOM 24033 C CA . ILE A 1 56 ? 15.130 -3.087 -9.467 1.00 1.16 56 ILE A CA 19
ATOM 24034 C C . ILE A 1 56 ? 15.968 -3.634 -8.319 1.00 1.07 56 ILE A C 19
ATOM 24035 O O . ILE A 1 56 ? 17.053 -3.130 -8.025 1.00 1.14 56 ILE A O 19
ATOM 24051 N N . GLY A 1 57 ? 15.442 -4.661 -7.675 1.00 1.03 57 GLY A N 19
ATOM 24052 C CA . GLY A 1 57 ? 16.126 -5.295 -6.564 1.00 1.00 57 GLY A CA 19
ATOM 24053 C C . GLY A 1 57 ? 16.095 -4.468 -5.294 1.00 0.86 57 GLY A C 19
ATOM 24054 O O . GLY A 1 57 ? 16.791 -4.781 -4.326 1.00 0.90 57 GLY A O 19
ATOM 24058 N N . ILE A 1 58 ? 15.285 -3.420 -5.282 1.00 0.77 58 ILE A N 19
ATOM 24059 C CA . ILE A 1 58 ? 15.234 -2.523 -4.144 1.00 0.66 58 ILE A CA 19
ATOM 24060 C C . ILE A 1 58 ? 13.967 -2.710 -3.315 1.00 0.61 58 ILE A C 19
ATOM 24061 O O . ILE A 1 58 ? 12.938 -3.175 -3.805 1.00 0.69 58 ILE A O 19
ATOM 24077 N N . ALA A 1 59 ? 14.088 -2.358 -2.043 1.00 0.57 59 ALA A N 19
ATOM 24078 C CA . ALA A 1 59 ? 13.028 -2.502 -1.064 1.00 0.59 59 ALA A CA 19
ATOM 24079 C C . ALA A 1 59 ? 12.160 -1.246 -1.000 1.00 0.49 59 ALA A C 19
ATOM 24080 O O . ALA A 1 59 ? 12.668 -0.138 -1.148 1.00 0.50 59 ALA A O 19
ATOM 24087 N N . ILE A 1 60 ? 10.865 -1.430 -0.748 1.00 0.46 60 ILE A N 19
ATOM 24088 C CA . ILE A 1 60 ? 9.907 -0.320 -0.644 1.00 0.42 60 ILE A CA 19
ATOM 24089 C C . ILE A 1 60 ? 10.383 0.731 0.364 1.00 0.40 60 ILE A C 19
ATOM 24090 O O . ILE A 1 60 ? 10.339 1.930 0.096 1.00 0.39 60 ILE A O 19
ATOM 24106 N N . GLU A 1 61 ? 10.881 0.265 1.503 1.00 0.49 61 GLU A N 19
ATOM 24107 C CA . GLU A 1 61 ? 11.283 1.147 2.587 1.00 0.60 61 GLU A CA 19
ATOM 24108 C C . GLU A 1 61 ? 12.596 1.856 2.265 1.00 0.58 61 GLU A C 19
ATOM 24109 O O . GLU A 1 61 ? 12.898 2.906 2.826 1.00 0.71 61 GLU A O 19
ATOM 24121 N N . ASP A 1 62 ? 13.366 1.274 1.359 1.00 0.54 62 ASP A N 19
ATOM 24122 C CA . ASP A 1 62 ? 14.659 1.829 0.978 1.00 0.60 62 ASP A CA 19
ATOM 24123 C C . ASP A 1 62 ? 14.484 2.782 -0.194 1.00 0.51 62 ASP A C 19
ATOM 24124 O O . ASP A 1 62 ? 15.169 3.798 -0.300 1.00 0.65 62 ASP A O 19
ATOM 24133 N N . GLU A 1 63 ? 13.540 2.440 -1.060 1.00 0.40 63 GLU A N 19
ATOM 24134 C CA . GLU A 1 63 ? 13.266 3.202 -2.266 1.00 0.40 63 GLU A CA 19
ATOM 24135 C C . GLU A 1 63 ? 12.680 4.562 -1.918 1.00 0.34 63 GLU A C 19
ATOM 24136 O O . GLU A 1 63 ? 12.958 5.565 -2.578 1.00 0.42 63 GLU A O 19
ATOM 24148 N N . CYS A 1 64 ? 11.883 4.592 -0.867 1.00 0.29 64 CYS A N 19
ATOM 24149 C CA . CYS A 1 64 ? 11.178 5.799 -0.486 1.00 0.32 64 CYS A CA 19
ATOM 24150 C C . CYS A 1 64 ? 11.548 6.202 0.938 1.00 0.40 64 CYS A C 19
ATOM 24151 O O . CYS A 1 64 ? 12.231 5.460 1.642 1.00 0.60 64 CYS A O 19
ATOM 24158 N N . LYS A 1 65 ? 11.101 7.378 1.363 1.00 0.43 65 LYS A N 19
ATOM 24159 C CA . LYS A 1 65 ? 11.416 7.871 2.698 1.00 0.51 65 LYS A CA 19
ATOM 24160 C C . LYS A 1 65 ? 10.152 8.122 3.511 1.00 0.45 65 LYS A C 19
ATOM 24161 O O . LYS A 1 65 ? 10.163 8.883 4.478 1.00 0.60 65 LYS A O 19
ATOM 24180 N N . ASN A 1 66 ? 9.064 7.481 3.115 1.00 0.35 66 ASN A N 19
ATOM 24181 C CA . ASN A 1 66 ? 7.824 7.539 3.880 1.00 0.30 66 ASN A CA 19
ATOM 24182 C C . ASN A 1 66 ? 7.633 6.233 4.636 1.00 0.29 66 ASN A C 19
ATOM 24183 O O . ASN A 1 66 ? 8.563 5.427 4.721 1.00 0.41 66 ASN A O 19
ATOM 24194 N N . THR A 1 67 ? 6.448 6.016 5.189 1.00 0.28 67 THR A N 19
ATOM 24195 C CA . THR A 1 67 ? 6.194 4.814 5.956 1.00 0.27 67 THR A CA 19
ATOM 24196 C C . THR A 1 67 ? 5.762 3.660 5.058 1.00 0.25 67 THR A C 19
ATOM 24197 O O . THR A 1 67 ? 4.765 3.742 4.340 1.00 0.26 67 THR A O 19
ATOM 24208 N N . PRO A 1 68 ? 6.536 2.578 5.099 1.00 0.28 68 PRO A N 19
ATOM 24209 C CA . PRO A 1 68 ? 6.216 1.339 4.407 1.00 0.30 68 PRO A CA 19
ATOM 24210 C C . PRO A 1 68 ? 4.979 0.678 5.003 1.00 0.25 68 PRO A C 19
ATOM 24211 O O . PRO A 1 68 ? 4.938 0.387 6.205 1.00 0.28 68 PRO A O 19
ATOM 24222 N N . THR A 1 69 ? 3.973 0.452 4.180 1.00 0.23 69 THR A N 19
ATOM 24223 C CA . THR A 1 69 ? 2.752 -0.182 4.640 1.00 0.21 69 THR A CA 19
ATOM 24224 C C . THR A 1 69 ? 2.335 -1.301 3.688 1.00 0.23 69 THR A C 19
ATOM 24225 O O . THR A 1 69 ? 2.709 -1.296 2.514 1.00 0.29 69 THR A O 19
ATOM 24236 N N . CYS A 1 70 ? 1.591 -2.266 4.205 1.00 0.23 70 CYS A N 19
ATOM 24237 C CA . CYS A 1 70 ? 0.979 -3.291 3.372 1.00 0.27 70 CYS A CA 19
ATOM 24238 C C . CYS A 1 70 ? -0.479 -2.943 3.131 1.00 0.22 70 CYS A C 19
ATOM 24239 O O . CYS A 1 70 ? -1.269 -2.869 4.074 1.00 0.27 70 CYS A O 19
ATOM 24246 N N . CYS A 1 71 ? -0.829 -2.715 1.881 1.00 0.21 71 CYS A N 19
ATOM 24247 C CA . CYS A 1 71 ? -2.192 -2.374 1.519 1.00 0.19 71 CYS A CA 19
ATOM 24248 C C . CYS A 1 71 ? -2.885 -3.588 0.931 1.00 0.21 71 CYS A C 19
ATOM 24249 O O . CYS A 1 71 ? -2.295 -4.348 0.168 1.00 0.28 71 CYS A O 19
ATOM 24256 N N . GLU A 1 72 ? -4.139 -3.770 1.297 1.00 0.22 72 GLU A N 19
ATOM 24257 C CA . GLU A 1 72 ? -4.921 -4.874 0.812 1.00 0.24 72 GLU A CA 19
ATOM 24258 C C . GLU A 1 72 ? -5.401 -4.581 -0.614 1.00 0.25 72 GLU A C 19
ATOM 24259 O O . GLU A 1 72 ? -5.719 -5.487 -1.385 1.00 0.37 72 GLU A O 19
ATOM 24271 N N . ASP A 1 73 ? -5.411 -3.298 -0.959 1.00 0.21 73 ASP A N 19
ATOM 24272 C CA . ASP A 1 73 ? -5.655 -2.846 -2.327 1.00 0.24 73 ASP A CA 19
ATOM 24273 C C . ASP A 1 73 ? -5.101 -1.436 -2.471 1.00 0.22 73 ASP A C 19
ATOM 24274 O O . ASP A 1 73 ? -4.884 -0.766 -1.467 1.00 0.19 73 ASP A O 19
ATOM 24283 N N . VAL A 1 74 ? -4.828 -0.999 -3.694 1.00 0.28 74 VAL A N 19
ATOM 24284 C CA . VAL A 1 74 ? -4.318 0.356 -3.924 1.00 0.30 74 VAL A CA 19
ATOM 24285 C C . VAL A 1 74 ? -4.794 0.883 -5.274 1.00 0.43 74 VAL A C 19
ATOM 24286 O O . VAL A 1 74 ? -4.645 0.209 -6.294 1.00 0.68 74 VAL A O 19
ATOM 24299 N N . GLU A 1 75 ? -5.352 2.086 -5.280 1.00 0.33 75 GLU A N 19
ATOM 24300 C CA . GLU A 1 75 ? -5.751 2.736 -6.525 1.00 0.46 75 GLU A CA 19
ATOM 24301 C C . GLU A 1 75 ? -4.621 3.601 -7.063 1.00 0.50 75 GLU A C 19
ATOM 24302 O O . GLU A 1 75 ? -3.659 3.902 -6.346 1.00 0.45 75 GLU A O 19
ATOM 24314 N N . ASP A 1 76 ? -4.757 4.006 -8.327 1.00 0.61 76 ASP A N 19
ATOM 24315 C CA . ASP A 1 76 ? -3.787 4.885 -8.977 1.00 0.65 76 ASP A CA 19
ATOM 24316 C C . ASP A 1 76 ? -2.437 4.193 -9.081 1.00 0.67 76 ASP A C 19
ATOM 24317 O O . ASP A 1 76 ? -2.368 2.969 -9.188 1.00 0.69 76 ASP A O 19
ATOM 24326 N N . ASP A 1 77 ? -1.367 4.969 -9.058 1.00 0.70 77 ASP A N 19
ATOM 24327 C CA . ASP A 1 77 ? -0.024 4.404 -8.995 1.00 0.77 77 ASP A CA 19
ATOM 24328 C C . ASP A 1 77 ? 0.309 4.002 -7.565 1.00 0.67 77 ASP A C 19
ATOM 24329 O O . ASP A 1 77 ? 1.427 3.579 -7.270 1.00 0.81 77 ASP A O 19
ATOM 24338 N N . GLY A 1 78 ? -0.672 4.127 -6.682 1.00 0.51 78 GLY A N 19
ATOM 24339 C CA . GLY A 1 78 ? -0.455 3.810 -5.291 1.00 0.44 78 GLY A CA 19
ATOM 24340 C C . GLY A 1 78 ? -0.663 5.002 -4.381 1.00 0.33 78 GLY A C 19
ATOM 24341 O O . GLY A 1 78 ? -0.106 5.052 -3.292 1.00 0.35 78 GLY A O 19
ATOM 24345 N N . LEU A 1 79 ? -1.451 5.976 -4.830 1.00 0.27 79 LEU A N 19
ATOM 24346 C CA . LEU A 1 79 ? -1.686 7.182 -4.040 1.00 0.22 79 LEU A CA 19
ATOM 24347 C C . LEU A 1 79 ? -2.813 6.983 -3.040 1.00 0.19 79 LEU A C 19
ATOM 24348 O O . LEU A 1 79 ? -2.922 7.723 -2.064 1.00 0.22 79 LEU A O 19
ATOM 24364 N N . VAL A 1 80 ? -3.667 6.009 -3.295 1.00 0.19 80 VAL A N 19
ATOM 24365 C CA . VAL A 1 80 ? -4.783 5.728 -2.405 1.00 0.20 80 VAL A CA 19
ATOM 24366 C C . VAL A 1 80 ? -4.806 4.251 -2.056 1.00 0.20 80 VAL A C 19
ATOM 24367 O O . VAL A 1 80 ? -5.212 3.419 -2.868 1.00 0.27 80 VAL A O 19
ATOM 24380 N N . GLY A 1 81 ? -4.350 3.929 -0.859 1.00 0.18 81 GLY A N 19
ATOM 24381 C CA . GLY A 1 81 ? -4.258 2.545 -0.459 1.00 0.21 81 GLY A CA 19
ATOM 24382 C C . GLY A 1 81 ? -5.376 2.123 0.466 1.00 0.20 81 GLY A C 19
ATOM 24383 O O . GLY A 1 81 ? -5.773 2.870 1.361 1.00 0.26 81 GLY A O 19
ATOM 24387 N N . ILE A 1 82 ? -5.873 0.920 0.242 1.00 0.18 82 ILE A N 19
ATOM 24388 C CA . ILE A 1 82 ? -6.926 0.344 1.053 1.00 0.17 82 ILE A CA 19
ATOM 24389 C C . ILE A 1 82 ? -6.324 -0.549 2.124 1.00 0.17 82 ILE A C 19
ATOM 24390 O O . ILE A 1 82 ? -5.595 -1.496 1.816 1.00 0.19 82 ILE A O 19
ATOM 24406 N N . ASN A 1 83 ? -6.608 -0.213 3.373 1.00 0.18 83 ASN A N 19
ATOM 24407 C CA . ASN A 1 83 ? -6.226 -1.042 4.510 1.00 0.21 83 ASN A CA 19
ATOM 24408 C C . ASN A 1 83 ? -4.715 -1.202 4.584 1.00 0.22 83 ASN A C 19
ATOM 24409 O O . ASN A 1 83 ? -4.198 -2.310 4.721 1.00 0.29 83 ASN A O 19
ATOM 24420 N N . CYS A 1 84 ? -4.016 -0.084 4.483 1.00 0.22 84 CYS A N 19
ATOM 24421 C CA . CYS A 1 84 ? -2.565 -0.082 4.543 1.00 0.23 84 CYS A CA 19
ATOM 24422 C C . CYS A 1 84 ? -2.090 -0.088 5.988 1.00 0.25 84 CYS A C 19
ATOM 24423 O O . CYS A 1 84 ? -2.281 0.880 6.725 1.00 0.33 84 CYS A O 19
ATOM 24430 N N . THR A 1 85 ? -1.497 -1.196 6.391 1.00 0.25 85 THR A N 19
ATOM 24431 C CA . THR A 1 85 ? -0.960 -1.337 7.731 1.00 0.28 85 THR A CA 19
ATOM 24432 C C . THR A 1 85 ? 0.564 -1.246 7.693 1.00 0.24 85 THR A C 19
ATOM 24433 O O . THR A 1 85 ? 1.210 -1.932 6.898 1.00 0.23 85 THR A O 19
ATOM 24444 N N . PRO A 1 86 ? 1.155 -0.371 8.527 1.00 0.26 86 PRO A N 19
ATOM 24445 C CA . PRO A 1 86 ? 2.607 -0.172 8.577 1.00 0.28 86 PRO A CA 19
ATOM 24446 C C . PRO A 1 86 ? 3.347 -1.449 8.940 1.00 0.33 86 PRO A C 19
ATOM 24447 O O . PRO A 1 86 ? 3.067 -2.079 9.959 1.00 0.39 86 PRO A O 19
ATOM 24458 N N . ILE A 1 87 ? 4.288 -1.822 8.093 1.00 0.37 87 ILE A N 19
ATOM 24459 C CA . ILE A 1 87 ? 5.023 -3.055 8.255 1.00 0.47 87 ILE A CA 19
ATOM 24460 C C . ILE A 1 87 ? 6.357 -2.812 8.961 1.00 0.57 87 ILE A C 19
ATOM 24461 O O . ILE A 1 87 ? 6.827 -1.674 9.037 1.00 0.56 87 ILE A O 19
ATOM 24477 N N . PRO A 1 88 ? 6.978 -3.873 9.500 1.00 0.73 88 PRO A N 19
ATOM 24478 C CA . PRO A 1 88 ? 8.240 -3.777 10.228 1.00 0.86 88 PRO A CA 19
ATOM 24479 C C . PRO A 1 88 ? 9.415 -3.500 9.305 1.00 0.92 88 PRO A C 19
ATOM 24480 O O . PRO A 1 88 ? 9.429 -3.925 8.148 1.00 0.96 88 PRO A O 19
ATOM 24491 N N . LEU A 1 89 ? 10.403 -2.805 9.832 1.00 1.01 89 LEU A N 19
ATOM 24492 C CA . LEU A 1 89 ? 11.589 -2.444 9.070 1.00 1.13 89 LEU A CA 19
ATOM 24493 C C . LEU A 1 89 ? 12.685 -3.476 9.287 1.00 1.31 89 LEU A C 19
ATOM 24494 O O . LEU A 1 89 ? 13.873 -3.143 9.307 1.00 1.45 89 LEU A O 19
ATOM 24510 N N . ILE A 1 90 ? 12.287 -4.725 9.463 1.00 1.37 90 ILE A N 19
ATOM 24511 C CA . ILE A 1 90 ? 13.221 -5.764 9.840 1.00 1.60 90 ILE A CA 19
ATOM 24512 C C . ILE A 1 90 ? 13.024 -7.023 9.000 1.00 1.73 90 ILE A C 19
ATOM 24513 O O . ILE A 1 90 ? 14.004 -7.473 8.370 1.00 2.31 90 ILE A O 19
ATOM 24530 N N . GLY A 1 1 ? 6.645 -12.168 -8.975 1.00 5.75 1 GLY A N 20
ATOM 24531 C CA . GLY A 1 1 ? 6.702 -10.734 -8.605 1.00 5.18 1 GLY A CA 20
ATOM 24532 C C . GLY A 1 1 ? 5.324 -10.109 -8.541 1.00 4.19 1 GLY A C 20
ATOM 24533 O O . GLY A 1 1 ? 4.467 -10.571 -7.789 1.00 4.26 1 GLY A O 20
ATOM 24539 N N . SER A 1 2 ? 5.118 -9.058 -9.337 1.00 3.74 2 SER A N 20
ATOM 24540 C CA . SER A 1 2 ? 3.845 -8.341 -9.386 1.00 3.26 2 SER A CA 20
ATOM 24541 C C . SER A 1 2 ? 3.514 -7.743 -8.020 1.00 2.09 2 SER A C 20
ATOM 24542 O O . SER A 1 2 ? 2.355 -7.709 -7.597 1.00 2.28 2 SER A O 20
ATOM 24550 N N . GLY A 1 3 ? 4.543 -7.273 -7.335 1.00 1.60 3 GLY A N 20
ATOM 24551 C CA . GLY A 1 3 ? 4.360 -6.666 -6.038 1.00 1.30 3 GLY A CA 20
ATOM 24552 C C . GLY A 1 3 ? 5.641 -6.058 -5.523 1.00 1.09 3 GLY A C 20
ATOM 24553 O O . GLY A 1 3 ? 6.229 -5.194 -6.177 1.00 1.32 3 GLY A O 20
ATOM 24557 N N . TRP A 1 4 ? 6.079 -6.512 -4.362 1.00 0.81 4 TRP A N 20
ATOM 24558 C CA . TRP A 1 4 ? 7.312 -6.028 -3.766 1.00 0.60 4 TRP A CA 20
ATOM 24559 C C . TRP A 1 4 ? 8.073 -7.152 -3.090 1.00 0.62 4 TRP A C 20
ATOM 24560 O O . TRP A 1 4 ? 7.539 -8.246 -2.886 1.00 0.74 4 TRP A O 20
ATOM 24581 N N . GLU A 1 5 ? 9.326 -6.872 -2.755 1.00 0.66 5 GLU A N 20
ATOM 24582 C CA . GLU A 1 5 ? 10.152 -7.807 -2.021 1.00 0.73 5 GLU A CA 20
ATOM 24583 C C . GLU A 1 5 ? 9.560 -7.989 -0.624 1.00 0.67 5 GLU A C 20
ATOM 24584 O O . GLU A 1 5 ? 9.636 -7.092 0.220 1.00 0.78 5 GLU A O 20
ATOM 24596 N N . SER A 1 6 ? 8.976 -9.154 -0.389 1.00 0.74 6 SER A N 20
ATOM 24597 C CA . SER A 1 6 ? 8.142 -9.380 0.784 1.00 0.87 6 SER A CA 20
ATOM 24598 C C . SER A 1 6 ? 8.832 -10.259 1.827 1.00 0.88 6 SER A C 20
ATOM 24599 O O . SER A 1 6 ? 8.162 -10.959 2.586 1.00 0.90 6 SER A O 20
ATOM 24607 N N . LYS A 1 7 ? 10.164 -10.217 1.860 1.00 0.95 7 LYS A N 20
ATOM 24608 C CA . LYS A 1 7 ? 10.962 -11.046 2.778 1.00 1.09 7 LYS A CA 20
ATOM 24609 C C . LYS A 1 7 ? 10.483 -10.952 4.236 1.00 1.03 7 LYS A C 20
ATOM 24610 O O . LYS A 1 7 ? 10.696 -11.872 5.022 1.00 1.09 7 LYS A O 20
ATOM 24629 N N . THR A 1 8 ? 9.839 -9.847 4.589 1.00 1.01 8 THR A N 20
ATOM 24630 C CA . THR A 1 8 ? 9.392 -9.632 5.956 1.00 1.08 8 THR A CA 20
ATOM 24631 C C . THR A 1 8 ? 8.208 -10.537 6.315 1.00 0.93 8 THR A C 20
ATOM 24632 O O . THR A 1 8 ? 8.028 -10.910 7.475 1.00 1.03 8 THR A O 20
ATOM 24643 N N . GLY A 1 9 ? 7.408 -10.900 5.314 1.00 0.79 9 GLY A N 20
ATOM 24644 C CA . GLY A 1 9 ? 6.273 -11.781 5.539 1.00 0.79 9 GLY A CA 20
ATOM 24645 C C . GLY A 1 9 ? 5.124 -11.104 6.269 1.00 0.69 9 GLY A C 20
ATOM 24646 O O . GLY A 1 9 ? 4.102 -11.727 6.544 1.00 0.88 9 GLY A O 20
ATOM 24650 N N . SER A 1 10 ? 5.289 -9.824 6.571 1.00 0.61 10 SER A N 20
ATOM 24651 C CA . SER A 1 10 ? 4.300 -9.077 7.334 1.00 0.73 10 SER A CA 20
ATOM 24652 C C . SER A 1 10 ? 3.103 -8.682 6.475 1.00 0.64 10 SER A C 20
ATOM 24653 O O . SER A 1 10 ? 2.053 -8.318 6.997 1.00 0.73 10 SER A O 20
ATOM 24661 N N . CYS A 1 11 ? 3.251 -8.759 5.162 1.00 0.52 11 CYS A N 20
ATOM 24662 C CA . CYS A 1 11 ? 2.167 -8.377 4.272 1.00 0.44 11 CYS A CA 20
ATOM 24663 C C . CYS A 1 11 ? 1.488 -9.618 3.707 1.00 0.41 11 CYS A C 20
ATOM 24664 O O . CYS A 1 11 ? 2.151 -10.600 3.371 1.00 0.43 11 CYS A O 20
ATOM 24671 N N . ASN A 1 12 ? 0.164 -9.574 3.609 1.00 0.46 12 ASN A N 20
ATOM 24672 C CA . ASN A 1 12 ? -0.600 -10.710 3.099 1.00 0.53 12 ASN A CA 20
ATOM 24673 C C . ASN A 1 12 ? -0.890 -10.603 1.603 1.00 0.47 12 ASN A C 20
ATOM 24674 O O . ASN A 1 12 ? -1.161 -11.607 0.950 1.00 0.57 12 ASN A O 20
ATOM 24685 N N . THR A 1 13 ? -0.843 -9.391 1.061 1.00 0.38 13 THR A N 20
ATOM 24686 C CA . THR A 1 13 ? -1.226 -9.172 -0.330 1.00 0.37 13 THR A CA 20
ATOM 24687 C C . THR A 1 13 ? -0.018 -8.968 -1.235 1.00 0.35 13 THR A C 20
ATOM 24688 O O . THR A 1 13 ? -0.046 -9.321 -2.412 1.00 0.44 13 THR A O 20
ATOM 24699 N N . GLY A 1 14 ? 1.042 -8.398 -0.680 1.00 0.29 14 GLY A N 20
ATOM 24700 C CA . GLY A 1 14 ? 2.232 -8.133 -1.463 1.00 0.31 14 GLY A CA 20
ATOM 24701 C C . GLY A 1 14 ? 2.291 -6.695 -1.937 1.00 0.30 14 GLY A C 20
ATOM 24702 O O . GLY A 1 14 ? 3.267 -6.279 -2.563 1.00 0.43 14 GLY A O 20
ATOM 24706 N N . LYS A 1 15 ? 1.245 -5.934 -1.634 1.00 0.24 15 LYS A N 20
ATOM 24707 C CA . LYS A 1 15 ? 1.192 -4.530 -2.017 1.00 0.25 15 LYS A CA 20
ATOM 24708 C C . LYS A 1 15 ? 1.841 -3.672 -0.939 1.00 0.24 15 LYS A C 20
ATOM 24709 O O . LYS A 1 15 ? 1.177 -3.203 -0.014 1.00 0.25 15 LYS A O 20
ATOM 24728 N N . LEU A 1 16 ? 3.146 -3.489 -1.055 1.00 0.26 16 LEU A N 20
ATOM 24729 C CA . LEU A 1 16 ? 3.887 -2.658 -0.130 1.00 0.30 16 LEU A CA 20
ATOM 24730 C C . LEU A 1 16 ? 3.997 -1.241 -0.670 1.00 0.33 16 LEU A C 20
ATOM 24731 O O . LEU A 1 16 ? 4.783 -0.974 -1.576 1.00 0.55 16 LEU A O 20
ATOM 24747 N N . ALA A 1 17 ? 3.200 -0.339 -0.131 1.00 0.27 17 ALA A N 20
ATOM 24748 C CA . ALA A 1 17 ? 3.225 1.044 -0.572 1.00 0.27 17 ALA A CA 20
ATOM 24749 C C . ALA A 1 17 ? 3.715 1.953 0.538 1.00 0.24 17 ALA A C 20
ATOM 24750 O O . ALA A 1 17 ? 3.610 1.626 1.722 1.00 0.28 17 ALA A O 20
ATOM 24757 N N . CYS A 1 18 ? 4.277 3.079 0.146 1.00 0.26 18 CYS A N 20
ATOM 24758 C CA . CYS A 1 18 ? 4.680 4.103 1.091 1.00 0.26 18 CYS A CA 20
ATOM 24759 C C . CYS A 1 18 ? 3.514 5.050 1.329 1.00 0.24 18 CYS A C 20
ATOM 24760 O O . CYS A 1 18 ? 3.211 5.895 0.484 1.00 0.32 18 CYS A O 20
ATOM 24767 N N . CYS A 1 19 ? 2.858 4.904 2.469 1.00 0.21 19 CYS A N 20
ATOM 24768 C CA . CYS A 1 19 ? 1.612 5.613 2.711 1.00 0.21 19 CYS A CA 20
ATOM 24769 C C . CYS A 1 19 ? 1.658 6.426 3.997 1.00 0.23 19 CYS A C 20
ATOM 24770 O O . CYS A 1 19 ? 2.371 6.081 4.943 1.00 0.30 19 CYS A O 20
ATOM 24777 N N . ASP A 1 20 ? 0.901 7.517 4.014 1.00 0.23 20 ASP A N 20
ATOM 24778 C CA . ASP A 1 20 ? 0.777 8.361 5.194 1.00 0.28 20 ASP A CA 20
ATOM 24779 C C . ASP A 1 20 ? -0.431 7.951 6.009 1.00 0.28 20 ASP A C 20
ATOM 24780 O O . ASP A 1 20 ? -1.562 8.270 5.657 1.00 0.34 20 ASP A O 20
ATOM 24789 N N . THR A 1 21 ? -0.189 7.266 7.113 1.00 0.31 21 THR A N 20
ATOM 24790 C CA . THR A 1 21 ? -1.267 6.776 7.959 1.00 0.36 21 THR A CA 20
ATOM 24791 C C . THR A 1 21 ? -1.935 7.918 8.726 1.00 0.42 21 THR A C 20
ATOM 24792 O O . THR A 1 21 ? -2.951 7.726 9.394 1.00 0.52 21 THR A O 20
ATOM 24803 N N . ASN A 1 22 ? -1.371 9.113 8.601 1.00 0.43 22 ASN A N 20
ATOM 24804 C CA . ASN A 1 22 ? -1.861 10.273 9.325 1.00 0.56 22 ASN A CA 20
ATOM 24805 C C . ASN A 1 22 ? -2.782 11.065 8.422 1.00 0.50 22 ASN A C 20
ATOM 24806 O O . ASN A 1 22 ? -3.645 11.815 8.873 1.00 0.63 22 ASN A O 20
ATOM 24817 N N . LYS A 1 23 ? -2.587 10.859 7.136 1.00 0.40 23 LYS A N 20
ATOM 24818 C CA . LYS A 1 23 ? -3.347 11.535 6.111 1.00 0.39 23 LYS A CA 20
ATOM 24819 C C . LYS A 1 23 ? -4.334 10.563 5.470 1.00 0.32 23 LYS A C 20
ATOM 24820 O O . LYS A 1 23 ? -3.949 9.624 4.772 1.00 0.39 23 LYS A O 20
ATOM 24839 N N . LYS A 1 24 ? -5.609 10.795 5.730 1.00 0.49 24 LYS A N 20
ATOM 24840 C CA . LYS A 1 24 ? -6.660 9.889 5.307 1.00 0.49 24 LYS A CA 20
ATOM 24841 C C . LYS A 1 24 ? -7.373 10.391 4.055 1.00 0.45 24 LYS A C 20
ATOM 24842 O O . LYS A 1 24 ? -7.293 11.570 3.701 1.00 0.48 24 LYS A O 20
ATOM 24861 N N . VAL A 1 25 ? -8.069 9.475 3.395 1.00 0.46 25 VAL A N 20
ATOM 24862 C CA . VAL A 1 25 ? -8.888 9.791 2.232 1.00 0.50 25 VAL A CA 20
ATOM 24863 C C . VAL A 1 25 ? -10.302 9.270 2.470 1.00 0.56 25 VAL A C 20
ATOM 24864 O O . VAL A 1 25 ? -10.489 8.250 3.134 1.00 0.57 25 VAL A O 20
ATOM 24877 N N . GLN A 1 26 ? -11.291 9.958 1.926 1.00 0.66 26 GLN A N 20
ATOM 24878 C CA . GLN A 1 26 ? -12.679 9.586 2.130 1.00 0.78 26 GLN A CA 20
ATOM 24879 C C . GLN A 1 26 ? -13.216 8.769 0.956 1.00 0.75 26 GLN A C 20
ATOM 24880 O O . GLN A 1 26 ? -14.427 8.704 0.733 1.00 0.87 26 GLN A O 20
ATOM 24894 N N . LYS A 1 27 ? -12.312 8.151 0.211 1.00 0.96 27 LYS A N 20
ATOM 24895 C CA . LYS A 1 27 ? -12.688 7.324 -0.928 1.00 1.06 27 LYS A CA 20
ATOM 24896 C C . LYS A 1 27 ? -11.912 6.014 -0.903 1.00 0.94 27 LYS A C 20
ATOM 24897 O O . LYS A 1 27 ? -10.685 6.017 -0.941 1.00 1.56 27 LYS A O 20
ATOM 24916 N N . SER A 1 28 ? -12.628 4.902 -0.830 1.00 0.83 28 SER A N 20
ATOM 24917 C CA . SER A 1 28 ? -11.998 3.594 -0.789 1.00 1.35 28 SER A CA 20
ATOM 24918 C C . SER A 1 28 ? -12.791 2.592 -1.622 1.00 1.17 28 SER A C 20
ATOM 24919 O O . SER A 1 28 ? -13.666 1.892 -1.107 1.00 1.46 28 SER A O 20
ATOM 24927 N N . THR A 1 29 ? -12.506 2.544 -2.912 1.00 1.02 29 THR A N 20
ATOM 24928 C CA . THR A 1 29 ? -13.165 1.600 -3.794 1.00 1.07 29 THR A CA 20
ATOM 24929 C C . THR A 1 29 ? -12.194 0.504 -4.211 1.00 1.17 29 THR A C 20
ATOM 24930 O O . THR A 1 29 ? -12.505 -0.685 -4.141 1.00 2.00 29 THR A O 20
ATOM 24941 N N . GLY A 1 30 ? -11.013 0.925 -4.623 1.00 0.96 30 GLY A N 20
ATOM 24942 C CA . GLY A 1 30 ? -9.974 -0.005 -5.003 1.00 1.02 30 GLY A CA 20
ATOM 24943 C C . GLY A 1 30 ? -9.932 -0.258 -6.496 1.00 1.05 30 GLY A C 20
ATOM 24944 O O . GLY A 1 30 ? -10.873 0.075 -7.223 1.00 1.39 30 GLY A O 20
ATOM 24948 N N . GLU A 1 31 ? -8.829 -0.823 -6.956 1.00 1.00 31 GLU A N 20
ATOM 24949 C CA . GLU A 1 31 ? -8.683 -1.222 -8.345 1.00 1.18 31 GLU A CA 20
ATOM 24950 C C . GLU A 1 31 ? -8.880 -2.726 -8.476 1.00 0.94 31 GLU A C 20
ATOM 24951 O O . GLU A 1 31 ? -9.601 -3.198 -9.355 1.00 1.04 31 GLU A O 20
ATOM 24963 N N . GLU A 1 32 ? -8.254 -3.472 -7.574 1.00 0.85 32 GLU A N 20
ATOM 24964 C CA . GLU A 1 32 ? -8.357 -4.913 -7.570 1.00 1.01 32 GLU A CA 20
ATOM 24965 C C . GLU A 1 32 ? -9.515 -5.344 -6.682 1.00 1.08 32 GLU A C 20
ATOM 24966 O O . GLU A 1 32 ? -10.284 -6.241 -7.031 1.00 1.36 32 GLU A O 20
ATOM 24978 N N . SER A 1 33 ? -9.654 -4.679 -5.543 1.00 1.06 33 SER A N 20
ATOM 24979 C CA . SER A 1 33 ? -10.815 -4.875 -4.685 1.00 1.37 33 SER A CA 20
ATOM 24980 C C . SER A 1 33 ? -11.974 -4.010 -5.171 1.00 1.43 33 SER A C 20
ATOM 24981 O O . SER A 1 33 ? -13.041 -3.985 -4.566 1.00 1.79 33 SER A O 20
ATOM 24989 N N . GLY A 1 34 ? -11.748 -3.313 -6.279 1.00 1.39 34 GLY A N 20
ATOM 24990 C CA . GLY A 1 34 ? -12.735 -2.394 -6.812 1.00 1.87 34 GLY A CA 20
ATOM 24991 C C . GLY A 1 34 ? -14.067 -3.045 -7.111 1.00 2.00 34 GLY A C 20
ATOM 24992 O O . GLY A 1 34 ? -15.121 -2.447 -6.880 1.00 2.54 34 GLY A O 20
ATOM 24996 N N . LEU A 1 35 ? -14.032 -4.266 -7.622 1.00 1.81 35 LEU A N 20
ATOM 24997 C CA . LEU A 1 35 ? -15.257 -4.961 -7.981 1.00 2.31 35 LEU A CA 20
ATOM 24998 C C . LEU A 1 35 ? -15.999 -5.402 -6.728 1.00 2.77 35 LEU A C 20
ATOM 24999 O O . LEU A 1 35 ? -17.110 -4.943 -6.456 1.00 3.49 35 LEU A O 20
ATOM 25015 N N . LEU A 1 36 ? -15.372 -6.271 -5.954 1.00 2.50 36 LEU A N 20
ATOM 25016 C CA . LEU A 1 36 ? -15.961 -6.732 -4.713 1.00 3.01 36 LEU A CA 20
ATOM 25017 C C . LEU A 1 36 ? -15.141 -6.243 -3.524 1.00 2.81 36 LEU A C 20
ATOM 25018 O O . LEU A 1 36 ? -14.158 -6.871 -3.134 1.00 2.34 36 LEU A O 20
ATOM 25034 N N . HIS A 1 37 ? -15.542 -5.118 -2.952 1.00 3.51 37 HIS A N 20
ATOM 25035 C CA . HIS A 1 37 ? -14.880 -4.603 -1.761 1.00 3.61 37 HIS A CA 20
ATOM 25036 C C . HIS A 1 37 ? -15.814 -4.611 -0.558 1.00 3.25 37 HIS A C 20
ATOM 25037 O O . HIS A 1 37 ? -15.446 -5.075 0.517 1.00 2.95 37 HIS A O 20
ATOM 25052 N N . THR A 1 38 ? -17.037 -4.131 -0.754 1.00 3.58 38 THR A N 20
ATOM 25053 C CA . THR A 1 38 ? -17.988 -3.979 0.339 1.00 3.68 38 THR A CA 20
ATOM 25054 C C . THR A 1 38 ? -18.395 -5.334 0.910 1.00 3.15 38 THR A C 20
ATOM 25055 O O . THR A 1 38 ? -18.631 -5.471 2.111 1.00 3.20 38 THR A O 20
ATOM 25066 N N . GLY A 1 39 ? -18.450 -6.338 0.044 1.00 2.92 39 GLY A N 20
ATOM 25067 C CA . GLY A 1 39 ? -18.824 -7.672 0.476 1.00 3.07 39 GLY A CA 20
ATOM 25068 C C . GLY A 1 39 ? -17.736 -8.334 1.288 1.00 2.65 39 GLY A C 20
ATOM 25069 O O . GLY A 1 39 ? -17.953 -9.371 1.914 1.00 3.27 39 GLY A O 20
ATOM 25073 N N . ASP A 1 40 ? -16.560 -7.731 1.278 1.00 2.12 40 ASP A N 20
ATOM 25074 C CA . ASP A 1 40 ? -15.447 -8.219 2.069 1.00 2.43 40 ASP A CA 20
ATOM 25075 C C . ASP A 1 40 ? -15.292 -7.363 3.316 1.00 2.44 40 ASP A C 20
ATOM 25076 O O . ASP A 1 40 ? -15.288 -7.871 4.439 1.00 3.10 40 ASP A O 20
ATOM 25085 N N . VAL A 1 41 ? -15.229 -6.053 3.106 1.00 1.88 41 VAL A N 20
ATOM 25086 C CA . VAL A 1 41 ? -15.021 -5.097 4.192 1.00 1.83 41 VAL A CA 20
ATOM 25087 C C . VAL A 1 41 ? -15.549 -3.708 3.838 1.00 1.57 41 VAL A C 20
ATOM 25088 O O . VAL A 1 41 ? -15.385 -3.226 2.718 1.00 1.47 41 VAL A O 20
ATOM 25101 N N . LEU A 1 42 ? -16.188 -3.075 4.807 1.00 1.77 42 LEU A N 20
ATOM 25102 C CA . LEU A 1 42 ? -16.611 -1.693 4.684 1.00 1.81 42 LEU A CA 20
ATOM 25103 C C . LEU A 1 42 ? -15.698 -0.815 5.537 1.00 1.47 42 LEU A C 20
ATOM 25104 O O . LEU A 1 42 ? -15.742 0.415 5.487 1.00 1.56 42 LEU A O 20
ATOM 25120 N N . ASP A 1 43 ? -14.840 -1.478 6.301 1.00 1.24 43 ASP A N 20
ATOM 25121 C CA . ASP A 1 43 ? -13.936 -0.807 7.229 1.00 1.03 43 ASP A CA 20
ATOM 25122 C C . ASP A 1 43 ? -12.635 -0.391 6.538 1.00 0.78 43 ASP A C 20
ATOM 25123 O O . ASP A 1 43 ? -11.731 0.152 7.174 1.00 0.77 43 ASP A O 20
ATOM 25132 N N . GLN A 1 44 ? -12.543 -0.661 5.234 1.00 0.64 44 GLN A N 20
ATOM 25133 C CA . GLN A 1 44 ? -11.345 -0.349 4.462 1.00 0.45 44 GLN A CA 20
ATOM 25134 C C . GLN A 1 44 ? -10.881 1.074 4.720 1.00 0.42 44 GLN A C 20
ATOM 25135 O O . GLN A 1 44 ? -11.673 2.016 4.706 1.00 0.57 44 GLN A O 20
ATOM 25149 N N . VAL A 1 45 ? -9.596 1.215 4.947 1.00 0.33 45 VAL A N 20
ATOM 25150 C CA . VAL A 1 45 ? -9.015 2.499 5.253 1.00 0.36 45 VAL A CA 20
ATOM 25151 C C . VAL A 1 45 ? -8.247 3.023 4.057 1.00 0.27 45 VAL A C 20
ATOM 25152 O O . VAL A 1 45 ? -7.429 2.319 3.468 1.00 0.33 45 VAL A O 20
ATOM 25165 N N . ALA A 1 46 ? -8.558 4.238 3.679 1.00 0.24 46 ALA A N 20
ATOM 25166 C CA . ALA A 1 46 ? -7.889 4.889 2.574 1.00 0.21 46 ALA A CA 20
ATOM 25167 C C . ALA A 1 46 ? -6.970 5.981 3.083 1.00 0.20 46 ALA A C 20
ATOM 25168 O O . ALA A 1 46 ? -7.406 6.898 3.780 1.00 0.30 46 ALA A O 20
ATOM 25175 N N . ILE A 1 47 ? -5.699 5.864 2.753 1.00 0.21 47 ILE A N 20
ATOM 25176 C CA . ILE A 1 47 ? -4.725 6.883 3.093 1.00 0.21 47 ILE A CA 20
ATOM 25177 C C . ILE A 1 47 ? -3.910 7.242 1.864 1.00 0.20 47 ILE A C 20
ATOM 25178 O O . ILE A 1 47 ? -3.882 6.489 0.888 1.00 0.21 47 ILE A O 20
ATOM 25194 N N . GLN A 1 48 ? -3.270 8.401 1.904 1.00 0.24 48 GLN A N 20
ATOM 25195 C CA . GLN A 1 48 ? -2.494 8.878 0.766 1.00 0.25 48 GLN A CA 20
ATOM 25196 C C . GLN A 1 48 ? -1.167 8.162 0.689 1.00 0.22 48 GLN A C 20
ATOM 25197 O O . GLN A 1 48 ? -0.473 7.983 1.691 1.00 0.36 48 GLN A O 20
ATOM 25211 N N . CYS A 1 49 ? -0.831 7.770 -0.516 1.00 0.26 49 CYS A N 20
ATOM 25212 C CA . CYS A 1 49 ? 0.329 6.955 -0.766 1.00 0.25 49 CYS A CA 20
ATOM 25213 C C . CYS A 1 49 ? 1.152 7.549 -1.896 1.00 0.28 49 CYS A C 20
ATOM 25214 O O . CYS A 1 49 ? 0.625 8.254 -2.758 1.00 0.32 49 CYS A O 20
ATOM 25221 N N . THR A 1 50 ? 2.441 7.269 -1.887 1.00 0.28 50 THR A N 20
ATOM 25222 C CA . THR A 1 50 ? 3.341 7.805 -2.889 1.00 0.36 50 THR A CA 20
ATOM 25223 C C . THR A 1 50 ? 4.573 6.919 -3.011 1.00 0.38 50 THR A C 20
ATOM 25224 O O . THR A 1 50 ? 5.206 6.567 -2.012 1.00 0.45 50 THR A O 20
ATOM 25235 N N . GLN A 1 51 ? 4.888 6.520 -4.229 1.00 0.39 51 GLN A N 20
ATOM 25236 C CA . GLN A 1 51 ? 6.004 5.632 -4.457 1.00 0.42 51 GLN A CA 20
ATOM 25237 C C . GLN A 1 51 ? 7.021 6.281 -5.383 1.00 0.42 51 GLN A C 20
ATOM 25238 O O . GLN A 1 51 ? 6.756 6.493 -6.567 1.00 0.58 51 GLN A O 20
ATOM 25252 N N . ILE A 1 52 ? 8.174 6.618 -4.822 1.00 0.43 52 ILE A N 20
ATOM 25253 C CA . ILE A 1 52 ? 9.279 7.160 -5.596 1.00 0.50 52 ILE A CA 20
ATOM 25254 C C . ILE A 1 52 ? 9.801 6.104 -6.565 1.00 0.56 52 ILE A C 20
ATOM 25255 O O . ILE A 1 52 ? 10.098 4.986 -6.153 1.00 0.65 52 ILE A O 20
ATOM 25271 N N . PRO A 1 53 ? 9.920 6.484 -7.856 1.00 0.66 53 PRO A N 20
ATOM 25272 C CA . PRO A 1 53 ? 10.272 5.593 -8.971 1.00 0.80 53 PRO A CA 20
ATOM 25273 C C . PRO A 1 53 ? 11.245 4.487 -8.582 1.00 0.82 53 PRO A C 20
ATOM 25274 O O . PRO A 1 53 ? 12.459 4.694 -8.524 1.00 0.87 53 PRO A O 20
ATOM 25285 N N . LEU A 1 54 ? 10.685 3.311 -8.346 1.00 0.90 54 LEU A N 20
ATOM 25286 C CA . LEU A 1 54 ? 11.425 2.187 -7.811 1.00 0.96 54 LEU A CA 20
ATOM 25287 C C . LEU A 1 54 ? 12.413 1.613 -8.815 1.00 0.90 54 LEU A C 20
ATOM 25288 O O . LEU A 1 54 ? 12.106 1.468 -10.002 1.00 1.03 54 LEU A O 20
ATOM 25304 N N . LEU A 1 55 ? 13.602 1.312 -8.335 1.00 0.88 55 LEU A N 20
ATOM 25305 C CA . LEU A 1 55 ? 14.560 0.543 -9.100 1.00 0.96 55 LEU A CA 20
ATOM 25306 C C . LEU A 1 55 ? 14.429 -0.920 -8.706 1.00 0.93 55 LEU A C 20
ATOM 25307 O O . LEU A 1 55 ? 14.581 -1.268 -7.535 1.00 0.85 55 LEU A O 20
ATOM 25323 N N . ILE A 1 56 ? 14.121 -1.767 -9.679 1.00 1.10 56 ILE A N 20
ATOM 25324 C CA . ILE A 1 56 ? 13.825 -3.167 -9.406 1.00 1.16 56 ILE A CA 20
ATOM 25325 C C . ILE A 1 56 ? 14.993 -3.847 -8.701 1.00 1.07 56 ILE A C 20
ATOM 25326 O O . ILE A 1 56 ? 16.152 -3.704 -9.096 1.00 1.14 56 ILE A O 20
ATOM 25342 N N . GLY A 1 57 ? 14.666 -4.573 -7.653 1.00 1.03 57 GLY A N 20
ATOM 25343 C CA . GLY A 1 57 ? 15.672 -5.174 -6.806 1.00 1.00 57 GLY A CA 20
ATOM 25344 C C . GLY A 1 57 ? 15.767 -4.466 -5.469 1.00 0.86 57 GLY A C 20
ATOM 25345 O O . GLY A 1 57 ? 16.177 -5.054 -4.467 1.00 0.90 57 GLY A O 20
ATOM 25349 N N . ILE A 1 58 ? 15.367 -3.201 -5.456 1.00 0.77 58 ILE A N 20
ATOM 25350 C CA . ILE A 1 58 ? 15.412 -2.392 -4.248 1.00 0.66 58 ILE A CA 20
ATOM 25351 C C . ILE A 1 58 ? 14.140 -2.563 -3.425 1.00 0.61 58 ILE A C 20
ATOM 25352 O O . ILE A 1 58 ? 13.083 -2.925 -3.943 1.00 0.69 58 ILE A O 20
ATOM 25368 N N . ALA A 1 59 ? 14.280 -2.315 -2.138 1.00 0.57 59 ALA A N 20
ATOM 25369 C CA . ALA A 1 59 ? 13.196 -2.445 -1.187 1.00 0.59 59 ALA A CA 20
ATOM 25370 C C . ALA A 1 59 ? 12.386 -1.158 -1.079 1.00 0.49 59 ALA A C 20
ATOM 25371 O O . ALA A 1 59 ? 12.933 -0.055 -1.132 1.00 0.50 59 ALA A O 20
ATOM 25378 N N . ILE A 1 60 ? 11.081 -1.329 -0.897 1.00 0.46 60 ILE A N 20
ATOM 25379 C CA . ILE A 1 60 ? 10.139 -0.222 -0.714 1.00 0.42 60 ILE A CA 20
ATOM 25380 C C . ILE A 1 60 ? 10.575 0.683 0.440 1.00 0.40 60 ILE A C 20
ATOM 25381 O O . ILE A 1 60 ? 10.422 1.903 0.392 1.00 0.39 60 ILE A O 20
ATOM 25397 N N . GLU A 1 61 ? 11.148 0.059 1.456 1.00 0.49 61 GLU A N 20
ATOM 25398 C CA . GLU A 1 61 ? 11.509 0.726 2.694 1.00 0.60 61 GLU A CA 20
ATOM 25399 C C . GLU A 1 61 ? 12.779 1.559 2.537 1.00 0.58 61 GLU A C 20
ATOM 25400 O O . GLU A 1 61 ? 13.064 2.430 3.359 1.00 0.71 61 GLU A O 20
ATOM 25412 N N . ASP A 1 62 ? 13.532 1.296 1.479 1.00 0.54 62 ASP A N 20
ATOM 25413 C CA . ASP A 1 62 ? 14.775 2.016 1.227 1.00 0.60 62 ASP A CA 20
ATOM 25414 C C . ASP A 1 62 ? 14.610 2.984 0.063 1.00 0.51 62 ASP A C 20
ATOM 25415 O O . ASP A 1 62 ? 15.331 3.976 -0.046 1.00 0.65 62 ASP A O 20
ATOM 25424 N N . GLU A 1 63 ? 13.656 2.685 -0.806 1.00 0.40 63 GLU A N 20
ATOM 25425 C CA . GLU A 1 63 ? 13.438 3.465 -2.016 1.00 0.40 63 GLU A CA 20
ATOM 25426 C C . GLU A 1 63 ? 12.759 4.798 -1.697 1.00 0.34 63 GLU A C 20
ATOM 25427 O O . GLU A 1 63 ? 13.079 5.831 -2.287 1.00 0.42 63 GLU A O 20
ATOM 25439 N N . CYS A 1 64 ? 11.832 4.781 -0.752 1.00 0.29 64 CYS A N 20
ATOM 25440 C CA . CYS A 1 64 ? 11.083 5.981 -0.412 1.00 0.32 64 CYS A CA 20
ATOM 25441 C C . CYS A 1 64 ? 11.427 6.435 1.004 1.00 0.40 64 CYS A C 20
ATOM 25442 O O . CYS A 1 64 ? 12.143 5.739 1.727 1.00 0.60 64 CYS A O 20
ATOM 25449 N N . LYS A 1 65 ? 10.923 7.598 1.397 1.00 0.43 65 LYS A N 20
ATOM 25450 C CA . LYS A 1 65 ? 11.150 8.110 2.743 1.00 0.51 65 LYS A CA 20
ATOM 25451 C C . LYS A 1 65 ? 9.829 8.277 3.486 1.00 0.45 65 LYS A C 20
ATOM 25452 O O . LYS A 1 65 ? 9.571 9.309 4.104 1.00 0.60 65 LYS A O 20
ATOM 25471 N N . ASN A 1 66 ? 8.986 7.259 3.400 1.00 0.35 66 ASN A N 20
ATOM 25472 C CA . ASN A 1 66 ? 7.725 7.237 4.130 1.00 0.30 66 ASN A CA 20
ATOM 25473 C C . ASN A 1 66 ? 7.534 5.870 4.762 1.00 0.29 66 ASN A C 20
ATOM 25474 O O . ASN A 1 66 ? 8.423 5.021 4.690 1.00 0.41 66 ASN A O 20
ATOM 25485 N N . THR A 1 67 ? 6.377 5.648 5.363 1.00 0.28 67 THR A N 20
ATOM 25486 C CA . THR A 1 67 ? 6.129 4.417 6.081 1.00 0.27 67 THR A CA 20
ATOM 25487 C C . THR A 1 67 ? 5.755 3.278 5.139 1.00 0.25 67 THR A C 20
ATOM 25488 O O . THR A 1 67 ? 4.836 3.394 4.322 1.00 0.26 67 THR A O 20
ATOM 25499 N N . PRO A 1 68 ? 6.502 2.177 5.241 1.00 0.28 68 PRO A N 20
ATOM 25500 C CA . PRO A 1 68 ? 6.189 0.930 4.554 1.00 0.30 68 PRO A CA 20
ATOM 25501 C C . PRO A 1 68 ? 4.861 0.362 5.033 1.00 0.25 68 PRO A C 20
ATOM 25502 O O . PRO A 1 68 ? 4.721 -0.001 6.204 1.00 0.28 68 PRO A O 20
ATOM 25513 N N . THR A 1 69 ? 3.883 0.289 4.152 1.00 0.23 69 THR A N 20
ATOM 25514 C CA . THR A 1 69 ? 2.585 -0.223 4.541 1.00 0.21 69 THR A CA 20
ATOM 25515 C C . THR A 1 69 ? 2.130 -1.341 3.610 1.00 0.23 69 THR A C 20
ATOM 25516 O O . THR A 1 69 ? 2.401 -1.313 2.409 1.00 0.29 69 THR A O 20
ATOM 25527 N N . CYS A 1 70 ? 1.465 -2.335 4.177 1.00 0.23 70 CYS A N 20
ATOM 25528 C CA . CYS A 1 70 ? 0.872 -3.407 3.396 1.00 0.27 70 CYS A CA 20
ATOM 25529 C C . CYS A 1 70 ? -0.573 -3.071 3.082 1.00 0.22 70 CYS A C 20
ATOM 25530 O O . CYS A 1 70 ? -1.435 -3.121 3.961 1.00 0.27 70 CYS A O 20
ATOM 25537 N N . CYS A 1 71 ? -0.829 -2.711 1.841 1.00 0.21 71 CYS A N 20
ATOM 25538 C CA . CYS A 1 71 ? -2.172 -2.378 1.412 1.00 0.19 71 CYS A CA 20
ATOM 25539 C C . CYS A 1 71 ? -2.856 -3.610 0.847 1.00 0.21 71 CYS A C 20
ATOM 25540 O O . CYS A 1 71 ? -2.271 -4.359 0.067 1.00 0.28 71 CYS A O 20
ATOM 25547 N N . GLU A 1 72 ? -4.093 -3.824 1.264 1.00 0.22 72 GLU A N 20
ATOM 25548 C CA . GLU A 1 72 ? -4.906 -4.896 0.737 1.00 0.24 72 GLU A CA 20
ATOM 25549 C C . GLU A 1 72 ? -5.180 -4.638 -0.739 1.00 0.25 72 GLU A C 20
ATOM 25550 O O . GLU A 1 7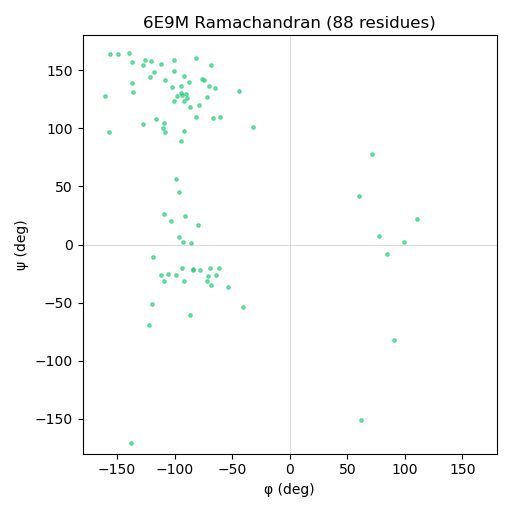2 ? -5.206 -5.557 -1.555 1.00 0.37 72 GLU A O 20
ATOM 25562 N N . ASP A 1 73 ? -5.349 -3.369 -1.072 1.00 0.21 73 ASP A N 20
ATOM 25563 C CA . ASP A 1 73 ? -5.490 -2.935 -2.451 1.00 0.24 73 ASP A CA 20
ATOM 25564 C C . ASP A 1 73 ? -4.986 -1.508 -2.557 1.00 0.22 73 ASP A C 20
ATOM 25565 O O . ASP A 1 73 ? -4.791 -0.853 -1.537 1.00 0.19 73 ASP A O 20
ATOM 25574 N N . VAL A 1 74 ? -4.755 -1.028 -3.766 1.00 0.28 74 VAL A N 20
ATOM 25575 C CA . VAL A 1 74 ? -4.369 0.362 -3.957 1.00 0.30 74 VAL A CA 20
ATOM 25576 C C . VAL A 1 74 ? -5.137 0.949 -5.132 1.00 0.43 74 VAL A C 20
ATOM 25577 O O . VAL A 1 74 ? -5.240 0.327 -6.190 1.00 0.68 74 VAL A O 20
ATOM 25590 N N . GLU A 1 75 ? -5.680 2.136 -4.937 1.00 0.33 75 GLU A N 20
ATOM 25591 C CA . GLU A 1 75 ? -6.478 2.797 -5.954 1.00 0.46 75 GLU A CA 20
ATOM 25592 C C . GLU A 1 75 ? -5.652 3.893 -6.625 1.00 0.50 75 GLU A C 20
ATOM 25593 O O . GLU A 1 75 ? -4.598 4.282 -6.105 1.00 0.45 75 GLU A O 20
ATOM 25605 N N . ASP A 1 76 ? -6.122 4.376 -7.778 1.00 0.61 76 ASP A N 20
ATOM 25606 C CA . ASP A 1 76 ? -5.404 5.392 -8.549 1.00 0.65 76 ASP A CA 20
ATOM 25607 C C . ASP A 1 76 ? -4.069 4.841 -9.027 1.00 0.67 76 ASP A C 20
ATOM 25608 O O . ASP A 1 76 ? -3.898 3.624 -9.129 1.00 0.69 76 ASP A O 20
ATOM 25617 N N . ASP A 1 77 ? -3.115 5.721 -9.306 1.00 0.70 77 ASP A N 20
ATOM 25618 C CA . ASP A 1 77 ? -1.757 5.295 -9.645 1.00 0.77 77 ASP A CA 20
ATOM 25619 C C . ASP A 1 77 ? -1.002 4.840 -8.398 1.00 0.67 77 ASP A C 20
ATOM 25620 O O . ASP A 1 77 ? 0.228 4.832 -8.372 1.00 0.81 77 ASP A O 20
ATOM 25629 N N . GLY A 1 78 ? -1.744 4.447 -7.373 1.00 0.51 78 GLY A N 20
ATOM 25630 C CA . GLY A 1 78 ? -1.136 4.051 -6.125 1.00 0.44 78 GLY A CA 20
ATOM 25631 C C . GLY A 1 78 ? -1.098 5.190 -5.134 1.00 0.33 78 GLY A C 20
ATOM 25632 O O . GLY A 1 78 ? -0.285 5.200 -4.215 1.00 0.35 78 GLY A O 20
ATOM 25636 N N . LEU A 1 79 ? -1.984 6.161 -5.329 1.00 0.27 79 LEU A N 20
ATOM 25637 C CA . LEU A 1 79 ? -2.020 7.347 -4.481 1.00 0.22 79 LEU A CA 20
ATOM 25638 C C . LEU A 1 79 ? -2.945 7.145 -3.289 1.00 0.19 79 LEU A C 20
ATOM 25639 O O . LEU A 1 79 ? -2.865 7.870 -2.303 1.00 0.22 79 LEU A O 20
ATOM 25655 N N . VAL A 1 80 ? -3.829 6.166 -3.388 1.00 0.19 80 VAL A N 20
ATOM 25656 C CA . VAL A 1 80 ? -4.779 5.888 -2.319 1.00 0.20 80 VAL A CA 20
ATOM 25657 C C . VAL A 1 80 ? -4.782 4.401 -2.008 1.00 0.20 80 VAL A C 20
ATOM 25658 O O . VAL A 1 80 ? -5.241 3.595 -2.811 1.00 0.27 80 VAL A O 20
ATOM 25671 N N . GLY A 1 81 ? -4.263 4.038 -0.853 1.00 0.18 81 GLY A N 20
ATOM 25672 C CA . GLY A 1 81 ? -4.169 2.639 -0.504 1.00 0.21 81 GLY A CA 20
ATOM 25673 C C . GLY A 1 81 ? -5.317 2.185 0.369 1.00 0.20 81 GLY A C 20
ATOM 25674 O O . GLY A 1 81 ? -5.812 2.946 1.201 1.00 0.26 81 GLY A O 20
ATOM 25678 N N . ILE A 1 82 ? -5.745 0.949 0.167 1.00 0.18 82 ILE A N 20
ATOM 25679 C CA . ILE A 1 82 ? -6.818 0.361 0.946 1.00 0.17 82 ILE A CA 20
ATOM 25680 C C . ILE A 1 82 ? -6.241 -0.550 2.013 1.00 0.17 82 ILE A C 20
ATOM 25681 O O . ILE A 1 82 ? -5.523 -1.503 1.700 1.00 0.19 82 ILE A O 20
ATOM 25697 N N . ASN A 1 83 ? -6.544 -0.241 3.270 1.00 0.18 83 ASN A N 20
ATOM 25698 C CA . ASN A 1 83 ? -6.140 -1.081 4.393 1.00 0.21 83 ASN A CA 20
ATOM 25699 C C . ASN A 1 83 ? -4.627 -1.239 4.433 1.00 0.22 83 ASN A C 20
ATOM 25700 O O . ASN A 1 83 ? -4.105 -2.353 4.457 1.00 0.29 83 ASN A O 20
ATOM 25711 N N . CYS A 1 84 ? -3.931 -0.112 4.434 1.00 0.22 84 CYS A N 20
ATOM 25712 C CA . CYS A 1 84 ? -2.476 -0.108 4.407 1.00 0.23 84 CYS A CA 20
ATOM 25713 C C . CYS A 1 84 ? -1.906 -0.140 5.817 1.00 0.25 84 CYS A C 20
ATOM 25714 O O . CYS A 1 84 ? -1.767 0.893 6.471 1.00 0.33 84 CYS A O 20
ATOM 25721 N N . THR A 1 85 ? -1.584 -1.335 6.278 1.00 0.25 85 THR A N 20
ATOM 25722 C CA . THR A 1 85 ? -1.060 -1.527 7.618 1.00 0.28 85 THR A CA 20
ATOM 25723 C C . THR A 1 85 ? 0.462 -1.387 7.629 1.00 0.24 85 THR A C 20
ATOM 25724 O O . THR A 1 85 ? 1.153 -2.031 6.838 1.00 0.23 85 THR A O 20
ATOM 25735 N N . PRO A 1 86 ? 1.002 -0.527 8.511 1.00 0.26 86 PRO A N 20
ATOM 25736 C CA . PRO A 1 86 ? 2.448 -0.311 8.630 1.00 0.28 86 PRO A CA 20
ATOM 25737 C C . PRO A 1 86 ? 3.172 -1.581 9.055 1.00 0.33 86 PRO A C 20
ATOM 25738 O O . PRO A 1 86 ? 2.933 -2.112 10.141 1.00 0.39 86 PRO A O 20
ATOM 25749 N N . ILE A 1 87 ? 4.056 -2.057 8.196 1.00 0.37 87 ILE A N 20
ATOM 25750 C CA . ILE A 1 87 ? 4.733 -3.318 8.411 1.00 0.47 87 ILE A CA 20
ATOM 25751 C C . ILE A 1 87 ? 6.121 -3.114 9.012 1.00 0.57 87 ILE A C 20
ATOM 25752 O O . ILE A 1 87 ? 6.771 -2.094 8.765 1.00 0.56 87 ILE A O 20
ATOM 25768 N N . PRO A 1 88 ? 6.577 -4.077 9.833 1.00 0.73 88 PRO A N 20
ATOM 25769 C CA . PRO A 1 88 ? 7.918 -4.068 10.416 1.00 0.86 88 PRO A CA 20
ATOM 25770 C C . PRO A 1 88 ? 8.994 -4.320 9.368 1.00 0.92 88 PRO A C 20
ATOM 25771 O O . PRO A 1 88 ? 8.720 -4.853 8.293 1.00 0.96 88 PRO A O 20
ATOM 25782 N N . LEU A 1 89 ? 10.218 -3.954 9.703 1.00 1.01 89 LEU A N 20
ATOM 25783 C CA . LEU A 1 89 ? 11.344 -4.095 8.788 1.00 1.13 89 LEU A CA 20
ATOM 25784 C C . LEU A 1 89 ? 12.063 -5.415 9.020 1.00 1.31 89 LEU A C 20
ATOM 25785 O O . LEU A 1 89 ? 13.239 -5.567 8.677 1.00 1.45 89 LEU A O 20
ATOM 25801 N N . ILE A 1 90 ? 11.356 -6.367 9.602 1.00 1.37 90 ILE A N 20
ATOM 25802 C CA . ILE A 1 90 ? 11.950 -7.628 9.997 1.00 1.60 90 ILE A CA 20
ATOM 25803 C C . ILE A 1 90 ? 11.204 -8.801 9.374 1.00 1.73 90 ILE A C 20
ATOM 25804 O O . ILE A 1 90 ? 11.866 -9.683 8.784 1.00 2.31 90 ILE A O 20
#

InterPro domains:
  IPR001338 Class I Hydrophobin [PF01185] (26-102)
  IPR001338 Class I Hydrophobin [SM00075] (26-99)

Sequence (90 aa):
GSGWESKTGSCNTGKLACCDTNKKVQKSTGEESGLLHTGDVLDQVAIQCTQIPLLIGIAIEDECKNTPTCCEDVEDDGLVGINCTPIPLIGSGWESKTGSCNTGKLACCDTNKKVQKSTGEESGLLHTGDVLDQVAIQCTQIPLLIGIAIEDECKNTPTCCEDVEDDGLVGINCTPIPLIGSGWESKTGSCNTGKLACCDTNKKVQKSTGEESGLLHTGDVLDQVAIQCTQIPLLIGIAIEDECKNTPTCCEDVEDDGLVGINCTPIPLIGSGWESKTGSCNTGKLACCDTNKKVQKSTGEESGLLHTGDVLDQVAIQCTQIPLLIGIAIEDECKNTPTCCEDVEDDGLVGINCTPIPLIGSGWESKTGSCNTGKLACCDTNKKVQKSTGEESGLLHTGDVLDQVAIQCTQIPLLIGIAIEDECKNTPTCCEDVEDDGLVGINCTPIPLIGSGWESKTGSCNTGKLACCDTNKKVQKSTGEESGLLHTGDVLDQVAIQCTQIPLLIGIAIEDECKNTPTCCEDVEDDGLVGINCTPIPLIGSGWESKTGSCNTGKLACCDTNKKVQKSTGEESGLLHTGDVLDQVAIQCTQIPLLIGIAIEDECKNTPTCCEDVEDDGLVGINCTPIPLIGSGWESKTGSCNTGKLACCDTNKKVQKSTGEESGLLHTGDVLDQVAIQCTQIPLLIGIAIEDECKNTPTCCEDVEDDGLVGINCTPIPLIGSGWESKTGSCNTGKLACCDTNKKVQKSTGEESGLLHTGDVLDQVAIQCTQIPLLIGIAIEDECKNTPTCCEDVEDDGLVGINCTPIPLIGSGWESKTGSCNTGKLACCDTNKKVQKSTGEESGLLHTGDVLDQVAIQCTQIPLLIGIAIEDECKNTPTCCEDVEDDGLVGINCTPIPLIGSGWESKTGSCNTGKLACCDTNKKVQKSTGEESGLLHTGDVLDQVAIQCTQIPLLIGIAIEDECKNTPTCCEDVEDDGLVGINCTPIPLIGSGWESKTGSCNTGKLACCDTNKKVQKSTGEESGLLHTGDVLDQVAIQCTQIPLLIGIAIEDECKNTPTCCEDVEDDGLVGINCTPIPLIGSGWESKTGSCNTGKLACCDTNKKVQKSTGEESGLLHTGDVLDQVAIQCTQIPLLIGIAIEDECKNTPTCCEDVEDDGLVGINCTPIPLIGSGWESKTGSCNTGKLACCDTNKKVQKSTGEESGLLHTGDVLDQVAIQCTQIPLLIGIAIEDECKNTPTCCEDVEDDGLVGINCTPIPLIGSGWESKTGSCNTGKLACCDTNKKVQKSTGEESGLLHTGDVLDQVAIQCTQIPLLIGIAIEDECKNTPTCCEDVEDDGLVGINCTPIPLIGSGWESKTGSCNTGKLACCDTNKKVQKSTGEESGLLHTGDVLDQVAIQCTQIPLLIGIAIEDECKNTPTCCEDVEDDGLVGINCTPIPLIGSGWESKTGSCNTGKLACCDTNKKVQKSTGEESGLLHTGDVLDQVAIQCTQIPLLIGIAIEDECKNTPTCCEDVEDDGLVGINCTPIPLIGSGWESKTGSCNTGKLACCDTNKKVQKSTGEESGLLHTGDVLDQVAIQCTQIPLLIGIAIEDECKNTPTCCEDVEDDGLVGINCTPIPLIGSGWESKTGSCNTGKLACCDTNKKVQKSTGEESGLLHTGDVLDQVAIQCTQIPLLIGIAIEDECKNTPTCCEDVEDDGLVGINCTPIPLIGSGWESKTGSCNTGKLACCDTNKKVQKSTGEESGLLHTGDVLDQVAIQCTQIPLLIGIAIEDECKNTPTCCEDVEDDGLVGINCTPIPLI

B-factor: mean 1.27, std 1.15, range [0.17, 7.27]

Solvent-accessible surface area: 5859 Å² total; per-residue (Å²): 134,101,74,28,102,35,182,65,59,36,14,136,64,18,47,14,8,0,1,29,71,136,109,140,36,168,144,46,50,0,111,108,76,17,133,150,18,84,74,119,37,142,110,22,82,7,10,46,0,60,52,81,115,94,107,173,55,51,42,3,81,108,36,7,192,66,53,14,0,6,0,68,1,15,39,93,146,18,72,6,0,0,40,11,90,66,20,72,127,182

Foldseek 3Di:
DVAFDCVLVQADQRHWFFWDPPAFDPDDQFDVCNVPVVVPPPPKTKTFTDAQPDDPPDHSPPRDDGFTWHAPGADDVRGIGIRTHGGDPD

Secondary structure (DSSP, 8-state):
--SS--TTS--SSSEEEEEEEEEE-S-----SS-SS-TTT-S---EEEE----PPTT--HHHHSSSEEEEESEEETTTTEEET-EE----